Protein 4MWA (pdb70)

Solvent-accessible surface area: 77928 Å² total

B-factor: mean 22.05, std 7.01, range [5.06, 63.65]

Structure (mmCIF, N/CA/C/O backbone):
data_4MWA
#
_entry.id   4MWA
#
_cell.length_a   162.676
_cell.length_b   162.676
_cell.length_c   76.484
_cell.angle_alpha   90.00
_cell.angle_beta   90.00
_cell.angle_gamma   120.00
#
_symmetry.space_group_name_H-M   'P 3'
#
loop_
_entity.id
_entity.type
_entity.pdbx_description
1 polymer '4-hydroxy-3-methylbut-2-en-1-yl diphosphate synthase'
2 polymer '4-hydroxy-3-methylbut-2-en-1-yl diphosphate synthase'
3 polymer '4-hydroxy-3-methylbut-2-en-1-yl diphosphate synthase'
4 polymer '4-hydroxy-3-methylbut-2-en-1-yl diphosphate synthase'
5 polymer '4-hydroxy-3-methylbut-2-en-1-yl diphosphate synthase'
6 non-polymer 'SULFATE ION'
7 non-polymer 'CHLORIDE ION'
8 water water
#
loop_
_atom_site.group_PDB
_atom_site.id
_atom_site.type_symbol
_atom_site.label_atom_id
_atom_site.label_alt_id
_atom_site.label_comp_id
_atom_site.label_asym_id
_atom_site.label_entity_id
_atom_site.label_seq_id
_atom_site.pdbx_PDB_ins_code
_atom_site.Cartn_x
_atom_site.Cartn_y
_atom_site.Cartn_z
_atom_site.occupancy
_atom_site.B_iso_or_equiv
_atom_site.auth_seq_id
_atom_site.auth_comp_id
_atom_site.auth_asym_id
_atom_site.auth_atom_id
_atom_site.pdbx_PDB_model_num
ATOM 9 N N . ASN A 1 5 ? 56.711 15.988 50.911 1.00 41.84 2 ASN A N 1
ATOM 10 C CA . ASN A 1 5 ? 56.532 17.256 51.588 1.00 40.53 2 ASN A CA 1
ATOM 11 C C . ASN A 1 5 ? 55.059 17.566 51.387 1.00 37.85 2 ASN A C 1
ATOM 12 O O . ASN A 1 5 ? 54.518 17.298 50.314 1.00 36.01 2 ASN A O 1
ATOM 17 N N . GLU A 1 6 ? 54.403 18.105 52.405 1.00 37.27 3 GLU A N 1
ATOM 18 C CA . GLU A 1 6 ? 52.970 18.430 52.329 1.00 36.95 3 GLU A CA 1
ATOM 19 C C . GLU A 1 6 ? 52.725 19.736 51.543 1.00 33.22 3 GLU A C 1
ATOM 20 O O . GLU A 1 6 ? 53.506 20.682 51.661 1.00 32.85 3 GLU A O 1
ATOM 34 N N . THR A 1 8 ? 51.496 23.232 50.913 1.00 28.44 5 THR A N 1
ATOM 35 C CA . THR A 1 8 ? 51.130 24.320 51.829 1.00 27.55 5 THR A CA 1
ATOM 36 C C . THR A 1 8 ? 49.773 24.859 51.360 1.00 27.38 5 THR A C 1
ATOM 37 O O . THR A 1 8 ? 49.556 25.064 50.155 1.00 26.92 5 THR A O 1
ATOM 41 N N . HIS A 1 9 ? 48.871 25.090 52.307 1.00 26.47 6 HIS A N 1
ATOM 42 C CA . HIS A 1 9 ? 47.550 25.612 52.009 1.00 25.18 6 HIS A CA 1
ATOM 43 C C . HIS A 1 9 ? 47.650 27.137 51.836 1.00 25.26 6 HIS A C 1
ATOM 44 O O . HIS A 1 9 ? 48.347 27.812 52.596 1.00 22.45 6 HIS A O 1
ATOM 51 N N . ARG A 1 10 ? 46.931 27.678 50.853 1.00 24.32 7 ARG A N 1
ATOM 52 C CA . ARG A 1 10 ? 46.968 29.121 50.554 1.00 24.06 7 ARG A CA 1
ATOM 53 C C . ARG A 1 10 ? 46.952 30.013 51.811 1.00 24.23 7 ARG A C 1
ATOM 54 O O . ARG A 1 10 ? 47.562 31.077 51.846 1.00 24.09 7 ARG A O 1
ATOM 62 N N . THR A 1 11 ? 46.276 29.547 52.848 1.00 25.17 8 THR A N 1
ATOM 63 C CA . THR A 1 11 ? 46.186 30.287 54.113 1.00 24.79 8 THR A CA 1
ATOM 64 C C . THR A 1 11 ? 47.511 30.263 54.893 1.00 25.38 8 THR A C 1
ATOM 65 O O . THR A 1 11 ? 47.664 30.999 55.875 1.00 25.01 8 THR A O 1
ATOM 69 N N . LYS A 1 12 ? 48.464 29.434 54.440 1.00 25.33 9 LYS A N 1
ATOM 70 C CA . LYS A 1 12 ? 49.782 29.272 55.103 1.00 26.48 9 LYS A CA 1
ATOM 71 C C . LYS A 1 12 ? 50.982 29.783 54.308 1.00 25.19 9 LYS A C 1
ATOM 72 O O . LYS A 1 12 ? 52.129 29.721 54.780 1.00 26.16 9 LYS A O 1
ATOM 78 N N . THR A 1 13 ? 50.722 30.305 53.111 1.00 24.57 10 THR A N 1
ATOM 79 C CA . THR A 1 13 ? 51.770 30.851 52.263 1.00 22.75 10 THR A CA 1
ATOM 80 C C . THR A 1 13 ? 52.240 32.194 52.861 1.00 23.01 10 THR A C 1
ATOM 81 O O . THR A 1 13 ? 51.518 32.796 53.642 1.00 24.83 10 THR A O 1
ATOM 85 N N . ARG A 1 14 ? 53.444 32.645 52.527 1.00 23.69 11 ARG A N 1
ATOM 86 C CA . ARG A 1 14 ? 53.949 33.913 53.071 1.00 23.22 11 ARG A CA 1
ATOM 87 C C . ARG A 1 14 ? 53.067 35.059 52.580 1.00 22.76 11 ARG A C 1
ATOM 88 O O . ARG A 1 14 ? 52.749 35.137 51.392 1.00 22.33 11 ARG A O 1
ATOM 96 N N . PRO A 1 15 ? 52.626 35.923 53.496 1.00 22.84 12 PRO A N 1
ATOM 97 C CA . PRO A 1 15 ? 51.834 37.064 53.078 1.00 22.23 12 PRO A CA 1
ATOM 98 C C . PRO A 1 15 ? 52.737 38.064 52.396 1.00 22.89 12 PRO A C 1
ATOM 99 O O . PRO A 1 15 ? 53.827 38.367 52.908 1.00 22.79 12 PRO A O 1
ATOM 103 N N . VAL A 1 16 ? 52.325 38.511 51.216 1.00 23.21 13 VAL A N 1
ATOM 104 C CA . VAL A 1 16 ? 53.091 39.472 50.446 1.00 24.03 13 VAL A CA 1
ATOM 105 C C . VAL A 1 16 ? 52.158 40.607 50.058 1.00 24.43 13 VAL A C 1
ATOM 106 O O . VAL A 1 16 ? 51.147 40.393 49.385 1.00 22.64 13 VAL A O 1
ATOM 110 N N . LYS A 1 17 ? 52.499 41.813 50.505 1.00 24.24 14 LYS A N 1
ATOM 111 C CA . LYS A 1 17 ? 51.697 42.976 50.215 1.00 25.09 14 LYS A CA 1
ATOM 112 C C . LYS A 1 17 ? 51.939 43.506 48.792 1.00 22.84 14 LYS A C 1
ATOM 113 O O . LYS A 1 17 ? 53.087 43.644 48.358 1.00 22.65 14 LYS A O 1
ATOM 119 N N . VAL A 1 18 ? 50.850 43.769 48.078 1.00 20.50 15 VAL A N 1
ATOM 120 C CA . VAL A 1 18 ? 50.896 44.358 46.738 1.00 19.05 15 VAL A CA 1
ATOM 121 C C . VAL A 1 18 ? 49.999 45.576 46.846 1.00 18.62 15 VAL A C 1
ATOM 122 O O . VAL A 1 18 ? 48.776 45.445 46.969 1.00 16.23 15 VAL A O 1
ATOM 126 N N . GLY A 1 19 ? 50.580 46.773 46.804 1.00 18.89 16 GLY A N 1
ATOM 127 C CA . GLY A 1 19 ? 49.737 47.951 47.028 1.00 20.78 16 GLY A CA 1
ATOM 128 C C . GLY A 1 19 ? 49.152 47.732 48.418 1.00 22.43 16 GLY A C 1
ATOM 129 O O . GLY A 1 19 ? 49.831 47.141 49.274 1.00 22.96 16 GLY A O 1
ATOM 130 N N . ASN A 1 20 ? 47.899 48.129 48.640 1.00 23.95 17 ASN A N 1
ATOM 131 C CA . ASN A 1 20 ? 47.260 47.969 49.967 1.00 27.09 17 ASN A CA 1
ATOM 132 C C . ASN A 1 20 ? 46.670 46.558 50.183 1.00 25.99 17 ASN A C 1
ATOM 133 O O . ASN A 1 20 ? 46.024 46.308 51.201 1.00 26.62 17 ASN A O 1
ATOM 138 N N . LEU A 1 21 ? 46.877 45.657 49.226 1.00 24.07 18 LEU A N 1
ATOM 139 C CA . LEU A 1 21 ? 46.364 44.296 49.318 1.00 24.36 18 LEU A CA 1
ATOM 140 C C . LEU A 1 21 ? 47.404 43.343 49.910 1.00 24.89 18 LEU A C 1
ATOM 141 O O . LEU A 1 21 ? 48.599 43.671 49.985 1.00 28.15 18 LEU A O 1
ATOM 146 N N . THR A 1 22 ? 46.942 42.162 50.311 1.00 23.59 19 THR A N 1
ATOM 147 C CA . THR A 1 22 ? 47.802 41.109 50.851 1.00 23.44 19 THR A CA 1
ATOM 148 C C . THR A 1 22 ? 47.570 39.786 50.120 1.00 21.69 19 THR A C 1
ATOM 149 O O . THR A 1 22 ? 46.529 39.144 50.303 1.00 19.53 19 THR A O 1
ATOM 153 N N . ILE A 1 23 ? 48.535 39.381 49.288 1.00 19.76 20 ILE A N 1
ATOM 154 C CA . ILE A 1 23 ? 48.473 38.101 48.573 1.00 19.01 20 ILE A CA 1
ATOM 155 C C . ILE A 1 23 ? 49.278 37.047 49.346 1.00 20.05 20 ILE A C 1
ATOM 156 O O . ILE A 1 23 ? 50.501 37.156 49.446 1.00 21.88 20 ILE A O 1
ATOM 161 N N . GLY A 1 24 ? 48.596 36.021 49.860 1.00 19.84 21 GLY A N 1
ATOM 162 C CA . GLY A 1 24 ? 49.232 34.972 50.649 1.00 20.29 21 GLY A CA 1
ATOM 163 C C . GLY A 1 24 ? 48.838 35.035 52.126 1.00 21.25 21 GLY A C 1
ATOM 164 O O . GLY A 1 24 ? 48.418 36.073 52.628 1.00 21.92 21 GLY A O 1
ATOM 165 N N . GLY A 1 25 ? 48.947 33.909 52.817 1.00 22.74 22 GLY A N 1
ATOM 166 C CA . GLY A 1 25 ? 48.579 33.822 54.251 1.00 24.04 22 GLY A CA 1
ATOM 167 C C . GLY A 1 25 ? 47.104 34.066 54.537 1.00 24.97 22 GLY A C 1
ATOM 168 O O . GLY A 1 25 ? 46.730 34.437 55.658 1.00 24.40 22 GLY A O 1
ATOM 169 N N . ASN A 1 26 ? 46.264 33.874 53.520 1.00 25.41 23 ASN A N 1
ATOM 170 C CA . ASN A 1 26 ? 44.822 34.074 53.664 1.00 27.28 23 ASN A CA 1
ATOM 171 C C . ASN A 1 26 ? 44.065 33.157 52.707 1.00 27.25 23 ASN A C 1
ATOM 172 O O . ASN A 1 26 ? 44.682 32.526 51.837 1.00 28.42 23 ASN A O 1
ATOM 177 N N . ASN A 1 27 ? 42.738 33.098 52.831 1.00 26.82 24 ASN A N 1
ATOM 178 C CA . ASN A 1 27 ? 41.950 32.198 51.987 1.00 26.66 24 ASN A CA 1
ATOM 179 C C . ASN A 1 27 ? 41.336 32.872 50.749 1.00 26.26 24 ASN A C 1
ATOM 180 O O . ASN A 1 27 ? 40.538 32.266 50.049 1.00 24.87 24 ASN A O 1
ATOM 185 N N . GLU A 1 28 ? 41.739 34.109 50.474 1.00 27.20 25 GLU A N 1
ATOM 186 C CA . GLU A 1 28 ? 41.211 34.868 49.344 1.00 26.72 25 GLU A CA 1
ATOM 187 C C . GLU A 1 28 ? 42.043 34.684 48.060 1.00 24.15 25 GLU A C 1
ATOM 188 O O . GLU A 1 28 ? 43.229 34.385 48.112 1.00 21.60 25 GLU A O 1
ATOM 194 N N . LEU A 1 29 ? 41.390 34.896 46.915 1.00 22.03 26 LEU A N 1
ATOM 195 C CA . LEU A 1 29 ? 42.005 34.799 45.595 1.00 20.88 26 LEU A CA 1
ATOM 196 C C . LEU A 1 29 ? 41.932 36.167 44.943 1.00 19.24 26 LEU A C 1
ATOM 197 O O . LEU A 1 29 ? 40.842 36.596 44.566 1.00 18.99 26 LEU A O 1
ATOM 202 N N . ILE A 1 30 ? 43.062 36.867 44.838 1.00 18.29 27 ILE A N 1
ATOM 203 C CA . ILE A 1 30 ? 43.088 38.197 44.209 1.00 17.76 27 ILE A CA 1
ATOM 204 C C . ILE A 1 30 ? 43.011 37.977 42.705 1.00 17.25 27 ILE A C 1
ATOM 205 O O . ILE A 1 30 ? 43.755 37.166 42.172 1.00 17.16 27 ILE A O 1
ATOM 210 N N . ILE A 1 31 ? 42.106 38.702 42.043 1.00 16.89 28 ILE A N 1
ATOM 211 C CA . ILE A 1 31 ? 41.897 38.565 40.594 1.00 16.55 28 ILE A CA 1
ATOM 212 C C . ILE A 1 31 ? 42.752 39.588 39.862 1.00 17.01 28 ILE A C 1
ATOM 213 O O . ILE A 1 31 ? 42.842 40.754 40.298 1.00 16.61 28 ILE A O 1
ATOM 218 N N . GLN A 1 32 ? 43.364 39.168 38.749 1.00 16.45 29 GLN A N 1
ATOM 219 C CA . GLN A 1 32 ? 44.220 40.047 37.966 1.00 16.64 29 GLN A CA 1
ATOM 220 C C . GLN A 1 32 ? 43.972 39.861 36.466 1.00 17.30 29 GLN A C 1
ATOM 221 O O . GLN A 1 32 ? 43.394 38.859 36.026 1.00 19.37 29 GLN A O 1
ATOM 227 N N . SER A 1 33 ? 44.431 40.841 35.696 1.00 15.97 30 SER A N 1
ATOM 228 C CA . SER A 1 33 ? 44.374 40.810 34.226 1.00 15.34 30 SER A CA 1
ATOM 229 C C . SER A 1 33 ? 45.619 41.567 33.742 1.00 16.03 30 SER A C 1
ATOM 230 O O . SER A 1 33 ? 46.424 42.058 34.547 1.00 15.54 30 SER A O 1
ATOM 249 N N . THR A 1 35 ? 46.975 44.342 30.511 1.00 15.89 32 THR A N 1
ATOM 250 C CA . THR A 1 35 ? 46.555 45.242 29.425 1.00 15.15 32 THR A CA 1
ATOM 251 C C . THR A 1 35 ? 46.986 44.662 28.081 1.00 14.71 32 THR A C 1
ATOM 252 O O . THR A 1 35 ? 47.883 43.828 28.029 1.00 12.74 32 THR A O 1
ATOM 256 N N . THR A 1 36 ? 46.331 45.115 27.007 1.00 15.95 33 THR A N 1
ATOM 257 C CA . THR A 1 36 ? 46.630 44.665 25.631 1.00 17.91 33 THR A CA 1
ATOM 258 C C . THR A 1 36 ? 47.024 45.852 24.757 1.00 18.27 33 THR A C 1
ATOM 259 O O . THR A 1 36 ? 47.165 45.752 23.537 1.00 19.68 33 THR A O 1
ATOM 263 N N . THR A 1 37 ? 47.241 46.975 25.420 1.00 18.25 34 THR A N 1
ATOM 264 C CA . THR A 1 37 ? 47.609 48.214 24.781 1.00 18.99 34 THR A CA 1
ATOM 265 C C . THR A 1 37 ? 49.103 48.417 24.816 1.00 19.59 34 THR A C 1
ATOM 266 O O . THR A 1 37 ? 49.831 47.647 25.478 1.00 19.55 34 THR A O 1
ATOM 270 N N . LYS A 1 38 ? 49.557 49.444 24.094 1.00 19.44 35 LYS A N 1
ATOM 271 C CA . LYS A 1 38 ? 50.958 49.876 24.135 1.00 20.05 35 LYS A CA 1
ATOM 272 C C . LYS A 1 38 ? 51.058 50.622 25.449 1.00 20.13 35 LYS A C 1
ATOM 273 O O . LYS A 1 38 ? 50.274 51.532 25.702 1.00 21.25 35 LYS A O 1
ATOM 279 N N . THR A 1 39 ? 52.014 50.235 26.283 1.00 19.83 36 THR A N 1
ATOM 280 C CA . THR A 1 39 ? 52.171 50.848 27.582 1.00 19.68 36 THR A CA 1
ATOM 281 C C . THR A 1 39 ? 52.530 52.331 27.412 1.00 20.95 36 THR A C 1
ATOM 282 O O . THR A 1 39 ? 51.999 53.179 28.116 1.00 20.65 36 THR A O 1
ATOM 286 N N . HIS A 1 40 ? 53.348 52.656 26.417 1.00 21.16 37 HIS A N 1
ATOM 287 C CA . HIS A 1 40 ? 53.709 54.071 26.216 1.00 22.53 37 HIS A CA 1
ATOM 288 C C . HIS A 1 40 ? 52.493 54.941 25.854 1.00 23.12 37 HIS A C 1
ATOM 289 O O . HIS A 1 40 ? 52.543 56.151 26.068 1.00 22.79 37 HIS A O 1
ATOM 296 N N . ASP A 1 41 ? 51.405 54.336 25.345 1.00 21.87 38 ASP A N 1
ATOM 297 C CA . ASP A 1 41 ? 50.168 55.107 25.068 1.00 22.98 38 ASP A CA 1
ATOM 298 C C . ASP A 1 41 ? 49.432 55.182 26.407 1.00 22.73 38 ASP A C 1
ATOM 299 O O . ASP A 1 41 ? 48.608 54.323 26.744 1.00 22.33 38 ASP A O 1
ATOM 304 N N . VAL A 1 42 ? 49.755 56.220 27.169 1.00 23.10 39 VAL A N 1
ATOM 305 C CA . VAL A 1 42 ? 49.191 56.415 28.495 1.00 23.82 39 VAL A CA 1
ATOM 306 C C . VAL A 1 42 ? 47.664 56.458 28.497 1.00 22.64 39 VAL A C 1
ATOM 307 O O . VAL A 1 42 ? 47.025 55.759 29.292 1.00 20.88 39 VAL A O 1
ATOM 311 N N . GLU A 1 43 ? 47.081 57.249 27.600 1.00 22.51 40 GLU A N 1
ATOM 312 C CA . GLU A 1 43 ? 45.627 57.389 27.578 1.00 22.74 40 GLU A CA 1
ATOM 313 C C . GLU A 1 43 ? 44.935 56.064 27.311 1.00 20.61 40 GLU A C 1
ATOM 314 O O . GLU A 1 43 ? 44.035 55.694 28.066 1.00 20.12 40 GLU A O 1
ATOM 320 N N . ALA A 1 44 ? 45.352 55.345 26.266 1.00 18.88 41 ALA A N 1
ATOM 321 C CA . ALA A 1 44 ? 44.737 54.045 25.948 1.00 18.44 41 ALA A CA 1
ATOM 322 C C . ALA A 1 44 ? 44.861 53.057 27.129 1.00 16.73 41 ALA A C 1
ATOM 323 O O . ALA A 1 44 ? 43.879 52.400 27.525 1.00 16.47 41 ALA A O 1
ATOM 325 N N . THR A 1 45 ? 46.053 52.984 27.705 1.00 16.08 42 THR A N 1
ATOM 326 C CA . THR A 1 45 ? 46.336 52.053 28.823 1.00 16.17 42 THR A CA 1
ATOM 327 C C . THR A 1 45 ? 45.509 52.357 30.081 1.00 16.72 42 THR A C 1
ATOM 328 O O . THR A 1 45 ? 44.951 51.446 30.690 1.00 15.44 42 THR A O 1
ATOM 332 N N . VAL A 1 46 ? 45.439 53.634 30.459 1.00 18.18 43 VAL A N 1
ATOM 333 C CA . VAL A 1 46 ? 44.681 54.033 31.641 1.00 17.89 43 VAL A CA 1
ATOM 334 C C . VAL A 1 46 ? 43.184 53.723 31.436 1.00 17.73 43 VAL A C 1
ATOM 335 O O . VAL A 1 46 ? 42.521 53.297 32.368 1.00 19.54 43 VAL A O 1
ATOM 339 N N . ALA A 1 47 ? 42.674 53.913 30.218 1.00 16.97 44 ALA A N 1
ATOM 340 C CA . ALA A 1 47 ? 41.261 53.643 29.922 1.00 17.09 44 ALA A CA 1
ATOM 341 C C . ALA A 1 47 ? 40.997 52.143 29.915 1.00 15.82 44 ALA A C 1
ATOM 342 O O . ALA A 1 47 ? 39.909 51.710 30.227 1.00 15.37 44 ALA A O 1
ATOM 344 N N . GLU A 1 48 ? 41.998 51.331 29.592 1.00 15.89 45 GLU A N 1
ATOM 345 C CA . GLU A 1 48 ? 41.738 49.897 29.599 1.00 15.23 45 GLU A CA 1
ATOM 346 C C . GLU A 1 48 ? 41.717 49.424 31.057 1.00 13.44 45 GLU A C 1
ATOM 347 O O . GLU A 1 48 ? 40.885 48.593 31.450 1.00 13.78 45 GLU A O 1
ATOM 353 N N . ILE A 1 49 ? 42.572 50.022 31.868 1.00 12.20 46 ILE A N 1
ATOM 354 C CA . ILE A 1 49 ? 42.651 49.704 33.295 1.00 12.25 46 ILE A CA 1
ATOM 355 C C . ILE A 1 49 ? 41.361 50.109 34.000 1.00 12.32 46 ILE A C 1
ATOM 356 O O . ILE A 1 49 ? 40.872 49.388 34.854 1.00 12.82 46 ILE A O 1
ATOM 361 N N . LYS A 1 50 ? 40.791 51.241 33.616 1.00 13.19 47 LYS A N 1
ATOM 362 C CA . LYS A 1 50 ? 39.576 51.709 34.242 1.00 13.61 47 LYS A CA 1
ATOM 363 C C . LYS A 1 50 ? 38.388 50.784 33.948 1.00 13.83 47 LYS A C 1
ATOM 364 O O . LYS A 1 50 ? 37.528 50.593 34.793 1.00 14.19 47 LYS A O 1
ATOM 370 N N A ARG A 1 51 ? 38.346 50.262 32.763 0.50 14.06 48 ARG A N 1
ATOM 371 N N B ARG A 1 51 ? 38.343 50.262 32.761 0.50 13.62 48 ARG A N 1
ATOM 372 C CA A ARG A 1 51 ? 37.335 49.296 32.413 0.50 14.36 48 ARG A CA 1
ATOM 373 C CA B ARG A 1 51 ? 37.332 49.292 32.409 0.50 13.62 48 ARG A CA 1
ATOM 374 C C A ARG A 1 51 ? 37.542 48.016 33.225 0.50 13.73 48 ARG A C 1
ATOM 375 C C B ARG A 1 51 ? 37.541 48.018 33.230 0.50 13.31 48 ARG A C 1
ATOM 376 O O A ARG A 1 51 ? 36.628 47.385 33.585 0.50 13.71 48 ARG A O 1
ATOM 377 O O B ARG A 1 51 ? 36.628 47.384 33.585 0.50 13.33 48 ARG A O 1
ATOM 392 N N . LEU A 1 52 ? 38.797 47.654 33.417 1.00 13.76 49 LEU A N 1
ATOM 393 C CA . LEU A 1 52 ? 39.141 46.472 34.206 1.00 13.30 49 LEU A CA 1
ATOM 394 C C . LEU A 1 52 ? 38.685 46.632 35.693 1.00 14.30 49 LEU A C 1
ATOM 395 O O . LEU A 1 52 ? 38.073 45.727 36.275 1.00 14.58 49 LEU A O 1
ATOM 400 N N . GLU A 1 53 ? 38.943 47.795 36.278 1.00 15.90 50 GLU A N 1
ATOM 401 C CA . GLU A 1 53 ? 38.566 48.049 37.653 1.00 17.88 50 GLU A CA 1
ATOM 402 C C . GLU A 1 53 ? 37.069 47.934 37.796 1.00 18.15 50 GLU A C 1
ATOM 403 O O . GLU A 1 53 ? 36.594 47.407 38.788 1.00 18.69 50 GLU A O 1
ATOM 409 N N . GLU A 1 54 ? 36.340 48.416 36.785 1.00 18.88 51 GLU A N 1
ATOM 410 C CA . GLU A 1 54 ? 34.871 48.431 36.772 1.00 19.03 51 GLU A CA 1
ATOM 411 C C . GLU A 1 54 ? 34.288 47.010 36.789 1.00 19.08 51 GLU A C 1
ATOM 412 O O . GLU A 1 54 ? 33.238 46.764 37.397 1.00 17.29 51 GLU A O 1
ATOM 418 N N . ALA A 1 55 ? 34.982 46.090 36.110 1.00 19.57 52 ALA A N 1
ATOM 419 C CA . ALA A 1 55 ? 34.597 44.689 36.061 1.00 20.30 52 ALA A CA 1
ATOM 420 C C . ALA A 1 55 ? 35.068 43.933 37.291 1.00 19.67 52 ALA A C 1
ATOM 421 O O . ALA A 1 55 ? 34.801 42.742 37.418 1.00 22.34 52 ALA A O 1
ATOM 423 N N . GLY A 1 56 ? 35.784 44.594 38.191 1.00 20.41 53 GLY A N 1
ATOM 424 C CA . GLY A 1 56 ? 36.257 43.916 39.406 1.00 19.75 53 GLY A CA 1
ATOM 425 C C . GLY A 1 56 ? 37.706 43.446 39.434 1.00 19.21 53 GLY A C 1
ATOM 426 O O . GLY A 1 56 ? 38.070 42.652 40.297 1.00 19.35 53 GLY A O 1
ATOM 427 N N . CYS A 1 57 ? 38.533 43.891 38.485 1.00 19.14 54 CYS A N 1
ATOM 428 C CA . CYS A 1 57 ? 39.960 43.547 38.487 1.00 19.07 54 CYS A CA 1
ATOM 429 C C . CYS A 1 57 ? 40.614 44.208 39.723 1.00 18.90 54 CYS A C 1
ATOM 430 O O . CYS A 1 57 ? 40.264 45.326 40.087 1.00 18.59 54 CYS A O 1
ATOM 433 N N . GLN A 1 58 ? 41.556 43.515 40.350 1.00 18.13 55 GLN A N 1
ATOM 434 C CA . GLN A 1 58 ? 42.222 44.019 41.572 1.00 17.24 55 GLN A CA 1
ATOM 435 C C . GLN A 1 58 ? 43.680 44.410 41.426 1.00 17.35 55 GLN A C 1
ATOM 436 O O . GLN A 1 58 ? 44.164 45.233 42.208 1.00 17.01 55 GLN A O 1
ATOM 442 N N . VAL A 1 59 ? 44.362 43.806 40.450 1.00 15.57 56 VAL A N 1
ATOM 443 C CA . VAL A 1 59 ? 45.767 44.043 40.153 1.00 15.07 56 VAL A CA 1
ATOM 444 C C . VAL A 1 59 ? 45.938 43.941 38.621 1.00 14.55 56 VAL A C 1
ATOM 445 O O . VAL A 1 59 ? 45.409 43.031 37.991 1.00 15.57 56 VAL A O 1
ATOM 449 N N . VAL A 1 60 ? 46.661 44.874 38.021 1.00 13.78 57 VAL A N 1
ATOM 450 C CA . VAL A 1 60 ? 46.860 44.839 36.575 1.00 13.66 57 VAL A CA 1
ATOM 451 C C . VAL A 1 60 ? 48.359 44.824 36.166 1.00 14.09 57 VAL A C 1
ATOM 452 O O . VAL A 1 60 ? 49.198 45.563 36.701 1.00 13.72 57 VAL A O 1
ATOM 456 N N . ARG A 1 61 ? 48.717 43.938 35.238 1.00 14.12 58 ARG A N 1
ATOM 457 C CA . ARG A 1 61 ? 50.090 43.898 34.767 1.00 15.60 58 ARG A CA 1
ATOM 458 C C . ARG A 1 61 ? 50.197 44.541 33.381 1.00 15.64 58 ARG A C 1
ATOM 459 O O . ARG A 1 61 ? 49.292 44.438 32.544 1.00 16.12 58 ARG A O 1
ATOM 467 N N . VAL A 1 62 ? 51.273 45.275 33.169 1.00 15.92 59 VAL A N 1
ATOM 468 C CA . VAL A 1 62 ? 51.520 45.880 31.882 1.00 15.77 59 VAL A CA 1
ATOM 469 C C . VAL A 1 62 ? 52.915 45.460 31.443 1.00 17.12 59 VAL A C 1
ATOM 470 O O . VAL A 1 62 ? 53.818 45.302 32.269 1.00 16.89 59 VAL A O 1
ATOM 474 N N . ALA A 1 63 ? 53.089 45.261 30.140 1.00 16.87 60 ALA A N 1
ATOM 475 C CA . ALA A 1 63 ? 54.395 44.928 29.624 1.00 16.89 60 ALA A CA 1
ATOM 476 C C . ALA A 1 63 ? 55.216 46.202 29.710 1.00 16.60 60 ALA A C 1
ATOM 477 O O . ALA A 1 63 ? 54.683 47.301 29.554 1.00 17.31 60 ALA A O 1
ATOM 479 N N . VAL A 1 64 ? 56.511 46.055 29.959 1.00 16.44 61 VAL A N 1
ATOM 480 C CA . VAL A 1 64 ? 57.454 47.184 29.983 1.00 17.75 61 VAL A CA 1
ATOM 481 C C . VAL A 1 64 ? 58.630 46.693 29.116 1.00 18.45 61 VAL A C 1
ATOM 482 O O . VAL A 1 64 ? 59.674 46.297 29.643 1.00 20.22 61 VAL A O 1
ATOM 486 N N . PRO A 1 65 ? 58.432 46.665 27.775 1.00 18.37 62 PRO A N 1
ATOM 487 C CA . PRO A 1 65 ? 59.436 46.173 26.834 1.00 19.18 62 PRO A CA 1
ATOM 488 C C . PRO A 1 65 ? 60.514 47.166 26.369 1.00 20.10 62 PRO A C 1
ATOM 489 O O . PRO A 1 65 ? 61.521 46.740 25.790 1.00 20.19 62 PRO A O 1
ATOM 493 N N . ASP A 1 66 ? 60.300 48.458 26.591 1.00 21.43 63 ASP A N 1
ATOM 494 C CA . ASP A 1 66 ? 61.271 49.469 26.170 1.00 23.01 63 ASP A CA 1
ATOM 495 C C . ASP A 1 66 ? 61.274 50.670 27.109 1.00 22.23 63 ASP A C 1
ATOM 496 O O . ASP A 1 66 ? 60.415 50.800 27.970 1.00 22.47 63 ASP A O 1
ATOM 501 N N . GLU A 1 67 ? 62.233 51.567 26.924 1.00 22.85 64 GLU A N 1
ATOM 502 C CA . GLU A 1 67 ? 62.361 52.719 27.811 1.00 23.91 64 GLU A CA 1
ATOM 503 C C . GLU A 1 67 ? 61.121 53.637 27.826 1.00 23.86 64 GLU A C 1
ATOM 504 O O . GLU A 1 67 ? 60.751 54.167 28.886 1.00 22.92 64 GLU A O 1
ATOM 510 N N . ARG A 1 68 ? 60.468 53.814 26.681 1.00 23.85 65 ARG A N 1
ATOM 511 C CA . ARG A 1 68 ? 59.261 54.665 26.627 1.00 24.53 65 ARG A CA 1
ATOM 512 C C . ARG A 1 68 ? 58.094 54.086 27.451 1.00 23.18 65 ARG A C 1
ATOM 513 O O . ARG A 1 68 ? 57.247 54.827 27.938 1.00 20.80 65 ARG A O 1
ATOM 521 N N . ALA A 1 69 ? 58.052 52.765 27.608 1.00 21.84 66 ALA A N 1
ATOM 522 C CA . ALA A 1 69 ? 56.988 52.158 28.389 1.00 21.84 66 ALA A CA 1
ATOM 523 C C . ALA A 1 69 ? 57.283 52.282 29.881 1.00 22.28 66 ALA A C 1
ATOM 524 O O . ALA A 1 69 ? 56.371 52.481 30.669 1.00 23.21 66 ALA A O 1
ATOM 526 N N . ALA A 1 70 ? 58.558 52.191 30.259 1.00 23.17 67 ALA A N 1
ATOM 527 C CA . ALA A 1 70 ? 58.945 52.276 31.680 1.00 22.95 67 ALA A CA 1
ATOM 528 C C . ALA A 1 70 ? 58.856 53.718 32.210 1.00 23.89 67 ALA A C 1
ATOM 529 O O . ALA A 1 70 ? 58.633 53.934 33.400 1.00 26.62 67 ALA A O 1
ATOM 531 N N . ASN A 1 71 ? 59.035 54.705 31.338 1.00 24.10 68 ASN A N 1
ATOM 532 C CA . ASN A 1 71 ? 58.918 56.104 31.768 1.00 25.17 68 ASN A CA 1
ATOM 533 C C . ASN A 1 71 ? 57.459 56.515 31.882 1.00 24.68 68 ASN A C 1
ATOM 534 O O . ASN A 1 71 ? 57.163 57.526 32.491 1.00 25.44 68 ASN A O 1
ATOM 539 N N . ALA A 1 72 ? 56.562 55.730 31.282 1.00 23.83 69 ALA A N 1
ATOM 540 C CA . ALA A 1 72 ? 55.119 56.024 31.317 1.00 23.72 69 ALA A CA 1
ATOM 541 C C . ALA A 1 72 ? 54.444 55.449 32.552 1.00 22.71 69 ALA A C 1
ATOM 542 O O . ALA A 1 72 ? 53.272 55.732 32.812 1.00 21.74 69 ALA A O 1
ATOM 544 N N . ILE A 1 73 ? 55.163 54.614 33.300 1.00 22.76 70 ILE A N 1
ATOM 545 C CA . ILE A 1 73 ? 54.592 53.995 34.505 1.00 22.24 70 ILE A CA 1
ATOM 546 C C . ILE A 1 73 ? 54.098 55.034 35.496 1.00 21.90 70 ILE A C 1
ATOM 547 O O . ILE A 1 73 ? 52.981 54.927 36.003 1.00 21.72 70 ILE A O 1
ATOM 552 N N . ALA A 1 74 ? 54.922 56.049 35.769 1.00 24.07 71 ALA A N 1
ATOM 553 C CA . ALA A 1 74 ? 54.550 57.102 36.727 1.00 24.11 71 ALA A CA 1
ATOM 554 C C . ALA A 1 74 ? 53.177 57.728 36.413 1.00 23.14 71 ALA A C 1
ATOM 555 O O . ALA A 1 74 ? 52.304 57.738 37.271 1.00 25.86 71 ALA A O 1
ATOM 557 N N . ASP A 1 75 ? 52.979 58.213 35.188 1.00 23.70 72 ASP A N 1
ATOM 558 C CA . ASP A 1 75 ? 51.689 58.827 34.766 1.00 23.94 72 ASP A CA 1
ATOM 559 C C . ASP A 1 75 ? 50.484 57.868 34.718 1.00 23.02 72 ASP A C 1
ATOM 560 O O . ASP A 1 75 ? 49.332 58.317 34.811 1.00 22.91 72 ASP A O 1
ATOM 565 N N . ILE A 1 76 ? 50.732 56.571 34.525 1.00 21.61 73 ILE A N 1
ATOM 566 C CA . ILE A 1 76 ? 49.635 55.610 34.500 1.00 20.65 73 ILE A CA 1
ATOM 567 C C . ILE A 1 76 ? 49.195 55.416 35.939 1.00 21.37 73 ILE A C 1
ATOM 568 O O . ILE A 1 76 ? 48.006 55.432 36.246 1.00 21.28 73 ILE A O 1
ATOM 573 N N . LYS A 1 77 ? 50.172 55.246 36.816 1.00 23.75 74 LYS A N 1
ATOM 574 C CA . LYS A 1 77 ? 49.928 55.008 38.229 1.00 26.57 74 LYS A CA 1
ATOM 575 C C . LYS A 1 77 ? 49.089 56.127 38.837 1.00 26.63 74 LYS A C 1
ATOM 576 O O . LYS A 1 77 ? 48.196 55.871 39.654 1.00 26.49 74 LYS A O 1
ATOM 582 N N . LYS A 1 78 ? 49.330 57.356 38.388 1.00 27.04 75 LYS A N 1
ATOM 583 C CA . LYS A 1 78 ? 48.615 58.516 38.905 1.00 27.44 75 LYS A CA 1
ATOM 584 C C . LYS A 1 78 ? 47.128 58.557 38.552 1.00 27.13 75 LYS A C 1
ATOM 585 O O . LYS A 1 78 ? 46.366 59.271 39.194 1.00 27.82 75 LYS A O 1
ATOM 591 N N . GLN A 1 79 ? 46.723 57.803 37.539 1.00 24.62 76 GLN A N 1
ATOM 592 C CA . GLN A 1 79 ? 45.353 57.825 37.083 1.00 22.76 76 GLN A CA 1
ATOM 593 C C . GLN A 1 79 ? 44.516 56.601 37.459 1.00 21.73 76 GLN A C 1
ATOM 594 O O . GLN A 1 79 ? 43.295 56.622 37.276 1.00 21.36 76 GLN A O 1
ATOM 600 N N . ILE A 1 80 ? 45.152 55.549 37.980 1.00 19.78 77 ILE A N 1
ATOM 601 C CA . ILE A 1 80 ? 44.423 54.315 38.327 1.00 19.21 77 ILE A CA 1
ATOM 602 C C . ILE A 1 80 ? 44.352 54.076 39.837 1.00 20.21 77 ILE A C 1
ATOM 603 O O . ILE A 1 80 ? 45.170 54.594 40.596 1.00 21.89 77 ILE A O 1
ATOM 608 N N . ASN A 1 81 ? 43.382 53.271 40.252 1.00 20.53 78 ASN A N 1
ATOM 609 C CA . ASN A 1 81 ? 43.175 52.939 41.670 1.00 20.91 78 ASN A CA 1
ATOM 610 C C . ASN A 1 81 ? 43.475 51.491 42.051 1.00 20.44 78 ASN A C 1
ATOM 611 O O . ASN A 1 81 ? 43.033 51.036 43.104 1.00 20.78 78 ASN A O 1
ATOM 616 N N . ILE A 1 82 ? 44.192 50.754 41.201 1.00 19.48 79 ILE A N 1
ATOM 617 C CA . ILE A 1 82 ? 44.565 49.371 41.528 1.00 18.66 79 ILE A CA 1
ATOM 618 C C . ILE A 1 82 ? 46.080 49.204 41.386 1.00 18.78 79 ILE A C 1
ATOM 619 O O . ILE A 1 82 ? 46.717 49.905 40.597 1.00 17.00 79 ILE A O 1
ATOM 624 N N . PRO A 1 83 ? 46.657 48.267 42.149 1.00 18.91 80 PRO A N 1
ATOM 625 C CA . PRO A 1 83 ? 48.093 48.074 42.073 1.00 18.80 80 PRO A CA 1
ATOM 626 C C . PRO A 1 83 ? 48.522 47.691 40.669 1.00 17.61 80 PRO A C 1
ATOM 627 O O . PRO A 1 83 ? 47.829 46.932 40.012 1.00 18.23 80 PRO A O 1
ATOM 631 N N . LEU A 1 84 ? 49.647 48.241 40.223 1.00 18.81 81 LEU A N 1
ATOM 632 C CA . LEU A 1 84 ? 50.172 48.009 38.887 1.00 18.19 81 LEU A CA 1
ATOM 633 C C . LEU A 1 84 ? 51.419 47.104 38.917 1.00 19.73 81 LEU A C 1
ATOM 634 O O . LEU A 1 84 ? 52.203 47.119 39.894 1.00 21.55 81 LEU A O 1
ATOM 639 N N . VAL A 1 85 ? 51.606 46.337 37.838 1.00 19.83 82 VAL A N 1
ATOM 640 C CA . VAL A 1 85 ? 52.723 45.399 37.731 1.00 18.61 82 VAL A CA 1
ATOM 641 C C . VAL A 1 85 ? 53.482 45.516 36.412 1.00 18.94 82 VAL A C 1
ATOM 642 O O . VAL A 1 85 ? 52.898 45.418 35.330 1.00 18.94 82 VAL A O 1
ATOM 646 N N . ALA A 1 86 ? 54.792 45.705 36.518 1.00 18.10 83 ALA A N 1
ATOM 647 C CA . ALA A 1 86 ? 55.670 45.753 35.350 1.00 17.34 83 ALA A CA 1
ATOM 648 C C . ALA A 1 86 ? 56.142 44.348 35.015 1.00 16.68 83 ALA A C 1
ATOM 649 O O . ALA A 1 86 ? 56.602 43.608 35.892 1.00 15.03 83 ALA A O 1
ATOM 651 N N . ASP A 1 87 ? 56.031 43.974 33.746 1.00 16.36 84 ASP A N 1
ATOM 652 C CA . ASP A 1 87 ? 56.502 42.663 33.289 1.00 16.22 84 ASP A CA 1
ATOM 653 C C . ASP A 1 87 ? 57.699 42.943 32.397 1.00 16.56 84 ASP A C 1
ATOM 654 O O . ASP A 1 87 ? 57.586 43.557 31.300 1.00 15.15 84 ASP A O 1
ATOM 659 N N . ILE A 1 88 ? 58.853 42.524 32.897 1.00 18.80 85 ILE A N 1
ATOM 660 C CA . ILE A 1 88 ? 60.131 42.708 32.248 1.00 18.98 85 ILE A CA 1
ATOM 661 C C . ILE A 1 88 ? 60.855 41.380 32.390 1.00 19.70 85 ILE A C 1
ATOM 662 O O . ILE A 1 88 ? 60.976 40.860 33.488 1.00 20.28 85 ILE A O 1
ATOM 667 N N . HIS A 1 89 ? 61.356 40.827 31.296 1.00 19.08 86 HIS A N 1
ATOM 668 C CA . HIS A 1 89 ? 62.034 39.546 31.391 1.00 20.37 86 HIS A CA 1
ATOM 669 C C . HIS A 1 89 ? 63.447 39.584 31.953 1.00 22.21 86 HIS A C 1
ATOM 670 O O . HIS A 1 89 ? 63.848 38.642 32.638 1.00 22.59 86 HIS A O 1
ATOM 677 N N . PHE A 1 90 ? 64.195 40.658 31.718 1.00 22.02 87 PHE A N 1
ATOM 678 C CA . PHE A 1 90 ? 65.571 40.670 32.229 1.00 24.33 87 PHE A CA 1
ATOM 679 C C . PHE A 1 90 ? 66.317 41.999 32.271 1.00 24.07 87 PHE A C 1
ATOM 680 O O . PHE A 1 90 ? 67.191 42.179 33.143 1.00 25.51 87 PHE A O 1
ATOM 688 N N A ASP A 1 91 ? 65.995 42.900 31.342 0.30 23.56 88 ASP A N 1
ATOM 689 N N B ASP A 1 91 ? 66.027 42.908 31.335 0.70 23.79 88 ASP A N 1
ATOM 690 C CA A ASP A 1 91 ? 66.693 44.189 31.195 0.30 23.58 88 ASP A CA 1
ATOM 691 C CA B ASP A 1 91 ? 66.734 44.207 31.276 0.70 24.23 88 ASP A CA 1
ATOM 692 C C A ASP A 1 91 ? 66.854 45.027 32.463 0.30 23.25 88 ASP A C 1
ATOM 693 C C B ASP A 1 91 ? 66.554 44.928 32.605 0.70 23.79 88 ASP A C 1
ATOM 694 O O A ASP A 1 91 ? 65.890 45.540 33.028 0.30 22.80 88 ASP A O 1
ATOM 695 O O B ASP A 1 91 ? 65.509 45.520 32.858 0.70 23.55 88 ASP A O 1
ATOM 704 N N A TYR A 1 92 ? 68.114 45.167 32.863 0.30 22.83 89 TYR A N 1
ATOM 705 N N B TYR A 1 92 ? 67.603 44.904 33.429 0.70 23.92 89 TYR A N 1
ATOM 706 C CA A TYR A 1 92 ? 68.524 45.923 34.038 0.30 23.29 89 TYR A CA 1
ATOM 707 C CA B TYR A 1 92 ? 67.539 45.477 34.778 0.70 23.56 89 TYR A CA 1
ATOM 708 C C A TYR A 1 92 ? 67.977 47.348 34.114 0.30 23.17 89 TYR A C 1
ATOM 709 C C B TYR A 1 92 ? 67.305 46.985 34.720 0.70 23.23 89 TYR A C 1
ATOM 710 O O A TYR A 1 92 ? 67.281 47.701 35.064 0.30 22.71 89 TYR A O 1
ATOM 711 O O B TYR A 1 92 ? 66.566 47.547 35.516 0.70 23.33 89 TYR A O 1
ATOM 728 N N A ARG A 1 93 ? 68.268 48.157 33.105 0.70 23.88 90 ARG A N 1
ATOM 729 N N B ARG A 1 93 ? 67.928 47.634 33.741 0.30 23.14 90 ARG A N 1
ATOM 730 C CA A ARG A 1 93 ? 67.856 49.558 33.134 0.70 24.19 90 ARG A CA 1
ATOM 731 C CA B ARG A 1 93 ? 67.791 49.080 33.573 0.30 23.54 90 ARG A CA 1
ATOM 732 C C A ARG A 1 93 ? 66.350 49.794 32.995 0.70 23.29 90 ARG A C 1
ATOM 733 C C B ARG A 1 93 ? 66.322 49.481 33.438 0.30 22.88 90 ARG A C 1
ATOM 734 O O A ARG A 1 93 ? 65.877 50.895 33.303 0.70 22.20 90 ARG A O 1
ATOM 735 O O B ARG A 1 93 ? 65.875 50.422 34.099 0.30 22.69 90 ARG A O 1
ATOM 750 N N . LEU A 1 94 ? 65.583 48.787 32.571 1.00 22.47 91 LEU A N 1
ATOM 751 C CA . LEU A 1 94 ? 64.126 49.026 32.417 1.00 21.92 91 LEU A CA 1
ATOM 752 C C . LEU A 1 94 ? 63.378 48.787 33.713 1.00 22.00 91 LEU A C 1
ATOM 753 O O . LEU A 1 94 ? 62.382 49.463 33.989 1.00 20.84 91 LEU A O 1
ATOM 758 N N . ALA A 1 95 ? 63.849 47.829 34.508 1.00 22.68 92 ALA A N 1
ATOM 759 C CA . ALA A 1 95 ? 63.214 47.531 35.783 1.00 23.15 92 ALA A CA 1
ATOM 760 C C . ALA A 1 95 ? 63.480 48.624 36.819 1.00 24.23 92 ALA A C 1
ATOM 761 O O . ALA A 1 95 ? 62.574 49.000 37.569 1.00 21.98 92 ALA A O 1
ATOM 763 N N . LEU A 1 96 ? 64.717 49.124 36.867 1.00 24.19 93 LEU A N 1
ATOM 764 C CA . LEU A 1 96 ? 65.061 50.208 37.785 1.00 24.71 93 LEU A CA 1
ATOM 765 C C . LEU A 1 96 ? 64.144 51.389 37.512 1.00 26.16 93 LEU A C 1
ATOM 766 O O . LEU A 1 96 ? 63.636 52.004 38.455 1.00 26.23 93 LEU A O 1
ATOM 771 N N . LYS A 1 97 ? 63.944 51.722 36.229 1.00 27.89 94 LYS A N 1
ATOM 772 C CA . LYS A 1 97 ? 63.013 52.799 35.879 1.00 28.56 94 LYS A CA 1
ATOM 773 C C . LYS A 1 97 ? 61.612 52.482 36.376 1.00 27.02 94 LYS A C 1
ATOM 774 O O . LYS A 1 97 ? 60.970 53.345 36.971 1.00 26.50 94 LYS A O 1
ATOM 780 N N . ALA A 1 98 ? 61.132 51.259 36.106 1.00 25.52 95 ALA A N 1
ATOM 781 C CA . ALA A 1 98 ? 59.790 50.852 36.520 1.00 24.52 95 ALA A CA 1
ATOM 782 C C . ALA A 1 98 ? 59.651 51.028 38.023 1.00 23.65 95 ALA A C 1
ATOM 783 O O . ALA A 1 98 ? 58.661 51.577 38.492 1.00 22.07 95 ALA A O 1
ATOM 785 N N . ILE A 1 99 ? 60.656 50.572 38.765 1.00 23.26 96 ILE A N 1
ATOM 786 C CA . ILE A 1 99 ? 60.664 50.699 40.234 1.00 22.77 96 ILE A CA 1
ATOM 787 C C . ILE A 1 99 ? 60.730 52.163 40.686 1.00 24.16 96 ILE A C 1
ATOM 788 O O . ILE A 1 99 ? 60.110 52.530 41.691 1.00 26.33 96 ILE A O 1
ATOM 793 N N A GLU A 1 100 ? 61.472 52.987 39.949 0.60 24.07 97 GLU A N 1
ATOM 794 N N B GLU A 1 100 ? 61.480 52.989 39.959 0.40 24.29 97 GLU A N 1
ATOM 795 C CA A GLU A 1 100 ? 61.584 54.414 40.276 0.60 25.08 97 GLU A CA 1
ATOM 796 C CA B GLU A 1 100 ? 61.568 54.420 40.281 0.40 25.12 97 GLU A CA 1
ATOM 797 C C A GLU A 1 100 ? 60.290 55.131 39.874 0.60 25.29 97 GLU A C 1
ATOM 798 C C B GLU A 1 100 ? 60.293 55.143 39.860 0.40 25.25 97 GLU A C 1
ATOM 799 O O A GLU A 1 100 ? 59.949 56.183 40.424 0.60 24.15 97 GLU A O 1
ATOM 800 O O B GLU A 1 100 ? 59.974 56.217 40.377 0.40 24.62 97 GLU A O 1
ATOM 811 N N . GLY A 1 101 ? 59.573 54.544 38.914 1.00 24.17 98 GLY A N 1
ATOM 812 C CA . GLY A 1 101 ? 58.309 55.086 38.445 1.00 25.75 98 GLY A CA 1
ATOM 813 C C . GLY A 1 101 ? 57.225 54.848 39.486 1.00 24.64 98 GLY A C 1
ATOM 814 O O . GLY A 1 101 ? 56.155 55.450 39.420 1.00 25.13 98 GLY A O 1
ATOM 815 N N . GLY A 1 102 ? 57.508 53.954 40.433 1.00 23.69 99 GLY A N 1
ATOM 816 C CA . GLY A 1 102 ? 56.597 53.642 41.528 1.00 23.76 99 GLY A CA 1
ATOM 817 C C . GLY A 1 102 ? 55.728 52.410 41.310 1.00 23.10 99 GLY A C 1
ATOM 818 O O . GLY A 1 102 ? 54.630 52.347 41.849 1.00 23.32 99 GLY A O 1
ATOM 819 N N . ILE A 1 103 ? 56.235 51.429 40.551 1.00 22.57 100 ILE A N 1
ATOM 820 C CA . ILE A 1 103 ? 55.492 50.191 40.253 1.00 20.77 100 ILE A CA 1
ATOM 821 C C . ILE A 1 103 ? 55.190 49.482 41.593 1.00 20.99 100 ILE A C 1
ATOM 822 O O . ILE A 1 103 ? 55.930 49.639 42.542 1.00 19.83 100 ILE A O 1
ATOM 827 N N . ASP A 1 104 ? 54.103 48.721 41.677 1.00 19.78 101 ASP A N 1
ATOM 828 C CA . ASP A 1 104 ? 53.737 48.081 42.947 1.00 20.18 101 ASP A CA 1
ATOM 829 C C . ASP A 1 104 ? 54.220 46.634 43.076 1.00 19.93 101 ASP A C 1
ATOM 830 O O . ASP A 1 104 ? 53.991 45.991 44.102 1.00 21.51 101 ASP A O 1
ATOM 847 N N . VAL A 1 106 ? 57.080 43.796 40.511 1.00 19.88 103 VAL A N 1
ATOM 848 C CA . VAL A 1 106 ? 57.729 43.530 39.219 1.00 20.52 103 VAL A CA 1
ATOM 849 C C . VAL A 1 106 ? 57.720 42.039 38.891 1.00 19.47 103 VAL A C 1
ATOM 850 O O . VAL A 1 106 ? 58.045 41.193 39.737 1.00 21.92 103 VAL A O 1
ATOM 854 N N . ARG A 1 107 ? 57.343 41.709 37.662 1.00 19.10 104 ARG A N 1
ATOM 855 C CA . ARG A 1 107 ? 57.354 40.325 37.222 1.00 18.39 104 ARG A CA 1
ATOM 856 C C . ARG A 1 107 ? 58.596 40.207 36.370 1.00 19.03 104 ARG A C 1
ATOM 857 O O . ARG A 1 107 ? 58.659 40.727 35.249 1.00 19.02 104 ARG A O 1
ATOM 865 N N . ILE A 1 108 ? 59.595 39.545 36.934 1.00 18.15 105 ILE A N 1
ATOM 866 C CA . ILE A 1 108 ? 60.872 39.353 36.291 1.00 18.18 105 ILE A CA 1
ATOM 867 C C . ILE A 1 108 ? 61.490 38.152 36.993 1.00 17.89 105 ILE A C 1
ATOM 868 O O . ILE A 1 108 ? 61.237 37.938 38.179 1.00 18.21 105 ILE A O 1
ATOM 873 N N . ASN A 1 109 ? 62.273 37.375 36.255 1.00 18.26 106 ASN A N 1
ATOM 874 C CA . ASN A 1 109 ? 62.945 36.200 36.785 1.00 18.24 106 ASN A CA 1
ATOM 875 C C . ASN A 1 109 ? 64.426 36.571 36.950 1.00 18.56 106 ASN A C 1
ATOM 876 O O . ASN A 1 109 ? 65.137 36.697 35.945 1.00 19.56 106 ASN A O 1
ATOM 881 N N . PRO A 1 110 ? 64.903 36.751 38.209 1.00 18.60 107 PRO A N 1
ATOM 882 C CA . PRO A 1 110 ? 66.280 37.197 38.513 1.00 19.56 107 PRO A CA 1
ATOM 883 C C . PRO A 1 110 ? 67.442 36.412 37.888 1.00 19.68 107 PRO A C 1
ATOM 884 O O . PRO A 1 110 ? 68.507 36.995 37.599 1.00 20.14 107 PRO A O 1
ATOM 888 N N . GLY A 1 111 ? 67.264 35.111 37.733 1.00 19.62 108 GLY A N 1
ATOM 889 C CA . GLY A 1 111 ? 68.277 34.284 37.089 1.00 21.33 108 GLY A CA 1
ATOM 890 C C . GLY A 1 111 ? 68.496 34.616 35.616 1.00 21.65 108 GLY A C 1
ATOM 891 O O . GLY A 1 111 ? 69.423 34.071 34.985 1.00 21.29 108 GLY A O 1
ATOM 892 N N . ASN A 1 112 ? 67.644 35.490 35.066 1.00 22.49 109 ASN A N 1
ATOM 893 C CA . ASN A 1 112 ? 67.731 35.943 33.663 1.00 23.64 109 ASN A CA 1
ATOM 894 C C . ASN A 1 112 ? 68.448 37.290 33.498 1.00 25.12 109 ASN A C 1
ATOM 895 O O . ASN A 1 112 ? 68.792 37.665 32.382 1.00 23.55 109 ASN A O 1
ATOM 900 N N . ILE A 1 113 ? 68.656 38.008 34.605 1.00 27.56 110 ILE A N 1
ATOM 901 C CA . ILE A 1 113 ? 69.200 39.386 34.557 1.00 30.51 110 ILE A CA 1
ATOM 902 C C . ILE A 1 113 ? 70.559 39.607 33.842 1.00 32.46 110 ILE A C 1
ATOM 903 O O . ILE A 1 113 ? 70.640 40.479 32.977 1.00 34.45 110 ILE A O 1
ATOM 908 N N . GLY A 1 114 ? 71.638 38.921 34.206 1.00 33.40 111 GLY A N 1
ATOM 909 C CA . GLY A 1 114 ? 71.738 37.942 35.289 1.00 33.69 111 GLY A CA 1
ATOM 910 C C . GLY A 1 114 ? 73.201 38.033 35.728 1.00 33.61 111 GLY A C 1
ATOM 911 O O . GLY A 1 114 ? 73.897 37.032 35.838 1.00 33.08 111 GLY A O 1
ATOM 912 N N . ARG A 1 115 ? 73.636 39.275 35.935 1.00 34.40 112 ARG A N 1
ATOM 913 C CA . ARG A 1 115 ? 74.988 39.667 36.334 1.00 36.26 112 ARG A CA 1
ATOM 914 C C . ARG A 1 115 ? 74.914 40.166 37.770 1.00 36.05 112 ARG A C 1
ATOM 915 O O . ARG A 1 115 ? 74.028 40.956 38.093 1.00 33.39 112 ARG A O 1
ATOM 923 N N . ARG A 1 116 ? 75.855 39.776 38.629 1.00 37.16 113 ARG A N 1
ATOM 924 C CA . ARG A 1 116 ? 75.773 40.198 40.040 1.00 35.73 113 ARG A CA 1
ATOM 925 C C . ARG A 1 116 ? 75.466 41.678 40.299 1.00 34.31 113 ARG A C 1
ATOM 926 O O . ARG A 1 116 ? 74.550 41.975 41.070 1.00 32.30 113 ARG A O 1
ATOM 934 N N . HIS A 1 117 ? 76.202 42.606 39.687 1.00 34.45 114 HIS A N 1
ATOM 935 C CA . HIS A 1 117 ? 75.914 44.030 39.929 1.00 34.83 114 HIS A CA 1
ATOM 936 C C . HIS A 1 117 ? 74.505 44.386 39.417 1.00 32.61 114 HIS A C 1
ATOM 937 O O . HIS A 1 117 ? 73.850 45.290 39.955 1.00 30.77 114 HIS A O 1
ATOM 944 N N . LYS A 1 118 ? 74.043 43.672 38.384 1.00 32.80 115 LYS A N 1
ATOM 945 C CA . LYS A 1 118 ? 72.704 43.895 37.817 1.00 31.06 115 LYS A CA 1
ATOM 946 C C . LYS A 1 118 ? 71.599 43.330 38.723 1.00 30.05 115 LYS A C 1
ATOM 947 O O . LYS A 1 118 ? 70.576 43.973 38.929 1.00 30.46 115 LYS A O 1
ATOM 953 N N . VAL A 1 119 ? 71.821 42.152 39.293 1.00 29.65 116 VAL A N 1
ATOM 954 C CA . VAL A 1 119 ? 70.828 41.527 40.178 1.00 27.35 116 VAL A CA 1
ATOM 955 C C . VAL A 1 119 ? 70.650 42.308 41.500 1.00 27.31 116 VAL A C 1
ATOM 956 O O . VAL A 1 119 ? 69.533 42.706 41.851 1.00 25.25 116 VAL A O 1
ATOM 960 N N . GLU A 1 120 ? 71.749 42.531 42.222 1.00 27.16 117 GLU A N 1
ATOM 961 C CA . GLU A 1 120 ? 71.691 43.254 43.502 1.00 28.48 117 GLU A CA 1
ATOM 962 C C . GLU A 1 120 ? 71.148 44.688 43.341 1.00 28.96 117 GLU A C 1
ATOM 963 O O . GLU A 1 120 ? 70.578 45.255 44.282 1.00 26.94 117 GLU A O 1
ATOM 969 N N . ALA A 1 121 ? 71.340 45.276 42.161 1.00 28.12 118 ALA A N 1
ATOM 970 C CA . ALA A 1 121 ? 70.827 46.618 41.914 1.00 28.76 118 ALA A CA 1
ATOM 971 C C . ALA A 1 121 ? 69.294 46.552 41.930 1.00 27.61 118 ALA A C 1
ATOM 972 O O . ALA A 1 121 ? 68.650 47.192 42.759 1.00 27.38 118 ALA A O 1
ATOM 974 N N . VAL A 1 122 ? 68.721 45.743 41.041 1.00 28.58 119 VAL A N 1
ATOM 975 C CA . VAL A 1 122 ? 67.264 45.570 40.965 1.00 26.77 119 VAL A CA 1
ATOM 976 C C . VAL A 1 122 ? 66.713 45.087 42.302 1.00 26.63 119 VAL A C 1
ATOM 977 O O . VAL A 1 122 ? 65.640 45.523 42.740 1.00 26.59 119 VAL A O 1
ATOM 981 N N . VAL A 1 123 ? 67.464 44.211 42.955 1.00 27.71 120 VAL A N 1
ATOM 982 C CA . VAL A 1 123 ? 67.083 43.678 44.255 1.00 28.13 120 VAL A CA 1
ATOM 983 C C . VAL A 1 123 ? 67.030 44.778 45.314 1.00 29.36 120 VAL A C 1
ATOM 984 O O . VAL A 1 123 ? 65.991 44.989 45.924 1.00 27.52 120 VAL A O 1
ATOM 988 N N . ASN A 1 124 ? 68.134 45.488 45.524 1.00 29.49 121 ASN A N 1
ATOM 989 C CA . ASN A 1 124 ? 68.140 46.584 46.496 1.00 31.79 121 ASN A CA 1
ATOM 990 C C . ASN A 1 124 ? 67.110 47.673 46.176 1.00 30.48 121 ASN A C 1
ATOM 991 O O . ASN A 1 124 ? 66.535 48.247 47.084 1.00 31.06 121 ASN A O 1
ATOM 996 N N . ALA A 1 125 ? 66.910 47.972 44.892 1.00 31.38 122 ALA A N 1
ATOM 997 C CA . ALA A 1 125 ? 65.925 48.988 44.471 1.00 32.50 122 ALA A CA 1
ATOM 998 C C . ALA A 1 125 ? 64.535 48.586 44.951 1.00 31.16 122 ALA A C 1
ATOM 999 O O . ALA A 1 125 ? 63.793 49.413 45.497 1.00 34.13 122 ALA A O 1
ATOM 1001 N N . ALA A 1 126 ? 64.197 47.309 44.764 1.00 29.68 123 ALA A N 1
ATOM 1002 C CA . ALA A 1 126 ? 62.913 46.784 45.214 1.00 28.71 123 ALA A CA 1
ATOM 1003 C C . ALA A 1 126 ? 62.879 46.826 46.737 1.00 27.38 123 ALA A C 1
ATOM 1004 O O . ALA A 1 126 ? 61.864 47.204 47.332 1.00 28.81 123 ALA A O 1
ATOM 1006 N N . LYS A 1 127 ? 63.986 46.435 47.361 1.00 26.41 124 LYS A N 1
ATOM 1007 C CA . LYS A 1 127 ? 64.096 46.461 48.832 1.00 26.46 124 LYS A CA 1
ATOM 1008 C C . LYS A 1 127 ? 63.806 47.846 49.392 1.00 27.13 124 LYS A C 1
ATOM 1009 O O . LYS A 1 127 ? 63.075 47.981 50.371 1.00 27.76 124 LYS A O 1
ATOM 1015 N N . GLU A 1 128 ? 64.395 48.860 48.763 1.00 27.20 125 GLU A N 1
ATOM 1016 C CA . GLU A 1 128 ? 64.219 50.250 49.162 1.00 28.55 125 GLU A CA 1
ATOM 1017 C C . GLU A 1 128 ? 62.772 50.698 49.036 1.00 27.45 125 GLU A C 1
ATOM 1018 O O . GLU A 1 128 ? 62.287 51.458 49.862 1.00 25.96 125 GLU A O 1
ATOM 1024 N N . ARG A 1 129 ? 62.093 50.247 47.984 1.00 26.49 126 ARG A N 1
ATOM 1025 C CA . ARG A 1 129 ? 60.690 50.622 47.788 1.00 26.35 126 ARG A CA 1
ATOM 1026 C C . ARG A 1 129 ? 59.756 49.655 48.499 1.00 25.03 126 ARG A C 1
ATOM 1027 O O . ARG A 1 129 ? 58.571 49.919 48.605 1.00 23.88 126 ARG A O 1
ATOM 1035 N N . GLY A 1 130 ? 60.305 48.544 48.991 1.00 24.74 127 GLY A N 1
ATOM 1036 C CA . GLY A 1 130 ? 59.525 47.545 49.720 1.00 24.08 127 GLY A CA 1
ATOM 1037 C C . GLY A 1 130 ? 58.519 46.797 48.860 1.00 22.53 127 GLY A C 1
ATOM 1038 O O . GLY A 1 130 ? 57.568 46.234 49.381 1.00 21.66 127 GLY A O 1
ATOM 1039 N N . ILE A 1 131 ? 58.783 46.777 47.555 1.00 21.16 128 ILE A N 1
ATOM 1040 C CA . ILE A 1 131 ? 57.954 46.131 46.537 1.00 22.24 128 ILE A CA 1
ATOM 1041 C C . ILE A 1 131 ? 58.381 44.677 46.304 1.00 20.44 128 ILE A C 1
ATOM 1042 O O . ILE A 1 131 ? 59.595 44.355 46.351 1.00 20.26 128 ILE A O 1
ATOM 1047 N N . PRO A 1 132 ? 57.400 43.784 46.065 1.00 19.49 129 PRO A N 1
ATOM 1048 C CA . PRO A 1 132 ? 57.668 42.369 45.862 1.00 19.66 129 PRO A CA 1
ATOM 1049 C C . PRO A 1 132 ? 57.983 41.985 44.409 1.00 19.51 129 PRO A C 1
ATOM 1050 O O . PRO A 1 132 ? 57.752 42.767 43.508 1.00 19.29 129 PRO A O 1
ATOM 1054 N N . ILE A 1 133 ? 58.523 40.784 44.208 1.00 19.97 130 ILE A N 1
ATOM 1055 C CA . ILE A 1 133 ? 58.870 40.295 42.873 1.00 19.85 130 ILE A CA 1
ATOM 1056 C C . ILE A 1 133 ? 58.135 39.007 42.576 1.00 19.27 130 ILE A C 1
ATOM 1057 O O . ILE A 1 133 ? 58.247 38.059 43.352 1.00 19.30 130 ILE A O 1
ATOM 1062 N N . ARG A 1 134 ? 57.385 38.953 41.475 1.00 18.35 131 ARG A N 1
ATOM 1063 C CA . ARG A 1 134 ? 56.760 37.680 41.110 1.00 19.03 131 ARG A CA 1
ATOM 1064 C C . ARG A 1 134 ? 57.665 36.991 40.111 1.00 18.34 131 ARG A C 1
ATOM 1065 O O . ARG A 1 134 ? 57.993 37.561 39.056 1.00 16.37 131 ARG A O 1
ATOM 1073 N N . ILE A 1 135 ? 58.053 35.760 40.441 1.00 18.74 132 ILE A N 1
ATOM 1074 C CA . ILE A 1 135 ? 58.841 34.919 39.566 1.00 18.38 132 ILE A CA 1
ATOM 1075 C C . ILE A 1 135 ? 57.816 34.175 38.732 1.00 19.50 132 ILE A C 1
ATOM 1076 O O . ILE A 1 135 ? 56.852 33.623 39.285 1.00 18.97 132 ILE A O 1
ATOM 1081 N N . GLY A 1 136 ? 58.016 34.174 37.412 1.00 18.74 133 GLY A N 1
ATOM 1082 C CA . GLY A 1 136 ? 57.059 33.545 36.492 1.00 20.23 133 GLY A CA 1
ATOM 1083 C C . GLY A 1 136 ? 57.683 32.539 35.561 1.00 20.80 133 GLY A C 1
ATOM 1084 O O . GLY A 1 136 ? 58.209 32.900 34.505 1.00 22.88 133 GLY A O 1
ATOM 1085 N N . VAL A 1 137 ? 57.631 31.274 35.957 1.00 22.14 134 VAL A N 1
ATOM 1086 C CA . VAL A 1 137 ? 58.179 30.200 35.128 1.00 22.68 134 VAL A CA 1
ATOM 1087 C C . VAL A 1 137 ? 57.110 29.775 34.123 1.00 22.48 134 VAL A C 1
ATOM 1088 O O . VAL A 1 137 ? 55.949 29.543 34.502 1.00 24.44 134 VAL A O 1
ATOM 1092 N N . ASN A 1 138 ? 57.478 29.706 32.843 1.00 20.86 135 ASN A N 1
ATOM 1093 C CA . ASN A 1 138 ? 56.522 29.295 31.806 1.00 20.27 135 ASN A CA 1
ATOM 1094 C C . ASN A 1 138 ? 57.046 28.055 31.097 1.00 20.15 135 ASN A C 1
ATOM 1095 O O . ASN A 1 138 ? 58.158 28.051 30.555 1.00 20.30 135 ASN A O 1
ATOM 1100 N N . ALA A 1 139 ? 56.260 26.989 31.137 1.00 20.01 136 ALA A N 1
ATOM 1101 C CA . ALA A 1 139 ? 56.633 25.714 30.525 1.00 20.61 136 ALA A CA 1
ATOM 1102 C C . ALA A 1 139 ? 57.243 25.864 29.127 1.00 20.77 136 ALA A C 1
ATOM 1103 O O . ALA A 1 139 ? 58.160 25.106 28.756 1.0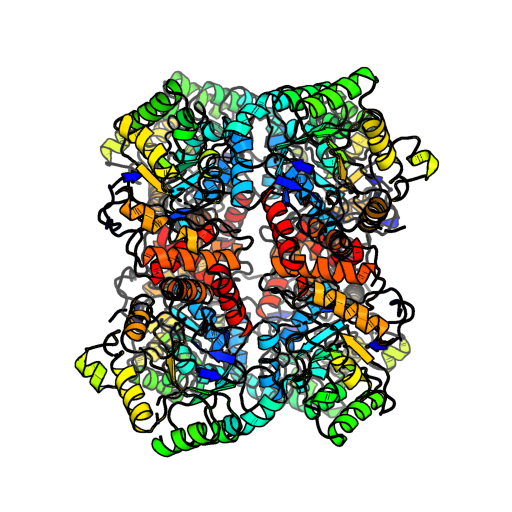0 22.51 136 ALA A O 1
ATOM 1105 N N . GLY A 1 140 ? 56.725 26.820 28.356 1.00 20.33 137 GLY A N 1
ATOM 1106 C CA . GLY A 1 140 ? 57.186 27.062 26.983 1.00 21.06 137 GLY A CA 1
ATOM 1107 C C . GLY A 1 140 ? 58.429 27.942 26.845 1.00 21.16 137 GLY A C 1
ATOM 1108 O O . GLY A 1 140 ? 58.998 28.038 25.755 1.00 20.21 137 GLY A O 1
ATOM 1109 N N . SER A 1 141 ? 58.833 28.585 27.943 1.00 21.33 138 SER A N 1
ATOM 1110 C CA . SER A 1 141 ? 59.995 29.466 27.955 1.00 23.56 138 SER A CA 1
ATOM 1111 C C . SER A 1 141 ? 60.958 29.069 29.074 1.00 24.24 138 SER A C 1
ATOM 1112 O O . SER A 1 141 ? 61.442 29.907 29.820 1.00 26.99 138 SER A O 1
ATOM 1115 N N . LEU A 1 142 ? 61.210 27.768 29.176 1.00 24.37 139 LEU A N 1
ATOM 1116 C CA . LEU A 1 142 ? 62.144 27.212 30.136 1.00 24.04 139 LEU A CA 1
ATOM 1117 C C . LEU A 1 142 ? 63.559 27.382 29.600 1.00 25.92 139 LEU A C 1
ATOM 1118 O O . LEU A 1 142 ? 63.764 27.494 28.384 1.00 24.75 139 LEU A O 1
ATOM 1123 N N . GLU A 1 143 ? 64.534 27.359 30.502 1.00 26.06 140 GLU A N 1
ATOM 1124 C CA . GLU A 1 143 ? 65.925 27.524 30.098 1.00 28.53 140 GLU A CA 1
ATOM 1125 C C . GLU A 1 143 ? 66.436 26.302 29.351 1.00 29.56 140 GLU A C 1
ATOM 1126 O O . GLU A 1 143 ? 65.979 25.182 29.582 1.00 26.08 140 GLU A O 1
ATOM 1132 N N . ARG A 1 144 ? 67.404 26.523 28.467 1.00 33.05 141 ARG A N 1
ATOM 1133 C CA . ARG A 1 144 ? 68.005 25.419 27.705 1.00 35.88 141 ARG A CA 1
ATOM 1134 C C . ARG A 1 144 ? 68.572 24.295 28.583 1.00 35.48 141 ARG A C 1
ATOM 1135 O O . ARG A 1 144 ? 68.305 23.128 28.305 1.00 37.14 141 ARG A O 1
ATOM 1143 N N . HIS A 1 145 ? 69.313 24.619 29.649 1.00 36.16 142 HIS A N 1
ATOM 1144 C CA . HIS A 1 145 ? 69.881 23.541 30.497 1.00 35.09 142 HIS A CA 1
ATOM 1145 C C . HIS A 1 145 ? 68.819 22.631 31.179 1.00 33.60 142 HIS A C 1
ATOM 1146 O O . HIS A 1 145 ? 69.127 21.506 31.593 1.00 32.86 142 HIS A O 1
ATOM 1153 N N . ILE A 1 146 ? 67.583 23.116 31.281 1.00 31.24 143 ILE A N 1
ATOM 1154 C CA . ILE A 1 146 ? 66.477 22.319 31.820 1.00 30.07 143 ILE A CA 1
ATOM 1155 C C . ILE A 1 146 ? 66.025 21.393 30.709 1.00 29.92 143 ILE A C 1
ATOM 1156 O O . ILE A 1 146 ? 65.829 20.199 30.902 1.00 31.39 143 ILE A O 1
ATOM 1161 N N . LEU A 1 147 ? 65.844 21.973 29.530 1.00 30.41 144 LEU A N 1
ATOM 1162 C CA . LEU A 1 147 ? 65.369 21.212 28.393 1.00 30.66 144 LEU A CA 1
ATOM 1163 C C . LEU A 1 147 ? 66.349 20.092 28.012 1.00 32.28 144 LEU A C 1
ATOM 1164 O O . LEU A 1 147 ? 65.927 18.972 27.756 1.00 34.20 144 LEU A O 1
ATOM 1169 N N A GLU A 1 148 ? 67.649 20.387 27.987 0.50 33.56 145 GLU A N 1
ATOM 1170 N N B GLU A 1 148 ? 67.641 20.403 27.996 0.50 32.69 145 GLU A N 1
ATOM 1171 C CA A GLU A 1 148 ? 68.644 19.355 27.645 0.50 34.83 145 GLU A CA 1
ATOM 1172 C CA B GLU A 1 148 ? 68.671 19.411 27.671 0.50 33.44 145 GLU A CA 1
ATOM 1173 C C A GLU A 1 148 ? 68.628 18.224 28.685 0.50 34.75 145 GLU A C 1
ATOM 1174 C C B GLU A 1 148 ? 68.667 18.252 28.686 0.50 33.95 145 GLU A C 1
ATOM 1175 O O A GLU A 1 148 ? 68.792 17.051 28.336 0.50 34.33 145 GLU A O 1
ATOM 1176 O O B GLU A 1 148 ? 68.869 17.092 28.318 0.50 33.65 145 GLU A O 1
ATOM 1187 N N . LYS A 1 149 ? 68.414 18.581 29.952 1.00 33.50 146 LYS A N 1
ATOM 1188 C CA . LYS A 1 149 ? 68.374 17.593 31.045 1.00 34.35 146 LYS A CA 1
ATOM 1189 C C . LYS A 1 149 ? 67.102 16.735 31.064 1.00 34.68 146 LYS A C 1
ATOM 1190 O O . LYS A 1 149 ? 67.185 15.511 31.024 1.00 32.98 146 LYS A O 1
ATOM 1196 N N . TYR A 1 150 ? 65.934 17.375 31.156 1.00 34.89 147 TYR A N 1
ATOM 1197 C CA . TYR A 1 150 ? 64.669 16.633 31.218 1.00 36.46 147 TYR A CA 1
ATOM 1198 C C . TYR A 1 150 ? 64.167 16.216 29.834 1.00 37.50 147 TYR A C 1
ATOM 1199 O O . TYR A 1 150 ? 63.350 15.304 29.721 1.00 42.14 147 TYR A O 1
ATOM 1208 N N . GLY A 1 151 ? 64.675 16.863 28.786 1.00 39.20 148 GLY A N 1
ATOM 1209 C CA . GLY A 1 151 ? 64.263 16.564 27.413 1.00 37.94 148 GLY A CA 1
ATOM 1210 C C . GLY A 1 151 ? 63.194 17.535 26.940 1.00 38.79 148 GLY A C 1
ATOM 1211 O O . GLY A 1 151 ? 63.421 18.316 26.015 1.00 35.39 148 GLY A O 1
ATOM 1212 N N . TYR A 1 152 ? 62.041 17.488 27.615 1.00 38.74 149 TYR A N 1
ATOM 1213 C CA . TYR A 1 152 ? 60.876 18.315 27.318 1.00 37.83 149 TYR A CA 1
ATOM 1214 C C . TYR A 1 152 ? 60.378 19.022 28.582 1.00 34.70 149 TYR A C 1
ATOM 1215 O O . TYR A 1 152 ? 60.849 18.719 29.675 1.00 33.99 149 TYR A O 1
ATOM 1224 N N . PRO A 1 153 ? 59.430 19.977 28.438 1.00 31.14 150 PRO A N 1
ATOM 1225 C CA . PRO A 1 153 ? 58.880 20.671 29.610 1.00 29.00 150 PRO A CA 1
ATOM 1226 C C . PRO A 1 153 ? 58.168 19.740 30.591 1.00 27.62 150 PRO A C 1
ATOM 1227 O O . PRO A 1 153 ? 57.235 19.041 30.210 1.00 31.13 150 PRO A O 1
ATOM 1231 N N . THR A 1 154 ? 58.630 19.706 31.837 1.00 23.73 151 THR A N 1
ATOM 1232 C CA . THR A 1 154 ? 58.020 18.875 32.873 1.00 22.10 151 THR A CA 1
ATOM 1233 C C . THR A 1 154 ? 57.834 19.705 34.128 1.00 21.96 151 THR A C 1
ATOM 1234 O O . THR A 1 154 ? 58.382 20.810 34.240 1.00 21.72 151 THR A O 1
ATOM 1238 N N . ALA A 1 155 ? 57.051 19.178 35.061 1.00 21.15 152 ALA A N 1
ATOM 1239 C CA . ALA A 1 155 ? 56.813 19.846 36.342 1.00 21.25 152 ALA A CA 1
ATOM 1240 C C . ALA A 1 155 ? 58.093 19.894 37.173 1.00 21.64 152 ALA A C 1
ATOM 1241 O O . ALA A 1 155 ? 58.381 20.904 37.796 1.00 20.84 152 ALA A O 1
ATOM 1243 N N . ASP A 1 156 ? 58.846 18.793 37.199 1.00 23.22 153 ASP A N 1
ATOM 1244 C CA . ASP A 1 156 ? 60.106 18.773 37.942 1.00 23.37 153 ASP A CA 1
ATOM 1245 C C . ASP A 1 156 ? 61.028 19.830 37.363 1.00 23.68 153 ASP A C 1
ATOM 1246 O O . ASP A 1 156 ? 61.723 20.519 38.100 1.00 22.15 153 ASP A O 1
ATOM 1251 N N . GLY A 1 157 ? 60.996 19.990 36.038 1.00 23.64 154 GLY A N 1
ATOM 1252 C CA . GLY A 1 157 ? 61.811 21.013 35.387 1.00 23.32 154 GLY A CA 1
ATOM 1253 C C . GLY A 1 157 ? 61.372 22.421 35.783 1.00 22.94 154 GLY A C 1
ATOM 1254 O O . GLY A 1 157 ? 62.207 23.261 36.118 1.00 22.56 154 GLY A O 1
ATOM 1263 N N . VAL A 1 159 ? 59.815 23.208 38.399 1.00 24.41 156 VAL A N 1
ATOM 1264 C CA . VAL A 1 159 ? 60.135 23.340 39.818 1.00 26.89 156 VAL A CA 1
ATOM 1265 C C . VAL A 1 159 ? 61.630 23.579 40.005 1.00 27.65 156 VAL A C 1
ATOM 1266 O O . VAL A 1 159 ? 62.030 24.339 40.896 1.00 30.69 156 VAL A O 1
ATOM 1270 N N . GLU A 1 160 ? 62.453 22.941 39.173 1.00 28.23 157 GLU A N 1
ATOM 1271 C CA . GLU A 1 160 ? 63.898 23.166 39.228 1.00 27.84 157 GLU A CA 1
ATOM 1272 C C . GLU A 1 160 ? 64.164 24.653 38.950 1.00 26.43 157 GLU A C 1
ATOM 1273 O O . GLU A 1 160 ? 64.892 25.314 39.692 1.00 24.31 157 GLU A O 1
ATOM 1279 N N . SER A 1 161 ? 63.530 25.170 37.897 1.00 25.20 158 SER A N 1
ATOM 1280 C CA . SER A 1 161 ? 63.686 26.559 37.478 1.00 24.94 158 SER A CA 1
ATOM 1281 C C . SER A 1 161 ? 63.275 27.542 38.594 1.00 23.72 158 SER A C 1
ATOM 1282 O O . SER A 1 161 ? 64.106 28.323 39.085 1.00 24.08 158 SER A O 1
ATOM 1285 N N . ALA A 1 162 ? 62.015 27.464 39.022 1.00 21.71 159 ALA A N 1
ATOM 1286 C CA . ALA A 1 162 ? 61.489 28.332 40.099 1.00 20.12 159 ALA A CA 1
ATOM 1287 C C . ALA A 1 162 ? 62.449 28.379 41.282 1.00 19.97 159 ALA A C 1
ATOM 1288 O O . ALA A 1 162 ? 62.764 29.450 41.773 1.00 20.64 159 ALA A O 1
ATOM 1290 N N . LEU A 1 163 ? 62.936 27.215 41.712 1.00 21.26 160 LEU A N 1
ATOM 1291 C CA . LEU A 1 163 ? 63.890 27.155 42.838 1.00 20.83 160 LEU A CA 1
ATOM 1292 C C . LEU A 1 163 ? 65.196 27.930 42.637 1.00 21.52 160 LEU A C 1
ATOM 1293 O O . LEU A 1 163 ? 65.706 28.525 43.592 1.00 19.11 160 LEU A O 1
ATOM 1298 N N . HIS A 1 164 ? 65.754 27.942 41.433 1.00 21.42 161 HIS A N 1
ATOM 1299 C CA . HIS A 1 164 ? 66.992 28.700 41.248 1.00 23.28 161 HIS A CA 1
ATOM 1300 C C . HIS A 1 164 ? 66.732 30.211 41.307 1.00 22.65 161 HIS A C 1
ATOM 1301 O O . HIS A 1 164 ? 67.519 30.958 41.900 1.00 22.44 161 HIS A O 1
ATOM 1308 N N . HIS A 1 165 ? 65.659 30.662 40.666 1.00 22.97 162 HIS A N 1
ATOM 1309 C CA . HIS A 1 165 ? 65.321 32.074 40.698 1.00 21.97 162 HIS A CA 1
ATOM 1310 C C . HIS A 1 165 ? 65.066 32.453 42.141 1.00 22.56 162 HIS A C 1
ATOM 1311 O O . HIS A 1 165 ? 65.507 33.507 42.580 1.00 22.61 162 HIS A O 1
ATOM 1318 N N . ILE A 1 166 ? 64.366 31.584 42.881 1.00 23.22 163 ILE A N 1
ATOM 1319 C CA . ILE A 1 166 ? 64.099 31.816 44.305 1.00 23.91 163 ILE A CA 1
ATOM 1320 C C . ILE A 1 166 ? 65.389 31.919 45.113 1.00 25.19 163 ILE A C 1
ATOM 1321 O O . ILE A 1 166 ? 65.501 32.780 45.988 1.00 23.80 163 ILE A O 1
ATOM 1326 N N . LYS A 1 167 ? 66.356 31.038 44.829 1.00 25.07 164 LYS A N 1
ATOM 1327 C CA . LYS A 1 167 ? 67.640 31.037 45.563 1.00 26.54 164 LYS A CA 1
ATOM 1328 C C . LYS A 1 167 ? 68.394 32.345 45.392 1.00 25.97 164 LYS A C 1
ATOM 1329 O O . LYS A 1 167 ? 68.932 32.896 46.363 1.00 26.36 164 LYS A O 1
ATOM 1335 N N . ILE A 1 168 ? 68.467 32.818 44.149 1.00 23.59 165 ILE A N 1
ATOM 1336 C CA . ILE A 1 168 ? 69.151 34.070 43.852 1.00 24.04 165 ILE A CA 1
ATOM 1337 C C . ILE A 1 168 ? 68.678 35.142 44.816 1.00 23.63 165 ILE A C 1
ATOM 1338 O O . ILE A 1 168 ? 69.478 35.938 45.336 1.00 23.49 165 ILE A O 1
ATOM 1343 N N . LEU A 1 169 ? 67.374 35.144 45.073 1.00 22.45 166 LEU A N 1
ATOM 1344 C CA . LEU A 1 169 ? 66.785 36.134 45.953 1.00 21.75 166 LEU A CA 1
ATOM 1345 C C . LEU A 1 169 ? 67.015 35.805 47.429 1.00 21.60 166 LEU A C 1
ATOM 1346 O O . LEU A 1 169 ? 67.481 36.673 48.184 1.00 21.26 166 LEU A O 1
ATOM 1351 N N . GLU A 1 170 ? 66.711 34.571 47.827 1.00 21.60 167 GLU A N 1
ATOM 1352 C CA . GLU A 1 170 ? 66.908 34.145 49.209 1.00 23.09 167 GLU A CA 1
ATOM 1353 C C . GLU A 1 170 ? 68.365 34.440 49.602 1.00 24.16 167 GLU A C 1
ATOM 1354 O O . GLU A 1 170 ? 68.611 34.944 50.683 1.00 23.93 167 GLU A O 1
ATOM 1360 N N . ASP A 1 171 ? 69.305 34.185 48.681 1.00 26.00 168 ASP A N 1
ATOM 1361 C CA . ASP A 1 171 ? 70.749 34.462 48.906 1.00 27.58 168 ASP A CA 1
ATOM 1362 C C . ASP A 1 171 ? 71.091 35.946 49.017 1.00 28.21 168 ASP A C 1
ATOM 1363 O O . ASP A 1 171 ? 72.233 36.301 49.315 1.00 30.39 168 ASP A O 1
ATOM 1368 N N . LEU A 1 172 ? 70.111 36.806 48.749 1.00 28.53 169 LEU A N 1
ATOM 1369 C CA . LEU A 1 172 ? 70.280 38.251 48.900 1.00 28.50 169 LEU A CA 1
ATOM 1370 C C . LEU A 1 172 ? 69.405 38.734 50.039 1.00 29.15 169 LEU A C 1
ATOM 1371 O O . LEU A 1 172 ? 69.225 39.941 50.231 1.00 30.77 169 LEU A O 1
ATOM 1376 N N . ASP A 1 173 ? 68.861 37.775 50.791 1.00 28.95 170 ASP A N 1
ATOM 1377 C CA . ASP A 1 173 ? 68.005 38.060 51.932 1.00 28.08 170 ASP A CA 1
ATOM 1378 C C . ASP A 1 173 ? 66.715 38.770 51.494 1.00 25.96 170 ASP A C 1
ATOM 1379 O O . ASP A 1 173 ? 66.199 39.669 52.192 1.00 22.75 170 ASP A O 1
ATOM 1384 N N . PHE A 1 174 ? 66.213 38.344 50.324 1.00 23.98 171 PHE A N 1
ATOM 1385 C CA . PHE A 1 174 ? 64.967 38.854 49.733 1.00 22.80 171 PHE A CA 1
ATOM 1386 C C . PHE A 1 174 ? 63.977 37.666 49.703 1.00 21.59 171 PHE A C 1
ATOM 1387 O O . PHE A 1 174 ? 64.276 36.608 49.133 1.00 22.23 171 PHE A O 1
ATOM 1395 N N . HIS A 1 175 ? 62.829 37.844 50.354 1.00 22.15 172 HIS A N 1
ATOM 1396 C CA . HIS A 1 175 ? 61.780 36.818 50.481 1.00 21.41 172 HIS A CA 1
ATOM 1397 C C . HIS A 1 175 ? 60.377 37.352 50.161 1.00 20.58 172 HIS A C 1
ATOM 1398 O O . HIS A 1 175 ? 59.376 36.663 50.408 1.00 19.18 172 HIS A O 1
ATOM 1405 N N . ASP A 1 176 ? 60.296 38.566 49.605 1.00 20.76 173 ASP A N 1
ATOM 1406 C CA . ASP A 1 176 ? 59.007 39.196 49.273 1.00 19.72 173 ASP A CA 1
ATOM 1407 C C . ASP A 1 176 ? 58.689 38.705 47.852 1.00 19.42 173 ASP A C 1
ATOM 1408 O O . ASP A 1 176 ? 58.763 39.450 46.865 1.00 18.12 173 ASP A O 1
ATOM 1413 N N . ILE A 1 177 ? 58.301 37.432 47.790 1.00 19.07 174 ILE A N 1
ATOM 1414 C CA . ILE A 1 177 ? 58.155 36.684 46.551 1.00 18.51 174 ILE A CA 1
ATOM 1415 C C . ILE A 1 177 ? 56.812 35.992 46.291 1.00 18.85 174 ILE A C 1
ATOM 1416 O O . ILE A 1 177 ? 56.236 35.391 47.195 1.00 20.75 174 ILE A O 1
ATOM 1421 N N . ILE A 1 178 ? 56.318 36.100 45.054 1.00 17.77 175 ILE A N 1
ATOM 1422 C CA . ILE A 1 178 ? 55.120 35.394 44.605 1.00 17.68 175 ILE A CA 1
ATOM 1423 C C . ILE A 1 178 ? 55.589 34.531 43.394 1.00 17.12 175 ILE A C 1
ATOM 1424 O O . ILE A 1 178 ? 56.502 34.935 42.651 1.00 17.13 175 ILE A O 1
ATOM 1429 N N . VAL A 1 179 ? 55.010 33.340 43.216 1.00 16.71 176 VAL A N 1
ATOM 1430 C CA . VAL A 1 179 ? 55.419 32.428 42.124 1.00 16.09 176 VAL A CA 1
ATOM 1431 C C . VAL A 1 179 ? 54.277 31.954 41.197 1.00 16.89 176 VAL A C 1
ATOM 1432 O O . VAL A 1 179 ? 53.214 31.494 41.655 1.00 17.10 176 VAL A O 1
ATOM 1436 N N . SER A 1 180 ? 54.536 32.049 39.895 1.00 19.22 177 SER A N 1
ATOM 1437 C CA . SER A 1 180 ? 53.640 31.581 38.842 1.00 20.54 177 SER A CA 1
ATOM 1438 C C . SER A 1 180 ? 54.278 30.386 38.121 1.00 21.10 177 SER A C 1
ATOM 1439 O O . SER A 1 180 ? 55.507 30.322 37.940 1.00 21.61 177 SER A O 1
ATOM 1450 N N . LYS A 1 182 ? 53.206 28.759 34.747 1.00 21.63 179 LYS A N 1
ATOM 1451 C CA . LYS A 1 182 ? 52.387 28.692 33.512 1.00 19.78 179 LYS A CA 1
ATOM 1452 C C . LYS A 1 182 ? 52.702 27.639 32.471 1.00 17.65 179 LYS A C 1
ATOM 1453 O O . LYS A 1 182 ? 53.818 27.578 31.929 1.00 18.46 179 LYS A O 1
ATOM 1459 N N . ALA A 1 183 ? 51.662 26.897 32.106 1.00 17.16 180 ALA A N 1
ATOM 1460 C CA . ALA A 1 183 ? 51.740 25.829 31.143 1.00 18.49 180 ALA A CA 1
ATOM 1461 C C . ALA A 1 183 ? 50.505 25.849 30.244 1.00 18.87 180 ALA A C 1
ATOM 1462 O O . ALA A 1 183 ? 49.498 26.434 30.599 1.00 20.56 180 ALA A O 1
ATOM 1464 N N . SER A 1 184 ? 50.600 25.209 29.090 1.00 20.35 181 SER A N 1
ATOM 1465 C CA . SER A 1 184 ? 49.469 25.096 28.161 1.00 21.76 181 SER A CA 1
ATOM 1466 C C . SER A 1 184 ? 48.688 23.832 28.479 1.00 21.11 181 SER A C 1
ATOM 1467 O O . SER A 1 184 ? 47.456 23.865 28.654 1.00 18.95 181 SER A O 1
ATOM 1470 N N . ASP A 1 185 ? 49.426 22.722 28.534 1.00 20.59 182 ASP A N 1
ATOM 1471 C CA . ASP A 1 185 ? 48.908 21.401 28.850 1.00 21.42 182 ASP A CA 1
ATOM 1472 C C . ASP A 1 185 ? 48.315 21.513 30.246 1.00 21.01 182 ASP A C 1
ATOM 1473 O O . ASP A 1 185 ? 49.029 21.813 31.212 1.00 19.12 182 ASP A O 1
ATOM 1478 N N . VAL A 1 186 ? 47.008 21.305 30.341 1.00 20.03 183 VAL A N 1
ATOM 1479 C CA . VAL A 1 186 ? 46.325 21.414 31.620 1.00 20.54 183 VAL A CA 1
ATOM 1480 C C . VAL A 1 186 ? 46.857 20.437 32.689 1.00 21.70 183 VAL A C 1
ATOM 1481 O O . VAL A 1 186 ? 46.863 20.771 33.889 1.00 20.90 183 VAL A O 1
ATOM 1485 N N . ASN A 1 187 ? 47.288 19.249 32.253 1.00 20.90 184 ASN A N 1
ATOM 1486 C CA . ASN A 1 187 ? 47.840 18.225 33.167 1.00 21.21 184 ASN A CA 1
ATOM 1487 C C . ASN A 1 187 ? 49.145 18.686 33.787 1.00 20.69 184 ASN A C 1
ATOM 1488 O O . ASN A 1 187 ? 49.389 18.468 34.965 1.00 20.23 184 ASN A O 1
ATOM 1493 N N . LEU A 1 188 ? 49.981 19.329 32.984 1.00 20.53 185 LEU A N 1
ATOM 1494 C CA . LEU A 1 188 ? 51.236 19.870 33.481 1.00 20.08 185 LEU A CA 1
ATOM 1495 C C . LEU A 1 188 ? 50.996 21.023 34.456 1.00 19.58 185 LEU A C 1
ATOM 1496 O O . LEU A 1 188 ? 51.622 21.087 35.533 1.00 20.86 185 LEU A O 1
ATOM 1501 N N . ALA A 1 189 ? 50.112 21.946 34.074 1.00 18.56 186 ALA A N 1
ATOM 1502 C CA . ALA A 1 189 ? 49.812 23.101 34.914 1.00 18.63 186 ALA A CA 1
ATOM 1503 C C . ALA A 1 189 ? 49.400 22.651 36.307 1.00 18.69 186 ALA A C 1
ATOM 1504 O O . ALA A 1 189 ? 49.913 23.170 37.316 1.00 17.68 186 ALA A O 1
ATOM 1506 N N . ILE A 1 190 ? 48.482 21.681 36.355 1.00 18.81 187 ILE A N 1
ATOM 1507 C CA . ILE A 1 190 ? 47.974 21.136 37.620 1.00 19.13 187 ILE A CA 1
ATOM 1508 C C . ILE A 1 190 ? 49.078 20.534 38.470 1.00 19.61 187 ILE A C 1
ATOM 1509 O O . ILE A 1 190 ? 49.146 20.809 39.661 1.00 20.76 187 ILE A O 1
ATOM 1514 N N A GLU A 1 191 ? 49.942 19.727 37.858 0.60 19.96 188 GLU A N 1
ATOM 1515 N N B GLU A 1 191 ? 49.947 19.723 37.866 0.40 19.96 188 GLU A N 1
ATOM 1516 C CA A GLU A 1 191 ? 51.031 19.086 38.587 0.60 20.08 188 GLU A CA 1
ATOM 1517 C CA B GLU A 1 191 ? 51.027 19.087 38.623 0.40 20.15 188 GLU A CA 1
ATOM 1518 C C A GLU A 1 191 ? 52.129 20.082 38.966 0.60 19.73 188 GLU A C 1
ATOM 1519 C C B GLU A 1 191 ? 52.167 20.057 38.948 0.40 19.84 188 GLU A C 1
ATOM 1520 O O A GLU A 1 191 ? 52.747 19.948 40.026 0.60 19.22 188 GLU A O 1
ATOM 1521 O O B GLU A 1 191 ? 52.860 19.874 39.946 0.40 19.74 188 GLU A O 1
ATOM 1532 N N . ALA A 1 192 ? 52.359 21.085 38.118 1.00 19.35 189 ALA A N 1
ATOM 1533 C CA . ALA A 1 192 ? 53.420 22.089 38.396 1.00 19.28 189 ALA A CA 1
ATOM 1534 C C . ALA A 1 192 ? 53.076 22.866 39.661 1.00 19.27 189 ALA A C 1
ATOM 1535 O O . ALA A 1 192 ? 53.958 23.177 40.450 1.00 19.43 189 ALA A O 1
ATOM 1537 N N . TYR A 1 193 ? 51.785 23.167 39.845 1.00 19.36 190 TYR A N 1
ATOM 1538 C CA . TYR A 1 193 ? 51.334 23.909 41.023 1.00 18.72 190 TYR A CA 1
ATOM 1539 C C . TYR A 1 193 ? 51.278 23.092 42.299 1.00 20.29 190 TYR A C 1
ATOM 1540 O O . TYR A 1 193 ? 51.419 23.661 43.383 1.00 21.34 190 TYR A O 1
ATOM 1549 N N . GLU A 1 194 ? 51.033 21.784 42.206 1.00 21.52 191 GLU A N 1
ATOM 1550 C CA . GLU A 1 194 ? 50.984 20.975 43.431 1.00 23.60 191 GLU A CA 1
ATOM 1551 C C . GLU A 1 194 ? 52.421 20.706 43.843 1.00 24.62 191 GLU A C 1
ATOM 1552 O O . GLU A 1 194 ? 52.740 20.710 45.030 1.00 23.08 191 GLU A O 1
ATOM 1558 N N . LYS A 1 195 ? 53.285 20.507 42.849 1.00 24.64 192 LYS A N 1
ATOM 1559 C CA . LYS A 1 195 ? 54.708 20.314 43.102 1.00 27.22 192 LYS A CA 1
ATOM 1560 C C . LYS A 1 195 ? 55.325 21.604 43.660 1.00 25.77 192 LYS A C 1
ATOM 1561 O O . LYS A 1 195 ? 56.319 21.551 44.370 1.00 27.66 192 LYS A O 1
ATOM 1567 N N . ALA A 1 196 ? 54.747 22.752 43.299 1.00 24.44 193 ALA A N 1
ATOM 1568 C CA . ALA A 1 196 ? 55.222 24.059 43.765 1.00 23.33 193 ALA A CA 1
ATOM 1569 C C . ALA A 1 196 ? 54.887 24.256 45.238 1.00 22.81 193 ALA A C 1
ATOM 1570 O O . ALA A 1 196 ? 55.717 24.717 46.015 1.00 22.92 193 ALA A O 1
ATOM 1572 N N . ALA A 1 197 ? 53.656 23.911 45.606 1.00 23.20 194 ALA A N 1
ATOM 1573 C CA . ALA A 1 197 ? 53.180 24.047 46.990 1.00 22.98 194 ALA A CA 1
ATOM 1574 C C . ALA A 1 197 ? 53.974 23.210 47.995 1.00 24.05 194 ALA A C 1
ATOM 1575 O O . ALA A 1 197 ? 54.044 23.573 49.166 1.00 24.47 194 ALA A O 1
ATOM 1577 N N . ARG A 1 198 ? 54.548 22.095 47.538 1.00 25.07 195 ARG A N 1
ATOM 1578 C CA . ARG A 1 198 ? 55.350 21.196 48.388 1.00 25.64 195 ARG A CA 1
ATOM 1579 C C . ARG A 1 198 ? 56.814 21.652 48.517 1.00 27.27 195 ARG A C 1
ATOM 1580 O O . ARG A 1 198 ? 57.462 21.428 49.551 1.00 24.68 195 ARG A O 1
ATOM 1588 N N . ALA A 1 199 ? 57.327 22.294 47.469 1.00 26.92 196 ALA A N 1
ATOM 1589 C CA . ALA A 1 199 ? 58.721 22.736 47.447 1.00 27.06 196 ALA A CA 1
ATOM 1590 C C . ALA A 1 199 ? 58.969 23.995 48.282 1.00 27.11 196 ALA A C 1
ATOM 1591 O O . ALA A 1 199 ? 59.955 24.082 49.016 1.00 25.72 196 ALA A O 1
ATOM 1593 N N . PHE A 1 200 ? 58.066 24.960 48.172 1.00 26.65 197 PHE A N 1
ATOM 1594 C CA . PHE A 1 200 ? 58.205 26.228 48.890 1.00 27.49 197 PHE A CA 1
ATOM 1595 C C . PHE A 1 200 ? 56.890 26.755 49.424 1.00 28.63 197 PHE A C 1
ATOM 1596 O O . PHE A 1 200 ? 55.816 26.303 49.028 1.00 25.59 197 PHE A O 1
ATOM 1604 N N . ASP A 1 201 ? 56.998 27.728 50.328 1.00 28.31 198 ASP A N 1
ATOM 1605 C CA . ASP A 1 201 ? 55.837 28.312 50.987 1.00 26.97 198 ASP A CA 1
ATOM 1606 C C . ASP A 1 201 ? 55.420 29.672 50.444 1.00 23.77 198 ASP A C 1
ATOM 1607 O O . ASP A 1 201 ? 54.609 30.349 51.059 1.00 22.79 198 ASP A O 1
ATOM 1612 N N . TYR A 1 202 ? 55.972 30.081 49.305 1.00 21.02 199 TYR A N 1
ATOM 1613 C CA . TYR A 1 202 ? 55.578 31.350 48.699 1.00 20.60 199 TYR A CA 1
ATOM 1614 C C . TYR A 1 202 ? 54.178 31.230 48.087 1.00 19.63 199 TYR A C 1
ATOM 1615 O O . TYR A 1 202 ? 53.827 30.171 47.560 1.00 18.25 199 TYR A O 1
ATOM 1624 N N . PRO A 1 203 ? 53.364 32.298 48.192 1.00 19.05 200 PRO A N 1
ATOM 1625 C CA . PRO A 1 203 ? 52.023 32.206 47.623 1.00 19.09 200 PRO A CA 1
ATOM 1626 C C . PRO A 1 203 ? 52.098 32.006 46.109 1.00 18.61 200 PRO A C 1
ATOM 1627 O O . PRO A 1 203 ? 52.974 32.595 45.460 1.00 20.00 200 PRO A O 1
ATOM 1631 N N . LEU A 1 204 ? 51.178 31.219 45.559 1.00 19.07 201 LEU A N 1
ATOM 1632 C CA . LEU A 1 204 ? 51.160 30.923 44.126 1.00 18.73 201 LEU A CA 1
ATOM 1633 C C . LEU A 1 204 ? 50.150 31.772 43.332 1.00 17.80 201 LEU A C 1
ATOM 1634 O O . LEU A 1 204 ? 49.032 32.054 43.777 1.00 17.06 201 LEU A O 1
ATOM 1639 N N . HIS A 1 205 ? 50.589 32.169 42.149 1.00 17.89 202 HIS A N 1
ATOM 1640 C CA . HIS A 1 205 ? 49.834 32.987 41.211 1.00 17.55 202 HIS A CA 1
ATOM 1641 C C . HIS A 1 205 ? 49.429 32.032 40.119 1.00 17.91 202 HIS A C 1
ATOM 1642 O O . HIS A 1 205 ? 50.272 31.611 39.318 1.00 17.00 202 HIS A O 1
ATOM 1649 N N A LEU A 1 206 ? 48.136 31.707 40.076 0.60 18.35 203 LEU A N 1
ATOM 1650 N N B LEU A 1 206 ? 48.142 31.703 40.079 0.40 18.20 203 LEU A N 1
ATOM 1651 C CA A LEU A 1 206 ? 47.609 30.753 39.100 0.60 17.63 203 LEU A CA 1
ATOM 1652 C CA B LEU A 1 206 ? 47.599 30.750 39.117 0.40 17.76 203 LEU A CA 1
ATOM 1653 C C A LEU A 1 206 ? 47.354 31.362 37.714 0.60 17.48 203 LEU A C 1
ATOM 1654 C C B LEU A 1 206 ? 47.328 31.341 37.720 0.40 17.70 203 LEU A C 1
ATOM 1655 O O A LEU A 1 206 ? 46.623 32.345 37.571 0.60 16.17 203 LEU A O 1
ATOM 1656 O O B LEU A 1 206 ? 46.579 32.309 37.577 0.40 16.81 203 LEU A O 1
ATOM 1665 N N . GLY A 1 207 ? 47.931 30.732 36.698 1.00 18.53 204 GLY A N 1
ATOM 1666 C CA . GLY A 1 207 ? 47.740 31.159 35.300 1.00 17.81 204 GLY A CA 1
ATOM 1667 C C . GLY A 1 207 ? 47.830 29.942 34.375 1.00 17.75 204 GLY A C 1
ATOM 1668 O O . GLY A 1 207 ? 48.430 28.925 34.739 1.00 17.83 204 GLY A O 1
ATOM 1669 N N . ILE A 1 208 ? 47.207 30.048 33.193 1.00 17.37 205 ILE A N 1
ATOM 1670 C CA . ILE A 1 208 ? 47.235 29.014 32.154 1.00 16.60 205 ILE A CA 1
ATOM 1671 C C . ILE A 1 208 ? 47.323 29.703 30.781 1.00 16.91 205 ILE A C 1
ATOM 1672 O O . ILE A 1 208 ? 46.557 30.635 30.483 1.00 14.11 205 ILE A O 1
ATOM 1677 N N . THR A 1 209 ? 48.275 29.273 29.956 1.00 16.01 206 THR A N 1
ATOM 1678 C CA . THR A 1 209 ? 48.453 29.873 28.640 1.00 17.05 206 THR A CA 1
ATOM 1679 C C . THR A 1 209 ? 47.144 29.997 27.888 1.00 17.33 206 THR A C 1
ATOM 1680 O O . THR A 1 209 ? 46.315 29.078 27.916 1.00 18.15 206 THR A O 1
ATOM 1684 N N . GLU A 1 210 ? 46.973 31.132 27.210 1.00 17.85 207 GLU A N 1
ATOM 1685 C CA . GLU A 1 210 ? 45.765 31.379 26.423 1.00 20.75 207 GLU A CA 1
ATOM 1686 C C . GLU A 1 210 ? 45.671 30.439 25.220 1.00 21.13 207 GLU A C 1
ATOM 1687 O O . GLU A 1 210 ? 46.622 30.331 24.439 1.00 22.40 207 GLU A O 1
ATOM 1693 N N . SER A 1 211 ? 44.537 29.749 25.086 1.00 21.21 208 SER A N 1
ATOM 1694 C CA . SER A 1 211 ? 44.292 28.882 23.927 1.00 19.82 208 SER A CA 1
ATOM 1695 C C . SER A 1 211 ? 43.989 29.802 22.764 1.00 18.53 208 SER A C 1
ATOM 1696 O O . SER A 1 211 ? 43.779 31.002 22.955 1.00 16.96 208 SER A O 1
ATOM 1699 N N . GLY A 1 212 ? 43.951 29.232 21.567 1.00 18.33 209 GLY A N 1
ATOM 1700 C CA . GLY A 1 212 ? 43.666 29.983 20.357 1.00 18.64 209 GLY A CA 1
ATOM 1701 C C . GLY A 1 212 ? 42.423 30.858 20.393 1.00 18.60 209 GLY A C 1
ATOM 1702 O O . GLY A 1 212 ? 42.456 31.995 19.908 1.00 19.61 209 GLY A O 1
ATOM 1703 N N . THR A 1 213 ? 41.342 30.344 20.990 1.00 17.95 210 THR A N 1
ATOM 1704 C CA . THR A 1 213 ? 40.065 31.059 21.075 1.00 16.82 210 THR A CA 1
ATOM 1705 C C . THR A 1 213 ? 39.506 31.240 22.490 1.00 17.23 210 THR A C 1
ATOM 1706 O O . THR A 1 213 ? 39.842 30.480 23.404 1.00 17.73 210 THR A O 1
ATOM 1710 N N . LEU A 1 214 ? 38.616 32.220 22.629 1.00 17.72 211 LEU A N 1
ATOM 1711 C CA . LEU A 1 214 ? 37.906 32.500 23.899 1.00 18.03 211 LEU A CA 1
ATOM 1712 C C . LEU A 1 214 ? 37.185 31.270 24.460 1.00 17.63 211 LEU A C 1
ATOM 1713 O O . LEU A 1 214 ? 37.286 30.961 25.650 1.00 17.57 211 LEU A O 1
ATOM 1718 N N . PHE A 1 215 ? 36.464 30.560 23.602 1.00 18.63 212 PHE A N 1
ATOM 1719 C CA . PHE A 1 215 ? 35.707 29.375 24.043 1.00 18.98 212 PHE A CA 1
ATOM 1720 C C . PHE A 1 215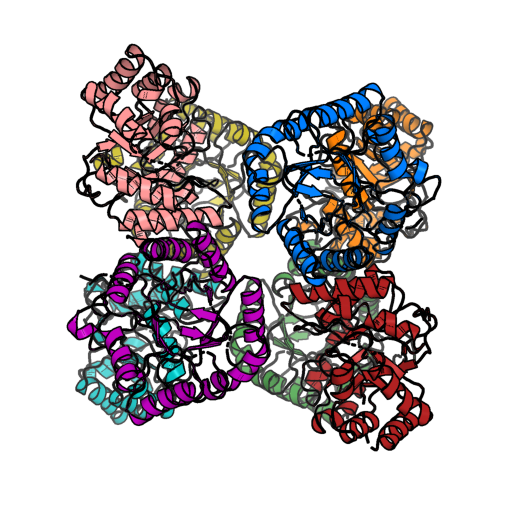 ? 36.624 28.287 24.630 1.00 19.13 212 PHE A C 1
ATOM 1721 O O . PHE A 1 215 ? 36.520 27.916 25.820 1.00 19.71 212 PHE A O 1
ATOM 1729 N N . ALA A 1 216 ? 37.560 27.828 23.818 1.00 19.45 213 ALA A N 1
ATOM 1730 C CA . ALA A 1 216 ? 38.500 26.788 24.231 1.00 19.93 213 ALA A CA 1
ATOM 1731 C C . ALA A 1 216 ? 39.292 27.260 25.452 1.00 19.07 213 ALA A C 1
ATOM 1732 O O . ALA A 1 216 ? 39.595 26.469 26.360 1.00 20.77 213 ALA A O 1
ATOM 1734 N N . GLY A 1 217 ? 39.620 28.552 25.466 1.00 17.35 214 GLY A N 1
ATOM 1735 C CA . GLY A 1 217 ? 40.388 29.140 26.570 1.00 16.28 214 GLY A CA 1
ATOM 1736 C C . GLY A 1 217 ? 39.601 29.133 27.869 1.00 15.83 214 GLY A C 1
ATOM 1737 O O . GLY A 1 217 ? 40.145 28.835 28.931 1.00 16.21 214 GLY A O 1
ATOM 1738 N N . THR A 1 218 ? 38.316 29.466 27.782 1.00 14.71 215 THR A N 1
ATOM 1739 C CA . THR A 1 218 ? 37.457 29.477 28.964 1.00 14.35 215 THR A CA 1
ATOM 1740 C C . THR A 1 218 ? 37.330 28.059 29.555 1.00 14.48 215 THR A C 1
ATOM 1741 O O . THR A 1 218 ? 37.525 27.867 30.735 1.00 12.99 215 THR A O 1
ATOM 1745 N N . VAL A 1 219 ? 37.043 27.069 28.719 1.00 15.61 216 VAL A N 1
ATOM 1746 C CA . VAL A 1 219 ? 36.877 25.689 29.198 1.00 16.42 216 VAL A CA 1
ATOM 1747 C C . VAL A 1 219 ? 38.172 25.127 29.797 1.00 16.93 216 VAL A C 1
ATOM 1748 O O . VAL A 1 219 ? 38.171 24.592 30.915 1.00 17.45 216 VAL A O 1
ATOM 1752 N N . LYS A 1 220 ? 39.259 25.250 29.043 1.00 17.13 217 LYS A N 1
ATOM 1753 C CA . LYS A 1 220 ? 40.585 24.746 29.449 1.00 18.61 217 LYS A CA 1
ATOM 1754 C C . LYS A 1 220 ? 41.050 25.417 30.746 1.00 17.53 217 LYS A C 1
ATOM 1755 O O . LYS A 1 220 ? 41.501 24.734 31.662 1.00 16.01 217 LYS A O 1
ATOM 1761 N N . SER A 1 221 ? 40.868 26.736 30.852 1.00 17.17 218 SER A N 1
ATOM 1762 C CA . SER A 1 221 ? 41.311 27.456 32.047 1.00 16.60 218 SER A CA 1
ATOM 1763 C C . SER A 1 221 ? 40.449 27.223 33.289 1.00 16.74 218 SER A C 1
ATOM 1764 O O . SER A 1 221 ? 40.977 27.198 34.398 1.00 17.47 218 SER A O 1
ATOM 1767 N N . ALA A 1 222 ? 39.133 27.103 33.123 1.00 16.41 219 ALA A N 1
ATOM 1768 C CA . ALA A 1 222 ? 38.260 26.841 34.265 1.00 17.29 219 ALA A CA 1
ATOM 1769 C C . ALA A 1 222 ? 38.494 25.407 34.738 1.00 16.74 219 ALA A C 1
ATOM 1770 O O . ALA A 1 222 ? 38.543 25.129 35.943 1.00 17.89 219 ALA A O 1
ATOM 1772 N N . ALA A 1 223 ? 38.685 24.504 33.787 1.00 16.03 220 ALA A N 1
ATOM 1773 C CA . ALA A 1 223 ? 38.923 23.095 34.119 1.00 16.98 220 ALA A CA 1
ATOM 1774 C C . ALA A 1 223 ? 40.238 22.891 34.876 1.00 17.36 220 ALA A C 1
ATOM 1775 O O . ALA A 1 223 ? 40.284 22.134 35.864 1.00 19.79 220 ALA A O 1
ATOM 1777 N N . GLY A 1 224 ? 41.285 23.579 34.421 1.00 16.79 221 GLY A N 1
ATOM 1778 C CA . GLY A 1 224 ? 42.608 23.484 35.022 1.00 17.08 221 GLY A CA 1
ATOM 1779 C C . GLY A 1 224 ? 42.692 24.180 36.355 1.00 17.09 221 GLY A C 1
ATOM 1780 O O . GLY A 1 224 ? 43.096 23.587 37.343 1.00 16.21 221 GLY A O 1
ATOM 1781 N N . LEU A 1 225 ? 42.309 25.449 36.383 1.00 17.63 222 LEU A N 1
ATOM 1782 C CA . LEU A 1 225 ? 42.353 26.218 37.621 1.00 18.20 222 LEU A CA 1
ATOM 1783 C C . LEU A 1 225 ? 41.390 25.658 38.654 1.00 18.10 222 LEU A C 1
ATOM 1784 O O . LEU A 1 225 ? 41.678 25.705 39.826 1.00 16.72 222 LEU A O 1
ATOM 1789 N N . GLY A 1 226 ? 40.258 25.115 38.217 1.00 18.94 223 GLY A N 1
ATOM 1790 C CA . GLY A 1 226 ? 39.327 24.492 39.150 1.00 19.54 223 GLY A CA 1
ATOM 1791 C C . GLY A 1 226 ? 40.019 23.322 39.843 1.00 20.31 223 GLY A C 1
ATOM 1792 O O . GLY A 1 226 ? 39.935 23.142 41.068 1.00 19.84 223 GLY A O 1
ATOM 1793 N N . ALA A 1 227 ? 40.734 22.535 39.056 1.00 19.50 224 ALA A N 1
ATOM 1794 C CA . ALA A 1 227 ? 41.462 21.403 39.595 1.00 19.70 224 ALA A CA 1
ATOM 1795 C C . ALA A 1 227 ? 42.381 21.880 40.721 1.00 18.69 224 ALA A C 1
ATOM 1796 O O . ALA A 1 227 ? 42.357 21.352 41.839 1.00 17.86 224 ALA A O 1
ATOM 1798 N N . ILE A 1 228 ? 43.151 22.910 40.399 1.00 17.52 225 ILE A N 1
ATOM 1799 C CA . ILE A 1 228 ? 44.138 23.536 41.298 1.00 18.00 225 ILE A CA 1
ATOM 1800 C C . ILE A 1 228 ? 43.454 24.124 42.542 1.00 19.11 225 ILE A C 1
ATOM 1801 O O . ILE A 1 228 ? 43.761 23.735 43.672 1.00 18.71 225 ILE A O 1
ATOM 1806 N N . LEU A 1 229 ? 42.496 25.023 42.335 1.00 19.54 226 LEU A N 1
ATOM 1807 C CA . LEU A 1 229 ? 41.781 25.629 43.461 1.00 20.81 226 LEU A CA 1
ATOM 1808 C C . LEU A 1 229 ? 41.232 24.582 44.446 1.00 23.02 226 LEU A C 1
ATOM 1809 O O . LEU A 1 229 ? 41.309 24.776 45.661 1.00 22.92 226 LEU A O 1
ATOM 1814 N N . ASN A 1 230 ? 40.735 23.460 43.932 1.00 22.44 227 ASN A N 1
ATOM 1815 C CA . ASN A 1 230 ? 40.165 22.409 44.808 1.00 25.16 227 ASN A CA 1
ATOM 1816 C C . ASN A 1 230 ? 41.207 21.713 45.728 1.00 25.96 227 ASN A C 1
ATOM 1817 O O . ASN A 1 230 ? 40.834 21.078 46.707 1.00 25.40 227 ASN A O 1
ATOM 1822 N N A LYS A 1 231 ? 42.491 21.832 45.391 0.50 25.50 228 LYS A N 1
ATOM 1823 N N B LYS A 1 231 ? 42.491 21.841 45.399 0.50 25.11 228 LYS A N 1
ATOM 1824 C CA A LYS A 1 231 ? 43.567 21.260 46.205 0.50 27.18 228 LYS A CA 1
ATOM 1825 C CA B LYS A 1 231 ? 43.550 21.250 46.218 0.50 26.52 228 LYS A CA 1
ATOM 1826 C C A LYS A 1 231 ? 43.838 22.135 47.433 0.50 27.29 228 LYS A C 1
ATOM 1827 C C B LYS A 1 231 ? 43.898 22.163 47.401 0.50 26.92 228 LYS A C 1
ATOM 1828 O O A LYS A 1 231 ? 44.522 21.708 48.360 0.50 27.54 228 LYS A O 1
ATOM 1829 O O B LYS A 1 231 ? 44.701 21.794 48.255 0.50 27.43 228 LYS A O 1
ATOM 1840 N N . GLY A 1 232 ? 43.297 23.356 47.432 1.00 25.19 229 GLY A N 1
ATOM 1841 C CA . GLY A 1 232 ? 43.498 24.293 48.528 1.00 26.62 229 GLY A CA 1
ATOM 1842 C C . GLY A 1 232 ? 44.723 25.180 48.399 1.00 25.47 229 GLY A C 1
ATOM 1843 O O . GLY A 1 232 ? 45.200 25.698 49.397 1.00 26.63 229 GLY A O 1
ATOM 1844 N N . ILE A 1 233 ? 45.224 25.362 47.174 1.00 24.08 230 ILE A N 1
ATOM 1845 C CA . ILE A 1 233 ? 46.394 26.207 46.939 1.00 22.98 230 ILE A CA 1
ATOM 1846 C C . ILE A 1 233 ? 46.063 27.352 45.986 1.00 21.87 230 ILE A C 1
ATOM 1847 O O . ILE A 1 233 ? 44.978 27.400 45.375 1.00 22.02 230 ILE A O 1
ATOM 1852 N N . GLY A 1 234 ? 47.003 28.279 45.870 1.00 19.93 231 GLY A N 1
ATOM 1853 C CA . GLY A 1 234 ? 46.820 29.464 45.038 1.00 18.69 231 GLY A CA 1
ATOM 1854 C C . GLY A 1 234 ? 46.280 30.600 45.896 1.00 17.84 231 GLY A C 1
ATOM 1855 O O . GLY A 1 234 ? 45.405 30.391 46.755 1.00 17.65 231 GLY A O 1
ATOM 1856 N N . ASN A 1 235 ? 46.829 31.790 45.675 1.00 16.04 232 ASN A N 1
ATOM 1857 C CA . ASN A 1 235 ? 46.471 32.996 46.404 1.00 15.58 232 ASN A CA 1
ATOM 1858 C C . ASN A 1 235 ? 46.045 34.176 45.506 1.00 14.94 232 ASN A C 1
ATOM 1859 O O . ASN A 1 235 ? 45.582 35.208 45.994 1.00 15.60 232 ASN A O 1
ATOM 1864 N N . THR A 1 236 ? 46.215 34.020 44.193 1.00 14.68 233 THR A N 1
ATOM 1865 C CA . THR A 1 236 ? 45.820 35.044 43.231 1.00 14.08 233 THR A CA 1
ATOM 1866 C C . THR A 1 236 ? 45.744 34.334 41.894 1.00 14.14 233 THR A C 1
ATOM 1867 O O . THR A 1 236 ? 46.352 33.297 41.733 1.00 13.62 233 THR A O 1
ATOM 1871 N N . LEU A 1 237 ? 44.976 34.860 40.950 1.00 14.14 234 LEU A N 1
ATOM 1872 C CA . LEU A 1 237 ? 44.891 34.200 39.655 1.00 15.36 234 LEU A CA 1
ATOM 1873 C C . LEU A 1 237 ? 44.720 35.175 38.517 1.00 15.62 234 LEU A C 1
ATOM 1874 O O . LEU A 1 237 ? 44.341 36.335 38.716 1.00 15.10 234 LEU A O 1
ATOM 1879 N N . ARG A 1 238 ? 45.034 34.688 37.321 1.00 16.39 235 ARG A N 1
ATOM 1880 C CA . ARG A 1 238 ? 44.778 35.432 36.099 1.00 16.07 235 ARG A CA 1
ATOM 1881 C C . ARG A 1 238 ? 44.355 34.439 35.014 1.00 16.11 235 ARG A C 1
ATOM 1882 O O . ARG A 1 238 ? 45.010 33.387 34.793 1.00 17.74 235 ARG A O 1
ATOM 1890 N N . ILE A 1 239 ? 43.230 34.744 34.386 1.00 14.59 236 ILE A N 1
ATOM 1891 C CA . ILE A 1 239 ? 42.738 33.984 33.279 1.00 14.56 236 ILE A CA 1
ATOM 1892 C C . ILE A 1 239 ? 43.315 34.708 32.064 1.00 13.88 236 ILE A C 1
ATOM 1893 O O . ILE A 1 239 ? 43.273 35.955 31.996 1.00 15.50 236 ILE A O 1
ATOM 1898 N N . SER A 1 240 ? 43.916 33.946 31.156 1.00 12.97 237 SER A N 1
ATOM 1899 C CA . SER A 1 240 ? 44.466 34.465 29.908 1.00 12.24 237 SER A CA 1
ATOM 1900 C C . SER A 1 240 ? 43.576 33.967 28.772 1.00 13.11 237 SER A C 1
ATOM 1901 O O . SER A 1 240 ? 43.471 32.758 28.543 1.00 15.22 237 SER A O 1
ATOM 1904 N N . LEU A 1 241 ? 42.940 34.894 28.064 1.00 14.49 238 LEU A N 1
ATOM 1905 C CA . LEU A 1 241 ? 42.031 34.554 26.980 1.00 14.19 238 LEU A CA 1
ATOM 1906 C C . LEU A 1 241 ? 42.283 35.436 25.787 1.00 15.34 238 LEU A C 1
ATOM 1907 O O . LEU A 1 241 ? 42.768 36.595 25.905 1.00 14.36 238 LEU A O 1
ATOM 1912 N N . SER A 1 242 ? 41.918 34.905 24.625 1.00 17.18 239 SER A N 1
ATOM 1913 C CA . SER A 1 242 ? 41.993 35.645 23.376 1.00 17.81 239 SER A CA 1
ATOM 1914 C C . SER A 1 242 ? 40.671 36.406 23.340 1.00 18.21 239 SER A C 1
ATOM 1915 O O . SER A 1 242 ? 39.715 36.028 22.637 1.00 18.81 239 SER A O 1
ATOM 1918 N N . ALA A 1 243 ? 40.602 37.443 24.163 1.00 17.35 240 ALA A N 1
ATOM 1919 C CA . ALA A 1 243 ? 39.439 38.283 24.270 1.00 17.56 240 ALA A CA 1
ATOM 1920 C C . ALA A 1 243 ? 39.833 39.544 24.990 1.00 16.76 240 ALA A C 1
ATOM 1921 O O . ALA A 1 243 ? 40.997 39.736 25.357 1.00 15.19 240 ALA A O 1
ATOM 1923 N N . ASP A 1 244 ? 38.841 40.380 25.252 1.00 17.01 241 ASP A N 1
ATOM 1924 C CA . ASP A 1 244 ? 39.102 41.603 25.948 1.00 17.14 241 ASP A CA 1
ATOM 1925 C C . ASP A 1 244 ? 39.529 41.193 27.346 1.00 16.50 241 ASP A C 1
ATOM 1926 O O . ASP A 1 244 ? 39.097 40.140 27.864 1.00 16.90 241 ASP A O 1
ATOM 1931 N N . PRO A 1 245 ? 40.443 41.963 27.949 1.00 15.70 242 PRO A N 1
ATOM 1932 C CA . PRO A 1 245 ? 40.836 41.599 29.300 1.00 15.41 242 PRO A CA 1
ATOM 1933 C C . PRO A 1 245 ? 39.613 41.568 30.257 1.00 15.14 242 PRO A C 1
ATOM 1934 O O . PRO A 1 245 ? 39.603 40.791 31.209 1.00 13.73 242 PRO A O 1
ATOM 1938 N N . VAL A 1 246 ? 38.569 42.352 29.971 1.00 16.15 243 VAL A N 1
ATOM 1939 C CA . VAL A 1 246 ? 37.373 42.320 30.809 1.00 17.97 243 VAL A CA 1
ATOM 1940 C C . VAL A 1 246 ? 36.809 40.895 30.866 1.00 17.43 243 VAL A C 1
ATOM 1941 O O . VAL A 1 246 ? 36.329 40.465 31.901 1.00 17.64 243 VAL A O 1
ATOM 1945 N N . GLU A 1 247 ? 36.871 40.166 29.753 1.00 18.05 244 GLU A N 1
ATOM 1946 C CA . GLU A 1 247 ? 36.391 38.763 29.739 1.00 18.54 244 GLU A CA 1
ATOM 1947 C C . GLU A 1 247 ? 37.177 37.910 30.736 1.00 18.41 244 GLU A C 1
ATOM 1948 O O . GLU A 1 247 ? 36.627 36.989 31.346 1.00 18.64 244 GLU A O 1
ATOM 1954 N N . GLU A 1 248 ? 38.468 38.197 30.886 1.00 17.47 245 GLU A N 1
ATOM 1955 C CA . GLU A 1 248 ? 39.320 37.454 31.829 1.00 16.51 245 GLU A CA 1
ATOM 1956 C C . GLU A 1 248 ? 38.859 37.624 33.276 1.00 16.79 245 GLU A C 1
ATOM 1957 O O . GLU A 1 248 ? 38.845 36.642 34.064 1.00 14.59 245 GLU A O 1
ATOM 1963 N N . VAL A 1 249 ? 38.475 38.857 33.611 1.00 15.51 246 VAL A N 1
ATOM 1964 C CA . VAL A 1 249 ? 38.012 39.197 34.944 1.00 15.84 246 VAL A CA 1
ATOM 1965 C C . VAL A 1 249 ? 36.659 38.527 35.181 1.00 16.40 246 VAL A C 1
ATOM 1966 O O . VAL A 1 249 ? 36.394 38.028 36.274 1.00 17.60 246 VAL A O 1
ATOM 1970 N N . LYS A 1 250 ? 35.789 38.535 34.176 1.00 16.61 247 LYS A N 1
ATOM 1971 C CA . LYS A 1 250 ? 34.462 37.890 34.319 1.00 17.30 247 LYS A CA 1
ATOM 1972 C C . LYS A 1 250 ? 34.605 36.367 34.533 1.00 16.73 247 LYS A C 1
ATOM 1973 O O . LYS A 1 250 ? 33.882 35.787 35.337 1.00 17.57 247 LYS A O 1
ATOM 1979 N N . VAL A 1 251 ? 35.521 35.717 33.808 1.00 16.62 248 VAL A N 1
ATOM 1980 C CA . VAL A 1 251 ? 35.713 34.267 33.969 1.00 16.15 248 VAL A CA 1
ATOM 1981 C C . VAL A 1 251 ? 36.239 33.955 35.382 1.00 15.92 248 VAL A C 1
ATOM 1982 O O . VAL A 1 251 ? 35.754 33.040 36.049 1.00 16.44 248 VAL A O 1
ATOM 1986 N N . ALA A 1 252 ? 37.181 34.772 35.849 1.00 15.16 249 ALA A N 1
ATOM 1987 C CA . ALA A 1 252 ? 37.748 34.625 37.183 1.00 15.26 249 ALA A CA 1
ATOM 1988 C C . ALA A 1 252 ? 36.678 34.800 38.257 1.00 15.18 249 ALA A C 1
ATOM 1989 O O . ALA A 1 252 ? 36.647 34.062 39.224 1.00 17.07 249 ALA A O 1
ATOM 1991 N N . ARG A 1 253 ? 35.767 35.752 38.078 1.00 16.10 250 ARG A N 1
ATOM 1992 C CA . ARG A 1 253 ? 34.725 35.953 39.073 1.00 16.57 250 ARG A CA 1
ATOM 1993 C C . ARG A 1 253 ? 33.777 34.778 39.122 1.00 16.60 250 ARG A C 1
ATOM 1994 O O . ARG A 1 253 ? 33.527 34.244 40.190 1.00 16.97 250 ARG A O 1
ATOM 2002 N N . GLU A 1 254 ? 33.282 34.346 37.968 1.00 15.42 251 GLU A N 1
ATOM 2003 C CA . GLU A 1 254 ? 32.348 33.218 37.910 1.00 15.91 251 GLU A CA 1
ATOM 2004 C C . GLU A 1 254 ? 32.993 31.901 38.371 1.00 15.65 251 GLU A C 1
ATOM 2005 O O . GLU A 1 254 ? 32.295 31.013 38.906 1.00 16.31 251 GLU A O 1
ATOM 2011 N N . LEU A 1 255 ? 34.307 31.771 38.171 1.00 14.57 252 LEU A N 1
ATOM 2012 C CA . LEU A 1 255 ? 35.064 30.588 38.591 1.00 15.10 252 LEU A CA 1
ATOM 2013 C C . LEU A 1 255 ? 35.171 30.537 40.113 1.00 15.56 252 LEU A C 1
ATOM 2014 O O . LEU A 1 255 ? 34.959 29.481 40.725 1.00 15.23 252 LEU A O 1
ATOM 2019 N N . LEU A 1 256 ? 35.538 31.671 40.706 1.00 16.74 253 LEU A N 1
ATOM 2020 C CA . LEU A 1 256 ? 35.611 31.819 42.169 1.00 17.82 253 LEU A CA 1
ATOM 2021 C C . LEU A 1 256 ? 34.223 31.686 42.775 1.00 18.61 253 LEU A C 1
ATOM 2022 O O . LEU A 1 256 ? 34.080 31.162 43.885 1.00 18.65 253 LEU A O 1
ATOM 2027 N N . LYS A 1 257 ? 33.214 32.210 42.073 1.00 20.07 254 LYS A N 1
ATOM 2028 C CA . LYS A 1 257 ? 31.839 32.087 42.526 1.00 21.63 254 LYS A CA 1
ATOM 2029 C C . LYS A 1 257 ? 31.499 30.594 42.665 1.00 21.11 254 LYS A C 1
ATOM 2030 O O . LYS A 1 257 ? 30.902 30.178 43.661 1.00 23.76 254 LYS A O 1
ATOM 2036 N N . SER A 1 258 ? 31.880 29.802 41.659 1.00 20.08 255 SER A N 1
ATOM 2037 C CA . SER A 1 258 ? 31.626 28.344 41.624 1.00 19.76 255 SER A CA 1
ATOM 2038 C C . SER A 1 258 ? 32.201 27.546 42.815 1.00 20.46 255 SER A C 1
ATOM 2039 O O . SER A 1 258 ? 31.672 26.477 43.171 1.00 21.60 255 SER A O 1
ATOM 2042 N N . PHE A 1 259 ? 33.276 28.042 43.415 1.00 21.18 256 PHE A N 1
ATOM 2043 C CA . PHE A 1 259 ? 33.919 27.361 44.564 1.00 22.68 256 PHE A CA 1
ATOM 2044 C C . PHE A 1 259 ? 33.579 28.014 45.907 1.00 24.05 256 PHE A C 1
ATOM 2045 O O . PHE A 1 259 ? 34.052 27.576 46.949 1.00 26.36 256 PHE A O 1
ATOM 2053 N N . GLY A 1 260 ? 32.722 29.033 45.881 1.00 23.70 257 GLY A N 1
ATOM 2054 C CA . GLY A 1 260 ? 32.372 29.766 47.099 1.00 23.94 257 GLY A CA 1
ATOM 2055 C C . GLY A 1 260 ? 33.561 30.569 47.631 1.00 22.47 257 GLY A C 1
ATOM 2056 O O . GLY A 1 260 ? 33.530 31.045 48.769 1.00 22.01 257 GLY A O 1
ATOM 2057 N N . LEU A 1 261 ? 34.613 30.706 46.818 1.00 20.23 258 LEU A N 1
ATOM 2058 C CA . LEU A 1 261 ? 35.800 31.467 47.223 1.00 20.39 258 LEU A CA 1
ATOM 2059 C C . LEU A 1 261 ? 35.603 32.959 46.944 1.00 22.08 258 LEU A C 1
ATOM 2060 O O . LEU A 1 261 ? 34.854 33.337 46.040 1.00 20.91 258 LEU A O 1
ATOM 2065 N N . ALA A 1 262 ? 36.280 33.798 47.723 1.00 22.31 259 ALA A N 1
ATOM 2066 C CA . ALA A 1 262 ? 36.156 35.238 47.590 1.00 25.61 259 ALA A CA 1
ATOM 2067 C C . ALA A 1 262 ? 37.471 35.920 47.245 1.00 26.85 259 ALA A C 1
ATOM 2068 O O . ALA A 1 262 ? 38.558 35.323 47.337 1.00 27.23 259 ALA A O 1
ATOM 2070 N N . SER A 1 263 ? 37.355 37.168 46.812 1.00 28.28 260 SER A N 1
ATOM 2071 C CA . SER A 1 263 ? 38.517 38.000 46.489 1.00 30.28 260 SER A CA 1
ATOM 2072 C C . SER A 1 263 ? 38.834 38.955 47.643 1.00 31.78 260 SER A C 1
ATOM 2073 O O . SER A 1 263 ? 39.882 39.608 47.631 1.00 31.52 260 SER A O 1
ATOM 2076 N N . ASN A 1 264 ? 37.908 39.009 48.615 1.00 36.18 261 ASN A N 1
ATOM 2077 C CA . ASN A 1 264 ? 37.975 39.801 49.876 1.00 37.85 261 ASN A CA 1
ATOM 2078 C C . ASN A 1 264 ? 36.848 40.836 50.001 1.00 39.23 261 ASN A C 1
ATOM 2079 O O . ASN A 1 264 ? 36.354 41.112 51.104 1.00 36.97 261 ASN A O 1
ATOM 2084 N N . ASN B 2 5 ? 57.932 13.670 -14.320 1.00 42.78 2 ASN B N 1
ATOM 2085 C CA . ASN B 2 5 ? 58.537 14.095 -13.022 1.00 43.29 2 ASN B CA 1
ATOM 2086 C C . ASN B 2 5 ? 57.786 13.579 -11.790 1.00 42.96 2 ASN B C 1
ATOM 2087 O O . ASN B 2 5 ? 56.588 13.294 -11.844 1.00 45.36 2 ASN B O 1
ATOM 2092 N N . GLU B 2 6 ? 58.514 13.489 -10.682 1.00 43.57 3 GLU B N 1
ATOM 2093 C CA . GLU B 2 6 ? 57.984 13.019 -9.408 1.00 41.71 3 GLU B CA 1
ATOM 2094 C C . GLU B 2 6 ? 57.943 14.160 -8.391 1.00 37.93 3 GLU B C 1
ATOM 2095 O O . GLU B 2 6 ? 58.925 14.877 -8.216 1.00 37.41 3 GLU B O 1
ATOM 2109 N N . THR B 2 8 ? 58.465 15.431 -5.119 1.00 31.07 5 THR B N 1
ATOM 2110 C CA . THR B 2 8 ? 59.206 14.961 -3.958 1.00 30.12 5 THR B CA 1
ATOM 2111 C C . THR B 2 8 ? 58.338 15.171 -2.720 1.00 27.86 5 THR B C 1
ATOM 2112 O O . THR B 2 8 ? 58.091 16.297 -2.317 1.00 28.07 5 THR B O 1
ATOM 2116 N N . HIS B 2 9 ? 57.856 14.072 -2.145 1.00 28.10 6 HIS B N 1
ATOM 2117 C CA . HIS B 2 9 ? 56.998 14.130 -0.956 1.00 25.81 6 HIS B CA 1
ATOM 2118 C C . HIS B 2 9 ? 57.822 14.748 0.169 1.00 24.64 6 HIS B C 1
ATOM 2119 O O . HIS B 2 9 ? 59.048 14.752 0.097 1.00 24.72 6 HIS B O 1
ATOM 2126 N N . ARG B 2 10 ? 57.163 15.309 1.182 1.00 23.83 7 ARG B N 1
ATOM 2127 C CA . ARG B 2 10 ? 57.885 15.977 2.282 1.00 22.53 7 ARG B CA 1
ATOM 2128 C C . ARG B 2 10 ? 58.806 15.033 3.052 1.00 22.65 7 ARG B C 1
ATOM 2129 O O . ARG B 2 10 ? 59.858 15.450 3.536 1.00 21.94 7 ARG B O 1
ATOM 2137 N N . THR B 2 11 ? 58.383 13.774 3.170 1.00 22.08 8 THR B N 1
ATOM 2138 C CA . THR B 2 11 ? 59.154 12.739 3.867 1.00 22.46 8 THR B CA 1
ATOM 2139 C C . THR B 2 11 ? 60.375 12.279 3.058 1.00 22.47 8 THR B C 1
ATOM 2140 O O . THR B 2 11 ? 61.258 11.613 3.590 1.00 23.71 8 THR B O 1
ATOM 2144 N N . LYS B 2 12 ? 60.417 12.644 1.779 1.00 21.84 9 LYS B N 1
ATOM 2145 C CA . LYS B 2 12 ? 61.524 12.285 0.885 1.00 22.17 9 LYS B CA 1
ATOM 2146 C C . LYS B 2 12 ? 62.461 13.474 0.603 1.00 21.86 9 LYS B C 1
ATOM 2147 O O . LYS B 2 12 ? 63.323 13.405 -0.282 1.00 20.19 9 LYS B O 1
ATOM 2153 N N . THR B 2 13 ? 62.287 14.566 1.359 1.00 20.67 10 THR B N 1
ATOM 2154 C CA . THR B 2 13 ? 63.138 15.734 1.222 1.00 20.81 10 THR B CA 1
ATOM 2155 C C . THR B 2 13 ? 64.387 15.599 2.133 1.00 22.54 10 THR B C 1
ATOM 2156 O O . THR B 2 13 ? 64.422 14.775 3.052 1.00 21.23 10 THR B O 1
ATOM 2160 N N . ARG B 2 14 ? 65.404 16.408 1.851 1.00 22.98 11 ARG B N 1
ATOM 2161 C CA . ARG B 2 14 ? 66.663 16.414 2.606 1.00 24.10 11 ARG B CA 1
ATOM 2162 C C . ARG B 2 14 ? 66.525 17.035 4.023 1.00 24.68 11 ARG B C 1
ATOM 2163 O O . ARG B 2 14 ? 66.047 18.158 4.163 1.00 23.70 11 ARG B O 1
ATOM 2171 N N . PRO B 2 15 ? 66.940 16.302 5.073 1.00 26.05 12 PRO B N 1
ATOM 2172 C CA . PRO B 2 15 ? 66.813 16.888 6.419 1.00 25.94 12 PRO B CA 1
ATOM 2173 C C . PRO B 2 15 ? 67.918 17.893 6.745 1.00 25.63 12 PRO B C 1
ATOM 2174 O O . PRO B 2 15 ? 69.099 17.579 6.601 1.00 23.77 12 PRO B O 1
ATOM 2178 N N . VAL B 2 16 ? 67.531 19.084 7.191 1.00 24.91 13 VAL B N 1
ATOM 2179 C CA . VAL B 2 16 ? 68.501 20.109 7.561 1.00 25.34 13 VAL B CA 1
ATOM 2180 C C . VAL B 2 16 ? 68.306 20.451 9.044 1.00 24.90 13 VAL B C 1
ATOM 2181 O O . VAL B 2 16 ? 67.214 20.287 9.596 1.00 25.29 13 VAL B O 1
ATOM 2185 N N . LYS B 2 17 ? 69.365 20.920 9.679 1.00 23.64 14 LYS B N 1
ATOM 2186 C CA . LYS B 2 17 ? 69.301 21.343 11.079 1.00 24.35 14 LYS B CA 1
ATOM 2187 C C . LYS B 2 17 ? 69.087 22.857 11.180 1.00 22.57 14 LYS B C 1
ATOM 2188 O O . LYS B 2 17 ? 69.874 23.622 10.641 1.00 22.56 14 LYS B O 1
ATOM 2194 N N . VAL B 2 18 ? 68.019 23.277 11.851 1.00 22.15 15 VAL B N 1
ATOM 2195 C CA . VAL B 2 18 ? 67.783 24.698 12.114 1.00 22.16 15 VAL B CA 1
ATOM 2196 C C . VAL B 2 18 ? 67.833 24.767 13.627 1.00 23.55 15 VAL B C 1
ATOM 2197 O O . VAL B 2 18 ? 66.862 24.456 14.311 1.00 26.42 15 VAL B O 1
ATOM 2201 N N . GLY B 2 19 ? 69.006 25.134 14.133 1.00 23.96 16 GLY B N 1
ATOM 2202 C CA . GLY B 2 19 ? 69.240 25.172 15.547 1.00 25.31 16 GLY B CA 1
ATOM 2203 C C . GLY B 2 19 ? 69.181 23.723 16.000 1.00 24.75 16 GLY B C 1
ATOM 2204 O O . GLY B 2 19 ? 69.824 22.841 15.410 1.00 22.24 16 GLY B O 1
ATOM 2205 N N . ASN B 2 20 ? 68.384 23.472 17.030 1.00 25.43 17 ASN B N 1
ATOM 2206 C CA . ASN B 2 20 ? 68.225 22.128 17.575 1.00 26.40 17 ASN B CA 1
ATOM 2207 C C . ASN B 2 20 ? 67.196 21.274 16.847 1.00 25.78 17 ASN B C 1
ATOM 2208 O O . ASN B 2 20 ? 67.048 20.104 17.176 1.00 25.83 17 ASN B O 1
ATOM 2213 N N . LEU B 2 21 ? 66.490 21.845 15.868 1.00 25.96 18 LEU B N 1
ATOM 2214 C CA . LEU B 2 21 ? 65.435 21.123 15.154 1.00 26.18 18 LEU B CA 1
ATOM 2215 C C . LEU B 2 21 ? 65.877 20.614 13.803 1.00 27.16 18 LEU B C 1
ATOM 2216 O O . LEU B 2 21 ? 66.811 21.147 13.203 1.00 26.62 18 LEU B O 1
ATOM 2221 N N . THR B 2 22 ? 65.134 19.625 13.314 1.00 28.30 19 THR B N 1
ATOM 2222 C CA . THR B 2 22 ? 65.355 19.015 12.011 1.00 28.88 19 THR B CA 1
ATOM 2223 C C . THR B 2 22 ? 64.188 19.332 11.087 1.00 28.07 19 THR B C 1
ATOM 2224 O O . THR B 2 22 ? 63.059 18.910 11.326 1.00 30.93 19 THR B O 1
ATOM 2228 N N . ILE B 2 23 ? 64.450 20.097 10.035 1.00 27.04 20 ILE B N 1
ATOM 2229 C CA . ILE B 2 23 ? 63.411 20.431 9.082 1.00 27.28 20 ILE B CA 1
ATOM 2230 C C . ILE B 2 23 ? 63.602 19.554 7.854 1.00 27.80 20 ILE B C 1
ATOM 2231 O O . ILE B 2 23 ? 64.700 19.495 7.290 1.00 29.10 20 ILE B O 1
ATOM 2236 N N . GLY B 2 24 ? 62.541 18.852 7.460 1.00 28.34 21 GLY B N 1
ATOM 2237 C CA . GLY B 2 24 ? 62.569 18.014 6.264 1.00 27.17 21 GLY B CA 1
ATOM 2238 C C . GLY B 2 24 ? 62.861 16.542 6.480 1.00 27.53 21 GLY B C 1
ATOM 2239 O O . GLY B 2 24 ? 63.486 16.163 7.461 1.00 26.46 21 GLY B O 1
ATOM 2240 N N . GLY B 2 25 ? 62.412 15.719 5.533 1.00 27.23 22 GLY B N 1
ATOM 2241 C CA . GLY B 2 25 ? 62.618 14.272 5.606 1.00 28.90 22 GLY B CA 1
ATOM 2242 C C . GLY B 2 25 ? 61.572 13.537 6.420 1.00 29.63 22 GLY B C 1
ATOM 2243 O O . GLY B 2 25 ? 61.597 12.312 6.476 1.00 30.79 22 GLY B O 1
ATOM 2244 N N . ASN B 2 26 ? 60.650 14.271 7.047 1.00 28.37 23 ASN B N 1
ATOM 2245 C CA . ASN B 2 26 ? 59.587 13.664 7.866 1.00 28.42 23 ASN B CA 1
ATOM 2246 C C . ASN B 2 26 ? 58.191 14.183 7.447 1.00 26.96 23 ASN B C 1
ATOM 2247 O O . ASN B 2 26 ? 58.082 14.985 6.517 1.00 26.16 23 ASN B O 1
ATOM 2252 N N . ASN B 2 27 ? 57.130 13.724 8.110 1.00 26.19 24 ASN B N 1
ATOM 2253 C CA . ASN B 2 27 ? 55.780 14.158 7.739 1.00 25.69 24 ASN B CA 1
ATOM 2254 C C . ASN B 2 27 ? 55.198 15.169 8.746 1.00 24.70 24 ASN B C 1
ATOM 2255 O O . ASN B 2 27 ? 54.037 15.100 9.113 1.00 23.65 24 ASN B O 1
ATOM 2260 N N . GLU B 2 28 ? 56.016 16.108 9.183 1.00 25.19 25 GLU B N 1
ATOM 2261 C CA . GLU B 2 28 ? 55.572 17.126 10.119 1.00 26.43 25 GLU B CA 1
ATOM 2262 C C . GLU B 2 28 ? 56.054 18.495 9.633 1.00 23.21 25 GLU B C 1
ATOM 2263 O O . GLU B 2 28 ? 57.080 18.574 8.939 1.00 19.95 25 GLU B O 1
ATOM 2269 N N . LEU B 2 29 ? 55.277 19.547 9.910 1.00 19.99 26 LEU B N 1
ATOM 2270 C CA . LEU B 2 29 ? 55.681 20.915 9.560 1.00 19.38 26 LEU B CA 1
ATOM 2271 C C . LEU B 2 29 ? 55.940 21.751 10.814 1.00 18.53 26 LEU B C 1
ATOM 2272 O O . LEU B 2 29 ? 55.130 21.791 11.738 1.00 18.15 26 LEU B O 1
ATOM 2277 N N . ILE B 2 30 ? 57.086 22.414 10.826 1.00 18.57 27 ILE B N 1
ATOM 2278 C CA . ILE B 2 30 ? 57.489 23.276 11.929 1.00 17.84 27 ILE B CA 1
ATOM 2279 C C . ILE B 2 30 ? 56.906 24.694 11.735 1.00 17.47 27 ILE B C 1
ATOM 2280 O O . ILE B 2 30 ? 57.086 25.323 10.679 1.00 17.22 27 ILE B O 1
ATOM 2285 N N . ILE B 2 31 ? 56.206 25.197 12.752 1.00 17.25 28 ILE B N 1
ATOM 2286 C CA . ILE B 2 31 ? 55.615 26.555 12.693 1.00 16.15 28 ILE B CA 1
ATOM 2287 C C . ILE B 2 31 ? 56.647 27.680 12.926 1.00 17.34 28 ILE B C 1
ATOM 2288 O O . ILE B 2 31 ? 57.496 27.619 13.845 1.00 14.99 28 ILE B O 1
ATOM 2293 N N . GLN B 2 32 ? 56.548 28.723 12.096 1.00 18.19 29 GLN B N 1
ATOM 2294 C CA . GLN B 2 32 ? 57.439 29.879 12.159 1.00 19.83 29 GLN B CA 1
ATOM 2295 C C . GLN B 2 32 ? 56.626 31.162 12.126 1.00 18.69 29 GLN B C 1
ATOM 2296 O O . GLN B 2 32 ? 55.511 31.183 11.615 1.00 20.57 29 GLN B O 1
ATOM 2302 N N . SER B 2 33 ? 57.170 32.227 12.701 1.00 17.80 30 SER B N 1
ATOM 2303 C CA . SER B 2 33 ? 56.526 33.550 12.629 1.00 16.48 30 SER B CA 1
ATOM 2304 C C . SER B 2 33 ? 57.671 34.552 12.612 1.00 17.29 30 SER B C 1
ATOM 2305 O O . SER B 2 33 ? 58.811 34.150 12.368 1.00 17.01 30 SER B O 1
ATOM 2316 N N . THR B 2 35 ? 59.192 38.517 14.437 1.00 20.08 32 THR B N 1
ATOM 2317 C CA . THR B 2 35 ? 59.022 39.604 15.413 1.00 20.31 32 THR B CA 1
ATOM 2318 C C . THR B 2 35 ? 58.721 40.939 14.693 1.00 20.93 32 THR B C 1
ATOM 2319 O O . THR B 2 35 ? 59.202 41.173 13.582 1.00 19.30 32 THR B O 1
ATOM 2323 N N . THR B 2 36 ? 57.917 41.793 15.330 1.00 20.42 33 THR B N 1
ATOM 2324 C CA . THR B 2 36 ? 57.513 43.085 14.753 1.00 22.28 33 THR B CA 1
ATOM 2325 C C . THR B 2 36 ? 58.227 44.282 15.371 1.00 22.60 33 THR B C 1
ATOM 2326 O O . THR B 2 36 ? 58.029 45.416 14.942 1.00 22.59 33 THR B O 1
ATOM 2330 N N . THR B 2 37 ? 59.064 44.017 16.366 1.00 23.04 34 THR B N 1
ATOM 2331 C CA . THR B 2 37 ? 59.841 45.042 17.057 1.00 22.92 34 THR B CA 1
ATOM 2332 C C . THR B 2 37 ? 61.142 45.355 16.326 1.00 22.73 34 THR B C 1
ATOM 2333 O O . THR B 2 37 ? 61.452 44.744 15.313 1.00 20.75 34 THR B O 1
ATOM 2337 N N . LYS B 2 38 ? 61.895 46.336 16.822 1.00 23.88 35 LYS B N 1
ATOM 2338 C CA . LYS B 2 38 ? 63.200 46.637 16.251 1.00 23.83 35 LYS B CA 1
ATOM 2339 C C . LYS B 2 38 ? 64.114 45.664 16.963 1.00 24.09 35 LYS B C 1
ATOM 2340 O O . LYS B 2 38 ? 64.164 45.633 18.196 1.00 23.48 35 LYS B O 1
ATOM 2346 N N . THR B 2 39 ? 64.829 44.848 16.199 1.00 24.86 36 THR B N 1
ATOM 2347 C CA . THR B 2 39 ? 65.716 43.837 16.792 1.00 23.83 36 THR B CA 1
ATOM 2348 C C . THR B 2 39 ? 66.660 44.444 17.842 1.00 23.56 36 THR B C 1
ATOM 2349 O O . THR B 2 39 ? 66.940 43.808 18.858 1.00 19.52 36 THR B O 1
ATOM 2353 N N . HIS B 2 40 ? 67.105 45.686 17.596 1.00 24.38 37 HIS B N 1
ATOM 2354 C CA . HIS B 2 40 ? 67.977 46.457 18.506 1.00 26.94 37 HIS B CA 1
ATOM 2355 C C . HIS B 2 40 ? 67.483 46.520 19.953 1.00 28.03 37 HIS B C 1
ATOM 2356 O O . HIS B 2 40 ? 68.283 46.438 20.898 1.00 29.45 37 HIS B O 1
ATOM 2363 N N . ASP B 2 41 ? 66.173 46.697 20.104 1.00 27.16 38 ASP B N 1
ATOM 2364 C CA . ASP B 2 41 ? 65.506 46.762 21.403 1.00 25.97 38 ASP B CA 1
ATOM 2365 C C . ASP B 2 41 ? 65.460 45.308 21.916 1.00 26.43 38 ASP B C 1
ATOM 2366 O O . ASP B 2 41 ? 64.550 44.544 21.584 1.00 23.16 38 ASP B O 1
ATOM 2371 N N . VAL B 2 42 ? 66.458 44.936 22.718 1.00 25.88 39 VAL B N 1
ATOM 2372 C CA . VAL B 2 42 ? 66.584 43.555 23.180 1.00 24.13 39 VAL B CA 1
ATOM 2373 C C . VAL B 2 42 ? 65.353 43.068 23.935 1.00 23.11 39 VAL B C 1
ATOM 2374 O O . VAL B 2 42 ? 64.697 42.110 23.498 1.00 19.53 39 VAL B O 1
ATOM 2378 N N . GLU B 2 43 ? 65.034 43.725 25.052 1.00 20.38 40 GLU B N 1
ATOM 2379 C CA . GLU B 2 43 ? 63.896 43.328 25.887 1.00 20.55 40 GLU B CA 1
ATOM 2380 C C . GLU B 2 43 ? 62.610 43.205 25.081 1.00 20.11 40 GLU B C 1
ATOM 2381 O O . GLU B 2 43 ? 61.829 42.271 25.288 1.00 18.32 40 GLU B O 1
ATOM 2387 N N . ALA B 2 44 ? 62.409 44.148 24.160 1.00 20.73 41 ALA B N 1
ATOM 2388 C CA . ALA B 2 44 ? 61.203 44.169 23.327 1.00 20.82 41 ALA B CA 1
ATOM 2389 C C . ALA B 2 44 ? 61.074 42.962 22.436 1.00 20.17 41 ALA B C 1
ATOM 2390 O O . ALA B 2 44 ? 59.985 42.409 22.286 1.00 20.54 41 ALA B O 1
ATOM 2392 N N . THR B 2 45 ? 62.177 42.576 21.809 1.00 20.43 42 THR B N 1
ATOM 2393 C CA . THR B 2 45 ? 62.150 41.464 20.894 1.00 20.16 42 THR B CA 1
ATOM 2394 C C . THR B 2 45 ? 61.984 40.143 21.662 1.00 19.67 42 THR B C 1
ATOM 2395 O O . THR B 2 45 ? 61.282 39.245 21.205 1.00 17.49 42 THR B O 1
ATOM 2399 N N . VAL B 2 46 ? 62.651 40.042 22.811 1.00 20.06 43 VAL B N 1
ATOM 2400 C CA . VAL B 2 46 ? 62.551 38.869 23.703 1.00 21.50 43 VAL B CA 1
ATOM 2401 C C . VAL B 2 46 ? 61.128 38.744 24.247 1.00 20.47 43 VAL B C 1
ATOM 2402 O O . VAL B 2 46 ? 60.523 37.663 24.244 1.00 21.48 43 VAL B O 1
ATOM 2406 N N . ALA B 2 47 ? 60.587 39.856 24.712 1.00 19.93 44 ALA B N 1
ATOM 2407 C CA . ALA B 2 47 ? 59.245 39.858 25.233 1.00 19.01 44 ALA B CA 1
ATOM 2408 C C . ALA B 2 47 ? 58.285 39.308 24.166 1.00 19.02 44 ALA B C 1
ATOM 2409 O O . ALA B 2 47 ? 57.420 38.493 24.457 1.00 18.13 44 ALA B O 1
ATOM 2411 N N . GLU B 2 48 ? 58.487 39.700 22.914 1.00 19.05 45 GLU B N 1
ATOM 2412 C CA . GLU B 2 48 ? 57.610 39.235 21.844 1.00 20.50 45 GLU B CA 1
ATOM 2413 C C . GLU B 2 48 ? 57.865 37.738 21.525 1.00 18.47 45 GLU B C 1
ATOM 2414 O O . GLU B 2 48 ? 56.914 36.959 21.325 1.00 17.34 45 GLU B O 1
ATOM 2420 N N . ILE B 2 49 ? 59.136 37.331 21.500 1.00 17.26 46 ILE B N 1
ATOM 2421 C CA . ILE B 2 49 ? 59.486 35.920 21.217 1.00 16.78 46 ILE B CA 1
ATOM 2422 C C . ILE B 2 49 ? 58.961 35.022 22.350 1.00 17.41 46 ILE B C 1
ATOM 2423 O O . ILE B 2 49 ? 58.493 33.911 22.100 1.00 17.95 46 ILE B O 1
ATOM 2428 N N . LYS B 2 50 ? 58.988 35.534 23.579 1.00 19.67 47 LYS B N 1
ATOM 2429 C CA . LYS B 2 50 ? 58.469 34.794 24.735 1.00 21.44 47 LYS B CA 1
ATOM 2430 C C . LYS B 2 50 ? 56.981 34.514 24.557 1.00 21.68 47 LYS B C 1
ATOM 2431 O O . LYS B 2 50 ? 56.510 33.453 24.936 1.00 21.26 47 LYS B O 1
ATOM 2437 N N . ARG B 2 51 ? 56.247 35.487 24.005 1.00 20.94 48 ARG B N 1
ATOM 2438 C CA . ARG B 2 51 ? 54.810 35.332 23.768 1.00 20.93 48 ARG B CA 1
ATOM 2439 C C . ARG B 2 51 ? 54.569 34.315 22.672 1.00 19.64 48 ARG B C 1
ATOM 2440 O O . ARG B 2 51 ? 53.613 33.533 22.730 1.00 18.22 48 ARG B O 1
ATOM 2448 N N . LEU B 2 52 ? 55.452 34.312 21.675 1.00 18.21 49 LEU B N 1
ATOM 2449 C CA . LEU B 2 52 ? 55.353 33.361 20.582 1.00 18.85 49 LEU B CA 1
ATOM 2450 C C . LEU B 2 52 ? 55.750 31.949 21.084 1.00 19.26 49 LEU B C 1
ATOM 2451 O O . LEU B 2 52 ? 55.130 30.956 20.687 1.00 20.11 49 LEU B O 1
ATOM 2456 N N . GLU B 2 53 ? 56.760 31.869 21.963 1.00 19.04 50 GLU B N 1
ATOM 2457 C CA . GLU B 2 53 ? 57.187 30.575 22.555 1.00 20.04 50 GLU B CA 1
ATOM 2458 C C . GLU B 2 53 ? 56.045 29.956 23.357 1.00 20.37 50 GLU B C 1
ATOM 2459 O O . GLU B 2 53 ? 55.762 28.748 23.267 1.00 17.51 50 GLU B O 1
ATOM 2465 N N . GLU B 2 54 ? 55.406 30.804 24.156 1.00 19.12 51 GLU B N 1
ATOM 2466 C CA . GLU B 2 54 ? 54.245 30.432 24.947 1.00 20.56 51 GLU B CA 1
ATOM 2467 C C . GLU B 2 54 ? 53.134 29.895 24.024 1.00 20.50 51 GLU B C 1
ATOM 2468 O O . GLU B 2 54 ? 52.449 28.905 24.337 1.00 19.62 51 GLU B O 1
ATOM 2474 N N . ALA B 2 55 ? 52.981 30.557 22.880 1.00 18.80 52 ALA B N 1
ATOM 2475 C CA . ALA B 2 55 ? 51.935 30.215 21.910 1.00 20.22 52 ALA B CA 1
ATOM 2476 C C . ALA B 2 55 ? 52.146 28.906 21.159 1.00 20.26 52 ALA B C 1
ATOM 2477 O O . ALA B 2 55 ? 51.179 28.311 20.694 1.00 22.88 52 ALA B O 1
ATOM 2479 N N . GLY B 2 56 ? 53.397 28.471 21.021 1.00 20.26 53 GLY B N 1
ATOM 2480 C CA . GLY B 2 56 ? 53.709 27.230 20.285 1.00 19.89 53 GLY B CA 1
ATOM 2481 C C . GLY B 2 56 ? 54.544 27.506 19.043 1.00 21.58 53 GLY B C 1
ATOM 2482 O O . GLY B 2 56 ? 54.739 26.622 18.205 1.00 20.91 53 GLY B O 1
ATOM 2483 N N . CYS B 2 57 ? 55.028 28.741 18.895 1.00 22.37 54 CYS B N 1
ATOM 2484 C CA . CYS B 2 57 ? 55.878 29.057 17.760 1.00 22.78 54 CYS B CA 1
ATOM 2485 C C . CYS B 2 57 ? 57.143 28.231 17.970 1.00 23.40 54 CYS B C 1
ATOM 2486 O O . CYS B 2 57 ? 57.617 28.107 19.113 1.00 22.39 54 CYS B O 1
ATOM 2489 N N . GLN B 2 58 ? 57.668 27.663 16.880 1.00 22.73 55 GLN B N 1
ATOM 2490 C CA . GLN B 2 58 ? 58.859 26.800 16.909 1.00 21.15 55 GLN B CA 1
ATOM 2491 C C . GLN B 2 58 ? 60.135 27.417 16.316 1.00 20.09 55 GLN B C 1
ATOM 2492 O O . GLN B 2 58 ? 61.231 27.041 16.716 1.00 18.02 55 GLN B O 1
ATOM 2498 N N . VAL B 2 59 ? 59.985 28.343 15.366 1.00 19.26 56 VAL B N 1
ATOM 2499 C CA . VAL B 2 59 ? 61.120 29.053 14.762 1.00 19.99 56 VAL B CA 1
ATOM 2500 C C . VAL B 2 59 ? 60.705 30.517 14.583 1.00 19.13 56 VAL B C 1
ATOM 2501 O O . VAL B 2 59 ? 59.563 30.781 14.228 1.00 18.72 56 VAL B O 1
ATOM 2505 N N . VAL B 2 60 ? 61.601 31.468 14.837 1.00 17.62 57 VAL B N 1
ATOM 2506 C CA . VAL B 2 60 ? 61.226 32.884 14.662 1.00 18.45 57 VAL B CA 1
ATOM 2507 C C . VAL B 2 60 ? 62.232 33.685 13.840 1.00 17.41 57 VAL B C 1
ATOM 2508 O O . VAL B 2 60 ? 63.431 33.584 14.019 1.00 17.15 57 VAL B O 1
ATOM 2512 N N . ARG B 2 61 ? 61.692 34.478 12.922 1.00 19.30 58 ARG B N 1
ATOM 2513 C CA . ARG B 2 61 ? 62.462 35.300 12.006 1.00 19.91 58 ARG B CA 1
ATOM 2514 C C . ARG B 2 61 ? 62.534 36.702 12.555 1.00 20.08 58 ARG B C 1
ATOM 2515 O O . ARG B 2 61 ? 61.499 37.262 12.923 1.00 18.69 58 ARG B O 1
ATOM 2523 N N . VAL B 2 62 ? 63.740 37.272 12.621 1.00 19.81 59 VAL B N 1
ATOM 2524 C CA . VAL B 2 62 ? 63.911 38.633 13.123 1.00 21.63 59 VAL B CA 1
ATOM 2525 C C . VAL B 2 62 ? 64.418 39.595 12.040 1.00 21.86 59 VAL B C 1
ATOM 2526 O O . VAL B 2 62 ? 65.187 39.216 11.149 1.00 22.71 59 VAL B O 1
ATOM 2530 N N . ALA B 2 63 ? 63.965 40.843 12.112 1.00 23.26 60 ALA B N 1
ATOM 2531 C CA . ALA B 2 63 ? 64.387 41.857 11.157 1.00 24.12 60 ALA B CA 1
ATOM 2532 C C . ALA B 2 63 ? 65.885 42.132 11.323 1.00 24.37 60 ALA B C 1
ATOM 2533 O O . ALA B 2 63 ? 66.372 42.292 12.442 1.00 25.89 60 ALA B O 1
ATOM 2535 N N . VAL B 2 64 ? 66.613 42.152 10.211 1.00 25.86 61 VAL B N 1
ATOM 2536 C CA . VAL B 2 64 ? 68.039 42.463 10.209 1.00 27.58 61 VAL B CA 1
ATOM 2537 C C . VAL B 2 64 ? 68.262 43.462 9.064 1.00 29.20 61 VAL B C 1
ATOM 2538 O O . VAL B 2 64 ? 68.932 43.166 8.073 1.00 31.66 61 VAL B O 1
ATOM 2542 N N . PRO B 2 65 ? 67.668 44.653 9.198 1.00 29.65 62 PRO B N 1
ATOM 2543 C CA . PRO B 2 65 ? 67.809 45.688 8.192 1.00 29.36 62 PRO B CA 1
ATOM 2544 C C . PRO B 2 65 ? 69.135 46.422 8.314 1.00 29.31 62 PRO B C 1
ATOM 2545 O O . PRO B 2 65 ? 69.633 46.966 7.320 1.00 29.90 62 PRO B O 1
ATOM 2549 N N . ASP B 2 66 ? 69.703 46.428 9.520 1.00 28.53 63 ASP B N 1
ATOM 2550 C CA . ASP B 2 66 ? 70.935 47.162 9.779 1.00 29.06 63 ASP B CA 1
ATOM 2551 C C . ASP B 2 66 ? 71.922 46.458 10.712 1.00 30.06 63 ASP B C 1
ATOM 2552 O O . ASP B 2 66 ? 71.629 45.402 11.264 1.00 30.88 63 ASP B O 1
ATOM 2557 N N . GLU B 2 67 ? 73.100 47.061 10.864 1.00 31.45 64 GLU B N 1
ATOM 2558 C CA . GLU B 2 67 ? 74.162 46.491 11.703 1.00 31.34 64 GLU B CA 1
ATOM 2559 C C . GLU B 2 67 ? 73.782 46.363 13.178 1.00 30.01 64 GLU B C 1
ATOM 2560 O O . GLU B 2 67 ? 74.080 45.342 13.778 1.00 28.94 64 GLU B O 1
ATOM 2566 N N . ARG B 2 68 ? 73.129 47.380 13.754 1.00 28.79 65 ARG B N 1
ATOM 2567 C CA . ARG B 2 68 ? 72.688 47.304 15.159 1.00 29.39 65 ARG B CA 1
ATOM 2568 C C . ARG B 2 68 ? 71.809 46.075 15.371 1.00 26.51 65 ARG B C 1
ATOM 2569 O O . ARG B 2 68 ? 71.937 45.380 16.369 1.00 27.35 65 ARG B O 1
ATOM 2577 N N . ALA B 2 69 ? 70.901 45.823 14.437 1.00 26.64 66 ALA B N 1
ATOM 2578 C CA . ALA B 2 69 ? 70.016 44.659 14.550 1.00 26.02 66 ALA B CA 1
ATOM 2579 C C . ALA B 2 69 ? 70.842 43.390 14.579 1.00 26.33 66 ALA B C 1
ATOM 2580 O O . ALA B 2 69 ? 70.609 42.499 15.395 1.00 25.81 66 ALA B O 1
ATOM 2582 N N . ALA B 2 70 ? 71.837 43.338 13.696 1.00 27.31 67 ALA B N 1
ATOM 2583 C CA . ALA B 2 70 ? 72.717 42.182 13.566 1.00 26.37 67 ALA B CA 1
ATOM 2584 C C . ALA B 2 70 ? 73.573 41.940 14.803 1.00 25.86 67 ALA B C 1
ATOM 2585 O O . ALA B 2 70 ? 73.841 40.784 15.171 1.00 24.24 67 ALA B O 1
ATOM 2587 N N . ASN B 2 71 ? 73.996 43.029 15.438 1.00 26.65 68 ASN B N 1
ATOM 2588 C CA . ASN B 2 71 ? 74.838 42.951 16.625 1.00 27.35 68 ASN B CA 1
ATOM 2589 C C . ASN B 2 71 ? 74.107 42.547 17.911 1.00 27.70 68 ASN B C 1
ATOM 2590 O O . ASN B 2 71 ? 74.754 42.276 18.916 1.00 28.83 68 ASN B O 1
ATOM 2595 N N . ALA B 2 72 ? 72.775 42.507 17.888 1.00 27.47 69 ALA B N 1
ATOM 2596 C CA . ALA B 2 72 ? 71.994 42.167 19.089 1.00 25.39 69 ALA B CA 1
ATOM 2597 C C . ALA B 2 72 ? 71.564 40.697 19.122 1.00 23.68 69 ALA B C 1
ATOM 2598 O O . ALA B 2 72 ? 70.994 40.233 20.118 1.00 21.32 69 ALA B O 1
ATOM 2600 N N . ILE B 2 73 ? 71.833 39.966 18.041 1.00 22.65 70 ILE B N 1
ATOM 2601 C CA . ILE B 2 73 ? 71.433 38.553 17.971 1.00 21.43 70 ILE B CA 1
ATOM 2602 C C . ILE B 2 73 ? 71.883 37.726 19.172 1.00 21.13 70 ILE B C 1
ATOM 2603 O O . ILE B 2 73 ? 71.078 37.004 19.726 1.00 19.44 70 ILE B O 1
ATOM 2608 N N . ALA B 2 74 ? 73.149 37.829 19.590 1.00 21.32 71 ALA B N 1
ATOM 2609 C CA . ALA B 2 74 ? 73.607 37.043 20.747 1.00 22.23 71 ALA B CA 1
ATOM 2610 C C . ALA B 2 74 ? 72.857 37.377 22.054 1.00 23.63 71 ALA B C 1
ATOM 2611 O O . ALA B 2 74 ? 72.633 36.499 22.896 1.00 21.61 71 ALA B O 1
ATOM 2613 N N . ASP B 2 75 ? 72.486 38.644 22.227 1.00 25.26 72 ASP B N 1
ATOM 2614 C CA . ASP B 2 75 ? 71.787 39.072 23.426 1.00 25.01 72 ASP B CA 1
ATOM 2615 C C . ASP B 2 75 ? 70.374 38.495 23.456 1.00 23.65 72 ASP B C 1
ATOM 2616 O O . ASP B 2 75 ? 69.883 38.086 24.503 1.00 23.80 72 ASP B O 1
ATOM 2621 N N . ILE B 2 76 ? 69.728 38.465 22.298 1.00 22.39 73 ILE B N 1
ATOM 2622 C CA . ILE B 2 76 ? 68.393 37.899 22.191 1.00 20.42 73 ILE B CA 1
ATOM 2623 C C . ILE B 2 76 ? 68.483 36.390 22.510 1.00 21.37 73 ILE B C 1
ATOM 2624 O O . ILE B 2 76 ? 67.683 35.848 23.276 1.00 20.49 73 ILE B O 1
ATOM 2629 N N . LYS B 2 77 ? 69.512 35.753 21.966 1.00 22.25 74 LYS B N 1
ATOM 2630 C CA . LYS B 2 77 ? 69.775 34.305 22.137 1.00 24.46 74 LYS B CA 1
ATOM 2631 C C . LYS B 2 77 ? 69.900 33.792 23.562 1.00 24.68 74 LYS B C 1
ATOM 2632 O O . LYS B 2 77 ? 69.469 32.676 23.872 1.00 26.88 74 LYS B O 1
ATOM 2638 N N . LYS B 2 78 ? 70.535 34.576 24.414 1.00 25.53 75 LYS B N 1
ATOM 2639 C CA . LYS B 2 78 ? 70.710 34.193 25.809 1.00 27.80 75 LYS B CA 1
ATOM 2640 C C . LYS B 2 78 ? 69.381 34.003 26.538 1.00 25.77 75 LYS B C 1
ATOM 2641 O O . LYS B 2 78 ? 69.306 33.208 27.482 1.00 24.90 75 LYS B O 1
ATOM 2647 N N . GLN B 2 79 ? 68.338 34.705 26.079 1.00 23.26 76 GLN B N 1
ATOM 2648 C CA . GLN B 2 79 ? 67.016 34.742 26.755 1.00 23.10 76 GLN B CA 1
ATOM 2649 C C . GLN B 2 79 ? 65.836 33.919 26.175 1.00 22.32 76 GLN B C 1
ATOM 2650 O O . GLN B 2 79 ? 64.737 33.950 26.734 1.00 25.34 76 GLN B O 1
ATOM 2656 N N . ILE B 2 80 ? 66.058 33.188 25.088 1.00 21.45 77 ILE B N 1
ATOM 2657 C CA . ILE B 2 80 ? 64.995 32.407 24.446 1.00 20.93 77 ILE B CA 1
ATOM 2658 C C . ILE B 2 80 ? 65.396 30.957 24.224 1.00 21.10 77 ILE B C 1
ATOM 2659 O O . ILE B 2 80 ? 66.549 30.582 24.428 1.00 22.46 77 ILE B O 1
ATOM 2664 N N . ASN B 2 81 ? 64.436 30.152 23.788 1.00 22.13 78 ASN B N 1
ATOM 2665 C CA . ASN B 2 81 ? 64.665 28.735 23.499 1.00 23.39 78 ASN B CA 1
ATOM 2666 C C . ASN B 2 81 ? 64.860 28.495 22.012 1.00 23.92 78 ASN B C 1
ATOM 2667 O O . ASN B 2 81 ? 65.907 28.010 21.573 1.00 25.23 78 ASN B O 1
ATOM 2672 N N . ILE B 2 82 ? 63.821 28.855 21.254 1.00 24.58 79 ILE B N 1
ATOM 2673 C CA . ILE B 2 82 ? 63.733 28.620 19.804 1.00 23.67 79 ILE B CA 1
ATOM 2674 C C . ILE B 2 82 ? 64.761 29.290 18.893 1.00 22.63 79 ILE B C 1
ATOM 2675 O O . ILE B 2 82 ? 65.260 30.384 19.204 1.00 21.41 79 ILE B O 1
ATOM 2680 N N . PRO B 2 83 ? 65.097 28.614 17.765 1.00 21.88 80 PRO B N 1
ATOM 2681 C CA . PRO B 2 83 ? 66.004 29.123 16.737 1.00 21.18 80 PRO B CA 1
ATOM 2682 C C . PRO B 2 83 ? 65.593 30.498 16.193 1.00 20.30 80 PRO B C 1
ATOM 2683 O O . PRO B 2 83 ? 64.398 30.780 16.037 1.00 18.68 80 PRO B O 1
ATOM 2687 N N . LEU B 2 84 ? 66.594 31.331 15.918 1.00 18.87 81 LEU B N 1
ATOM 2688 C CA . LEU B 2 84 ? 66.412 32.653 15.374 1.00 19.77 81 LEU B CA 1
ATOM 2689 C C . LEU B 2 84 ? 66.863 32.616 13.938 1.00 19.25 81 LEU B C 1
ATOM 2690 O O . LEU B 2 84 ? 67.946 32.083 13.646 1.00 18.17 81 LEU B O 1
ATOM 2695 N N . VAL B 2 85 ? 66.053 33.190 13.043 1.00 18.97 82 VAL B N 1
ATOM 2696 C CA . VAL B 2 85 ? 66.351 33.236 11.606 1.00 19.37 82 VAL B CA 1
ATOM 2697 C C . VAL B 2 85 ? 66.336 34.711 11.134 1.00 20.78 82 VAL B C 1
ATOM 2698 O O . VAL B 2 85 ? 65.744 35.570 11.793 1.00 19.38 82 VAL B O 1
ATOM 2702 N N . ALA B 2 86 ? 66.963 34.990 9.988 1.00 22.25 83 ALA B N 1
ATOM 2703 C CA . ALA B 2 86 ? 67.023 36.354 9.443 1.00 23.67 83 ALA B CA 1
ATOM 2704 C C . ALA B 2 86 ? 67.161 36.396 7.908 1.00 26.91 83 ALA B C 1
ATOM 2705 O O . ALA B 2 86 ? 67.931 35.638 7.323 1.00 26.44 83 ALA B O 1
ATOM 2707 N N . ASP B 2 87 ? 66.425 37.324 7.295 1.00 27.18 84 ASP B N 1
ATOM 2708 C CA . ASP B 2 87 ? 66.396 37.520 5.853 1.00 28.78 84 ASP B CA 1
ATOM 2709 C C . ASP B 2 87 ? 67.283 38.688 5.475 1.00 29.15 84 ASP B C 1
ATOM 2710 O O . ASP B 2 87 ? 67.088 39.795 5.953 1.00 29.21 84 ASP B O 1
ATOM 2715 N N . ILE B 2 88 ? 68.255 38.432 4.608 1.00 31.52 85 ILE B N 1
ATOM 2716 C CA . ILE B 2 88 ? 69.153 39.473 4.135 1.00 31.67 85 ILE B CA 1
ATOM 2717 C C . ILE B 2 88 ? 68.873 39.613 2.645 1.00 35.03 85 ILE B C 1
ATOM 2718 O O . ILE B 2 88 ? 69.139 38.690 1.875 1.00 33.09 85 ILE B O 1
ATOM 2723 N N . HIS B 2 89 ? 68.316 40.754 2.241 1.00 39.66 86 HIS B N 1
ATOM 2724 C CA . HIS B 2 89 ? 67.999 40.976 0.820 1.00 41.99 86 HIS B CA 1
ATOM 2725 C C . HIS B 2 89 ? 69.162 41.336 -0.093 1.00 44.16 86 HIS B C 1
ATOM 2726 O O . HIS B 2 89 ? 69.358 40.689 -1.130 1.00 45.83 86 HIS B O 1
ATOM 2733 N N . PHE B 2 90 ? 69.924 42.363 0.281 1.00 44.91 87 PHE B N 1
ATOM 2734 C CA . PHE B 2 90 ? 71.001 42.857 -0.578 1.00 43.75 87 PHE B CA 1
ATOM 2735 C C . PHE B 2 90 ? 72.379 42.800 0.063 1.00 43.21 87 PHE B C 1
ATOM 2736 O O . PHE B 2 90 ? 73.232 42.021 -0.356 1.00 46.48 87 PHE B O 1
ATOM 2744 N N . ASP B 2 91 ? 72.575 43.617 1.095 1.00 42.97 88 ASP B N 1
ATOM 2745 C CA . ASP B 2 91 ? 73.868 43.746 1.758 1.00 39.78 88 ASP B CA 1
ATOM 2746 C C . ASP B 2 91 ? 74.388 42.461 2.409 1.00 38.04 88 ASP B C 1
ATOM 2747 O O . ASP B 2 91 ? 73.860 42.009 3.419 1.00 37.99 88 ASP B O 1
ATOM 2752 N N . TYR B 2 92 ? 75.455 41.909 1.828 1.00 37.78 89 TYR B N 1
ATOM 2753 C CA . TYR B 2 92 ? 76.100 40.682 2.319 1.00 38.11 89 TYR B CA 1
ATOM 2754 C C . TYR B 2 92 ? 76.736 40.865 3.688 1.00 37.04 89 TYR B C 1
ATOM 2755 O O . TYR B 2 92 ? 76.841 39.907 4.448 1.00 37.78 89 TYR B O 1
ATOM 2764 N N . ARG B 2 93 ? 77.176 42.088 3.985 1.00 36.72 90 ARG B N 1
ATOM 2765 C CA . ARG B 2 93 ? 77.788 42.390 5.274 1.00 35.98 90 ARG B CA 1
ATOM 2766 C C . ARG B 2 93 ? 76.803 42.061 6.388 1.00 33.14 90 ARG B C 1
ATOM 2767 O O . ARG B 2 93 ? 77.201 41.596 7.448 1.00 32.23 90 ARG B O 1
ATOM 2775 N N . LEU B 2 94 ? 75.520 42.325 6.140 1.00 33.44 91 LEU B N 1
ATOM 2776 C CA . LEU B 2 94 ? 74.466 42.025 7.111 1.00 32.01 91 LEU B CA 1
ATOM 2777 C C . LEU B 2 94 ? 74.350 40.511 7.300 1.00 29.81 91 LEU B C 1
ATOM 2778 O O . LEU B 2 94 ? 74.161 40.038 8.419 1.00 29.85 91 LEU B O 1
ATOM 2783 N N . ALA B 2 95 ? 74.484 39.753 6.214 1.00 28.71 92 ALA B N 1
ATOM 2784 C CA . ALA B 2 95 ? 74.437 38.299 6.300 1.00 27.62 92 ALA B CA 1
ATOM 2785 C C . ALA B 2 95 ? 75.642 37.819 7.094 1.00 28.18 92 ALA B C 1
ATOM 2786 O O . ALA B 2 95 ? 75.510 37.053 8.066 1.00 28.50 92 ALA B O 1
ATOM 2788 N N . LEU B 2 96 ? 76.820 38.309 6.719 1.00 27.92 93 LEU B N 1
ATOM 2789 C CA . LEU B 2 96 ? 78.015 37.922 7.427 1.00 27.91 93 LEU B CA 1
ATOM 2790 C C . LEU B 2 96 ? 77.877 38.277 8.902 1.00 26.49 93 LEU B C 1
ATOM 2791 O O . LEU B 2 96 ? 78.050 37.410 9.749 1.00 25.62 93 LEU B O 1
ATOM 2796 N N . LYS B 2 97 ? 77.530 39.537 9.198 1.00 25.79 94 LYS B N 1
ATOM 2797 C CA . LYS B 2 97 ? 77.348 39.988 10.585 1.00 25.77 94 LYS B CA 1
ATOM 2798 C C . LYS B 2 97 ? 76.348 39.102 11.325 1.00 24.84 94 LYS B C 1
ATOM 2799 O O . LYS B 2 97 ? 76.613 38.678 12.437 1.00 25.48 94 LYS B O 1
ATOM 2805 N N . ALA B 2 98 ? 75.205 38.819 10.708 1.00 24.30 95 ALA B N 1
ATOM 2806 C CA . ALA B 2 98 ? 74.205 37.952 11.343 1.00 24.15 95 ALA B CA 1
ATOM 2807 C C . ALA B 2 98 ? 74.778 36.560 11.618 1.00 23.82 95 ALA B C 1
ATOM 2808 O O . ALA B 2 98 ? 74.612 36.021 12.720 1.00 23.02 95 ALA B O 1
ATOM 2810 N N . ILE B 2 99 ? 75.448 35.989 10.621 1.00 24.55 96 ILE B N 1
ATOM 2811 C CA . ILE B 2 99 ? 76.057 34.661 10.756 1.00 24.26 96 ILE B CA 1
ATOM 2812 C C . ILE B 2 99 ? 77.035 34.659 11.921 1.00 25.37 96 ILE B C 1
ATOM 2813 O O . ILE B 2 99 ? 76.842 33.900 12.866 1.00 22.98 96 ILE B O 1
ATOM 2818 N N . GLU B 2 100 ? 78.061 35.518 11.884 1.00 26.71 97 GLU B N 1
ATOM 2819 C CA . GLU B 2 100 ? 79.012 35.580 13.014 1.00 28.41 97 GLU B CA 1
ATOM 2820 C C . GLU B 2 100 ? 78.292 35.966 14.303 1.00 28.58 97 GLU B C 1
ATOM 2821 O O . GLU B 2 100 ? 78.738 35.629 15.401 1.00 29.44 97 GLU B O 1
ATOM 2827 N N . GLY B 2 101 ? 77.187 36.695 14.161 1.00 27.63 98 GLY B N 1
ATOM 2828 C CA . GLY B 2 101 ? 76.392 37.127 15.305 1.00 30.22 98 GLY B CA 1
ATOM 2829 C C . GLY B 2 101 ? 75.696 36.000 16.045 1.00 30.90 98 GLY B C 1
ATOM 2830 O O . GLY B 2 101 ? 75.254 36.191 17.180 1.00 33.22 98 GLY B O 1
ATOM 2831 N N . GLY B 2 102 ? 75.572 34.835 15.403 1.00 32.36 99 GLY B N 1
ATOM 2832 C CA . GLY B 2 102 ? 74.933 33.656 16.021 1.00 31.20 99 GLY B CA 1
ATOM 2833 C C . GLY B 2 102 ? 73.577 33.231 15.467 1.00 29.69 99 GLY B C 1
ATOM 2834 O O . GLY B 2 102 ? 72.796 32.579 16.170 1.00 26.24 99 GLY B O 1
ATOM 2835 N N . ILE B 2 103 ? 73.298 33.595 14.213 1.00 29.47 100 ILE B N 1
ATOM 2836 C CA . ILE B 2 103 ? 72.025 33.247 13.537 1.00 29.19 100 ILE B CA 1
ATOM 2837 C C . ILE B 2 103 ? 71.926 31.741 13.273 1.00 27.49 100 ILE B C 1
ATOM 2838 O O . ILE B 2 103 ? 72.941 31.075 13.144 1.00 26.84 100 ILE B O 1
ATOM 2843 N N . ASP B 2 104 ? 70.700 31.220 13.175 1.00 24.73 101 ASP B N 1
ATOM 2844 C CA . ASP B 2 104 ? 70.481 29.784 12.986 1.00 23.34 101 ASP B CA 1
ATOM 2845 C C . ASP B 2 104 ? 70.177 29.376 11.554 1.00 23.06 101 ASP B C 1
ATOM 2846 O O . ASP B 2 104 ? 70.240 28.186 11.200 1.00 23.02 101 ASP B O 1
ATOM 2851 N N . LYS B 2 105 ? 69.856 30.368 10.735 1.00 19.51 102 LYS B N 1
ATOM 2852 C CA . LYS B 2 105 ? 69.535 30.154 9.348 1.00 19.64 102 LYS B CA 1
ATOM 2853 C C . LYS B 2 105 ? 69.422 31.531 8.757 1.00 19.94 102 LYS B C 1
ATOM 2854 O O . LYS B 2 105 ? 68.879 32.421 9.403 1.00 20.69 102 LYS B O 1
ATOM 2860 N N . VAL B 2 106 ? 69.913 31.710 7.537 1.00 20.22 103 VAL B N 1
ATOM 2861 C CA . VAL B 2 106 ? 69.844 33.007 6.871 1.00 21.21 103 VAL B CA 1
ATOM 2862 C C . VAL B 2 106 ? 69.157 32.833 5.540 1.00 21.98 103 VAL B C 1
ATOM 2863 O O . VAL B 2 106 ? 69.289 31.802 4.905 1.00 21.08 103 VAL B O 1
ATOM 2867 N N . ARG B 2 107 ? 68.416 33.863 5.150 1.00 23.58 104 ARG B N 1
ATOM 2868 C CA . ARG B 2 107 ? 67.705 33.927 3.890 1.00 26.22 104 ARG B CA 1
ATOM 2869 C C . ARG B 2 107 ? 68.446 34.930 2.984 1.00 27.98 104 ARG B C 1
ATOM 2870 O O . ARG B 2 107 ? 68.273 36.146 3.127 1.00 28.60 104 ARG B O 1
ATOM 2878 N N . ILE B 2 108 ? 69.300 34.416 2.091 1.00 30.20 105 ILE B N 1
ATOM 2879 C CA . ILE B 2 108 ? 70.066 35.270 1.171 1.00 30.76 105 ILE B CA 1
ATOM 2880 C C . ILE B 2 108 ? 69.763 34.998 -0.294 1.00 32.08 105 ILE B C 1
ATOM 2881 O O . ILE B 2 108 ? 69.260 33.941 -0.667 1.00 28.76 105 ILE B O 1
ATOM 2886 N N . ASN B 2 109 ? 70.120 35.961 -1.127 1.00 34.48 106 ASN B N 1
ATOM 2887 C CA . ASN B 2 109 ? 69.897 35.863 -2.551 1.00 36.07 106 ASN B CA 1
ATOM 2888 C C . ASN B 2 109 ? 71.279 35.851 -3.212 1.00 36.16 106 ASN B C 1
ATOM 2889 O O . ASN B 2 109 ? 71.774 36.891 -3.630 1.00 37.62 106 ASN B O 1
ATOM 2894 N N . PRO B 2 110 ? 71.916 34.658 -3.289 1.00 35.53 107 PRO B N 1
ATOM 2895 C CA . PRO B 2 110 ? 73.251 34.523 -3.861 1.00 36.27 107 PRO B CA 1
ATOM 2896 C C . PRO B 2 110 ? 73.505 35.371 -5.102 1.00 38.12 107 PRO B C 1
ATOM 2897 O O . PRO B 2 110 ? 74.567 35.987 -5.209 1.00 37.76 107 PRO B O 1
ATOM 2901 N N . GLY B 2 111 ? 72.535 35.402 -6.020 1.00 36.41 108 GLY B N 1
ATOM 2902 C CA . GLY B 2 111 ? 72.678 36.143 -7.277 1.00 39.28 108 GLY B CA 1
ATOM 2903 C C . GLY B 2 111 ? 72.711 37.659 -7.186 1.00 40.34 108 GLY B C 1
ATOM 2904 O O . GLY B 2 111 ? 73.197 38.324 -8.104 1.00 40.64 108 GLY B O 1
ATOM 2905 N N . ASN B 2 112 ? 72.201 38.205 -6.085 1.00 42.98 109 ASN B N 1
ATOM 2906 C CA . ASN B 2 112 ? 72.142 39.654 -5.881 1.00 45.12 109 ASN B CA 1
ATOM 2907 C C . ASN B 2 112 ? 73.405 40.168 -5.204 1.00 46.53 109 ASN B C 1
ATOM 2908 O O . ASN B 2 112 ? 74.064 41.079 -5.711 1.00 47.43 109 ASN B O 1
ATOM 2913 N N . ILE B 2 113 ? 73.720 39.574 -4.055 1.00 47.95 110 ILE B N 1
ATOM 2914 C CA . ILE B 2 113 ? 74.905 39.908 -3.251 1.00 48.04 110 ILE B CA 1
ATOM 2915 C C . ILE B 2 113 ? 75.978 40.722 -3.979 1.00 48.91 110 ILE B C 1
ATOM 2916 O O . ILE B 2 113 ? 76.353 41.802 -3.522 1.00 53.56 110 ILE B O 1
ATOM 2921 N N . GLY B 2 114 ? 76.479 40.188 -5.089 1.00 46.18 111 GLY B N 1
ATOM 2922 C CA . GLY B 2 114 ? 77.511 40.855 -5.879 1.00 48.02 111 GLY B CA 1
ATOM 2923 C C . 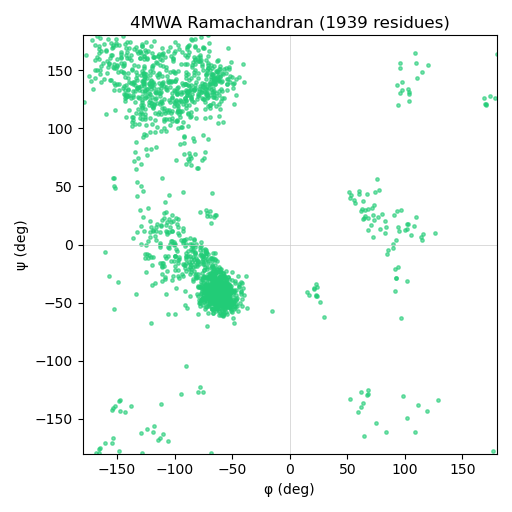GLY B 2 114 ? 78.683 39.933 -6.162 1.00 47.39 111 GLY B C 1
ATOM 2924 O O . GLY B 2 114 ? 78.485 38.780 -6.550 1.00 45.04 111 GLY B O 1
ATOM 2925 N N . ARG B 2 115 ? 79.899 40.454 -5.963 1.00 41.93 112 ARG B N 1
ATOM 2926 C CA . ARG B 2 115 ? 81.145 39.712 -6.189 1.00 42.39 112 ARG B CA 1
ATOM 2927 C C . ARG B 2 115 ? 81.117 38.260 -5.731 1.00 42.19 112 ARG B C 1
ATOM 2928 O O . ARG B 2 115 ? 80.374 37.886 -4.828 1.00 45.92 112 ARG B O 1
ATOM 2936 N N . ARG B 2 116 ? 81.978 37.463 -6.355 1.00 41.28 113 ARG B N 1
ATOM 2937 C CA . ARG B 2 116 ? 82.114 36.052 -6.053 1.00 41.28 113 ARG B CA 1
ATOM 2938 C C . ARG B 2 116 ? 82.672 35.856 -4.638 1.00 42.28 113 ARG B C 1
ATOM 2939 O O . ARG B 2 116 ? 82.282 34.922 -3.931 1.00 40.50 113 ARG B O 1
ATOM 2947 N N . HIS B 2 117 ? 83.567 36.756 -4.225 1.00 42.96 114 HIS B N 1
ATOM 2948 C CA . HIS B 2 117 ? 84.190 36.688 -2.901 1.00 43.39 114 HIS B CA 1
ATOM 2949 C C . HIS B 2 117 ? 83.203 37.045 -1.786 1.00 40.91 114 HIS B C 1
ATOM 2950 O O . HIS B 2 117 ? 83.439 36.720 -0.620 1.00 39.37 114 HIS B O 1
ATOM 2957 N N . LYS B 2 118 ? 82.117 37.730 -2.147 1.00 38.26 115 LYS B N 1
ATOM 2958 C CA . LYS B 2 118 ? 81.080 38.123 -1.184 1.00 36.00 115 LYS B CA 1
ATOM 2959 C C . LYS B 2 118 ? 80.256 36.898 -0.829 1.00 34.08 115 LYS B C 1
ATOM 2960 O O . LYS B 2 118 ? 80.060 36.582 0.346 1.00 34.73 115 LYS B O 1
ATOM 2966 N N . VAL B 2 119 ? 79.775 36.214 -1.864 1.00 30.98 116 VAL B N 1
ATOM 2967 C CA . VAL B 2 119 ? 78.985 35.006 -1.682 1.00 30.56 116 VAL B CA 1
ATOM 2968 C C . VAL B 2 119 ? 79.853 33.944 -1.022 1.00 29.73 116 VAL B C 1
ATOM 2969 O O . VAL B 2 119 ? 79.416 33.274 -0.098 1.00 28.06 116 VAL B O 1
ATOM 2973 N N . GLU B 2 120 ? 81.092 33.805 -1.491 1.00 32.38 117 GLU B N 1
ATOM 2974 C CA . GLU B 2 120 ? 82.022 32.828 -0.917 1.00 32.21 117 GLU B CA 1
ATOM 2975 C C . GLU B 2 120 ? 82.239 33.022 0.587 1.00 31.80 117 GLU B C 1
ATOM 2976 O O . GLU B 2 120 ? 82.406 32.043 1.324 1.00 32.27 117 GLU B O 1
ATOM 2982 N N . ALA B 2 121 ? 82.242 34.272 1.040 1.00 30.53 118 ALA B N 1
ATOM 2983 C CA . ALA B 2 121 ? 82.433 34.548 2.470 1.00 30.54 118 ALA B CA 1
ATOM 2984 C C . ALA B 2 121 ? 81.177 34.135 3.245 1.00 29.08 118 ALA B C 1
ATOM 2985 O O . ALA B 2 121 ? 81.269 33.557 4.326 1.00 30.34 118 ALA B O 1
ATOM 2987 N N . VAL B 2 122 ? 80.007 34.406 2.679 1.00 29.05 119 VAL B N 1
ATOM 2988 C CA . VAL B 2 122 ? 78.733 34.041 3.334 1.00 31.42 119 VAL B CA 1
ATOM 2989 C C . VAL B 2 122 ? 78.524 32.530 3.286 1.00 31.56 119 VAL B C 1
ATOM 2990 O O . VAL B 2 122 ? 78.207 31.908 4.301 1.00 30.57 119 VAL B O 1
ATOM 2994 N N . VAL B 2 123 ? 78.696 31.938 2.106 1.00 34.18 120 VAL B N 1
ATOM 2995 C CA . VAL B 2 123 ? 78.592 30.482 1.980 1.00 34.54 120 VAL B CA 1
ATOM 2996 C C . VAL B 2 123 ? 79.551 29.873 2.999 1.00 36.62 120 VAL B C 1
ATOM 2997 O O . VAL B 2 123 ? 79.142 29.064 3.826 1.00 33.79 120 VAL B O 1
ATOM 3001 N N . ASN B 2 124 ? 80.821 30.289 2.944 1.00 37.62 121 ASN B N 1
ATOM 3002 C CA . ASN B 2 124 ? 81.835 29.814 3.885 1.00 39.15 121 ASN B CA 1
ATOM 3003 C C . ASN B 2 124 ? 81.485 30.175 5.322 1.00 38.83 121 ASN B C 1
ATOM 3004 O O . ASN B 2 124 ? 81.698 29.363 6.233 1.00 38.67 121 ASN B O 1
ATOM 3009 N N . ALA B 2 125 ? 80.981 31.396 5.531 1.00 38.11 122 ALA B N 1
ATOM 3010 C CA . ALA B 2 125 ? 80.596 31.840 6.874 1.00 35.35 122 ALA B CA 1
ATOM 3011 C C . ALA B 2 125 ? 79.571 30.873 7.426 1.00 33.35 122 ALA B C 1
ATOM 3012 O O . ALA B 2 125 ? 79.719 30.366 8.543 1.00 32.41 122 ALA B O 1
ATOM 3014 N N . ALA B 2 126 ? 78.530 30.629 6.630 1.00 31.67 123 ALA B N 1
ATOM 3015 C CA . ALA B 2 126 ? 77.455 29.711 7.000 1.00 32.23 123 ALA B CA 1
ATOM 3016 C C . ALA B 2 126 ? 77.955 28.259 7.033 1.00 33.99 123 ALA B C 1
ATOM 3017 O O . ALA B 2 126 ? 77.635 27.508 7.964 1.00 33.02 123 ALA B O 1
ATOM 3019 N N . LYS B 2 127 ? 78.747 27.876 6.029 1.00 35.89 124 LYS B N 1
ATOM 3020 C CA . LYS B 2 127 ? 79.301 26.521 5.957 1.00 38.41 124 LYS B CA 1
ATOM 3021 C C . LYS B 2 127 ? 80.194 26.231 7.166 1.00 37.58 124 LYS B C 1
ATOM 3022 O O . LYS B 2 127 ? 80.095 25.165 7.767 1.00 36.34 124 LYS B O 1
ATOM 3028 N N . GLU B 2 128 ? 81.049 27.191 7.520 1.00 40.61 125 GLU B N 1
ATOM 3029 C CA . GLU B 2 128 ? 81.952 27.049 8.667 1.00 42.77 125 GLU B CA 1
ATOM 3030 C C . GLU B 2 128 ? 81.162 26.860 9.945 1.00 42.62 125 GLU B C 1
ATOM 3031 O O . GLU B 2 128 ? 81.374 25.905 10.689 1.00 43.63 125 GLU B O 1
ATOM 3037 N N . ARG B 2 129 ? 80.227 27.775 10.176 1.00 43.09 126 ARG B N 1
ATOM 3038 C CA . ARG B 2 129 ? 79.423 27.762 11.387 1.00 42.51 126 ARG B CA 1
ATOM 3039 C C . ARG B 2 129 ? 78.385 26.626 11.382 1.00 38.92 126 ARG B C 1
ATOM 3040 O O . ARG B 2 129 ? 77.713 26.408 12.384 1.00 42.16 126 ARG B O 1
ATOM 3048 N N . GLY B 2 130 ? 78.252 25.916 10.257 1.00 35.59 127 GLY B N 1
ATOM 3049 C CA . GLY B 2 130 ? 77.285 24.810 10.145 1.00 31.33 127 GLY B CA 1
ATOM 3050 C C . GLY B 2 130 ? 75.825 25.260 10.083 1.00 29.89 127 GLY B C 1
ATOM 3051 O O . GLY B 2 130 ? 74.929 24.546 10.526 1.00 28.34 127 GLY B O 1
ATOM 3052 N N . ILE B 2 131 ? 75.597 26.438 9.508 1.00 28.35 128 ILE B N 1
ATOM 3053 C CA . ILE B 2 131 ? 74.258 27.029 9.379 1.00 27.51 128 ILE B CA 1
ATOM 3054 C C . ILE B 2 131 ? 73.627 26.818 7.998 1.00 25.79 128 ILE B C 1
ATOM 3055 O O . ILE B 2 131 ? 74.315 26.856 6.988 1.00 25.67 128 ILE B O 1
ATOM 3060 N N . PRO B 2 132 ? 72.305 26.582 7.961 1.00 24.58 129 PRO B N 1
ATOM 3061 C CA . PRO B 2 132 ? 71.636 26.432 6.684 1.00 24.20 129 PRO B CA 1
ATOM 3062 C C . PRO B 2 132 ? 71.278 27.762 6.025 1.00 22.52 129 PRO B C 1
ATOM 3063 O O . PRO B 2 132 ? 71.234 28.801 6.680 1.00 22.66 129 PRO B O 1
ATOM 3067 N N . ILE B 2 133 ? 71.053 27.725 4.726 1.00 22.38 130 ILE B N 1
ATOM 3068 C CA . ILE B 2 133 ? 70.619 28.901 4.014 1.00 23.08 130 ILE B CA 1
ATOM 3069 C C . ILE B 2 133 ? 69.257 28.597 3.405 1.00 23.86 130 ILE B C 1
ATOM 3070 O O . ILE B 2 133 ? 68.920 27.450 3.074 1.00 23.68 130 ILE B O 1
ATOM 3075 N N . ARG B 2 134 ? 68.460 29.639 3.307 1.00 22.42 131 ARG B N 1
ATOM 3076 C CA . ARG B 2 134 ? 67.158 29.539 2.715 1.00 23.68 131 ARG B CA 1
ATOM 3077 C C . ARG B 2 134 ? 67.184 30.382 1.451 1.00 22.97 131 ARG B C 1
ATOM 3078 O O . ARG B 2 134 ? 67.714 31.496 1.442 1.00 23.65 131 ARG B O 1
ATOM 3086 N N . ILE B 2 135 ? 66.662 29.812 0.382 1.00 23.74 132 ILE B N 1
ATOM 3087 C CA . ILE B 2 135 ? 66.550 30.502 -0.883 1.00 23.67 132 ILE B CA 1
ATOM 3088 C C . ILE B 2 135 ? 65.079 30.840 -0.988 1.00 21.57 132 ILE B C 1
ATOM 3089 O O . ILE B 2 135 ? 64.238 29.947 -1.038 1.00 20.15 132 ILE B O 1
ATOM 3094 N N . GLY B 2 136 ? 64.772 32.137 -0.985 1.00 21.76 133 GLY B N 1
ATOM 3095 C CA . GLY B 2 136 ? 63.402 32.603 -1.046 1.00 21.79 133 GLY B CA 1
ATOM 3096 C C . GLY B 2 136 ? 63.065 33.375 -2.299 1.00 22.11 133 GLY B C 1
ATOM 3097 O O . GLY B 2 136 ? 63.400 34.559 -2.415 1.00 20.65 133 GLY B O 1
ATOM 3098 N N . VAL B 2 137 ? 62.403 32.702 -3.234 1.00 21.99 134 VAL B N 1
ATOM 3099 C CA . VAL B 2 137 ? 61.960 33.325 -4.457 1.00 22.91 134 VAL B CA 1
ATOM 3100 C C . VAL B 2 137 ? 60.600 33.928 -4.138 1.00 21.25 134 VAL B C 1
ATOM 3101 O O . VAL B 2 137 ? 59.760 33.271 -3.507 1.00 18.53 134 VAL B O 1
ATOM 3105 N N . ASN B 2 138 ? 60.418 35.182 -4.545 1.00 20.67 135 ASN B N 1
ATOM 3106 C CA . ASN B 2 138 ? 59.186 35.930 -4.346 1.00 20.92 135 ASN B CA 1
ATOM 3107 C C . ASN B 2 138 ? 58.725 36.454 -5.709 1.00 20.55 135 ASN B C 1
ATOM 3108 O O . ASN B 2 138 ? 59.497 37.102 -6.416 1.00 21.39 135 ASN B O 1
ATOM 3113 N N . ALA B 2 139 ? 57.480 36.152 -6.060 1.00 19.93 136 ALA B N 1
ATOM 3114 C CA . ALA B 2 139 ? 56.852 36.529 -7.355 1.00 21.11 136 ALA B CA 1
ATOM 3115 C C . ALA B 2 139 ? 57.057 37.981 -7.758 1.00 22.80 136 ALA B C 1
ATOM 3116 O O . ALA B 2 139 ? 57.263 38.281 -8.929 1.00 23.81 136 ALA B O 1
ATOM 3118 N N . GLY B 2 140 ? 56.985 38.875 -6.781 1.00 24.81 137 GLY B N 1
ATOM 3119 C CA . GLY B 2 140 ? 57.161 40.302 -7.025 1.00 25.22 137 GLY B CA 1
ATOM 3120 C C . GLY B 2 140 ? 58.609 40.747 -7.063 1.00 25.03 137 GLY B C 1
ATOM 3121 O O . GLY B 2 140 ? 58.883 41.947 -7.217 1.00 26.05 137 GLY B O 1
ATOM 3122 N N . SER B 2 141 ? 59.547 39.802 -6.946 1.00 24.05 138 SER B N 1
ATOM 3123 C CA . SER B 2 141 ? 60.974 40.145 -6.951 1.00 23.93 138 SER B CA 1
ATOM 3124 C C . SER B 2 141 ? 61.810 39.373 -7.955 1.00 23.58 138 SER B C 1
ATOM 3125 O O . SER B 2 141 ? 63.012 39.237 -7.781 1.00 22.37 138 SER B O 1
ATOM 3128 N N . LEU B 2 142 ? 61.188 38.867 -9.008 1.00 22.86 139 LEU B N 1
ATOM 3129 C CA . LEU B 2 142 ? 61.951 38.117 -10.004 1.00 23.19 139 LEU B CA 1
ATOM 3130 C C . LEU B 2 142 ? 63.007 38.974 -10.696 1.00 22.10 139 LEU B C 1
ATOM 3131 O O . LEU B 2 142 ? 62.838 40.172 -10.879 1.00 21.50 139 LEU B O 1
ATOM 3136 N N . GLU B 2 143 ? 64.102 38.334 -11.070 1.00 23.10 140 GLU B N 1
ATOM 3137 C CA . GLU B 2 143 ? 65.193 39.022 -11.733 1.00 24.63 140 GLU B CA 1
ATOM 3138 C C . GLU B 2 143 ? 64.716 39.598 -13.081 1.00 25.70 140 GLU B C 1
ATOM 3139 O O . GLU B 2 143 ? 63.708 39.140 -13.632 1.00 25.13 140 GLU B O 1
ATOM 3145 N N . ARG B 2 144 ? 65.428 40.597 -13.596 1.00 25.86 141 ARG B N 1
ATOM 3146 C CA . ARG B 2 144 ? 65.019 41.236 -14.857 1.00 26.35 141 ARG B CA 1
ATOM 3147 C C . ARG B 2 144 ? 64.910 40.257 -16.026 1.00 25.76 141 ARG B C 1
ATOM 3148 O O . ARG B 2 144 ? 63.907 40.266 -16.720 1.00 27.34 141 ARG B O 1
ATOM 3156 N N A HIS B 2 145 ? 65.937 39.431 -16.223 0.70 26.09 142 HIS B N 1
ATOM 3157 N N B HIS B 2 145 ? 65.929 39.420 -16.234 0.30 25.41 142 HIS B N 1
ATOM 3158 C CA A HIS B 2 145 ? 65.951 38.453 -17.321 0.70 27.09 142 HIS B CA 1
ATOM 3159 C CA B HIS B 2 145 ? 65.912 38.469 -17.356 0.30 25.49 142 HIS B CA 1
ATOM 3160 C C A HIS B 2 145 ? 64.839 37.409 -17.187 0.70 25.42 142 HIS B C 1
ATOM 3161 C C B HIS B 2 145 ? 64.810 37.421 -17.196 0.30 24.62 142 HIS B C 1
ATOM 3162 O O A HIS B 2 145 ? 64.381 36.856 -18.190 0.70 24.76 142 HIS B O 1
ATOM 3163 O O B HIS B 2 145 ? 64.331 36.871 -18.189 0.30 24.64 142 HIS B O 1
ATOM 3176 N N . ILE B 2 146 ? 64.422 37.139 -15.952 1.00 23.53 143 ILE B N 1
ATOM 3177 C CA . ILE B 2 146 ? 63.347 36.179 -15.687 1.00 21.89 143 ILE B CA 1
ATOM 3178 C C . ILE B 2 146 ? 62.041 36.762 -16.189 1.00 21.80 143 ILE B C 1
ATOM 3179 O O . ILE B 2 146 ? 61.288 36.104 -16.930 1.00 21.23 143 ILE B O 1
ATOM 3184 N N . LEU B 2 147 ? 61.771 37.994 -15.771 1.00 21.07 144 LEU B N 1
ATOM 3185 C CA . LEU B 2 147 ? 60.557 38.673 -16.183 1.00 21.79 144 LEU B CA 1
ATOM 3186 C C . LEU B 2 147 ? 60.539 38.900 -17.697 1.00 23.33 144 LEU B C 1
ATOM 3187 O O . LEU B 2 147 ? 59.477 38.797 -18.301 1.00 24.52 144 LEU B O 1
ATOM 3192 N N . GLU B 2 148 ? 61.703 39.144 -18.313 1.00 24.59 145 GLU B N 1
ATOM 3193 C CA . GLU B 2 148 ? 61.744 39.373 -19.777 1.00 25.76 145 GLU B CA 1
ATOM 3194 C C . GLU B 2 148 ? 61.500 38.050 -20.539 1.00 26.91 145 GLU B C 1
ATOM 3195 O O . GLU B 2 148 ? 60.820 38.029 -21.568 1.00 26.17 145 GLU B O 1
ATOM 3201 N N . LYS B 2 149 ? 62.029 36.949 -20.005 1.00 26.65 146 LYS B N 1
ATOM 3202 C CA . LYS B 2 149 ? 61.843 35.625 -20.607 1.00 27.65 146 LYS B CA 1
ATOM 3203 C C . LYS B 2 149 ? 60.367 35.171 -20.628 1.00 26.94 146 LYS B C 1
ATOM 3204 O O . LYS B 2 149 ? 59.842 34.823 -21.673 1.00 26.14 146 LYS B O 1
ATOM 3210 N N . TYR B 2 150 ? 59.719 35.205 -19.468 1.00 26.05 147 TYR B N 1
ATOM 3211 C CA . TYR B 2 150 ? 58.330 34.765 -19.320 1.00 26.12 147 TYR B CA 1
ATOM 3212 C C . TYR B 2 150 ? 57.292 35.887 -19.475 1.00 26.78 147 TYR B C 1
ATOM 3213 O O . TYR B 2 150 ? 56.104 35.615 -19.678 1.00 26.92 147 TYR B O 1
ATOM 3222 N N . GLY B 2 151 ? 57.737 37.135 -19.380 1.00 26.67 148 GLY B N 1
ATOM 3223 C CA . GLY B 2 151 ? 56.856 38.291 -19.585 1.00 27.56 148 GLY B CA 1
ATOM 3224 C C . GLY B 2 151 ? 56.182 38.843 -18.345 1.00 26.37 148 GLY B C 1
ATOM 3225 O O . GLY B 2 151 ? 55.744 40.001 -18.346 1.00 27.17 148 GLY B O 1
ATOM 3226 N N . TYR B 2 152 ? 56.083 38.011 -17.310 1.00 24.44 149 TYR B N 1
ATOM 3227 C CA . TYR B 2 152 ? 55.454 38.385 -16.029 1.00 24.15 149 TYR B CA 1
ATOM 3228 C C . TYR B 2 152 ? 55.772 37.268 -15.012 1.00 22.38 149 TYR B C 1
ATOM 3229 O O . TYR B 2 152 ? 56.328 36.247 -15.390 1.00 23.19 149 TYR B O 1
ATOM 3238 N N . PRO B 2 153 ? 55.439 37.471 -13.721 1.00 21.54 150 PRO B N 1
ATOM 3239 C CA . PRO B 2 153 ? 55.704 36.425 -12.723 1.00 20.29 150 PRO B CA 1
ATOM 3240 C C . PRO B 2 153 ? 54.908 35.147 -12.964 1.00 19.17 150 PRO B C 1
ATOM 3241 O O . PRO B 2 153 ? 53.678 35.199 -13.035 1.00 20.09 150 PRO B O 1
ATOM 3245 N N . THR B 2 154 ? 55.610 34.017 -13.035 1.00 18.17 151 THR B N 1
ATOM 3246 C CA . THR B 2 154 ? 55.006 32.721 -13.284 1.00 18.30 151 THR B CA 1
ATOM 3247 C C . THR B 2 154 ? 55.720 31.627 -12.529 1.00 18.29 151 THR B C 1
ATOM 3248 O O . THR B 2 154 ? 56.928 31.728 -12.270 1.00 21.72 151 THR B O 1
ATOM 3252 N N . ALA B 2 155 ? 54.993 30.553 -12.229 1.00 18.76 152 ALA B N 1
ATOM 3253 C CA . ALA B 2 155 ? 55.563 29.405 -11.518 1.00 19.03 152 ALA B CA 1
ATOM 3254 C C . ALA B 2 155 ? 56.897 28.946 -12.133 1.00 19.00 152 ALA B C 1
ATOM 3255 O O . ALA B 2 155 ? 57.891 28.777 -11.430 1.00 19.52 152 ALA B O 1
ATOM 3257 N N . ASP B 2 156 ? 56.916 28.760 -13.446 1.00 19.70 153 ASP B N 1
ATOM 3258 C CA . ASP B 2 156 ? 58.131 28.337 -14.131 1.00 19.61 153 ASP B CA 1
ATOM 3259 C C . ASP B 2 156 ? 59.328 29.284 -13.878 1.00 19.31 153 ASP B C 1
ATOM 3260 O O . ASP B 2 156 ? 60.464 28.824 -13.722 1.00 16.75 153 ASP B O 1
ATOM 3265 N N . GLY B 2 157 ? 59.067 30.596 -13.856 1.00 19.01 154 GLY B N 1
ATOM 3266 C CA . GLY B 2 157 ? 60.126 31.599 -13.654 1.00 19.67 154 GLY B CA 1
ATOM 3267 C C . GLY B 2 157 ? 60.642 31.640 -12.225 1.00 19.57 154 GLY B C 1
ATOM 3268 O O . GLY B 2 157 ? 61.812 31.972 -11.982 1.00 18.94 154 GLY B O 1
ATOM 3277 N N . VAL B 2 159 ? 60.626 28.995 -10.430 1.00 23.79 156 VAL B N 1
ATOM 3278 C CA . VAL B 2 159 ? 61.371 27.735 -10.381 1.00 26.16 156 VAL B CA 1
ATOM 3279 C C . VAL B 2 159 ? 62.732 27.898 -11.060 1.00 27.85 156 VAL B C 1
ATOM 3280 O O . VAL B 2 159 ? 63.713 27.290 -10.613 1.00 30.13 156 VAL B O 1
ATOM 3284 N N . GLU B 2 160 ? 62.803 28.728 -12.110 1.00 29.20 157 GLU B N 1
ATOM 3285 C CA . GLU B 2 160 ? 64.074 28.971 -12.796 1.00 29.79 157 GLU B CA 1
ATOM 3286 C C . GLU B 2 160 ? 65.023 29.705 -11.858 1.00 29.16 157 GLU B C 1
ATOM 3287 O O . GLU B 2 160 ? 66.207 29.351 -11.753 1.00 28.57 157 GLU B O 1
ATOM 3293 N N . SER B 2 161 ? 64.499 30.737 -11.196 1.00 28.30 158 SER B N 1
ATOM 3294 C CA . SER B 2 161 ? 65.271 31.514 -10.234 1.00 29.92 158 SER B CA 1
ATOM 3295 C C . SER B 2 161 ? 65.765 30.620 -9.104 1.00 28.92 158 SER B C 1
ATOM 3296 O O . SER B 2 161 ? 66.947 30.641 -8.762 1.00 27.76 158 SER B O 1
ATOM 3299 N N . ALA B 2 162 ? 64.854 29.836 -8.530 1.00 27.41 159 ALA B N 1
ATOM 3300 C CA . ALA B 2 162 ? 65.198 28.919 -7.440 1.00 27.55 159 ALA B CA 1
ATOM 3301 C C . ALA B 2 162 ? 66.416 28.085 -7.802 1.00 28.72 159 ALA B C 1
ATOM 3302 O O . ALA B 2 162 ? 67.462 28.196 -7.162 1.00 30.20 159 ALA B O 1
ATOM 3304 N N . LEU B 2 163 ? 66.288 27.271 -8.846 1.00 30.39 160 LEU B N 1
ATOM 3305 C CA . LEU B 2 163 ? 67.390 26.409 -9.278 1.00 33.49 160 LEU B CA 1
ATOM 3306 C C . LEU B 2 163 ? 68.740 27.141 -9.374 1.00 35.16 160 LEU B C 1
ATOM 3307 O O . LEU B 2 163 ? 69.766 26.613 -8.928 1.00 34.33 160 LEU B O 1
ATOM 3312 N N . HIS B 2 164 ? 68.744 28.353 -9.927 1.00 36.11 161 HIS B N 1
ATOM 3313 C CA . HIS B 2 164 ? 70.001 29.099 -10.081 1.00 37.82 161 HIS B CA 1
ATOM 3314 C C . HIS B 2 164 ? 70.624 29.471 -8.733 1.00 35.38 161 HIS B C 1
ATOM 3315 O O . HIS B 2 164 ? 71.843 29.404 -8.584 1.00 34.86 161 HIS B O 1
ATOM 3322 N N . HIS B 2 165 ? 69.807 29.880 -7.764 1.00 31.56 162 HIS B N 1
ATOM 3323 C CA . HIS B 2 165 ? 70.338 30.194 -6.438 1.00 29.60 162 HIS B CA 1
ATOM 3324 C C . HIS B 2 165 ? 70.943 28.913 -5.902 1.00 29.15 162 HIS B C 1
ATOM 3325 O O . HIS B 2 165 ? 72.053 28.915 -5.371 1.00 29.50 162 HIS B O 1
ATOM 3332 N N . ILE B 2 166 ? 70.200 27.821 -6.085 1.00 27.90 163 ILE B N 1
ATOM 3333 C CA . ILE B 2 166 ? 70.608 26.499 -5.647 1.00 28.06 163 ILE B CA 1
ATOM 3334 C C . ILE B 2 166 ? 71.895 26.065 -6.337 1.00 28.57 163 ILE B C 1
ATOM 3335 O O . ILE B 2 166 ? 72.777 25.494 -5.697 1.00 31.09 163 ILE B O 1
ATOM 3340 N N . LYS B 2 167 ? 71.999 26.346 -7.637 1.00 28.16 164 LYS B N 1
ATOM 3341 C CA . LYS B 2 167 ? 73.181 25.963 -8.416 1.00 30.20 164 LYS B CA 1
ATOM 3342 C C . LYS B 2 167 ? 74.405 26.789 -8.017 1.00 30.35 164 LYS B C 1
ATOM 3343 O O . LYS B 2 167 ? 75.534 26.276 -8.014 1.00 32.26 164 LYS B O 1
ATOM 3349 N N . ILE B 2 168 ? 74.198 28.071 -7.714 1.00 29.47 165 ILE B N 1
ATOM 3350 C CA . ILE B 2 168 ? 75.302 28.905 -7.259 1.00 29.01 165 ILE B CA 1
ATOM 3351 C C . ILE B 2 168 ? 75.868 28.249 -6.015 1.00 28.89 165 ILE B C 1
ATOM 3352 O O . ILE B 2 168 ? 77.083 28.007 -5.930 1.00 30.72 165 ILE B O 1
ATOM 3357 N N . LEU B 2 169 ? 74.994 27.942 -5.057 1.00 26.60 166 LEU B N 1
ATOM 3358 C CA . LEU B 2 169 ? 75.447 27.348 -3.798 1.00 25.30 166 LEU B CA 1
ATOM 3359 C C . LEU B 2 169 ? 75.990 25.939 -3.994 1.00 26.23 166 LEU B C 1
ATOM 3360 O O . LEU B 2 169 ? 76.994 25.588 -3.391 1.00 27.69 166 LEU B O 1
ATOM 3365 N N . GLU B 2 170 ? 75.335 25.136 -4.833 1.00 27.67 167 GLU B N 1
ATOM 3366 C CA . GLU B 2 170 ? 75.811 23.773 -5.083 1.00 29.05 167 GLU B CA 1
ATOM 3367 C C . GLU B 2 170 ? 77.192 23.802 -5.733 1.00 30.61 167 GLU B C 1
ATOM 3368 O O . GLU B 2 170 ? 78.037 22.949 -5.433 1.00 33.27 167 GLU B O 1
ATOM 3374 N N . ASP B 2 171 ? 77.433 24.789 -6.598 1.00 30.07 168 ASP B N 1
ATOM 3375 C CA . ASP B 2 171 ? 78.755 24.921 -7.234 1.00 30.23 168 ASP B CA 1
ATOM 3376 C C . ASP B 2 171 ? 79.839 25.305 -6.211 1.00 29.65 168 ASP B C 1
ATOM 3377 O O . ASP B 2 171 ? 81.021 25.242 -6.523 1.00 27.25 168 ASP B O 1
ATOM 3382 N N . LEU B 2 172 ? 79.428 25.711 -5.002 1.00 29.15 169 LEU B N 1
ATOM 3383 C CA . LEU B 2 172 ? 80.375 26.013 -3.913 1.00 30.31 169 LEU B CA 1
ATOM 3384 C C . LEU B 2 172 ? 80.275 24.933 -2.819 1.00 29.88 169 LEU B C 1
ATOM 3385 O O . LEU B 2 172 ? 80.549 25.203 -1.661 1.00 27.75 169 LEU B O 1
ATOM 3390 N N . ASP B 2 173 ? 79.874 23.716 -3.200 1.00 31.45 170 ASP B N 1
ATOM 3391 C CA . ASP B 2 173 ? 79.705 22.594 -2.261 1.00 32.88 170 ASP B CA 1
ATOM 3392 C C . ASP B 2 173 ? 78.797 22.929 -1.069 1.00 32.23 170 ASP B C 1
ATOM 3393 O O . ASP B 2 173 ? 79.091 22.577 0.080 1.00 31.04 170 ASP B O 1
ATOM 3398 N N . PHE B 2 174 ? 77.696 23.621 -1.347 1.00 29.25 171 PHE B N 1
ATOM 3399 C CA . PHE B 2 174 ? 76.761 23.990 -0.291 1.00 29.22 171 PHE B CA 1
ATOM 3400 C C . PHE B 2 174 ? 75.418 23.326 -0.555 1.00 27.46 171 PHE B C 1
ATOM 3401 O O . PHE B 2 174 ? 74.854 23.495 -1.638 1.00 27.91 171 PHE B O 1
ATOM 3409 N N . HIS B 2 175 ? 74.916 22.584 0.441 1.00 28.55 172 HIS B N 1
ATOM 3410 C CA . HIS B 2 175 ? 73.678 21.795 0.301 1.00 30.28 172 HIS B CA 1
ATOM 3411 C C . HIS B 2 175 ? 72.667 21.836 1.465 1.00 30.26 172 HIS B C 1
ATOM 3412 O O . HIS B 2 175 ? 71.690 21.086 1.448 1.00 32.53 172 HIS B O 1
ATOM 3419 N N . ASP B 2 176 ? 72.899 22.666 2.480 1.00 30.34 173 ASP B N 1
ATOM 3420 C CA . ASP B 2 176 ? 71.951 22.783 3.587 1.00 29.09 173 ASP B CA 1
ATOM 3421 C C . ASP B 2 176 ? 71.018 23.918 3.184 1.00 26.60 173 ASP B C 1
ATOM 3422 O O . ASP B 2 176 ? 71.128 25.047 3.658 1.00 27.38 173 ASP B O 1
ATOM 3427 N N . ILE B 2 177 ? 70.100 23.566 2.290 1.00 24.58 174 ILE B N 1
ATOM 3428 C CA . ILE B 2 177 ? 69.184 24.480 1.664 1.00 21.54 174 ILE B CA 1
ATOM 3429 C C . ILE B 2 177 ? 67.711 24.179 1.940 1.00 19.71 174 ILE B C 1
ATOM 3430 O O . ILE B 2 177 ? 67.291 23.024 1.988 1.00 18.52 174 ILE B O 1
ATOM 3435 N N . ILE B 2 178 ? 66.960 25.251 2.157 1.00 18.04 175 ILE B N 1
ATOM 3436 C CA . ILE B 2 178 ? 65.506 25.231 2.306 1.00 17.18 175 ILE B CA 1
ATOM 3437 C C . ILE B 2 178 ? 65.078 26.216 1.234 1.00 17.57 175 ILE B C 1
ATOM 3438 O O . ILE B 2 178 ? 65.787 27.188 1.006 1.00 16.92 175 ILE B O 1
ATOM 3443 N N . VAL B 2 179 ? 63.958 25.966 0.551 1.00 16.94 176 VAL B N 1
ATOM 3444 C CA . VAL B 2 179 ? 63.519 26.846 -0.526 1.00 16.71 176 VAL B CA 1
ATOM 3445 C C . VAL B 2 179 ? 62.101 27.355 -0.268 1.00 16.74 176 VAL B C 1
ATOM 3446 O O . VAL B 2 179 ? 61.225 26.583 0.090 1.00 15.65 176 VAL B O 1
ATOM 3450 N N . SER B 2 180 ? 61.905 28.665 -0.450 1.00 17.94 177 SER B N 1
ATOM 3451 C CA . SER B 2 180 ? 60.611 29.310 -0.306 1.00 19.67 177 SER B CA 1
ATOM 3452 C C . SER B 2 180 ? 60.170 29.850 -1.691 1.00 19.63 177 SER B C 1
ATOM 3453 O O . SER B 2 180 ? 61.005 30.287 -2.511 1.00 20.38 177 SER B O 1
ATOM 3464 N N . LYS B 2 182 ? 57.256 32.248 -2.377 1.00 17.27 179 LYS B N 1
ATOM 3465 C CA . LYS B 2 182 ? 56.174 33.138 -1.923 1.00 17.98 179 LYS B CA 1
ATOM 3466 C C . LYS B 2 182 ? 55.498 34.017 -2.976 1.00 16.06 179 LYS B C 1
ATOM 3467 O O . LYS B 2 182 ? 56.147 34.856 -3.605 1.00 15.40 179 LYS B O 1
ATOM 3473 N N . ALA B 2 183 ? 54.181 33.841 -3.115 1.00 14.94 180 ALA B N 1
ATOM 3474 C CA . ALA B 2 183 ? 53.346 34.617 -4.043 1.00 14.90 180 ALA B CA 1
ATOM 3475 C C . ALA B 2 183 ? 52.125 35.156 -3.305 1.00 14.34 180 ALA B C 1
ATOM 3476 O O . ALA B 2 183 ? 51.771 34.631 -2.265 1.00 13.66 180 ALA B O 1
ATOM 3478 N N . SER B 2 184 ? 51.483 36.188 -3.858 1.00 16.51 181 SER B N 1
ATOM 3479 C CA . SER B 2 184 ? 50.238 36.732 -3.310 1.00 16.58 181 SER B CA 1
ATOM 3480 C C . SER B 2 184 ? 49.066 35.945 -3.884 1.00 17.46 181 SER B C 1
ATOM 3481 O O . SER B 2 184 ? 48.107 35.616 -3.169 1.00 18.14 181 SER B O 1
ATOM 3484 N N . ASP B 2 185 ? 49.111 35.687 -5.190 1.00 18.78 182 ASP B N 1
ATOM 3485 C CA . ASP B 2 185 ? 48.051 34.929 -5.875 1.00 19.21 182 ASP B CA 1
ATOM 3486 C C . ASP B 2 185 ? 48.094 33.465 -5.405 1.00 18.46 182 ASP B C 1
ATOM 3487 O O . ASP B 2 185 ? 49.127 32.822 -5.527 1.00 16.20 182 ASP B O 1
ATOM 3492 N N A VAL B 2 186 ? 47.006 32.922 -4.858 0.50 18.16 183 VAL B N 1
ATOM 3493 N N B VAL B 2 186 ? 46.951 32.960 -4.936 0.50 17.80 183 VAL B N 1
ATOM 3494 C CA A VAL B 2 186 ? 47.074 31.516 -4.396 0.50 18.41 183 VAL B CA 1
ATOM 3495 C CA B VAL B 2 186 ? 46.830 31.593 -4.408 0.50 17.88 183 VAL B CA 1
ATOM 3496 C C A VAL B 2 186 ? 47.296 30.536 -5.554 0.50 18.82 183 VAL B C 1
ATOM 3497 C C B VAL B 2 186 ? 47.122 30.522 -5.483 0.50 18.53 183 VAL B C 1
ATOM 3498 O O A VAL B 2 186 ? 48.046 29.559 -5.403 0.50 19.14 183 VAL B O 1
ATOM 3499 O O B VAL B 2 186 ? 47.752 29.490 -5.206 0.50 19.16 183 VAL B O 1
ATOM 3506 N N . ASN B 2 187 ? 46.668 30.790 -6.703 1.00 19.16 184 ASN B N 1
ATOM 3507 C CA . ASN B 2 187 ? 46.858 29.912 -7.855 1.00 19.10 184 ASN B CA 1
ATOM 3508 C C . ASN B 2 187 ? 48.336 29.787 -8.204 1.00 18.22 184 ASN B C 1
ATOM 3509 O O . ASN B 2 187 ? 48.820 28.698 -8.491 1.00 17.24 184 ASN B O 1
ATOM 3514 N N . LEU B 2 188 ? 49.045 30.919 -8.190 1.00 17.08 185 LEU B N 1
ATOM 3515 C CA . LEU B 2 188 ? 50.474 30.911 -8.473 1.00 16.41 185 LEU B CA 1
ATOM 3516 C C . LEU B 2 188 ? 51.209 30.199 -7.374 1.00 15.70 185 LEU B C 1
ATOM 3517 O O . LEU B 2 188 ? 52.069 29.364 -7.640 1.00 16.12 185 LEU B O 1
ATOM 3522 N N . ALA B 2 189 ? 50.899 30.555 -6.123 1.00 15.27 186 ALA B N 1
ATOM 3523 C CA . ALA B 2 189 ? 51.558 29.936 -4.995 1.00 15.28 186 ALA B CA 1
ATOM 3524 C C . ALA B 2 189 ? 51.463 28.401 -5.095 1.00 15.38 186 ALA B C 1
ATOM 3525 O O . ALA B 2 189 ? 52.492 27.710 -5.045 1.00 14.89 186 ALA B O 1
ATOM 3527 N N . ILE B 2 190 ? 50.248 27.878 -5.293 1.00 14.93 187 ILE B N 1
ATOM 3528 C CA . ILE B 2 190 ? 50.029 26.425 -5.387 1.00 16.09 187 ILE B CA 1
ATOM 3529 C C . ILE B 2 190 ? 50.920 25.801 -6.471 1.00 17.97 187 ILE B C 1
ATOM 3530 O O . ILE B 2 190 ? 51.592 24.773 -6.221 1.00 17.91 187 ILE B O 1
ATOM 3535 N N . GLU B 2 191 ? 50.928 26.409 -7.663 1.00 20.06 188 GLU B N 1
ATOM 3536 C CA . GLU B 2 191 ? 51.755 25.921 -8.783 1.00 21.75 188 GLU B CA 1
ATOM 3537 C C . GLU B 2 191 ? 53.225 25.996 -8.453 1.00 20.77 188 GLU B C 1
ATOM 3538 O O . GLU B 2 191 ? 53.969 25.032 -8.632 1.00 20.46 188 GLU B O 1
ATOM 3544 N N . ALA B 2 192 ? 53.644 27.181 -8.031 1.00 19.52 189 ALA B N 1
ATOM 3545 C CA . ALA B 2 192 ? 55.039 27.440 -7.678 1.00 19.01 189 ALA B CA 1
ATOM 3546 C C . ALA B 2 192 ? 55.606 26.363 -6.725 1.00 18.21 189 ALA B C 1
ATOM 3547 O O . ALA B 2 192 ? 56.716 25.871 -6.915 1.00 17.61 189 ALA B O 1
ATOM 3549 N N . TYR B 2 193 ? 54.847 25.999 -5.701 1.00 17.51 190 TYR B N 1
ATOM 3550 C CA . TYR B 2 193 ? 55.329 24.972 -4.786 1.00 17.62 190 TYR B CA 1
ATOM 3551 C C . TYR B 2 193 ? 55.268 23.570 -5.418 1.00 18.52 190 TYR B C 1
ATOM 3552 O O . TYR B 2 193 ? 56.190 22.772 -5.222 1.00 19.42 190 TYR B O 1
ATOM 3561 N N . GLU B 2 194 ? 54.238 23.284 -6.212 1.00 17.91 191 GLU B N 1
ATOM 3562 C CA . GLU B 2 194 ? 54.152 21.950 -6.848 1.00 19.32 191 GLU B CA 1
ATOM 3563 C C . GLU B 2 194 ? 55.352 21.667 -7.777 1.00 19.01 191 GLU B C 1
ATOM 3564 O O . GLU B 2 194 ? 55.907 20.559 -7.765 1.00 19.78 191 GLU B O 1
ATOM 3570 N N . LYS B 2 195 ? 55.769 22.670 -8.546 1.00 17.67 192 LYS B N 1
ATOM 3571 C CA . LYS B 2 195 ? 56.880 22.489 -9.484 1.00 17.41 192 LYS B CA 1
ATOM 3572 C C . LYS B 2 195 ? 58.249 22.421 -8.788 1.00 17.43 192 LYS B C 1
ATOM 3573 O O . LYS B 2 195 ? 59.156 21.739 -9.273 1.00 16.34 192 LYS B O 1
ATOM 3579 N N . ALA B 2 196 ? 58.352 23.074 -7.629 1.00 17.75 193 ALA B N 1
ATOM 3580 C CA . ALA B 2 196 ? 59.555 23.085 -6.799 1.00 19.02 193 ALA B CA 1
ATOM 3581 C C . ALA B 2 196 ? 59.765 21.693 -6.211 1.00 19.82 193 ALA B C 1
ATOM 3582 O O . ALA B 2 196 ? 60.899 21.196 -6.128 1.00 20.06 193 ALA B O 1
ATOM 3584 N N . ALA B 2 197 ? 58.672 21.063 -5.796 1.00 20.30 194 ALA B N 1
ATOM 3585 C CA . ALA B 2 197 ? 58.773 19.706 -5.263 1.00 21.42 194 ALA B CA 1
ATOM 3586 C C . ALA B 2 197 ? 59.192 18.727 -6.383 1.00 21.95 194 ALA B C 1
ATOM 3587 O O . ALA B 2 197 ? 59.777 17.687 -6.105 1.00 23.74 194 ALA B O 1
ATOM 3589 N N . ARG B 2 198 ? 58.898 19.078 -7.635 1.00 21.85 195 ARG B N 1
ATOM 3590 C CA . ARG B 2 198 ? 59.284 18.248 -8.797 1.00 23.51 195 ARG B CA 1
ATOM 3591 C C . ARG B 2 198 ? 60.671 18.630 -9.340 1.00 23.57 195 ARG B C 1
ATOM 3592 O O . ARG B 2 198 ? 61.328 17.818 -10.012 1.00 24.00 195 ARG B O 1
ATOM 3600 N N . ALA B 2 199 ? 61.099 19.862 -9.052 1.00 23.33 196 ALA B N 1
ATOM 3601 C CA . ALA B 2 199 ? 62.390 20.412 -9.518 1.00 24.76 196 ALA B CA 1
ATOM 3602 C C . ALA B 2 199 ? 63.572 20.179 -8.572 1.00 25.98 196 ALA B C 1
ATOM 3603 O O . ALA B 2 199 ? 64.721 20.363 -8.977 1.00 25.37 196 ALA B O 1
ATOM 3605 N N . PHE B 2 200 ? 63.308 19.818 -7.317 1.00 26.61 197 PHE B N 1
ATOM 3606 C CA . PHE B 2 200 ? 64.401 19.559 -6.371 1.00 27.53 197 PHE B CA 1
ATOM 3607 C C . PHE B 2 200 ? 63.932 18.830 -5.127 1.00 27.48 197 PHE B C 1
ATOM 3608 O O . PHE B 2 200 ? 62.726 18.718 -4.885 1.00 28.19 197 PHE B O 1
ATOM 3616 N N . ASP B 2 201 ? 64.907 18.351 -4.345 1.00 26.64 198 ASP B N 1
ATOM 3617 C CA . ASP B 2 201 ? 64.674 17.553 -3.134 1.00 26.37 198 ASP B CA 1
ATOM 3618 C C . ASP B 2 201 ? 64.789 18.317 -1.804 1.00 24.52 198 ASP B C 1
ATOM 3619 O O . ASP B 2 201 ? 64.624 17.729 -0.751 1.00 24.37 198 ASP B O 1
ATOM 3624 N N . TYR B 2 202 ? 65.093 19.606 -1.840 1.00 21.53 199 TYR B N 1
ATOM 3625 C CA . TYR B 2 202 ? 65.228 20.351 -0.595 1.00 21.01 199 TYR B CA 1
ATOM 3626 C C . TYR B 2 202 ? 63.886 20.570 0.091 1.00 19.60 199 TYR B C 1
ATOM 3627 O O . TYR B 2 202 ? 62.832 20.487 -0.545 1.00 18.55 199 TYR B O 1
ATOM 3636 N N . PRO B 2 203 ? 63.912 20.779 1.411 1.00 18.72 200 PRO B N 1
ATOM 3637 C CA . PRO B 2 203 ? 62.623 21.039 2.047 1.00 19.33 200 PRO B CA 1
ATOM 3638 C C . PRO B 2 203 ? 62.078 22.391 1.622 1.00 17.50 200 PRO B C 1
ATOM 3639 O O . PRO B 2 203 ? 62.859 23.307 1.312 1.00 18.20 200 PRO B O 1
ATOM 3643 N N . LEU B 2 204 ? 60.750 22.503 1.594 1.00 17.51 201 LEU B N 1
ATOM 3644 C CA . LEU B 2 204 ? 60.063 23.711 1.193 1.00 16.90 201 LEU B CA 1
ATOM 3645 C C . LEU B 2 204 ? 59.462 24.410 2.372 1.00 16.59 201 LEU B C 1
ATOM 3646 O O . LEU B 2 204 ? 58.816 23.785 3.217 1.00 17.77 201 LEU B O 1
ATOM 3651 N N . HIS B 2 205 ? 59.693 25.714 2.423 1.00 16.49 202 HIS B N 1
ATOM 3652 C CA . HIS B 2 205 ? 59.113 26.568 3.433 1.00 16.27 202 HIS B CA 1
ATOM 3653 C C . HIS B 2 205 ? 57.864 27.226 2.803 1.00 16.32 202 HIS B C 1
ATOM 3654 O O . HIS B 2 205 ? 57.974 28.016 1.840 1.00 15.34 202 HIS B O 1
ATOM 3661 N N . LEU B 2 206 ? 56.682 26.880 3.331 1.00 16.59 203 LEU B N 1
ATOM 3662 C CA . LEU B 2 206 ? 55.414 27.406 2.826 1.00 17.48 203 LEU B CA 1
ATOM 3663 C C . LEU B 2 206 ? 55.002 28.742 3.423 1.00 17.96 203 LEU B C 1
ATOM 3664 O O . LEU B 2 206 ? 54.898 28.898 4.646 1.00 19.16 203 LEU B O 1
ATOM 3669 N N . GLY B 2 207 ? 54.759 29.697 2.538 1.00 19.70 204 GLY B N 1
ATOM 3670 C CA . GLY B 2 207 ? 54.290 31.013 2.921 1.00 19.62 204 GLY B CA 1
ATOM 3671 C C . GLY B 2 207 ? 53.490 31.597 1.761 1.00 21.10 204 GLY B C 1
ATOM 3672 O O . GLY B 2 207 ? 53.697 31.223 0.601 1.00 21.41 204 GLY B O 1
ATOM 3673 N N . ILE B 2 208 ? 52.546 32.472 2.100 1.00 21.09 205 ILE B N 1
ATOM 3674 C CA . ILE B 2 208 ? 51.700 33.173 1.144 1.00 22.48 205 ILE B CA 1
ATOM 3675 C C . ILE B 2 208 ? 51.860 34.666 1.446 1.00 19.68 205 ILE B C 1
ATOM 3676 O O . ILE B 2 208 ? 51.789 35.058 2.590 1.00 18.63 205 ILE B O 1
ATOM 3681 N N . THR B 2 209 ? 52.076 35.500 0.436 1.00 20.24 206 THR B N 1
ATOM 3682 C CA . THR B 2 209 ? 52.178 36.951 0.674 1.00 19.86 206 THR B CA 1
ATOM 3683 C C . THR B 2 209 ? 50.847 37.460 1.252 1.00 20.64 206 THR B C 1
ATOM 3684 O O . THR B 2 209 ? 49.786 37.186 0.689 1.00 20.66 206 THR B O 1
ATOM 3688 N N . GLU B 2 210 ? 50.886 38.193 2.366 1.00 22.85 207 GLU B N 1
ATOM 3689 C CA . GLU B 2 210 ? 49.623 38.681 2.952 1.00 24.28 207 GLU B CA 1
ATOM 3690 C C . GLU B 2 210 ? 48.917 39.668 2.034 1.00 22.69 207 GLU B C 1
ATOM 3691 O O . GLU B 2 210 ? 49.547 40.554 1.489 1.00 21.17 207 GLU B O 1
ATOM 3697 N N . SER B 2 211 ? 47.595 39.525 1.929 1.00 24.15 208 SER B N 1
ATOM 3698 C CA . SER B 2 211 ? 46.757 40.376 1.120 1.00 26.24 208 SER B CA 1
ATOM 3699 C C . SER B 2 211 ? 45.440 40.667 1.870 1.00 25.68 208 SER B C 1
ATOM 3700 O O . SER B 2 211 ? 44.926 39.803 2.589 1.00 23.73 208 SER B O 1
ATOM 3703 N N . GLY B 2 212 ? 44.932 41.891 1.730 1.00 24.81 209 GLY B N 1
ATOM 3704 C CA . GLY B 2 212 ? 43.645 42.311 2.333 1.00 21.55 209 GLY B CA 1
ATOM 3705 C C . GLY B 2 212 ? 43.591 42.588 3.831 1.00 20.36 209 GLY B C 1
ATOM 3706 O O . GLY B 2 212 ? 44.583 42.989 4.453 1.00 19.72 209 GLY B O 1
ATOM 3707 N N . THR B 2 213 ? 42.402 42.411 4.396 1.00 19.91 210 THR B N 1
ATOM 3708 C CA . THR B 2 213 ? 42.161 42.601 5.832 1.00 19.38 210 THR B CA 1
ATOM 3709 C C . THR B 2 213 ? 42.598 41.323 6.556 1.00 18.02 210 THR B C 1
ATOM 3710 O O . THR B 2 213 ? 42.938 40.354 5.891 1.00 17.90 210 THR B O 1
ATOM 3714 N N . LEU B 2 214 ? 42.648 41.313 7.892 1.00 17.97 211 LEU B N 1
ATOM 3715 C CA . LEU B 2 214 ? 43.014 40.079 8.614 1.00 18.37 211 LEU B CA 1
ATOM 3716 C C . LEU B 2 214 ? 42.131 38.944 8.144 1.00 17.50 211 LEU B C 1
ATOM 3717 O O . LEU B 2 214 ? 42.603 37.823 7.896 1.00 17.40 211 LEU B O 1
ATOM 3722 N N . PHE B 2 215 ? 40.840 39.249 8.046 1.00 17.32 212 PHE B N 1
ATOM 3723 C CA . PHE B 2 215 ? 39.830 38.291 7.608 1.00 18.03 212 PHE B CA 1
ATOM 3724 C C . PHE B 2 215 ? 40.106 37.692 6.244 1.00 18.71 212 PHE B C 1
ATOM 3725 O O . PHE B 2 215 ? 39.864 36.503 6.038 1.00 19.45 212 PHE B O 1
ATOM 3733 N N . ALA B 2 216 ? 40.566 38.510 5.304 1.00 19.88 213 ALA B N 1
ATOM 3734 C CA . ALA B 2 216 ? 40.832 38.006 3.955 1.00 20.64 213 ALA B CA 1
ATOM 3735 C C . ALA B 2 216 ? 42.163 37.284 3.929 1.00 20.92 213 ALA B C 1
ATOM 3736 O O . ALA B 2 216 ? 42.301 36.260 3.260 1.00 22.05 213 ALA B O 1
ATOM 3738 N N . GLY B 2 217 ? 43.131 37.786 4.692 1.00 21.73 214 GLY B N 1
ATOM 3739 C CA . GLY B 2 217 ? 44.446 37.175 4.730 1.00 21.24 214 GLY B CA 1
ATOM 3740 C C . GLY B 2 217 ? 44.388 35.766 5.283 1.00 20.41 214 GLY B C 1
ATOM 3741 O O . GLY B 2 217 ? 45.092 34.876 4.795 1.00 18.28 214 GLY B O 1
ATOM 3742 N N . THR B 2 218 ? 43.511 35.572 6.272 1.00 17.68 215 THR B N 1
ATOM 3743 C CA . THR B 2 218 ? 43.338 34.291 6.944 1.00 16.35 215 THR B CA 1
ATOM 3744 C C . THR B 2 218 ? 42.660 33.270 6.008 1.00 16.57 215 THR B C 1
ATOM 3745 O O . THR B 2 218 ? 43.080 32.112 5.931 1.00 16.15 215 THR B O 1
ATOM 3749 N N . VAL B 2 219 ? 41.653 33.722 5.273 1.00 16.37 216 VAL B N 1
ATOM 3750 C CA . VAL B 2 219 ? 40.918 32.858 4.341 1.00 16.44 216 VAL B CA 1
ATOM 3751 C C . VAL B 2 219 ? 41.777 32.446 3.146 1.00 17.52 216 VAL B C 1
ATOM 3752 O O . VAL B 2 219 ? 41.819 31.274 2.791 1.00 16.81 216 VAL B O 1
ATOM 3768 N N . SER B 2 221 ? 45.075 32.545 2.910 1.00 22.12 218 SER B N 1
ATOM 3769 C CA . SER B 2 221 ? 46.241 31.779 3.329 1.00 23.69 218 SER B CA 1
ATOM 3770 C C . SER B 2 221 ? 45.834 30.342 3.590 1.00 22.03 218 SER B C 1
ATOM 3771 O O . SER B 2 221 ? 46.501 29.412 3.158 1.00 19.87 218 SER B O 1
ATOM 3774 N N . ALA B 2 222 ? 44.710 30.160 4.275 1.00 22.53 219 ALA B N 1
ATOM 3775 C CA . ALA B 2 222 ? 44.224 28.813 4.575 1.00 21.36 219 ALA B CA 1
ATOM 3776 C C . ALA B 2 222 ? 43.887 28.056 3.296 1.00 19.94 219 ALA B C 1
ATOM 3777 O O . ALA B 2 222 ? 44.199 26.866 3.171 1.00 20.39 219 ALA B O 1
ATOM 3779 N N . ALA B 2 223 ? 43.250 28.751 2.358 1.00 19.40 220 ALA B N 1
ATOM 3780 C CA . ALA B 2 223 ? 42.857 28.167 1.071 1.00 18.32 220 ALA B CA 1
ATOM 3781 C C . ALA B 2 223 ? 44.058 27.644 0.294 1.00 18.27 220 ALA B C 1
ATOM 3782 O O . ALA B 2 223 ? 44.140 26.453 -0.013 1.00 15.97 220 ALA B O 1
ATOM 3784 N N . GLY B 2 224 ? 44.986 28.538 -0.024 1.00 17.86 221 GLY B N 1
ATOM 3785 C CA . GLY B 2 224 ? 46.173 28.141 -0.766 1.00 17.84 221 GLY B CA 1
ATOM 3786 C C . GLY B 2 224 ? 47.009 27.084 -0.077 1.00 18.65 221 GLY B C 1
ATOM 3787 O O . GLY B 2 224 ? 47.432 26.117 -0.705 1.00 17.03 221 GLY B O 1
ATOM 3788 N N . LEU B 2 225 ? 47.258 27.277 1.218 1.00 17.79 222 LEU B N 1
ATOM 3789 C CA . LEU B 2 225 ? 48.056 26.333 2.005 1.00 18.11 222 LEU B CA 1
ATOM 3790 C C . LEU B 2 225 ? 47.348 24.971 2.127 1.00 17.49 222 LEU B C 1
ATOM 3791 O O . LEU B 2 225 ? 47.997 23.956 2.273 1.00 17.08 222 LEU B O 1
ATOM 3796 N N . GLY B 2 226 ? 46.019 24.956 2.058 1.00 17.64 223 GLY B N 1
ATOM 3797 C CA . GLY B 2 226 ? 45.246 23.685 2.141 1.00 17.34 223 GLY B CA 1
ATOM 3798 C C . GLY B 2 226 ? 45.512 22.822 0.918 1.00 16.60 223 GLY B C 1
ATOM 3799 O O . GLY B 2 226 ? 45.693 21.595 1.005 1.00 15.16 223 GLY B O 1
ATOM 3800 N N . ALA B 2 227 ? 45.578 23.475 -0.234 1.00 16.21 224 ALA B N 1
ATOM 3801 C CA . ALA B 2 227 ? 45.845 22.782 -1.481 1.00 16.16 224 ALA B CA 1
ATOM 3802 C C . ALA B 2 227 ? 47.290 22.304 -1.555 1.00 15.87 224 ALA B C 1
ATOM 3803 O O . ALA B 2 227 ? 47.552 21.245 -2.115 1.00 16.70 224 ALA B O 1
ATOM 3805 N N . ILE B 2 228 ? 48.228 23.079 -0.985 1.00 15.57 225 ILE B N 1
ATOM 3806 C CA . ILE B 2 228 ? 49.631 22.685 -0.980 1.00 15.04 225 ILE B CA 1
ATOM 3807 C C . ILE B 2 228 ? 49.869 21.542 0.015 1.00 15.05 225 ILE B C 1
ATOM 3808 O O . ILE B 2 228 ? 50.527 20.565 -0.328 1.00 15.63 225 ILE B O 1
ATOM 3813 N N . LEU B 2 229 ? 49.347 21.657 1.238 1.00 15.55 226 LEU B N 1
ATOM 3814 C CA . LEU B 2 229 ? 49.508 20.591 2.254 1.00 16.82 226 LEU B CA 1
ATOM 3815 C C . LEU B 2 229 ? 48.896 19.243 1.806 1.00 18.50 226 LEU B C 1
ATOM 3816 O O . LEU B 2 229 ? 49.388 18.172 2.212 1.00 19.76 226 LEU B O 1
ATOM 3821 N N . ASN B 2 230 ? 47.832 19.304 0.994 1.00 18.66 227 ASN B N 1
ATOM 3822 C CA . ASN B 2 230 ? 47.178 18.101 0.455 1.00 20.73 227 ASN B CA 1
ATOM 3823 C C . ASN B 2 230 ? 48.037 17.463 -0.651 1.00 21.10 227 ASN B C 1
ATOM 3824 O O . ASN B 2 230 ? 47.860 16.287 -0.992 1.00 20.90 227 ASN B O 1
ATOM 3829 N N . LYS B 2 231 ? 48.958 18.248 -1.221 1.00 22.04 228 LYS B N 1
ATOM 3830 C CA . LYS B 2 231 ? 49.877 17.738 -2.246 1.00 23.19 228 LYS B CA 1
ATOM 3831 C C . LYS B 2 231 ? 51.003 16.924 -1.610 1.00 22.94 228 LYS B C 1
ATOM 3832 O O . LYS B 2 231 ? 51.837 16.355 -2.318 1.00 22.95 228 LYS B O 1
ATOM 3838 N N . GLY B 2 232 ? 51.055 16.880 -0.278 1.00 22.16 229 GLY B N 1
ATOM 3839 C CA . GLY B 2 232 ? 52.093 16.108 0.406 1.00 23.02 229 GLY B CA 1
ATOM 3840 C C . GLY B 2 232 ? 53.463 16.762 0.423 1.00 21.65 229 GLY B C 1
ATOM 3841 O O . GLY B 2 232 ? 54.489 16.080 0.552 1.00 22.61 229 GLY B O 1
ATOM 3842 N N . ILE B 2 233 ? 53.483 18.083 0.290 1.00 20.03 230 ILE B N 1
ATOM 3843 C CA . ILE B 2 233 ? 54.741 18.840 0.311 1.00 19.86 230 ILE B CA 1
ATOM 3844 C C . ILE B 2 233 ? 54.673 19.922 1.383 1.00 19.45 230 ILE B C 1
ATOM 3845 O O . ILE B 2 233 ? 53.602 20.236 1.899 1.00 18.83 230 ILE B O 1
ATOM 3850 N N . GLY B 2 234 ? 55.829 20.488 1.713 1.00 19.09 231 GLY B N 1
ATOM 3851 C CA . GLY B 2 234 ? 55.927 21.479 2.768 1.00 19.05 231 GLY B CA 1
ATOM 3852 C C . GLY B 2 234 ? 56.525 20.801 3.981 1.00 18.21 231 GLY B C 1
ATOM 3853 O O . GLY B 2 234 ? 56.097 19.723 4.358 1.00 17.99 231 GLY B O 1
ATOM 3854 N N . ASN B 2 235 ? 57.541 21.430 4.565 1.00 19.26 232 ASN B N 1
ATOM 3855 C CA . ASN B 2 235 ? 58.240 20.896 5.746 1.00 19.04 232 ASN B CA 1
ATOM 3856 C C . ASN B 2 235 ? 58.260 21.901 6.876 1.00 18.14 232 ASN B C 1
ATOM 3857 O O . ASN B 2 235 ? 58.603 21.571 8.008 1.00 17.05 232 ASN B O 1
ATOM 3862 N N . THR B 2 236 ? 57.889 23.133 6.555 1.00 18.60 233 THR B N 1
ATOM 3863 C CA . THR B 2 236 ? 57.814 24.182 7.541 1.00 18.63 233 THR B CA 1
ATOM 3864 C C . THR B 2 236 ? 56.899 25.246 6.938 1.00 16.75 233 THR B C 1
ATOM 3865 O O . THR B 2 236 ? 56.572 25.188 5.758 1.00 15.50 233 THR B O 1
ATOM 3869 N N . LEU B 2 237 ? 56.445 26.183 7.747 1.00 18.07 234 LEU B N 1
ATOM 3870 C CA . LEU B 2 237 ? 55.580 27.235 7.249 1.00 17.83 234 LEU B CA 1
ATOM 3871 C C . LEU B 2 237 ? 55.364 28.398 8.181 1.00 18.21 234 LEU B C 1
ATOM 3872 O O . LEU B 2 237 ? 55.592 28.320 9.390 1.00 18.84 234 LEU B O 1
ATOM 3877 N N . ARG B 2 238 ? 54.914 29.486 7.571 1.00 16.92 235 ARG B N 1
ATOM 3878 C CA . ARG B 2 238 ? 54.544 30.687 8.273 1.00 16.21 235 ARG B CA 1
ATOM 3879 C C . ARG B 2 238 ? 53.327 31.325 7.610 1.00 17.06 235 ARG B C 1
ATOM 3880 O O . ARG B 2 238 ? 53.261 31.444 6.367 1.00 16.46 235 ARG B O 1
ATOM 3888 N N . ILE B 2 239 ? 52.359 31.703 8.444 1.00 18.04 236 ILE B N 1
ATOM 3889 C CA . ILE B 2 239 ? 51.192 32.452 8.010 1.00 19.51 236 ILE B CA 1
ATOM 3890 C C . ILE B 2 239 ? 51.563 33.923 8.127 1.00 18.56 236 ILE B C 1
ATOM 3891 O O . ILE B 2 239 ? 52.021 34.350 9.172 1.00 18.81 236 ILE B O 1
ATOM 3896 N N . SER B 2 240 ? 51.366 34.716 7.080 1.00 18.12 237 SER B N 1
ATOM 3897 C CA . SER B 2 240 ? 51.722 36.141 7.190 1.00 19.01 237 SER B CA 1
ATOM 3898 C C . SER B 2 240 ? 50.441 36.954 7.395 1.00 18.75 237 SER B C 1
ATOM 3899 O O . SER B 2 240 ? 49.502 36.809 6.632 1.00 20.65 237 SER B O 1
ATOM 3902 N N . LEU B 2 241 ? 50.413 37.759 8.460 1.00 20.16 238 LEU B N 1
ATOM 3903 C CA . LEU B 2 241 ? 49.266 38.604 8.820 1.00 21.01 238 LEU B CA 1
ATOM 3904 C C . LEU B 2 241 ? 49.650 39.915 9.516 1.00 21.16 238 LEU B C 1
ATOM 3905 O O . LEU B 2 241 ? 50.442 39.910 10.477 1.00 21.30 238 LEU B O 1
ATOM 3910 N N . SER B 2 242 ? 49.057 41.029 9.068 1.00 20.67 239 SER B N 1
ATOM 3911 C CA . SER B 2 242 ? 49.290 42.329 9.694 1.00 22.91 239 SER B CA 1
ATOM 3912 C C . SER B 2 242 ? 48.534 42.275 11.014 1.00 23.35 239 SER B C 1
ATOM 3913 O O . SER B 2 242 ? 47.398 42.766 11.158 1.00 22.61 239 SER B O 1
ATOM 3916 N N . ALA B 2 243 ? 49.166 41.615 11.965 1.00 24.21 240 ALA B N 1
ATOM 3917 C CA . ALA B 2 243 ? 48.600 41.415 13.268 1.00 23.82 240 ALA B CA 1
ATOM 3918 C C . ALA B 2 243 ? 49.698 40.956 14.174 1.00 24.23 240 ALA B C 1
ATOM 3919 O O . ALA B 2 243 ? 50.805 40.675 13.732 1.00 21.63 240 ALA B O 1
ATOM 3921 N N . ASP B 2 244 ? 49.369 40.920 15.454 1.00 23.42 241 ASP B N 1
ATOM 3922 C CA . ASP B 2 244 ? 50.236 40.409 16.489 1.00 25.02 241 ASP B CA 1
ATOM 3923 C C . ASP B 2 244 ? 50.733 39.048 15.969 1.00 20.13 241 ASP B C 1
ATOM 3924 O O . ASP B 2 244 ? 49.919 38.186 15.659 1.00 21.68 241 ASP B O 1
ATOM 3929 N N . PRO B 2 245 ? 52.064 38.858 15.829 1.00 18.61 242 PRO B N 1
ATOM 3930 C CA . PRO B 2 245 ? 52.631 37.597 15.328 1.00 17.56 242 PRO B CA 1
ATOM 3931 C C . PRO B 2 245 ? 52.018 36.335 15.934 1.00 16.39 242 PRO B C 1
ATOM 3932 O O . PRO B 2 245 ? 52.032 35.275 15.309 1.00 13.38 242 PRO B O 1
ATOM 3936 N N . VAL B 2 246 ? 51.505 36.453 17.155 1.00 18.18 243 VAL B N 1
ATOM 3937 C CA . VAL B 2 246 ? 50.845 35.347 17.826 1.00 18.89 243 VAL B CA 1
ATOM 3938 C C . VAL B 2 246 ? 49.661 34.837 16.997 1.00 19.68 243 VAL B C 1
ATOM 3939 O O . VAL B 2 246 ? 49.426 33.639 16.932 1.00 18.90 243 VAL B O 1
ATOM 3943 N N . GLU B 2 247 ? 48.942 35.737 16.342 1.00 21.05 244 GLU B N 1
ATOM 3944 C CA . GLU B 2 247 ? 47.797 35.328 15.510 1.00 22.70 244 GLU B CA 1
ATOM 3945 C C . GLU B 2 247 ? 48.251 34.428 14.350 1.00 21.50 244 GLU B C 1
ATOM 3946 O O . GLU B 2 247 ? 47.569 33.458 13.988 1.00 20.06 244 GLU B O 1
ATOM 3952 N N . GLU B 2 248 ? 49.418 34.738 13.796 1.00 19.55 245 GLU B N 1
ATOM 3953 C CA . GLU B 2 248 ? 50.003 33.919 12.734 1.00 18.79 245 GLU B CA 1
ATOM 3954 C C . GLU B 2 248 ? 50.171 32.486 13.272 1.00 19.32 245 GLU B C 1
ATOM 3955 O O . GLU B 2 248 ? 49.743 31.539 12.633 1.00 17.34 245 GLU B O 1
ATOM 3961 N N . VAL B 2 249 ? 50.764 32.350 14.467 1.00 19.87 246 VAL B N 1
ATOM 3962 C CA . VAL B 2 249 ? 50.952 31.033 15.091 1.00 21.53 246 VAL B CA 1
ATOM 3963 C C . VAL B 2 249 ? 49.592 30.328 15.263 1.00 22.58 246 VAL B C 1
ATOM 3964 O O . VAL B 2 249 ? 49.466 29.153 14.926 1.00 23.93 246 VAL B O 1
ATOM 3968 N N . LYS B 2 250 ? 48.579 31.051 15.755 1.00 21.61 247 LYS B N 1
ATOM 3969 C CA . LYS B 2 250 ? 47.244 30.462 15.978 1.00 22.32 247 LYS B CA 1
ATOM 3970 C C . LYS B 2 250 ? 46.725 29.795 14.730 1.00 19.81 247 LYS B C 1
ATOM 3971 O O . LYS B 2 250 ? 46.290 28.638 14.765 1.00 19.95 247 LYS B O 1
ATOM 3977 N N . VAL B 2 251 ? 46.778 30.538 13.631 1.00 17.89 248 VAL B N 1
ATOM 3978 C CA . VAL B 2 251 ? 46.305 30.066 12.359 1.00 17.03 248 VAL B CA 1
ATOM 3979 C C . VAL B 2 251 ? 47.118 28.874 11.897 1.00 15.94 248 VAL B C 1
ATOM 3980 O O . VAL B 2 251 ? 46.534 27.885 11.491 1.00 15.81 248 VAL B O 1
ATOM 3984 N N . ALA B 2 252 ? 48.448 28.946 12.008 1.00 14.97 249 ALA B N 1
ATOM 3985 C CA . ALA B 2 252 ? 49.288 27.819 11.597 1.00 14.76 249 ALA B CA 1
ATOM 3986 C C . ALA B 2 252 ? 48.941 26.564 12.397 1.00 14.86 249 ALA B C 1
ATOM 3987 O O . ALA B 2 252 ? 48.843 25.477 11.819 1.00 14.62 249 ALA B O 1
ATOM 3989 N N . ARG B 2 253 ? 48.744 26.711 13.717 1.00 15.14 250 ARG B N 1
ATOM 3990 C CA . ARG B 2 253 ? 48.374 25.568 14.604 1.00 15.75 250 ARG B CA 1
ATOM 3991 C C . ARG B 2 253 ? 47.019 24.919 14.245 1.00 16.18 250 ARG B C 1
ATOM 3992 O O . ARG B 2 253 ? 46.861 23.684 14.315 1.00 14.36 250 ARG B O 1
ATOM 4000 N N . GLU B 2 254 ? 46.041 25.745 13.875 1.00 17.05 251 GLU B N 1
ATOM 4001 C CA . GLU B 2 254 ? 44.735 25.215 13.453 1.00 18.30 251 GLU B CA 1
ATOM 4002 C C . GLU B 2 254 ? 44.902 24.450 12.154 1.00 17.61 251 GLU B C 1
ATOM 4003 O O . GLU B 2 254 ? 44.383 23.347 12.005 1.00 17.19 251 GLU B O 1
ATOM 4009 N N . LEU B 2 255 ? 45.655 25.028 11.228 1.00 19.22 252 LEU B N 1
ATOM 4010 C CA . LEU B 2 255 ? 45.916 24.372 9.945 1.00 20.96 252 LEU B CA 1
ATOM 4011 C C . LEU B 2 255 ? 46.576 23.035 10.123 1.00 20.05 252 LEU B C 1
ATOM 4012 O O . LEU B 2 255 ? 46.199 22.069 9.476 1.00 19.91 252 LEU B O 1
ATOM 4017 N N . LEU B 2 256 ? 47.568 22.962 10.998 1.00 19.51 253 LEU B N 1
ATOM 4018 C CA . LEU B 2 256 ? 48.255 21.690 11.191 1.00 18.85 253 LEU B CA 1
ATOM 4019 C C . LEU B 2 256 ? 47.360 20.677 11.884 1.00 19.10 253 LEU B C 1
ATOM 4020 O O . LEU B 2 256 ? 47.336 19.519 11.477 1.00 19.05 253 LEU B O 1
ATOM 4025 N N . LYS B 2 257 ? 46.594 21.128 12.886 1.00 18.61 254 LYS B N 1
ATOM 4026 C CA . LYS B 2 257 ? 45.654 20.263 13.614 1.00 20.59 254 LYS B CA 1
ATOM 4027 C C . LYS B 2 257 ? 44.672 19.609 12.628 1.00 20.49 254 LYS B C 1
ATOM 4028 O O . LYS B 2 257 ? 44.390 18.409 12.730 1.00 19.33 254 LYS B O 1
ATOM 4034 N N . SER B 2 258 ? 44.193 20.411 11.666 1.00 19.83 255 SER B N 1
ATOM 4035 C CA . SER B 2 258 ? 43.267 19.952 10.611 1.00 20.48 255 SER B CA 1
ATOM 4036 C C . SER B 2 258 ? 43.819 18.764 9.845 1.00 19.47 255 SER B C 1
ATOM 4037 O O . SER B 2 258 ? 43.140 17.760 9.675 1.00 19.66 255 SER B O 1
ATOM 4040 N N . PHE B 2 259 ? 45.056 18.899 9.375 1.00 18.18 256 PHE B N 1
ATOM 4041 C CA . PHE B 2 259 ? 45.690 17.877 8.555 1.00 19.50 256 PHE B CA 1
ATOM 4042 C C . PHE B 2 259 ? 46.472 16.832 9.324 1.00 18.70 256 PHE B C 1
ATOM 4043 O O . PHE B 2 259 ? 46.843 15.811 8.756 1.00 18.78 256 PHE B O 1
ATOM 4051 N N . GLY B 2 260 ? 46.721 17.087 10.599 1.00 19.12 257 GLY B N 1
ATOM 4052 C CA . GLY B 2 260 ? 47.495 16.150 11.434 1.00 18.44 257 GLY B CA 1
ATOM 4053 C C . GLY B 2 260 ? 48.967 16.179 11.082 1.00 18.57 257 GLY B C 1
ATOM 4054 O O . GLY B 2 260 ? 49.667 15.138 11.172 1.00 19.01 257 GLY B O 1
ATOM 4055 N N . LEU B 2 261 ? 49.458 17.365 10.709 1.00 17.88 258 LEU B N 1
ATOM 4056 C CA . LEU B 2 261 ? 50.843 17.523 10.307 1.00 17.45 258 LEU B CA 1
ATOM 4057 C C . LEU B 2 261 ? 51.687 18.337 11.292 1.00 17.37 258 LEU B C 1
ATOM 4058 O O . LEU B 2 261 ? 52.736 18.867 10.927 1.00 16.19 258 LEU B O 1
ATOM 4063 N N . ALA B 2 262 ? 51.243 18.425 12.544 1.00 18.04 259 ALA B N 1
ATOM 4064 C CA . ALA B 2 262 ? 51.992 19.165 13.560 1.00 18.14 259 ALA B CA 1
ATOM 4065 C C . ALA B 2 262 ? 53.118 18.281 14.134 1.00 18.49 259 ALA B C 1
ATOM 4066 O O . ALA B 2 262 ? 53.057 17.056 14.061 1.00 18.85 259 ALA B O 1
ATOM 4068 N N . SER B 2 263 ? 54.170 18.896 14.662 1.00 19.35 260 SER B N 1
ATOM 4069 C CA . SER B 2 263 ? 55.267 18.119 15.216 1.00 21.44 260 SER B CA 1
ATOM 4070 C C . SER B 2 263 ? 54.747 17.199 16.325 1.00 23.30 260 SER B C 1
ATOM 4071 O O . SER B 2 263 ? 53.829 17.576 17.057 1.00 24.18 260 SER B O 1
ATOM 4074 N N . GLU C 3 6 ? 38.989 8.590 -13.044 1.00 33.38 3 GLU C N 1
ATOM 4075 C CA . GLU C 3 6 ? 39.100 10.009 -13.515 1.00 33.52 3 GLU C CA 1
ATOM 4076 C C . GLU C 3 6 ? 37.955 10.857 -12.948 1.00 31.85 3 GLU C C 1
ATOM 4077 O O . GLU C 3 6 ? 36.798 10.433 -12.961 1.00 28.22 3 GLU C O 1
ATOM 4091 N N . THR C 3 8 ? 35.220 13.957 -12.702 1.00 29.22 5 THR C N 1
ATOM 4092 C CA . THR C 3 8 ? 34.356 14.736 -13.600 1.00 28.47 5 THR C CA 1
ATOM 4093 C C . THR C 3 8 ? 34.447 16.226 -13.225 1.00 27.55 5 THR C C 1
ATOM 4094 O O . THR C 3 8 ? 33.883 16.653 -12.206 1.00 27.56 5 THR C O 1
ATOM 4098 N N . HIS C 3 9 ? 35.131 17.015 -14.054 1.00 27.11 6 HIS C N 1
ATOM 4099 C CA . HIS C 3 9 ? 35.295 18.447 -13.800 1.00 25.84 6 HIS C CA 1
ATOM 4100 C C . HIS C 3 9 ? 33.929 19.097 -13.558 1.00 24.32 6 HIS C C 1
ATOM 4101 O O . HIS C 3 9 ? 32.902 18.611 -14.047 1.00 22.55 6 HIS C O 1
ATOM 4108 N N . ARG C 3 10 ? 33.900 20.196 -12.799 1.00 23.59 7 ARG C N 1
ATOM 4109 C CA . ARG C 3 10 ? 32.622 20.851 -12.478 1.00 21.59 7 ARG C CA 1
ATOM 4110 C C . ARG C 3 10 ? 31.891 21.369 -13.741 1.00 22.25 7 ARG C C 1
ATOM 4111 O O . ARG C 3 10 ? 30.675 21.528 -13.741 1.00 20.46 7 ARG C O 1
ATOM 4119 N N . THR C 3 11 ? 32.657 21.602 -14.799 1.00 23.09 8 THR C N 1
ATOM 4120 C CA . THR C 3 11 ? 32.130 22.085 -16.091 1.00 24.92 8 THR C CA 1
ATOM 4121 C C . THR C 3 11 ? 31.513 20.996 -16.964 1.00 25.92 8 THR C C 1
ATOM 4122 O O . THR C 3 11 ? 30.856 21.316 -17.970 1.00 29.24 8 THR C O 1
ATOM 4126 N N . LYS C 3 12 ? 31.736 19.724 -16.627 1.00 25.92 9 LYS C N 1
ATOM 4127 C CA . LYS C 3 12 ? 31.145 18.615 -17.417 1.00 26.42 9 LYS C CA 1
ATOM 4128 C C . LYS C 3 12 ? 30.230 17.710 -16.587 1.00 24.11 9 LYS C C 1
ATOM 4129 O O . LYS C 3 12 ? 29.840 16.611 -17.017 1.00 23.42 9 LYS C O 1
ATOM 4135 N N . THR C 3 13 ? 29.860 18.218 -15.416 1.00 23.06 10 THR C N 1
ATOM 4136 C CA . THR C 3 13 ? 28.937 17.559 -14.507 1.00 21.77 10 THR C CA 1
ATOM 4137 C C . THR C 3 13 ? 27.492 17.786 -15.046 1.00 22.12 10 THR C C 1
ATOM 4138 O O . THR C 3 13 ? 27.291 18.639 -15.898 1.00 22.05 10 THR C O 1
ATOM 4142 N N . ARG C 3 14 ? 26.509 17.011 -14.583 1.00 21.83 11 ARG C N 1
ATOM 4143 C CA . ARG C 3 14 ? 25.111 17.166 -15.057 1.00 21.47 11 ARG C CA 1
ATOM 4144 C C . ARG C 3 14 ? 24.461 18.445 -14.515 1.00 21.42 11 ARG C C 1
ATOM 4145 O O . ARG C 3 14 ? 24.520 18.718 -13.312 1.00 21.03 11 ARG C O 1
ATOM 4153 N N . PRO C 3 15 ? 23.836 19.237 -15.396 1.00 22.13 12 PRO C N 1
ATOM 4154 C CA . PRO C 3 15 ? 23.193 20.455 -14.933 1.00 22.03 12 PRO C CA 1
ATOM 4155 C C . PRO C 3 15 ? 21.959 20.138 -14.101 1.00 22.47 12 PRO C C 1
ATOM 4156 O O . PRO C 3 15 ? 21.217 19.214 -14.440 1.00 22.60 12 PRO C O 1
ATOM 4160 N N . VAL C 3 16 ? 21.779 20.866 -13.001 1.00 22.21 13 VAL C N 1
ATOM 4161 C CA . VAL C 3 16 ? 20.625 20.684 -12.108 1.00 22.17 13 VAL C CA 1
ATOM 4162 C C . VAL C 3 16 ? 19.976 22.049 -11.788 1.00 22.81 13 VAL C C 1
ATOM 4163 O O . VAL C 3 16 ? 20.605 22.941 -11.188 1.00 22.39 13 VAL C O 1
ATOM 4167 N N . LYS C 3 17 ? 18.720 22.196 -12.221 1.00 23.31 14 LYS C N 1
ATOM 4168 C CA . LYS C 3 17 ? 17.929 23.404 -12.014 1.00 23.91 14 LYS C CA 1
ATOM 4169 C C . LYS C 3 17 ? 17.452 23.483 -10.554 1.00 24.05 14 LYS C C 1
ATOM 4170 O O . LYS C 3 17 ? 16.825 22.546 -10.069 1.00 23.39 14 LYS C O 1
ATOM 4176 N N . VAL C 3 18 ? 17.757 24.590 -9.872 1.00 24.34 15 VAL C N 1
ATOM 4177 C CA . VAL C 3 18 ? 17.317 24.823 -8.478 1.00 23.87 15 VAL C CA 1
ATOM 4178 C C . VAL C 3 18 ? 16.637 26.192 -8.464 1.00 23.59 15 VAL C C 1
ATOM 4179 O O . VAL C 3 18 ? 17.284 27.232 -8.290 1.00 23.18 15 VAL C O 1
ATOM 4183 N N . GLY C 3 19 ? 15.322 26.187 -8.648 1.00 24.31 16 GLY C N 1
ATOM 4184 C CA . GLY C 3 19 ? 14.587 27.430 -8.761 1.00 25.94 16 GLY C CA 1
ATOM 4185 C C . GLY C 3 19 ? 15.037 28.044 -10.077 1.00 25.80 16 GLY C C 1
ATOM 4186 O O . GLY C 3 19 ? 15.005 27.378 -11.109 1.00 23.91 16 GLY C O 1
ATOM 4187 N N . ASN C 3 20 ? 15.510 29.287 -10.027 1.00 26.66 17 ASN C N 1
ATOM 4188 C CA . ASN C 3 20 ? 15.984 29.993 -11.219 1.00 27.87 17 ASN C CA 1
ATOM 4189 C C . ASN C 3 20 ? 17.481 29.817 -11.557 1.00 27.80 17 ASN C C 1
ATOM 4190 O O . ASN C 3 20 ? 17.945 30.290 -12.607 1.00 27.18 17 ASN C O 1
ATOM 4195 N N . LEU C 3 21 ? 18.231 29.164 -10.668 1.00 26.26 18 LEU C N 1
ATOM 4196 C CA . LEU C 3 21 ? 19.674 28.937 -10.855 1.00 25.89 18 LEU C CA 1
ATOM 4197 C C . LEU C 3 21 ? 20.004 27.534 -11.326 1.00 26.33 18 LEU C C 1
ATOM 4198 O O . LEU C 3 21 ? 19.234 26.593 -11.110 1.00 26.71 18 LEU C O 1
ATOM 4203 N N . THR C 3 22 ? 21.176 27.393 -11.944 1.00 25.16 19 THR C N 1
ATOM 4204 C CA . THR C 3 22 ? 21.654 26.077 -12.332 1.00 24.02 19 THR C CA 1
ATOM 4205 C C . THR C 3 22 ? 22.947 25.773 -11.604 1.00 22.09 19 THR C C 1
ATOM 4206 O O . THR C 3 22 ? 23.852 26.611 -11.467 1.00 21.89 19 THR C O 1
ATOM 4210 N N . ILE C 3 23 ? 22.986 24.558 -11.093 1.00 20.46 20 ILE C N 1
ATOM 4211 C CA . ILE C 3 23 ? 24.091 24.028 -10.364 1.00 20.22 20 ILE C CA 1
ATOM 4212 C C . ILE C 3 23 ? 24.587 22.869 -11.208 1.00 20.36 20 ILE C C 1
ATOM 4213 O O . ILE C 3 23 ? 23.800 21.992 -11.583 1.00 21.47 20 ILE C O 1
ATOM 4218 N N . GLY C 3 24 ? 25.874 22.880 -11.536 1.00 19.40 21 GLY C N 1
ATOM 4219 C CA . GLY C 3 24 ? 26.451 21.841 -12.373 1.00 20.22 21 GLY C CA 1
ATOM 4220 C C . GLY C 3 24 ? 26.515 22.257 -13.836 1.00 21.05 21 GLY C C 1
ATOM 4221 O O . GLY C 3 24 ? 25.703 23.077 -14.305 1.00 20.83 21 GLY C O 1
ATOM 4222 N N . GLY C 3 25 ? 27.488 21.707 -14.559 1.00 21.67 22 GLY C N 1
ATOM 4223 C CA . GLY C 3 25 ? 27.663 22.007 -16.001 1.00 23.12 22 GLY C CA 1
ATOM 4224 C C . GLY C 3 25 ? 28.201 23.382 -16.369 1.00 23.54 22 GLY C C 1
ATOM 4225 O O . GLY C 3 25 ? 27.938 23.887 -17.473 1.00 24.24 22 GLY C O 1
ATOM 4226 N N . ASN C 3 26 ? 28.939 23.985 -15.447 1.00 22.92 23 ASN C N 1
ATOM 4227 C CA . ASN C 3 26 ? 29.560 25.303 -15.619 1.00 23.28 23 ASN C CA 1
ATOM 4228 C C . ASN C 3 26 ? 30.625 25.492 -14.507 1.00 22.50 23 ASN C C 1
ATOM 4229 O O . ASN C 3 26 ? 30.795 24.610 -13.673 1.00 20.96 23 ASN C O 1
ATOM 4234 N N . ASN C 3 27 ? 31.350 26.612 -14.493 1.00 22.23 24 ASN C N 1
ATOM 4235 C CA . ASN C 3 27 ? 32.427 26.787 -13.501 1.00 22.76 24 ASN C CA 1
ATOM 4236 C C . ASN C 3 27 ? 31.997 27.809 -12.430 1.00 22.48 24 ASN C C 1
ATOM 4237 O O . ASN C 3 27 ? 32.828 28.482 -11.840 1.00 22.61 24 ASN C O 1
ATOM 4242 N N . GLU C 3 28 ? 30.685 27.901 -12.200 1.00 23.52 25 GLU C N 1
ATOM 4243 C CA . GLU C 3 28 ? 30.106 28.833 -11.231 1.00 24.70 25 GLU C CA 1
ATOM 4244 C C . GLU C 3 28 ? 29.759 28.110 -9.923 1.00 24.13 25 GLU C C 1
ATOM 4245 O O . GLU C 3 28 ? 28.917 27.229 -9.916 1.00 23.63 25 GLU C O 1
ATOM 4251 N N . LEU C 3 29 ? 30.372 28.518 -8.818 1.00 21.33 26 LEU C N 1
ATOM 4252 C CA . LEU C 3 29 ? 30.093 27.917 -7.523 1.00 20.64 26 LEU C CA 1
ATOM 4253 C C . LEU C 3 29 ? 29.028 28.736 -6.783 1.00 18.56 26 LEU C C 1
ATOM 4254 O O . LEU C 3 29 ? 29.306 29.795 -6.221 1.00 19.76 26 LEU C O 1
ATOM 4259 N N . ILE C 3 30 ? 27.806 28.234 -6.816 1.00 17.56 27 ILE C N 1
ATOM 4260 C CA . ILE C 3 30 ? 26.645 28.880 -6.185 1.00 16.34 27 ILE C CA 1
ATOM 4261 C C . ILE C 3 30 ? 26.844 28.863 -4.657 1.00 16.47 27 ILE C C 1
ATOM 4262 O O . ILE C 3 30 ? 27.195 27.836 -4.105 1.00 16.63 27 ILE C O 1
ATOM 4267 N N . ILE C 3 31 ? 26.660 30.000 -3.983 1.00 16.98 28 ILE C N 1
ATOM 4268 C CA . ILE C 3 31 ? 26.855 30.090 -2.507 1.00 17.44 28 ILE C CA 1
ATOM 4269 C C . ILE C 3 31 ? 25.576 29.778 -1.739 1.00 17.37 28 ILE C C 1
ATOM 4270 O O . ILE C 3 31 ? 24.545 30.393 -1.992 1.00 16.22 28 ILE C O 1
ATOM 4275 N N . GLN C 3 32 ? 25.638 28.867 -0.774 1.00 17.08 29 GLN C N 1
ATOM 4276 C CA . GLN C 3 32 ? 24.457 28.524 -0.002 1.00 17.09 29 GLN C CA 1
ATOM 4277 C C . GLN C 3 32 ? 24.716 28.668 1.493 1.00 17.32 29 GLN C C 1
ATOM 4278 O O . GLN C 3 32 ? 25.868 28.808 1.941 1.00 17.22 29 GLN C O 1
ATOM 4284 N N . SER C 3 33 ? 23.632 28.640 2.260 1.00 17.36 30 SER C N 1
ATOM 4285 C CA . SER C 3 33 ? 23.709 28.684 3.720 1.00 17.57 30 SER C CA 1
ATOM 4286 C C . SER C 3 33 ? 22.454 28.019 4.274 1.00 17.85 30 SER C C 1
ATOM 4287 O O . SER C 3 33 ? 21.758 27.341 3.559 1.00 16.72 30 SER C O 1
ATOM 4298 N N . THR C 3 35 ? 19.400 28.421 7.726 1.00 16.68 32 THR C N 1
ATOM 4299 C CA . THR C 3 35 ? 18.866 29.224 8.811 1.00 16.65 32 THR C CA 1
ATOM 4300 C C . THR C 3 35 ? 19.067 28.593 10.182 1.00 16.73 32 THR C C 1
ATOM 4301 O O . THR C 3 35 ? 19.231 27.369 10.296 1.00 16.92 32 THR C O 1
ATOM 4305 N N . THR C 3 36 ? 19.053 29.442 11.212 1.00 16.93 33 THR C N 1
ATOM 4306 C CA . THR C 3 36 ? 19.208 29.042 12.614 1.00 17.64 33 THR C CA 1
ATOM 4307 C C . THR C 3 36 ? 17.888 29.160 13.369 1.00 18.24 33 THR C C 1
ATOM 4308 O O . THR C 3 36 ? 17.753 28.671 14.487 1.00 20.10 33 THR C O 1
ATOM 4312 N N . THR C 3 37 ? 16.920 29.813 12.736 1.00 17.99 34 THR C N 1
ATOM 4313 C CA . THR C 3 37 ? 15.611 30.050 13.297 1.00 18.28 34 THR C CA 1
ATOM 4314 C C . THR C 3 37 ? 14.701 28.832 13.301 1.00 18.60 34 THR C C 1
ATOM 4315 O O . THR C 3 37 ? 15.021 27.776 12.723 1.00 18.05 34 THR C O 1
ATOM 4319 N N . LYS C 3 38 ? 13.577 28.980 13.997 1.00 19.32 35 LYS C N 1
ATOM 4320 C CA . LYS C 3 38 ? 12.520 27.973 14.008 1.00 19.58 35 LYS C CA 1
ATOM 4321 C C . LYS C 3 38 ? 11.854 28.087 12.632 1.00 19.74 35 LYS C C 1
ATOM 4322 O O . LYS C 3 38 ? 11.292 29.140 12.307 1.00 19.58 35 LYS C O 1
ATOM 4328 N N . THR C 3 39 ? 11.924 27.033 11.815 1.00 20.09 36 THR C N 1
ATOM 4329 C CA . THR C 3 39 ? 11.339 27.088 10.457 1.00 20.44 36 THR C CA 1
ATOM 4330 C C . THR C 3 39 ? 9.857 27.527 10.434 1.00 21.41 36 THR C C 1
ATOM 4331 O O . THR C 3 39 ? 9.439 28.236 9.521 1.00 22.76 36 THR C O 1
ATOM 4335 N N . HIS C 3 40 ? 9.092 27.130 11.447 1.00 22.27 37 HIS C N 1
ATOM 4336 C CA . HIS C 3 40 ? 7.676 27.510 11.540 1.00 23.55 37 HIS C CA 1
ATOM 4337 C C . HIS C 3 40 ? 7.491 28.972 12.007 1.00 24.20 37 HIS C C 1
ATOM 4338 O O . HIS C 3 40 ? 6.390 29.517 11.914 1.00 23.81 37 HIS C O 1
ATOM 4345 N N . ASP C 3 41 ? 8.561 29.587 12.526 1.00 23.57 38 ASP C N 1
ATOM 4346 C CA . ASP C 3 41 ? 8.517 31.010 12.898 1.00 23.00 38 ASP C CA 1
ATOM 4347 C C . ASP C 3 41 ? 8.807 31.710 11.575 1.00 21.87 38 ASP C C 1
ATOM 4348 O O . ASP C 3 41 ? 9.970 31.935 11.209 1.00 20.34 38 ASP C O 1
ATOM 4353 N N . VAL C 3 42 ? 7.737 32.026 10.843 1.00 21.69 39 VAL C N 1
ATOM 4354 C CA . VAL C 3 42 ? 7.889 32.591 9.504 1.00 22.51 39 VAL C CA 1
ATOM 4355 C C . VAL C 3 42 ? 8.572 33.956 9.501 1.00 21.98 39 VAL C C 1
ATOM 4356 O O . VAL C 3 42 ? 9.461 34.191 8.659 1.00 21.08 39 VAL C O 1
ATOM 4360 N N . GLU C 3 43 ? 8.189 34.840 10.434 1.00 21.92 40 GLU C N 1
ATOM 4361 C CA . GLU C 3 43 ? 8.783 36.188 10.502 1.00 21.81 40 GLU C CA 1
ATOM 4362 C C . GLU C 3 43 ? 10.287 36.166 10.714 1.00 19.92 40 GLU C C 1
ATOM 4363 O O . GLU C 3 43 ? 11.046 36.861 10.019 1.00 17.14 40 GLU C O 1
ATOM 4369 N N . ALA C 3 44 ? 10.704 35.392 11.705 1.00 19.17 41 ALA C N 1
ATOM 4370 C CA . ALA C 3 44 ? 12.102 35.300 12.056 1.00 18.49 41 ALA C CA 1
ATOM 4371 C C . ALA C 3 44 ? 12.906 34.670 10.919 1.00 17.80 41 ALA C C 1
ATOM 4372 O O . ALA C 3 44 ? 13.977 35.167 10.558 1.00 17.53 41 ALA C O 1
ATOM 4374 N N . THR C 3 45 ? 12.374 33.591 10.359 1.00 17.83 42 THR C N 1
ATOM 4375 C CA . THR C 3 45 ? 13.051 32.858 9.290 1.00 17.31 42 THR C CA 1
ATOM 4376 C C . THR C 3 45 ? 13.208 33.786 8.096 1.00 16.83 42 THR C C 1
ATOM 4377 O O . THR C 3 45 ? 14.320 33.964 7.609 1.00 16.10 42 THR C O 1
ATOM 4381 N N . VAL C 3 46 ? 12.111 34.407 7.661 1.00 16.88 43 VAL C N 1
ATOM 4382 C CA . VAL C 3 46 ? 12.163 35.349 6.545 1.00 16.11 43 VAL C CA 1
ATOM 4383 C C . VAL C 3 46 ? 13.210 36.465 6.848 1.00 16.02 43 VAL C C 1
ATOM 4384 O O . VAL C 3 46 ? 14.088 36.728 6.031 1.00 14.31 43 VAL C O 1
ATOM 4388 N N . ALA C 3 47 ? 13.135 37.074 8.038 1.00 16.50 44 ALA C N 1
ATOM 4389 C CA . ALA C 3 47 ? 14.079 38.128 8.433 1.00 16.47 44 ALA C CA 1
ATOM 4390 C C . ALA C 3 47 ? 15.539 37.693 8.261 1.00 16.66 44 ALA C C 1
ATOM 4391 O O . ALA C 3 47 ? 16.335 38.395 7.654 1.00 15.32 44 ALA C O 1
ATOM 4393 N N . GLU C 3 48 ? 15.874 36.516 8.774 1.00 17.65 45 GLU C N 1
ATOM 4394 C CA . GLU C 3 48 ? 17.232 36.000 8.652 1.00 18.31 45 GLU C CA 1
ATOM 4395 C C . GLU C 3 48 ? 17.597 35.714 7.194 1.00 17.25 45 GLU C C 1
ATOM 4396 O O . GLU C 3 48 ? 18.728 35.910 6.800 1.00 16.47 45 GLU C O 1
ATOM 4402 N N . ILE C 3 49 ? 16.644 35.224 6.405 1.00 17.10 46 ILE C N 1
ATOM 4403 C CA . ILE C 3 49 ? 16.900 34.969 4.989 1.00 17.93 46 ILE C CA 1
ATOM 4404 C C . ILE C 3 49 ? 17.244 36.261 4.221 1.00 17.29 46 ILE C C 1
ATOM 4405 O O . ILE C 3 49 ? 18.141 36.275 3.378 1.00 16.21 46 ILE C O 1
ATOM 4410 N N . LYS C 3 50 ? 16.533 37.341 4.516 1.00 17.45 47 LYS C N 1
ATOM 4411 C CA . LYS C 3 50 ? 16.785 38.600 3.831 1.00 18.17 47 LYS C CA 1
ATOM 4412 C C . LYS C 3 50 ? 18.178 39.152 4.197 1.00 17.78 47 LYS C C 1
ATOM 4413 O O . LYS C 3 50 ? 18.794 39.863 3.398 1.00 19.04 47 LYS C O 1
ATOM 4419 N N . ARG C 3 51 ? 18.655 38.834 5.400 1.00 17.23 48 ARG C N 1
ATOM 4420 C CA . ARG C 3 51 ? 20.007 39.230 5.830 1.00 17.61 48 ARG C CA 1
ATOM 4421 C C . ARG C 3 51 ? 21.040 38.413 5.058 1.00 16.31 48 ARG C C 1
ATOM 4422 O O . ARG C 3 51 ? 22.113 38.911 4.716 1.00 15.75 48 ARG C O 1
ATOM 4430 N N . LEU C 3 52 ? 20.710 37.149 4.801 1.00 15.74 49 LEU C N 1
ATOM 4431 C CA . LEU C 3 52 ? 21.579 36.264 4.010 1.00 14.79 49 LEU C CA 1
ATOM 4432 C C . LEU C 3 52 ? 21.607 36.753 2.541 1.00 15.23 49 LEU C C 1
ATOM 4433 O O . LEU C 3 52 ? 22.679 36.794 1.914 1.00 14.47 49 LEU C O 1
ATOM 4438 N N . GLU C 3 53 ? 20.439 37.114 1.993 1.00 15.55 50 GLU C N 1
ATOM 4439 C CA . GLU C 3 53 ? 20.365 37.643 0.623 1.00 16.77 50 GLU C CA 1
ATOM 4440 C C . GLU C 3 53 ? 21.200 38.919 0.557 1.00 16.45 50 GLU C C 1
ATOM 4441 O O . GLU C 3 53 ? 21.924 39.139 -0.404 1.00 16.09 50 GLU C O 1
ATOM 4447 N N . GLU C 3 54 ? 21.120 39.742 1.601 1.00 16.14 51 GLU C N 1
ATOM 4448 C CA . GLU C 3 54 ? 21.866 41.003 1.645 1.00 16.10 51 GLU C CA 1
ATOM 4449 C C . GLU C 3 54 ? 23.389 40.748 1.638 1.00 15.96 51 GLU C C 1
ATOM 4450 O O . GLU C 3 54 ? 24.139 41.543 1.077 1.00 15.89 51 GLU C O 1
ATOM 4456 N N . ALA C 3 55 ? 23.804 39.635 2.267 1.00 15.48 52 ALA C N 1
ATOM 4457 C CA . ALA C 3 55 ? 25.189 39.208 2.342 1.00 15.61 52 ALA C CA 1
ATOM 4458 C C . ALA C 3 55 ? 25.699 38.611 1.039 1.00 15.61 52 ALA C C 1
ATOM 4459 O O . ALA C 3 55 ? 26.879 38.687 0.772 1.00 16.78 52 ALA C O 1
ATOM 4461 N N . GLY C 3 56 ? 24.822 38.026 0.228 1.00 16.29 53 GLY C N 1
ATOM 4462 C CA . GLY C 3 56 ? 25.236 37.396 -1.055 1.00 16.60 53 GLY C CA 1
ATOM 4463 C C . GLY C 3 56 ? 24.795 35.942 -1.209 1.00 16.33 53 GLY C C 1
ATOM 4464 O O . GLY C 3 56 ? 25.198 35.233 -2.144 1.00 17.06 53 GLY C O 1
ATOM 4465 N N . CYS C 3 57 ? 23.950 35.486 -0.300 1.00 16.76 54 CYS C N 1
ATOM 4466 C CA . CYS C 3 57 ? 23.457 34.105 -0.325 1.00 16.99 54 CYS C CA 1
ATOM 4467 C C . CYS C 3 57 ? 22.561 33.893 -1.551 1.00 17.05 54 CYS C C 1
ATOM 4468 O O . CYS C 3 57 ? 21.644 34.672 -1.809 1.00 17.94 54 CYS C O 1
ATOM 4471 N N . GLN C 3 58 ? 22.821 32.819 -2.286 1.00 17.51 55 GLN C N 1
ATOM 4472 C CA . GLN C 3 58 ? 22.089 32.544 -3.543 1.00 17.93 55 GLN C CA 1
ATOM 4473 C C . GLN C 3 58 ? 21.006 31.485 -3.410 1.00 17.68 55 GLN C C 1
ATOM 4474 O O . GLN C 3 58 ? 19.994 31.508 -4.130 1.00 17.77 55 GLN C O 1
ATOM 4480 N N . VAL C 3 59 ? 21.241 30.553 -2.496 1.00 16.47 56 VAL C N 1
ATOM 4481 C CA . VAL C 3 59 ? 20.355 29.457 -2.213 1.00 15.84 56 VAL C CA 1
ATOM 4482 C C . VAL C 3 59 ? 20.393 29.245 -0.701 1.00 15.64 56 VAL C C 1
ATOM 4483 O O . VAL C 3 59 ? 21.458 29.289 -0.125 1.00 15.61 56 VAL C O 1
ATOM 4487 N N . VAL C 3 60 ? 19.248 29.012 -0.065 1.00 16.09 57 VAL C N 1
ATOM 4488 C CA . VAL C 3 60 ? 19.223 28.771 1.394 1.00 16.80 57 VAL C CA 1
ATOM 4489 C C . VAL C 3 60 ? 18.380 27.556 1.768 1.00 17.45 57 VAL C C 1
ATOM 4490 O O . VAL C 3 60 ? 17.365 27.261 1.128 1.00 17.46 57 VAL C O 1
ATOM 4494 N N . ARG C 3 61 ? 18.820 26.848 2.816 1.00 17.85 58 ARG C N 1
ATOM 4495 C CA . ARG C 3 61 ? 18.156 25.658 3.280 1.00 18.70 58 ARG C CA 1
ATOM 4496 C C . ARG C 3 61 ? 17.501 25.896 4.652 1.00 18.53 58 ARG C C 1
ATOM 4497 O O . ARG C 3 61 ? 18.016 26.661 5.484 1.00 18.29 58 ARG C O 1
ATOM 4505 N N . VAL C 3 62 ? 16.352 25.267 4.861 1.00 18.21 59 VAL C N 1
ATOM 4506 C CA . VAL C 3 62 ? 15.619 25.352 6.132 1.00 18.18 59 VAL C CA 1
ATOM 4507 C C . VAL C 3 62 ? 15.265 23.949 6.614 1.00 18.33 59 VAL C C 1
ATOM 4508 O O . VAL C 3 62 ? 14.830 23.093 5.828 1.00 19.40 59 VAL C O 1
ATOM 4512 N N . ALA C 3 63 ? 15.455 23.709 7.909 1.00 17.14 60 ALA C N 1
ATOM 4513 C CA . ALA C 3 63 ? 15.139 22.406 8.452 1.00 16.55 60 ALA C CA 1
ATOM 4514 C C . ALA C 3 63 ? 13.637 22.269 8.579 1.00 16.34 60 ALA C C 1
ATOM 4515 O O . ALA C 3 63 ? 12.952 23.188 9.044 1.00 14.83 60 ALA C O 1
ATOM 4517 N N . VAL C 3 64 ? 13.124 21.114 8.166 1.00 16.51 61 VAL C N 1
ATOM 4518 C CA . VAL C 3 64 ? 11.698 20.811 8.251 1.00 17.35 61 VAL C CA 1
ATOM 4519 C C . VAL C 3 64 ? 11.546 19.561 9.113 1.00 17.85 61 VAL C C 1
ATOM 4520 O O . VAL C 3 64 ? 11.430 18.464 8.590 1.00 18.14 61 VAL C O 1
ATOM 4524 N N . PRO C 3 65 ? 11.568 19.727 10.450 1.00 18.23 62 PRO C N 1
ATOM 4525 C CA . PRO C 3 65 ? 11.453 18.582 11.341 1.00 18.89 62 PRO C CA 1
ATOM 4526 C C . PRO C 3 65 ? 10.040 18.080 11.559 1.00 19.27 62 PRO C C 1
ATOM 4527 O O . PRO C 3 65 ? 9.858 16.940 11.974 1.00 20.36 62 PRO C O 1
ATOM 4531 N N . ASP C 3 66 ? 9.054 18.903 11.257 1.00 20.42 63 ASP C N 1
ATOM 4532 C CA . ASP C 3 66 ? 7.685 18.554 11.567 1.00 21.96 63 ASP C CA 1
ATOM 4533 C C . ASP C 3 66 ? 6.633 19.219 10.693 1.00 21.55 63 ASP C C 1
ATOM 4534 O O . ASP C 3 66 ? 6.942 19.815 9.653 1.00 21.38 63 ASP C O 1
ATOM 4539 N N . GLU C 3 67 ? 5.379 19.055 11.100 1.00 22.28 64 GLU C N 1
ATOM 4540 C CA . GLU C 3 67 ? 4.242 19.613 10.365 1.00 23.27 64 GLU C CA 1
ATOM 4541 C C . GLU C 3 67 ? 4.223 21.125 10.435 1.00 21.74 64 GLU C C 1
ATOM 4542 O O . GLU C 3 67 ? 4.002 21.791 9.418 1.00 20.04 64 GLU C O 1
ATOM 4548 N N . ARG C 3 68 ? 4.448 21.676 11.622 1.00 21.60 65 ARG C N 1
ATOM 4549 C CA . ARG C 3 68 ? 4.522 23.135 11.765 1.00 21.92 65 ARG C CA 1
ATOM 4550 C C . ARG C 3 68 ? 5.496 23.666 10.708 1.00 21.12 65 ARG C C 1
ATOM 4551 O O . ARG C 3 68 ? 5.177 24.574 9.940 1.00 20.65 65 ARG C O 1
ATOM 4559 N N . ALA C 3 69 ? 6.686 23.066 10.659 1.00 20.13 66 ALA C N 1
ATOM 4560 C CA . ALA C 3 69 ? 7.720 23.494 9.714 1.00 19.45 66 ALA C CA 1
ATOM 4561 C C . ALA C 3 69 ? 7.296 23.284 8.277 1.00 19.85 66 ALA C C 1
ATOM 4562 O O . ALA C 3 69 ? 7.419 24.180 7.465 1.00 20.23 66 ALA C O 1
ATOM 4564 N N . ALA C 3 70 ? 6.782 22.107 7.964 1.00 20.00 67 ALA C N 1
ATOM 4565 C CA . ALA C 3 70 ? 6.343 21.828 6.596 1.00 21.39 67 ALA C CA 1
ATOM 4566 C C . ALA C 3 70 ? 5.254 22.827 6.190 1.00 22.79 67 ALA C C 1
ATOM 4567 O O . ALA C 3 70 ? 5.294 23.391 5.093 1.00 24.00 67 ALA C O 1
ATOM 4569 N N . ASN C 3 71 ? 4.312 23.089 7.095 1.00 24.27 68 ASN C N 1
ATOM 4570 C CA . ASN C 3 71 ? 3.237 24.045 6.821 1.00 25.72 68 ASN C CA 1
ATOM 4571 C C . ASN C 3 71 ? 3.747 25.451 6.490 1.00 24.41 68 ASN C C 1
ATOM 4572 O O . ASN C 3 71 ? 3.135 26.127 5.685 1.00 25.20 68 ASN C O 1
ATOM 4577 N N . ALA C 3 72 ? 4.870 25.871 7.089 1.00 23.97 69 ALA C N 1
ATOM 4578 C CA . ALA C 3 72 ? 5.440 27.227 6.868 1.00 23.31 69 ALA C CA 1
ATOM 4579 C C . ALA C 3 72 ? 6.080 27.500 5.504 1.00 23.17 69 ALA C C 1
ATOM 4580 O O . ALA C 3 72 ? 6.374 28.667 5.169 1.00 22.45 69 ALA C O 1
ATOM 4582 N N . ILE C 3 73 ? 6.306 26.452 4.720 1.00 23.87 70 ILE C N 1
ATOM 4583 C CA . ILE C 3 73 ? 6.994 26.622 3.428 1.00 25.90 70 ILE C CA 1
ATOM 4584 C C . ILE C 3 73 ? 6.452 27.698 2.475 1.00 26.10 70 ILE C C 1
ATOM 4585 O O . ILE C 3 73 ? 7.207 28.579 2.066 1.00 25.37 70 ILE C O 1
ATOM 4590 N N . ALA C 3 74 ? 5.175 27.614 2.094 1.00 28.18 71 ALA C N 1
ATOM 4591 C CA . ALA C 3 74 ? 4.584 28.605 1.170 1.00 28.02 71 ALA C CA 1
ATOM 4592 C C . ALA C 3 74 ? 4.704 30.048 1.694 1.00 26.94 71 ALA C C 1
ATOM 4593 O O . ALA C 3 74 ? 5.091 30.958 0.952 1.00 26.98 71 ALA C O 1
ATOM 4595 N N . ASP C 3 75 ? 4.383 30.245 2.969 1.00 26.84 72 ASP C N 1
ATOM 4596 C CA . ASP C 3 75 ? 4.484 31.552 3.622 1.00 26.35 72 ASP C CA 1
ATOM 4597 C C . ASP C 3 75 ? 5.918 32.097 3.609 1.00 25.49 72 ASP C C 1
ATOM 4598 O O . ASP C 3 75 ? 6.125 33.315 3.518 1.00 24.09 72 ASP C O 1
ATOM 4603 N N . ILE C 3 76 ? 6.903 31.211 3.722 1.00 23.50 73 ILE C N 1
ATOM 4604 C CA . ILE C 3 76 ? 8.297 31.636 3.681 1.00 23.41 73 ILE C CA 1
ATOM 4605 C C . ILE C 3 76 ? 8.668 31.997 2.234 1.00 22.65 73 ILE C C 1
ATOM 4606 O O . ILE C 3 76 ? 9.065 33.127 1.950 1.00 23.00 73 ILE C O 1
ATOM 4611 N N . LYS C 3 77 ? 8.468 31.065 1.314 1.00 24.07 74 LYS C N 1
ATOM 4612 C CA . LYS C 3 77 ? 8.862 31.280 -0.079 1.00 24.56 74 LYS C CA 1
ATOM 4613 C C . LYS C 3 77 ? 8.215 32.508 -0.736 1.00 25.70 74 LYS C C 1
ATOM 4614 O O . LYS C 3 77 ? 8.855 33.162 -1.558 1.00 25.69 74 LYS C O 1
ATOM 4620 N N . LYS C 3 78 ? 6.975 32.837 -0.366 1.00 25.56 75 LYS C N 1
ATOM 4621 C CA . LYS C 3 78 ? 6.304 34.014 -0.934 1.00 27.36 75 LYS C CA 1
ATOM 4622 C C . LYS C 3 78 ? 6.990 35.317 -0.541 1.00 26.73 75 LYS C C 1
ATOM 4623 O O . LYS C 3 78 ? 6.871 36.322 -1.257 1.00 25.47 75 LYS C O 1
ATOM 4629 N N . GLN C 3 79 ? 7.701 35.299 0.593 1.00 24.73 76 GLN C N 1
ATOM 4630 C CA . GLN C 3 79 ? 8.368 36.490 1.119 1.00 24.97 76 GLN C CA 1
ATOM 4631 C C . GLN C 3 79 ? 9.874 36.480 0.909 1.00 24.44 76 GLN C C 1
ATOM 4632 O O . GLN C 3 79 ? 10.583 37.179 1.628 1.00 26.17 76 GLN C O 1
ATOM 4638 N N . ILE C 3 80 ? 10.349 35.695 -0.066 1.00 23.50 77 ILE C N 1
ATOM 4639 C CA . ILE C 3 80 ? 11.778 35.562 -0.372 1.00 22.75 77 ILE C CA 1
ATOM 4640 C C . ILE C 3 80 ? 12.020 35.635 -1.881 1.00 22.58 77 ILE C C 1
ATOM 4641 O O . ILE C 3 80 ? 11.090 35.552 -2.683 1.00 23.15 77 ILE C O 1
ATOM 4646 N N . ASN C 3 81 ? 13.283 35.766 -2.261 1.00 22.31 78 ASN C N 1
ATOM 4647 C CA . ASN C 3 81 ? 13.663 35.861 -3.674 1.00 22.54 78 ASN C CA 1
ATOM 4648 C C . ASN C 3 81 ? 14.543 34.711 -4.130 1.00 22.37 78 ASN C C 1
ATOM 4649 O O . ASN C 3 81 ? 14.434 34.274 -5.271 1.00 25.75 78 ASN C O 1
ATOM 4654 N N . ILE C 3 82 ? 15.394 34.196 -3.252 1.00 20.41 79 ILE C N 1
ATOM 4655 C CA . ILE C 3 82 ? 16.289 33.096 -3.636 1.00 20.16 79 ILE C CA 1
ATOM 4656 C C . ILE C 3 82 ? 15.646 31.708 -3.405 1.00 20.73 79 ILE C C 1
ATOM 4657 O O . ILE C 3 82 ? 14.672 31.597 -2.671 1.00 21.32 79 ILE C O 1
ATOM 4662 N N . PRO C 3 83 ? 16.178 30.650 -4.049 1.00 21.93 80 PRO C N 1
ATOM 4663 C CA . PRO C 3 83 ? 15.582 29.320 -3.838 1.00 21.91 80 PRO C CA 1
ATOM 4664 C C . PRO C 3 83 ? 15.674 28.819 -2.396 1.00 20.76 80 PRO C C 1
ATOM 4665 O O . PRO C 3 83 ? 16.607 29.161 -1.680 1.00 20.36 80 PRO C O 1
ATOM 4669 N N . LEU C 3 84 ? 14.684 28.019 -2.005 1.00 20.51 81 LEU C N 1
ATOM 4670 C CA . LEU C 3 84 ? 14.546 27.479 -0.668 1.00 20.42 81 LEU C CA 1
ATOM 4671 C C . LEU C 3 84 ? 14.584 25.958 -0.758 1.00 20.10 81 LEU C C 1
ATOM 4672 O O . LEU C 3 84 ? 13.782 25.364 -1.497 1.00 20.06 81 LEU C O 1
ATOM 4677 N N . VAL C 3 85 ? 15.541 25.346 -0.057 1.00 18.93 82 VAL C N 1
ATOM 4678 C CA . VAL C 3 85 ? 15.706 23.892 -0.022 1.00 18.06 82 VAL C CA 1
ATOM 4679 C C . VAL C 3 85 ? 15.157 23.452 1.337 1.00 18.74 82 VAL C C 1
ATOM 4680 O O . VAL C 3 85 ? 15.242 24.216 2.294 1.00 18.43 82 VAL C O 1
ATOM 4684 N N . ALA C 3 86 ? 14.585 22.251 1.440 1.00 18.87 83 ALA C N 1
ATOM 4685 C CA . ALA C 3 86 ? 14.079 21.754 2.736 1.00 19.92 83 ALA C CA 1
ATOM 4686 C C . ALA C 3 86 ? 14.917 20.573 3.238 1.00 20.91 83 ALA C C 1
ATOM 4687 O O . ALA C 3 86 ? 15.279 19.706 2.454 1.00 20.78 83 ALA C O 1
ATOM 4689 N N . ASP C 3 87 ? 15.228 20.566 4.541 1.00 21.15 84 ASP C N 1
ATOM 4690 C CA . ASP C 3 87 ? 15.966 19.471 5.207 1.00 21.69 84 ASP C CA 1
ATOM 4691 C C . ASP C 3 87 ? 14.970 18.480 5.765 1.00 21.57 84 ASP C C 1
ATOM 4692 O O . ASP C 3 87 ? 14.080 18.850 6.581 1.00 19.65 84 ASP C O 1
ATOM 4697 N N . ILE C 3 88 ? 15.120 17.225 5.351 1.00 20.93 85 ILE C N 1
ATOM 4698 C CA . ILE C 3 88 ? 14.239 16.163 5.790 1.00 20.99 85 ILE C CA 1
ATOM 4699 C C . ILE C 3 88 ? 15.022 14.836 5.755 1.00 19.87 85 ILE C C 1
ATOM 4700 O O . ILE C 3 88 ? 15.416 14.376 4.681 1.00 19.29 85 ILE C O 1
ATOM 4705 N N . HIS C 3 89 ? 15.221 14.218 6.910 1.00 18.72 86 HIS C N 1
ATOM 4706 C CA . HIS C 3 89 ? 15.952 12.935 6.963 1.00 19.51 86 HIS C CA 1
ATOM 4707 C C . HIS C 3 89 ? 15.220 11.713 6.410 1.00 20.41 86 HIS C C 1
ATOM 4708 O O . HIS C 3 89 ? 15.841 10.878 5.758 1.00 20.51 86 HIS C O 1
ATOM 4715 N N . PHE C 3 90 ? 13.927 11.577 6.675 1.00 21.33 87 PHE C N 1
ATOM 4716 C CA . PHE C 3 90 ? 13.231 10.367 6.199 1.00 22.06 87 PHE C CA 1
ATOM 4717 C C . PHE C 3 90 ? 11.719 10.449 6.107 1.00 23.26 87 PHE C C 1
ATOM 4718 O O . PHE C 3 90 ? 11.069 9.492 5.633 1.00 23.96 87 PHE C O 1
ATOM 4726 N N . ASP C 3 91 ? 11.126 11.533 6.577 1.00 23.22 88 ASP C N 1
ATOM 4727 C CA . ASP C 3 91 ? 9.663 11.577 6.616 1.00 24.51 88 ASP C CA 1
ATOM 4728 C C . ASP C 3 91 ? 9.070 11.957 5.255 1.00 24.75 88 ASP C C 1
ATOM 4729 O O . ASP C 3 91 ? 9.160 13.102 4.819 1.00 24.27 88 ASP C O 1
ATOM 4734 N N . TYR C 3 92 ? 8.451 10.972 4.598 1.00 24.23 89 TYR C N 1
ATOM 4735 C CA . TYR C 3 92 ? 7.875 11.178 3.264 1.00 24.50 89 TYR C CA 1
ATOM 4736 C C . TYR C 3 92 ? 6.643 12.096 3.305 1.00 24.12 89 TYR C C 1
ATOM 4737 O O . TYR C 3 92 ? 6.359 12.804 2.345 1.00 25.41 89 TYR C O 1
ATOM 4746 N N . ARG C 3 93 ? 5.915 12.099 4.414 1.00 24.18 90 ARG C N 1
ATOM 4747 C CA . ARG C 3 93 ? 4.755 12.974 4.511 1.00 24.08 90 ARG C CA 1
ATOM 4748 C C . ARG C 3 93 ? 5.242 14.420 4.546 1.00 21.69 90 ARG C C 1
ATOM 4749 O O . ARG C 3 93 ? 4.675 15.275 3.901 1.00 19.47 90 ARG C O 1
ATOM 4757 N N . LEU C 3 94 ? 6.292 14.685 5.313 1.00 21.01 91 LEU C N 1
ATOM 4758 C CA . LEU C 3 94 ? 6.849 16.050 5.376 1.00 20.20 91 LEU C CA 1
ATOM 4759 C C . LEU C 3 94 ? 7.442 16.433 4.013 1.00 20.48 91 LEU C C 1
ATOM 4760 O O . LEU C 3 94 ? 7.313 17.578 3.556 1.00 19.17 91 LEU C O 1
ATOM 4765 N N . ALA C 3 95 ? 8.087 15.464 3.371 1.00 21.24 92 ALA C N 1
ATOM 4766 C CA . ALA C 3 95 ? 8.656 15.668 2.056 1.00 21.26 92 ALA C CA 1
ATOM 4767 C C . ALA C 3 95 ? 7.533 16.148 1.160 1.00 22.71 92 ALA C C 1
ATOM 4768 O O . ALA C 3 95 ? 7.597 17.248 0.617 1.00 22.37 92 ALA C O 1
ATOM 4770 N N . LEU C 3 96 ? 6.480 15.336 1.059 1.00 23.78 93 LEU C N 1
ATOM 4771 C CA . LEU C 3 96 ? 5.305 15.686 0.268 1.00 23.43 93 LEU C CA 1
ATOM 4772 C C . LEU C 3 96 ? 4.718 17.075 0.615 1.00 23.37 93 LEU C C 1
ATOM 4773 O O . LEU C 3 96 ? 4.348 17.838 -0.286 1.00 22.25 93 LEU C O 1
ATOM 4778 N N . LYS C 3 97 ? 4.626 17.403 1.908 1.00 22.81 94 LYS C N 1
ATOM 4779 C CA . LYS C 3 97 ? 4.040 18.688 2.328 1.00 22.62 94 LYS C CA 1
ATOM 4780 C C . LYS C 3 97 ? 4.876 19.891 1.892 1.00 21.92 94 LYS C C 1
ATOM 4781 O O . LYS C 3 97 ? 4.329 20.918 1.482 1.00 21.76 94 LYS C O 1
ATOM 4787 N N . ALA C 3 98 ? 6.194 19.764 2.017 1.00 21.08 95 ALA C N 1
ATOM 4788 C CA . ALA C 3 98 ? 7.131 20.829 1.641 1.00 20.75 95 ALA C CA 1
ATOM 4789 C C . ALA C 3 98 ? 7.136 21.021 0.125 1.00 21.51 95 ALA C C 1
ATOM 4790 O O . ALA C 3 98 ? 7.160 22.137 -0.357 1.00 21.64 95 ALA C O 1
ATOM 4792 N N . ILE C 3 99 ? 7.105 19.911 -0.609 1.00 22.55 96 ILE C N 1
ATOM 4793 C CA . ILE C 3 99 ? 7.082 19.933 -2.077 1.00 22.67 96 ILE C CA 1
ATOM 4794 C C . ILE C 3 99 ? 5.801 20.636 -2.537 1.00 23.90 96 ILE C C 1
ATOM 4795 O O . ILE C 3 99 ? 5.848 21.614 -3.283 1.00 24.01 96 ILE C O 1
ATOM 4800 N N . GLU C 3 100 ? 4.654 20.154 -2.084 1.00 24.95 97 GLU C N 1
ATOM 4801 C CA . GLU C 3 100 ? 3.390 20.820 -2.394 1.00 26.93 97 GLU C CA 1
ATOM 4802 C C . GLU C 3 100 ? 3.478 22.345 -2.115 1.00 27.53 97 GLU C C 1
ATOM 4803 O O . GLU C 3 100 ? 2.960 23.176 -2.880 1.00 26.96 97 GLU C O 1
ATOM 4809 N N . GLY C 3 101 ? 4.148 22.694 -1.018 1.00 25.98 98 GLY C N 1
ATOM 4810 C CA . GLY C 3 101 ? 4.309 24.086 -0.599 1.00 25.90 98 GLY C CA 1
ATOM 4811 C C . GLY C 3 101 ? 5.224 24.972 -1.429 1.00 24.55 98 GLY C C 1
ATOM 4812 O O . GLY C 3 101 ? 5.306 26.172 -1.170 1.00 22.94 98 GLY C O 1
ATOM 4813 N N . GLY C 3 102 ? 5.953 24.388 -2.383 1.00 23.76 99 GLY C N 1
ATOM 4814 C CA . GLY C 3 102 ? 6.816 25.175 -3.275 1.00 23.00 99 GLY C CA 1
ATOM 4815 C C . GLY C 3 102 ? 8.317 25.151 -3.084 1.00 22.10 99 GLY C C 1
ATOM 4816 O O . GLY C 3 102 ? 9.029 25.926 -3.743 1.00 22.11 99 GLY C O 1
ATOM 4817 N N . ILE C 3 103 ? 8.821 24.278 -2.206 1.00 21.93 100 ILE C N 1
ATOM 4818 C CA . ILE C 3 103 ? 10.257 24.200 -1.975 1.00 21.78 100 ILE C CA 1
ATOM 4819 C C . ILE C 3 103 ? 10.920 23.958 -3.319 1.00 21.23 100 ILE C C 1
ATOM 4820 O O . ILE C 3 103 ? 10.362 23.280 -4.160 1.00 20.75 100 ILE C O 1
ATOM 4825 N N . ASP C 3 104 ? 12.125 24.491 -3.497 1.00 20.27 101 ASP C N 1
ATOM 4826 C CA . ASP C 3 104 ? 12.835 24.353 -4.761 1.00 20.03 101 ASP C CA 1
ATOM 4827 C C . ASP C 3 104 ? 13.665 23.079 -4.862 1.00 19.15 101 ASP C C 1
ATOM 4828 O O . ASP C 3 104 ? 14.020 22.671 -5.962 1.00 19.16 101 ASP C O 1
ATOM 4845 N N . VAL C 3 106 ? 14.670 19.277 -2.258 1.00 17.38 103 VAL C N 1
ATOM 4846 C CA . VAL C 3 106 ? 14.638 18.587 -0.973 1.00 17.54 103 VAL C CA 1
ATOM 4847 C C . VAL C 3 106 ? 15.947 17.833 -0.741 1.00 17.22 103 VAL C C 1
ATOM 4848 O O . VAL C 3 106 ? 16.424 17.085 -1.606 1.00 16.64 103 VAL C O 1
ATOM 4852 N N . ARG C 3 107 ? 16.555 18.075 0.418 1.00 17.58 104 ARG C N 1
ATOM 4853 C CA . ARG C 3 107 ? 17.738 17.355 0.804 1.00 17.94 104 ARG C CA 1
ATOM 4854 C C . ARG C 3 107 ? 17.153 16.206 1.607 1.00 18.57 104 ARG C C 1
ATOM 4855 O O . ARG C 3 107 ? 16.670 16.395 2.741 1.00 19.48 104 ARG C O 1
ATOM 4863 N N . ILE C 3 108 ? 17.151 15.027 0.993 1.00 19.32 105 ILE C N 1
ATOM 4864 C CA . ILE C 3 108 ? 16.615 13.803 1.581 1.00 19.62 105 ILE C CA 1
ATOM 4865 C C . ILE C 3 108 ? 17.411 12.630 1.000 1.00 18.97 105 ILE C C 1
ATOM 4866 O O . ILE C 3 108 ? 17.699 12.612 -0.196 1.00 19.24 105 ILE C O 1
ATOM 4871 N N . ASN C 3 109 ? 17.769 11.663 1.846 1.00 19.61 106 ASN C N 1
ATOM 4872 C CA . ASN C 3 109 ? 18.531 10.489 1.415 1.00 20.78 106 ASN C CA 1
ATOM 4873 C C . ASN C 3 109 ? 17.571 9.327 1.178 1.00 21.42 106 ASN C C 1
ATOM 4874 O O . ASN C 3 109 ? 17.091 8.744 2.159 1.00 21.08 106 ASN C O 1
ATOM 4879 N N . PRO C 3 110 ? 17.316 8.967 -0.115 1.00 22.17 107 PRO C N 1
ATOM 4880 C CA . PRO C 3 110 ? 16.353 7.940 -0.569 1.00 23.80 107 PRO C CA 1
ATOM 4881 C C . PRO C 3 110 ? 16.305 6.634 0.206 1.00 24.47 107 PRO C C 1
ATOM 4882 O O . PRO C 3 110 ? 15.212 6.110 0.465 1.00 26.28 107 PRO C O 1
ATOM 4886 N N . GLY C 3 111 ? 17.466 6.126 0.578 1.00 24.14 108 GLY C N 1
ATOM 4887 C CA . GLY C 3 111 ? 17.531 4.856 1.288 1.00 26.05 108 GLY C CA 1
ATOM 4888 C C . GLY C 3 111 ? 16.944 4.885 2.688 1.00 26.50 108 GLY C C 1
ATOM 4889 O O . GLY C 3 111 ? 16.641 3.835 3.232 1.00 26.28 108 GLY C O 1
ATOM 4890 N N . ASN C 3 112 ? 16.798 6.077 3.272 1.00 27.30 109 ASN C N 1
ATOM 4891 C CA . ASN C 3 112 ? 16.220 6.227 4.623 1.00 28.52 109 ASN C CA 1
ATOM 4892 C C . ASN C 3 112 ? 14.681 6.272 4.654 1.00 27.40 109 ASN C C 1
ATOM 4893 O O . ASN C 3 112 ? 14.079 6.027 5.698 1.00 29.60 109 ASN C O 1
ATOM 4898 N N . ILE C 3 113 ? 14.060 6.566 3.511 1.00 25.90 110 ILE C N 1
ATOM 4899 C CA . ILE C 3 113 ? 12.597 6.755 3.407 1.00 25.95 110 ILE C CA 1
ATOM 4900 C C . ILE C 3 113 ? 11.760 5.517 3.779 1.00 26.28 110 ILE C C 1
ATOM 4901 O O . ILE C 3 113 ? 10.642 5.652 4.281 1.00 27.13 110 ILE C O 1
ATOM 4906 N N . GLY C 3 114 ? 12.306 4.331 3.544 1.00 26.56 111 GLY C N 1
ATOM 4907 C CA . GLY C 3 114 ? 11.620 3.082 3.895 1.00 27.25 111 GLY C CA 1
ATOM 4908 C C . GLY C 3 114 ? 10.992 2.421 2.686 1.00 28.13 111 GLY C C 1
ATOM 4909 O O . GLY C 3 114 ? 11.483 2.570 1.558 1.00 27.76 111 GLY C O 1
ATOM 4910 N N . ARG C 3 115 ? 9.891 1.717 2.932 1.00 30.19 112 ARG C N 1
ATOM 4911 C CA . ARG C 3 115 ? 9.141 0.972 1.905 1.00 31.50 112 ARG C CA 1
ATOM 4912 C C . ARG C 3 115 ? 9.027 1.699 0.580 1.00 30.94 112 ARG C C 1
ATOM 4913 O O . ARG C 3 115 ? 8.769 2.902 0.542 1.00 28.19 112 ARG C O 1
ATOM 4921 N N . ARG C 3 116 ? 9.163 0.949 -0.509 1.00 32.00 113 ARG C N 1
ATOM 4922 C CA . ARG C 3 116 ? 9.131 1.547 -1.844 1.00 32.01 113 ARG C CA 1
ATOM 4923 C C . ARG C 3 116 ? 7.955 2.496 -2.121 1.00 30.29 113 ARG C C 1
ATOM 4924 O O . ARG C 3 116 ? 8.158 3.538 -2.745 1.00 28.90 113 ARG C O 1
ATOM 4932 N N . HIS C 3 117 ? 6.746 2.176 -1.656 1.00 30.32 114 HIS C N 1
ATOM 4933 C CA . HIS C 3 117 ? 5.615 3.068 -1.942 1.00 31.12 114 HIS C CA 1
ATOM 4934 C C . HIS C 3 117 ? 5.853 4.481 -1.390 1.00 29.27 114 HIS C C 1
ATOM 4935 O O . HIS C 3 117 ? 5.358 5.441 -1.966 1.00 27.92 114 HIS C O 1
ATOM 4942 N N . LYS C 3 118 ? 6.606 4.593 -0.286 1.00 28.53 115 LYS C N 1
ATOM 4943 C CA . LYS C 3 118 ? 6.951 5.892 0.305 1.00 27.92 115 LYS C CA 1
ATOM 4944 C C . LYS C 3 118 ? 7.973 6.575 -0.593 1.00 26.46 115 LYS C C 1
ATOM 4945 O O . LYS C 3 118 ? 7.872 7.767 -0.878 1.00 26.24 115 LYS C O 1
ATOM 4951 N N . VAL C 3 119 ? 8.959 5.806 -1.042 1.00 25.79 116 VAL C N 1
ATOM 4952 C CA . VAL C 3 119 ? 9.998 6.320 -1.936 1.00 25.33 116 VAL C CA 1
ATOM 4953 C C . VAL C 3 119 ? 9.374 6.853 -3.234 1.00 25.32 116 VAL C C 1
ATOM 4954 O O . VAL C 3 119 ? 9.769 7.903 -3.713 1.00 25.16 116 VAL C O 1
ATOM 4958 N N . GLU C 3 120 ? 8.382 6.142 -3.779 1.00 26.05 117 GLU C N 1
ATOM 4959 C CA . GLU C 3 120 ? 7.725 6.579 -5.016 1.00 26.99 117 GLU C CA 1
ATOM 4960 C C . GLU C 3 120 ? 6.842 7.802 -4.817 1.00 25.71 117 GLU C C 1
ATOM 4961 O O . GLU C 3 120 ? 6.744 8.626 -5.703 1.00 25.28 117 GLU C O 1
ATOM 4967 N N . ALA C 3 121 ? 6.162 7.896 -3.676 1.00 24.87 118 ALA C N 1
ATOM 4968 C CA . ALA C 3 121 ? 5.320 9.058 -3.424 1.00 24.82 118 ALA C CA 1
ATOM 4969 C C . ALA C 3 121 ? 6.176 10.322 -3.432 1.00 24.08 118 ALA C C 1
ATOM 4970 O O . ALA C 3 121 ? 5.699 11.399 -3.760 1.00 25.10 118 ALA C O 1
ATOM 4972 N N . VAL C 3 122 ? 7.450 10.184 -3.088 1.00 24.74 119 VAL C N 1
ATOM 4973 C CA . VAL C 3 122 ? 8.354 11.339 -3.066 1.00 24.10 119 VAL C CA 1
ATOM 4974 C C . VAL C 3 122 ? 8.846 11.696 -4.469 1.00 24.85 119 VAL C C 1
ATOM 4975 O O . VAL C 3 122 ? 8.624 12.828 -4.953 1.00 25.26 119 VAL C O 1
ATOM 4979 N N . VAL C 3 123 ? 9.510 10.735 -5.107 1.00 25.01 120 VAL C N 1
ATOM 4980 C CA . VAL C 3 123 ? 10.045 10.900 -6.458 1.00 26.05 120 VAL C CA 1
ATOM 4981 C C . VAL C 3 123 ? 8.963 11.376 -7.430 1.00 26.78 120 VAL C C 1
ATOM 4982 O O . VAL C 3 123 ? 9.214 12.275 -8.231 1.00 27.67 120 VAL C O 1
ATOM 4986 N N . ASN C 3 124 ? 7.765 10.789 -7.352 1.00 27.03 121 ASN C N 1
ATOM 4987 C CA . ASN C 3 124 ? 6.657 11.203 -8.226 1.00 27.12 121 ASN C CA 1
ATOM 4988 C C . ASN C 3 124 ? 6.298 12.662 -8.006 1.00 26.17 121 ASN C C 1
ATOM 4989 O O . ASN C 3 124 ? 6.038 13.385 -8.959 1.00 25.37 121 ASN C O 1
ATOM 4994 N N . ALA C 3 125 ? 6.257 13.079 -6.743 1.00 25.43 122 ALA C N 1
ATOM 4995 C CA . ALA C 3 125 ? 5.936 14.462 -6.408 1.00 26.62 122 ALA C CA 1
ATOM 4996 C C . ALA C 3 125 ? 7.042 15.367 -6.934 1.00 25.59 122 ALA C C 1
ATOM 4997 O O . ALA C 3 125 ? 6.766 16.438 -7.487 1.00 25.11 122 ALA C O 1
ATOM 4999 N N . ALA C 3 126 ? 8.286 14.910 -6.782 1.00 27.02 123 ALA C N 1
ATOM 5000 C CA . ALA C 3 126 ? 9.454 15.658 -7.245 1.00 27.43 123 ALA C CA 1
ATOM 5001 C C . ALA C 3 126 ? 9.406 15.891 -8.757 1.00 28.53 123 ALA C C 1
ATOM 5002 O O . ALA C 3 126 ? 9.684 16.992 -9.224 1.00 26.21 123 ALA C O 1
ATOM 5004 N N . LYS C 3 127 ? 9.065 14.853 -9.512 1.00 30.89 124 LYS C N 1
ATOM 5005 C CA . LYS C 3 127 ? 8.960 14.984 -10.973 1.00 34.74 124 LYS C CA 1
ATOM 5006 C C . LYS C 3 127 ? 7.772 15.863 -11.349 1.00 38.26 124 LYS C C 1
ATOM 5007 O O . LYS C 3 127 ? 7.900 16.760 -12.182 1.00 41.97 124 LYS C O 1
ATOM 5013 N N . GLU C 3 128 ? 6.630 15.614 -10.712 1.00 39.71 125 GLU C N 1
ATOM 5014 C CA . GLU C 3 128 ? 5.403 16.383 -10.955 1.00 41.42 125 GLU C CA 1
ATOM 5015 C C . GLU C 3 128 ? 5.637 17.898 -11.083 1.00 40.14 125 GLU C C 1
ATOM 5016 O O . GLU C 3 128 ? 5.019 18.549 -11.921 1.00 41.90 125 GLU C O 1
ATOM 5022 N N . ARG C 3 129 ? 6.508 18.467 -10.259 1.00 40.87 126 ARG C N 1
ATOM 5023 C CA . ARG C 3 129 ? 6.758 19.909 -10.360 1.00 37.81 126 ARG C CA 1
ATOM 5024 C C . ARG C 3 129 ? 8.218 20.279 -10.641 1.00 34.56 126 ARG C C 1
ATOM 5025 O O . ARG C 3 129 ? 8.619 21.412 -10.414 1.00 33.14 126 ARG C O 1
ATOM 5033 N N . GLY C 3 130 ? 8.987 19.322 -11.166 1.00 31.90 127 GLY C N 1
ATOM 5034 C CA . GLY C 3 130 ? 10.392 19.540 -11.553 1.00 30.14 127 GLY C CA 1
ATOM 5035 C C . GLY C 3 130 ? 11.371 19.972 -10.474 1.00 27.17 127 GLY C C 1
ATOM 5036 O O . GLY C 3 130 ? 12.183 20.851 -10.702 1.00 28.71 127 GLY C O 1
ATOM 5037 N N . ILE C 3 131 ? 11.325 19.306 -9.326 1.00 25.48 128 ILE C N 1
ATOM 5038 C CA . ILE C 3 131 ? 12.195 19.621 -8.183 1.00 25.19 128 ILE C CA 1
ATOM 5039 C C . ILE C 3 131 ? 13.286 18.560 -7.978 1.00 23.81 128 ILE C C 1
ATOM 5040 O O . ILE C 3 131 ? 12.999 17.351 -8.042 1.00 24.79 128 ILE C O 1
ATOM 5045 N N . PRO C 3 132 ? 14.541 19.001 -7.731 1.00 20.92 129 PRO C N 1
ATOM 5046 C CA . PRO C 3 132 ? 15.602 18.042 -7.515 1.00 20.68 129 PRO C CA 1
ATOM 5047 C C . PRO C 3 132 ? 15.779 17.614 -6.073 1.00 20.77 129 PRO C C 1
ATOM 5048 O O . PRO C 3 132 ? 15.207 18.201 -5.150 1.00 20.58 129 PRO C O 1
ATOM 5052 N N . ILE C 3 133 ? 16.596 16.585 -5.905 1.00 20.80 130 ILE C N 1
ATOM 5053 C CA . ILE C 3 133 ? 16.932 16.061 -4.608 1.00 19.99 130 ILE C CA 1
ATOM 5054 C C . ILE C 3 133 ? 18.437 16.172 -4.391 1.00 19.55 130 ILE C C 1
ATOM 5055 O O . ILE C 3 133 ? 19.223 15.924 -5.316 1.00 21.21 130 ILE C O 1
ATOM 5060 N N . ARG C 3 134 ? 18.841 16.590 -3.193 1.00 18.43 131 ARG C N 1
ATOM 5061 C CA . ARG C 3 134 ? 20.250 16.543 -2.834 1.00 18.25 131 ARG C CA 1
ATOM 5062 C C . ARG C 3 134 ? 20.431 15.374 -1.891 1.00 17.76 131 ARG C C 1
ATOM 5063 O O . ARG C 3 134 ? 19.771 15.322 -0.844 1.00 17.17 131 ARG C O 1
ATOM 5071 N N . ILE C 3 135 ? 21.319 14.451 -2.286 1.00 17.96 132 ILE C N 1
ATOM 5072 C CA . ILE C 3 135 ? 21.714 13.285 -1.504 1.00 18.23 132 ILE C CA 1
ATOM 5073 C C . ILE C 3 135 ? 22.814 13.812 -0.625 1.00 17.56 132 ILE C C 1
ATOM 5074 O O . ILE C 3 135 ? 23.862 14.189 -1.123 1.00 18.04 132 ILE C O 1
ATOM 5079 N N . GLY C 3 136 ? 22.589 13.846 0.680 1.00 17.78 133 GLY C N 1
ATOM 5080 C CA . GLY C 3 136 ? 23.611 14.389 1.573 1.00 17.71 133 GLY C CA 1
ATOM 5081 C C . GLY C 3 136 ? 24.233 13.356 2.454 1.00 17.19 133 GLY C C 1
ATOM 5082 O O . GLY C 3 136 ? 23.663 13.017 3.461 1.00 18.28 133 GLY C O 1
ATOM 5083 N N . VAL C 3 137 ? 25.399 12.856 2.054 1.00 17.96 134 VAL C N 1
ATOM 5084 C CA . VAL C 3 137 ? 26.149 11.863 2.835 1.00 18.57 134 VAL C CA 1
ATOM 5085 C C . VAL C 3 137 ? 26.956 12.577 3.933 1.00 18.32 134 VAL C C 1
ATOM 5086 O O . VAL C 3 137 ? 27.607 13.619 3.676 1.00 15.63 134 VAL C O 1
ATOM 5090 N N . ASN C 3 138 ? 26.895 12.026 5.149 1.00 17.96 135 ASN C N 1
ATOM 5091 C CA . ASN C 3 138 ? 27.574 12.600 6.307 1.00 19.31 135 ASN C CA 1
ATOM 5092 C C . ASN C 3 138 ? 28.381 11.546 7.064 1.00 19.70 135 ASN C C 1
ATOM 5093 O O . ASN C 3 138 ? 27.863 10.468 7.392 1.00 18.93 135 ASN C O 1
ATOM 5098 N N . ALA C 3 139 ? 29.626 11.905 7.380 1.00 19.97 136 ALA C N 1
ATOM 5099 C CA . ALA C 3 139 ? 30.598 11.037 8.055 1.00 21.30 136 ALA C CA 1
ATOM 5100 C C . ALA C 3 139 ? 30.203 10.550 9.434 1.00 23.00 136 ALA C C 1
ATOM 5101 O O . ALA C 3 139 ? 30.630 9.472 9.871 1.00 24.81 136 ALA C O 1
ATOM 5103 N N . GLY C 3 140 ? 29.437 11.361 10.142 1.00 23.46 137 GLY C N 1
ATOM 5104 C CA . GLY C 3 140 ? 29.004 11.004 11.472 1.00 24.87 137 GLY C CA 1
ATOM 5105 C C . GLY C 3 140 ? 27.742 10.166 11.474 1.00 24.84 137 GLY C C 1
ATOM 5106 O O . GLY C 3 140 ? 27.419 9.585 12.494 1.00 24.88 137 GLY C O 1
ATOM 5107 N N . SER C 3 141 ? 27.056 10.074 10.320 1.00 24.71 138 SER C N 1
ATOM 5108 C CA . SER C 3 141 ? 25.778 9.356 10.220 1.00 26.34 138 SER C CA 1
ATOM 5109 C C . SER C 3 141 ? 25.728 8.335 9.080 1.00 25.70 138 SER C C 1
ATOM 5110 O O . SER C 3 141 ? 24.792 8.328 8.285 1.00 24.68 138 SER C O 1
ATOM 5113 N N . LEU C 3 142 ? 26.727 7.471 9.005 1.00 24.52 139 LEU C N 1
ATOM 5114 C CA . LEU C 3 142 ? 26.747 6.459 7.966 1.00 24.79 139 LEU C CA 1
ATOM 5115 C C . LEU C 3 142 ? 25.903 5.274 8.400 1.00 26.70 139 LEU C C 1
ATOM 5116 O O . LEU C 3 142 ? 25.820 4.960 9.594 1.00 24.47 139 LEU C O 1
ATOM 5121 N N . GLU C 3 143 ? 25.258 4.639 7.429 1.00 28.29 140 GLU C N 1
ATOM 5122 C CA . GLU C 3 143 ? 24.421 3.487 7.711 1.00 31.84 140 GLU C CA 1
ATOM 5123 C C . GLU C 3 143 ? 25.105 2.524 8.678 1.00 33.85 140 GLU C C 1
ATOM 5124 O O . GLU C 3 143 ? 26.324 2.334 8.631 1.00 32.60 140 GLU C O 1
ATOM 5130 N N . ARG C 3 144 ? 24.302 1.920 9.551 1.00 38.30 141 ARG C N 1
ATOM 5131 C CA . ARG C 3 144 ? 24.794 0.961 10.537 1.00 41.90 141 ARG C CA 1
ATOM 5132 C C . ARG C 3 144 ? 25.645 -0.149 9.917 1.00 42.51 141 ARG C C 1
ATOM 5133 O O . ARG C 3 144 ? 26.674 -0.530 10.484 1.00 46.19 141 ARG C O 1
ATOM 5141 N N . HIS C 3 145 ? 25.224 -0.656 8.757 1.00 40.49 142 HIS C N 1
ATOM 5142 C CA . HIS C 3 145 ? 25.945 -1.762 8.107 1.00 38.54 142 HIS C CA 1
ATOM 5143 C C . HIS C 3 145 ? 27.281 -1.317 7.512 1.00 36.10 142 HIS C C 1
ATOM 5144 O O . HIS C 3 145 ? 28.288 -2.007 7.662 1.00 36.92 142 HIS C O 1
ATOM 5151 N N . ILE C 3 146 ? 27.303 -0.168 6.842 1.00 33.87 143 ILE C N 1
ATOM 5152 C CA . ILE C 3 146 ? 28.553 0.326 6.275 1.00 32.03 143 ILE C CA 1
ATOM 5153 C C . ILE C 3 146 ? 29.472 0.694 7.428 1.00 29.21 143 ILE C C 1
ATOM 5154 O O . ILE C 3 146 ? 30.671 0.456 7.364 1.00 29.12 143 ILE C O 1
ATOM 5159 N N . GLU C 3 148 ? 28.375 -3.323 9.797 1.00 51.70 145 GLU C N 1
ATOM 5160 C CA . GLU C 3 148 ? 29.752 -3.636 10.153 1.00 52.06 145 GLU C CA 1
ATOM 5161 C C . GLU C 3 148 ? 30.532 -4.085 8.915 1.00 50.61 145 GLU C C 1
ATOM 5162 O O . GLU C 3 148 ? 30.540 -5.270 8.580 1.00 52.72 145 GLU C O 1
ATOM 5168 N N . LYS C 3 149 ? 31.170 -3.131 8.231 1.00 45.53 146 LYS C N 1
ATOM 5169 C CA . LYS C 3 149 ? 31.954 -3.438 7.022 1.00 44.18 146 LYS C CA 1
ATOM 5170 C C . LYS C 3 149 ? 33.337 -2.774 6.999 1.00 42.66 146 LYS C C 1
ATOM 5171 O O . LYS C 3 149 ? 34.318 -3.407 6.607 1.00 39.96 146 LYS C O 1
ATOM 5177 N N . TYR C 3 150 ? 33.411 -1.506 7.403 1.00 42.70 147 TYR C N 1
ATOM 5178 C CA . TYR C 3 150 ? 34.684 -0.774 7.418 1.00 42.23 147 TYR C CA 1
ATOM 5179 C C . TYR C 3 150 ? 35.211 -0.504 8.832 1.00 41.26 147 TYR C C 1
ATOM 5180 O O . TYR C 3 150 ? 36.394 -0.217 9.006 1.00 43.23 147 TYR C O 1
ATOM 5189 N N . GLY C 3 151 ? 34.338 -0.592 9.834 1.00 39.92 148 GLY C N 1
ATOM 5190 C CA . GLY C 3 151 ? 34.729 -0.370 11.231 1.00 38.11 148 GLY C CA 1
ATOM 5191 C C . GLY C 3 151 ? 34.744 1.083 11.683 1.00 36.16 148 GLY C C 1
ATOM 5192 O O . GLY C 3 151 ? 34.930 1.368 12.869 1.00 34.87 148 GLY C O 1
ATOM 5193 N N . TYR C 3 152 ? 34.562 2.008 10.742 1.00 34.03 149 TYR C N 1
ATOM 5194 C CA . TYR C 3 152 ? 34.556 3.433 11.048 1.00 32.06 149 TYR C CA 1
ATOM 5195 C C . TYR C 3 152 ? 34.327 4.202 9.738 1.00 30.11 149 TYR C C 1
ATOM 5196 O O . TYR C 3 152 ? 34.483 3.630 8.659 1.00 29.61 149 TYR C O 1
ATOM 5205 N N . PRO C 3 153 ? 33.964 5.495 9.825 1.00 27.57 150 PRO C N 1
ATOM 5206 C CA . PRO C 3 153 ? 33.722 6.230 8.585 1.00 27.00 150 PRO C CA 1
ATOM 5207 C C . PRO C 3 153 ? 34.989 6.401 7.747 1.00 26.57 150 PRO C C 1
ATOM 5208 O O . PRO C 3 153 ? 36.007 6.847 8.262 1.00 25.61 150 PRO C O 1
ATOM 5212 N N . THR C 3 154 ? 34.921 6.001 6.477 1.00 26.48 151 THR C N 1
ATOM 5213 C CA . THR C 3 154 ? 36.034 6.118 5.544 1.00 25.99 151 THR C CA 1
ATOM 5214 C C . THR C 3 154 ? 35.502 6.585 4.200 1.00 26.64 151 THR C C 1
ATOM 5215 O O . THR C 3 154 ? 34.306 6.440 3.897 1.00 27.87 151 THR C O 1
ATOM 5219 N N . ALA C 3 155 ? 36.385 7.150 3.391 1.00 25.92 152 ALA C N 1
ATOM 5220 C CA . ALA C 3 155 ? 36.006 7.656 2.070 1.00 25.98 152 ALA C CA 1
ATOM 5221 C C . ALA C 3 155 ? 35.153 6.644 1.325 1.00 25.81 152 ALA C C 1
ATOM 5222 O O . ALA C 3 155 ? 34.093 6.993 0.789 1.00 26.62 152 ALA C O 1
ATOM 5224 N N . ASP C 3 156 ? 35.610 5.389 1.316 1.00 26.61 153 ASP C N 1
ATOM 5225 C CA . ASP C 3 156 ? 34.901 4.281 0.658 1.00 27.13 153 ASP C CA 1
ATOM 5226 C C . ASP C 3 156 ? 33.487 4.058 1.196 1.00 25.48 153 ASP C C 1
ATOM 5227 O O . ASP C 3 156 ? 32.570 3.768 0.432 1.00 23.97 153 ASP C O 1
ATOM 5232 N N . GLY C 3 157 ? 33.312 4.180 2.511 1.00 24.62 154 GLY C N 1
ATOM 5233 C CA . GLY C 3 157 ? 31.991 3.995 3.125 1.00 23.83 154 GLY C CA 1
ATOM 5234 C C . GLY C 3 157 ? 31.010 5.107 2.768 1.00 21.18 154 GLY C C 1
ATOM 5235 O O . GLY C 3 157 ? 29.803 4.895 2.769 1.00 19.03 154 GLY C O 1
ATOM 5244 N N . VAL C 3 159 ? 31.105 6.979 -0.271 1.00 20.80 156 VAL C N 1
ATOM 5245 C CA . VAL C 3 159 ? 30.706 6.772 -1.677 1.00 21.19 156 VAL C CA 1
ATOM 5246 C C . VAL C 3 159 ? 29.730 5.602 -1.807 1.00 21.83 156 VAL C C 1
ATOM 5247 O O . VAL C 3 159 ? 28.752 5.689 -2.539 1.00 21.21 156 VAL C O 1
ATOM 5251 N N . GLU C 3 160 ? 29.998 4.501 -1.116 1.00 22.71 157 GLU C N 1
ATOM 5252 C CA . GLU C 3 160 ? 29.097 3.358 -1.184 1.00 23.56 157 GLU C CA 1
ATOM 5253 C C . GLU C 3 160 ? 27.693 3.768 -0.718 1.00 22.77 157 GLU C C 1
ATOM 5254 O O . GLU C 3 160 ? 26.696 3.403 -1.354 1.00 22.21 157 GLU C O 1
ATOM 5260 N N . SER C 3 161 ? 27.624 4.554 0.360 1.00 21.17 158 SER C N 1
ATOM 5261 C CA . SER C 3 161 ? 26.339 5.017 0.877 1.00 21.55 158 SER C CA 1
ATOM 5262 C C . SER C 3 161 ? 25.721 5.920 -0.182 1.00 20.72 158 SER C C 1
ATOM 5263 O O . SER C 3 161 ? 24.541 5.805 -0.473 1.00 20.98 158 SER C O 1
ATOM 5266 N N . ALA C 3 162 ? 26.544 6.779 -0.782 1.00 21.38 159 ALA C N 1
ATOM 5267 C CA . ALA C 3 162 ? 26.081 7.680 -1.840 1.00 22.75 159 ALA C CA 1
ATOM 5268 C C . ALA C 3 162 ? 25.509 6.878 -3.005 1.00 23.35 159 ALA C C 1
ATOM 5269 O O . ALA C 3 162 ? 24.391 7.129 -3.432 1.00 24.29 159 ALA C O 1
ATOM 5271 N N . LEU C 3 163 ? 26.283 5.909 -3.498 1.00 24.69 160 LEU C N 1
ATOM 5272 C CA . LEU C 3 163 ? 25.864 5.048 -4.612 1.00 25.57 160 LEU C CA 1
ATOM 5273 C C . LEU C 3 163 ? 24.484 4.446 -4.381 1.00 25.21 160 LEU C C 1
ATOM 5274 O O . LEU C 3 163 ? 23.612 4.504 -5.240 1.00 23.98 160 LEU C O 1
ATOM 5279 N N . HIS C 3 164 ? 24.310 3.861 -3.208 1.00 24.79 161 HIS C N 1
ATOM 5280 C CA . HIS C 3 164 ? 23.063 3.250 -2.803 1.00 24.03 161 HIS C CA 1
ATOM 5281 C C . HIS C 3 164 ? 21.863 4.209 -2.950 1.00 23.65 161 HIS C C 1
ATOM 5282 O O . HIS C 3 164 ? 20.779 3.802 -3.423 1.00 23.00 161 HIS C O 1
ATOM 5289 N N . HIS C 3 165 ? 22.064 5.474 -2.574 1.00 21.82 162 HIS C N 1
ATOM 5290 C CA . HIS C 3 165 ? 21.021 6.488 -2.663 1.00 20.93 162 HIS C CA 1
ATOM 5291 C C . HIS C 3 165 ? 20.734 6.883 -4.111 1.00 20.90 162 HIS C C 1
ATOM 5292 O O . HIS C 3 165 ? 19.575 7.039 -4.482 1.00 21.61 162 HIS C O 1
ATOM 5299 N N . ILE C 3 166 ? 21.777 7.073 -4.919 1.00 20.90 163 ILE C N 1
ATOM 5300 C CA . ILE C 3 166 ? 21.597 7.410 -6.335 1.00 21.57 163 ILE C CA 1
ATOM 5301 C C . ILE C 3 166 ? 20.844 6.289 -7.027 1.00 23.36 163 ILE C C 1
ATOM 5302 O O . ILE C 3 166 ? 19.867 6.547 -7.733 1.00 23.91 163 ILE C O 1
ATOM 5307 N N . LYS C 3 167 ? 21.292 5.047 -6.792 1.00 24.20 164 LYS C N 1
ATOM 5308 C CA . LYS C 3 167 ? 20.663 3.829 -7.343 1.00 26.65 164 LYS C CA 1
ATOM 5309 C C . LYS C 3 167 ? 19.136 3.804 -7.198 1.00 26.31 164 LYS C C 1
ATOM 5310 O O . LYS C 3 167 ? 18.435 3.390 -8.118 1.00 27.47 164 LYS C O 1
ATOM 5316 N N A ILE C 3 168 ? 18.628 4.225 -6.043 0.50 25.84 165 ILE C N 1
ATOM 5317 N N B ILE C 3 168 ? 18.636 4.229 -6.041 0.50 26.12 165 ILE C N 1
ATOM 5318 C CA A ILE C 3 168 ? 17.176 4.232 -5.810 0.50 26.24 165 ILE C CA 1
ATOM 5319 C CA B ILE C 3 168 ? 17.191 4.254 -5.799 0.50 26.75 165 ILE C CA 1
ATOM 5320 C C A ILE C 3 168 ? 16.462 5.235 -6.718 0.50 26.21 165 ILE C C 1
ATOM 5321 C C B ILE C 3 168 ? 16.493 5.215 -6.755 0.50 26.51 165 ILE C C 1
ATOM 5322 O O A ILE C 3 168 ? 15.379 4.950 -7.234 0.50 26.30 165 ILE C O 1
ATOM 5323 O O B ILE C 3 168 ? 15.464 4.880 -7.345 0.50 26.58 165 ILE C O 1
ATOM 5332 N N . LEU C 3 169 ? 17.075 6.402 -6.919 1.00 25.88 166 LEU C N 1
ATOM 5333 C CA . LEU C 3 169 ? 16.512 7.441 -7.792 1.00 26.06 166 LEU C CA 1
ATOM 5334 C C . LEU C 3 169 ? 16.637 7.104 -9.282 1.00 26.31 166 LEU C C 1
ATOM 5335 O O . LEU C 3 169 ? 15.682 7.304 -10.054 1.00 28.61 166 LEU C O 1
ATOM 5340 N N . GLU C 3 170 ? 17.801 6.613 -9.685 1.00 25.19 167 GLU C N 1
ATOM 5341 C CA . GLU C 3 170 ? 18.022 6.243 -11.082 1.00 27.43 167 GLU C CA 1
ATOM 5342 C C . GLU C 3 170 ? 17.122 5.098 -11.501 1.00 28.10 167 GLU C C 1
ATOM 5343 O O . GLU C 3 170 ? 16.720 5.034 -12.655 1.00 27.67 167 GLU C O 1
ATOM 5349 N N . ASP C 3 171 ? 16.818 4.200 -10.561 1.00 29.77 168 ASP C N 1
ATOM 5350 C CA . ASP C 3 171 ? 15.909 3.083 -10.830 1.00 30.80 168 ASP C CA 1
ATOM 5351 C C . ASP C 3 171 ? 14.498 3.602 -11.081 1.00 30.18 168 ASP C C 1
ATOM 5352 O O . ASP C 3 171 ? 13.695 2.933 -11.720 1.00 29.36 168 ASP C O 1
ATOM 5357 N N . LEU C 3 172 ? 14.206 4.797 -10.576 1.00 29.30 169 LEU C N 1
ATOM 5358 C CA . LEU C 3 172 ? 12.892 5.416 -10.761 1.00 29.26 169 LEU C CA 1
ATOM 5359 C C . LEU C 3 172 ? 12.923 6.504 -11.837 1.00 29.15 169 LEU C C 1
ATOM 5360 O O . LEU C 3 172 ? 12.072 7.404 -11.851 1.00 27.56 169 LEU C O 1
ATOM 5365 N N . ASP C 3 173 ? 13.876 6.377 -12.767 1.00 28.59 170 ASP C N 1
ATOM 5366 C CA . ASP C 3 173 ? 14.054 7.353 -13.845 1.00 28.14 170 ASP C CA 1
ATOM 5367 C C . ASP C 3 173 ? 14.144 8.777 -13.330 1.00 27.09 170 ASP C C 1
ATOM 5368 O O . ASP C 3 173 ? 13.520 9.687 -13.888 1.00 23.92 170 ASP C O 1
ATOM 5373 N N . PHE C 3 174 ? 14.930 8.966 -12.270 1.00 26.82 171 PHE C N 1
ATOM 5374 C CA . PHE C 3 174 ? 15.127 10.283 -11.672 1.00 29.09 171 PHE C CA 1
ATOM 5375 C C . PHE C 3 174 ? 16.626 10.560 -11.611 1.00 27.02 171 PHE C C 1
ATOM 5376 O O . PHE C 3 174 ? 17.362 9.844 -10.936 1.00 25.06 171 PHE C O 1
ATOM 5384 N N . HIS C 3 175 ? 17.068 11.586 -12.337 1.00 27.55 172 HIS C N 1
ATOM 5385 C CA . HIS C 3 175 ? 18.485 11.954 -12.405 1.00 27.59 172 HIS C CA 1
ATOM 5386 C C . HIS C 3 175 ? 18.748 13.422 -12.054 1.00 27.25 172 HIS C C 1
ATOM 5387 O O . HIS C 3 175 ? 19.845 13.924 -12.304 1.00 27.10 172 HIS C O 1
ATOM 5394 N N . ASP C 3 176 ? 17.747 14.117 -11.502 1.00 26.66 173 ASP C N 1
ATOM 5395 C CA . ASP C 3 176 ? 17.923 15.522 -11.075 1.00 26.51 173 ASP C CA 1
ATOM 5396 C C . ASP C 3 176 ? 18.476 15.456 -9.659 1.00 24.72 173 ASP C C 1
ATOM 5397 O O . ASP C 3 176 ? 17.754 15.687 -8.687 1.00 26.66 173 ASP C O 1
ATOM 5402 N N . ILE C 3 177 ? 19.766 15.143 -9.561 1.00 21.90 174 ILE C N 1
ATOM 5403 C CA . ILE C 3 177 ? 20.423 14.922 -8.282 1.00 20.50 174 ILE C CA 1
ATOM 5404 C C . ILE C 3 177 ? 21.700 15.740 -8.056 1.00 20.38 174 ILE C C 1
ATOM 5405 O O . ILE C 3 177 ? 22.507 15.913 -8.958 1.00 20.85 174 ILE C O 1
ATOM 5410 N N . ILE C 3 178 ? 21.839 16.242 -6.831 1.00 19.92 175 ILE C N 1
ATOM 5411 C CA . ILE C 3 178 ? 23.011 16.984 -6.364 1.00 19.62 175 ILE C CA 1
ATOM 5412 C C . ILE C 3 178 ? 23.506 16.132 -5.187 1.00 20.27 175 ILE C C 1
ATOM 5413 O O . ILE C 3 178 ? 22.683 15.559 -4.448 1.00 20.73 175 ILE C O 1
ATOM 5418 N N . VAL C 3 179 ? 24.819 15.999 -5.014 1.00 19.49 176 VAL C N 1
ATOM 5419 C CA . VAL C 3 179 ? 25.307 15.168 -3.922 1.00 19.90 176 VAL C CA 1
ATOM 5420 C C . VAL C 3 179 ? 26.341 15.891 -3.068 1.00 18.96 176 VAL C C 1
ATOM 5421 O O . VAL C 3 179 ? 27.100 16.710 -3.572 1.00 19.94 176 VAL C O 1
ATOM 5425 N N . SER C 3 180 ? 26.323 15.597 -1.768 1.00 20.42 177 SER C N 1
ATOM 5426 C CA . SER C 3 180 ? 27.313 16.115 -0.807 1.00 18.52 177 SER C CA 1
ATOM 5427 C C . SER C 3 180 ? 27.891 14.940 0.016 1.00 19.58 177 SER C C 1
ATOM 5428 O O . SER C 3 180 ? 27.210 13.923 0.257 1.00 19.34 177 SER C O 1
ATOM 5439 N N . LYS C 3 182 ? 29.762 15.241 3.330 1.00 20.55 179 LYS C N 1
ATOM 5440 C CA . LYS C 3 182 ? 30.197 16.089 4.433 1.00 19.87 179 LYS C CA 1
ATOM 5441 C C . LYS C 3 182 ? 30.820 15.365 5.628 1.00 18.78 179 LYS C C 1
ATOM 5442 O O . LYS C 3 182 ? 30.161 14.568 6.279 1.00 18.65 179 LYS C O 1
ATOM 5448 N N . ALA C 3 183 ? 32.069 15.711 5.934 1.00 19.32 180 ALA C N 1
ATOM 5449 C CA . ALA C 3 183 ? 32.825 15.125 7.046 1.00 20.19 180 ALA C CA 1
ATOM 5450 C C . ALA C 3 183 ? 33.468 16.216 7.929 1.00 20.07 180 ALA C C 1
ATOM 5451 O O . ALA C 3 183 ? 33.543 17.385 7.544 1.00 17.88 180 ALA C O 1
ATOM 5453 N N . SER C 3 184 ? 33.925 15.824 9.111 1.00 19.33 181 SER C N 1
ATOM 5454 C CA . SER C 3 184 ? 34.552 16.769 10.036 1.00 20.87 181 SER C CA 1
ATOM 5455 C C . SER C 3 184 ? 36.073 16.813 9.863 1.00 20.91 181 SER C C 1
ATOM 5456 O O . SER C 3 184 ? 36.690 17.829 10.162 1.00 21.13 181 SER C O 1
ATOM 5459 N N . ASP C 3 185 ? 36.655 15.715 9.386 1.00 22.13 182 ASP C N 1
ATOM 5460 C CA . ASP C 3 185 ? 38.104 15.611 9.150 1.00 21.15 182 ASP C CA 1
ATOM 5461 C C . ASP C 3 185 ? 38.478 16.034 7.708 1.00 21.45 182 ASP C C 1
ATOM 5462 O O . ASP C 3 185 ? 37.944 15.512 6.733 1.00 21.52 182 ASP C O 1
ATOM 5467 N N . VAL C 3 186 ? 39.414 16.970 7.590 1.00 22.16 183 VAL C N 1
ATOM 5468 C CA . VAL C 3 186 ? 39.831 17.498 6.277 1.00 23.07 183 VAL C CA 1
ATOM 5469 C C . VAL C 3 186 ? 40.357 16.484 5.261 1.00 23.96 183 VAL C C 1
ATOM 5470 O O . VAL C 3 186 ? 39.981 16.540 4.091 1.00 24.03 183 VAL C O 1
ATOM 5474 N N . ASN C 3 187 ? 41.266 15.605 5.675 1.00 22.94 184 ASN C N 1
ATOM 5475 C CA . ASN C 3 187 ? 41.786 14.597 4.751 1.00 23.45 184 ASN C CA 1
ATOM 5476 C C . ASN C 3 187 ? 40.645 13.725 4.252 1.00 22.84 184 ASN C C 1
ATOM 5477 O O . ASN C 3 187 ? 40.547 13.462 3.060 1.00 21.73 184 ASN C O 1
ATOM 5482 N N . LEU C 3 188 ? 39.762 13.311 5.158 1.00 21.01 185 LEU C N 1
ATOM 5483 C CA . LEU C 3 188 ? 38.593 12.524 4.762 1.00 21.56 185 LEU C CA 1
ATOM 5484 C C . LEU C 3 188 ? 37.667 13.344 3.842 1.00 20.64 185 LEU C C 1
ATOM 5485 O O . LEU C 3 188 ? 37.061 12.804 2.908 1.00 21.18 185 LEU C O 1
ATOM 5490 N N . ALA C 3 189 ? 37.541 14.642 4.123 1.00 19.82 186 ALA C N 1
ATOM 5491 C CA . ALA C 3 189 ? 36.727 15.529 3.307 1.00 19.05 186 ALA C CA 1
ATOM 5492 C C . ALA C 3 189 ? 37.229 15.492 1.864 1.00 18.84 186 ALA C C 1
ATOM 5493 O O . ALA C 3 189 ? 36.491 15.126 0.952 1.00 16.95 186 ALA C O 1
ATOM 5495 N N . ILE C 3 190 ? 38.490 15.878 1.678 1.00 18.86 187 ILE C N 1
ATOM 5496 C CA . ILE C 3 190 ? 39.109 15.911 0.342 1.00 19.59 187 ILE C CA 1
ATOM 5497 C C . ILE C 3 190 ? 38.999 14.539 -0.334 1.00 21.89 187 ILE C C 1
ATOM 5498 O O . ILE C 3 190 ? 38.597 14.428 -1.520 1.00 21.86 187 ILE C O 1
ATOM 5503 N N . GLU C 3 191 ? 39.346 13.498 0.420 1.00 22.01 188 GLU C N 1
ATOM 5504 C CA . GLU C 3 191 ? 39.305 12.132 -0.090 1.00 24.90 188 GLU C CA 1
ATOM 5505 C C . GLU C 3 191 ? 37.881 11.760 -0.527 1.00 24.47 188 GLU C C 1
ATOM 5506 O O . GLU C 3 191 ? 37.694 11.126 -1.575 1.00 25.08 188 GLU C O 1
ATOM 5512 N N . ALA C 3 192 ? 36.876 12.205 0.229 1.00 21.82 189 ALA C N 1
ATOM 5513 C CA . ALA C 3 192 ? 35.491 11.861 -0.101 1.00 22.13 189 ALA C CA 1
ATOM 5514 C C . ALA C 3 192 ? 35.006 12.500 -1.404 1.00 20.65 189 ALA C C 1
ATOM 5515 O O . ALA C 3 192 ? 34.400 11.818 -2.215 1.00 20.84 189 ALA C O 1
ATOM 5517 N N . TYR C 3 193 ? 35.258 13.802 -1.591 1.00 19.41 190 TYR C N 1
ATOM 5518 C CA . TYR C 3 193 ? 34.823 14.496 -2.821 1.00 18.80 190 TYR C CA 1
ATOM 5519 C C . TYR C 3 193 ? 35.600 13.981 -4.021 1.00 19.65 190 TYR C C 1
ATOM 5520 O O . TYR C 3 193 ? 35.034 13.814 -5.102 1.00 20.76 190 TYR C O 1
ATOM 5529 N N . GLU C 3 194 ? 36.903 13.770 -3.848 1.00 19.08 191 GLU C N 1
ATOM 5530 C CA . GLU C 3 194 ? 37.706 13.169 -4.902 1.00 21.06 191 GLU C CA 1
ATOM 5531 C C . GLU C 3 194 ? 37.054 11.925 -5.477 1.00 20.94 191 GLU C C 1
ATOM 5532 O O . GLU C 3 194 ? 36.840 11.826 -6.685 1.00 19.45 191 GLU C O 1
ATOM 5538 N N . LYS C 3 195 ? 36.745 10.982 -4.595 1.00 21.72 192 LYS C N 1
ATOM 5539 C CA . LYS C 3 195 ? 36.178 9.705 -5.003 1.00 22.66 192 LYS C CA 1
ATOM 5540 C C . LYS C 3 195 ? 34.775 9.824 -5.561 1.00 23.34 192 LYS C C 1
ATOM 5541 O O . LYS C 3 195 ? 34.469 9.192 -6.584 1.00 24.81 192 LYS C O 1
ATOM 5547 N N . ALA C 3 196 ? 33.929 10.626 -4.915 1.00 21.15 193 ALA C N 1
ATOM 5548 C CA . ALA C 3 196 ? 32.577 10.832 -5.416 1.00 22.00 193 ALA C CA 1
ATOM 5549 C C . ALA C 3 196 ? 32.633 11.437 -6.821 1.00 21.84 193 ALA C C 1
ATOM 5550 O O . ALA C 3 196 ? 31.770 11.160 -7.638 1.00 23.10 193 ALA C O 1
ATOM 5552 N N . ALA C 3 197 ? 33.643 12.264 -7.100 1.00 22.37 194 ALA C N 1
ATOM 5553 C CA . ALA C 3 197 ? 33.783 12.841 -8.448 1.00 22.46 194 ALA C CA 1
ATOM 5554 C C . ALA C 3 197 ? 34.196 11.770 -9.467 1.00 22.71 194 ALA C C 1
ATOM 5555 O O . ALA C 3 197 ? 33.888 11.887 -10.651 1.00 23.08 194 ALA C O 1
ATOM 5557 N N . ARG C 3 198 ? 34.931 10.759 -9.013 1.00 24.54 195 ARG C N 1
ATOM 5558 C CA . ARG C 3 198 ? 35.355 9.663 -9.877 1.00 25.74 195 ARG C CA 1
ATOM 5559 C C . ARG C 3 198 ? 34.297 8.569 -9.916 1.00 27.43 195 ARG C C 1
ATOM 5560 O O . ARG C 3 198 ? 34.328 7.710 -10.802 1.00 28.14 195 ARG C O 1
ATOM 5568 N N . ALA C 3 199 ? 33.361 8.616 -8.964 1.00 26.65 196 ALA C N 1
ATOM 5569 C CA . ALA C 3 199 ? 32.297 7.616 -8.845 1.00 25.89 196 ALA C CA 1
ATOM 5570 C C . ALA C 3 199 ? 30.991 7.991 -9.562 1.00 26.78 196 ALA C C 1
ATOM 5571 O O . ALA C 3 199 ? 30.229 7.103 -9.937 1.00 25.21 196 ALA C O 1
ATOM 5573 N N . PHE C 3 200 ? 30.738 9.290 -9.746 1.00 26.26 197 PHE C N 1
ATOM 5574 C CA . PHE C 3 200 ? 29.513 9.758 -10.433 1.00 26.63 197 PHE C CA 1
ATOM 5575 C C . PHE C 3 200 ? 29.634 11.137 -11.077 1.00 26.79 197 PHE C C 1
ATOM 5576 O O . PHE C 3 200 ? 30.533 11.917 -10.756 1.00 23.34 197 PHE C O 1
ATOM 5584 N N . ASP C 3 201 ? 28.697 11.429 -11.977 1.00 25.40 198 ASP C N 1
ATOM 5585 C CA . ASP C 3 201 ? 28.712 12.676 -12.749 1.00 25.20 198 ASP C CA 1
ATOM 5586 C C . ASP C 3 201 ? 27.802 13.810 -12.276 1.00 23.10 198 ASP C C 1
ATOM 5587 O O . ASP C 3 201 ? 27.802 14.875 -12.874 1.00 22.21 198 ASP C O 1
ATOM 5592 N N . TYR C 3 202 ? 27.059 13.595 -11.196 1.00 21.66 199 TYR C N 1
ATOM 5593 C CA . TYR C 3 202 ? 26.177 14.632 -10.667 1.00 22.01 199 TYR C CA 1
ATOM 5594 C C . TYR C 3 202 ? 26.957 15.787 -10.026 1.00 21.38 199 TYR C C 1
ATOM 5595 O O . TYR C 3 202 ? 28.085 15.599 -9.567 1.00 22.84 199 TYR C O 1
ATOM 5604 N N . PRO C 3 203 ? 26.357 16.989 -9.994 1.00 21.70 200 PRO C N 1
ATOM 5605 C CA . PRO C 3 203 ? 27.042 18.121 -9.378 1.00 20.49 200 PRO C CA 1
ATOM 5606 C C . PRO C 3 203 ? 27.289 17.881 -7.916 1.00 18.68 200 PRO C C 1
ATOM 5607 O O . PRO C 3 203 ? 26.433 17.313 -7.235 1.00 18.09 200 PRO C O 1
ATOM 5611 N N . LEU C 3 204 ? 28.453 18.321 -7.458 1.00 18.20 201 LEU C N 1
ATOM 5612 C CA . LEU C 3 204 ? 28.865 18.175 -6.068 1.00 18.02 201 LEU C CA 1
ATOM 5613 C C . LEU C 3 204 ? 28.665 19.441 -5.231 1.00 16.72 201 LEU C C 1
ATOM 5614 O O . LEU C 3 204 ? 29.178 20.519 -5.545 1.00 16.80 201 LEU C O 1
ATOM 5619 N N . HIS C 3 205 ? 27.882 19.287 -4.170 1.00 16.86 202 HIS C N 1
ATOM 5620 C CA . HIS C 3 205 ? 27.575 20.332 -3.209 1.00 15.84 202 HIS C CA 1
ATOM 5621 C C . HIS C 3 205 ? 28.693 20.212 -2.184 1.00 15.15 202 HIS C C 1
ATOM 5622 O O . HIS C 3 205 ? 28.763 19.225 -1.458 1.00 14.93 202 HIS C O 1
ATOM 5629 N N . LEU C 3 206 ? 29.548 21.221 -2.112 1.00 14.35 203 LEU C N 1
ATOM 5630 C CA . LEU C 3 206 ? 30.689 21.156 -1.215 1.00 13.45 203 LEU C CA 1
ATOM 5631 C C . LEU C 3 206 ? 30.358 21.656 0.181 1.00 14.20 203 LEU C C 1
ATOM 5632 O O . LEU C 3 206 ? 29.706 22.690 0.340 1.00 13.60 203 LEU C O 1
ATOM 5637 N N . GLY C 3 207 ? 30.839 20.921 1.183 1.00 14.26 204 GLY C N 1
ATOM 5638 C CA . GLY C 3 207 ? 30.669 21.315 2.563 1.00 15.34 204 GLY C CA 1
ATOM 5639 C C . GLY C 3 207 ? 31.557 20.507 3.494 1.00 16.73 204 GLY C C 1
ATOM 5640 O O . GLY C 3 207 ? 31.905 19.352 3.196 1.00 17.50 204 GLY C O 1
ATOM 5641 N N . ILE C 3 208 ? 31.960 21.140 4.602 1.00 16.43 205 ILE C N 1
ATOM 5642 C CA . ILE C 3 208 ? 32.735 20.494 5.655 1.00 17.54 205 ILE C CA 1
ATOM 5643 C C . ILE C 3 208 ? 31.965 20.747 6.943 1.00 17.66 205 ILE C C 1
ATOM 5644 O O . ILE C 3 208 ? 31.260 21.768 7.081 1.00 18.70 205 ILE C O 1
ATOM 5649 N N . THR C 3 209 ? 32.035 19.782 7.850 1.00 17.43 206 THR C N 1
ATOM 5650 C CA . THR C 3 209 ? 31.320 19.858 9.103 1.00 17.81 206 THR C CA 1
ATOM 5651 C C . THR C 3 209 ? 31.746 21.025 9.988 1.00 18.27 206 THR C C 1
ATOM 5652 O O . THR C 3 209 ? 32.932 21.349 10.076 1.00 16.40 206 THR C O 1
ATOM 5656 N N . GLU C 3 210 ? 30.750 21.642 10.629 1.00 18.34 207 GLU C N 1
ATOM 5657 C CA . GLU C 3 210 ? 30.960 22.776 11.530 1.00 21.51 207 GLU C CA 1
ATOM 5658 C C . GLU C 3 210 ? 31.969 22.415 12.587 1.00 19.98 207 GLU C C 1
ATOM 5659 O O . GLU C 3 210 ? 31.872 21.352 13.174 1.00 21.17 207 GLU C O 1
ATOM 5665 N N . SER C 3 211 ? 32.934 23.290 12.819 1.00 20.14 208 SER C N 1
ATOM 5666 C CA . SER C 3 211 ? 33.914 23.097 13.870 1.00 19.22 208 SER C CA 1
ATOM 5667 C C . SER C 3 211 ? 33.317 23.706 15.132 1.00 18.83 208 SER C C 1
ATOM 5668 O O . SER C 3 211 ? 32.275 24.364 15.083 1.00 15.99 208 SER C O 1
ATOM 5671 N N . GLY C 3 212 ? 33.975 23.470 16.258 1.00 19.61 209 GLY C N 1
ATOM 5672 C CA . GLY C 3 212 ? 33.545 23.994 17.551 1.00 19.40 209 GLY C CA 1
ATOM 5673 C C . GLY C 3 212 ? 33.480 25.510 17.625 1.00 19.57 209 GLY C C 1
ATOM 5674 O O . GLY C 3 212 ? 32.501 26.069 18.132 1.00 21.37 209 GLY C O 1
ATOM 5675 N N . THR C 3 213 ? 34.513 26.170 17.105 1.00 18.27 210 THR C N 1
ATOM 5676 C CA . THR C 3 213 ? 34.598 27.625 17.103 1.00 16.82 210 THR C CA 1
ATOM 5677 C C . THR C 3 213 ? 34.556 28.164 15.676 1.00 16.86 210 THR C C 1
ATOM 5678 O O . THR C 3 213 ? 34.824 27.433 14.737 1.00 16.74 210 THR C O 1
ATOM 5682 N N . LEU C 3 214 ? 34.256 29.455 15.556 1.00 16.75 211 LEU C N 1
ATOM 5683 C CA . LEU C 3 214 ? 34.213 30.159 14.275 1.00 17.30 211 LEU C CA 1
ATOM 5684 C C . LEU C 3 214 ? 35.604 30.223 13.679 1.00 16.56 211 LEU C C 1
ATOM 5685 O O . LEU C 3 214 ? 35.784 30.124 12.469 1.00 17.07 211 LEU C O 1
ATOM 5690 N N . PHE C 3 215 ? 36.597 30.363 14.540 1.00 16.24 212 PHE C N 1
ATOM 5691 C CA . PHE C 3 215 ? 37.976 30.451 14.073 1.00 16.69 212 PHE C CA 1
ATOM 5692 C C . PHE C 3 215 ? 38.466 29.116 13.504 1.00 15.99 212 PHE C C 1
ATOM 5693 O O . PHE C 3 215 ? 39.045 29.086 12.395 1.00 14.89 212 PHE C O 1
ATOM 5701 N N . ALA C 3 216 ? 38.178 28.028 14.228 1.00 16.05 213 ALA C N 1
ATOM 5702 C CA . ALA C 3 216 ? 38.571 26.677 13.826 1.00 16.78 213 ALA C CA 1
ATOM 5703 C C . ALA C 3 216 ? 37.920 26.319 12.514 1.00 16.62 213 ALA C C 1
ATOM 5704 O O . ALA C 3 216 ? 38.579 25.829 11.589 1.00 15.53 213 ALA C O 1
ATOM 5706 N N . GLY C 3 217 ? 36.614 26.552 12.454 1.00 16.62 214 GLY C N 1
ATOM 5707 C CA . GLY C 3 217 ? 35.817 26.279 11.274 1.00 16.37 214 GLY C CA 1
ATOM 5708 C C . GLY C 3 217 ? 36.214 27.136 10.092 1.00 17.46 214 GLY C C 1
ATOM 5709 O O . GLY C 3 217 ? 36.189 26.671 8.965 1.00 16.94 214 GLY C O 1
ATOM 5710 N N . THR C 3 218 ? 36.583 28.394 10.332 1.00 17.03 215 THR C N 1
ATOM 5711 C CA . THR C 3 218 ? 36.976 29.220 9.211 1.00 16.89 215 THR C CA 1
ATOM 5712 C C . THR C 3 218 ? 38.255 28.672 8.584 1.00 17.46 215 THR C C 1
ATOM 5713 O O . THR C 3 218 ? 38.353 28.522 7.372 1.00 16.80 215 THR C O 1
ATOM 5717 N N . VAL C 3 219 ? 39.235 28.364 9.421 1.00 15.56 216 VAL C N 1
ATOM 5718 C CA . VAL C 3 219 ? 40.522 27.889 8.929 1.00 15.72 216 VAL C CA 1
ATOM 5719 C C . VAL C 3 219 ? 40.409 26.510 8.274 1.00 15.41 216 VAL C C 1
ATOM 5720 O O . VAL C 3 219 ? 40.902 26.327 7.148 1.00 15.10 216 VAL C O 1
ATOM 5724 N N . LYS C 3 220 ? 39.707 25.586 8.923 1.00 15.93 217 LYS C N 1
ATOM 5725 C CA . LYS C 3 220 ? 39.581 24.227 8.414 1.00 16.78 217 LYS C CA 1
ATOM 5726 C C . LYS C 3 220 ? 38.838 24.173 7.072 1.00 16.03 217 LYS C C 1
ATOM 5727 O O . LYS C 3 220 ? 39.305 23.537 6.148 1.00 14.10 217 LYS C O 1
ATOM 5733 N N . SER C 3 221 ? 37.699 24.875 6.983 1.00 16.29 218 SER C N 1
ATOM 5734 C CA . SER C 3 221 ? 36.872 24.877 5.774 1.00 15.07 218 SER C CA 1
ATOM 5735 C C . SER C 3 221 ? 37.587 25.554 4.624 1.00 15.25 218 SER C C 1
ATOM 5736 O O . SER C 3 221 ? 37.539 25.090 3.472 1.00 15.03 218 SER C O 1
ATOM 5739 N N . ALA C 3 222 ? 38.227 26.673 4.925 1.00 15.32 219 ALA C N 1
ATOM 5740 C CA . ALA C 3 222 ? 38.988 27.389 3.920 1.00 16.35 219 ALA C CA 1
ATOM 5741 C C . ALA C 3 222 ? 40.053 26.439 3.330 1.00 15.38 219 ALA C C 1
ATOM 5742 O O . ALA C 3 222 ? 40.222 26.363 2.118 1.00 16.27 219 ALA C O 1
ATOM 5744 N N . ALA C 3 223 ? 40.714 25.684 4.192 1.00 14.79 220 ALA C N 1
ATOM 5745 C CA . ALA C 3 223 ? 41.757 24.735 3.759 1.00 15.24 220 ALA C CA 1
ATOM 5746 C C . ALA C 3 223 ? 41.207 23.570 2.946 1.00 15.45 220 ALA C C 1
ATOM 5747 O O . ALA C 3 223 ? 41.669 23.315 1.817 1.00 15.51 220 ALA C O 1
ATOM 5749 N N . GLY C 3 224 ? 40.237 22.867 3.528 1.00 15.87 221 GLY C N 1
ATOM 5750 C CA . GLY C 3 224 ? 39.620 21.688 2.896 1.00 16.61 221 GLY C CA 1
ATOM 5751 C C . GLY C 3 224 ? 38.939 21.983 1.578 1.00 18.41 221 GLY C C 1
ATOM 5752 O O . GLY C 3 224 ? 39.136 21.260 0.582 1.00 17.74 221 GLY C O 1
ATOM 5753 N N . LEU C 3 225 ? 38.103 23.020 1.569 1.00 18.37 222 LEU C N 1
ATOM 5754 C CA . LEU C 3 225 ? 37.426 23.401 0.346 1.00 19.43 222 LEU C CA 1
ATOM 5755 C C . LEU C 3 225 ? 38.452 23.976 -0.604 1.00 19.21 222 LEU C C 1
ATOM 5756 O O . LEU C 3 225 ? 38.305 23.847 -1.807 1.00 20.71 222 LEU C O 1
ATOM 5761 N N . GLY C 3 226 ? 39.508 24.577 -0.064 1.00 18.46 223 GLY C N 1
ATOM 5762 C CA . GLY C 3 226 ? 40.570 25.106 -0.907 1.00 18.03 223 GLY C CA 1
ATOM 5763 C C . GLY C 3 226 ? 41.166 23.997 -1.777 1.00 18.34 223 GLY C C 1
ATOM 5764 O O . GLY C 3 226 ? 41.308 24.134 -3.001 1.00 16.53 223 GLY C O 1
ATOM 5765 N N . ALA C 3 227 ? 41.486 22.880 -1.149 1.00 17.22 224 ALA C N 1
ATOM 5766 C CA . ALA C 3 227 ? 42.095 21.766 -1.866 1.00 18.02 224 ALA C CA 1
ATOM 5767 C C . ALA C 3 227 ? 41.119 21.076 -2.836 1.00 17.46 224 ALA C C 1
ATOM 5768 O O . ALA C 3 227 ? 41.547 20.486 -3.843 1.00 19.62 224 ALA C O 1
ATOM 5770 N N . ILE C 3 228 ? 39.828 21.141 -2.537 1.00 16.24 225 ILE C N 1
ATOM 5771 C CA . ILE C 3 228 ? 38.797 20.506 -3.385 1.00 16.75 225 ILE C CA 1
ATOM 5772 C C . ILE C 3 228 ? 38.570 21.374 -4.623 1.00 17.44 225 ILE C C 1
ATOM 5773 O O . ILE C 3 228 ? 38.564 20.873 -5.744 1.00 19.46 225 ILE C O 1
ATOM 5778 N N . LEU C 3 229 ? 38.404 22.675 -4.424 1.00 18.48 226 LEU C N 1
ATOM 5779 C CA . LEU C 3 229 ? 38.246 23.606 -5.547 1.00 18.71 226 LEU C CA 1
ATOM 5780 C C . LEU C 3 229 ? 39.440 23.609 -6.489 1.00 19.54 226 LEU C C 1
ATOM 5781 O O . LEU C 3 229 ? 39.281 23.811 -7.689 1.00 19.05 226 LEU C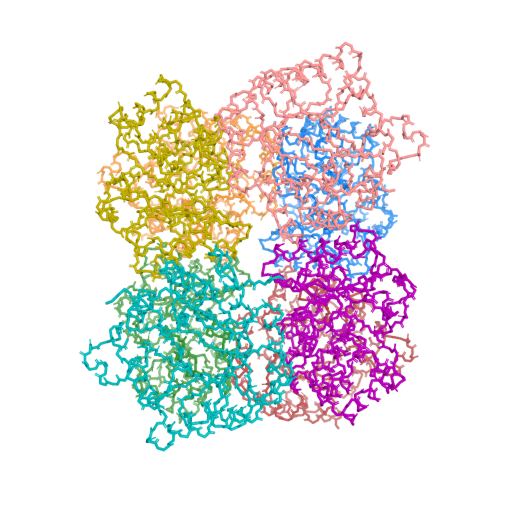 O 1
ATOM 5786 N N . ASN C 3 230 ? 40.643 23.439 -5.937 1.00 21.01 227 ASN C N 1
ATOM 5787 C CA . ASN C 3 230 ? 41.862 23.426 -6.763 1.00 22.39 227 ASN C CA 1
ATOM 5788 C C . ASN C 3 230 ? 41.859 22.200 -7.717 1.00 23.95 227 ASN C C 1
ATOM 5789 O O . ASN C 3 230 ? 42.481 22.214 -8.787 1.00 25.61 227 ASN C O 1
ATOM 5794 N N . LYS C 3 231 ? 41.136 21.155 -7.334 1.00 22.71 228 LYS C N 1
ATOM 5795 C CA . LYS C 3 231 ? 41.019 19.972 -8.178 1.00 23.36 228 LYS C CA 1
ATOM 5796 C C . LYS C 3 231 ? 40.048 20.162 -9.347 1.00 21.90 228 LYS C C 1
ATOM 5797 O O . LYS C 3 231 ? 39.885 19.259 -10.153 1.00 20.39 228 LYS C O 1
ATOM 5803 N N . GLY C 3 232 ? 39.415 21.332 -9.438 1.00 20.02 229 GLY C N 1
ATOM 5804 C CA . GLY C 3 232 ? 38.464 21.603 -10.501 1.00 21.79 229 GLY C CA 1
ATOM 5805 C C . GLY C 3 232 ? 37.061 21.062 -10.248 1.00 21.01 229 GLY C C 1
ATOM 5806 O O . GLY C 3 232 ? 36.227 21.085 -11.140 1.00 20.72 229 GLY C O 1
ATOM 5807 N N . ILE C 3 233 ? 36.784 20.596 -9.029 1.00 20.83 230 ILE C N 1
ATOM 5808 C CA . ILE C 3 233 ? 35.454 20.069 -8.720 1.00 19.90 230 ILE C CA 1
ATOM 5809 C C . ILE C 3 233 ? 34.681 20.963 -7.758 1.00 19.30 230 ILE C C 1
ATOM 5810 O O . ILE C 3 233 ? 35.254 21.832 -7.089 1.00 18.96 230 ILE C O 1
ATOM 5815 N N . GLY C 3 234 ? 33.370 20.739 -7.714 1.00 19.32 231 GLY C N 1
ATOM 5816 C CA . GLY C 3 234 ? 32.461 21.505 -6.874 1.00 18.42 231 GLY C CA 1
ATOM 5817 C C . GLY C 3 234 ? 31.699 22.495 -7.725 1.00 18.35 231 GLY C C 1
ATOM 5818 O O . GLY C 3 234 ? 32.303 23.312 -8.433 1.00 18.91 231 GLY C O 1
ATOM 5819 N N . ASN C 3 235 ? 30.370 22.405 -7.654 1.00 17.31 232 ASN C N 1
ATOM 5820 C CA . ASN C 3 235 ? 29.447 23.238 -8.405 1.00 17.53 232 ASN C CA 1
ATOM 5821 C C . ASN C 3 235 ? 28.674 24.228 -7.502 1.00 17.04 232 ASN C C 1
ATOM 5822 O O . ASN C 3 235 ? 28.087 25.201 -7.976 1.00 15.90 232 ASN C O 1
ATOM 5827 N N . THR C 3 236 ? 28.698 23.962 -6.194 1.00 16.75 233 THR C N 1
ATOM 5828 C CA . THR C 3 236 ? 28.062 24.822 -5.201 1.00 16.70 233 THR C CA 1
ATOM 5829 C C . THR C 3 236 ? 28.727 24.524 -3.869 1.00 16.45 233 THR C C 1
ATOM 5830 O O . THR C 3 236 ? 29.338 23.465 -3.726 1.00 17.50 233 THR C O 1
ATOM 5834 N N . LEU C 3 237 ? 28.661 25.458 -2.919 1.00 16.75 234 LEU C N 1
ATOM 5835 C CA . LEU C 3 237 ? 29.219 25.198 -1.593 1.00 16.27 234 LEU C CA 1
ATOM 5836 C C . LEU C 3 237 ? 28.505 25.928 -0.450 1.00 17.23 234 LEU C C 1
ATOM 5837 O O . LEU C 3 237 ? 27.895 26.991 -0.621 1.00 16.22 234 LEU C O 1
ATOM 5842 N N . ARG C 3 238 ? 28.611 25.324 0.727 1.00 18.05 235 ARG C N 1
ATOM 5843 C CA . ARG C 3 238 ? 28.043 25.877 1.934 1.00 18.06 235 ARG C CA 1
ATOM 5844 C C . ARG C 3 238 ? 29.154 25.740 2.979 1.00 19.66 235 ARG C C 1
ATOM 5845 O O . ARG C 3 238 ? 29.690 24.654 3.180 1.00 18.47 235 ARG C O 1
ATOM 5853 N N . ILE C 3 239 ? 29.562 26.856 3.579 1.00 19.04 236 ILE C N 1
ATOM 5854 C CA . ILE C 3 239 ? 30.572 26.817 4.623 1.00 19.74 236 ILE C CA 1
ATOM 5855 C C . ILE C 3 239 ? 29.833 26.823 5.961 1.00 19.44 236 ILE C C 1
ATOM 5856 O O . ILE C 3 239 ? 29.113 27.763 6.282 1.00 19.28 236 ILE C O 1
ATOM 5861 N N . SER C 3 240 ? 29.978 25.746 6.723 1.00 18.48 237 SER C N 1
ATOM 5862 C CA . SER C 3 240 ? 29.295 25.627 8.015 1.00 18.34 237 SER C CA 1
ATOM 5863 C C . SER C 3 240 ? 30.158 26.194 9.135 1.00 18.35 237 SER C C 1
ATOM 5864 O O . SER C 3 240 ? 31.300 25.794 9.291 1.00 18.97 237 SER C O 1
ATOM 5867 N N . LEU C 3 241 ? 29.621 27.155 9.889 1.00 18.65 238 LEU C N 1
ATOM 5868 C CA . LEU C 3 241 ? 30.371 27.781 10.970 1.00 18.26 238 LEU C CA 1
ATOM 5869 C C . LEU C 3 241 ? 29.543 28.050 12.218 1.00 18.46 238 LEU C C 1
ATOM 5870 O O . LEU C 3 241 ? 28.344 28.340 12.148 1.00 17.24 238 LEU C O 1
ATOM 5875 N N . SER C 3 242 ? 30.212 27.957 13.364 1.00 20.82 239 SER C N 1
ATOM 5876 C CA . SER C 3 242 ? 29.609 28.256 14.663 1.00 20.47 239 SER C CA 1
ATOM 5877 C C . SER C 3 242 ? 29.494 29.784 14.759 1.00 20.87 239 SER C C 1
ATOM 5878 O O . SER C 3 242 ? 30.274 30.445 15.458 1.00 21.18 239 SER C O 1
ATOM 5881 N N . ALA C 3 243 ? 28.525 30.330 14.027 1.00 20.60 240 ALA C N 1
ATOM 5882 C CA . ALA C 3 243 ? 28.295 31.758 13.971 1.00 20.91 240 ALA C CA 1
ATOM 5883 C C . ALA C 3 243 ? 27.017 32.116 13.241 1.00 19.14 240 ALA C C 1
ATOM 5884 O O . ALA C 3 243 ? 26.341 31.259 12.684 1.00 17.28 240 ALA C O 1
ATOM 5886 N N . ASP C 3 244 ? 26.720 33.413 13.242 1.00 19.89 241 ASP C N 1
ATOM 5887 C CA . ASP C 3 244 ? 25.604 33.959 12.487 1.00 21.57 241 ASP C CA 1
ATOM 5888 C C . ASP C 3 244 ? 25.813 33.577 11.025 1.00 18.83 241 ASP C C 1
ATOM 5889 O O . ASP C 3 244 ? 26.866 33.853 10.466 1.00 18.47 241 ASP C O 1
ATOM 5894 N N . PRO C 3 245 ? 24.821 32.938 10.403 1.00 18.93 242 PRO C N 1
ATOM 5895 C CA . PRO C 3 245 ? 24.887 32.478 9.004 1.00 18.17 242 PRO C CA 1
ATOM 5896 C C . PRO C 3 245 ? 25.522 33.441 8.008 1.00 18.09 242 PRO C C 1
ATOM 5897 O O . PRO C 3 245 ? 26.155 32.994 7.035 1.00 17.97 242 PRO C O 1
ATOM 5901 N N . VAL C 3 246 ? 25.361 34.747 8.225 1.00 17.63 243 VAL C N 1
ATOM 5902 C CA . VAL C 3 246 ? 25.963 35.741 7.331 1.00 17.93 243 VAL C CA 1
ATOM 5903 C C . VAL C 3 246 ? 27.484 35.527 7.168 1.00 17.07 243 VAL C C 1
ATOM 5904 O O . VAL C 3 246 ? 28.024 35.689 6.080 1.00 16.55 243 VAL C O 1
ATOM 5908 N N . GLU C 3 247 ? 28.154 35.112 8.231 1.00 17.27 244 GLU C N 1
ATOM 5909 C CA . GLU C 3 247 ? 29.602 34.866 8.169 1.00 17.98 244 GLU C CA 1
ATOM 5910 C C . GLU C 3 247 ? 29.980 33.689 7.258 1.00 17.27 244 GLU C C 1
ATOM 5911 O O . GLU C 3 247 ? 31.105 33.625 6.743 1.00 17.05 244 GLU C O 1
ATOM 5917 N N . GLU C 3 248 ? 29.046 32.769 7.047 1.00 16.75 245 GLU C N 1
ATOM 5918 C CA . GLU C 3 248 ? 29.258 31.632 6.145 1.00 17.14 245 GLU C CA 1
ATOM 5919 C C . GLU C 3 248 ? 29.282 32.130 4.705 1.00 17.56 245 GLU C C 1
ATOM 5920 O O . GLU C 3 248 ? 30.043 31.623 3.865 1.00 18.07 245 GLU C O 1
ATOM 5926 N N . VAL C 3 249 ? 28.446 33.122 4.431 1.00 17.24 246 VAL C N 1
ATOM 5927 C CA . VAL C 3 249 ? 28.364 33.703 3.108 1.00 18.56 246 VAL C CA 1
ATOM 5928 C C . VAL C 3 249 ? 29.637 34.518 2.870 1.00 18.88 246 VAL C C 1
ATOM 5929 O O . VAL C 3 249 ? 30.168 34.535 1.766 1.00 20.17 246 VAL C O 1
ATOM 5945 N N . VAL C 3 251 ? 32.709 34.019 4.289 1.00 15.83 248 VAL C N 1
ATOM 5946 C CA . VAL C 3 251 ? 33.859 33.127 4.040 1.00 14.89 248 VAL C CA 1
ATOM 5947 C C . VAL C 3 251 ? 33.762 32.483 2.647 1.00 14.91 248 VAL C C 1
ATOM 5948 O O . VAL C 3 251 ? 34.762 32.380 1.911 1.00 14.81 248 VAL C O 1
ATOM 5952 N N . ALA C 3 252 ? 32.561 32.077 2.260 1.00 13.93 249 ALA C N 1
ATOM 5953 C CA . ALA C 3 252 ? 32.391 31.465 0.935 1.00 14.21 249 ALA C CA 1
ATOM 5954 C C . ALA C 3 252 ? 32.845 32.424 -0.159 1.00 14.29 249 ALA C C 1
ATOM 5955 O O . ALA C 3 252 ? 33.655 32.041 -1.032 1.00 14.78 249 ALA C O 1
ATOM 5957 N N . ARG C 3 253 ? 32.358 33.667 -0.106 1.00 14.58 250 ARG C N 1
ATOM 5958 C CA . ARG C 3 253 ? 32.762 34.700 -1.081 1.00 14.75 250 ARG C CA 1
ATOM 5959 C C . ARG C 3 253 ? 34.281 34.903 -1.126 1.00 14.41 250 ARG C C 1
ATOM 5960 O O . ARG C 3 253 ? 34.883 34.947 -2.207 1.00 12.98 250 ARG C O 1
ATOM 5968 N N . GLU C 3 254 ? 34.897 35.014 0.045 1.00 13.94 251 GLU C N 1
ATOM 5969 C CA . GLU C 3 254 ? 36.358 35.199 0.120 1.00 14.03 251 GLU C CA 1
ATOM 5970 C C . GLU C 3 254 ? 37.136 33.998 -0.462 1.00 13.94 251 GLU C C 1
ATOM 5971 O O . GLU C 3 254 ? 38.196 34.170 -1.077 1.00 13.59 251 GLU C O 1
ATOM 5977 N N . LEU C 3 255 ? 36.623 32.782 -0.252 1.00 14.22 252 LEU C N 1
ATOM 5978 C CA . LEU C 3 255 ? 37.255 31.568 -0.780 1.00 14.77 252 LEU C CA 1
ATOM 5979 C C . LEU C 3 255 ? 37.260 31.548 -2.306 1.00 15.98 252 LEU C C 1
ATOM 5980 O O . LEU C 3 255 ? 38.286 31.283 -2.931 1.00 15.46 252 LEU C O 1
ATOM 5985 N N . LEU C 3 256 ? 36.108 31.847 -2.892 1.00 17.74 253 LEU C N 1
ATOM 5986 C CA . LEU C 3 256 ? 35.952 31.870 -4.351 1.00 18.67 253 LEU C CA 1
ATOM 5987 C C . LEU C 3 256 ? 36.767 33.002 -5.022 1.00 19.61 253 LEU C C 1
ATOM 5988 O O . LEU C 3 256 ? 37.390 32.774 -6.076 1.00 20.32 253 LEU C O 1
ATOM 5993 N N . LYS C 3 257 ? 36.794 34.188 -4.406 1.00 19.41 254 LYS C N 1
ATOM 5994 C CA . LYS C 3 257 ? 37.561 35.324 -4.922 1.00 20.52 254 LYS C CA 1
ATOM 5995 C C . LYS C 3 257 ? 39.041 34.946 -4.881 1.00 21.10 254 LYS C C 1
ATOM 5996 O O . LYS C 3 257 ? 39.792 35.250 -5.821 1.00 20.76 254 LYS C O 1
ATOM 6002 N N . SER C 3 258 ? 39.444 34.277 -3.799 1.00 19.34 255 SER C N 1
ATOM 6003 C CA . SER C 3 258 ? 40.822 33.806 -3.638 1.00 20.72 255 SER C CA 1
ATOM 6004 C C . SER C 3 258 ? 41.296 33.019 -4.869 1.00 20.86 255 SER C C 1
ATOM 6005 O O . SER C 3 258 ? 42.375 33.273 -5.373 1.00 22.57 255 SER C O 1
ATOM 6008 N N . PHE C 3 259 ? 40.501 32.062 -5.335 1.00 20.95 256 PHE C N 1
ATOM 6009 C CA . PHE C 3 259 ? 40.869 31.279 -6.521 1.00 21.51 256 PHE C CA 1
ATOM 6010 C C . PHE C 3 259 ? 40.482 31.933 -7.849 1.00 22.46 256 PHE C C 1
ATOM 6011 O O . PHE C 3 259 ? 40.843 31.429 -8.909 1.00 23.53 256 PHE C O 1
ATOM 6019 N N . GLY C 3 260 ? 39.775 33.057 -7.787 1.00 22.69 257 GLY C N 1
ATOM 6020 C CA . GLY C 3 260 ? 39.321 33.744 -8.993 1.00 24.78 257 GLY C CA 1
ATOM 6021 C C . GLY C 3 260 ? 38.165 32.967 -9.604 1.00 24.99 257 GLY C C 1
ATOM 6022 O O . GLY C 3 260 ? 38.129 32.727 -10.818 1.00 24.46 257 GLY C O 1
ATOM 6023 N N . LEU C 3 261 ? 37.234 32.552 -8.751 1.00 24.42 258 LEU C N 1
ATOM 6024 C CA . LEU C 3 261 ? 36.056 31.807 -9.182 1.00 25.22 258 LEU C CA 1
ATOM 6025 C C . LEU C 3 261 ? 34.803 32.690 -9.143 1.00 26.62 258 LEU C C 1
ATOM 6026 O O . LEU C 3 261 ? 34.632 33.503 -8.225 1.00 30.00 258 LEU C O 1
ATOM 6031 N N . ALA C 3 262 ? 33.959 32.537 -10.166 1.00 26.16 259 ALA C N 1
ATOM 6032 C CA . ALA C 3 262 ? 32.691 33.258 -10.291 1.00 25.78 259 ALA C CA 1
ATOM 6033 C C . ALA C 3 262 ? 31.562 32.408 -9.718 1.00 24.06 259 ALA C C 1
ATOM 6034 O O . ALA C 3 262 ? 31.667 31.184 -9.670 1.00 22.26 259 ALA C O 1
ATOM 6036 N N . SER C 3 263 ? 30.481 33.050 -9.283 1.00 23.93 260 SER C N 1
ATOM 6037 C CA . SER C 3 263 ? 29.329 32.325 -8.724 1.00 23.96 260 SER C CA 1
ATOM 6038 C C . SER C 3 263 ? 28.096 32.508 -9.589 1.00 22.81 260 SER C C 1
ATOM 6039 O O . SER C 3 263 ? 27.035 32.866 -9.085 1.00 20.74 260 SER C O 1
ATOM 6042 N N . ASN D 4 5 ? 38.776 3.400 52.028 1.00 38.18 2 ASN D N 1
ATOM 6043 C CA . ASN D 4 5 ? 38.800 3.002 50.586 1.00 36.29 2 ASN D CA 1
ATOM 6044 C C . ASN D 4 5 ? 39.416 4.077 49.705 1.00 35.59 2 ASN D C 1
ATOM 6045 O O . ASN D 4 5 ? 39.167 5.265 49.887 1.00 35.32 2 ASN D O 1
ATOM 6050 N N . GLU D 4 6 ? 40.242 3.637 48.768 1.00 35.65 3 GLU D N 1
ATOM 6051 C CA . GLU D 4 6 ? 40.867 4.520 47.805 1.00 33.55 3 GLU D CA 1
ATOM 6052 C C . GLU D 4 6 ? 39.957 4.477 46.599 1.00 29.78 3 GLU D C 1
ATOM 6053 O O . GLU D 4 6 ? 39.187 3.525 46.426 1.00 27.42 3 GLU D O 1
ATOM 6067 N N . THR D 4 8 ? 38.503 4.135 42.841 1.00 25.38 5 THR D N 1
ATOM 6068 C CA . THR D 4 8 ? 38.674 3.202 41.748 1.00 24.77 5 THR D CA 1
ATOM 6069 C C . THR D 4 8 ? 39.018 4.044 40.550 1.00 23.19 5 THR D C 1
ATOM 6070 O O . THR D 4 8 ? 38.262 4.942 40.216 1.00 22.92 5 THR D O 1
ATOM 6074 N N . HIS D 4 9 ? 40.144 3.769 39.895 1.00 22.99 6 HIS D N 1
ATOM 6075 C CA . HIS D 4 9 ? 40.534 4.561 38.730 1.00 21.58 6 HIS D CA 1
ATOM 6076 C C . HIS D 4 9 ? 39.599 4.209 37.588 1.00 21.34 6 HIS D C 1
ATOM 6077 O O . HIS D 4 9 ? 39.086 3.096 37.543 1.00 21.27 6 HIS D O 1
ATOM 6084 N N . ARG D 4 10 ? 39.347 5.154 36.681 1.00 21.04 7 ARG D N 1
ATOM 6085 C CA . ARG D 4 10 ? 38.438 4.901 35.557 1.00 20.35 7 ARG D CA 1
ATOM 6086 C C . ARG D 4 10 ? 38.872 3.673 34.741 1.00 20.65 7 ARG D C 1
ATOM 6087 O O . ARG D 4 10 ? 38.041 2.963 34.172 1.00 19.75 7 ARG D O 1
ATOM 6095 N N . THR D 4 11 ? 40.176 3.422 34.696 1.00 20.75 8 THR D N 1
ATOM 6096 C CA . THR D 4 11 ? 40.694 2.298 33.928 1.00 21.24 8 THR D CA 1
ATOM 6097 C C . THR D 4 11 ? 40.403 0.942 34.563 1.00 21.71 8 THR D C 1
ATOM 6098 O O . THR D 4 11 ? 40.513 -0.067 33.881 1.00 21.63 8 THR D O 1
ATOM 6102 N N A LYS D 4 12 ? 40.039 0.960 35.851 0.50 21.66 9 LYS D N 1
ATOM 6103 N N B LYS D 4 12 ? 40.009 0.926 35.840 0.50 20.73 9 LYS D N 1
ATOM 6104 C CA A LYS D 4 12 ? 39.754 -0.235 36.650 0.50 22.67 9 LYS D CA 1
ATOM 6105 C CA B LYS D 4 12 ? 39.726 -0.322 36.559 0.50 21.12 9 LYS D CA 1
ATOM 6106 C C A LYS D 4 12 ? 38.273 -0.447 37.028 0.50 22.18 9 LYS D C 1
ATOM 6107 C C B LYS D 4 12 ? 38.246 -0.562 36.882 0.50 21.31 9 LYS D C 1
ATOM 6108 O O A LYS D 4 12 ? 37.953 -1.320 37.845 0.50 21.49 9 LYS D O 1
ATOM 6109 O O B LYS D 4 12 ? 37.902 -1.558 37.526 0.50 20.63 9 LYS D O 1
ATOM 6120 N N . THR D 4 13 ? 37.374 0.334 36.430 1.00 20.53 10 THR D N 1
ATOM 6121 C CA . THR D 4 13 ? 35.948 0.191 36.692 1.00 20.87 10 THR D CA 1
ATOM 6122 C C . THR D 4 13 ? 35.375 -1.011 35.904 1.00 21.45 10 THR D C 1
ATOM 6123 O O . THR D 4 13 ? 35.936 -1.418 34.902 1.00 21.57 10 THR D O 1
ATOM 6127 N N . ARG D 4 14 ? 34.266 -1.571 36.371 1.00 22.79 11 ARG D N 1
ATOM 6128 C CA . ARG D 4 14 ? 33.668 -2.762 35.740 1.00 22.52 11 ARG D CA 1
ATOM 6129 C C . ARG D 4 14 ? 33.067 -2.443 34.368 1.00 22.09 11 ARG D C 1
ATOM 6130 O O . ARG D 4 14 ? 32.034 -1.756 34.296 1.00 21.13 11 ARG D O 1
ATOM 6138 N N . PRO D 4 15 ? 33.698 -2.936 33.275 1.00 21.42 12 PRO D N 1
ATOM 6139 C CA . PRO D 4 15 ? 33.148 -2.618 31.958 1.00 21.88 12 PRO D CA 1
ATOM 6140 C C . PRO D 4 15 ? 31.654 -2.926 31.813 1.00 20.60 12 PRO D C 1
ATOM 6141 O O . PRO D 4 15 ? 31.142 -3.894 32.383 1.00 20.32 12 PRO D O 1
ATOM 6145 N N . VAL D 4 16 ? 30.993 -2.067 31.045 1.00 20.76 13 VAL D N 1
ATOM 6146 C CA . VAL D 4 16 ? 29.576 -2.141 30.760 1.00 21.13 13 VAL D CA 1
ATOM 6147 C C . VAL D 4 16 ? 29.375 -1.743 29.300 1.00 22.42 13 VAL D C 1
ATOM 6148 O O . VAL D 4 16 ? 29.847 -0.676 28.879 1.00 24.02 13 VAL D O 1
ATOM 6152 N N . LYS D 4 17 ? 28.684 -2.585 28.537 1.00 22.15 14 LYS D N 1
ATOM 6153 C CA . LYS D 4 17 ? 28.401 -2.293 27.123 1.00 23.54 14 LYS D CA 1
ATOM 6154 C C . LYS D 4 17 ? 27.138 -1.443 26.975 1.00 22.10 14 LYS D C 1
ATOM 6155 O O . LYS D 4 17 ? 26.184 -1.607 27.728 1.00 21.28 14 LYS D O 1
ATOM 6161 N N . VAL D 4 18 ? 27.169 -0.534 26.003 1.00 22.65 15 VAL D N 1
ATOM 6162 C CA . VAL D 4 18 ? 26.048 0.339 25.643 1.00 22.63 15 VAL D CA 1
ATOM 6163 C C . VAL D 4 18 ? 26.151 0.402 24.114 1.00 22.33 15 VAL D C 1
ATOM 6164 O O . VAL D 4 18 ? 27.101 0.965 23.565 1.00 22.70 15 VAL D O 1
ATOM 6168 N N . GLY D 4 19 ? 25.196 -0.220 23.430 1.00 23.88 16 GLY D N 1
ATOM 6169 C CA . GLY D 4 19 ? 25.288 -0.318 21.976 1.00 25.35 16 GLY D CA 1
ATOM 6170 C C . GLY D 4 19 ? 26.556 -1.116 21.727 1.00 26.35 16 GLY D C 1
ATOM 6171 O O . GLY D 4 19 ? 26.728 -2.200 22.290 1.00 26.54 16 GLY D O 1
ATOM 6172 N N . ASN D 4 20 ? 27.451 -0.581 20.905 1.00 26.13 17 ASN D N 1
ATOM 6173 C CA . ASN D 4 20 ? 28.729 -1.222 20.600 1.00 28.82 17 ASN D CA 1
ATOM 6174 C C . ASN D 4 20 ? 29.851 -0.680 21.488 1.00 29.49 17 ASN D C 1
ATOM 6175 O O . ASN D 4 20 ? 30.938 -1.251 21.550 1.00 33.51 17 ASN D O 1
ATOM 6180 N N . LEU D 4 21 ? 29.579 0.418 22.182 1.00 29.17 18 LEU D N 1
ATOM 6181 C CA . LEU D 4 21 ? 30.574 1.058 23.041 1.00 29.22 18 LEU D CA 1
ATOM 6182 C C . LEU D 4 21 ? 30.734 0.369 24.377 1.00 28.13 18 LEU D C 1
ATOM 6183 O O . LEU D 4 21 ? 29.770 -0.162 24.920 1.00 29.11 18 LEU D O 1
ATOM 6188 N N . THR D 4 22 ? 31.951 0.403 24.906 1.00 27.41 19 THR D N 1
ATOM 6189 C CA . THR D 4 22 ? 32.206 -0.096 26.239 1.00 26.78 19 THR D CA 1
ATOM 6190 C C . THR D 4 22 ? 32.233 1.161 27.070 1.00 25.87 19 THR D C 1
ATOM 6191 O O . THR D 4 22 ? 32.601 2.244 26.577 1.00 26.01 19 THR D O 1
ATOM 6195 N N . ILE D 4 23 ? 31.794 1.039 28.313 1.00 24.59 20 ILE D N 1
ATOM 6196 C CA . ILE D 4 23 ? 31.810 2.137 29.247 1.00 23.57 20 ILE D CA 1
ATOM 6197 C C . ILE D 4 23 ? 32.501 1.543 30.441 1.00 22.80 20 ILE D C 1
ATOM 6198 O O . ILE D 4 23 ? 31.964 0.634 31.067 1.00 23.41 20 ILE D O 1
ATOM 6203 N N . GLY D 4 24 ? 33.709 2.027 30.729 1.00 22.17 21 GLY D N 1
ATOM 6204 C CA . GLY D 4 24 ? 34.490 1.543 31.852 1.00 21.44 21 GLY D CA 1
ATOM 6205 C C . GLY D 4 24 ? 35.692 0.724 31.390 1.00 21.86 21 GLY D C 1
ATOM 6206 O O . GLY D 4 24 ? 35.779 0.335 30.222 1.00 18.37 21 GLY D O 1
ATOM 6207 N N . GLY D 4 25 ? 36.633 0.505 32.298 1.00 23.71 22 GLY D N 1
ATOM 6208 C CA . GLY D 4 25 ? 37.821 -0.309 31.992 1.00 25.41 22 GLY D CA 1
ATOM 6209 C C . GLY D 4 25 ? 38.852 0.318 31.072 1.00 27.72 22 GLY D C 1
ATOM 6210 O O . GLY D 4 25 ? 39.800 -0.336 30.664 1.00 25.86 22 GLY D O 1
ATOM 6211 N N . ASN D 4 26 ? 38.676 1.583 30.728 1.00 28.31 23 ASN D N 1
ATOM 6212 C CA . ASN D 4 26 ? 39.642 2.278 29.878 1.00 30.85 23 ASN D CA 1
ATOM 6213 C C . ASN D 4 26 ? 39.776 3.710 30.372 1.00 29.45 23 ASN D C 1
ATOM 6214 O O . ASN D 4 26 ? 38.992 4.149 31.214 1.00 28.60 23 ASN D O 1
ATOM 6219 N N . ASN D 4 27 ? 40.768 4.430 29.863 1.00 28.88 24 ASN D N 1
ATOM 6220 C CA . ASN D 4 27 ? 41.035 5.775 30.347 1.00 28.90 24 ASN D CA 1
ATOM 6221 C C . ASN D 4 27 ? 40.340 6.895 29.566 1.00 29.18 24 ASN D C 1
ATOM 6222 O O . ASN D 4 27 ? 40.633 8.085 29.766 1.00 29.36 24 ASN D O 1
ATOM 6227 N N . GLU D 4 28 ? 39.397 6.519 28.716 1.00 29.23 25 GLU D N 1
ATOM 6228 C CA . GLU D 4 28 ? 38.713 7.477 27.870 1.00 29.82 25 GLU D CA 1
ATOM 6229 C C . GLU D 4 28 ? 37.231 7.559 28.204 1.00 28.04 25 GLU D C 1
ATOM 6230 O O . GLU D 4 28 ? 36.550 6.534 28.353 1.00 27.79 25 GLU D O 1
ATOM 6236 N N . LEU D 4 29 ? 36.738 8.787 28.359 1.00 23.53 26 LEU D N 1
ATOM 6237 C CA . LEU D 4 29 ? 35.334 8.984 28.667 1.00 21.42 26 LEU D CA 1
ATOM 6238 C C . LEU D 4 29 ? 34.507 9.121 27.398 1.00 20.21 26 LEU D C 1
ATOM 6239 O O . LEU D 4 29 ? 34.967 9.675 26.400 1.00 19.40 26 LEU D O 1
ATOM 6244 N N . ILE D 4 30 ? 33.282 8.611 27.472 1.00 19.41 27 ILE D N 1
ATOM 6245 C CA . ILE D 4 30 ? 32.318 8.677 26.396 1.00 18.00 27 ILE D CA 1
ATOM 6246 C C . ILE D 4 30 ? 31.487 9.966 26.534 1.00 17.98 27 ILE D C 1
ATOM 6247 O O . ILE D 4 30 ? 31.098 10.355 27.641 1.00 17.26 27 ILE D O 1
ATOM 6252 N N . ILE D 4 31 ? 31.231 10.629 25.410 1.00 18.12 28 ILE D N 1
ATOM 6253 C CA . ILE D 4 31 ? 30.461 11.879 25.396 1.00 17.88 28 ILE D CA 1
ATOM 6254 C C . ILE D 4 31 ? 28.970 11.647 25.208 1.00 18.70 28 ILE D C 1
ATOM 6255 O O . ILE D 4 31 ? 28.545 11.000 24.242 1.00 18.72 28 ILE D O 1
ATOM 6260 N N . GLN D 4 32 ? 28.171 12.188 26.125 1.00 18.52 29 GLN D N 1
ATOM 6261 C CA . GLN D 4 32 ? 26.725 12.094 26.012 1.00 18.97 29 GLN D CA 1
ATOM 6262 C C . GLN D 4 32 ? 26.076 13.461 25.929 1.00 18.69 29 GLN D C 1
ATOM 6263 O O . GLN D 4 32 ? 26.586 14.453 26.469 1.00 20.90 29 GLN D O 1
ATOM 6269 N N . SER D 4 33 ? 24.928 13.506 25.270 1.00 16.78 30 SER D N 1
ATOM 6270 C CA . SER D 4 33 ? 24.158 14.720 25.180 1.00 17.44 30 SER D CA 1
ATOM 6271 C C . SER D 4 33 ? 22.682 14.299 25.394 1.00 16.66 30 SER D C 1
ATOM 6272 O O . SER D 4 33 ? 22.420 13.163 25.813 1.00 17.33 30 SER D O 1
ATOM 6283 N N . THR D 4 35 ? 18.461 15.088 23.852 1.00 18.40 32 THR D N 1
ATOM 6284 C CA . THR D 4 35 ? 17.590 15.792 22.936 1.00 18.60 32 THR D CA 1
ATOM 6285 C C . THR D 4 35 ? 16.678 16.719 23.689 1.00 20.25 32 THR D C 1
ATOM 6286 O O . THR D 4 35 ? 16.465 16.555 24.919 1.00 20.50 32 THR D O 1
ATOM 6290 N N . THR D 4 36 ? 16.113 17.672 22.945 1.00 21.31 33 THR D N 1
ATOM 6291 C CA . THR D 4 36 ? 15.177 18.652 23.487 1.00 23.03 33 THR D CA 1
ATOM 6292 C C . THR D 4 36 ? 13.837 18.617 22.756 1.00 23.06 33 THR D C 1
ATOM 6293 O O . THR D 4 36 ? 12.895 19.256 23.195 1.00 22.26 33 THR D O 1
ATOM 6297 N N . THR D 4 37 ? 13.761 17.873 21.645 1.00 22.96 34 THR D N 1
ATOM 6298 C CA . THR D 4 37 ? 12.541 17.741 20.839 1.00 22.72 34 THR D CA 1
ATOM 6299 C C . THR D 4 37 ? 11.545 16.803 21.490 1.00 23.60 34 THR D C 1
ATOM 6300 O O . THR D 4 37 ? 11.809 16.263 22.564 1.00 22.30 34 THR D O 1
ATOM 6304 N N . LYS D 4 38 ? 10.379 16.622 20.861 1.00 24.65 35 LYS D N 1
ATOM 6305 C CA . LYS D 4 38 ? 9.418 15.631 21.369 1.00 24.20 35 LYS D CA 1
ATOM 6306 C C . LYS D 4 38 ? 9.872 14.291 20.861 1.00 23.20 35 LYS D C 1
ATOM 6307 O O . LYS D 4 38 ? 9.934 14.057 19.648 1.00 22.00 35 LYS D O 1
ATOM 6313 N N . THR D 4 39 ? 10.231 13.423 21.799 1.00 21.87 36 THR D N 1
ATOM 6314 C CA . THR D 4 39 ? 10.679 12.072 21.473 1.00 21.90 36 THR D CA 1
ATOM 6315 C C . THR D 4 39 ? 9.657 11.372 20.578 1.00 20.74 36 THR D C 1
ATOM 6316 O O . THR D 4 39 ? 10.028 10.584 19.710 1.00 20.16 36 THR D O 1
ATOM 6320 N N . HIS D 4 40 ? 8.372 11.667 20.778 1.00 21.01 37 HIS D N 1
ATOM 6321 C CA . HIS D 4 40 ? 7.329 11.049 19.954 1.00 21.29 37 HIS D CA 1
ATOM 6322 C C . HIS D 4 40 ? 7.273 11.670 18.530 1.00 22.21 37 HIS D C 1
ATOM 6323 O O . HIS D 4 40 ? 6.649 11.101 17.628 1.00 24.77 37 HIS D O 1
ATOM 6330 N N . ASP D 4 41 ? 7.918 12.828 18.339 1.00 21.98 38 ASP D N 1
ATOM 6331 C CA . ASP D 4 41 ? 8.028 13.462 17.000 1.00 21.86 38 ASP D CA 1
ATOM 6332 C C . ASP D 4 41 ? 9.345 12.931 16.410 1.00 22.30 38 ASP D C 1
ATOM 6333 O O . ASP D 4 41 ? 10.421 13.504 16.622 1.00 19.92 38 ASP D O 1
ATOM 6338 N N . VAL D 4 42 ? 9.228 11.836 15.662 1.00 23.22 39 VAL D N 1
ATOM 6339 C CA . VAL D 4 42 ? 10.377 11.094 15.139 1.00 23.14 39 VAL D CA 1
ATOM 6340 C C . VAL D 4 42 ? 11.368 11.860 14.246 1.00 23.13 39 VAL D C 1
ATOM 6341 O O . VAL D 4 42 ? 12.554 11.897 14.588 1.00 23.01 39 VAL D O 1
ATOM 6345 N N . GLU D 4 43 ? 10.925 12.435 13.119 1.00 21.83 40 GLU D N 1
ATOM 6346 C CA . GLU D 4 43 ? 11.842 13.184 12.240 1.00 20.94 40 GLU D CA 1
ATOM 6347 C C . GLU D 4 43 ? 12.500 14.305 13.052 1.00 19.88 40 GLU D C 1
ATOM 6348 O O . GLU D 4 43 ? 13.713 14.532 12.946 1.00 18.28 40 GLU D O 1
ATOM 6354 N N . ALA D 4 44 ? 11.695 14.977 13.876 1.00 19.49 41 ALA D N 1
ATOM 6355 C CA . ALA D 4 44 ? 12.187 16.063 14.731 1.00 19.11 41 ALA D CA 1
ATOM 6356 C C . ALA D 4 44 ? 13.322 15.588 15.609 1.00 17.70 41 ALA D C 1
ATOM 6357 O O . ALA D 4 44 ? 14.373 16.197 15.659 1.00 18.25 41 ALA D O 1
ATOM 6359 N N . THR D 4 45 ? 13.079 14.498 16.312 1.00 18.11 42 THR D N 1
ATOM 6360 C CA . THR D 4 45 ? 14.065 13.918 17.195 1.00 16.80 42 THR D CA 1
ATOM 6361 C C . THR D 4 45 ? 15.276 13.445 16.391 1.00 16.73 42 THR D C 1
ATOM 6362 O O . THR D 4 45 ? 16.403 13.867 16.663 1.00 15.94 42 THR D O 1
ATOM 6366 N N . VAL D 4 46 ? 15.049 12.620 15.370 1.00 16.65 43 VAL D N 1
ATOM 6367 C CA . VAL D 4 46 ? 16.133 12.156 14.510 1.00 16.43 43 VAL D CA 1
ATOM 6368 C C . VAL D 4 46 ? 17.002 13.319 13.995 1.00 15.52 43 VAL D C 1
ATOM 6369 O O . VAL D 4 46 ? 18.220 13.192 13.937 1.00 14.82 43 VAL D O 1
ATOM 6373 N N . ALA D 4 47 ? 16.379 14.442 13.635 1.00 16.06 44 ALA D N 1
ATOM 6374 C CA . ALA D 4 47 ? 17.111 15.581 13.106 1.00 16.36 44 ALA D CA 1
ATOM 6375 C C . ALA D 4 47 ? 18.097 16.139 14.143 1.00 16.34 44 ALA D C 1
ATOM 6376 O O . ALA D 4 47 ? 19.241 16.486 13.824 1.00 16.18 44 ALA D O 1
ATOM 6378 N N . GLU D 4 48 ? 17.667 16.181 15.391 1.00 16.67 45 GLU D N 1
ATOM 6379 C CA . GLU D 4 48 ? 18.514 16.700 16.430 1.00 17.42 45 GLU D CA 1
ATOM 6380 C C . GLU D 4 48 ? 19.676 15.718 16.653 1.00 17.53 45 GLU D C 1
ATOM 6381 O O . GLU D 4 48 ? 20.841 16.143 16.768 1.00 17.74 45 GLU D O 1
ATOM 6387 N N A ILE D 4 49 ? 19.363 14.417 16.685 0.60 17.55 46 ILE D N 1
ATOM 6388 N N B ILE D 4 49 ? 19.360 14.424 16.695 0.40 17.36 46 ILE D N 1
ATOM 6389 C CA A ILE D 4 49 ? 20.393 13.383 16.879 0.60 17.22 46 ILE D CA 1
ATOM 6390 C CA B ILE D 4 49 ? 20.376 13.389 16.895 0.40 16.96 46 ILE D CA 1
ATOM 6391 C C A ILE D 4 49 ? 21.430 13.428 15.767 0.60 17.36 46 ILE D C 1
ATOM 6392 C C B ILE D 4 49 ? 21.413 13.385 15.767 0.40 17.30 46 ILE D C 1
ATOM 6393 O O A ILE D 4 49 ? 22.630 13.255 16.013 0.60 16.42 46 ILE D O 1
ATOM 6394 O O B ILE D 4 49 ? 22.599 13.149 16.006 0.40 16.82 46 ILE D O 1
ATOM 6403 N N . LYS D 4 50 ? 20.960 13.668 14.546 1.00 17.92 47 LYS D N 1
ATOM 6404 C CA . LYS D 4 50 ? 21.834 13.715 13.386 1.00 18.47 47 LYS D CA 1
ATOM 6405 C C . LYS D 4 50 ? 22.845 14.849 13.508 1.00 18.57 47 LYS D C 1
ATOM 6406 O O . LYS D 4 50 ? 23.971 14.693 13.076 1.00 16.78 47 LYS D O 1
ATOM 6412 N N . ARG D 4 51 ? 22.431 15.989 14.081 1.00 19.03 48 ARG D N 1
ATOM 6413 C CA . ARG D 4 51 ? 23.370 17.102 14.279 1.00 19.74 48 ARG D CA 1
ATOM 6414 C C . ARG D 4 51 ? 24.305 16.756 15.425 1.00 18.27 48 ARG D C 1
ATOM 6415 O O . ARG D 4 51 ? 25.515 17.053 15.371 1.00 18.69 48 ARG D O 1
ATOM 6423 N N . LEU D 4 52 ? 23.748 16.116 16.459 1.00 17.57 49 LEU D N 1
ATOM 6424 C CA . LEU D 4 52 ? 24.550 15.700 17.603 1.00 17.67 49 LEU D CA 1
ATOM 6425 C C . LEU D 4 52 ? 25.625 14.761 17.165 1.00 18.39 49 LEU D C 1
ATOM 6426 O O . LEU D 4 52 ? 26.793 14.974 17.483 1.00 18.03 49 LEU D O 1
ATOM 6431 N N . GLU D 4 53 ? 25.228 13.717 16.433 1.00 19.65 50 GLU D N 1
ATOM 6432 C CA . GLU D 4 53 ? 26.186 12.762 15.902 1.00 20.41 50 GLU D CA 1
ATOM 6433 C C . GLU D 4 53 ? 27.316 13.531 15.221 1.00 21.68 50 GLU D C 1
ATOM 6434 O O . GLU D 4 53 ? 28.449 13.519 15.716 1.00 20.86 50 GLU D O 1
ATOM 6440 N N . GLU D 4 54 ? 27.002 14.206 14.101 1.00 19.75 51 GLU D N 1
ATOM 6441 C CA . GLU D 4 54 ? 27.997 14.964 13.344 1.00 20.55 51 GLU D CA 1
ATOM 6442 C C . GLU D 4 54 ? 28.948 15.732 14.305 1.00 20.05 51 GLU D C 1
ATOM 6443 O O . GLU D 4 54 ? 30.170 15.670 14.172 1.00 19.71 51 GLU D O 1
ATOM 6449 N N . ALA D 4 55 ? 28.388 16.408 15.301 1.00 18.72 52 ALA D N 1
ATOM 6450 C CA . ALA D 4 55 ? 29.211 17.191 16.258 1.00 19.71 52 ALA D CA 1
ATOM 6451 C C . ALA D 4 55 ? 30.174 16.375 17.153 1.00 18.65 52 ALA D C 1
ATOM 6452 O O . ALA D 4 55 ? 31.052 16.950 17.818 1.00 18.34 52 ALA D O 1
ATOM 6454 N N . GLY D 4 56 ? 30.001 15.058 17.178 1.00 18.91 53 GLY D N 1
ATOM 6455 C CA . GLY D 4 56 ? 30.859 14.172 17.957 1.00 19.67 53 GLY D CA 1
ATOM 6456 C C . GLY D 4 56 ? 30.212 13.575 19.195 1.00 20.84 53 GLY D C 1
ATOM 6457 O O . GLY D 4 56 ? 30.913 13.064 20.085 1.00 21.46 53 GLY D O 1
ATOM 6458 N N . CYS D 4 57 ? 28.883 13.642 19.273 1.00 19.76 54 CYS D N 1
ATOM 6459 C CA . CYS D 4 57 ? 28.175 13.056 20.395 1.00 19.66 54 CYS D CA 1
ATOM 6460 C C . CYS D 4 57 ? 28.246 11.535 20.251 1.00 19.68 54 CYS D C 1
ATOM 6461 O O . CYS D 4 57 ? 28.032 11.011 19.159 1.00 18.49 54 CYS D O 1
ATOM 6464 N N . GLN D 4 58 ? 28.530 10.831 21.343 1.00 18.28 55 GLN D N 1
ATOM 6465 C CA . GLN D 4 58 ? 28.638 9.375 21.297 1.00 18.18 55 GLN D CA 1
ATOM 6466 C C . GLN D 4 58 ? 27.450 8.581 21.806 1.00 18.40 55 GLN D C 1
ATOM 6467 O O . GLN D 4 58 ? 27.250 7.460 21.362 1.00 18.45 55 GLN D O 1
ATOM 6473 N N . VAL D 4 59 ? 26.674 9.155 22.723 1.00 18.05 56 VAL D N 1
ATOM 6474 C CA . VAL D 4 59 ? 25.495 8.509 23.262 1.00 19.09 56 VAL D CA 1
ATOM 6475 C C . VAL D 4 59 ? 24.485 9.626 23.467 1.00 18.52 56 VAL D C 1
ATOM 6476 O O . VAL D 4 59 ? 24.870 10.768 23.748 1.00 18.60 56 VAL D O 1
ATOM 6480 N N . VAL D 4 60 ? 23.206 9.337 23.312 1.00 17.62 57 VAL D N 1
ATOM 6481 C CA . VAL D 4 60 ? 22.201 10.387 23.502 1.00 18.96 57 VAL D CA 1
ATOM 6482 C C . VAL D 4 60 ? 21.013 9.907 24.307 1.00 19.51 57 VAL D C 1
ATOM 6483 O O . VAL D 4 60 ? 20.527 8.774 24.143 1.00 19.39 57 VAL D O 1
ATOM 6487 N N . ARG D 4 61 ? 20.572 10.764 25.212 1.00 19.23 58 ARG D N 1
ATOM 6488 C CA . ARG D 4 61 ? 19.449 10.451 26.060 1.00 21.22 58 ARG D CA 1
ATOM 6489 C C . ARG D 4 61 ? 18.205 11.132 25.500 1.00 21.09 58 ARG D C 1
ATOM 6490 O O . ARG D 4 61 ? 18.247 12.305 25.105 1.00 18.33 58 ARG D O 1
ATOM 6498 N N . VAL D 4 62 ? 17.113 10.375 25.400 1.00 20.24 59 VAL D N 1
ATOM 6499 C CA . VAL D 4 62 ? 15.844 10.924 24.933 1.00 22.18 59 VAL D CA 1
ATOM 6500 C C . VAL D 4 62 ? 14.813 10.737 26.038 1.00 22.86 59 VAL D C 1
ATOM 6501 O O . VAL D 4 62 ? 14.739 9.669 26.648 1.00 26.28 59 VAL D O 1
ATOM 6505 N N . ALA D 4 63 ? 14.054 11.789 26.325 1.00 23.18 60 ALA D N 1
ATOM 6506 C CA . ALA D 4 63 ? 13.027 11.721 27.365 1.00 24.06 60 ALA D CA 1
ATOM 6507 C C . ALA D 4 63 ? 11.914 10.775 26.955 1.00 23.39 60 ALA D C 1
ATOM 6508 O O . ALA D 4 63 ? 11.530 10.733 25.786 1.00 23.18 60 ALA D O 1
ATOM 6510 N N . VAL D 4 64 ? 11.441 9.983 27.911 1.00 23.98 61 VAL D N 1
ATOM 6511 C CA . VAL D 4 64 ? 10.329 9.068 27.683 1.00 25.48 61 VAL D CA 1
ATOM 6512 C C . VAL D 4 64 ? 9.327 9.346 28.814 1.00 28.31 61 VAL D C 1
ATOM 6513 O O . VAL D 4 64 ? 9.162 8.534 29.731 1.00 32.72 61 VAL D O 1
ATOM 6517 N N . PRO D 4 65 ? 8.681 10.526 28.776 1.00 28.68 62 PRO D N 1
ATOM 6518 C CA . PRO D 4 65 ? 7.701 10.885 29.821 1.00 28.91 62 PRO D CA 1
ATOM 6519 C C . PRO D 4 65 ? 6.396 10.100 29.769 1.00 29.78 62 PRO D C 1
ATOM 6520 O O . PRO D 4 65 ? 5.629 10.141 30.742 1.00 30.01 62 PRO D O 1
ATOM 6524 N N . ASP D 4 66 ? 6.144 9.398 28.660 1.00 28.61 63 ASP D N 1
ATOM 6525 C CA . ASP D 4 66 ? 4.901 8.621 28.506 1.00 30.28 63 ASP D CA 1
ATOM 6526 C C . ASP D 4 66 ? 4.994 7.529 27.412 1.00 30.60 63 ASP D C 1
ATOM 6527 O O . ASP D 4 66 ? 6.072 7.253 26.900 1.00 29.46 63 ASP D O 1
ATOM 6532 N N . GLU D 4 67 ? 3.869 6.906 27.061 1.00 32.34 64 GLU D N 1
ATOM 6533 C CA . GLU D 4 67 ? 3.889 5.817 26.073 1.00 32.67 64 GLU D CA 1
ATOM 6534 C C . GLU D 4 67 ? 4.083 6.307 24.619 1.00 32.22 64 GLU D C 1
ATOM 6535 O O . GLU D 4 67 ? 4.518 5.533 23.761 1.00 30.50 64 GLU D O 1
ATOM 6541 N N . ARG D 4 68 ? 3.765 7.579 24.338 1.00 31.25 65 ARG D N 1
ATOM 6542 C CA . ARG D 4 68 ? 3.980 8.119 22.998 1.00 30.39 65 ARG D CA 1
ATOM 6543 C C . ARG D 4 68 ? 5.478 8.081 22.734 1.00 28.23 65 ARG D C 1
ATOM 6544 O O . ARG D 4 68 ? 5.933 7.602 21.701 1.00 25.99 65 ARG D O 1
ATOM 6552 N N . ALA D 4 69 ? 6.251 8.586 23.687 1.00 29.13 66 ALA D N 1
ATOM 6553 C CA . ALA D 4 69 ? 7.707 8.602 23.536 1.00 27.02 66 ALA D CA 1
ATOM 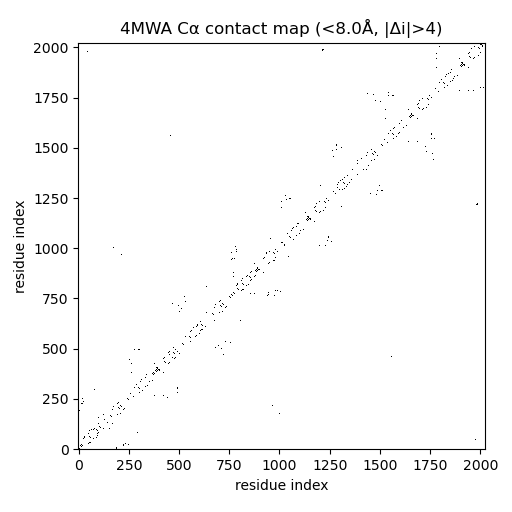6554 C C . ALA D 4 69 ? 8.284 7.186 23.515 1.00 28.30 66 ALA D C 1
ATOM 6555 O O . ALA D 4 69 ? 9.198 6.879 22.734 1.00 28.81 66 ALA D O 1
ATOM 6557 N N . ALA D 4 70 ? 7.728 6.318 24.354 1.00 29.17 67 ALA D N 1
ATOM 6558 C CA . ALA D 4 70 ? 8.205 4.949 24.476 1.00 30.38 67 ALA D CA 1
ATOM 6559 C C . ALA D 4 70 ? 8.046 4.183 23.168 1.00 30.65 67 ALA D C 1
ATOM 6560 O O . ALA D 4 70 ? 8.956 3.458 22.753 1.00 28.82 67 ALA D O 1
ATOM 6562 N N . ASN D 4 71 ? 6.905 4.372 22.511 1.00 32.93 68 ASN D N 1
ATOM 6563 C CA . ASN D 4 71 ? 6.629 3.718 21.221 1.00 33.51 68 ASN D CA 1
ATOM 6564 C C . ASN D 4 71 ? 7.463 4.222 20.037 1.00 34.37 68 ASN D C 1
ATOM 6565 O O . ASN D 4 71 ? 7.650 3.499 19.065 1.00 34.81 68 ASN D O 1
ATOM 6570 N N . ALA D 4 72 ? 7.961 5.456 20.110 1.00 34.24 69 ALA D N 1
ATOM 6571 C CA . ALA D 4 72 ? 8.747 6.020 19.005 1.00 31.49 69 ALA D CA 1
ATOM 6572 C C . ALA D 4 72 ? 10.204 5.547 19.020 1.00 31.09 69 ALA D C 1
ATOM 6573 O O . ALA D 4 72 ? 10.903 5.656 18.004 1.00 30.20 69 ALA D O 1
ATOM 6575 N N . ILE D 4 73 ? 10.642 5.013 20.166 1.00 29.99 70 ILE D N 1
ATOM 6576 C CA . ILE D 4 73 ? 12.028 4.549 20.358 1.00 29.99 70 ILE D CA 1
ATOM 6577 C C . ILE D 4 73 ? 12.555 3.704 19.209 1.00 28.89 70 ILE D C 1
ATOM 6578 O O . ILE D 4 73 ? 13.667 3.915 18.763 1.00 26.06 70 ILE D O 1
ATOM 6583 N N . ALA D 4 74 ? 11.757 2.746 18.741 1.00 28.11 71 ALA D N 1
ATOM 6584 C CA . ALA D 4 74 ? 12.174 1.870 17.646 1.00 28.24 71 ALA D CA 1
ATOM 6585 C C . ALA D 4 74 ? 12.369 2.629 16.319 1.00 28.20 71 ALA D C 1
ATOM 6586 O O . ALA D 4 74 ? 13.388 2.440 15.634 1.00 27.11 71 ALA D O 1
ATOM 6588 N N . ASP D 4 75 ? 11.404 3.470 15.944 1.00 27.79 72 ASP D N 1
ATOM 6589 C CA . ASP D 4 75 ? 11.533 4.231 14.702 1.00 27.17 72 ASP D CA 1
ATOM 6590 C C . ASP D 4 75 ? 12.716 5.183 14.789 1.00 25.85 72 ASP D C 1
ATOM 6591 O O . ASP D 4 75 ? 13.367 5.446 13.790 1.00 23.80 72 ASP D O 1
ATOM 6596 N N . ILE D 4 76 ? 13.027 5.674 15.985 1.00 24.76 73 ILE D N 1
ATOM 6597 C CA . ILE D 4 76 ? 14.176 6.578 16.122 1.00 25.00 73 ILE D CA 1
ATOM 6598 C C . ILE D 4 76 ? 15.493 5.822 15.874 1.00 24.30 73 ILE D C 1
ATOM 6599 O O . ILE D 4 76 ? 16.385 6.327 15.193 1.00 27.06 73 ILE D O 1
ATOM 6604 N N . LYS D 4 77 ? 15.607 4.604 16.393 1.00 25.06 74 LYS D N 1
ATOM 6605 C CA . LYS D 4 77 ? 16.850 3.841 16.217 1.00 24.85 74 LYS D CA 1
ATOM 6606 C C . LYS D 4 77 ? 17.141 3.369 14.815 1.00 25.03 74 LYS D C 1
ATOM 6607 O O . LYS D 4 77 ? 18.297 3.198 14.452 1.00 25.71 74 LYS D O 1
ATOM 6613 N N . LYS D 4 78 ? 16.109 3.164 14.018 1.00 25.68 75 LYS D N 1
ATOM 6614 C CA . LYS D 4 78 ? 16.312 2.703 12.652 1.00 27.55 75 LYS D CA 1
ATOM 6615 C C . LYS D 4 78 ? 16.874 3.823 11.784 1.00 26.83 75 LYS D C 1
ATOM 6616 O O . LYS D 4 78 ? 17.221 3.611 10.614 1.00 26.55 75 LYS D O 1
ATOM 6622 N N . GLN D 4 79 ? 16.976 5.012 12.375 1.00 23.74 76 GLN D N 1
ATOM 6623 C CA . GLN D 4 79 ? 17.460 6.183 11.667 1.00 24.23 76 GLN D CA 1
ATOM 6624 C C . GLN D 4 79 ? 18.813 6.642 12.169 1.00 25.24 76 GLN D C 1
ATOM 6625 O O . GLN D 4 79 ? 19.626 7.159 11.391 1.00 25.94 76 GLN D O 1
ATOM 6631 N N . ILE D 4 80 ? 19.074 6.428 13.458 1.00 25.70 77 ILE D N 1
ATOM 6632 C CA . ILE D 4 80 ? 20.328 6.862 14.066 1.00 25.96 77 ILE D CA 1
ATOM 6633 C C . ILE D 4 80 ? 21.387 5.763 14.134 1.00 25.64 77 ILE D C 1
ATOM 6634 O O . ILE D 4 80 ? 21.098 4.569 13.954 1.00 26.75 77 ILE D O 1
ATOM 6639 N N . ASN D 4 81 ? 22.605 6.184 14.445 1.00 24.25 78 ASN D N 1
ATOM 6640 C CA . ASN D 4 81 ? 23.741 5.284 14.540 1.00 25.44 78 ASN D CA 1
ATOM 6641 C C . ASN D 4 81 ? 24.480 5.338 15.875 1.00 23.64 78 ASN D C 1
ATOM 6642 O O . ASN D 4 81 ? 25.455 4.624 16.037 1.00 24.25 78 ASN D O 1
ATOM 6647 N N . ILE D 4 82 ? 24.043 6.192 16.817 1.00 22.65 79 ILE D N 1
ATOM 6648 C CA . ILE D 4 82 ? 24.652 6.234 18.169 1.00 22.32 79 ILE D CA 1
ATOM 6649 C C . ILE D 4 82 ? 23.638 5.604 19.163 1.00 21.94 79 ILE D C 1
ATOM 6650 O O . ILE D 4 82 ? 22.430 5.626 18.915 1.00 21.56 79 ILE D O 1
ATOM 6655 N N . PRO D 4 83 ? 24.116 5.023 20.271 1.00 21.36 80 PRO D N 1
ATOM 6656 C CA . PRO D 4 83 ? 23.172 4.407 21.214 1.00 20.47 80 PRO D CA 1
ATOM 6657 C C . PRO D 4 83 ? 22.262 5.405 21.970 1.00 20.05 80 PRO D C 1
ATOM 6658 O O . PRO D 4 83 ? 22.684 6.533 22.296 1.00 17.30 80 PRO D O 1
ATOM 6662 N N . LEU D 4 84 ? 21.013 4.990 22.201 1.00 20.09 81 LEU D N 1
ATOM 6663 C CA . LEU D 4 84 ? 20.013 5.802 22.889 1.00 21.52 81 LEU D CA 1
ATOM 6664 C C . LEU D 4 84 ? 19.827 5.379 24.326 1.00 21.94 81 LEU D C 1
ATOM 6665 O O . LEU D 4 84 ? 19.801 4.179 24.640 1.00 20.48 81 LEU D O 1
ATOM 6670 N N . VAL D 4 85 ? 19.658 6.381 25.183 1.00 22.20 82 VAL D N 1
ATOM 6671 C CA . VAL D 4 85 ? 19.425 6.197 26.595 1.00 23.04 82 VAL D CA 1
ATOM 6672 C C . VAL D 4 85 ? 18.049 6.725 26.954 1.00 23.18 82 VAL D C 1
ATOM 6673 O O . VAL D 4 85 ? 17.700 7.843 26.601 1.00 21.96 82 VAL D O 1
ATOM 6677 N N . ALA D 4 86 ? 17.269 5.924 27.666 1.00 25.57 83 ALA D N 1
ATOM 6678 C CA . ALA D 4 86 ? 15.952 6.368 28.110 1.00 27.07 83 ALA D CA 1
ATOM 6679 C C . ALA D 4 86 ? 16.067 6.872 29.542 1.00 29.17 83 ALA D C 1
ATOM 6680 O O . ALA D 4 86 ? 16.916 6.413 30.324 1.00 27.26 83 ALA D O 1
ATOM 6682 N N . ASP D 4 87 ? 15.231 7.843 29.877 1.00 32.39 84 ASP D N 1
ATOM 6683 C CA . ASP D 4 87 ? 15.196 8.404 31.221 1.00 32.00 84 ASP D CA 1
ATOM 6684 C C . ASP D 4 87 ? 13.787 8.306 31.772 1.00 31.40 84 ASP D C 1
ATOM 6685 O O . ASP D 4 87 ? 12.923 9.086 31.393 1.00 29.75 84 ASP D O 1
ATOM 6690 N N . ILE D 4 88 ? 13.568 7.335 32.655 1.00 32.42 85 ILE D N 1
ATOM 6691 C CA . ILE D 4 88 ? 12.255 7.112 33.271 1.00 34.72 85 ILE D CA 1
ATOM 6692 C C . ILE D 4 88 ? 12.317 7.464 34.759 1.00 36.77 85 ILE D C 1
ATOM 6693 O O . ILE D 4 88 ? 13.286 7.135 35.437 1.00 38.25 85 ILE D O 1
ATOM 6698 N N . HIS D 4 89 ? 11.279 8.124 35.269 1.00 40.69 86 HIS D N 1
ATOM 6699 C CA . HIS D 4 89 ? 11.256 8.532 36.683 1.00 42.97 86 HIS D CA 1
ATOM 6700 C C . HIS D 4 89 ? 10.343 7.724 37.599 1.00 44.85 86 HIS D C 1
ATOM 6701 O O . HIS D 4 89 ? 10.819 7.113 38.560 1.00 47.06 86 HIS D O 1
ATOM 6708 N N . PHE D 4 90 ? 9.045 7.708 37.298 1.00 44.01 87 PHE D N 1
ATOM 6709 C CA . PHE D 4 90 ? 8.055 7.023 38.161 1.00 47.87 87 PHE D CA 1
ATOM 6710 C C . PHE D 4 90 ? 7.451 5.714 37.654 1.00 46.76 87 PHE D C 1
ATOM 6711 O O . PHE D 4 90 ? 7.301 4.771 38.431 1.00 47.07 87 PHE D O 1
ATOM 6719 N N . ASP D 4 91 ? 7.092 5.649 36.377 1.00 47.61 88 ASP D N 1
ATOM 6720 C CA . ASP D 4 91 ? 6.483 4.433 35.820 1.00 46.63 88 ASP D CA 1
ATOM 6721 C C . ASP D 4 91 ? 7.446 3.320 35.439 1.00 43.59 88 ASP D C 1
ATOM 6722 O O . ASP D 4 91 ? 8.350 3.517 34.638 1.00 45.13 88 ASP D O 1
ATOM 6727 N N . TYR D 4 92 ? 7.203 2.131 35.990 1.00 42.15 89 TYR D N 1
ATOM 6728 C CA . TYR D 4 92 ? 8.007 0.953 35.682 1.00 40.38 89 TYR D CA 1
ATOM 6729 C C . TYR D 4 92 ? 7.611 0.473 34.280 1.00 39.43 89 TYR D C 1
ATOM 6730 O O . TYR D 4 92 ? 8.419 -0.135 33.578 1.00 39.64 89 TYR D O 1
ATOM 6739 N N . ARG D 4 93 ? 6.366 0.775 33.887 1.00 39.58 90 ARG D N 1
ATOM 6740 C CA . ARG D 4 93 ? 5.815 0.397 32.576 1.00 39.49 90 ARG D CA 1
ATOM 6741 C C . ARG D 4 93 ? 6.475 1.102 31.395 1.00 36.61 90 ARG D C 1
ATOM 6742 O O . ARG D 4 93 ? 6.696 0.480 30.363 1.00 36.18 90 ARG D O 1
ATOM 6750 N N . LEU D 4 94 ? 6.749 2.400 31.528 1.00 35.68 91 LEU D N 1
ATOM 6751 C CA . LEU D 4 94 ? 7.401 3.162 30.443 1.00 33.68 91 LEU D CA 1
ATOM 6752 C C . LEU D 4 94 ? 8.791 2.607 30.188 1.00 31.83 91 LEU D C 1
ATOM 6753 O O . LEU D 4 94 ? 9.243 2.540 29.041 1.00 33.41 91 LEU D O 1
ATOM 6758 N N . ALA D 4 95 ? 9.475 2.216 31.259 1.00 30.63 92 ALA D N 1
ATOM 6759 C CA . ALA D 4 95 ? 10.789 1.612 31.126 1.00 28.87 92 ALA D CA 1
ATOM 6760 C C . ALA D 4 95 ? 10.622 0.249 30.435 1.00 27.64 92 ALA D C 1
ATOM 6761 O O . ALA D 4 95 ? 11.438 -0.131 29.591 1.00 26.57 92 ALA D O 1
ATOM 6763 N N . LEU D 4 96 ? 9.565 -0.490 30.778 1.00 26.89 93 LEU D N 1
ATOM 6764 C CA . LEU D 4 96 ? 9.345 -1.762 30.109 1.00 25.10 93 LEU D CA 1
ATOM 6765 C C . LEU D 4 96 ? 9.147 -1.463 28.618 1.00 25.61 93 LEU D C 1
ATOM 6766 O O . LEU D 4 96 ? 9.741 -2.119 27.767 1.00 24.89 93 LEU D O 1
ATOM 6771 N N . LYS D 4 97 ? 8.344 -0.442 28.317 1.00 26.46 94 LYS D N 1
ATOM 6772 C CA . LYS D 4 97 ? 8.063 -0.053 26.930 1.00 27.57 94 LYS D CA 1
ATOM 6773 C C . LYS D 4 97 ? 9.338 0.343 26.171 1.00 27.66 94 LYS D C 1
ATOM 6774 O O . LYS D 4 97 ? 9.579 -0.111 25.049 1.00 28.54 94 LYS D O 1
ATOM 6780 N N . ALA D 4 98 ? 10.164 1.172 26.801 1.00 28.23 95 ALA D N 1
ATOM 6781 C CA . ALA D 4 98 ? 11.419 1.635 26.196 1.00 27.49 95 ALA D CA 1
ATOM 6782 C C . ALA D 4 98 ? 12.353 0.468 25.869 1.00 27.79 95 ALA D C 1
ATOM 6783 O O . ALA D 4 98 ? 13.012 0.474 24.831 1.00 27.40 95 ALA D O 1
ATOM 6785 N N . ILE D 4 99 ? 12.380 -0.534 26.744 1.00 29.49 96 ILE D N 1
ATOM 6786 C CA . ILE D 4 99 ? 13.228 -1.715 26.554 1.00 29.66 96 ILE D CA 1
ATOM 6787 C C . ILE D 4 99 ? 12.729 -2.570 25.397 1.00 29.88 96 ILE D C 1
ATOM 6788 O O . ILE D 4 99 ? 13.527 -3.066 24.625 1.00 28.72 96 ILE D O 1
ATOM 6793 N N . GLU D 4 100 ? 11.409 -2.734 25.270 1.00 34.97 97 GLU D N 1
ATOM 6794 C CA . GLU D 4 100 ? 10.828 -3.507 24.151 1.00 34.86 97 GLU D CA 1
ATOM 6795 C C . GLU D 4 100 ? 11.139 -2.799 22.820 1.00 35.38 97 GLU D C 1
ATOM 6796 O O . GLU D 4 100 ? 11.312 -3.449 21.772 1.00 35.40 97 GLU D O 1
ATOM 6802 N N . GLY D 4 101 ? 11.216 -1.465 22.877 1.00 32.10 98 GLY D N 1
ATOM 6803 C CA . GLY D 4 101 ? 11.492 -0.636 21.703 1.00 31.10 98 GLY D CA 1
ATOM 6804 C C . GLY D 4 101 ? 12.951 -0.603 21.275 1.00 29.72 98 GLY D C 1
ATOM 6805 O O . GLY D 4 101 ? 13.300 0.067 20.299 1.00 27.41 98 GLY D O 1
ATOM 6806 N N . GLY D 4 102 ? 13.809 -1.287 22.032 1.00 29.58 99 GLY D N 1
ATOM 6807 C CA . GLY D 4 102 ? 15.225 -1.375 21.716 1.00 27.96 99 GLY D CA 1
ATOM 6808 C C . GLY D 4 102 ? 16.137 -0.364 22.390 1.00 26.05 99 GLY D C 1
ATOM 6809 O O . GLY D 4 102 ? 17.283 -0.213 21.967 1.00 24.96 99 GLY D O 1
ATOM 6810 N N . ILE D 4 103 ? 15.671 0.321 23.437 1.00 24.97 100 ILE D N 1
ATOM 6811 C CA . ILE D 4 103 ? 16.539 1.295 24.111 1.00 23.72 100 ILE D CA 1
ATOM 6812 C C . ILE D 4 103 ? 17.838 0.593 24.528 1.00 24.81 100 ILE D C 1
ATOM 6813 O O . ILE D 4 103 ? 17.791 -0.529 25.047 1.00 24.61 100 ILE D O 1
ATOM 6818 N N . ASP D 4 104 ? 18.975 1.283 24.335 1.00 24.10 101 ASP D N 1
ATOM 6819 C CA . ASP D 4 104 ? 20.322 0.734 24.612 1.00 24.21 101 ASP D CA 1
ATOM 6820 C C . ASP D 4 104 ? 20.769 0.839 26.068 1.00 23.03 101 ASP D C 1
ATOM 6821 O O . ASP D 4 104 ? 21.768 0.230 26.468 1.00 20.37 101 ASP D O 1
ATOM 6826 N N . LYS D 4 105 ? 20.037 1.620 26.845 1.00 21.09 102 LYS D N 1
ATOM 6827 C CA . LYS D 4 105 ? 20.310 1.774 28.242 1.00 22.40 102 LYS D CA 1
ATOM 6828 C C . LYS D 4 105 ? 19.147 2.507 28.843 1.00 24.99 102 LYS D C 1
ATOM 6829 O O . LYS D 4 105 ? 18.566 3.394 28.209 1.00 24.12 102 LYS D O 1
ATOM 6835 N N . VAL D 4 106 ? 18.802 2.131 30.061 1.00 26.90 103 VAL D N 1
ATOM 6836 C CA . VAL D 4 106 ? 17.702 2.753 30.748 1.00 29.26 103 VAL D CA 1
ATOM 6837 C C . VAL D 4 106 ? 18.228 3.399 32.019 1.00 30.71 103 VAL D C 1
ATOM 6838 O O . VAL D 4 106 ? 18.767 2.715 32.883 1.00 29.82 103 VAL D O 1
ATOM 6842 N N . ARG D 4 107 ? 18.107 4.724 32.097 1.00 33.99 104 ARG D N 1
ATOM 6843 C CA . ARG D 4 107 ? 18.501 5.479 33.281 1.00 38.83 104 ARG D CA 1
ATOM 6844 C C . ARG D 4 107 ? 17.296 5.533 34.205 1.00 39.91 104 ARG D C 1
ATOM 6845 O O . ARG D 4 107 ? 16.340 6.268 33.963 1.00 41.45 104 ARG D O 1
ATOM 6853 N N . ILE D 4 108 ? 17.333 4.680 35.229 1.00 40.22 105 ILE D N 1
ATOM 6854 C CA . ILE D 4 108 ? 16.259 4.565 36.223 1.00 42.75 105 ILE D CA 1
ATOM 6855 C C . ILE D 4 108 ? 16.770 4.128 37.585 1.00 41.83 105 ILE D C 1
ATOM 6856 O O . ILE D 4 108 ? 17.797 3.465 37.688 1.00 44.05 105 ILE D O 1
ATOM 6861 N N . ASN D 4 109 ? 16.032 4.497 38.625 1.00 42.65 106 ASN D N 1
ATOM 6862 C CA . ASN D 4 109 ? 16.378 4.142 40.000 1.00 42.41 106 ASN D CA 1
ATOM 6863 C C . ASN D 4 109 ? 15.451 3.054 40.533 1.00 43.06 106 ASN D C 1
ATOM 6864 O O . ASN D 4 109 ? 14.299 3.322 40.872 1.00 41.32 106 ASN D O 1
ATOM 6869 N N . LYS D 4 118 ? 7.447 -6.082 39.482 1.00 44.87 115 LYS D N 1
ATOM 6870 C CA . LYS D 4 118 ? 7.739 -4.808 38.824 1.00 45.07 115 LYS D CA 1
ATOM 6871 C C . LYS D 4 118 ? 9.219 -4.503 38.916 1.00 44.78 115 LYS D C 1
ATOM 6872 O O . LYS D 4 118 ? 9.902 -4.405 37.900 1.00 44.68 115 LYS D O 1
ATOM 6878 N N . VAL D 4 119 ? 9.706 -4.356 40.147 1.00 45.44 116 VAL D N 1
ATOM 6879 C CA . VAL D 4 119 ? 11.120 -4.084 40.383 1.00 46.60 116 VAL D CA 1
ATOM 6880 C C . VAL D 4 119 ? 11.951 -5.206 39.776 1.00 46.94 116 VAL D C 1
ATOM 6881 O O . VAL D 4 119 ? 13.008 -4.958 39.196 1.00 49.12 116 VAL D O 1
ATOM 6885 N N . GLU D 4 120 ? 11.466 -6.438 39.905 1.00 46.29 117 GLU D N 1
ATOM 6886 C CA . GLU D 4 120 ? 12.165 -7.583 39.334 1.00 45.91 117 GLU D CA 1
ATOM 6887 C C . GLU D 4 120 ? 11.838 -7.725 37.834 1.00 44.40 117 GLU D C 1
ATOM 6888 O O . GLU D 4 120 ? 12.639 -8.270 37.068 1.00 42.95 117 GLU D O 1
ATOM 6894 N N . ALA D 4 121 ? 10.670 -7.226 37.424 1.00 44.24 118 ALA D N 1
ATOM 6895 C CA . ALA D 4 121 ? 10.246 -7.303 36.017 1.00 44.06 118 ALA D CA 1
ATOM 6896 C C . ALA D 4 121 ? 11.084 -6.388 35.126 1.00 42.93 118 ALA D C 1
ATOM 6897 O O . ALA D 4 121 ? 11.395 -6.727 33.979 1.00 42.33 118 ALA D O 1
ATOM 6899 N N . VAL D 4 122 ? 11.442 -5.222 35.648 1.00 39.84 119 VAL D N 1
ATOM 6900 C CA . VAL D 4 122 ? 12.266 -4.283 34.873 1.00 41.05 119 VAL D CA 1
ATOM 6901 C C . VAL D 4 122 ? 13.662 -4.890 34.646 1.00 38.47 119 VAL D C 1
ATOM 6902 O O . VAL D 4 122 ? 14.197 -4.855 33.535 1.00 35.91 119 VAL D O 1
ATOM 6906 N N . VAL D 4 123 ? 14.224 -5.491 35.690 1.00 38.60 120 VAL D N 1
ATOM 6907 C CA . VAL D 4 123 ? 15.528 -6.149 35.577 1.00 37.63 120 VAL D CA 1
ATOM 6908 C C . VAL D 4 123 ? 15.427 -7.326 34.583 1.00 37.70 120 VAL D C 1
ATOM 6909 O O . VAL D 4 123 ? 16.262 -7.452 33.696 1.00 36.70 120 VAL D O 1
ATOM 6913 N N . ASN D 4 124 ? 14.397 -8.161 34.711 1.00 36.63 121 ASN D N 1
ATOM 6914 C CA . ASN D 4 124 ? 14.209 -9.298 33.792 1.00 35.94 121 ASN D CA 1
ATOM 6915 C C . ASN D 4 124 ? 14.152 -8.851 32.338 1.00 35.53 121 ASN D C 1
ATOM 6916 O O . ASN D 4 124 ? 14.658 -9.536 31.448 1.00 36.46 121 ASN D O 1
ATOM 6921 N N . ALA D 4 125 ? 13.530 -7.705 32.098 1.00 34.64 122 ALA D N 1
ATOM 6922 C CA . ALA D 4 125 ? 13.493 -7.149 30.760 1.00 33.12 122 ALA D CA 1
ATOM 6923 C C . ALA D 4 125 ? 14.911 -6.681 30.420 1.00 31.25 122 ALA D C 1
ATOM 6924 O O . ALA D 4 125 ? 15.382 -6.902 29.309 1.00 29.92 122 ALA D O 1
ATOM 6926 N N . ALA D 4 126 ? 15.586 -6.044 31.386 1.00 31.03 123 ALA D N 1
ATOM 6927 C CA . ALA D 4 126 ? 16.974 -5.584 31.192 1.00 29.95 123 ALA D CA 1
ATOM 6928 C C . ALA D 4 126 ? 17.932 -6.768 31.011 1.00 30.96 123 ALA D C 1
ATOM 6929 O O . ALA D 4 126 ? 18.889 -6.667 30.250 1.00 30.78 123 ALA D O 1
ATOM 6931 N N . LYS D 4 127 ? 17.656 -7.881 31.705 1.00 30.96 124 LYS D N 1
ATOM 6932 C CA . LYS D 4 127 ? 18.460 -9.111 31.612 1.00 31.61 124 LYS D CA 1
ATOM 6933 C C . LYS D 4 127 ? 18.341 -9.676 30.202 1.00 33.69 124 LYS D C 1
ATOM 6934 O O . LYS D 4 127 ? 19.336 -9.940 29.528 1.00 32.19 124 LYS D O 1
ATOM 6940 N N . GLU D 4 128 ? 17.088 -9.838 29.779 1.00 36.59 125 GLU D N 1
ATOM 6941 C CA . GLU D 4 128 ? 16.709 -10.414 28.488 1.00 39.78 125 GLU D CA 1
ATOM 6942 C C . GLU D 4 128 ? 17.329 -9.736 27.261 1.00 41.38 125 GLU D C 1
ATOM 6943 O O . GLU D 4 128 ? 17.782 -10.415 26.341 1.00 41.52 125 GLU D O 1
ATOM 6949 N N . ARG D 4 129 ? 17.342 -8.402 27.244 1.00 39.29 126 ARG D N 1
ATOM 6950 C CA . ARG D 4 129 ? 17.862 -7.665 26.091 1.00 38.07 126 ARG D CA 1
ATOM 6951 C C . ARG D 4 129 ? 19.380 -7.462 26.186 1.00 36.45 126 ARG D C 1
ATOM 6952 O O . ARG D 4 129 ? 20.042 -7.215 25.178 1.00 37.87 126 ARG D O 1
ATOM 6960 N N . GLY D 4 130 ? 19.932 -7.592 27.391 1.00 34.48 127 GLY D N 1
ATOM 6961 C CA . GLY D 4 130 ? 21.367 -7.407 27.612 1.00 32.00 127 GLY D CA 1
ATOM 6962 C C . GLY D 4 130 ? 21.695 -5.923 27.588 1.00 30.86 127 GLY D C 1
ATOM 6963 O O . GLY D 4 130 ? 22.538 -5.485 26.823 1.00 30.66 127 GLY D O 1
ATOM 6964 N N . ILE D 4 131 ? 21.027 -5.164 28.453 1.00 28.30 128 ILE D N 1
ATOM 6965 C CA . ILE D 4 131 ? 21.166 -3.715 28.526 1.00 27.14 128 ILE D CA 1
ATOM 6966 C C . ILE D 4 131 ? 21.472 -3.305 29.970 1.00 26.39 128 ILE D C 1
ATOM 6967 O O . ILE D 4 131 ? 21.031 -3.988 30.904 1.00 23.07 128 ILE D O 1
ATOM 6972 N N . PRO D 4 132 ? 22.252 -2.218 30.153 1.00 23.71 129 PRO D N 1
ATOM 6973 C CA . PRO D 4 132 ? 22.560 -1.754 31.506 1.00 24.58 129 PRO D CA 1
ATOM 6974 C C . PRO D 4 132 ? 21.534 -0.795 32.101 1.00 23.85 129 PRO D C 1
ATOM 6975 O O . PRO D 4 132 ? 20.612 -0.323 31.410 1.00 23.69 129 PRO D O 1
ATOM 6979 N N . ILE D 4 133 ? 21.705 -0.510 33.386 1.00 23.84 130 ILE D N 1
ATOM 6980 C CA . ILE D 4 133 ? 20.838 0.416 34.086 1.00 24.24 130 ILE D CA 1
ATOM 6981 C C . ILE D 4 133 ? 21.697 1.468 34.793 1.00 24.46 130 ILE D C 1
ATOM 6982 O O . ILE D 4 133 ? 22.529 1.127 35.641 1.00 24.45 130 ILE D O 1
ATOM 6987 N N . ARG D 4 134 ? 21.519 2.730 34.420 1.00 22.66 131 ARG D N 1
ATOM 6988 C CA . ARG D 4 134 ? 22.241 3.794 35.096 1.00 24.84 131 ARG D CA 1
ATOM 6989 C C . ARG D 4 134 ? 21.428 4.237 36.286 1.00 25.41 131 ARG D C 1
ATOM 6990 O O . ARG D 4 134 ? 20.322 4.759 36.123 1.00 26.77 131 ARG D O 1
ATOM 6998 N N . ILE D 4 135 ? 21.957 3.964 37.471 1.00 24.46 132 ILE D N 1
ATOM 6999 C CA . ILE D 4 135 ? 21.367 4.437 38.699 1.00 24.57 132 ILE D CA 1
ATOM 7000 C C . ILE D 4 135 ? 21.719 5.927 38.699 1.00 23.34 132 ILE D C 1
ATOM 7001 O O . ILE D 4 135 ? 22.899 6.296 38.593 1.00 22.40 132 ILE D O 1
ATOM 7006 N N . GLY D 4 136 ? 20.702 6.779 38.766 1.00 22.45 133 GLY D N 1
ATOM 7007 C CA . GLY D 4 136 ? 20.891 8.206 38.786 1.00 22.23 133 GLY D CA 1
ATOM 7008 C C . GLY D 4 136 ? 20.567 8.795 40.148 1.00 22.98 133 GLY D C 1
ATOM 7009 O O . GLY D 4 136 ? 19.400 8.889 40.531 1.00 22.74 133 GLY D O 1
ATOM 7010 N N . VAL D 4 137 ? 21.599 9.187 40.880 1.00 20.18 134 VAL D N 1
ATOM 7011 C CA . VAL D 4 137 ? 21.417 9.804 42.174 1.00 21.46 134 VAL D CA 1
ATOM 7012 C C . VAL D 4 137 ? 21.488 11.323 41.975 1.00 21.88 134 VAL D C 1
ATOM 7013 O O . VAL D 4 137 ? 22.362 11.820 41.247 1.00 20.10 134 VAL D O 1
ATOM 7017 N N . ASN D 4 138 ? 20.566 12.050 42.601 1.00 21.37 135 ASN D N 1
ATOM 7018 C CA . ASN D 4 138 ? 20.535 13.506 42.491 1.00 22.65 135 ASN D CA 1
ATOM 7019 C C . ASN D 4 138 ? 20.326 14.212 43.832 1.00 23.00 135 ASN D C 1
ATOM 7020 O O . ASN D 4 138 ? 19.530 13.782 44.678 1.00 22.44 135 ASN D O 1
ATOM 7025 N N . ALA D 4 139 ? 21.088 15.285 44.024 1.00 22.65 136 ALA D N 1
ATOM 7026 C CA . ALA D 4 139 ? 21.029 16.101 45.241 1.00 24.76 136 ALA D CA 1
ATOM 7027 C C . ALA D 4 139 ? 19.699 16.838 45.397 1.00 26.38 136 ALA D C 1
ATOM 7028 O O . ALA D 4 139 ? 19.359 17.301 46.496 1.00 27.19 136 ALA D O 1
ATOM 7030 N N . GLY D 4 140 ? 18.971 16.981 44.296 1.00 26.13 137 GLY D N 1
ATOM 7031 C CA . GLY D 4 140 ? 17.685 17.678 44.319 1.00 27.02 137 GLY D CA 1
ATOM 7032 C C . GLY D 4 140 ? 16.492 16.770 44.529 1.00 28.19 137 GLY D C 1
ATOM 7033 O O . GLY D 4 140 ? 15.345 17.234 44.526 1.00 28.35 137 GLY D O 1
ATOM 7034 N N . SER D 4 141 ? 16.742 15.479 44.723 1.00 25.67 138 SER D N 1
ATOM 7035 C CA . SER D 4 141 ? 15.649 14.534 44.899 1.00 27.49 138 SER D CA 1
ATOM 7036 C C . SER D 4 141 ? 16.067 13.317 45.708 1.00 27.16 138 SER D C 1
ATOM 7037 O O . SER D 4 141 ? 15.945 12.199 45.238 1.00 24.43 138 SER D O 1
ATOM 7040 N N . LEU D 4 142 ? 16.563 13.539 46.925 1.00 27.40 139 LEU D N 1
ATOM 7041 C CA . LEU D 4 142 ? 16.945 12.427 47.789 1.00 26.86 139 LEU D CA 1
ATOM 7042 C C . LEU D 4 142 ? 15.713 12.056 48.608 1.00 27.32 139 LEU D C 1
ATOM 7043 O O . LEU D 4 142 ? 14.892 12.907 48.913 1.00 27.22 139 LEU D O 1
ATOM 7048 N N . GLU D 4 143 ? 15.574 10.786 48.954 1.00 29.21 140 GLU D N 1
ATOM 7049 C CA . GLU D 4 143 ? 14.402 10.356 49.712 1.00 31.06 140 GLU D CA 1
ATOM 7050 C C . GLU D 4 143 ? 14.408 10.996 51.123 1.00 32.18 140 GLU D C 1
ATOM 7051 O O . GLU D 4 143 ? 15.469 11.361 51.673 1.00 28.58 140 GLU D O 1
ATOM 7057 N N . ARG D 4 144 ? 13.207 11.144 51.671 1.00 32.54 141 ARG D N 1
ATOM 7058 C CA . ARG D 4 144 ? 12.977 11.781 52.961 1.00 34.89 141 ARG D CA 1
ATOM 7059 C C . ARG D 4 144 ? 13.779 11.214 54.135 1.00 34.29 141 ARG D C 1
ATOM 7060 O O . ARG D 4 144 ? 14.269 11.982 54.955 1.00 33.92 141 ARG D O 1
ATOM 7068 N N . HIS D 4 145 ? 13.924 9.890 54.219 1.00 35.08 142 HIS D N 1
ATOM 7069 C CA . HIS D 4 145 ? 14.638 9.298 55.358 1.00 36.60 142 HIS D CA 1
ATOM 7070 C C . HIS D 4 145 ? 16.129 9.651 55.397 1.00 36.12 142 HIS D C 1
ATOM 7071 O O . HIS D 4 145 ? 16.693 9.816 56.485 1.00 34.57 142 HIS D O 1
ATOM 7078 N N . ILE D 4 146 ? 16.776 9.774 54.245 1.00 34.00 143 ILE D N 1
ATOM 7079 C CA . ILE D 4 146 ? 18.189 10.154 54.296 1.00 34.04 143 ILE D CA 1
ATOM 7080 C C . ILE D 4 146 ? 18.280 11.666 54.564 1.00 32.22 143 ILE D C 1
ATOM 7081 O O . ILE D 4 146 ? 19.241 12.128 55.177 1.00 31.20 143 ILE D O 1
ATOM 7086 N N . LEU D 4 147 ? 17.278 12.433 54.125 1.00 30.16 144 LEU D N 1
ATOM 7087 C CA . LEU D 4 147 ? 17.274 13.871 54.425 1.00 29.35 144 LEU D CA 1
ATOM 7088 C C . LEU D 4 147 ? 17.055 14.050 55.930 1.00 29.72 144 LEU D C 1
ATOM 7089 O O . LEU D 4 147 ? 17.622 14.964 56.549 1.00 28.66 144 LEU D O 1
ATOM 7094 N N . GLU D 4 148 ? 16.241 13.169 56.517 1.00 29.59 145 GLU D N 1
ATOM 7095 C CA . GLU D 4 148 ? 15.967 13.209 57.966 1.00 30.29 145 GLU D CA 1
ATOM 7096 C C . GLU D 4 148 ? 17.187 12.749 58.789 1.00 29.39 145 GLU D C 1
ATOM 7097 O O . GLU D 4 148 ? 17.376 13.181 59.931 1.00 30.12 145 GLU D O 1
ATOM 7103 N N . LYS D 4 149 ? 18.010 11.877 58.200 1.00 27.67 146 LYS D N 1
ATOM 7104 C CA . LYS D 4 149 ? 19.213 11.372 58.860 1.00 27.00 146 LYS D CA 1
ATOM 7105 C C . LYS D 4 149 ? 20.376 12.362 58.795 1.00 27.70 146 LYS D C 1
ATOM 7106 O O . LYS D 4 149 ? 21.051 12.569 59.797 1.00 27.78 146 LYS D O 1
ATOM 7112 N N . TYR D 4 150 ? 20.597 12.967 57.616 1.00 26.01 147 TYR D N 1
ATOM 7113 C CA . TYR D 4 150 ? 21.710 13.894 57.386 1.00 26.29 147 TYR D CA 1
ATOM 7114 C C . TYR D 4 150 ? 21.350 15.388 57.516 1.00 26.46 147 TYR D C 1
ATOM 7115 O O . TYR D 4 150 ? 22.242 16.229 57.613 1.00 25.10 147 TYR D O 1
ATOM 7124 N N . GLY D 4 151 ? 20.060 15.713 57.495 1.00 27.00 148 GLY D N 1
ATOM 7125 C CA . GLY D 4 151 ? 19.616 17.102 57.674 1.00 27.87 148 GLY D CA 1
ATOM 7126 C C . GLY D 4 151 ? 19.423 17.925 56.415 1.00 28.03 148 GLY D C 1
ATOM 7127 O O . GLY D 4 151 ? 18.614 18.857 56.403 1.00 27.97 148 GLY D O 1
ATOM 7128 N N . TYR D 4 152 ? 20.186 17.604 55.372 1.00 27.27 149 TYR D N 1
ATOM 7129 C CA . TYR D 4 152 ? 20.095 18.292 54.081 1.00 28.75 149 TYR D CA 1
ATOM 7130 C C . TYR D 4 152 ? 20.867 17.450 53.087 1.00 28.28 149 TYR D C 1
ATOM 7131 O O . TYR D 4 152 ? 21.401 16.410 53.471 1.00 27.28 149 TYR D O 1
ATOM 7140 N N . PRO D 4 153 ? 20.920 17.874 51.809 1.00 28.58 150 PRO D N 1
ATOM 7141 C CA . PRO D 4 153 ? 21.671 17.054 50.873 1.00 28.30 150 PRO D CA 1
ATOM 7142 C C . PRO D 4 153 ? 23.153 17.116 51.167 1.00 27.95 150 PRO D C 1
ATOM 7143 O O . PRO D 4 153 ? 23.701 18.203 51.438 1.00 27.95 150 PRO D O 1
ATOM 7147 N N . THR D 4 154 ? 23.801 15.960 51.096 1.00 26.72 151 THR D N 1
ATOM 7148 C CA . THR D 4 154 ? 25.204 15.862 51.412 1.00 26.86 151 THR D CA 1
ATOM 7149 C C . THR D 4 154 ? 25.825 14.665 50.659 1.00 25.27 151 THR D C 1
ATOM 7150 O O . THR D 4 154 ? 25.098 13.793 50.141 1.00 26.36 151 THR D O 1
ATOM 7154 N N . ALA D 4 155 ? 27.153 14.639 50.566 1.00 25.05 152 ALA D N 1
ATOM 7155 C CA . ALA D 4 155 ? 27.863 13.560 49.869 1.00 24.41 152 ALA D CA 1
ATOM 7156 C C . ALA D 4 155 ? 27.660 12.187 50.512 1.00 24.46 152 ALA D C 1
ATOM 7157 O O . ALA D 4 155 ? 27.600 11.182 49.806 1.00 23.91 152 ALA D O 1
ATOM 7159 N N . ASP D 4 156 ? 27.558 12.148 51.842 1.00 26.46 153 ASP D N 1
ATOM 7160 C CA . ASP D 4 156 ? 27.352 10.883 52.570 1.00 27.12 153 ASP D CA 1
ATOM 7161 C C . ASP D 4 156 ? 25.956 10.294 52.337 1.00 27.04 153 ASP D C 1
ATOM 7162 O O . ASP D 4 156 ? 25.790 9.071 52.334 1.00 24.20 153 ASP D O 1
ATOM 7167 N N . GLY D 4 157 ? 24.962 11.167 52.174 1.00 24.56 154 GLY D N 1
ATOM 7168 C CA . GLY D 4 157 ? 23.600 10.728 51.901 1.00 24.82 154 GLY D CA 1
ATOM 7169 C C . GLY D 4 157 ? 23.519 10.179 50.476 1.00 24.25 154 GLY D C 1
ATOM 7170 O O . GLY D 4 157 ? 22.942 9.119 50.248 1.00 24.26 154 GLY D O 1
ATOM 7179 N N . VAL D 4 159 ? 25.920 8.884 48.485 1.00 23.89 156 VAL D N 1
ATOM 7180 C CA . VAL D 4 159 ? 26.583 7.574 48.411 1.00 26.49 156 VAL D CA 1
ATOM 7181 C C . VAL D 4 159 ? 25.725 6.509 49.087 1.00 28.33 156 VAL D C 1
ATOM 7182 O O . VAL D 4 159 ? 25.647 5.374 48.600 1.00 29.42 156 VAL D O 1
ATOM 7186 N N . GLU D 4 160 ? 25.077 6.870 50.193 1.00 29.51 157 GLU D N 1
ATOM 7187 C CA . GLU D 4 160 ? 24.216 5.917 50.877 1.00 29.24 157 GLU D CA 1
ATOM 7188 C C . GLU D 4 160 ? 22.999 5.627 49.982 1.00 29.32 157 GLU D C 1
ATOM 7189 O O . GLU D 4 160 ? 22.594 4.478 49.848 1.00 28.94 157 GLU D O 1
ATOM 7195 N N . SER D 4 161 ? 22.452 6.660 49.341 1.00 29.66 158 SER D N 1
ATOM 7196 C CA . SER D 4 161 ? 21.309 6.473 48.430 1.00 30.75 158 SER D CA 1
ATOM 7197 C C . SER D 4 161 ? 21.715 5.579 47.243 1.00 30.51 158 SER D C 1
ATOM 7198 O O . SER D 4 161 ? 20.956 4.691 46.820 1.00 27.75 158 SER D O 1
ATOM 7201 N N . ALA D 4 162 ? 22.922 5.807 46.731 1.00 29.96 159 ALA D N 1
ATOM 7202 C CA . ALA D 4 162 ? 23.472 5.015 45.624 1.00 29.34 159 ALA D CA 1
ATOM 7203 C C . ALA D 4 162 ? 23.728 3.556 46.026 1.00 30.51 159 ALA D C 1
ATOM 7204 O O . ALA D 4 162 ? 23.623 2.645 45.195 1.00 29.22 159 ALA D O 1
ATOM 7206 N N . LEU D 4 163 ? 24.081 3.333 47.289 1.00 31.89 160 LEU D N 1
ATOM 7207 C CA . LEU D 4 163 ? 24.350 1.968 47.769 1.00 33.83 160 LEU D CA 1
ATOM 7208 C C . LEU D 4 163 ? 23.075 1.161 48.002 1.00 35.20 160 LEU D C 1
ATOM 7209 O O . LEU D 4 163 ? 23.041 -0.039 47.721 1.00 34.84 160 LEU D O 1
ATOM 7214 N N . HIS D 4 164 ? 22.032 1.814 48.513 1.00 36.06 161 HIS D N 1
ATOM 7215 C CA . HIS D 4 164 ? 20.759 1.140 48.740 1.00 38.00 161 HIS D CA 1
ATOM 7216 C C . HIS D 4 164 ? 20.156 0.705 47.402 1.00 37.76 161 HIS D C 1
ATOM 7217 O O . HIS D 4 164 ? 19.507 -0.326 47.324 1.00 35.83 161 HIS D O 1
ATOM 7224 N N . HIS D 4 165 ? 20.382 1.497 46.353 1.00 36.40 162 HIS D N 1
ATOM 7225 C CA . HIS D 4 165 ? 19.893 1.173 45.014 1.00 34.93 162 HIS D CA 1
ATOM 7226 C C . HIS D 4 165 ? 20.770 0.096 44.372 1.00 34.72 162 HIS D C 1
ATOM 7227 O O . HIS D 4 165 ? 20.254 -0.826 43.726 1.00 33.07 162 HIS D O 1
ATOM 7234 N N . ILE D 4 166 ? 22.087 0.211 44.549 1.00 32.06 163 ILE D N 1
ATOM 7235 C CA . ILE D 4 166 ? 23.012 -0.789 44.021 1.00 31.99 163 ILE D CA 1
ATOM 7236 C C . ILE D 4 166 ? 22.659 -2.154 44.631 1.00 31.21 163 ILE D C 1
ATOM 7237 O O . ILE D 4 166 ? 22.648 -3.161 43.929 1.00 30.83 163 ILE D O 1
ATOM 7242 N N . LYS D 4 167 ? 22.358 -2.165 45.931 1.00 30.11 164 LYS D N 1
ATOM 7243 C CA . LYS D 4 167 ? 22.011 -3.401 46.660 1.00 30.56 164 LYS D CA 1
ATOM 7244 C C . LYS D 4 167 ? 20.885 -4.187 46.002 1.00 30.77 164 LYS D C 1
ATOM 7245 O O . LYS D 4 167 ? 21.003 -5.391 45.783 1.00 33.31 164 LYS D O 1
ATOM 7251 N N . ILE D 4 168 ? 19.781 -3.505 45.711 1.00 29.10 165 ILE D N 1
ATOM 7252 C CA . ILE D 4 168 ? 18.623 -4.182 45.132 1.00 28.96 165 ILE D CA 1
ATOM 7253 C C . ILE D 4 168 ? 18.948 -4.843 43.796 1.00 28.42 165 ILE D C 1
ATOM 7254 O O . ILE D 4 168 ? 18.544 -5.989 43.555 1.00 27.60 165 ILE D O 1
ATOM 7259 N N . LEU D 4 169 ? 19.659 -4.139 42.921 1.00 26.29 166 LEU D N 1
ATOM 7260 C CA . LEU D 4 169 ? 20.007 -4.735 41.634 1.00 25.81 166 LEU D CA 1
ATOM 7261 C C . LEU D 4 169 ? 20.889 -5.968 41.876 1.00 27.73 166 LEU D C 1
ATOM 7262 O O . LEU D 4 169 ? 20.581 -7.054 41.376 1.00 28.79 166 LEU D O 1
ATOM 7267 N N . GLU D 4 170 ? 21.947 -5.804 42.676 1.00 28.10 167 GLU D N 1
ATOM 7268 C CA . GLU D 4 170 ? 22.868 -6.910 42.979 1.00 30.60 167 GLU D CA 1
ATOM 7269 C C . GLU D 4 170 ? 22.142 -8.156 43.506 1.00 32.33 167 GLU D C 1
ATOM 7270 O O . GLU D 4 170 ? 22.471 -9.276 43.110 1.00 34.48 167 GLU D O 1
ATOM 7276 N N . ASP D 4 171 ? 21.164 -7.967 44.393 1.00 32.07 168 ASP D N 1
ATOM 7277 C CA . ASP D 4 171 ? 20.415 -9.109 44.939 1.00 32.96 168 ASP D CA 1
ATOM 7278 C C . ASP D 4 171 ? 19.647 -9.834 43.847 1.00 32.80 168 ASP D C 1
ATOM 7279 O O . ASP D 4 171 ? 19.345 -11.015 43.981 1.00 31.38 168 ASP D O 1
ATOM 7284 N N . LEU D 4 172 ? 19.353 -9.125 42.759 1.00 31.29 169 LEU D N 1
ATOM 7285 C CA . LEU D 4 172 ? 18.600 -9.689 41.639 1.00 32.36 169 LEU D CA 1
ATOM 7286 C C . LEU D 4 172 ? 19.491 -10.187 40.475 1.00 31.23 169 LEU D C 1
ATOM 7287 O O . LEU D 4 172 ? 19.026 -10.314 39.343 1.00 32.51 169 LEU D O 1
ATOM 7292 N N . ASP D 4 173 ? 20.763 -10.469 40.767 1.00 33.01 170 ASP D N 1
ATOM 7293 C CA . ASP D 4 173 ? 21.737 -10.963 39.762 1.00 34.85 170 ASP D CA 1
ATOM 7294 C C . ASP D 4 173 ? 21.983 -9.972 38.614 1.00 34.31 170 ASP D C 1
ATOM 7295 O O . ASP D 4 173 ? 22.281 -10.378 37.490 1.00 36.38 170 ASP D O 1
ATOM 7300 N N . PHE D 4 174 ? 21.844 -8.677 38.885 1.00 32.88 171 PHE D N 1
ATOM 7301 C CA . PHE D 4 174 ? 22.097 -7.679 37.847 1.00 29.61 171 PHE D CA 1
ATOM 7302 C C . PHE D 4 174 ? 23.262 -6.804 38.273 1.00 29.25 171 PHE D C 1
ATOM 7303 O O . PHE D 4 174 ? 23.149 -6.051 39.232 1.00 29.25 171 PHE D O 1
ATOM 7311 N N . HIS D 4 175 ? 24.373 -6.905 37.544 1.00 30.67 172 HIS D N 1
ATOM 7312 C CA . HIS D 4 175 ? 25.597 -6.146 37.850 1.00 31.34 172 HIS D CA 1
ATOM 7313 C C . HIS D 4 175 ? 26.013 -5.147 36.775 1.00 28.28 172 HIS D C 1
ATOM 7314 O O . HIS D 4 175 ? 27.052 -4.512 36.909 1.00 29.43 172 HIS D O 1
ATOM 7321 N N . ASP D 4 176 ? 25.207 -4.996 35.722 1.00 28.80 173 ASP D N 1
ATOM 7322 C CA . ASP D 4 176 ? 25.522 -4.072 34.627 1.00 26.69 173 ASP D CA 1
ATOM 7323 C C . ASP D 4 176 ? 24.990 -2.670 34.928 1.00 25.48 173 ASP D C 1
ATOM 7324 O O . ASP D 4 176 ? 24.052 -2.166 34.295 1.00 24.55 173 ASP D O 1
ATOM 7329 N N . ILE D 4 177 ? 25.663 -2.036 35.878 1.00 25.25 174 ILE D N 1
ATOM 7330 C CA . ILE D 4 177 ? 25.290 -0.735 36.398 1.00 23.73 174 ILE D CA 1
ATOM 7331 C C . ILE D 4 177 ? 26.303 0.372 36.098 1.00 22.59 174 ILE D C 1
ATOM 7332 O O . ILE D 4 177 ? 27.515 0.139 36.069 1.00 22.53 174 ILE D O 1
ATOM 7337 N N . ILE D 4 178 ? 25.772 1.572 35.844 1.00 21.16 175 ILE D N 1
ATOM 7338 C CA . ILE D 4 178 ? 26.559 2.788 35.604 1.00 21.09 175 ILE D CA 1
ATOM 7339 C C . ILE D 4 178 ? 25.946 3.767 36.576 1.00 20.81 175 ILE D C 1
ATOM 7340 O O . ILE D 4 178 ? 24.732 3.782 36.736 1.00 22.26 175 ILE D O 1
ATOM 7345 N N . VAL D 4 179 ? 26.763 4.596 37.207 1.00 21.15 176 VAL D N 1
ATOM 7346 C CA . VAL D 4 179 ? 26.256 5.483 38.238 1.00 21.19 176 VAL D CA 1
ATOM 7347 C C . VAL D 4 179 ? 26.599 6.961 38.026 1.00 19.13 176 VAL D C 1
ATOM 7348 O O . VAL D 4 179 ? 27.710 7.301 37.619 1.00 19.02 176 VAL D O 1
ATOM 7352 N N . SER D 4 180 ? 25.612 7.816 38.290 1.00 16.62 177 SER D N 1
ATOM 7353 C CA . SER D 4 180 ? 25.777 9.275 38.247 1.00 16.30 177 SER D CA 1
ATOM 7354 C C . SER D 4 180 ? 25.473 9.853 39.665 1.00 17.30 177 SER D C 1
ATOM 7355 O O . SER D 4 180 ? 24.698 9.257 40.420 1.00 19.72 177 SER D O 1
ATOM 7366 N N . LYS D 4 182 ? 24.593 13.465 40.734 1.00 19.57 179 LYS D N 1
ATOM 7367 C CA . LYS D 4 182 ? 24.241 14.824 40.317 1.00 21.82 179 LYS D CA 1
ATOM 7368 C C . LYS D 4 182 ? 23.955 15.875 41.382 1.00 22.62 179 LYS D C 1
ATOM 7369 O O . LYS D 4 182 ? 23.106 15.678 42.253 1.00 27.24 179 LYS D O 1
ATOM 7375 N N . ALA D 4 183 ? 24.657 17.000 41.301 1.00 21.80 180 ALA D N 1
ATOM 7376 C CA . ALA D 4 183 ? 24.421 18.126 42.215 1.00 21.37 180 ALA D CA 1
ATOM 7377 C C . ALA D 4 183 ? 24.810 19.429 41.520 1.00 19.96 180 ALA D C 1
ATOM 7378 O O . ALA D 4 183 ? 25.638 19.418 40.602 1.00 18.60 180 ALA D O 1
ATOM 7380 N N . SER D 4 184 ? 24.214 20.534 41.964 1.00 20.66 181 SER D N 1
ATOM 7381 C CA . SER D 4 184 ? 24.507 21.872 41.415 1.00 21.26 181 SER D CA 1
ATOM 7382 C C . SER D 4 184 ? 25.699 22.543 42.095 1.00 20.29 181 SER D C 1
ATOM 7383 O O . SER D 4 184 ? 26.339 23.417 41.506 1.00 21.45 181 SER D O 1
ATOM 7386 N N . ASP D 4 185 ? 25.981 22.174 43.337 1.00 19.95 182 ASP D N 1
ATOM 7387 C CA . ASP D 4 185 ? 27.098 22.789 44.073 1.00 20.27 182 ASP D CA 1
ATOM 7388 C C . ASP D 4 185 ? 28.387 22.039 43.750 1.00 20.42 182 ASP D C 1
ATOM 7389 O O . ASP D 4 185 ? 28.573 20.896 44.158 1.00 17.71 182 ASP D O 1
ATOM 7394 N N . VAL D 4 186 ? 29.268 22.708 43.007 1.00 20.34 183 VAL D N 1
ATOM 7395 C CA . VAL D 4 186 ? 30.550 22.135 42.582 1.00 21.26 183 VAL D CA 1
ATOM 7396 C C . VAL D 4 186 ? 31.273 21.324 43.682 1.00 20.62 183 VAL D C 1
ATOM 7397 O O . VAL D 4 186 ? 31.593 20.150 43.466 1.00 22.18 183 VAL D O 1
ATOM 7401 N N . ASN D 4 187 ? 31.469 21.911 44.863 1.00 20.14 184 ASN D N 1
ATOM 7402 C CA . ASN D 4 187 ? 32.158 21.206 45.968 1.00 20.67 184 ASN D CA 1
ATOM 7403 C C . ASN D 4 187 ? 31.463 19.905 46.415 1.00 20.06 184 ASN D C 1
ATOM 7404 O O . ASN D 4 187 ? 32.111 18.951 46.795 1.00 19.39 184 ASN D O 1
ATOM 7409 N N . LEU D 4 188 ? 30.142 19.889 46.376 1.00 19.64 185 LEU D N 1
ATOM 7410 C CA . LEU D 4 188 ? 29.373 18.690 46.708 1.00 19.45 185 LEU D CA 1
ATOM 7411 C C . LEU D 4 188 ? 29.498 17.683 45.580 1.00 18.15 185 LEU D C 1
ATOM 7412 O O . LEU D 4 188 ? 29.551 16.472 45.821 1.00 17.53 185 LEU D O 1
ATOM 7417 N N . ALA D 4 189 ? 29.505 18.183 44.336 1.00 18.04 186 ALA D N 1
ATOM 7418 C CA . ALA D 4 189 ? 29.657 17.300 43.166 1.00 17.16 186 ALA D CA 1
ATOM 7419 C C . ALA D 4 189 ? 31.010 16.606 43.189 1.00 17.67 186 ALA D C 1
ATOM 7420 O O . ALA D 4 189 ? 31.117 15.396 42.866 1.00 15.36 186 ALA D O 1
ATOM 7422 N N A ILE D 4 190 ? 32.047 17.362 43.555 0.60 17.26 187 ILE D N 1
ATOM 7423 N N B ILE D 4 190 ? 32.047 17.360 43.543 0.40 17.01 187 ILE D N 1
ATOM 7424 C CA A ILE D 4 190 ? 33.388 16.819 43.635 0.60 19.20 187 ILE D CA 1
ATOM 7425 C CA B ILE D 4 190 ? 33.393 16.819 43.619 0.40 18.12 187 ILE D CA 1
ATOM 7426 C C A ILE D 4 190 ? 33.428 15.728 44.691 0.60 19.74 187 ILE D C 1
ATOM 7427 C C B ILE D 4 190 ? 33.493 15.753 44.707 0.40 19.10 187 ILE D C 1
ATOM 7428 O O A ILE D 4 190 ? 33.769 14.575 44.402 0.60 20.74 187 ILE D O 1
ATOM 7429 O O B ILE D 4 190 ? 33.937 14.632 44.447 0.40 20.08 187 ILE D O 1
ATOM 7438 N N . GLU D 4 191 ? 33.049 16.105 45.911 1.00 20.06 188 GLU D N 1
ATOM 7439 C CA . GLU D 4 191 ? 33.071 15.200 47.061 1.00 19.77 188 GLU D CA 1
ATOM 7440 C C . GLU D 4 191 ? 32.296 13.908 46.800 1.00 20.74 188 GLU D C 1
ATOM 7441 O O . GLU D 4 191 ? 32.723 12.830 47.227 1.00 20.66 188 GLU D O 1
ATOM 7447 N N . ALA D 4 192 ? 31.172 14.026 46.095 1.00 20.08 189 ALA D N 1
ATOM 7448 C CA . ALA D 4 192 ? 30.301 12.884 45.805 1.00 19.57 189 ALA D CA 1
ATOM 7449 C C . ALA D 4 192 ? 30.951 11.885 44.851 1.00 20.66 189 ALA D C 1
ATOM 7450 O O . ALA D 4 192 ? 30.920 10.684 45.104 1.00 19.89 189 ALA D O 1
ATOM 7452 N N . TYR D 4 193 ? 31.536 12.363 43.754 1.00 20.18 190 TYR D N 1
ATOM 7453 C CA . TYR D 4 193 ? 32.195 11.424 42.856 1.00 21.73 190 TYR D CA 1
ATOM 7454 C C . TYR D 4 193 ? 33.419 10.776 43.531 1.00 23.58 190 TYR D C 1
ATOM 7455 O O . TYR D 4 193 ? 33.653 9.576 43.351 1.00 24.00 190 TYR D O 1
ATOM 7464 N N . GLU D 4 194 ? 34.175 11.541 44.330 1.00 25.61 191 GLU D N 1
ATOM 7465 C CA . GLU D 4 194 ? 35.321 10.973 45.067 1.00 27.92 191 GLU D CA 1
ATOM 7466 C C . GLU D 4 194 ? 34.801 9.875 45.977 1.00 26.04 191 GLU D C 1
ATOM 7467 O O . GLU D 4 194 ? 35.362 8.781 46.072 1.00 26.05 191 GLU D O 1
ATOM 7473 N N . LYS D 4 195 ? 33.711 10.205 46.657 1.00 24.85 192 LYS D N 1
ATOM 7474 C CA . LYS D 4 195 ? 33.082 9.327 47.623 1.00 24.09 192 LYS D CA 1
ATOM 7475 C C . LYS D 4 195 ? 32.571 8.066 46.925 1.00 22.48 192 LYS D C 1
ATOM 7476 O O . LYS D 4 195 ? 32.747 6.939 47.416 1.00 21.30 192 LYS D O 1
ATOM 7482 N N . ALA D 4 196 ? 31.951 8.271 45.764 1.00 21.02 193 ALA D N 1
ATOM 7483 C CA . ALA D 4 196 ? 31.425 7.179 44.957 1.00 21.71 193 ALA D CA 1
ATOM 7484 C C . ALA D 4 196 ? 32.530 6.214 44.603 1.00 22.09 193 ALA D C 1
ATOM 7485 O O . ALA D 4 196 ? 32.467 5.039 44.953 1.00 22.96 193 ALA D O 1
ATOM 7487 N N . ALA D 4 197 ? 33.531 6.736 43.895 1.00 23.00 194 ALA D N 1
ATOM 7488 C CA . ALA D 4 197 ? 34.679 5.967 43.422 1.00 23.52 194 ALA D CA 1
ATOM 7489 C C . ALA D 4 197 ? 35.268 5.014 44.453 1.00 24.62 194 ALA D C 1
ATOM 7490 O O . ALA D 4 197 ? 35.774 3.960 44.095 1.00 25.09 194 ALA D O 1
ATOM 7492 N N . ARG D 4 198 ? 35.225 5.406 45.720 1.00 26.00 195 ARG D N 1
ATOM 7493 C CA . ARG D 4 198 ? 35.759 4.576 46.795 1.00 28.67 195 ARG D CA 1
ATOM 7494 C C . ARG D 4 198 ? 34.855 3.410 47.149 1.00 29.87 195 ARG D C 1
ATOM 7495 O O . ARG D 4 198 ? 35.317 2.273 47.300 1.00 31.60 195 ARG D O 1
ATOM 7503 N N . ALA D 4 199 ? 33.566 3.686 47.283 1.00 29.99 196 ALA D N 1
ATOM 7504 C CA . ALA D 4 199 ? 32.610 2.660 47.703 1.00 29.95 196 ALA D CA 1
ATOM 7505 C C . ALA D 4 199 ? 32.442 1.505 46.718 1.00 29.45 196 ALA D C 1
ATOM 7506 O O . ALA D 4 199 ? 32.367 0.350 47.120 1.00 28.30 196 ALA D O 1
ATOM 7508 N N . PHE D 4 200 ? 32.377 1.818 45.433 1.00 28.17 197 PHE D N 1
ATOM 7509 C CA . PHE D 4 200 ? 32.164 0.798 44.413 1.00 28.66 197 PHE D CA 1
ATOM 7510 C C . PHE D 4 200 ? 32.976 1.042 43.161 1.00 25.57 197 PHE D C 1
ATOM 7511 O O . PHE D 4 200 ? 33.392 2.173 42.889 1.00 25.64 197 PHE D O 1
ATOM 7519 N N . ASP D 4 201 ? 33.152 -0.026 42.382 1.00 23.70 198 ASP D N 1
ATOM 7520 C CA . ASP D 4 201 ? 33.974 0.026 41.189 1.00 22.94 198 ASP D CA 1
ATOM 7521 C C . ASP D 4 201 ? 33.187 0.123 39.898 1.00 21.86 198 ASP D C 1
ATOM 7522 O O . ASP D 4 201 ? 33.756 -0.048 38.830 1.00 20.71 198 ASP D O 1
ATOM 7527 N N . TYR D 4 202 ? 31.885 0.388 39.990 1.00 20.27 199 TYR D N 1
ATOM 7528 C CA . TYR D 4 202 ? 31.080 0.512 38.788 1.00 20.01 199 TYR D CA 1
ATOM 7529 C C . TYR D 4 202 ? 31.452 1.836 38.101 1.00 19.12 199 TYR D C 1
ATOM 7530 O O . TYR D 4 202 ? 31.778 2.829 38.780 1.00 18.05 199 TYR D O 1
ATOM 7539 N N . PRO D 4 203 ? 31.392 1.870 36.756 1.00 17.85 200 PRO D N 1
ATOM 7540 C CA . PRO D 4 203 ? 31.763 3.101 36.051 1.00 18.13 200 PRO D CA 1
ATOM 7541 C C . PRO D 4 203 ? 30.936 4.306 36.461 1.00 17.34 200 PRO D C 1
ATOM 7542 O O . PRO D 4 203 ? 29.753 4.174 36.780 1.00 17.40 200 PRO D O 1
ATOM 7546 N N . LEU D 4 204 ? 31.558 5.475 36.457 1.00 19.01 201 LEU D N 1
ATOM 7547 C CA . LEU D 4 204 ? 30.870 6.690 36.844 1.00 18.03 201 LEU D CA 1
ATOM 7548 C C . LEU D 4 204 ? 30.531 7.559 35.636 1.00 18.63 201 LEU D C 1
ATOM 7549 O O . LEU D 4 204 ? 31.306 7.703 34.692 1.00 19.13 201 LEU D O 1
ATOM 7554 N N . HIS D 4 205 ? 29.338 8.117 35.706 1.00 18.77 202 HIS D N 1
ATOM 7555 C CA . HIS D 4 205 ? 28.773 8.993 34.703 1.00 18.96 202 HIS D CA 1
ATOM 7556 C C . HIS D 4 205 ? 28.810 10.377 35.301 1.00 17.46 202 HIS D C 1
ATOM 7557 O O . HIS D 4 205 ? 28.011 10.677 36.220 1.00 18.09 202 HIS D O 1
ATOM 7564 N N . LEU D 4 206 ? 29.707 11.227 34.787 1.00 15.40 203 LEU D N 1
ATOM 7565 C CA . LEU D 4 206 ? 29.860 12.580 35.314 1.00 14.95 203 LEU D CA 1
ATOM 7566 C C . LEU D 4 206 ? 28.894 13.596 34.705 1.00 15.05 203 LEU D C 1
ATOM 7567 O O . LEU D 4 206 ? 28.615 13.600 33.489 1.00 14.32 203 LEU D O 1
ATOM 7572 N N . GLY D 4 207 ? 28.361 14.429 35.588 1.00 15.95 204 GLY D N 1
ATOM 7573 C CA . GLY D 4 207 ? 27.432 15.490 35.240 1.00 15.88 204 GLY D CA 1
ATOM 7574 C C . GLY D 4 207 ? 27.356 16.455 36.423 1.00 17.26 204 GLY D C 1
ATOM 7575 O O . GLY D 4 207 ? 27.638 16.073 37.567 1.00 18.52 204 GLY D O 1
ATOM 7576 N N . ILE D 4 208 ? 27.019 17.699 36.113 1.00 17.00 205 ILE D N 1
ATOM 7577 C CA . ILE D 4 208 ? 26.825 18.784 37.061 1.00 19.30 205 ILE D CA 1
ATOM 7578 C C . ILE D 4 208 ? 25.492 19.451 36.680 1.00 18.06 205 ILE D C 1
ATOM 7579 O O . ILE D 4 208 ? 25.281 19.831 35.526 1.00 16.62 205 ILE D O 1
ATOM 7584 N N . THR D 4 209 ? 24.578 19.601 37.620 1.00 18.67 206 THR D N 1
ATOM 7585 C CA . THR D 4 209 ? 23.320 20.212 37.240 1.00 18.84 206 THR D CA 1
ATOM 7586 C C . THR D 4 209 ? 23.561 21.678 36.910 1.00 17.46 206 THR D C 1
ATOM 7587 O O . THR D 4 209 ? 24.391 22.358 37.531 1.00 15.62 206 THR D O 1
ATOM 7591 N N . GLU D 4 210 ? 22.857 22.155 35.897 1.00 18.29 207 GLU D N 1
ATOM 7592 C CA . GLU D 4 210 ? 22.998 23.536 35.477 1.00 19.43 207 GLU D CA 1
ATOM 7593 C C . GLU D 4 210 ? 22.414 24.563 36.447 1.00 18.20 207 GLU D C 1
ATOM 7594 O O . GLU D 4 210 ? 21.454 24.299 37.173 1.00 19.67 207 GLU D O 1
ATOM 7600 N N . SER D 4 211 ? 23.016 25.740 36.411 1.00 16.86 208 SER D N 1
ATOM 7601 C CA . SER D 4 211 ? 22.569 26.884 37.170 1.00 16.77 208 SER D CA 1
ATOM 7602 C C . SER D 4 211 ? 23.126 28.123 36.441 1.00 16.84 208 SER D C 1
ATOM 7603 O O . SER D 4 211 ? 24.135 28.037 35.717 1.00 16.25 208 SER D O 1
ATOM 7606 N N . GLY D 4 212 ? 22.462 29.248 36.639 1.00 16.53 209 GLY D N 1
ATOM 7607 C CA . GLY D 4 212 ? 22.832 30.506 36.034 1.00 17.01 209 GLY D CA 1
ATOM 7608 C C . GLY D 4 212 ? 22.719 30.539 34.515 1.00 16.00 209 GLY D C 1
ATOM 7609 O O . GLY D 4 212 ? 22.066 29.695 33.885 1.00 15.26 209 GLY D O 1
ATOM 7610 N N . THR D 4 213 ? 23.348 31.554 33.938 1.00 17.08 210 THR D N 1
ATOM 7611 C CA . THR D 4 213 ? 23.370 31.764 32.490 1.00 16.15 210 THR D CA 1
ATOM 7612 C C . THR D 4 213 ? 24.235 30.718 31.765 1.00 15.89 210 THR D C 1
ATOM 7613 O O . THR D 4 213 ? 24.835 29.839 32.397 1.00 14.69 210 THR D O 1
ATOM 7617 N N . LEU D 4 214 ? 24.313 30.829 30.441 1.00 16.97 211 LEU D N 1
ATOM 7618 C CA . LEU D 4 214 ? 25.136 29.930 29.608 1.00 17.78 211 LEU D CA 1
ATOM 7619 C C . LEU D 4 214 ? 26.604 30.101 29.964 1.00 17.54 211 LEU D C 1
ATOM 7620 O O . LEU D 4 214 ? 27.378 29.126 30.090 1.00 17.59 211 LEU D O 1
ATOM 7625 N N . PHE D 4 215 ? 26.984 31.353 30.111 1.00 16.42 212 PHE D N 1
ATOM 7626 C CA . PHE D 4 215 ? 28.328 31.704 30.501 1.00 16.64 212 PHE D CA 1
ATOM 7627 C C . PHE D 4 215 ? 28.619 31.012 31.822 1.00 16.14 212 PHE D C 1
ATOM 7628 O O . PHE D 4 215 ? 29.568 30.216 31.926 1.00 15.82 212 PHE D O 1
ATOM 7636 N N . ALA D 4 216 ? 27.757 31.274 32.801 1.00 16.86 213 ALA D N 1
ATOM 7637 C CA . ALA D 4 216 ? 27.896 30.724 34.154 1.00 17.13 213 ALA D CA 1
ATOM 7638 C C . ALA D 4 216 ? 27.934 29.200 34.218 1.00 16.89 213 ALA D C 1
ATOM 7639 O O . ALA D 4 216 ? 28.790 28.632 34.894 1.00 18.51 213 ALA D O 1
ATOM 7641 N N . GLY D 4 217 ? 27.033 28.542 33.500 1.00 16.94 214 GLY D N 1
ATOM 7642 C CA . GLY D 4 217 ? 26.974 27.091 33.473 1.00 16.41 214 GLY D CA 1
ATOM 7643 C C . GLY D 4 217 ? 28.168 26.467 32.767 1.00 16.27 214 GLY D C 1
ATOM 7644 O O . GLY D 4 217 ? 28.527 25.319 33.052 1.00 15.04 214 GLY D O 1
ATOM 7645 N N . THR D 4 218 ? 28.809 27.226 31.873 1.00 14.76 215 THR D N 1
ATOM 7646 C CA . THR D 4 218 ? 29.948 26.695 31.099 1.00 14.82 215 THR D CA 1
ATOM 7647 C C . THR D 4 218 ? 31.156 26.675 32.017 1.00 14.55 215 THR D C 1
ATOM 7648 O O . THR D 4 218 ? 31.867 25.649 32.137 1.00 13.59 215 THR D O 1
ATOM 7652 N N . VAL D 4 219 ? 31.365 27.790 32.702 1.00 13.61 216 VAL D N 1
ATOM 7653 C CA . VAL D 4 219 ? 32.472 27.903 33.620 1.00 13.53 216 VAL D CA 1
ATOM 7654 C C . VAL D 4 219 ? 32.317 26.884 34.753 1.00 13.14 216 VAL D C 1
ATOM 7655 O O . VAL D 4 219 ? 33.232 26.107 35.005 1.00 10.98 216 VAL D O 1
ATOM 7659 N N . LYS D 4 220 ? 31.151 26.864 35.408 1.00 13.46 217 LYS D N 1
ATOM 7660 C CA . LYS D 4 220 ? 30.936 25.955 36.550 1.00 12.77 217 LYS D CA 1
ATOM 7661 C C . LYS D 4 220 ? 31.163 24.485 36.192 1.00 12.78 217 LYS D C 1
ATOM 7662 O O . LYS D 4 220 ? 31.916 23.779 36.897 1.00 12.63 217 LYS D O 1
ATOM 7668 N N . SER D 4 221 ? 30.562 24.015 35.095 1.00 12.57 218 SER D N 1
ATOM 7669 C CA . SER D 4 221 ? 30.712 22.625 34.697 1.00 13.00 218 SER D CA 1
ATOM 7670 C C . SER D 4 221 ? 32.148 22.249 34.355 1.00 12.85 218 SER D C 1
ATOM 7671 O O . SER D 4 221 ? 32.654 21.192 34.759 1.00 11.09 218 SER D O 1
ATOM 7674 N N . ALA D 4 222 ? 32.817 23.106 33.604 1.00 13.22 219 ALA D N 1
ATOM 7675 C CA . ALA D 4 222 ? 34.197 22.801 33.249 1.00 13.00 219 ALA D CA 1
ATOM 7676 C C . ALA D 4 222 ? 35.072 22.762 34.526 1.00 13.09 219 ALA D C 1
ATOM 7677 O O . ALA D 4 222 ? 35.933 21.886 34.675 1.00 12.56 219 ALA D O 1
ATOM 7679 N N . ALA D 4 223 ? 34.829 23.707 35.429 1.00 13.61 220 ALA D N 1
ATOM 7680 C CA . ALA D 4 223 ? 35.579 23.808 36.703 1.00 14.05 220 ALA D CA 1
ATOM 7681 C C . ALA D 4 223 ? 35.378 22.575 37.566 1.00 14.89 220 ALA D C 1
ATOM 7682 O O . ALA D 4 223 ? 36.344 21.982 38.043 1.00 16.04 220 ALA D O 1
ATOM 7684 N N . GLY D 4 224 ? 34.121 22.197 37.771 1.00 14.82 221 GLY D N 1
ATOM 7685 C CA . GLY D 4 224 ? 33.807 20.998 38.558 1.00 16.50 221 GLY D CA 1
ATOM 7686 C C . GLY D 4 224 ? 34.293 19.703 37.914 1.00 17.08 221 GLY D C 1
ATOM 7687 O O . GLY D 4 224 ? 34.957 18.868 38.561 1.00 16.26 221 GLY D O 1
ATOM 7688 N N . LEU D 4 225 ? 33.954 19.507 36.645 1.00 16.88 222 LEU D N 1
ATOM 7689 C CA . LEU D 4 225 ? 34.375 18.296 35.957 1.00 17.17 222 LEU D CA 1
ATOM 7690 C C . LEU D 4 225 ? 35.896 18.204 35.821 1.00 16.59 222 LEU D C 1
ATOM 7691 O O . LEU D 4 225 ? 36.427 17.112 35.821 1.00 16.56 222 LEU D O 1
ATOM 7696 N N . GLY D 4 226 ? 36.580 19.347 35.710 1.00 16.67 223 GLY D N 1
ATOM 7697 C CA . GLY D 4 226 ? 38.036 19.359 35.614 1.00 17.26 223 GLY D CA 1
ATOM 7698 C C . GLY D 4 226 ? 38.609 18.775 36.899 1.00 17.80 223 GLY D C 1
ATOM 7699 O O . GLY D 4 226 ? 39.415 17.848 36.870 1.00 16.59 223 GLY D O 1
ATOM 7700 N N . ALA D 4 227 ? 38.153 19.285 38.043 1.00 17.73 224 ALA D N 1
ATOM 7701 C CA . ALA D 4 227 ? 38.626 18.775 39.325 1.00 18.18 224 ALA D CA 1
ATOM 7702 C C . ALA D 4 227 ? 38.376 17.265 39.417 1.00 18.82 224 ALA D C 1
ATOM 7703 O O . ALA D 4 227 ? 39.270 16.502 39.798 1.00 19.43 224 ALA D O 1
ATOM 7705 N N . ILE D 4 228 ? 37.163 16.846 39.051 1.00 18.49 225 ILE D N 1
ATOM 7706 C CA . ILE D 4 228 ? 36.799 15.433 39.043 1.00 19.44 225 ILE D CA 1
ATOM 7707 C C . ILE D 4 228 ? 37.714 14.629 38.142 1.00 18.35 225 ILE D C 1
ATOM 7708 O O . ILE D 4 228 ? 38.280 13.604 38.575 1.00 19.43 225 ILE D O 1
ATOM 7713 N N . LEU D 4 229 ? 37.847 15.071 36.889 1.00 18.25 226 LEU D N 1
ATOM 7714 C CA . LEU D 4 229 ? 38.708 14.384 35.923 1.00 18.75 226 LEU D CA 1
ATOM 7715 C C . LEU D 4 229 ? 40.129 14.256 36.438 1.00 20.43 226 LEU D C 1
ATOM 7716 O O . LEU D 4 229 ? 40.702 13.183 36.358 1.00 20.93 226 LEU D O 1
ATOM 7721 N N . ASN D 4 230 ? 40.683 15.351 36.976 1.00 20.41 227 ASN D N 1
ATOM 7722 C CA . ASN D 4 230 ? 42.027 15.336 37.558 1.00 22.32 227 ASN D CA 1
ATOM 7723 C C . ASN D 4 230 ? 42.234 14.186 38.561 1.00 22.26 227 ASN D C 1
ATOM 7724 O O . ASN D 4 230 ? 43.352 13.686 38.722 1.00 23.26 227 ASN D O 1
ATOM 7729 N N . LYS D 4 231 ? 41.169 13.781 39.248 1.00 22.29 228 LYS D N 1
ATOM 7730 C CA . LYS D 4 231 ? 41.281 12.687 40.214 1.00 24.92 228 LYS D CA 1
ATOM 7731 C C . LYS D 4 231 ? 41.328 11.333 39.507 1.00 24.15 228 LYS D C 1
ATOM 7732 O O . LYS D 4 231 ? 41.582 10.290 40.137 1.00 24.73 228 LYS D O 1
ATOM 7738 N N . GLY D 4 232 ? 41.098 11.347 38.191 1.00 21.66 229 GLY D N 1
ATOM 7739 C CA . GLY D 4 232 ? 41.189 10.137 37.383 1.00 22.86 229 GLY D CA 1
ATOM 7740 C C . GLY D 4 232 ? 39.972 9.232 37.337 1.00 22.21 229 GLY D C 1
ATOM 7741 O O . GLY D 4 232 ? 40.076 8.082 36.891 1.00 22.36 229 GLY D O 1
ATOM 7742 N N . ILE D 4 233 ? 38.818 9.741 37.767 1.00 20.51 230 ILE D N 1
ATOM 7743 C CA . ILE D 4 233 ? 37.595 8.940 37.753 1.00 21.53 230 ILE D CA 1
ATOM 7744 C C . ILE D 4 233 ? 36.617 9.489 36.707 1.00 20.74 230 ILE D C 1
ATOM 7745 O O . ILE D 4 233 ? 36.814 10.586 36.182 1.00 17.90 230 ILE D O 1
ATOM 7750 N N . GLY D 4 234 ? 35.562 8.721 36.437 1.00 20.19 231 GLY D N 1
ATOM 7751 C CA . GLY D 4 234 ? 34.586 9.060 35.421 1.00 19.19 231 GLY D CA 1
ATOM 7752 C C . GLY D 4 234 ? 34.923 8.319 34.133 1.00 18.78 231 GLY D C 1
ATOM 7753 O O . GLY D 4 234 ? 36.090 8.285 33.718 1.00 19.94 231 GLY D O 1
ATOM 7754 N N . ASN D 4 235 ? 33.903 7.705 33.532 1.00 18.59 232 ASN D N 1
ATOM 7755 C CA . ASN D 4 235 ? 34.010 6.945 32.280 1.00 18.38 232 ASN D CA 1
ATOM 7756 C C . ASN D 4 235 ? 33.068 7.468 31.182 1.00 17.54 232 ASN D C 1
ATOM 7757 O O . ASN D 4 235 ? 33.188 7.105 30.015 1.00 16.60 232 ASN D O 1
ATOM 7762 N N . THR D 4 236 ? 32.144 8.336 31.570 1.00 17.95 233 THR D N 1
ATOM 7763 C CA . THR D 4 236 ? 31.218 8.973 30.647 1.00 17.70 233 THR D CA 1
ATOM 7764 C C . THR D 4 236 ? 30.910 10.340 31.232 1.00 17.54 233 THR D C 1
ATOM 7765 O O . THR D 4 236 ? 30.990 10.523 32.446 1.00 17.12 233 THR D O 1
ATOM 7769 N N . LEU D 4 237 ? 30.648 11.325 30.377 1.00 16.43 234 LEU D N 1
ATOM 7770 C CA . LEU D 4 237 ? 30.296 12.625 30.876 1.00 16.09 234 LEU D CA 1
ATOM 7771 C C . LEU D 4 237 ? 29.261 13.315 30.013 1.00 16.56 234 LEU D C 1
ATOM 7772 O O . LEU D 4 237 ? 29.145 13.068 28.796 1.00 15.88 234 LEU D O 1
ATOM 7777 N N . ARG D 4 238 ? 28.538 14.200 30.683 1.00 16.55 235 ARG D N 1
ATOM 7778 C CA . ARG D 4 238 ? 27.485 14.999 30.092 1.00 17.63 235 ARG D CA 1
ATOM 7779 C C . ARG D 4 238 ? 27.580 16.444 30.628 1.00 17.99 235 ARG D C 1
ATOM 7780 O O . ARG D 4 238 ? 27.651 16.661 31.844 1.00 17.20 235 ARG D O 1
ATOM 7788 N N . ILE D 4 239 ? 27.651 17.407 29.705 1.00 17.41 236 ILE D N 1
ATOM 7789 C CA . ILE D 4 239 ? 27.645 18.836 30.020 1.00 19.63 236 ILE D CA 1
ATOM 7790 C C . ILE D 4 239 ? 26.209 19.324 29.854 1.00 19.75 236 ILE D C 1
ATOM 7791 O O . ILE D 4 239 ? 25.704 19.381 28.727 1.00 17.78 236 ILE D O 1
ATOM 7796 N N A SER D 4 240 ? 25.590 19.703 30.969 0.50 20.62 237 SER D N 1
ATOM 7797 N N B SER D 4 240 ? 25.548 19.668 30.962 0.50 18.98 237 SER D N 1
ATOM 7798 C CA A SER D 4 240 ? 24.209 20.176 31.000 0.50 21.68 237 SER D CA 1
ATOM 7799 C CA B SER D 4 240 ? 24.143 20.112 30.934 0.50 18.77 237 SER D CA 1
ATOM 7800 C C A SER D 4 240 ? 24.075 21.674 30.731 0.50 20.81 237 SER D C 1
ATOM 7801 C C B SER D 4 240 ? 23.984 21.626 30.752 0.50 19.13 237 SER D C 1
ATOM 7802 O O A SER D 4 240 ? 24.464 22.486 31.563 0.50 21.62 237 SER D O 1
ATOM 7803 O O B SER D 4 240 ? 24.258 22.392 31.666 0.50 19.87 237 SER D O 1
ATOM 7808 N N . LEU D 4 241 ? 23.540 22.035 29.565 1.00 20.31 238 LEU D N 1
ATOM 7809 C CA . LEU D 4 241 ? 23.315 23.458 29.230 1.00 20.24 238 LEU D CA 1
ATOM 7810 C C . LEU D 4 241 ? 21.860 23.643 28.827 1.00 21.73 238 LEU D C 1
ATOM 7811 O O . LEU D 4 241 ? 21.128 22.661 28.636 1.00 18.65 238 LEU D O 1
ATOM 7816 N N . SER D 4 242 ? 21.448 24.906 28.701 1.00 23.88 239 SER D N 1
ATOM 7817 C CA . SER D 4 242 ? 20.085 25.266 28.287 1.00 26.63 239 SER D CA 1
ATOM 7818 C C . SER D 4 242 ? 20.122 25.883 26.896 1.00 28.62 239 SER D C 1
ATOM 7819 O O . SER D 4 242 ? 19.678 27.010 26.691 1.00 35.46 239 SER D O 1
ATOM 7822 N N . ALA D 4 243 ? 20.667 25.137 25.944 1.00 28.54 240 ALA D N 1
ATOM 7823 C CA . ALA D 4 243 ? 20.819 25.608 24.577 1.00 28.43 240 ALA D CA 1
ATOM 7824 C C . ALA D 4 243 ? 20.849 24.429 23.597 1.00 28.90 240 ALA D C 1
ATOM 7825 O O . ALA D 4 243 ? 20.497 23.312 23.962 1.00 28.49 240 ALA D O 1
ATOM 7827 N N . ASP D 4 244 ? 21.265 24.702 22.359 1.00 29.91 241 ASP D N 1
ATOM 7828 C CA . ASP D 4 244 ? 21.372 23.688 21.299 1.00 29.47 241 ASP D CA 1
ATOM 7829 C C . ASP D 4 244 ? 22.134 22.494 21.886 1.00 28.09 241 ASP D C 1
ATOM 7830 O O . ASP D 4 244 ? 23.137 22.691 22.578 1.00 28.61 241 ASP D O 1
ATOM 7835 N N . PRO D 4 245 ? 21.644 21.254 21.656 1.00 27.00 242 PRO D N 1
ATOM 7836 C CA . PRO D 4 245 ? 22.367 20.106 22.215 1.00 26.02 242 PRO D CA 1
ATOM 7837 C C . PRO D 4 245 ? 23.829 20.036 21.766 1.00 24.54 242 PRO D C 1
ATOM 7838 O O . PRO D 4 245 ? 24.678 19.528 22.498 1.00 22.87 242 PRO D O 1
ATOM 7842 N N . VAL D 4 246 ? 24.119 20.564 20.583 1.00 24.55 243 VAL D N 1
ATOM 7843 C CA . VAL D 4 246 ? 25.478 20.551 20.061 1.00 24.28 243 VAL D CA 1
ATOM 7844 C C . VAL D 4 246 ? 26.432 21.414 20.922 1.00 23.88 243 VAL D C 1
ATOM 7845 O O . VAL D 4 246 ? 27.634 21.221 20.853 1.00 22.16 243 VAL D O 1
ATOM 7849 N N . GLU D 4 247 ? 25.895 22.315 21.756 1.00 23.23 244 GLU D N 1
ATOM 7850 C CA . GLU D 4 247 ? 26.727 23.159 22.661 1.00 23.93 244 GLU D CA 1
ATOM 7851 C C . GLU D 4 247 ? 27.289 22.331 23.829 1.00 21.67 244 GLU D C 1
ATOM 7852 O O . GLU D 4 247 ? 28.357 22.625 24.370 1.00 19.18 244 GLU D O 1
ATOM 7858 N N . GLU D 4 248 ? 26.555 21.291 24.194 1.00 20.35 245 GLU D N 1
ATOM 7859 C CA . GLU D 4 248 ? 26.974 20.361 25.242 1.00 18.93 245 GLU D CA 1
ATOM 7860 C C . GLU D 4 248 ? 28.105 19.470 24.729 1.00 17.63 245 GLU D C 1
ATOM 7861 O O . GLU D 4 248 ? 29.000 19.064 25.487 1.00 17.18 245 GLU D O 1
ATOM 7867 N N . VAL D 4 249 ? 28.042 19.131 23.444 1.00 14.94 246 VAL D N 1
ATOM 7868 C CA . VAL D 4 249 ? 29.080 18.318 22.818 1.00 14.53 246 VAL D CA 1
ATOM 7869 C C . VAL D 4 249 ? 30.320 19.207 22.627 1.00 13.23 246 VAL D C 1
ATOM 7870 O O . VAL D 4 249 ? 31.437 18.764 22.804 1.00 12.17 246 VAL D O 1
ATOM 7874 N N . LYS D 4 250 ? 30.109 20.469 22.270 1.00 12.65 247 LYS D N 1
ATOM 7875 C CA . LYS D 4 250 ? 31.226 21.386 22.091 1.00 12.68 247 LYS D CA 1
ATOM 7876 C C . LYS D 4 250 ? 32.042 21.570 23.389 1.00 12.49 247 LYS D C 1
ATOM 7877 O O . LYS D 4 250 ? 33.276 21.533 23.350 1.00 12.61 247 LYS D O 1
ATOM 7883 N N . VAL D 4 251 ? 31.366 21.736 24.527 1.00 13.06 248 VAL D N 1
ATOM 7884 C CA . VAL D 4 251 ? 32.049 21.901 25.823 1.00 12.59 248 VAL D CA 1
ATOM 7885 C C . VAL D 4 251 ? 32.776 20.622 26.170 1.00 12.68 248 VAL D C 1
ATOM 7886 O O . VAL D 4 251 ? 33.963 20.648 26.453 1.00 11.66 248 VAL D O 1
ATOM 7890 N N . ALA D 4 252 ? 32.060 19.500 26.087 1.00 13.33 249 ALA D N 1
ATOM 7891 C CA . ALA D 4 252 ? 32.612 18.161 26.376 1.00 13.55 249 ALA D CA 1
ATOM 7892 C C . ALA D 4 252 ? 33.904 17.820 25.615 1.00 14.57 249 ALA D C 1
ATOM 7893 O O . ALA D 4 252 ? 34.859 17.292 26.215 1.00 13.44 249 ALA D O 1
ATOM 7895 N N . ARG D 4 253 ? 33.934 18.073 24.299 1.00 15.84 250 ARG D N 1
ATOM 7896 C CA . ARG D 4 253 ? 35.171 17.834 23.525 1.00 17.33 250 ARG D CA 1
ATOM 7897 C C . ARG D 4 253 ? 36.360 18.628 24.035 1.00 18.46 250 ARG D C 1
ATOM 7898 O O . ARG D 4 253 ? 37.387 18.039 24.359 1.00 17.31 250 ARG D O 1
ATOM 7906 N N . GLU D 4 254 ? 36.228 19.954 24.102 1.00 18.80 251 GLU D N 1
ATOM 7907 C CA . GLU D 4 254 ? 37.326 20.807 24.595 1.00 20.10 251 GLU D CA 1
ATOM 7908 C C . GLU D 4 254 ? 37.860 20.335 25.953 1.00 19.30 251 GLU D C 1
ATOM 7909 O O . GLU D 4 254 ? 39.067 20.306 26.178 1.00 20.39 251 GLU D O 1
ATOM 7915 N N . LEU D 4 255 ? 36.957 19.928 26.831 1.00 19.52 252 LEU D N 1
ATOM 7916 C CA . LEU D 4 255 ? 37.314 19.459 28.170 1.00 19.03 252 LEU D CA 1
ATOM 7917 C C . LEU D 4 255 ? 38.106 18.158 28.076 1.00 19.26 252 LEU D C 1
ATOM 7918 O O . LEU D 4 255 ? 39.251 18.086 28.521 1.00 18.22 252 LEU D O 1
ATOM 7923 N N . LEU D 4 256 ? 37.505 17.136 27.476 1.00 19.56 253 LEU D N 1
ATOM 7924 C CA . LEU D 4 256 ? 38.193 15.848 27.296 1.00 19.20 253 LEU D CA 1
ATOM 7925 C C . LEU D 4 256 ? 39.457 15.952 26.448 1.00 20.12 253 LEU D C 1
ATOM 7926 O O . LEU D 4 256 ? 40.470 15.309 26.754 1.00 19.02 253 LEU D O 1
ATOM 7931 N N . LYS D 4 257 ? 39.397 16.774 25.401 1.00 20.24 254 LYS D N 1
ATOM 7932 C CA . LYS D 4 257 ? 40.539 17.006 24.540 1.00 23.62 254 LYS D CA 1
ATOM 7933 C C . LYS D 4 257 ? 41.684 17.679 25.305 1.00 23.36 254 LYS D C 1
ATOM 7934 O O . LYS D 4 257 ? 42.852 17.341 25.099 1.00 24.21 254 LYS D O 1
ATOM 7940 N N . SER D 4 258 ? 41.343 18.600 26.208 1.00 22.19 255 SER D N 1
ATOM 7941 C CA . SER D 4 258 ? 42.341 19.313 27.027 1.00 22.89 255 SER D CA 1
ATOM 7942 C C . SER D 4 258 ? 43.065 18.372 28.011 1.00 23.52 255 SER D C 1
ATOM 7943 O O . SER D 4 258 ? 44.273 18.505 28.235 1.00 25.35 255 SER D O 1
ATOM 7946 N N . PHE D 4 259 ? 42.326 17.444 28.613 1.00 22.14 256 PHE D N 1
ATOM 7947 C CA . PHE D 4 259 ? 42.911 16.476 29.550 1.00 22.48 256 PHE D CA 1
ATOM 7948 C C . PHE D 4 259 ? 43.581 15.261 28.856 1.00 22.00 256 PHE D C 1
ATOM 7949 O O . PHE D 4 259 ? 44.238 14.457 29.520 1.00 20.01 256 PHE D O 1
ATOM 7957 N N . GLY D 4 260 ? 43.417 15.125 27.540 1.00 22.62 257 GLY D N 1
ATOM 7958 C CA . GLY D 4 260 ? 44.014 13.984 26.805 1.00 23.21 257 GLY D CA 1
ATOM 7959 C C . GLY D 4 260 ? 43.205 12.717 27.011 1.00 24.79 257 GLY D C 1
ATOM 7960 O O . GLY D 4 260 ? 43.748 11.633 27.305 1.00 24.60 257 GLY D O 1
ATOM 7961 N N . LEU D 4 261 ? 41.890 12.847 26.859 1.00 25.71 258 LEU D N 1
ATOM 7962 C CA . LEU D 4 261 ? 40.988 11.729 27.040 1.00 26.67 258 LEU D CA 1
ATOM 7963 C C . LEU D 4 261 ? 40.145 11.599 25.747 1.00 29.19 258 LEU D C 1
ATOM 7964 O O . LEU D 4 261 ? 39.135 12.266 25.558 1.00 29.71 258 LEU D O 1
ATOM 7969 N N . ALA D 4 262 ? 40.627 10.737 24.850 1.00 35.53 259 ALA D N 1
ATOM 7970 C CA . ALA D 4 262 ? 40.036 10.518 23.515 1.00 37.50 259 ALA D CA 1
ATOM 7971 C C . ALA D 4 262 ? 38.663 9.838 23.470 1.00 38.05 259 ALA D C 1
ATOM 7972 O O . ALA D 4 262 ? 38.090 9.510 24.495 1.00 41.30 259 ALA D O 1
ATOM 7974 N N . SER D 4 263 ? 38.153 9.645 22.249 1.00 42.13 260 SER D N 1
ATOM 7975 C CA . SER D 4 263 ? 36.845 9.014 22.011 1.00 38.90 260 SER D CA 1
ATOM 7976 C C . SER D 4 263 ? 36.650 7.746 22.831 1.00 37.09 260 SER D C 1
ATOM 7977 O O . SER D 4 263 ? 35.556 7.189 22.859 1.00 32.44 260 SER D O 1
ATOM 7980 N N . ASN E 5 5 ? 1.601 70.631 50.347 1.00 30.02 2 ASN E N 1
ATOM 7981 C CA . ASN E 5 5 ? 2.091 69.673 51.380 1.00 29.76 2 ASN E CA 1
ATOM 7982 C C . ASN E 5 5 ? 3.527 69.251 51.076 1.00 28.93 2 ASN E C 1
ATOM 7983 O O . ASN E 5 5 ? 3.953 69.297 49.921 1.00 26.91 2 ASN E O 1
ATOM 7988 N N . GLU E 5 6 ? 4.281 68.838 52.093 1.00 27.72 3 GLU E N 1
ATOM 7989 C CA . GLU E 5 6 ? 5.671 68.405 51.859 1.00 25.19 3 GLU E CA 1
ATOM 7990 C C . GLU E 5 6 ? 5.748 67.010 51.208 1.00 22.77 3 GLU E C 1
ATOM 7991 O O . GLU E 5 6 ? 4.869 66.163 51.418 1.00 21.84 3 GLU E O 1
ATOM 8005 N N . THR E 5 8 ? 6.810 63.257 50.683 1.00 14.80 5 THR E N 1
ATOM 8006 C CA . THR E 5 8 ? 7.142 62.202 51.629 1.00 14.00 5 THR E CA 1
ATOM 8007 C C . THR E 5 8 ? 8.502 61.637 51.221 1.00 13.57 5 THR E C 1
ATOM 8008 O O . THR E 5 8 ? 8.643 61.172 50.102 1.00 12.45 5 THR E O 1
ATOM 8012 N N . HIS E 5 9 ? 9.514 61.704 52.093 1.00 13.39 6 HIS E N 1
ATOM 8013 C CA . HIS E 5 9 ? 10.844 61.146 51.768 1.00 13.34 6 HIS E CA 1
ATOM 8014 C C . HIS E 5 9 ? 10.666 59.649 51.512 1.00 12.70 6 HIS E C 1
ATOM 8015 O O . HIS E 5 9 ? 9.757 59.061 52.068 1.00 12.82 6 HIS E O 1
ATOM 8022 N N . ARG E 5 10 ? 11.546 59.037 50.711 1.00 12.18 7 ARG E N 1
ATOM 8023 C CA . ARG E 5 10 ? 11.456 57.604 50.416 1.00 11.80 7 ARG E CA 1
ATOM 8024 C C . ARG E 5 10 ? 11.495 56.738 51.680 1.00 12.53 7 ARG E C 1
ATOM 8025 O O . ARG E 5 10 ? 10.966 55.634 51.684 1.00 12.14 7 ARG E O 1
ATOM 8033 N N . THR E 5 11 ? 12.122 57.213 52.751 1.00 13.39 8 THR E N 1
ATOM 8034 C CA . THR E 5 11 ? 12.183 56.387 53.987 1.00 14.45 8 THR E CA 1
ATOM 8035 C C . THR E 5 11 ? 10.896 56.369 54.823 1.00 15.30 8 THR E C 1
ATOM 8036 O O . THR E 5 11 ? 10.777 55.560 55.761 1.00 15.59 8 THR E O 1
ATOM 8040 N N . LYS E 5 12 ? 9.936 57.221 54.465 1.00 15.45 9 LYS E N 1
ATOM 8041 C CA . LYS E 5 12 ? 8.705 57.368 55.223 1.00 16.02 9 LYS E CA 1
ATOM 8042 C C . LYS E 5 12 ? 7.441 56.967 54.459 1.00 15.18 9 LYS E C 1
ATOM 8043 O O . LYS E 5 12 ? 6.314 57.241 54.898 1.00 16.13 9 LYS E O 1
ATOM 8049 N N . THR E 5 13 ? 7.629 56.311 53.317 1.00 13.73 10 THR E N 1
ATOM 8050 C CA . THR E 5 13 ? 6.523 55.815 52.524 1.00 12.89 10 THR E CA 1
ATOM 8051 C C . THR E 5 13 ? 6.080 54.459 53.090 1.00 12.67 10 THR E C 1
ATOM 8052 O O . THR E 5 13 ? 6.824 53.813 53.823 1.00 12.69 10 THR E O 1
ATOM 8056 N N . ARG E 5 14 ? 4.870 54.030 52.757 1.00 12.58 11 ARG E N 1
ATOM 8057 C CA . ARG E 5 14 ? 4.382 52.733 53.203 1.00 12.61 11 ARG E CA 1
ATOM 8058 C C . ARG E 5 14 ? 5.272 51.600 52.663 1.00 12.59 11 ARG E C 1
ATOM 8059 O O . ARG E 5 14 ? 5.598 51.572 51.460 1.00 12.14 11 ARG E O 1
ATOM 8067 N N . PRO E 5 15 ? 5.675 50.654 53.534 1.00 13.16 12 PRO E N 1
ATOM 8068 C CA . PRO E 5 15 ? 6.465 49.530 53.051 1.00 13.46 12 PRO E CA 1
ATOM 8069 C C . PRO E 5 15 ? 5.599 48.545 52.255 1.00 13.69 12 PRO E C 1
ATOM 8070 O O . PRO E 5 15 ? 4.521 48.190 52.707 1.00 14.31 12 PRO E O 1
ATOM 8074 N N . VAL E 5 16 ? 6.041 48.130 51.071 1.00 13.81 13 VAL E N 1
ATOM 8075 C CA . VAL E 5 16 ? 5.277 47.160 50.266 1.00 13.87 13 VAL E CA 1
ATOM 8076 C C . VAL E 5 16 ? 6.155 45.926 49.984 1.00 14.88 13 VAL E C 1
ATOM 8077 O O . VAL E 5 16 ? 7.260 46.052 49.446 1.00 15.77 13 VAL E O 1
ATOM 8081 N N . LYS E 5 17 ? 5.676 44.754 50.383 1.00 15.53 14 LYS E N 1
ATOM 8082 C CA . LYS E 5 17 ? 6.375 43.509 50.154 1.00 16.76 14 LYS E CA 1
ATOM 8083 C C . LYS E 5 17 ? 6.166 42.999 48.724 1.00 16.76 14 LYS E C 1
ATOM 8084 O O . LYS E 5 17 ? 5.028 42.898 48.235 1.00 15.41 14 LYS E O 1
ATOM 8090 N N . VAL E 5 18 ? 7.273 42.672 48.067 1.00 16.70 15 VAL E N 1
ATOM 8091 C CA . VAL E 5 18 ? 7.232 42.132 46.708 1.00 16.88 15 VAL E CA 1
ATOM 8092 C C . VAL E 5 18 ? 8.197 40.957 46.748 1.00 17.06 15 VAL E C 1
ATOM 8093 O O . VAL E 5 18 ? 9.407 41.147 46.778 1.00 16.88 15 VAL E O 1
ATOM 8097 N N . GLY E 5 19 ? 7.661 39.742 46.789 1.00 18.05 16 GLY E N 1
ATOM 8098 C CA . GLY E 5 19 ? 8.510 38.568 46.940 1.00 19.86 16 GLY E CA 1
ATOM 8099 C C . GLY E 5 19 ? 9.138 38.738 48.305 1.00 21.79 16 GLY E C 1
ATOM 8100 O O . GLY E 5 19 ? 8.467 39.184 49.243 1.00 25.12 16 GLY E O 1
ATOM 8101 N N . ASN E 5 20 ? 10.432 38.479 48.424 1.00 23.67 17 ASN E N 1
ATOM 8102 C CA . ASN E 5 20 ? 11.108 38.621 49.728 1.00 25.07 17 ASN E CA 1
ATOM 8103 C C . ASN E 5 20 ? 11.726 40.010 49.950 1.00 24.53 17 ASN E C 1
ATOM 8104 O O . ASN E 5 20 ? 12.378 40.249 50.969 1.00 24.89 17 ASN E O 1
ATOM 8109 N N . LEU E 5 21 ? 11.523 40.926 49.006 1.00 21.40 18 LEU E N 1
ATOM 8110 C CA . LEU E 5 21 ? 12.070 42.260 49.129 1.00 21.44 18 LEU E CA 1
ATOM 8111 C C . LEU E 5 21 ? 10.987 43.188 49.611 1.00 20.65 18 LEU E C 1
ATOM 8112 O O . LEU E 5 21 ? 9.806 42.851 49.587 1.00 20.04 18 LEU E O 1
ATOM 8117 N N . THR E 5 22 ? 11.405 44.365 50.025 1.00 19.12 19 THR E N 1
ATOM 8118 C CA . THR E 5 22 ? 10.489 45.398 50.441 1.00 18.50 19 THR E CA 1
ATOM 8119 C C . THR E 5 22 ? 10.833 46.656 49.684 1.00 17.25 19 THR E C 1
ATOM 8120 O O . THR E 5 22 ? 11.994 47.070 49.633 1.00 16.85 19 THR E O 1
ATOM 8124 N N . ILE E 5 23 ? 9.818 47.227 49.056 1.00 16.13 20 ILE E N 1
ATOM 8125 C CA . ILE E 5 23 ? 9.909 48.468 48.328 1.00 15.59 20 ILE E CA 1
ATOM 8126 C C . ILE E 5 23 ? 9.108 49.430 49.164 1.00 15.76 20 ILE E C 1
ATOM 8127 O O . ILE E 5 23 ? 7.939 49.197 49.382 1.00 16.04 20 ILE E O 1
ATOM 8132 N N . GLY E 5 24 ? 9.744 50.479 49.682 1.00 15.75 21 GLY E N 1
ATOM 8133 C CA . GLY E 5 24 ? 9.049 51.476 50.490 1.00 16.47 21 GLY E CA 1
ATOM 8134 C C . GLY E 5 24 ? 9.449 51.439 51.951 1.00 17.19 21 GLY E C 1
ATOM 8135 O O . GLY E 5 24 ? 9.697 50.371 52.501 1.00 16.66 21 GLY E O 1
ATOM 8136 N N . GLY E 5 25 ? 9.530 52.609 52.577 1.00 17.61 22 GLY E N 1
ATOM 8137 C CA . GLY E 5 25 ? 9.928 52.685 53.995 1.00 19.77 22 GLY E CA 1
ATOM 8138 C C . GLY E 5 25 ? 11.370 52.269 54.245 1.00 19.35 22 GLY E C 1
ATOM 8139 O O . GLY E 5 25 ? 11.655 51.512 55.171 1.00 22.30 22 GLY E O 1
ATOM 8140 N N . ASN E 5 26 ? 12.269 52.738 53.392 1.00 19.98 23 ASN E N 1
ATOM 8141 C CA . ASN E 5 26 ? 13.709 52.469 53.481 1.00 20.24 23 ASN E CA 1
ATOM 8142 C C . ASN E 5 26 ? 14.428 53.407 52.496 1.00 20.62 23 ASN E C 1
ATOM 8143 O O . ASN E 5 26 ? 13.798 53.948 51.578 1.00 17.40 23 ASN E O 1
ATOM 8148 N N . ASN E 5 27 ? 15.726 53.636 52.719 1.00 20.95 24 ASN E N 1
ATOM 8149 C CA . ASN E 5 27 ? 16.516 54.534 51.867 1.00 22.24 24 ASN E CA 1
ATOM 8150 C C . ASN E 5 27 ? 17.048 53.794 50.650 1.00 22.62 24 ASN E C 1
ATOM 8151 O O . ASN E 5 27 ? 17.737 54.379 49.815 1.00 23.70 24 ASN E O 1
ATOM 8156 N N . GLU E 5 28 ? 16.711 52.505 50.557 1.00 23.66 25 GLU E N 1
ATOM 8157 C CA . GLU E 5 28 ? 17.141 51.634 49.481 1.00 22.94 25 GLU E CA 1
ATOM 8158 C C . GLU E 5 28 ? 16.270 51.750 48.223 1.00 21.80 25 GLU E C 1
ATOM 8159 O O . GLU E 5 28 ? 15.064 52.018 48.294 1.00 22.97 25 GLU E O 1
ATOM 8165 N N . LEU E 5 29 ? 16.912 51.548 47.071 1.00 19.89 26 LEU E N 1
ATOM 8166 C CA . LEU E 5 29 ? 16.268 51.634 45.765 1.00 17.90 26 LEU E CA 1
ATOM 8167 C C . LEU E 5 29 ? 16.392 50.314 44.993 1.00 16.09 26 LEU E C 1
ATOM 8168 O O . LEU E 5 29 ? 17.471 49.952 44.542 1.00 14.91 26 LEU E O 1
ATOM 8173 N N . ILE E 5 30 ? 15.266 49.609 44.857 1.00 15.66 27 ILE E N 1
ATOM 8174 C CA . ILE E 5 30 ? 15.195 48.339 44.135 1.00 15.06 27 ILE E CA 1
ATOM 8175 C C . ILE E 5 30 ? 15.316 48.564 42.626 1.00 15.21 27 ILE E C 1
ATOM 8176 O O . ILE E 5 30 ? 14.591 49.372 42.055 1.00 13.79 27 ILE E O 1
ATOM 8181 N N . ILE E 5 31 ? 16.220 47.818 42.004 1.00 14.62 28 ILE E N 1
ATOM 8182 C CA . ILE E 5 31 ? 16.479 47.946 40.570 1.00 15.10 28 ILE E CA 1
ATOM 8183 C C . ILE E 5 31 ? 15.677 46.940 39.792 1.00 14.67 28 ILE E C 1
ATOM 8184 O O . ILE E 5 31 ? 15.705 45.743 40.113 1.00 15.04 28 ILE E O 1
ATOM 8189 N N . GLN E 5 32 ? 14.966 47.415 38.764 1.00 14.60 29 GLN E N 1
ATOM 8190 C CA . GLN E 5 32 ? 14.155 46.539 37.940 1.00 15.35 29 GLN E CA 1
ATOM 8191 C C . GLN E 5 32 ? 14.421 46.677 36.462 1.00 15.22 29 GLN E C 1
ATOM 8192 O O . GLN E 5 32 ? 15.104 47.588 36.034 1.00 15.87 29 GLN E O 1
ATOM 8198 N N . SER E 5 33 ? 13.836 45.761 35.689 1.00 15.43 30 SER E N 1
ATOM 8199 C CA . SER E 5 33 ? 13.888 45.802 34.241 1.00 14.63 30 SER E CA 1
ATOM 8200 C C . SER E 5 33 ? 12.670 45.079 33.687 1.00 15.49 30 SER E C 1
ATOM 8201 O O . SER E 5 33 ? 11.794 44.671 34.450 1.00 14.00 30 SER E O 1
ATOM 8212 N N . THR E 5 35 ? 11.327 42.265 30.346 1.00 16.96 32 THR E N 1
ATOM 8213 C CA . THR E 5 35 ? 11.716 41.322 29.292 1.00 16.19 32 THR E CA 1
ATOM 8214 C C . THR E 5 35 ? 11.404 41.856 27.873 1.00 15.73 32 THR E C 1
ATOM 8215 O O . THR E 5 35 ? 10.522 42.709 27.686 1.00 14.59 32 THR E O 1
ATOM 8219 N N . THR E 5 36 ? 12.154 41.368 26.895 1.00 15.81 33 THR E N 1
ATOM 8220 C CA . THR E 5 36 ? 11.988 41.762 25.495 1.00 16.40 33 THR E CA 1
ATOM 8221 C C . THR E 5 36 ? 11.487 40.577 24.687 1.00 15.84 33 THR E C 1
ATOM 8222 O O . THR E 5 36 ? 11.249 40.685 23.492 1.00 17.86 33 THR E O 1
ATOM 8226 N N . THR E 5 37 ? 11.338 39.439 25.343 1.00 15.61 34 THR E N 1
ATOM 8227 C CA . THR E 5 37 ? 10.883 38.223 24.695 1.00 15.28 34 THR E CA 1
ATOM 8228 C C . THR E 5 37 ? 9.358 38.089 24.750 1.00 15.18 34 THR E C 1
ATOM 8229 O O . THR E 5 37 ? 8.685 38.918 25.336 1.00 13.31 34 THR E O 1
ATOM 8245 N N . THR E 5 39 ? 6.387 36.390 26.331 1.00 15.52 36 THR E N 1
ATOM 8246 C CA . THR E 5 39 ? 6.235 35.758 27.642 1.00 15.25 36 THR E CA 1
ATOM 8247 C C . THR E 5 39 ? 5.874 34.283 27.544 1.00 16.62 36 THR E C 1
ATOM 8248 O O . THR E 5 39 ? 6.359 33.481 28.345 1.00 16.01 36 THR E O 1
ATOM 8252 N N . HIS E 5 40 ? 5.085 33.910 26.527 1.00 17.28 37 HIS E N 1
ATOM 8253 C CA . HIS E 5 40 ? 4.677 32.522 26.364 1.00 17.89 37 HIS E CA 1
ATOM 8254 C C . HIS E 5 40 ? 5.818 31.626 25.869 1.00 18.74 37 HIS E C 1
ATOM 8255 O O . HIS E 5 40 ? 5.629 30.406 25.739 1.00 18.96 37 HIS E O 1
ATOM 8262 N N . ASP E 5 41 ? 6.954 32.224 25.525 1.00 18.37 38 ASP E N 1
ATOM 8263 C CA . ASP E 5 41 ? 8.118 31.436 25.127 1.00 19.49 38 ASP E CA 1
ATOM 8264 C C . ASP E 5 41 ? 8.870 31.355 26.424 1.00 18.83 38 ASP E C 1
ATOM 8265 O O . ASP E 5 41 ? 9.747 32.181 26.725 1.00 17.79 38 ASP E O 1
ATOM 8270 N N . VAL E 5 42 ? 8.512 30.356 27.216 1.00 18.10 39 VAL E N 1
ATOM 8271 C CA . VAL E 5 42 ? 9.114 30.226 28.526 1.00 18.29 39 VAL E CA 1
ATOM 8272 C C . VAL E 5 42 ? 10.636 30.152 28.462 1.00 18.22 39 VAL E C 1
ATOM 8273 O O . VAL E 5 42 ? 11.305 30.869 29.172 1.00 16.94 39 VAL E O 1
ATOM 8277 N N . GLU E 5 43 ? 11.176 29.309 27.593 1.00 19.40 40 GLU E N 1
ATOM 8278 C CA . GLU E 5 43 ? 12.634 29.178 27.492 1.00 20.05 40 GLU E CA 1
ATOM 8279 C C . GLU E 5 43 ? 13.334 30.520 27.232 1.00 18.21 40 GLU E C 1
ATOM 8280 O O . GLU E 5 43 ? 14.271 30.884 27.940 1.00 18.48 40 GLU E O 1
ATOM 8286 N N . ALA E 5 44 ? 12.891 31.263 26.232 1.00 17.83 41 ALA E N 1
ATOM 8287 C CA . ALA E 5 44 ? 13.536 32.572 25.942 1.00 16.74 41 ALA E CA 1
ATOM 8288 C C . ALA E 5 44 ? 13.395 33.577 27.083 1.00 15.60 41 ALA E C 1
ATOM 8289 O O . ALA E 5 44 ? 14.337 34.328 27.409 1.00 15.11 41 ALA E O 1
ATOM 8291 N N . THR E 5 45 ? 12.212 33.607 27.670 1.00 15.14 42 THR E N 1
ATOM 8292 C CA . THR E 5 45 ? 11.918 34.551 28.763 1.00 14.35 42 THR E CA 1
ATOM 8293 C C . THR E 5 45 ? 12.757 34.222 29.987 1.00 14.43 42 THR E C 1
ATOM 8294 O O . THR E 5 45 ? 13.370 35.097 30.583 1.00 14.23 42 THR E O 1
ATOM 8298 N N . VAL E 5 46 ? 12.811 32.947 30.357 1.00 14.84 43 VAL E N 1
ATOM 8299 C CA . VAL E 5 46 ? 13.622 32.557 31.494 1.00 15.10 43 VAL E CA 1
ATOM 8300 C C . VAL E 5 46 ? 15.119 32.837 31.250 1.00 15.06 43 VAL E C 1
ATOM 8301 O O . VAL E 5 46 ? 15.840 33.239 32.174 1.00 14.37 43 VAL E O 1
ATOM 8305 N N . ALA E 5 47 ? 15.582 32.657 30.011 1.00 15.58 44 ALA E N 1
ATOM 8306 C CA . ALA E 5 47 ? 16.999 32.891 29.678 1.00 15.96 44 ALA E CA 1
ATOM 8307 C C . ALA E 5 47 ? 17.370 34.368 29.818 1.00 15.84 44 ALA E C 1
ATOM 8308 O O . ALA E 5 47 ? 18.434 34.689 30.370 1.00 15.58 44 ALA E O 1
ATOM 8310 N N . GLU E 5 48 ? 16.483 35.257 29.356 1.00 15.53 45 GLU E N 1
ATOM 8311 C CA . GLU E 5 48 ? 16.711 36.701 29.463 1.00 15.78 45 GLU E CA 1
ATOM 8312 C C . GLU E 5 48 ? 16.710 37.102 30.947 1.00 14.97 45 GLU E C 1
ATOM 8313 O O . GLU E 5 48 ? 17.571 37.835 31.407 1.00 13.93 45 GLU E O 1
ATOM 8319 N N . ILE E 5 49 ? 15.768 36.574 31.712 1.00 15.51 46 ILE E N 1
ATOM 8320 C CA . ILE E 5 49 ? 15.726 36.885 33.142 1.00 15.64 46 ILE E CA 1
ATOM 8321 C C . ILE E 5 49 ? 16.988 36.417 33.856 1.00 15.86 46 ILE E C 1
ATOM 8322 O O . ILE E 5 49 ? 17.419 37.056 34.810 1.00 15.31 46 ILE E O 1
ATOM 8327 N N . LYS E 5 50 ? 17.584 35.311 33.408 1.00 16.91 47 LYS E N 1
ATOM 8328 C CA . LYS E 5 50 ? 18.793 34.841 34.059 1.00 17.91 47 LYS E CA 1
ATOM 8329 C C . LYS E 5 50 ? 19.894 35.847 33.851 1.00 17.62 47 LYS E C 1
ATOM 8330 O O . LYS E 5 50 ? 20.612 36.159 34.791 1.00 18.03 47 LYS E O 1
ATOM 8336 N N . ARG E 5 51 ? 20.031 36.357 32.624 1.00 17.00 48 ARG E N 1
ATOM 8337 C CA . ARG E 5 51 ? 21.048 37.371 32.343 1.00 17.05 48 ARG E CA 1
ATOM 8338 C C . ARG E 5 51 ? 20.775 38.627 33.172 1.00 15.88 48 ARG E C 1
ATOM 8339 O O . ARG E 5 51 ? 21.691 39.285 33.646 1.00 15.06 48 ARG E O 1
ATOM 8347 N N . LEU E 5 52 ? 19.507 38.933 33.372 1.00 15.85 49 LEU E N 1
ATOM 8348 C CA . LEU E 5 52 ? 19.146 40.094 34.171 1.00 16.40 49 LEU E CA 1
ATOM 8349 C C . LEU E 5 52 ? 19.586 39.905 35.647 1.00 16.95 49 LEU E C 1
ATOM 8350 O O . LEU E 5 52 ? 20.208 40.805 36.233 1.00 18.26 49 LEU E O 1
ATOM 8355 N N . GLU E 5 53 ? 19.314 38.735 36.230 1.00 17.25 50 GLU E N 1
ATOM 8356 C CA . GLU E 5 53 ? 19.737 38.480 37.616 1.00 17.62 50 GLU E CA 1
ATOM 8357 C C . GLU E 5 53 ? 21.273 38.632 37.715 1.00 17.60 50 GLU E C 1
ATOM 8358 O O . GLU E 5 53 ? 21.765 39.362 38.581 1.00 16.65 50 GLU E O 1
ATOM 8364 N N . GLU E 5 54 ? 21.999 38.005 36.772 1.00 16.87 51 GLU E N 1
ATOM 8365 C CA . GLU E 5 54 ? 23.480 38.066 36.682 1.00 17.41 51 GLU E CA 1
ATOM 8366 C C . GLU E 5 54 ? 23.995 39.536 36.675 1.00 16.02 51 GLU E C 1
ATOM 8367 O O . GLU E 5 54 ? 24.970 39.858 37.361 1.00 15.85 51 GLU E O 1
ATOM 8373 N N . ALA E 5 55 ? 23.314 40.398 35.923 1.00 15.17 52 ALA E N 1
ATOM 8374 C CA . ALA E 5 55 ? 23.639 41.835 35.796 1.00 15.11 52 ALA E CA 1
ATOM 8375 C C . ALA E 5 55 ? 23.251 42.716 36.999 1.00 15.11 52 ALA E C 1
ATOM 8376 O O . ALA E 5 55 ? 23.689 43.874 37.073 1.00 14.70 52 ALA E O 1
ATOM 8378 N N . GLY E 5 56 ? 22.436 42.184 37.918 1.00 16.23 53 GLY E N 1
ATOM 8379 C CA . GLY E 5 56 ? 22.013 42.918 39.142 1.00 16.04 53 GLY E CA 1
ATOM 8380 C C . GLY E 5 56 ? 20.538 43.262 39.266 1.00 15.33 53 GLY E C 1
ATOM 8381 O O . GLY E 5 56 ? 20.140 43.967 40.197 1.00 14.09 53 GLY E O 1
ATOM 8382 N N . CYS E 5 57 ? 19.720 42.814 38.314 1.00 14.94 54 CYS E N 1
ATOM 8383 C CA . CYS E 5 57 ? 18.284 43.089 38.345 1.00 14.32 54 CYS E CA 1
ATOM 8384 C C . CYS E 5 57 ? 17.603 42.406 39.547 1.00 14.22 54 CYS E C 1
ATOM 8385 O O . CYS E 5 57 ? 17.799 41.199 39.765 1.00 12.96 54 CYS E O 1
ATOM 8388 N N . GLN E 5 58 ? 16.833 43.171 40.328 1.00 13.94 55 GLN E N 1
ATOM 8389 C CA . GLN E 5 58 ? 16.178 42.634 41.540 1.00 15.69 55 GLN E CA 1
ATOM 8390 C C . GLN E 5 58 ? 14.704 42.268 41.373 1.00 16.00 55 GLN E C 1
ATOM 8391 O O . GLN E 5 58 ? 14.164 41.521 42.190 1.00 15.51 55 GLN E O 1
ATOM 8397 N N . VAL E 5 59 ? 14.049 42.853 40.370 1.00 15.28 56 VAL E N 1
ATOM 8398 C CA . VAL E 5 59 ? 12.644 42.562 40.061 1.00 15.94 56 VAL E CA 1
ATOM 8399 C C . VAL E 5 59 ? 12.459 42.713 38.558 1.00 15.05 56 VAL E C 1
ATOM 8400 O O . VAL E 5 59 ? 12.958 43.660 37.982 1.00 15.37 56 VAL E O 1
ATOM 8404 N N . VAL E 5 60 ? 11.714 41.799 37.942 1.00 14.73 57 VAL E N 1
ATOM 8405 C CA . VAL E 5 60 ? 11.474 41.837 36.494 1.00 13.75 57 VAL E CA 1
ATOM 8406 C C . VAL E 5 60 ? 9.977 41.785 36.135 1.00 12.83 57 VAL E C 1
ATOM 8407 O O . VAL E 5 60 ? 9.188 41.077 36.761 1.00 11.51 57 VAL E O 1
ATOM 8411 N N . ARG E 5 61 ? 9.628 42.542 35.097 1.00 12.62 58 ARG E N 1
ATOM 8412 C CA . ARG E 5 61 ? 8.272 42.629 34.608 1.00 12.89 58 ARG E CA 1
ATOM 8413 C C . ARG E 5 61 ? 8.152 41.952 33.258 1.00 12.39 58 ARG E C 1
ATOM 8414 O O . ARG E 5 61 ? 9.054 42.045 32.392 1.00 11.85 58 ARG E O 1
ATOM 8422 N N . VAL E 5 62 ? 7.043 41.252 33.082 1.00 12.43 59 VAL E N 1
ATOM 8423 C CA . VAL E 5 62 ? 6.732 40.589 31.813 1.00 12.76 59 VAL E CA 1
ATOM 8424 C C . VAL E 5 62 ? 5.342 41.050 31.394 1.00 12.72 59 VAL E C 1
ATOM 8425 O O . VAL E 5 62 ? 4.442 41.178 32.240 1.00 12.99 59 VAL E O 1
ATOM 8429 N N . ALA E 5 63 ? 5.173 41.323 30.109 1.00 12.02 60 ALA E N 1
ATOM 8430 C CA . ALA E 5 63 ? 3.876 41.688 29.596 1.00 11.77 60 ALA E CA 1
ATOM 8431 C C . ALA E 5 63 ? 3.002 40.465 29.703 1.00 11.39 60 ALA E C 1
ATOM 8432 O O . ALA E 5 63 ? 3.486 39.338 29.641 1.00 11.21 60 ALA E O 1
ATOM 8434 N N . VAL E 5 64 ? 1.713 40.684 29.853 1.00 11.83 61 VAL E N 1
ATOM 8435 C CA . VAL E 5 64 ? 0.743 39.592 29.900 1.00 12.75 61 VAL E CA 1
ATOM 8436 C C . VAL E 5 64 ? -0.373 40.056 28.984 1.00 13.60 61 VAL E C 1
ATOM 8437 O O . VAL E 5 64 ? -1.388 40.605 29.407 1.00 14.00 61 VAL E O 1
ATOM 8441 N N . PRO E 5 65 ? -0.151 39.890 27.679 1.00 13.97 62 PRO E N 1
ATOM 8442 C CA . PRO E 5 65 ? -1.153 40.367 26.749 1.00 13.96 62 PRO E CA 1
ATOM 8443 C C . PRO E 5 65 ? -2.284 39.389 26.473 1.00 13.78 62 PRO E C 1
ATOM 8444 O O . PRO E 5 65 ? -3.315 39.812 26.020 1.00 15.43 62 PRO E O 1
ATOM 8448 N N . ASP E 5 66 ? -2.104 38.112 26.779 1.00 13.54 63 ASP E N 1
ATOM 8449 C CA . ASP E 5 66 ? -3.131 37.102 26.434 1.00 14.44 63 ASP E CA 1
ATOM 8450 C C . ASP E 5 66 ? -3.014 35.871 27.297 1.00 14.67 63 ASP E C 1
ATOM 8451 O O . ASP E 5 66 ? -2.119 35.791 28.129 1.00 13.23 63 ASP E O 1
ATOM 8456 N N . GLU E 5 67 ? -3.935 34.921 27.114 1.00 15.84 64 GLU E N 1
ATOM 8457 C CA . GLU E 5 67 ? -3.944 33.704 27.911 1.00 17.07 64 GLU E CA 1
ATOM 8458 C C . GLU E 5 67 ? -2.636 32.902 27.768 1.00 16.41 64 GLU E C 1
ATOM 8459 O O . GLU E 5 67 ? -2.176 32.343 28.754 1.00 15.49 64 GLU E O 1
ATOM 8465 N N . ARG E 5 68 ? -2.036 32.853 26.570 1.00 16.43 65 ARG E N 1
ATOM 8466 C CA . ARG E 5 68 ? -0.756 32.124 26.421 1.00 17.63 65 ARG E CA 1
ATOM 8467 C C . ARG E 5 68 ? 0.302 32.710 27.363 1.00 16.63 65 ARG E C 1
ATOM 8468 O O . ARG E 5 68 ? 1.001 31.977 28.044 1.00 17.11 65 ARG E O 1
ATOM 8476 N N . ALA E 5 69 ? 0.373 34.039 27.454 1.00 16.01 66 ALA E N 1
ATOM 8477 C CA . ALA E 5 69 ? 1.342 34.686 28.359 1.00 15.68 66 ALA E CA 1
ATOM 8478 C C . ALA E 5 69 ? 0.983 34.407 29.840 1.00 16.77 66 ALA E C 1
ATOM 8479 O O . ALA E 5 69 ? 1.856 34.064 30.658 1.00 17.48 66 ALA E O 1
ATOM 8481 N N . ALA E 5 70 ? -0.297 34.510 30.180 1.00 17.25 67 ALA E N 1
ATOM 8482 C CA . ALA E 5 70 ? -0.719 34.264 31.566 1.00 17.53 67 ALA E CA 1
ATOM 8483 C C . ALA E 5 70 ? -0.483 32.799 31.958 1.00 18.10 67 ALA E C 1
ATOM 8484 O O . ALA E 5 70 ? -0.054 32.504 33.082 1.00 17.87 67 ALA E O 1
ATOM 8486 N N . ASN E 5 71 ? -0.772 31.897 31.027 1.00 19.09 68 ASN E N 1
ATOM 8487 C CA . ASN E 5 71 ? -0.587 30.464 31.241 1.00 20.76 68 ASN E CA 1
ATOM 8488 C C . ASN E 5 71 ? 0.906 30.102 31.469 1.00 20.98 68 ASN E C 1
ATOM 8489 O O . ASN E 5 71 ? 1.207 29.022 31.943 1.00 23.53 68 ASN E O 1
ATOM 8494 N N . ALA E 5 72 ? 1.819 31.022 31.155 1.00 20.28 69 ALA E N 1
ATOM 8495 C CA . ALA E 5 72 ? 3.276 30.789 31.290 1.00 20.59 69 ALA E CA 1
ATOM 8496 C C . ALA E 5 72 ? 3.914 31.193 32.637 1.00 20.48 69 ALA E C 1
ATOM 8497 O O . ALA E 5 72 ? 5.005 30.734 32.963 1.00 21.44 69 ALA E O 1
ATOM 8499 N N . ILE E 5 73 ? 3.226 32.020 33.425 1.00 20.41 70 ILE E N 1
ATOM 8500 C CA . ILE E 5 73 ? 3.752 32.524 34.721 1.00 18.75 70 ILE E CA 1
ATOM 8501 C C . ILE E 5 73 ? 4.332 31.520 35.731 1.00 18.96 70 ILE E C 1
ATOM 8502 O O . ILE E 5 73 ? 5.481 31.677 36.133 1.00 19.42 70 ILE E O 1
ATOM 8507 N N . ALA E 5 74 ? 3.562 30.520 36.185 1.00 19.20 71 ALA E N 1
ATOM 8508 C CA . ALA E 5 74 ? 4.117 29.551 37.148 1.00 19.10 71 ALA E CA 1
ATOM 8509 C C . ALA E 5 74 ? 5.333 28.804 36.577 1.00 19.83 71 ALA E C 1
ATOM 8510 O O . ALA E 5 74 ? 6.247 28.472 37.323 1.00 19.49 71 ALA E O 1
ATOM 8512 N N . ASP E 5 75 ? 5.345 28.546 35.267 1.00 20.09 72 ASP E N 1
ATOM 8513 C CA . ASP E 5 75 ? 6.478 27.860 34.611 1.00 21.34 72 ASP E CA 1
ATOM 8514 C C . ASP E 5 75 ? 7.713 28.756 34.597 1.00 20.32 72 ASP E C 1
ATOM 8515 O O . ASP E 5 75 ? 8.829 28.293 34.849 1.00 19.93 72 ASP E O 1
ATOM 8520 N N . ILE E 5 76 ? 7.512 30.036 34.293 1.00 18.09 73 ILE E N 1
ATOM 8521 C CA . ILE E 5 76 ? 8.601 30.988 34.318 1.00 17.98 73 ILE E CA 1
ATOM 8522 C C . ILE E 5 76 ? 9.043 31.152 35.774 1.00 17.17 73 ILE E C 1
ATOM 8523 O O . ILE E 5 76 ? 10.243 31.081 36.089 1.00 16.52 73 ILE E O 1
ATOM 8528 N N . LYS E 5 77 ? 8.076 31.346 36.666 1.00 17.65 74 LYS E N 1
ATOM 8529 C CA . LYS E 5 77 ? 8.401 31.584 38.066 1.00 19.27 74 LYS E CA 1
ATOM 8530 C C . LYS E 5 77 ? 9.235 30.464 38.659 1.00 20.03 74 LYS E C 1
ATOM 8531 O O . LYS E 5 77 ? 10.173 30.712 39.405 1.00 20.75 74 LYS E O 1
ATOM 8537 N N . LYS E 5 78 ? 8.893 29.222 38.336 1.00 20.93 75 LYS E N 1
ATOM 8538 C CA . LYS E 5 78 ? 9.666 28.086 38.859 1.00 22.66 75 LYS E CA 1
ATOM 8539 C C . LYS E 5 78 ? 11.171 28.105 38.569 1.00 22.32 75 LYS E C 1
ATOM 8540 O O . LYS E 5 78 ? 11.948 27.626 39.383 1.00 23.04 75 LYS E O 1
ATOM 8546 N N . GLN E 5 79 ? 11.569 28.678 37.430 1.00 21.22 76 GLN E N 1
ATOM 8547 C CA . GLN E 5 79 ? 12.963 28.692 36.998 1.00 20.74 76 GLN E CA 1
ATOM 8548 C C . GLN E 5 79 ? 13.825 29.905 37.405 1.00 19.64 76 GLN E C 1
ATOM 8549 O O . GLN E 5 79 ? 15.041 29.816 37.348 1.00 19.58 76 GLN E O 1
ATOM 8555 N N . ILE E 5 80 ? 13.207 31.012 37.808 1.00 18.63 77 ILE E N 1
ATOM 8556 C CA . ILE E 5 80 ? 13.965 32.222 38.197 1.00 18.96 77 ILE E CA 1
ATOM 8557 C C . ILE E 5 80 ? 14.118 32.380 39.722 1.00 18.77 77 ILE E C 1
ATOM 8558 O O . ILE E 5 80 ? 13.563 31.584 40.486 1.00 20.27 77 ILE E O 1
ATOM 8563 N N . ASN E 5 81 ? 14.889 33.387 40.144 1.00 17.56 78 ASN E N 1
ATOM 8564 C CA . ASN E 5 81 ? 15.191 33.636 41.559 1.00 18.37 78 ASN E CA 1
ATOM 8565 C C . ASN E 5 81 ? 14.958 35.094 42.025 1.00 17.68 78 ASN E C 1
ATOM 8566 O O . ASN E 5 81 ? 15.634 35.579 42.937 1.00 17.03 78 ASN E O 1
ATOM 8571 N N . ILE E 5 82 ? 14.010 35.789 41.390 1.00 16.78 79 ILE E N 1
ATOM 8572 C CA . ILE E 5 82 ? 13.671 37.173 41.742 1.00 15.26 79 ILE E CA 1
ATOM 8573 C C . ILE E 5 82 ? 12.179 37.357 41.513 1.00 14.12 79 ILE E C 1
ATOM 8574 O O . ILE E 5 82 ? 11.569 36.572 40.808 1.00 14.97 79 ILE E O 1
ATOM 8579 N N . PRO E 5 83 ? 11.590 38.390 42.112 1.00 13.74 80 PRO E N 1
ATOM 8580 C CA . PRO E 5 83 ? 10.153 38.654 41.933 1.00 13.54 80 PRO E CA 1
ATOM 8581 C C . PRO E 5 83 ? 9.756 38.945 40.501 1.00 13.14 80 PRO E C 1
ATOM 8582 O O . PRO E 5 83 ? 10.483 39.651 39.770 1.00 13.12 80 PRO E O 1
ATOM 8586 N N . LEU E 5 84 ? 8.581 38.429 40.135 1.00 13.01 81 LEU E N 1
ATOM 8587 C CA . LEU E 5 84 ? 8.019 38.563 38.819 1.00 12.87 81 LEU E CA 1
ATOM 8588 C C . LEU E 5 84 ? 6.769 39.463 38.824 1.00 12.84 81 LEU E C 1
ATOM 8589 O O . LEU E 5 84 ? 5.887 39.320 39.657 1.00 13.32 81 LEU E O 1
ATOM 8594 N N . VAL E 5 85 ? 6.684 40.380 37.874 1.00 12.92 82 VAL E N 1
ATOM 8595 C CA . VAL E 5 85 ? 5.578 41.308 37.770 1.00 13.45 82 VAL E CA 1
ATOM 8596 C C . VAL E 5 85 ? 4.849 41.142 36.434 1.00 14.45 82 VAL E C 1
ATOM 8597 O O . VAL E 5 85 ? 5.490 41.140 35.389 1.00 13.93 82 VAL E O 1
ATOM 8601 N N . ALA E 5 86 ? 3.527 40.953 36.478 1.00 13.63 83 ALA E N 1
ATOM 8602 C CA . ALA E 5 86 ? 2.735 40.865 35.252 1.00 14.36 83 ALA E CA 1
ATOM 8603 C C . ALA E 5 86 ? 2.259 42.260 34.892 1.00 14.33 83 ALA E C 1
ATOM 8604 O O . ALA E 5 86 ? 1.863 43.022 35.784 1.00 14.75 83 ALA E O 1
ATOM 8606 N N . ASP E 5 87 ? 2.308 42.603 33.605 1.00 14.69 84 ASP E N 1
ATOM 8607 C CA . ASP E 5 87 ? 1.800 43.903 33.126 1.00 15.13 84 ASP E CA 1
ATOM 8608 C C . ASP E 5 87 ? 0.517 43.658 32.335 1.00 14.59 84 ASP E C 1
ATOM 8609 O O . ASP E 5 87 ? 0.530 43.014 31.266 1.00 14.20 84 ASP E O 1
ATOM 8614 N N . ILE E 5 88 ? -0.586 44.167 32.877 1.00 13.57 85 ILE E N 1
ATOM 8615 C CA . ILE E 5 88 ? -1.909 44.017 32.303 1.00 14.69 85 ILE E CA 1
ATOM 8616 C C . ILE E 5 88 ? -2.658 45.324 32.445 1.00 14.25 85 ILE E C 1
ATOM 8617 O O . ILE E 5 88 ? -2.951 45.773 33.549 1.00 13.45 85 ILE E O 1
ATOM 8622 N N . HIS E 5 89 ? -2.970 45.922 31.305 1.00 14.52 86 HIS E N 1
ATOM 8623 C CA . HIS E 5 89 ? -3.688 47.176 31.247 1.00 15.45 86 HIS E CA 1
ATOM 8624 C C . HIS E 5 89 ? -5.130 47.185 31.743 1.00 15.51 86 HIS E C 1
ATOM 8625 O O . HIS E 5 89 ? -5.505 48.139 32.401 1.00 16.94 86 HIS E O 1
ATOM 8632 N N . PHE E 5 90 ? -5.928 46.153 31.461 1.00 15.62 87 PHE E N 1
ATOM 8633 C CA . PHE E 5 90 ? -7.342 46.193 31.884 1.00 16.41 87 PHE E CA 1
ATOM 8634 C C . PHE E 5 90 ? -8.071 44.836 32.037 1.00 16.97 87 PHE E C 1
ATOM 8635 O O . PHE E 5 90 ? -9.051 44.754 32.788 1.00 16.18 87 PHE E O 1
ATOM 8643 N N . ASP E 5 91 ? -7.632 43.820 31.293 1.00 17.05 88 ASP E N 1
ATOM 8644 C CA . ASP E 5 91 ? -8.288 42.483 31.259 1.00 17.06 88 ASP E CA 1
ATOM 8645 C C . ASP E 5 91 ? -8.288 41.756 32.607 1.00 16.77 88 ASP E C 1
ATOM 8646 O O . ASP E 5 91 ? -7.274 41.183 33.038 1.00 16.83 88 ASP E O 1
ATOM 8651 N N . TYR E 5 92 ? -9.459 41.745 33.238 1.00 16.29 89 TYR E N 1
ATOM 8652 C CA . TYR E 5 92 ? -9.608 41.166 34.565 1.00 16.68 89 TYR E CA 1
ATOM 8653 C C . TYR E 5 92 ? -9.367 39.641 34.547 1.00 16.02 89 TYR E C 1
ATOM 8654 O O . TYR E 5 92 ? -8.837 39.096 35.520 1.00 15.63 89 TYR E O 1
ATOM 8663 N N . ARG E 5 93 ? -9.725 38.980 33.432 1.00 15.84 90 ARG E N 1
ATOM 8664 C CA . ARG E 5 93 ? -9.534 37.527 33.263 1.00 17.54 90 ARG E CA 1
ATOM 8665 C C . ARG E 5 93 ? -8.056 37.185 33.207 1.00 16.81 90 ARG E C 1
ATOM 8666 O O . ARG E 5 93 ? -7.638 36.123 33.690 1.00 15.99 90 ARG E O 1
ATOM 8674 N N . LEU E 5 94 ? -7.264 38.042 32.575 1.00 16.28 91 LEU E N 1
ATOM 8675 C CA . LEU E 5 94 ? -5.825 37.788 32.537 1.00 15.67 91 LEU E CA 1
ATOM 8676 C C . LEU E 5 94 ? -5.203 38.064 33.906 1.00 15.58 91 LEU E C 1
ATOM 8677 O O . LEU E 5 94 ? -4.319 37.324 34.348 1.00 15.00 91 LEU E O 1
ATOM 8682 N N . ALA E 5 95 ? -5.668 39.110 34.580 1.00 15.84 92 ALA E N 1
ATOM 8683 C CA . ALA E 5 95 ? -5.139 39.442 35.922 1.00 17.06 92 ALA E CA 1
ATOM 8684 C C . ALA E 5 95 ? -5.368 38.281 36.897 1.00 17.94 92 ALA E C 1
ATOM 8685 O O . ALA E 5 95 ? -4.455 37.898 37.645 1.00 19.62 92 ALA E O 1
ATOM 8687 N N . LEU E 5 96 ? -6.568 37.706 36.875 1.00 18.34 93 LEU E N 1
ATOM 8688 C CA . LEU E 5 96 ? -6.867 36.568 37.728 1.00 18.40 93 LEU E CA 1
ATOM 8689 C C . LEU E 5 96 ? -5.913 35.406 37.443 1.00 18.18 93 LEU E C 1
ATOM 8690 O O . LEU E 5 96 ? -5.363 34.819 38.372 1.00 18.47 93 LEU E O 1
ATOM 8695 N N A LYS E 5 97 ? -5.727 35.070 36.167 0.50 17.81 94 LYS E N 1
ATOM 8696 N N B LYS E 5 97 ? -5.722 35.117 36.154 0.50 17.51 94 LYS E N 1
ATOM 8697 C CA A LYS E 5 97 ? -4.860 33.947 35.794 0.50 17.67 94 LYS E CA 1
ATOM 8698 C CA B LYS E 5 97 ? -4.875 34.019 35.712 0.50 17.17 94 LYS E CA 1
ATOM 8699 C C A LYS E 5 97 ? -3.403 34.143 36.190 0.50 16.89 94 LYS E C 1
ATOM 8700 C C B LYS E 5 97 ? -3.450 34.166 36.214 0.50 16.61 94 LYS E C 1
ATOM 8701 O O A LYS E 5 97 ? -2.758 33.190 36.638 0.50 17.19 94 LYS E O 1
ATOM 8702 O O B LYS E 5 97 ? -2.879 33.216 36.751 0.50 16.84 94 LYS E O 1
ATOM 8713 N N . ALA E 5 98 ? -2.884 35.359 36.035 1.00 16.00 95 ALA E N 1
ATOM 8714 C CA . ALA E 5 98 ? -1.502 35.638 36.450 1.00 15.56 95 ALA E CA 1
ATOM 8715 C C . ALA E 5 98 ? -1.417 35.474 37.966 1.00 16.06 95 ALA E C 1
ATOM 8716 O O . ALA E 5 98 ? -0.475 34.877 38.506 1.00 14.23 95 ALA E O 1
ATOM 8718 N N . ILE E 5 99 ? -2.434 35.985 38.650 1.00 16.66 96 ILE E N 1
ATOM 8719 C CA . ILE E 5 99 ? -2.458 35.851 40.083 1.00 17.42 96 ILE E CA 1
ATOM 8720 C C . ILE E 5 99 ? -2.484 34.350 40.441 1.00 18.16 96 ILE E C 1
ATOM 8721 O O . ILE E 5 99 ? -1.686 33.894 41.266 1.00 19.02 96 ILE E O 1
ATOM 8726 N N . GLU E 5 100 ? -3.374 33.598 39.797 1.00 20.62 97 GLU E N 1
ATOM 8727 C CA . GLU E 5 100 ? -3.475 32.154 40.000 1.00 22.21 97 GLU E CA 1
ATOM 8728 C C . GLU E 5 100 ? -2.125 31.497 39.783 1.00 21.86 97 GLU E C 1
ATOM 8729 O O . GLU E 5 100 ? -1.760 30.578 40.508 1.00 20.34 97 GLU E O 1
ATOM 8735 N N . GLY E 5 101 ? -1.395 31.987 38.777 1.00 21.84 98 GLY E N 1
ATOM 8736 C CA . GLY E 5 101 ? -0.073 31.475 38.406 1.00 23.38 98 GLY E CA 1
ATOM 8737 C C . GLY E 5 101 ? 1.095 31.812 39.321 1.00 23.45 98 GLY E C 1
ATOM 8738 O O . GLY E 5 101 ? 2.213 31.360 39.079 1.00 24.87 98 GLY E O 1
ATOM 8739 N N . GLY E 5 102 ? 0.851 32.616 40.354 1.00 22.79 99 GLY E N 1
ATOM 8740 C CA . GLY E 5 102 ? 1.882 32.970 41.325 1.00 20.81 99 GLY E CA 1
ATOM 8741 C C . GLY E 5 102 ? 2.659 34.253 41.064 1.00 19.18 99 GLY E C 1
ATOM 8742 O O . GLY E 5 102 ? 3.807 34.363 41.478 1.00 21.25 99 GLY E O 1
ATOM 8743 N N . ILE E 5 103 ? 2.044 35.218 40.396 1.00 17.95 100 ILE E N 1
ATOM 8744 C CA . ILE E 5 103 ? 2.703 36.485 40.121 1.00 17.83 100 ILE E CA 1
ATOM 8745 C C . ILE E 5 103 ? 2.995 37.161 41.463 1.00 17.07 100 ILE E C 1
ATOM 8746 O O . ILE E 5 103 ? 2.200 37.049 42.397 1.00 16.82 100 ILE E O 1
ATOM 8751 N N . ASP E 5 104 ? 4.138 37.831 41.574 1.00 16.10 101 ASP E N 1
ATOM 8752 C CA . ASP E 5 104 ? 4.503 38.521 42.830 1.00 16.09 101 ASP E CA 1
ATOM 8753 C C . ASP E 5 104 ? 3.887 39.927 42.953 1.00 15.30 101 ASP E C 1
ATOM 8754 O O . ASP E 5 104 ? 3.794 40.461 44.050 1.00 14.35 101 ASP E O 1
ATOM 8771 N N . VAL E 5 106 ? 1.138 42.808 40.367 1.00 14.17 103 VAL E N 1
ATOM 8772 C CA . VAL E 5 106 ? 0.492 43.113 39.097 1.00 14.90 103 VAL E CA 1
ATOM 8773 C C . VAL E 5 106 ? 0.577 44.625 38.790 1.00 14.53 103 VAL E C 1
ATOM 8774 O O . VAL E 5 106 ? 0.223 45.466 39.636 1.00 14.36 103 VAL E O 1
ATOM 8778 N N . ARG E 5 107 ? 1.048 44.974 37.587 1.00 14.03 104 ARG E N 1
ATOM 8779 C CA . ARG E 5 107 ? 1.069 46.371 37.159 1.00 14.30 104 ARG E CA 1
ATOM 8780 C C . ARG E 5 107 ? -0.231 46.462 36.364 1.00 14.74 104 ARG E C 1
ATOM 8781 O O . ARG E 5 107 ? -0.361 45.847 35.281 1.00 15.06 104 ARG E O 1
ATOM 8789 N N . ILE E 5 108 ? -1.193 47.195 36.935 1.00 13.92 105 ILE E N 1
ATOM 8790 C CA . ILE E 5 108 ? -2.530 47.394 36.388 1.00 14.21 105 ILE E CA 1
ATOM 8791 C C . ILE E 5 108 ? -3.148 48.627 37.044 1.00 13.97 105 ILE E C 1
ATOM 8792 O O . ILE E 5 108 ? -2.921 48.847 38.232 1.00 14.21 105 ILE E O 1
ATOM 8797 N N . ASN E 5 109 ? -3.907 49.414 36.285 1.00 13.85 106 ASN E N 1
ATOM 8798 C CA . ASN E 5 109 ? -4.601 50.620 36.822 1.00 14.43 106 ASN E CA 1
ATOM 8799 C C . ASN E 5 109 ? -6.080 50.294 36.984 1.00 15.01 106 ASN E C 1
ATOM 8800 O O . ASN E 5 109 ? -6.817 50.294 35.999 1.00 14.82 106 ASN E O 1
ATOM 8805 N N . PRO E 5 110 ? -6.536 50.043 38.227 1.00 17.15 107 PRO E N 1
ATOM 8806 C CA . PRO E 5 110 ? -7.924 49.610 38.429 1.00 18.62 107 PRO E CA 1
ATOM 8807 C C . PRO E 5 110 ? -9.015 50.406 37.693 1.00 18.48 107 PRO E C 1
ATOM 8808 O O . PRO E 5 110 ? -10.007 49.822 37.285 1.00 20.03 107 PRO E O 1
ATOM 8812 N N . GLY E 5 111 ? -8.801 51.700 37.468 1.00 18.65 108 GLY E N 1
ATOM 8813 C CA . GLY E 5 111 ? -9.775 52.538 36.736 1.00 18.69 108 GLY E CA 1
ATOM 8814 C C . GLY E 5 111 ? -10.110 52.058 35.324 1.00 18.47 108 GLY E C 1
ATOM 8815 O O . GLY E 5 111 ? -11.181 52.378 34.801 1.00 18.33 108 GLY E O 1
ATOM 8816 N N . ASN E 5 112 ? -9.196 51.302 34.718 1.00 17.76 109 ASN E N 1
ATOM 8817 C CA . ASN E 5 112 ? -9.364 50.746 33.372 1.00 18.67 109 ASN E CA 1
ATOM 8818 C C . ASN E 5 112 ? -10.199 49.457 33.306 1.00 17.96 109 ASN E C 1
ATOM 8819 O O . ASN E 5 112 ? -10.842 49.189 32.289 1.00 18.59 109 ASN E O 1
ATOM 8824 N N . ILE E 5 113 ? -10.181 48.686 34.399 1.00 18.53 110 ILE E N 1
ATOM 8825 C CA . ILE E 5 113 ? -10.815 47.351 34.480 1.00 19.37 110 ILE E CA 1
ATOM 8826 C C . ILE E 5 113 ? -12.278 47.320 34.100 1.00 20.84 110 ILE E C 1
ATOM 8827 O O . ILE E 5 113 ? -12.726 46.413 33.384 1.00 21.23 110 ILE E O 1
ATOM 8832 N N . GLY E 5 114 ? -13.025 48.300 34.584 1.00 20.03 111 GLY E N 1
ATOM 8833 C CA . GLY E 5 114 ? -14.417 48.390 34.239 1.00 21.51 111 GLY E CA 1
ATOM 8834 C C . GLY E 5 114 ? -15.361 48.292 35.400 1.00 21.60 111 GLY E C 1
ATOM 8835 O O . GLY E 5 114 ? -15.082 48.769 36.506 1.00 21.73 111 GLY E O 1
ATOM 8836 N N . ARG E 5 115 ? -16.479 47.638 35.134 1.00 22.56 112 ARG E N 1
ATOM 8837 C CA . ARG E 5 115 ? -17.549 47.497 36.106 1.00 21.79 112 ARG E CA 1
ATOM 8838 C C . ARG E 5 115 ? -17.077 46.812 37.379 1.00 20.92 112 ARG E C 1
ATOM 8839 O O . ARG E 5 115 ? -16.188 45.954 37.372 1.00 18.31 112 ARG E O 1
ATOM 8847 N N . ARG E 5 116 ? -17.688 47.227 38.477 1.00 19.62 113 ARG E N 1
ATOM 8848 C CA . ARG E 5 116 ? -17.356 46.752 39.812 1.00 19.88 113 ARG E CA 1
ATOM 8849 C C . ARG E 5 116 ? -17.094 45.263 40.071 1.00 18.82 113 ARG E C 1
ATOM 8850 O O . ARG E 5 116 ? -16.159 44.959 40.809 1.00 19.63 113 ARG E O 1
ATOM 8858 N N . HIS E 5 117 ? -17.876 44.332 39.508 1.00 17.39 114 HIS E N 1
ATOM 8859 C CA . HIS E 5 117 ? -17.637 42.919 39.867 1.00 17.71 114 HIS E CA 1
ATOM 8860 C C . HIS E 5 117 ? -16.239 42.475 39.420 1.00 16.50 114 HIS E C 1
ATOM 8861 O O . HIS E 5 117 ? -15.591 41.660 40.104 1.00 15.83 114 HIS E O 1
ATOM 8868 N N . LYS E 5 118 ? -15.784 43.013 38.277 1.00 15.56 115 LYS E N 1
ATOM 8869 C CA . LYS E 5 118 ? -14.466 42.680 37.711 1.00 15.12 115 LYS E CA 1
ATOM 8870 C C . LYS E 5 118 ? -13.309 43.236 38.549 1.00 15.35 115 LYS E C 1
ATOM 8871 O O . LYS E 5 118 ? -12.310 42.531 38.776 1.00 16.27 115 LYS E O 1
ATOM 8877 N N . VAL E 5 119 ? -13.451 44.488 38.990 1.00 15.60 116 VAL E N 1
ATOM 8878 C CA . VAL E 5 119 ? -12.472 45.166 39.851 1.00 16.40 116 VAL E CA 1
ATOM 8879 C C . VAL E 5 119 ? -12.356 44.408 41.187 1.00 16.64 116 VAL E C 1
ATOM 8880 O O . VAL E 5 119 ? -11.252 44.081 41.664 1.00 15.17 116 VAL E O 1
ATOM 8884 N N . GLU E 5 120 ? -13.502 44.184 41.814 1.00 17.40 117 GLU E N 1
ATOM 8885 C CA . GLU E 5 120 ? -13.523 43.468 43.082 1.00 18.08 117 GLU E CA 1
ATOM 8886 C C . GLU E 5 120 ? -12.918 42.090 42.880 1.00 18.46 117 GLU E C 1
ATOM 8887 O O . GLU E 5 120 ? -12.148 41.624 43.711 1.00 18.13 117 GLU E O 1
ATOM 8893 N N . ALA E 5 121 ? -13.251 41.446 41.760 1.00 18.37 118 ALA E N 1
ATOM 8894 C CA . ALA E 5 121 ? -12.694 40.133 41.461 1.00 18.42 118 ALA E CA 1
ATOM 8895 C C . ALA E 5 121 ? -11.174 40.145 41.611 1.00 17.73 118 ALA E C 1
ATOM 8896 O O . ALA E 5 121 ? -10.589 39.297 42.291 1.00 16.22 118 ALA E O 1
ATOM 8898 N N . VAL E 5 122 ? -10.547 41.119 40.954 1.00 17.61 119 VAL E N 1
ATOM 8899 C CA . VAL E 5 122 ? -9.108 41.289 40.972 1.00 17.72 119 VAL E CA 1
ATOM 8900 C C . VAL E 5 122 ? -8.585 41.660 42.364 1.00 17.81 119 VAL E C 1
ATOM 8901 O O . VAL E 5 122 ? -7.604 41.046 42.843 1.00 18.31 119 VAL E O 1
ATOM 8905 N N . VAL E 5 123 ? -9.215 42.639 43.017 1.00 17.68 120 VAL E N 1
ATOM 8906 C CA . VAL E 5 123 ? -8.750 43.076 44.346 1.00 17.88 120 VAL E CA 1
ATOM 8907 C C . VAL E 5 123 ? -8.822 41.917 45.360 1.00 18.49 120 VAL E C 1
ATOM 8908 O O . VAL E 5 123 ? -7.869 41.681 46.112 1.00 17.95 120 VAL E O 1
ATOM 8912 N N . ASN E 5 124 ? -9.958 41.213 45.370 1.00 18.40 121 ASN E N 1
ATOM 8913 C CA . ASN E 5 124 ? -10.161 40.035 46.221 1.00 20.06 121 ASN E CA 1
ATOM 8914 C C . ASN E 5 124 ? -9.107 38.940 45.969 1.00 19.02 121 ASN E C 1
ATOM 8915 O O . ASN E 5 124 ? -8.695 38.246 46.908 1.00 19.41 121 ASN E O 1
ATOM 8920 N N . ALA E 5 125 ? -8.695 38.771 44.708 1.00 17.98 122 ALA E N 1
ATOM 8921 C CA . ALA E 5 125 ? -7.681 37.773 44.350 1.00 17.59 122 ALA E CA 1
ATOM 8922 C C . ALA E 5 125 ? -6.288 38.204 44.872 1.00 16.47 122 ALA E C 1
ATOM 8923 O O . ALA E 5 125 ? -5.498 37.362 45.349 1.00 17.48 122 ALA E O 1
ATOM 8925 N N . ALA E 5 126 ? -5.979 39.504 44.767 1.00 15.59 123 ALA E N 1
ATOM 8926 C CA . ALA E 5 126 ? -4.709 40.031 45.264 1.00 16.24 123 ALA E CA 1
ATOM 8927 C C . ALA E 5 126 ? -4.667 39.933 46.802 1.00 16.75 123 ALA E C 1
ATOM 8928 O O . ALA E 5 126 ? -3.634 39.586 47.383 1.00 16.89 123 ALA E O 1
ATOM 8930 N N . LYS E 5 127 ? -5.784 40.243 47.449 1.00 17.42 124 LYS E N 1
ATOM 8931 C CA . LYS E 5 127 ? -5.836 40.144 48.925 1.00 18.88 124 LYS E CA 1
ATOM 8932 C C . LYS E 5 127 ? -5.584 38.736 49.407 1.00 19.44 124 LYS E C 1
ATOM 8933 O O . LYS E 5 127 ? -4.837 38.543 50.355 1.00 20.26 124 LYS E O 1
ATOM 8939 N N . GLU E 5 128 ? -6.205 37.760 48.744 1.00 21.35 125 GLU E N 1
ATOM 8940 C CA . GLU E 5 128 ? -6.049 36.350 49.109 1.00 22.15 125 GLU E CA 1
ATOM 8941 C C . GLU E 5 128 ? -4.594 35.908 49.036 1.00 21.28 125 GLU E C 1
ATOM 8942 O O . GLU E 5 128 ? -4.111 35.202 49.915 1.00 21.55 125 GLU E O 1
ATOM 8948 N N . ARG E 5 129 ? -3.896 36.305 47.977 1.00 21.07 126 ARG E N 1
ATOM 8949 C CA . ARG E 5 129 ? -2.493 35.929 47.843 1.00 20.70 126 ARG E CA 1
ATOM 8950 C C . ARG E 5 129 ? -1.506 36.950 48.410 1.00 19.39 126 ARG E C 1
ATOM 8951 O O . ARG E 5 129 ? -0.307 36.726 48.355 1.00 19.40 126 ARG E O 1
ATOM 8959 N N . GLY E 5 130 ? -2.028 38.037 48.976 1.00 18.36 127 GLY E N 1
ATOM 8960 C CA . GLY E 5 130 ? -1.231 39.070 49.617 1.00 17.75 127 GLY E CA 1
ATOM 8961 C C . GLY E 5 130 ? -0.286 39.861 48.754 1.00 16.82 127 GLY E C 1
ATOM 8962 O O . GLY E 5 130 ? 0.681 40.423 49.265 1.00 16.20 127 GLY E O 1
ATOM 8963 N N . ILE E 5 131 ? -0.555 39.914 47.449 1.00 15.85 128 ILE E N 1
ATOM 8964 C CA . ILE E 5 131 ? 0.333 40.628 46.545 1.00 14.75 128 ILE E CA 1
ATOM 8965 C C . ILE E 5 131 ? -0.189 42.019 46.185 1.00 13.65 128 ILE E C 1
ATOM 8966 O O . ILE E 5 131 ? -1.432 42.235 46.096 1.00 13.15 128 ILE E O 1
ATOM 8971 N N . PRO E 5 132 ? 0.751 42.952 45.951 1.00 13.31 129 PRO E N 1
ATOM 8972 C CA . PRO E 5 132 ? 0.469 44.340 45.608 1.00 13.37 129 PRO E CA 1
ATOM 8973 C C . PRO E 5 132 ? 0.147 44.631 44.140 1.00 13.50 129 PRO E C 1
ATOM 8974 O O . PRO E 5 132 ? 0.291 43.783 43.258 1.00 13.01 129 PRO E O 1
ATOM 8978 N N . ILE E 5 133 ? -0.296 45.858 43.922 1.00 14.23 130 ILE E N 1
ATOM 8979 C CA . ILE E 5 133 ? -0.617 46.383 42.624 1.00 13.74 130 ILE E CA 1
ATOM 8980 C C . ILE E 5 133 ? 0.230 47.631 42.330 1.00 13.76 130 ILE E C 1
ATOM 8981 O O . ILE E 5 133 ? 0.322 48.525 43.159 1.00 13.29 130 ILE E O 1
ATOM 8986 N N . ARG E 5 134 ? 0.890 47.675 41.174 1.00 13.09 131 ARG E N 1
ATOM 8987 C CA . ARG E 5 134 ? 1.548 48.916 40.770 1.00 13.08 131 ARG E CA 1
ATOM 8988 C C . ARG E 5 134 ? 0.620 49.657 39.803 1.00 13.83 131 ARG E C 1
ATOM 8989 O O . ARG E 5 134 ? 0.211 49.124 38.765 1.00 13.65 131 ARG E O 1
ATOM 8997 N N . ILE E 5 135 ? 0.252 50.866 40.218 1.00 14.04 132 ILE E N 1
ATOM 8998 C CA . ILE E 5 135 ? -0.551 51.787 39.456 1.00 13.55 132 ILE E CA 1
ATOM 8999 C C . ILE E 5 135 ? 0.484 52.464 38.553 1.00 13.48 132 ILE E C 1
ATOM 9000 O O . ILE E 5 135 ? 1.452 53.044 39.047 1.00 13.39 132 ILE E O 1
ATOM 9005 N N . GLY E 5 136 ? 0.314 52.406 37.243 1.00 13.39 133 GLY E N 1
ATOM 9006 C CA . GLY E 5 136 ? 1.290 53.030 36.361 1.00 13.43 133 GLY E CA 1
ATOM 9007 C C . GLY E 5 136 ? 0.701 54.075 35.465 1.00 14.32 133 GLY E C 1
ATOM 9008 O O . GLY E 5 136 ? 0.164 53.762 34.404 1.00 13.76 133 GLY E O 1
ATOM 9009 N N . VAL E 5 137 ? 0.809 55.333 35.889 1.00 15.92 134 VAL E N 1
ATOM 9010 C CA . VAL E 5 137 ? 0.303 56.434 35.102 1.00 15.84 134 VAL E CA 1
ATOM 9011 C C . VAL E 5 137 ? 1.365 56.799 34.058 1.00 16.88 134 VAL E C 1
ATOM 9012 O O . VAL E 5 137 ? 2.566 56.882 34.364 1.00 17.29 134 VAL E O 1
ATOM 9016 N N . ASN E 5 138 ? 0.918 56.979 32.820 1.00 18.18 135 ASN E N 1
ATOM 9017 C CA . ASN E 5 138 ? 1.787 57.334 31.715 1.00 17.55 135 ASN E CA 1
ATOM 9018 C C . ASN E 5 138 ? 1.291 58.609 31.100 1.00 16.42 135 ASN E C 1
ATOM 9019 O O . ASN E 5 138 ? 0.105 58.722 30.763 1.00 13.98 135 ASN E O 1
ATOM 9024 N N . ALA E 5 139 ? 2.181 59.591 30.955 1.00 14.98 136 ALA E N 1
ATOM 9025 C CA . ALA E 5 139 ? 1.758 60.847 30.374 1.00 14.85 136 ALA E CA 1
ATOM 9026 C C . ALA E 5 139 ? 1.231 60.653 28.938 1.00 14.25 136 ALA E C 1
ATOM 9027 O O . ALA E 5 139 ? 0.387 61.427 28.495 1.00 14.56 136 ALA E O 1
ATOM 9029 N N . GLY E 5 140 ? 1.724 59.628 28.229 1.00 13.50 137 GLY E N 1
ATOM 9030 C CA . GLY E 5 140 ? 1.309 59.357 26.825 1.00 14.20 137 GLY E CA 1
ATOM 9031 C C . GLY E 5 140 ? -0.010 58.606 26.685 1.00 14.10 137 GLY E C 1
ATOM 9032 O O . GLY E 5 140 ? -0.593 58.505 25.583 1.00 14.84 137 GLY E O 1
ATOM 9033 N N . SER E 5 141 ? -0.510 58.071 27.792 1.00 13.42 138 SER E N 1
ATOM 9034 C CA . SER E 5 141 ? -1.750 57.298 27.734 1.00 13.96 138 SER E CA 1
ATOM 9035 C C . SER E 5 141 ? -2.719 57.720 28.849 1.00 14.76 138 SER E C 1
ATOM 9036 O O . SER E 5 141 ? -3.198 56.915 29.630 1.00 15.29 138 SER E O 1
ATOM 9039 N N . LEU E 5 142 ? -3.003 59.011 28.905 1.00 16.11 139 LEU E N 1
ATOM 9040 C CA . LEU E 5 142 ? -3.955 59.524 29.888 1.00 16.94 139 LEU E CA 1
ATOM 9041 C C . LEU E 5 142 ? -5.380 59.258 29.441 1.00 18.57 139 LEU E C 1
ATOM 9042 O O . LEU E 5 142 ? -5.634 58.947 28.282 1.00 18.43 139 LEU E O 1
ATOM 9047 N N . GLU E 5 143 ? -6.297 59.321 30.394 1.00 19.07 140 GLU E N 1
ATOM 9048 C CA . GLU E 5 143 ? -7.702 59.122 30.101 1.00 20.17 140 GLU E CA 1
ATOM 9049 C C . GLU E 5 143 ? -8.178 60.247 29.194 1.00 20.62 140 GLU E C 1
ATOM 9050 O O . GLU E 5 143 ? -7.717 61.373 29.329 1.00 21.18 140 GLU E O 1
ATOM 9056 N N . ARG E 5 144 ? -9.065 59.929 28.250 1.00 20.46 141 ARG E N 1
ATOM 9057 C CA . ARG E 5 144 ? -9.613 60.935 27.343 1.00 22.64 141 ARG E CA 1
ATOM 9058 C C . ARG E 5 144 ? -10.176 62.162 28.066 1.00 22.46 141 ARG E C 1
ATOM 9059 O O . ARG E 5 144 ? -10.027 63.272 27.584 1.00 22.29 141 ARG E O 1
ATOM 9067 N N A HIS E 5 145 ? -10.801 61.940 29.213 0.60 23.56 142 HIS E N 1
ATOM 9068 N N B HIS E 5 145 ? -10.820 61.959 29.218 0.40 22.74 142 HIS E N 1
ATOM 9069 C CA A HIS E 5 145 ? -11.384 63.024 29.987 0.60 24.63 142 HIS E CA 1
ATOM 9070 C CA B HIS E 5 145 ? -11.438 63.077 29.963 0.40 23.23 142 HIS E CA 1
ATOM 9071 C C A HIS E 5 145 ? -10.324 63.986 30.488 0.60 24.68 142 HIS E C 1
ATOM 9072 C C B HIS E 5 145 ? -10.433 63.993 30.686 0.40 23.82 142 HIS E C 1
ATOM 9073 O O A HIS E 5 145 ? -10.424 65.193 30.293 0.60 25.45 142 HIS E O 1
ATOM 9074 O O B HIS E 5 145 ? -10.700 65.189 30.851 0.40 24.23 142 HIS E O 1
ATOM 9087 N N . ILE E 5 146 ? -9.314 63.432 31.151 1.00 24.52 143 ILE E N 1
ATOM 9088 C CA . ILE E 5 146 ? -8.242 64.229 31.763 1.00 23.51 143 ILE E CA 1
ATOM 9089 C C . ILE E 5 146 ? -7.629 65.107 30.678 1.00 22.25 143 ILE E C 1
ATOM 9090 O O . ILE E 5 146 ? -7.306 66.279 30.921 1.00 22.48 143 ILE E O 1
ATOM 9095 N N . LEU E 5 147 ? -7.494 64.549 29.479 1.00 20.89 144 LEU E N 1
ATOM 9096 C CA . LEU E 5 147 ? -6.986 65.317 28.361 1.00 21.37 144 LEU E CA 1
ATOM 9097 C C . LEU E 5 147 ? -8.003 66.436 28.030 1.00 22.31 144 LEU E C 1
ATOM 9098 O O . LEU E 5 147 ? -7.607 67.579 27.796 1.00 22.34 144 LEU E O 1
ATOM 9103 N N . GLU E 5 148 ? -9.303 66.110 28.011 1.00 23.41 145 GLU E N 1
ATOM 9104 C CA . GLU E 5 148 ? -10.343 67.137 27.734 1.00 26.04 145 GLU E CA 1
ATOM 9105 C C . GLU E 5 148 ? -10.243 68.330 28.703 1.00 25.81 145 GLU E C 1
ATOM 9106 O O . GLU E 5 148 ? -10.365 69.468 28.298 1.00 26.89 145 GLU E O 1
ATOM 9112 N N . LYS E 5 149 ? -9.993 68.055 29.980 1.00 26.85 146 LYS E N 1
ATOM 9113 C CA . LYS E 5 149 ? -9.886 69.104 31.026 1.00 27.75 146 LYS E CA 1
ATOM 9114 C C . LYS E 5 149 ? -8.620 69.982 31.013 1.00 27.69 146 LYS E C 1
ATOM 9115 O O . LYS E 5 149 ? -8.697 71.195 31.244 1.00 27.37 146 LYS E O 1
ATOM 9121 N N . TYR E 5 150 ? -7.461 69.363 30.799 1.00 26.87 147 TYR E N 1
ATOM 9122 C CA . TYR E 5 150 ? -6.170 70.074 30.812 1.00 28.24 147 TYR E CA 1
ATOM 9123 C C . TYR E 5 150 ? -5.635 70.489 29.439 1.00 28.64 147 TYR E C 1
ATOM 9124 O O . TYR E 5 150 ? -4.791 71.382 29.358 1.00 29.97 147 TYR E O 1
ATOM 9133 N N . GLY E 5 151 ? -6.098 69.828 28.376 1.00 29.35 148 GLY E N 1
ATOM 9134 C CA . GLY E 5 151 ? -5.656 70.132 27.002 1.00 29.16 148 GLY E CA 1
ATOM 9135 C C . GLY E 5 151 ? -4.469 69.317 26.508 1.00 29.83 148 GLY E C 1
ATOM 9136 O O . GLY E 5 151 ? -4.325 69.066 25.300 1.00 30.70 148 GLY E O 1
ATOM 9137 N N . TYR E 5 152 ? -3.622 68.897 27.446 1.00 27.77 149 TYR E N 1
ATOM 9138 C CA . TYR E 5 152 ? -2.420 68.132 27.142 1.00 25.68 149 TYR E CA 1
ATOM 9139 C C . TYR E 5 152 ? -1.945 67.503 28.441 1.00 23.67 149 TYR E C 1
ATOM 9140 O O . TYR E 5 152 ? -2.420 67.896 29.502 1.00 23.79 149 TYR E O 1
ATOM 9149 N N . PRO E 5 153 ? -1.011 66.526 28.377 1.00 22.48 150 PRO E N 1
ATOM 9150 C CA . PRO E 5 153 ? -0.531 65.887 29.616 1.00 21.81 150 PRO E CA 1
ATOM 9151 C C . PRO E 5 153 ? 0.261 66.804 30.537 1.00 20.77 150 PRO E C 1
ATOM 9152 O O . PRO E 5 153 ? 1.294 67.324 30.127 1.00 21.91 150 PRO E O 1
ATOM 9156 N N . THR E 5 154 ? -0.207 66.964 31.773 1.00 19.76 151 THR E N 1
ATOM 9157 C CA . THR E 5 154 ? 0.452 67.786 32.777 1.00 19.14 151 THR E CA 1
ATOM 9158 C C . THR E 5 154 ? 0.666 66.952 34.029 1.00 19.01 151 THR E C 1
ATOM 9159 O O . THR E 5 154 ? 0.026 65.894 34.222 1.00 18.25 151 THR E O 1
ATOM 9163 N N . ALA E 5 155 ? 1.564 67.416 34.886 1.00 18.04 152 ALA E N 1
ATOM 9164 C CA . ALA E 5 155 ? 1.803 66.733 36.152 1.00 18.00 152 ALA E CA 1
ATOM 9165 C C . ALA E 5 155 ? 0.497 66.729 36.961 1.00 17.99 152 ALA E C 1
ATOM 9166 O O . ALA E 5 155 ? 0.240 65.795 37.704 1.00 18.84 152 ALA E O 1
ATOM 9168 N N . ASP E 5 156 ? -0.329 67.767 36.789 1.00 18.59 153 ASP E N 1
ATOM 9169 C CA . ASP E 5 156 ? -1.615 67.848 37.494 1.00 19.23 153 ASP E CA 1
ATOM 9170 C C . ASP E 5 156 ? -2.600 66.847 36.884 1.00 17.67 153 ASP E C 1
ATOM 9171 O O . ASP E 5 156 ? -3.407 66.268 37.580 1.00 17.52 153 ASP E O 1
ATOM 9176 N N . GLY E 5 157 ? -2.517 66.650 35.576 1.00 17.48 154 GLY E N 1
ATOM 9177 C CA . GLY E 5 157 ? -3.356 65.672 34.893 1.00 16.38 154 GLY E CA 1
ATOM 9178 C C . GLY E 5 157 ? -2.940 64.266 35.294 1.00 15.11 154 GLY E C 1
ATOM 9179 O O . GLY E 5 157 ? -3.781 63.382 35.508 1.00 14.42 154 GLY E O 1
ATOM 9188 N N . VAL E 5 159 ? -1.391 63.444 38.153 1.00 15.19 156 VAL E N 1
ATOM 9189 C CA . VAL E 5 159 ? -1.738 63.230 39.568 1.00 15.86 156 VAL E CA 1
ATOM 9190 C C . VAL E 5 159 ? -3.233 62.874 39.726 1.00 16.34 156 VAL E C 1
ATOM 9191 O O . VAL E 5 159 ? -3.567 61.960 40.475 1.00 15.90 156 VAL E O 1
ATOM 9195 N N . GLU E 5 160 ? -4.109 63.583 39.020 1.00 18.02 157 GLU E N 1
ATOM 9196 C CA . GLU E 5 160 ? -5.547 63.299 39.038 1.00 19.04 157 GLU E CA 1
ATOM 9197 C C . GLU E 5 160 ? -5.812 61.851 38.623 1.00 19.21 157 GLU E C 1
ATOM 9198 O O . GLU E 5 160 ? -6.563 61.135 39.287 1.00 18.69 157 GLU E O 1
ATOM 9204 N N . SER E 5 161 ? -5.175 61.415 37.537 1.00 20.43 158 SER E N 1
ATOM 9205 C CA . SER E 5 161 ? -5.337 60.051 37.053 1.00 20.13 158 SER E CA 1
ATOM 9206 C C . SER E 5 161 ? -4.874 59.063 38.118 1.00 19.95 158 SER E C 1
ATOM 9207 O O . SER E 5 161 ? -5.556 58.070 38.368 1.00 20.03 158 SER E O 1
ATOM 9210 N N . ALA E 5 162 ? -3.747 59.360 38.774 1.00 18.75 159 ALA E N 1
ATOM 9211 C CA . ALA E 5 162 ? -3.202 58.489 39.838 1.00 18.60 159 ALA E CA 1
ATOM 9212 C C . ALA E 5 162 ? -4.074 58.380 41.075 1.00 19.56 159 ALA E C 1
ATOM 9213 O O . ALA E 5 162 ? -4.224 57.291 41.622 1.00 19.49 159 ALA E O 1
ATOM 9215 N N . LEU E 5 163 ? -4.629 59.501 41.534 1.00 19.57 160 LEU E N 1
ATOM 9216 C CA . LEU E 5 163 ? -5.485 59.483 42.733 1.00 20.61 160 LEU E CA 1
ATOM 9217 C C . LEU E 5 163 ? -6.779 58.734 42.488 1.00 19.44 160 LEU E C 1
ATOM 9218 O O . LEU E 5 163 ? -7.333 58.153 43.409 1.00 17.77 160 LEU E O 1
ATOM 9223 N N . HIS E 5 164 ? -7.252 58.745 41.247 1.00 19.78 161 HIS E N 1
ATOM 9224 C CA . HIS E 5 164 ? -8.471 58.020 40.889 1.00 19.51 161 HIS E CA 1
ATOM 9225 C C . HIS E 5 164 ? -8.240 56.515 41.061 1.00 18.58 161 HIS E C 1
ATOM 9226 O O . HIS E 5 164 ? -9.057 55.830 41.641 1.00 18.54 161 HIS E O 1
ATOM 9233 N N . HIS E 5 165 ? -7.116 56.007 40.563 1.00 18.32 162 HIS E N 1
ATOM 9234 C CA . HIS E 5 165 ? -6.806 54.586 40.719 1.00 18.41 162 HIS E CA 1
ATOM 9235 C C . HIS E 5 165 ? -6.644 54.230 42.199 1.00 18.36 162 HIS E C 1
ATOM 9236 O O . HIS E 5 165 ? -7.163 53.205 42.673 1.00 16.98 162 HIS E O 1
ATOM 9243 N N . ILE E 5 166 ? -5.926 55.082 42.924 1.00 17.84 163 ILE E N 1
ATOM 9244 C CA . ILE E 5 166 ? -5.746 54.900 44.358 1.00 17.83 163 ILE E CA 1
ATOM 9245 C C . ILE E 5 166 ? -7.102 54.857 45.049 1.00 19.04 163 ILE E C 1
ATOM 9246 O O . ILE E 5 166 ? -7.351 53.940 45.833 1.00 20.29 163 ILE E O 1
ATOM 9251 N N . LYS E 5 167 ? -7.970 55.840 44.780 1.00 20.07 164 LYS E N 1
ATOM 9252 C CA . LYS E 5 167 ? -9.306 55.900 45.425 1.00 20.33 164 LYS E CA 1
ATOM 9253 C C . LYS E 5 167 ? -10.006 54.558 45.357 1.00 19.85 164 LYS E C 1
ATOM 9254 O O . LYS E 5 167 ? -10.439 54.016 46.379 1.00 18.84 164 LYS E O 1
ATOM 9260 N N . ILE E 5 168 ? -10.121 54.034 44.137 1.00 18.46 165 ILE E N 1
ATOM 9261 C CA . ILE E 5 168 ? -10.749 52.735 43.883 1.00 18.69 165 ILE E CA 1
ATOM 9262 C C . ILE E 5 168 ? -10.231 51.649 44.839 1.00 18.43 165 ILE E C 1
ATOM 9263 O O . ILE E 5 168 ? -11.014 50.946 45.487 1.00 19.88 165 ILE E O 1
ATOM 9268 N N . LEU E 5 169 ? -8.914 51.505 44.911 1.00 17.54 166 LEU E N 1
ATOM 9269 C CA . LEU E 5 169 ? -8.314 50.496 45.792 1.00 16.72 166 LEU E CA 1
ATOM 9270 C C . LEU E 5 169 ? -8.586 50.797 47.276 1.00 17.78 166 LEU E C 1
ATOM 9271 O O . LEU E 5 169 ? -9.028 49.919 48.010 1.00 17.14 166 LEU E O 1
ATOM 9276 N N . GLU E 5 170 ? -8.342 52.028 47.714 1.00 18.19 167 GLU E N 1
ATOM 9277 C CA . GLU E 5 170 ? -8.595 52.365 49.118 1.00 18.67 167 GLU E CA 1
ATOM 9278 C C . GLU E 5 170 ? -10.076 52.176 49.475 1.00 19.59 167 GLU E C 1
ATOM 9279 O O . GLU E 5 170 ? -10.380 51.713 50.575 1.00 19.32 167 GLU E O 1
ATOM 9285 N N . ASP E 5 171 ? -10.979 52.517 48.543 1.00 19.83 168 ASP E N 1
ATOM 9286 C CA . ASP E 5 171 ? -12.431 52.319 48.745 1.00 21.28 168 ASP E CA 1
ATOM 9287 C C . ASP E 5 171 ? -12.732 50.847 49.064 1.00 20.66 168 ASP E C 1
ATOM 9288 O O . ASP E 5 171 ? -13.695 50.549 49.758 1.00 20.65 168 ASP E O 1
ATOM 9293 N N . LEU E 5 172 ? -11.883 49.942 48.567 1.00 19.90 169 LEU E N 1
ATOM 9294 C CA . LEU E 5 172 ? -12.033 48.526 48.821 1.00 19.53 169 LEU E CA 1
ATOM 9295 C C . LEU E 5 172 ? -11.066 48.034 49.902 1.00 19.61 169 LEU E C 1
ATOM 9296 O O . LEU E 5 172 ? -10.778 46.837 49.970 1.00 19.26 169 LEU E O 1
ATOM 9301 N N . ASP E 5 173 ? -10.552 48.958 50.718 1.00 19.41 170 ASP E N 1
ATOM 9302 C CA . ASP E 5 173 ? -9.674 48.608 51.833 1.00 19.42 170 ASP E CA 1
ATOM 9303 C C . ASP E 5 173 ? -8.403 47.885 51.397 1.00 18.41 170 ASP E C 1
ATOM 9304 O O . ASP E 5 173 ? -7.990 46.909 52.017 1.00 18.32 170 ASP E O 1
ATOM 9309 N N . PHE E 5 174 ? -7.789 48.374 50.330 1.00 17.09 171 PHE E N 1
ATOM 9310 C CA . PHE E 5 174 ? -6.561 47.804 49.791 1.00 16.62 171 PHE E CA 1
ATOM 9311 C C . PHE E 5 174 ? -5.531 48.911 49.690 1.00 16.47 171 PHE E C 1
ATOM 9312 O O . PHE E 5 174 ? -5.687 49.840 48.878 1.00 16.91 171 PHE E O 1
ATOM 9320 N N . HIS E 5 175 ? -4.481 48.822 50.502 1.00 16.66 172 HIS E N 1
ATOM 9321 C CA . HIS E 5 175 ? -3.425 49.826 50.530 1.00 16.14 172 HIS E CA 1
ATOM 9322 C C . HIS E 5 175 ? -2.039 49.312 50.157 1.00 16.14 172 HIS E C 1
ATOM 9323 O O . HIS E 5 175 ? -1.072 50.027 50.316 1.00 15.07 172 HIS E O 1
ATOM 9330 N N . ASP E 5 176 ? -1.958 48.098 49.618 1.00 15.91 173 ASP E N 1
ATOM 9331 C CA . ASP E 5 176 ? -0.690 47.491 49.235 1.00 15.53 173 ASP E CA 1
ATOM 9332 C C . ASP E 5 176 ? -0.332 47.965 47.800 1.00 14.43 173 ASP E C 1
ATOM 9333 O O . ASP E 5 176 ? -0.283 47.188 46.843 1.00 15.19 173 ASP E O 1
ATOM 9338 N N . ILE E 5 177 ? -0.023 49.256 47.709 1.00 14.24 174 ILE E N 1
ATOM 9339 C CA . ILE E 5 177 ? 0.171 49.986 46.456 1.00 12.90 174 ILE E CA 1
ATOM 9340 C C . ILE E 5 177 ? 1.531 50.679 46.226 1.00 12.58 174 ILE E C 1
ATOM 9341 O O . ILE E 5 177 ? 2.110 51.254 47.145 1.00 12.90 174 ILE E O 1
ATOM 9346 N N . ILE E 5 178 ? 2.043 50.553 44.989 1.00 11.55 175 ILE E N 1
ATOM 9347 C CA . ILE E 5 178 ? 3.243 51.218 44.477 1.00 11.35 175 ILE E CA 1
ATOM 9348 C C . ILE E 5 178 ? 2.768 52.048 43.257 1.00 11.20 175 ILE E C 1
ATOM 9349 O O . ILE E 5 178 ? 1.897 51.599 42.485 1.00 11.02 175 ILE E O 1
ATOM 9354 N N . VAL E 5 179 ? 3.298 53.262 43.089 1.00 10.74 176 VAL E N 1
ATOM 9355 C CA . VAL E 5 179 ? 2.868 54.173 42.019 1.00 11.10 176 VAL E CA 1
ATOM 9356 C C . VAL E 5 179 ? 3.977 54.662 41.116 1.00 11.23 176 VAL E C 1
ATOM 9357 O O . VAL E 5 179 ? 4.982 55.169 41.608 1.00 12.00 176 VAL E O 1
ATOM 9361 N N . SER E 5 180 ? 3.798 54.501 39.805 1.00 11.63 177 SER E N 1
ATOM 9362 C CA . SER E 5 180 ? 4.725 55.060 38.802 1.00 12.38 177 SER E CA 1
ATOM 9363 C C . SER E 5 180 ? 4.036 56.220 38.031 1.00 12.72 177 SER E C 1
ATOM 9364 O O . SER E 5 180 ? 2.805 56.255 37.854 1.00 12.56 177 SER E O 1
ATOM 9375 N N . LYS E 5 182 ? 5.165 57.745 34.697 1.00 14.46 179 LYS E N 1
ATOM 9376 C CA . LYS E 5 182 ? 6.053 57.716 33.506 1.00 14.83 179 LYS E CA 1
ATOM 9377 C C . LYS E 5 182 ? 5.737 58.675 32.370 1.00 15.14 179 LYS E C 1
ATOM 9378 O O . LYS E 5 182 ? 4.677 58.597 31.761 1.00 15.95 179 LYS E O 1
ATOM 9384 N N . ALA E 5 183 ? 6.701 59.545 32.072 1.00 15.35 180 ALA E N 1
ATOM 9385 C CA . ALA E 5 183 ? 6.607 60.530 31.009 1.00 15.74 180 ALA E CA 1
ATOM 9386 C C . ALA E 5 183 ? 7.883 60.537 30.189 1.00 16.76 180 ALA E C 1
ATOM 9387 O O . ALA E 5 183 ? 8.880 59.916 30.581 1.00 17.60 180 ALA E O 1
ATOM 9389 N N . SER E 5 184 ? 7.868 61.234 29.054 1.00 17.15 181 SER E N 1
ATOM 9390 C CA . SER E 5 184 ? 9.055 61.332 28.209 1.00 17.85 181 SER E CA 1
ATOM 9391 C C . SER E 5 184 ? 9.802 62.674 28.458 1.00 18.10 181 SER E C 1
ATOM 9392 O O . SER E 5 184 ? 11.046 62.708 28.457 1.00 17.42 181 SER E O 1
ATOM 9395 N N . ASP E 5 185 ? 9.047 63.760 28.673 1.00 18.44 182 ASP E N 1
ATOM 9396 C CA . ASP E 5 185 ? 9.593 65.102 28.958 1.00 18.74 182 ASP E CA 1
ATOM 9397 C C . ASP E 5 185 ? 10.208 65.101 30.367 1.00 18.47 182 ASP E C 1
ATOM 9398 O O . ASP E 5 185 ? 9.509 64.864 31.334 1.00 17.94 182 ASP E O 1
ATOM 9403 N N . VAL E 5 186 ? 11.513 65.370 30.465 1.00 18.45 183 VAL E N 1
ATOM 9404 C CA . VAL E 5 186 ? 12.216 65.314 31.745 1.00 17.50 183 VAL E CA 1
ATOM 9405 C C . VAL E 5 186 ? 11.636 66.296 32.772 1.00 17.88 183 VAL E C 1
ATOM 9406 O O . VAL E 5 186 ? 11.507 65.977 33.957 1.00 15.57 183 VAL E O 1
ATOM 9410 N N . ASN E 5 187 ? 11.288 67.493 32.311 1.00 17.88 184 ASN E N 1
ATOM 9411 C CA . ASN E 5 187 ? 10.669 68.483 33.196 1.00 18.98 184 ASN E CA 1
ATOM 9412 C C . ASN E 5 187 ? 9.316 67.989 33.692 1.00 17.17 184 ASN E C 1
ATOM 9413 O O . ASN E 5 187 ? 8.949 68.237 34.844 1.00 17.83 184 ASN E O 1
ATOM 9418 N N . LEU E 5 188 ? 8.580 67.286 32.829 1.00 16.85 185 LEU E N 1
ATOM 9419 C CA . LEU E 5 188 ? 7.253 66.753 33.196 1.00 16.82 185 LEU E CA 1
ATOM 9420 C C . LEU E 5 188 ? 7.407 65.613 34.189 1.00 15.73 185 LEU E C 1
ATOM 9421 O O . LEU E 5 188 ? 6.686 65.562 35.197 1.00 16.06 185 LEU E O 1
ATOM 9426 N N . ALA E 5 189 ? 8.371 64.722 33.919 1.00 15.05 186 ALA E N 1
ATOM 9427 C CA . ALA E 5 189 ? 8.683 63.596 34.808 1.00 13.72 186 ALA E CA 1
ATOM 9428 C C . ALA E 5 189 ? 9.043 64.076 36.233 1.00 13.78 186 ALA E C 1
ATOM 9429 O O . ALA E 5 189 ? 8.538 63.552 37.225 1.00 13.82 186 ALA E O 1
ATOM 9431 N N . ILE E 5 190 ? 9.889 65.102 36.330 1.00 13.11 187 ILE E N 1
ATOM 9432 C CA . ILE E 5 190 ? 10.332 65.612 37.623 1.00 13.16 187 ILE E CA 1
ATOM 9433 C C . ILE E 5 190 ? 9.178 66.185 38.442 1.00 13.58 187 ILE E C 1
ATOM 9434 O O . ILE E 5 190 ? 8.983 65.794 39.602 1.00 12.80 187 ILE E O 1
ATOM 9439 N N . GLU E 5 191 ? 8.447 67.122 37.837 1.00 13.65 188 GLU E N 1
ATOM 9440 C CA . GLU E 5 191 ? 7.282 67.731 38.437 1.00 14.77 188 GLU E CA 1
ATOM 9441 C C . GLU E 5 191 ? 6.248 66.704 38.920 1.00 14.04 188 GLU E C 1
ATOM 9442 O O . GLU E 5 191 ? 5.717 66.834 40.026 1.00 13.34 188 GLU E O 1
ATOM 9448 N N . ALA E 5 192 ? 5.937 65.715 38.081 1.00 13.21 189 ALA E N 1
ATOM 9449 C CA . ALA E 5 192 ? 4.954 64.675 38.440 1.00 13.05 189 ALA E CA 1
ATOM 9450 C C . ALA E 5 192 ? 5.408 63.823 39.623 1.00 12.71 189 ALA E C 1
ATOM 9451 O O . ALA E 5 192 ? 4.603 63.524 40.490 1.00 12.84 189 ALA E O 1
ATOM 9453 N N . TYR E 5 193 ? 6.680 63.426 39.671 1.00 12.47 190 TYR E N 1
ATOM 9454 C CA . TYR E 5 193 ? 7.140 62.642 40.822 1.00 12.92 190 TYR E CA 1
ATOM 9455 C C . TYR E 5 193 ? 7.149 63.499 42.085 1.00 13.89 190 TYR E C 1
ATOM 9456 O O . TYR E 5 193 ? 6.835 63.010 43.163 1.00 14.65 190 TYR E O 1
ATOM 9465 N N . GLU E 5 194 ? 7.453 64.792 41.945 1.00 15.61 191 GLU E N 1
ATOM 9466 C CA . GLU E 5 194 ? 7.434 65.728 43.083 1.00 17.17 191 GLU E CA 1
ATOM 9467 C C . GLU E 5 194 ? 6.011 65.900 43.665 1.00 17.43 191 GLU E C 1
ATOM 9468 O O . GLU E 5 194 ? 5.828 65.800 44.885 1.00 17.82 191 GLU E O 1
ATOM 9474 N N . LYS E 5 195 ? 5.027 66.126 42.791 1.00 16.72 192 LYS E N 1
ATOM 9475 C CA . LYS E 5 195 ? 3.608 66.285 43.188 1.00 16.86 192 LYS E CA 1
ATOM 9476 C C . LYS E 5 195 ? 3.012 64.959 43.700 1.00 15.61 192 LYS E C 1
ATOM 9477 O O . LYS E 5 195 ? 2.249 64.966 44.694 1.00 14.89 192 LYS E O 1
ATOM 9483 N N . ALA E 5 196 ? 3.348 63.840 43.038 1.00 14.11 193 ALA E N 1
ATOM 9484 C CA . ALA E 5 196 ? 2.919 62.510 43.500 1.00 13.62 193 ALA E CA 1
ATOM 9485 C C . ALA E 5 196 ? 3.331 62.368 44.958 1.00 13.21 193 ALA E C 1
ATOM 9486 O O . ALA E 5 196 ? 2.508 62.062 45.810 1.00 14.20 193 ALA E O 1
ATOM 9488 N N . ALA E 5 197 ? 4.606 62.595 45.237 1.00 13.77 194 ALA E N 1
ATOM 9489 C CA . ALA E 5 197 ? 5.136 62.507 46.611 1.00 14.25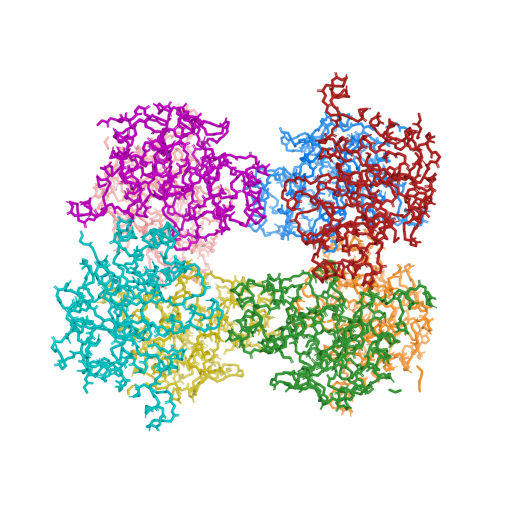 194 ALA E CA 1
ATOM 9490 C C . ALA E 5 197 ? 4.382 63.440 47.563 1.00 15.72 194 ALA E C 1
ATOM 9491 O O . ALA E 5 197 ? 4.274 63.144 48.764 1.00 15.39 194 ALA E O 1
ATOM 9493 N N . ARG E 5 198 ? 3.905 64.583 47.053 1.00 16.93 195 ARG E N 1
ATOM 9494 C CA . ARG E 5 198 ? 3.083 65.492 47.865 1.00 18.19 195 ARG E CA 1
ATOM 9495 C C . ARG E 5 198 ? 1.650 64.990 48.016 1.00 17.92 195 ARG E C 1
ATOM 9496 O O . ARG E 5 198 ? 1.022 65.175 49.074 1.00 19.55 195 ARG E O 1
ATOM 9504 N N . ALA E 5 199 ? 1.126 64.378 46.954 1.00 17.05 196 ALA E N 1
ATOM 9505 C CA . ALA E 5 199 ? -0.264 63.930 46.916 1.00 16.66 196 ALA E CA 1
ATOM 9506 C C . ALA E 5 199 ? -0.557 62.656 47.701 1.00 16.64 196 ALA E C 1
ATOM 9507 O O . ALA E 5 199 ? -1.597 62.568 48.342 1.00 17.21 196 ALA E O 1
ATOM 9509 N N . PHE E 5 200 ? 0.341 61.676 47.643 1.00 15.85 197 PHE E N 1
ATOM 9510 C CA . PHE E 5 200 ? 0.151 60.416 48.379 1.00 15.69 197 PHE E CA 1
ATOM 9511 C C . PHE E 5 200 ? 1.411 59.871 49.052 1.00 16.01 197 PHE E C 1
ATOM 9512 O O . PHE E 5 200 ? 2.521 60.384 48.872 1.00 16.29 197 PHE E O 1
ATOM 9520 N N . ASP E 5 201 ? 1.240 58.803 49.821 1.00 16.22 198 ASP E N 1
ATOM 9521 C CA . ASP E 5 201 ? 2.342 58.263 50.590 1.00 16.83 198 ASP E CA 1
ATOM 9522 C C . ASP E 5 201 ? 2.802 56.855 50.223 1.00 15.90 198 ASP E C 1
ATOM 9523 O O . ASP E 5 201 ? 3.513 56.226 50.993 1.00 16.03 198 ASP E O 1
ATOM 9528 N N . TYR E 5 202 ? 2.372 56.385 49.055 1.00 14.88 199 TYR E N 1
ATOM 9529 C CA . TYR E 5 202 ? 2.788 55.102 48.538 1.00 15.04 199 TYR E CA 1
ATOM 9530 C C . TYR E 5 202 ? 4.201 55.195 47.988 1.00 14.35 199 TYR E C 1
ATOM 9531 O O . TYR E 5 202 ? 4.649 56.263 47.578 1.00 14.55 199 TYR E O 1
ATOM 9540 N N . PRO E 5 203 ? 4.903 54.067 47.955 1.00 14.36 200 PRO E N 1
ATOM 9541 C CA . PRO E 5 203 ? 6.269 54.152 47.430 1.00 14.00 200 PRO E CA 1
ATOM 9542 C C . PRO E 5 203 ? 6.240 54.463 45.931 1.00 13.75 200 PRO E C 1
ATOM 9543 O O . PRO E 5 203 ? 5.334 54.025 45.206 1.00 13.18 200 PRO E O 1
ATOM 9547 N N . LEU E 5 204 ? 7.227 55.208 45.472 1.00 14.38 201 LEU E N 1
ATOM 9548 C CA . LEU E 5 204 ? 7.276 55.578 44.079 1.00 14.09 201 LEU E CA 1
ATOM 9549 C C . LEU E 5 204 ? 8.233 54.677 43.320 1.00 13.81 201 LEU E C 1
ATOM 9550 O O . LEU E 5 204 ? 9.287 54.314 43.844 1.00 14.91 201 LEU E O 1
ATOM 9555 N N . HIS E 5 205 ? 7.822 54.318 42.100 1.00 13.71 202 HIS E N 1
ATOM 9556 C CA . HIS E 5 205 ? 8.554 53.503 41.147 1.00 13.04 202 HIS E CA 1
ATOM 9557 C C . HIS E 5 205 ? 8.955 54.468 40.046 1.00 12.67 202 HIS E C 1
ATOM 9558 O O . HIS E 5 205 ? 8.130 54.861 39.213 1.00 12.16 202 HIS E O 1
ATOM 9565 N N . LEU E 5 206 ? 10.212 54.900 40.101 1.00 13.63 203 LEU E N 1
ATOM 9566 C CA . LEU E 5 206 ? 10.793 55.820 39.143 1.00 13.87 203 LEU E CA 1
ATOM 9567 C C . LEU E 5 206 ? 10.986 55.201 37.758 1.00 13.26 203 LEU E C 1
ATOM 9568 O O . LEU E 5 206 ? 11.373 54.026 37.615 1.00 12.99 203 LEU E O 1
ATOM 9573 N N . GLY E 5 207 ? 10.702 56.004 36.740 1.00 12.76 204 GLY E N 1
ATOM 9574 C CA . GLY E 5 207 ? 10.837 55.561 35.357 1.00 12.82 204 GLY E CA 1
ATOM 9575 C C . GLY E 5 207 ? 10.593 56.708 34.405 1.00 12.67 204 GLY E C 1
ATOM 9576 O O . GLY E 5 207 ? 9.826 57.620 34.711 1.00 13.50 204 GLY E O 1
ATOM 9577 N N . ILE E 5 208 ? 11.327 56.705 33.297 1.00 12.14 205 ILE E N 1
ATOM 9578 C CA . ILE E 5 208 ? 11.178 57.710 32.253 1.00 11.98 205 ILE E CA 1
ATOM 9579 C C . ILE E 5 208 ? 11.111 56.991 30.890 1.00 11.20 205 ILE E C 1
ATOM 9580 O O . ILE E 5 208 ? 11.861 56.023 30.648 1.00 10.33 205 ILE E O 1
ATOM 9585 N N . THR E 5 209 ? 10.162 57.395 30.055 1.00 10.61 206 THR E N 1
ATOM 9586 C CA . THR E 5 209 ? 9.974 56.794 28.728 1.00 11.51 206 THR E CA 1
ATOM 9587 C C . THR E 5 209 ? 11.264 56.689 27.924 1.00 11.88 206 THR E C 1
ATOM 9588 O O . THR E 5 209 ? 12.104 57.625 27.877 1.00 11.41 206 THR E O 1
ATOM 9592 N N . GLU E 5 210 ? 11.377 55.534 27.285 1.00 12.53 207 GLU E N 1
ATOM 9593 C CA . GLU E 5 210 ? 12.479 55.176 26.439 1.00 14.03 207 GLU E CA 1
ATOM 9594 C C . GLU E 5 210 ? 12.649 56.145 25.272 1.00 15.11 207 GLU E C 1
ATOM 9595 O O . GLU E 5 210 ? 11.704 56.407 24.522 1.00 16.33 207 GLU E O 1
ATOM 9601 N N . SER E 5 211 ? 13.856 56.679 25.145 1.00 15.73 208 SER E N 1
ATOM 9602 C CA . SER E 5 211 ? 14.206 57.562 24.033 1.00 16.54 208 SER E CA 1
ATOM 9603 C C . SER E 5 211 ? 14.464 56.701 22.834 1.00 16.41 208 SER E C 1
ATOM 9604 O O . SER E 5 211 ? 14.789 55.518 22.966 1.00 16.30 208 SER E O 1
ATOM 9607 N N . GLY E 5 212 ? 14.341 57.309 21.658 1.00 17.93 209 GLY E N 1
ATOM 9608 C CA . GLY E 5 212 ? 14.603 56.625 20.404 1.00 18.01 209 GLY E CA 1
ATOM 9609 C C . GLY E 5 212 ? 15.870 55.812 20.462 1.00 17.42 209 GLY E C 1
ATOM 9610 O O . GLY E 5 212 ? 15.819 54.609 20.260 1.00 17.79 209 GLY E O 1
ATOM 9611 N N . THR E 5 213 ? 17.001 56.467 20.768 1.00 16.68 210 THR E N 1
ATOM 9612 C CA . THR E 5 213 ? 18.320 55.810 20.824 1.00 15.99 210 THR E CA 1
ATOM 9613 C C . THR E 5 213 ? 18.811 55.491 22.227 1.00 15.85 210 THR E C 1
ATOM 9614 O O . THR E 5 213 ? 18.311 56.039 23.204 1.00 15.45 210 THR E O 1
ATOM 9618 N N . LEU E 5 214 ? 19.769 54.566 22.303 1.00 15.40 211 LEU E N 1
ATOM 9619 C CA . LEU E 5 214 ? 20.394 54.195 23.578 1.00 15.35 211 LEU E CA 1
ATOM 9620 C C . LEU E 5 214 ? 21.057 55.423 24.200 1.00 15.16 211 LEU E C 1
ATOM 9621 O O . LEU E 5 214 ? 20.832 55.724 25.388 1.00 14.45 211 LEU E O 1
ATOM 9626 N N . PHE E 5 215 ? 21.859 56.127 23.408 1.00 14.86 212 PHE E N 1
ATOM 9627 C CA . PHE E 5 215 ? 22.570 57.321 23.898 1.00 15.34 212 PHE E CA 1
ATOM 9628 C C . PHE E 5 215 ? 21.636 58.385 24.501 1.00 15.07 212 PHE E C 1
ATOM 9629 O O . PHE E 5 215 ? 21.833 58.827 25.649 1.00 14.71 212 PHE E O 1
ATOM 9637 N N . ALA E 5 216 ? 20.631 58.800 23.742 1.00 15.02 213 ALA E N 1
ATOM 9638 C CA . ALA E 5 216 ? 19.677 59.791 24.251 1.00 15.58 213 ALA E CA 1
ATOM 9639 C C . ALA E 5 216 ? 19.003 59.260 25.526 1.00 15.56 213 ALA E C 1
ATOM 9640 O O . ALA E 5 216 ? 18.870 59.987 26.529 1.00 17.29 213 ALA E O 1
ATOM 9642 N N . GLY E 5 217 ? 18.579 57.995 25.496 1.00 15.41 214 GLY E N 1
ATOM 9643 C CA . GLY E 5 217 ? 17.895 57.405 26.648 1.00 14.28 214 GLY E CA 1
ATOM 9644 C C . GLY E 5 217 ? 18.731 57.446 27.916 1.00 14.23 214 GLY E C 1
ATOM 9645 O O . GLY E 5 217 ? 18.217 57.737 28.999 1.00 12.12 214 GLY E O 1
ATOM 9646 N N . THR E 5 218 ? 20.025 57.172 27.775 1.00 13.67 215 THR E N 1
ATOM 9647 C CA . THR E 5 218 ? 20.916 57.157 28.921 1.00 14.78 215 THR E CA 1
ATOM 9648 C C . THR E 5 218 ? 21.076 58.545 29.537 1.00 14.49 215 THR E C 1
ATOM 9649 O O . THR E 5 218 ? 20.975 58.708 30.766 1.00 15.36 215 THR E O 1
ATOM 9653 N N . VAL E 5 219 ? 21.282 59.547 28.693 1.00 13.52 216 VAL E N 1
ATOM 9654 C CA . VAL E 5 219 ? 21.515 60.922 29.184 1.00 13.24 216 VAL E CA 1
ATOM 9655 C C . VAL E 5 219 ? 20.272 61.515 29.886 1.00 13.24 216 VAL E C 1
ATOM 9656 O O . VAL E 5 219 ? 20.374 62.050 31.014 1.00 12.95 216 VAL E O 1
ATOM 9660 N N . LYS E 5 220 ? 19.114 61.394 29.242 1.00 13.07 217 LYS E N 1
ATOM 9661 C CA . LYS E 5 220 ? 17.868 61.926 29.789 1.00 13.58 217 LYS E CA 1
ATOM 9662 C C . LYS E 5 220 ? 17.414 61.258 31.090 1.00 12.93 217 LYS E C 1
ATOM 9663 O O . LYS E 5 220 ? 17.041 61.943 32.033 1.00 13.06 217 LYS E O 1
ATOM 9669 N N . SER E 5 221 ? 17.438 59.930 31.138 1.00 12.79 218 SER E N 1
ATOM 9670 C CA . SER E 5 221 ? 16.992 59.201 32.305 1.00 11.68 218 SER E CA 1
ATOM 9671 C C . SER E 5 221 ? 17.938 59.428 33.470 1.00 11.23 218 SER E C 1
ATOM 9672 O O . SER E 5 221 ? 17.511 59.483 34.613 1.00 10.90 218 SER E O 1
ATOM 9675 N N . ALA E 5 222 ? 19.230 59.507 33.177 1.00 11.42 219 ALA E N 1
ATOM 9676 C CA . ALA E 5 222 ? 20.237 59.786 34.214 1.00 11.74 219 ALA E CA 1
ATOM 9677 C C . ALA E 5 222 ? 20.038 61.191 34.777 1.00 11.93 219 ALA E C 1
ATOM 9678 O O . ALA E 5 222 ? 20.032 61.426 35.996 1.00 11.51 219 ALA E O 1
ATOM 9680 N N . ALA E 5 223 ? 19.823 62.130 33.872 1.00 11.96 220 ALA E N 1
ATOM 9681 C CA . ALA E 5 223 ? 19.633 63.502 34.260 1.00 12.44 220 ALA E CA 1
ATOM 9682 C C . ALA E 5 223 ? 18.295 63.663 34.963 1.00 12.80 220 ALA E C 1
ATOM 9683 O O . ALA E 5 223 ? 18.222 64.316 36.030 1.00 12.70 220 ALA E O 1
ATOM 9685 N N . GLY E 5 224 ? 17.253 63.039 34.407 1.00 12.60 221 GLY E N 1
ATOM 9686 C CA . GLY E 5 224 ? 15.905 63.128 34.978 1.00 12.88 221 GLY E CA 1
ATOM 9687 C C . GLY E 5 224 ? 15.750 62.443 36.320 1.00 13.18 221 GLY E C 1
ATOM 9688 O O . GLY E 5 224 ? 15.243 63.034 37.270 1.00 13.43 221 GLY E O 1
ATOM 9689 N N . LEU E 5 225 ? 16.192 61.191 36.409 1.00 13.93 222 LEU E N 1
ATOM 9690 C CA . LEU E 5 225 ? 16.074 60.442 37.656 1.00 14.14 222 LEU E CA 1
ATOM 9691 C C . LEU E 5 225 ? 17.048 60.974 38.681 1.00 15.12 222 LEU E C 1
ATOM 9692 O O . LEU E 5 225 ? 16.771 60.918 39.874 1.00 16.27 222 LEU E O 1
ATOM 9697 N N . GLY E 5 226 ? 18.203 61.442 38.231 1.00 15.11 223 GLY E N 1
ATOM 9698 C CA . GLY E 5 226 ? 19.155 62.063 39.165 1.00 15.72 223 GLY E CA 1
ATOM 9699 C C . GLY E 5 226 ? 18.472 63.210 39.937 1.00 15.59 223 GLY E C 1
ATOM 9700 O O . GLY E 5 226 ? 18.584 63.323 41.171 1.00 15.59 223 GLY E O 1
ATOM 9701 N N . ALA E 5 227 ? 17.759 64.067 39.212 1.00 15.62 224 ALA E N 1
ATOM 9702 C CA . ALA E 5 227 ? 17.054 65.193 39.835 1.00 16.05 224 ALA E CA 1
ATOM 9703 C C . ALA E 5 227 ? 16.044 64.727 40.892 1.00 16.10 224 ALA E C 1
ATOM 9704 O O . ALA E 5 227 ? 15.942 65.313 41.993 1.00 16.47 224 ALA E O 1
ATOM 9706 N N . ILE E 5 228 ? 15.282 63.679 40.555 1.00 15.63 225 ILE E N 1
ATOM 9707 C CA . ILE E 5 228 ? 14.275 63.111 41.459 1.00 15.86 225 ILE E CA 1
ATOM 9708 C C . ILE E 5 228 ? 14.959 62.458 42.666 1.00 15.78 225 ILE E C 1
ATOM 9709 O O . ILE E 5 228 ? 14.585 62.721 43.807 1.00 15.76 225 ILE E O 1
ATOM 9714 N N . LEU E 5 229 ? 15.989 61.650 42.420 1.00 16.80 226 LEU E N 1
ATOM 9715 C CA . LEU E 5 229 ? 16.732 61.026 43.524 1.00 16.48 226 LEU E CA 1
ATOM 9716 C C . LEU E 5 229 ? 17.276 62.138 44.428 1.00 16.39 226 LEU E C 1
ATOM 9717 O O . LEU E 5 229 ? 17.174 62.039 45.642 1.00 16.73 226 LEU E O 1
ATOM 9722 N N . ASN E 5 230 ? 17.779 63.221 43.824 1.00 16.53 227 ASN E N 1
ATOM 9723 C CA . ASN E 5 230 ? 18.300 64.370 44.578 1.00 17.67 227 ASN E CA 1
ATOM 9724 C C . ASN E 5 230 ? 17.199 64.985 45.469 1.00 17.23 227 ASN E C 1
ATOM 9725 O O . ASN E 5 230 ? 17.486 65.649 46.457 1.00 17.72 227 ASN E O 1
ATOM 9730 N N . LYS E 5 231 ? 15.941 64.770 45.103 1.00 16.68 228 LYS E N 1
ATOM 9731 C CA . LYS E 5 231 ? 14.832 65.273 45.908 1.00 17.07 228 LYS E CA 1
ATOM 9732 C C . LYS E 5 231 ? 14.459 64.415 47.098 1.00 16.10 228 LYS E C 1
ATOM 9733 O O . LYS E 5 231 ? 13.587 64.822 47.867 1.00 15.89 228 LYS E O 1
ATOM 9739 N N . GLY E 5 232 ? 15.082 63.237 47.220 1.00 15.30 229 GLY E N 1
ATOM 9740 C CA . GLY E 5 232 ? 14.854 62.332 48.349 1.00 15.24 229 GLY E CA 1
ATOM 9741 C C . GLY E 5 232 ? 13.731 61.327 48.154 1.00 14.64 229 GLY E C 1
ATOM 9742 O O . GLY E 5 232 ? 13.488 60.512 49.018 1.00 13.10 229 GLY E O 1
ATOM 9743 N N . ILE E 5 233 ? 13.089 61.359 46.989 1.00 14.01 230 ILE E N 1
ATOM 9744 C CA . ILE E 5 233 ? 11.981 60.432 46.718 1.00 14.49 230 ILE E CA 1
ATOM 9745 C C . ILE E 5 233 ? 12.396 59.313 45.753 1.00 14.07 230 ILE E C 1
ATOM 9746 O O . ILE E 5 233 ? 13.430 59.362 45.086 1.00 15.71 230 ILE E O 1
ATOM 9751 N N . GLY E 5 234 ? 11.555 58.301 45.673 1.00 14.52 231 GLY E N 1
ATOM 9752 C CA . GLY E 5 234 ? 11.832 57.136 44.866 1.00 13.56 231 GLY E CA 1
ATOM 9753 C C . GLY E 5 234 ? 12.252 55.983 45.756 1.00 13.62 231 GLY E C 1
ATOM 9754 O O . GLY E 5 234 ? 13.127 56.137 46.631 1.00 14.90 231 GLY E O 1
ATOM 9755 N N . ASN E 5 235 ? 11.615 54.834 45.553 1.00 13.27 232 ASN E N 1
ATOM 9756 C CA . ASN E 5 235 ? 11.903 53.601 46.309 1.00 13.76 232 ASN E CA 1
ATOM 9757 C C . ASN E 5 235 ? 12.371 52.460 45.409 1.00 13.18 232 ASN E C 1
ATOM 9758 O O . ASN E 5 235 ? 12.907 51.454 45.873 1.00 13.81 232 ASN E O 1
ATOM 9763 N N . THR E 5 236 ? 12.112 52.596 44.113 1.00 13.15 233 THR E N 1
ATOM 9764 C CA . THR E 5 236 ? 12.544 51.595 43.147 1.00 12.36 233 THR E CA 1
ATOM 9765 C C . THR E 5 236 ? 12.624 52.343 41.832 1.00 12.35 233 THR E C 1
ATOM 9766 O O . THR E 5 236 ? 12.078 53.447 41.709 1.00 12.30 233 THR E O 1
ATOM 9770 N N . LEU E 5 237 ? 13.355 51.792 40.869 1.00 11.47 234 LEU E N 1
ATOM 9771 C CA . LEU E 5 237 ? 13.458 52.424 39.562 1.00 10.85 234 LEU E CA 1
ATOM 9772 C C . LEU E 5 237 ? 13.759 51.393 38.478 1.00 11.27 234 LEU E C 1
ATOM 9773 O O . LEU E 5 237 ? 14.272 50.268 38.760 1.00 10.33 234 LEU E O 1
ATOM 9778 N N . ARG E 5 238 ? 13.313 51.742 37.273 1.00 11.55 235 ARG E N 1
ATOM 9779 C CA . ARG E 5 238 ? 13.640 51.034 36.049 1.00 11.91 235 ARG E CA 1
ATOM 9780 C C . ARG E 5 238 ? 14.039 52.114 35.048 1.00 12.49 235 ARG E C 1
ATOM 9781 O O . ARG E 5 238 ? 13.343 53.127 34.924 1.00 12.92 235 ARG E O 1
ATOM 9789 N N . ILE E 5 239 ? 15.143 51.875 34.340 1.00 11.90 236 ILE E N 1
ATOM 9790 C CA . ILE E 5 239 ? 15.609 52.722 33.284 1.00 12.17 236 ILE E CA 1
ATOM 9791 C C . ILE E 5 239 ? 15.099 52.032 32.017 1.00 11.12 236 ILE E C 1
ATOM 9792 O O . ILE E 5 239 ? 15.241 50.803 31.871 1.00 11.11 236 ILE E O 1
ATOM 9797 N N . SER E 5 240 ? 14.444 52.801 31.161 1.00 10.52 237 SER E N 1
ATOM 9798 C CA . SER E 5 240 ? 13.925 52.283 29.900 1.00 10.24 237 SER E CA 1
ATOM 9799 C C . SER E 5 240 ? 14.818 52.797 28.785 1.00 10.77 237 SER E C 1
ATOM 9800 O O . SER E 5 240 ? 14.911 54.023 28.531 1.00 10.59 237 SER E O 1
ATOM 9803 N N . LEU E 5 241 ? 15.507 51.857 28.149 1.00 11.89 238 LEU E N 1
ATOM 9804 C CA . LEU E 5 241 ? 16.436 52.151 27.073 1.00 12.51 238 LEU E CA 1
ATOM 9805 C C . LEU E 5 241 ? 16.165 51.298 25.831 1.00 13.68 238 LEU E C 1
ATOM 9806 O O . LEU E 5 241 ? 15.703 50.153 25.917 1.00 13.14 238 LEU E O 1
ATOM 9811 N N . SER E 5 242 ? 16.456 51.856 24.656 1.00 15.21 239 SER E N 1
ATOM 9812 C CA . SER E 5 242 ? 16.322 51.104 23.421 1.00 16.24 239 SER E CA 1
ATOM 9813 C C . SER E 5 242 ? 17.582 50.269 23.254 1.00 16.94 239 SER E C 1
ATOM 9814 O O . SER E 5 242 ? 18.479 50.582 22.456 1.00 17.97 239 SER E O 1
ATOM 9817 N N . ALA E 5 243 ? 17.631 49.174 24.001 1.00 17.07 240 ALA E N 1
ATOM 9818 C CA . ALA E 5 243 ? 18.775 48.311 24.031 1.00 17.68 240 ALA E CA 1
ATOM 9819 C C . ALA E 5 243 ? 18.408 46.986 24.687 1.00 17.74 240 ALA E C 1
ATOM 9820 O O . ALA E 5 243 ? 17.265 46.785 25.086 1.00 17.17 240 ALA E O 1
ATOM 9822 N N . ASP E 5 244 ? 19.376 46.080 24.809 1.00 17.32 241 ASP E N 1
ATOM 9823 C CA . ASP E 5 244 ? 19.117 44.864 25.544 1.00 17.55 241 ASP E CA 1
ATOM 9824 C C . ASP E 5 244 ? 18.893 45.307 27.017 1.00 16.76 241 ASP E C 1
ATOM 9825 O O . ASP E 5 244 ? 19.556 46.251 27.506 1.00 16.70 241 ASP E O 1
ATOM 9830 N N . PRO E 5 245 ? 17.929 44.671 27.713 1.00 15.44 242 PRO E N 1
ATOM 9831 C CA . PRO E 5 245 ? 17.602 45.033 29.099 1.00 15.11 242 PRO E CA 1
ATOM 9832 C C . PRO E 5 245 ? 18.768 45.006 30.091 1.00 14.60 242 PRO E C 1
ATOM 9833 O O . PRO E 5 245 ? 18.688 45.661 31.114 1.00 14.18 242 PRO E O 1
ATOM 9837 N N . VAL E 5 246 ? 19.836 44.251 29.808 1.00 15.23 243 VAL E N 1
ATOM 9838 C CA . VAL E 5 246 ? 20.998 44.230 30.712 1.00 15.65 243 VAL E CA 1
ATOM 9839 C C . VAL E 5 246 ? 21.557 45.649 30.937 1.00 15.37 243 VAL E C 1
ATOM 9840 O O . VAL E 5 246 ? 21.914 46.027 32.067 1.00 14.13 243 VAL E O 1
ATOM 9844 N N . GLU E 5 247 ? 21.589 46.423 29.859 1.00 15.81 244 GLU E N 1
ATOM 9845 C CA . GLU E 5 247 ? 22.083 47.787 29.882 1.00 15.92 244 GLU E CA 1
ATOM 9846 C C . GLU E 5 247 ? 21.260 48.667 30.790 1.00 14.98 244 GLU E C 1
ATOM 9847 O O . GLU E 5 247 ? 21.783 49.626 31.381 1.00 15.47 244 GLU E O 1
ATOM 9853 N N . GLU E 5 248 ? 19.966 48.366 30.882 1.00 13.72 245 GLU E N 1
ATOM 9854 C CA . GLU E 5 248 ? 19.061 49.106 31.760 1.00 13.09 245 GLU E CA 1
ATOM 9855 C C . GLU E 5 248 ? 19.479 48.948 33.214 1.00 12.93 245 GLU E C 1
ATOM 9856 O O . GLU E 5 248 ? 19.452 49.922 33.971 1.00 12.55 245 GLU E O 1
ATOM 9862 N N . VAL E 5 249 ? 19.884 47.738 33.598 1.00 13.38 246 VAL E N 1
ATOM 9863 C CA . VAL E 5 249 ? 20.315 47.491 34.989 1.00 13.22 246 VAL E CA 1
ATOM 9864 C C . VAL E 5 249 ? 21.652 48.185 35.201 1.00 13.70 246 VAL E C 1
ATOM 9865 O O . VAL E 5 249 ? 21.899 48.743 36.273 1.00 13.70 246 VAL E O 1
ATOM 9869 N N . LYS E 5 250 ? 22.505 48.142 34.176 1.00 13.13 247 LYS E N 1
ATOM 9870 C CA . LYS E 5 250 ? 23.842 48.758 34.250 1.00 13.62 247 LYS E CA 1
ATOM 9871 C C . LYS E 5 250 ? 23.765 50.283 34.438 1.00 13.19 247 LYS E C 1
ATOM 9872 O O . LYS E 5 250 ? 24.588 50.858 35.135 1.00 13.77 247 LYS E O 1
ATOM 9878 N N . VAL E 5 251 ? 22.758 50.919 33.848 1.00 12.84 248 VAL E N 1
ATOM 9879 C CA . VAL E 5 251 ? 22.596 52.364 33.977 1.00 13.12 248 VAL E CA 1
ATOM 9880 C C . VAL E 5 251 ? 22.097 52.652 35.387 1.00 13.07 248 VAL E C 1
ATOM 9881 O O . VAL E 5 251 ? 22.670 53.479 36.081 1.00 12.89 248 VAL E O 1
ATOM 9885 N N . ALA E 5 252 ? 21.086 51.897 35.825 1.00 13.37 249 ALA E N 1
ATOM 9886 C CA . ALA E 5 252 ? 20.509 52.075 37.158 1.00 13.28 249 ALA E CA 1
ATOM 9887 C C . ALA E 5 252 ? 21.562 51.848 38.261 1.00 13.59 249 ALA E C 1
ATOM 9888 O O . ALA E 5 252 ? 21.590 52.585 39.271 1.00 12.79 249 ALA E O 1
ATOM 9890 N N . ARG E 5 253 ? 22.443 50.856 38.067 1.00 14.31 250 ARG E N 1
ATOM 9891 C CA . ARG E 5 253 ? 23.527 50.589 39.033 1.00 15.32 250 ARG E CA 1
ATOM 9892 C C . ARG E 5 253 ? 24.515 51.752 39.129 1.00 15.32 250 ARG E C 1
ATOM 9893 O O . ARG E 5 253 ? 24.828 52.203 40.224 1.00 16.28 250 ARG E O 1
ATOM 9901 N N . GLU E 5 254 ? 24.992 52.240 37.992 1.00 14.77 251 GLU E N 1
ATOM 9902 C CA . GLU E 5 254 ? 25.921 53.370 37.980 1.00 14.86 251 GLU E CA 1
ATOM 9903 C C . GLU E 5 254 ? 25.288 54.687 38.471 1.00 13.92 251 GLU E C 1
ATOM 9904 O O . GLU E 5 254 ? 25.975 55.519 39.055 1.00 14.05 251 GLU E O 1
ATOM 9910 N N . LEU E 5 255 ? 24.011 54.897 38.180 1.00 12.95 252 LEU E N 1
ATOM 9911 C CA . LEU E 5 255 ? 23.296 56.089 38.613 1.00 13.48 252 LEU E CA 1
ATOM 9912 C C . LEU E 5 255 ? 23.165 56.103 40.134 1.00 14.39 252 LEU E C 1
ATOM 9913 O O . LEU E 5 255 ? 23.344 57.162 40.762 1.00 15.47 252 LEU E O 1
ATOM 9918 N N . LEU E 5 256 ? 22.829 54.945 40.715 1.00 14.73 253 LEU E N 1
ATOM 9919 C CA . LEU E 5 256 ? 22.703 54.842 42.170 1.00 15.73 253 LEU E CA 1
ATOM 9920 C C . LEU E 5 256 ? 24.069 55.067 42.794 1.00 16.40 253 LEU E C 1
ATOM 9921 O O . LEU E 5 256 ? 24.185 55.829 43.745 1.00 15.79 253 LEU E O 1
ATOM 9926 N N . LYS E 5 257 ? 25.103 54.448 42.213 1.00 17.49 254 LYS E N 1
ATOM 9927 C CA . LYS E 5 257 ? 26.482 54.608 42.685 1.00 19.13 254 LYS E CA 1
ATOM 9928 C C . LYS E 5 257 ? 26.902 56.075 42.684 1.00 19.66 254 LYS E C 1
ATOM 9929 O O . LYS E 5 257 ? 27.689 56.496 43.535 1.00 20.16 254 LYS E O 1
ATOM 9935 N N . SER E 5 258 ? 26.390 56.837 41.719 1.00 18.17 255 SER E N 1
ATOM 9936 C CA . SER E 5 258 ? 26.725 58.257 41.612 1.00 18.83 255 SER E CA 1
ATOM 9937 C C . SER E 5 258 ? 26.277 59.026 42.845 1.00 19.94 255 SER E C 1
ATOM 9938 O O . SER E 5 258 ? 27.036 59.857 43.375 1.00 19.62 255 SER E O 1
ATOM 9941 N N . PHE E 5 259 ? 25.077 58.711 43.330 1.00 18.11 256 PHE E N 1
ATOM 9942 C CA . PHE E 5 259 ? 24.531 59.380 44.515 1.00 20.36 256 PHE E CA 1
ATOM 9943 C C . PHE E 5 259 ? 24.847 58.693 45.824 1.00 19.93 256 PHE E C 1
ATOM 9944 O O . PHE E 5 259 ? 24.477 59.194 46.866 1.00 19.55 256 PHE E O 1
ATOM 9952 N N . GLY E 5 260 ? 25.545 57.563 45.753 1.00 21.17 257 GLY E N 1
ATOM 9953 C CA . GLY E 5 260 ? 25.901 56.797 46.933 1.00 21.34 257 GLY E CA 1
ATOM 9954 C C . GLY E 5 260 ? 24.729 56.060 47.547 1.00 20.99 257 GLY E C 1
ATOM 9955 O O . GLY E 5 260 ? 24.779 55.716 48.724 1.00 23.02 257 GLY E O 1
ATOM 9956 N N . LEU E 5 261 ? 23.679 55.824 46.759 1.00 19.72 258 LEU E N 1
ATOM 9957 C CA . LEU E 5 261 ? 22.504 55.080 47.213 1.00 19.75 258 LEU E CA 1
ATOM 9958 C C . LEU E 5 261 ? 22.722 53.604 46.941 1.00 20.51 258 LEU E C 1
ATOM 9959 O O . LEU E 5 261 ? 23.517 53.239 46.065 1.00 20.23 258 LEU E O 1
ATOM 9964 N N . ALA E 5 262 ? 22.036 52.768 47.714 1.00 21.04 259 ALA E N 1
ATOM 9965 C CA . ALA E 5 262 ? 22.165 51.314 47.602 1.00 22.19 259 ALA E CA 1
ATOM 9966 C C . ALA E 5 262 ? 20.865 50.619 47.203 1.00 22.51 259 ALA E C 1
ATOM 9967 O O . ALA E 5 262 ? 19.761 51.180 47.340 1.00 23.98 259 ALA E O 1
ATOM 9969 N N . SER E 5 263 ? 21.016 49.390 46.712 1.00 21.84 260 SER E N 1
ATOM 9970 C CA . SER E 5 263 ? 19.890 48.561 46.303 1.00 21.22 260 SER E CA 1
ATOM 9971 C C . SER E 5 263 ? 19.699 47.349 47.243 1.00 21.74 260 SER E C 1
ATOM 9972 O O . SER E 5 263 ? 18.623 46.773 47.290 1.00 20.33 260 SER E O 1
ATOM 9975 N N . ASN E 5 264 ? 20.749 46.992 47.991 1.00 23.00 261 ASN E N 1
ATOM 9976 C CA . ASN E 5 264 ? 20.714 45.890 48.957 1.00 22.78 261 ASN E CA 1
ATOM 9977 C C . ASN E 5 264 ? 21.017 46.376 50.372 1.00 23.18 261 ASN E C 1
ATOM 9978 O O . ASN E 5 264 ? 21.981 47.110 50.593 1.00 24.71 261 ASN E O 1
ATOM 9983 N N . ASN F 4 5 ? -1.243 71.121 -13.734 1.00 36.53 2 ASN F N 1
ATOM 9984 C CA . ASN F 4 5 ? -1.316 71.981 -12.512 1.00 34.67 2 ASN F CA 1
ATOM 9985 C C . ASN F 4 5 ? -0.115 71.846 -11.601 1.00 33.15 2 ASN F C 1
ATOM 9986 O O . ASN F 4 5 ? 0.645 70.862 -11.663 1.00 31.08 2 ASN F O 1
ATOM 9991 N N . GLU F 4 6 ? 0.040 72.847 -10.741 1.00 30.98 3 GLU F N 1
ATOM 9992 C CA . GLU F 4 6 ? 1.101 72.846 -9.752 1.00 31.02 3 GLU F CA 1
ATOM 9993 C C . GLU F 4 6 ? 0.651 71.939 -8.598 1.00 27.66 3 GLU F C 1
ATOM 9994 O O . GLU F 4 6 ? -0.526 71.662 -8.453 1.00 25.96 3 GLU F O 1
ATOM 10008 N N . THR F 4 8 ? -0.222 70.726 -4.747 1.00 20.32 5 THR F N 1
ATOM 10009 C CA . THR F 4 8 ? -0.928 71.334 -3.639 1.00 19.02 5 THR F CA 1
ATOM 10010 C C . THR F 4 8 ? -0.000 71.181 -2.461 1.00 17.43 5 THR F C 1
ATOM 10011 O O . THR F 4 8 ? 0.205 70.067 -2.012 1.00 16.90 5 THR F O 1
ATOM 10015 N N . HIS F 4 9 ? 0.590 72.279 -2.000 1.00 17.42 6 HIS F N 1
ATOM 10016 C CA . HIS F 4 9 ? 1.497 72.219 -0.836 1.00 17.90 6 HIS F CA 1
ATOM 10017 C C . HIS F 4 9 ? 0.638 71.700 0.297 1.00 17.72 6 HIS F C 1
ATOM 10018 O O . HIS F 4 9 ? -0.564 72.008 0.361 1.00 16.88 6 HIS F O 1
ATOM 10025 N N . ARG F 4 10 ? 1.230 70.904 1.188 1.00 16.88 7 ARG F N 1
ATOM 10026 C CA . ARG F 4 10 ? 0.473 70.305 2.278 1.00 16.58 7 ARG F CA 1
ATOM 10027 C C . ARG F 4 10 ? -0.431 71.323 3.008 1.00 17.06 7 ARG F C 1
ATOM 10028 O O . ARG F 4 10 ? -1.518 70.978 3.479 1.00 15.96 7 ARG F O 1
ATOM 10036 N N . THR F 4 11 ? 0.044 72.569 3.077 1.00 17.88 8 THR F N 1
ATOM 10037 C CA . THR F 4 11 ? -0.678 73.667 3.728 1.00 18.47 8 THR F CA 1
ATOM 10038 C C . THR F 4 11 ? -2.011 74.057 3.037 1.00 18.32 8 THR F C 1
ATOM 10039 O O . THR F 4 11 ? -2.896 74.531 3.711 1.00 18.78 8 THR F O 1
ATOM 10043 N N . LYS F 4 12 ? -2.178 73.821 1.731 1.00 17.89 9 LYS F N 1
ATOM 10044 C CA . LYS F 4 12 ? -3.450 74.168 1.075 1.00 18.09 9 LYS F CA 1
ATOM 10045 C C . LYS F 4 12 ? -4.364 72.947 0.801 1.00 17.17 9 LYS F C 1
ATOM 10046 O O . LYS F 4 12 ? -5.426 73.112 0.196 1.00 17.56 9 LYS F O 1
ATOM 10052 N N . THR F 4 13 ? -3.972 71.731 1.231 1.00 15.81 10 THR F N 1
ATOM 10053 C CA . THR F 4 13 ? -4.835 70.557 1.043 1.00 14.80 10 THR F CA 1
ATOM 10054 C C . THR F 4 13 ? -6.050 70.667 1.976 1.00 15.28 10 THR F C 1
ATOM 10055 O O . THR F 4 13 ? -6.059 71.436 2.934 1.00 15.94 10 THR F O 1
ATOM 10059 N N . ARG F 4 14 ? -7.083 69.904 1.686 1.00 16.62 11 ARG F N 1
ATOM 10060 C CA . ARG F 4 14 ? -8.320 69.986 2.455 1.00 17.15 11 ARG F CA 1
ATOM 10061 C C . ARG F 4 14 ? -8.145 69.471 3.892 1.00 17.28 11 ARG F C 1
ATOM 10062 O O . ARG F 4 14 ? -7.497 68.430 4.096 1.00 17.13 11 ARG F O 1
ATOM 10070 N N . PRO F 4 15 ? -8.662 70.225 4.892 1.00 17.10 12 PRO F N 1
ATOM 10071 C CA . PRO F 4 15 ? -8.616 69.780 6.292 1.00 17.65 12 PRO F CA 1
ATOM 10072 C C . PRO F 4 15 ? -9.596 68.637 6.512 1.00 17.71 12 PRO F C 1
ATOM 10073 O O . PRO F 4 15 ? -10.767 68.744 6.147 1.00 18.30 12 PRO F O 1
ATOM 10077 N N . VAL F 4 16 ? -9.105 67.549 7.089 1.00 17.64 13 VAL F N 1
ATOM 10078 C CA . VAL F 4 16 ? -9.889 66.341 7.334 1.00 17.29 13 VAL F CA 1
ATOM 10079 C C . VAL F 4 16 ? -9.650 65.858 8.772 1.00 17.19 13 VAL F C 1
ATOM 10080 O O . VAL F 4 16 ? -8.536 65.438 9.104 1.00 16.53 13 VAL F O 1
ATOM 10084 N N . LYS F 4 17 ? -10.686 65.921 9.611 1.00 16.89 14 LYS F N 1
ATOM 10085 C CA . LYS F 4 17 ? -10.581 65.487 11.001 1.00 17.65 14 LYS F CA 1
ATOM 10086 C C . LYS F 4 17 ? -10.509 63.979 11.135 1.00 16.36 14 LYS F C 1
ATOM 10087 O O . LYS F 4 17 ? -11.243 63.242 10.479 1.00 14.99 14 LYS F O 1
ATOM 10093 N N . VAL F 4 18 ? -9.569 63.552 11.965 1.00 16.36 15 VAL F N 1
ATOM 10094 C CA . VAL F 4 18 ? -9.363 62.178 12.336 1.00 15.99 15 VAL F CA 1
ATOM 10095 C C . VAL F 4 18 ? -9.278 62.304 13.854 1.00 17.34 15 VAL F C 1
ATOM 10096 O O . VAL F 4 18 ? -8.277 62.781 14.394 1.00 17.35 15 VAL F O 1
ATOM 10100 N N . GLY F 4 19 ? -10.351 61.925 14.535 1.00 18.27 16 GLY F N 1
ATOM 10101 C CA . GLY F 4 19 ? -10.403 62.101 15.975 1.00 18.97 16 GLY F CA 1
ATOM 10102 C C . GLY F 4 19 ? -10.312 63.596 16.199 1.00 19.93 16 GLY F C 1
ATOM 10103 O O . GLY F 4 19 ? -10.859 64.382 15.429 1.00 18.22 16 GLY F O 1
ATOM 10104 N N . ASN F 4 20 ? -9.558 63.983 17.220 1.00 20.52 17 ASN F N 1
ATOM 10105 C CA . ASN F 4 20 ? -9.371 65.369 17.575 1.00 24.08 17 ASN F CA 1
ATOM 10106 C C . ASN F 4 20 ? -8.344 66.066 16.676 1.00 22.96 17 ASN F C 1
ATOM 10107 O O . ASN F 4 20 ? -8.261 67.286 16.660 1.00 25.13 17 ASN F O 1
ATOM 10112 N N . LEU F 4 21 ? -7.570 65.272 15.934 1.00 19.58 18 LEU F N 1
ATOM 10113 C CA . LEU F 4 21 ? -6.529 65.763 15.029 1.00 19.71 18 LEU F CA 1
ATOM 10114 C C . LEU F 4 21 ? -7.110 66.258 13.717 1.00 19.94 18 LEU F C 1
ATOM 10115 O O . LEU F 4 21 ? -8.227 65.901 13.355 1.00 21.92 18 LEU F O 1
ATOM 10120 N N . THR F 4 22 ? -6.331 67.063 13.001 1.00 21.23 19 THR F N 1
ATOM 10121 C CA . THR F 4 22 ? -6.722 67.561 11.675 1.00 21.80 19 THR F CA 1
ATOM 10122 C C . THR F 4 22 ? -5.583 67.284 10.692 1.00 20.43 19 THR F C 1
ATOM 10123 O O . THR F 4 22 ? -4.480 67.810 10.830 1.00 24.64 19 THR F O 1
ATOM 10127 N N . ILE F 4 23 ? -5.851 66.418 9.725 1.00 20.05 20 ILE F N 1
ATOM 10128 C CA . ILE F 4 23 ? -4.905 66.093 8.662 1.00 18.83 20 ILE F CA 1
ATOM 10129 C C . ILE F 4 23 ? -5.322 66.953 7.482 1.00 19.94 20 ILE F C 1
ATOM 10130 O O . ILE F 4 23 ? -6.507 66.999 7.142 1.00 18.95 20 ILE F O 1
ATOM 10135 N N . GLY F 4 24 ? -4.355 67.664 6.898 1.00 20.31 21 GLY F N 1
ATOM 10136 C CA . GLY F 4 24 ? -4.600 68.532 5.742 1.00 21.06 21 GLY F CA 1
ATOM 10137 C C . GLY F 4 24 ? -4.783 69.978 6.148 1.00 22.83 21 GLY F C 1
ATOM 10138 O O . GLY F 4 24 ? -5.407 70.266 7.159 1.00 23.76 21 GLY F O 1
ATOM 10139 N N . GLY F 4 25 ? -4.221 70.898 5.369 1.00 24.77 22 GLY F N 1
ATOM 10140 C CA . GLY F 4 25 ? -4.376 72.322 5.655 1.00 25.17 22 GLY F CA 1
ATOM 10141 C C . GLY F 4 25 ? -3.437 72.914 6.686 1.00 25.40 22 GLY F C 1
ATOM 10142 O O . GLY F 4 25 ? -3.736 73.955 7.270 1.00 24.81 22 GLY F O 1
ATOM 10143 N N . ASN F 4 26 ? -2.318 72.239 6.933 1.00 24.65 23 ASN F N 1
ATOM 10144 C CA . ASN F 4 26 ? -1.297 72.742 7.844 1.00 26.05 23 ASN F CA 1
ATOM 10145 C C . ASN F 4 26 ? 0.044 72.127 7.460 1.00 25.25 23 ASN F C 1
ATOM 10146 O O . ASN F 4 26 ? 0.098 71.225 6.612 1.00 26.63 23 ASN F O 1
ATOM 10151 N N . ASN F 4 27 ? 1.105 72.593 8.102 1.00 22.58 24 ASN F N 1
ATOM 10152 C CA . ASN F 4 27 ? 2.460 72.163 7.778 1.00 23.30 24 ASN F CA 1
ATOM 10153 C C . ASN F 4 27 ? 3.008 71.085 8.720 1.00 23.03 24 ASN F C 1
ATOM 10154 O O . ASN F 4 27 ? 4.233 70.934 8.866 1.00 24.19 24 ASN F O 1
ATOM 10159 N N . GLU F 4 28 ? 2.106 70.352 9.364 1.00 21.82 25 GLU F N 1
ATOM 10160 C CA . GLU F 4 28 ? 2.503 69.319 10.307 1.00 22.05 25 GLU F CA 1
ATOM 10161 C C . GLU F 4 28 ? 1.960 67.920 9.959 1.00 19.45 25 GLU F C 1
ATOM 10162 O O . GLU F 4 28 ? 0.731 67.690 9.880 1.00 19.95 25 GLU F O 1
ATOM 10168 N N . LEU F 4 29 ? 2.884 66.985 9.749 1.00 16.63 26 LEU F N 1
ATOM 10169 C CA . LEU F 4 29 ? 2.484 65.627 9.439 1.00 15.12 26 LEU F CA 1
ATOM 10170 C C . LEU F 4 29 ? 2.224 64.805 10.694 1.00 14.22 26 LEU F C 1
ATOM 10171 O O . LEU F 4 29 ? 3.000 64.830 11.670 1.00 14.71 26 LEU F O 1
ATOM 10176 N N . ILE F 4 30 ? 1.102 64.102 10.639 1.00 14.06 27 ILE F N 1
ATOM 10177 C CA . ILE F 4 30 ? 0.657 63.184 11.674 1.00 13.92 27 ILE F CA 1
ATOM 10178 C C . ILE F 4 30 ? 1.345 61.831 11.479 1.00 13.62 27 ILE F C 1
ATOM 10179 O O . ILE F 4 30 ? 1.411 61.318 10.361 1.00 12.97 27 ILE F O 1
ATOM 10184 N N . ILE F 4 31 ? 1.877 61.280 12.573 1.00 13.55 28 ILE F N 1
ATOM 10185 C CA . ILE F 4 31 ? 2.579 59.991 12.566 1.00 13.81 28 ILE F CA 1
ATOM 10186 C C . ILE F 4 31 ? 1.612 58.844 12.795 1.00 13.87 28 ILE F C 1
ATOM 10187 O O . ILE F 4 31 ? 0.780 58.874 13.730 1.00 14.94 28 ILE F O 1
ATOM 10192 N N . GLN F 4 32 ? 1.715 57.839 11.937 1.00 13.41 29 GLN F N 1
ATOM 10193 C CA . GLN F 4 32 ? 0.870 56.693 12.028 1.00 13.24 29 GLN F CA 1
ATOM 10194 C C . GLN F 4 32 ? 1.642 55.391 12.074 1.00 12.61 29 GLN F C 1
ATOM 10195 O O . GLN F 4 32 ? 2.778 55.298 11.602 1.00 13.20 29 GLN F O 1
ATOM 10201 N N . SER F 4 33 ? 1.014 54.392 12.684 1.00 12.26 30 SER F N 1
ATOM 10202 C CA . SER F 4 33 ? 1.579 53.054 12.762 1.00 12.45 30 SER F CA 1
ATOM 10203 C C . SER F 4 33 ? 0.423 52.069 12.629 1.00 12.89 30 SER F C 1
ATOM 10204 O O . SER F 4 33 ? -0.728 52.457 12.327 1.00 12.74 30 SER F O 1
ATOM 10215 N N . THR F 4 35 ? -0.939 48.018 14.207 1.00 15.18 32 THR F N 1
ATOM 10216 C CA . THR F 4 35 ? -0.766 46.900 15.124 1.00 16.67 32 THR F CA 1
ATOM 10217 C C . THR F 4 35 ? -0.432 45.594 14.372 1.00 18.07 32 THR F C 1
ATOM 10218 O O . THR F 4 35 ? -0.740 45.434 13.182 1.00 17.97 32 THR F O 1
ATOM 10222 N N . THR F 4 36 ? 0.209 44.674 15.096 1.00 20.76 33 THR F N 1
ATOM 10223 C CA . THR F 4 36 ? 0.599 43.354 14.584 1.00 21.33 33 THR F CA 1
ATOM 10224 C C . THR F 4 36 ? -0.078 42.215 15.372 1.00 20.98 33 THR F C 1
ATOM 10225 O O . THR F 4 36 ? 0.313 41.054 15.260 1.00 20.09 33 THR F O 1
ATOM 10229 N N . THR F 4 37 ? -1.074 42.556 16.176 1.00 19.65 34 THR F N 1
ATOM 10230 C CA . THR F 4 37 ? -1.803 41.592 16.989 1.00 19.81 34 THR F CA 1
ATOM 10231 C C . THR F 4 37 ? -3.143 41.202 16.357 1.00 20.01 34 THR F C 1
ATOM 10232 O O . THR F 4 37 ? -3.620 41.859 15.412 1.00 20.70 34 THR F O 1
ATOM 10236 N N . LYS F 4 38 ? -3.751 40.122 16.836 1.00 20.45 35 LYS F N 1
ATOM 10237 C CA . LYS F 4 38 ? -5.095 39.792 16.376 1.00 19.62 35 LYS F CA 1
ATOM 10238 C C . LYS F 4 38 ? -5.934 40.887 17.030 1.00 19.50 35 LYS F C 1
ATOM 10239 O O . LYS F 4 38 ? -5.829 41.109 18.249 1.00 18.13 35 LYS F O 1
ATOM 10245 N N . THR F 4 39 ? -6.728 41.589 16.225 1.00 18.18 36 THR F N 1
ATOM 10246 C CA . THR F 4 39 ? -7.532 42.704 16.729 1.00 17.84 36 THR F CA 1
ATOM 10247 C C . THR F 4 39 ? -8.562 42.251 17.741 1.00 19.89 36 THR F C 1
ATOM 10248 O O . THR F 4 39 ? -8.856 42.981 18.687 1.00 18.48 36 THR F O 1
ATOM 10252 N N . HIS F 4 40 ? -9.091 41.036 17.548 1.00 20.68 37 HIS F N 1
ATOM 10253 C CA . HIS F 4 40 ? -10.060 40.467 18.483 1.00 22.62 37 HIS F CA 1
ATOM 10254 C C . HIS F 4 40 ? -9.441 40.121 19.848 1.00 21.47 37 HIS F C 1
ATOM 10255 O O . HIS F 4 40 ? -10.161 39.781 20.784 1.00 23.06 37 HIS F O 1
ATOM 10262 N N . ASP F 4 41 ? -8.110 40.150 19.952 1.00 20.17 38 ASP F N 1
ATOM 10263 C CA . ASP F 4 41 ? -7.447 39.945 21.244 1.00 18.13 38 ASP F CA 1
ATOM 10264 C C . ASP F 4 41 ? -7.327 41.405 21.756 1.00 16.98 38 ASP F C 1
ATOM 10265 O O . ASP F 4 41 ? -6.330 42.056 21.535 1.00 14.10 38 ASP F O 1
ATOM 10270 N N . VAL F 4 42 ? -8.360 41.897 22.432 1.00 17.51 39 VAL F N 1
ATOM 10271 C CA . VAL F 4 42 ? -8.387 43.308 22.871 1.00 17.01 39 VAL F CA 1
ATOM 10272 C C . VAL F 4 42 ? -7.176 43.741 23.755 1.00 16.48 39 VAL F C 1
ATOM 10273 O O . VAL F 4 42 ? -6.492 44.735 23.446 1.00 16.23 39 VAL F O 1
ATOM 10277 N N . GLU F 4 43 ? -6.869 42.991 24.814 1.00 15.16 40 GLU F N 1
ATOM 10278 C CA . GLU F 4 43 ? -5.728 43.372 25.685 1.00 14.28 40 GLU F CA 1
ATOM 10279 C C . GLU F 4 43 ? -4.408 43.424 24.905 1.00 12.86 40 GLU F C 1
ATOM 10280 O O . GLU F 4 43 ? -3.625 44.368 25.061 1.00 11.61 40 GLU F O 1
ATOM 10286 N N . ALA F 4 44 ? -4.178 42.441 24.042 1.00 12.88 41 ALA F N 1
ATOM 10287 C CA . ALA F 4 44 ? -2.938 42.410 23.262 1.00 13.05 41 ALA F CA 1
ATOM 10288 C C . ALA F 4 44 ? -2.840 43.660 22.376 1.00 12.75 41 ALA F C 1
ATOM 10289 O O . ALA F 4 44 ? -1.786 44.291 22.292 1.00 13.17 41 ALA F O 1
ATOM 10291 N N . THR F 4 45 ? -3.960 44.024 21.754 1.00 13.71 42 THR F N 1
ATOM 10292 C CA . THR F 4 45 ? -4.026 45.173 20.847 1.00 13.62 42 THR F CA 1
ATOM 10293 C C . THR F 4 45 ? -3.875 46.454 21.676 1.00 13.75 42 THR F C 1
ATOM 10294 O O . THR F 4 45 ? -3.021 47.308 21.380 1.00 12.90 42 THR F O 1
ATOM 10298 N N . VAL F 4 46 ? -4.644 46.560 22.760 1.00 13.50 43 VAL F N 1
ATOM 10299 C CA . VAL F 4 46 ? -4.533 47.715 23.666 1.00 14.03 43 VAL F CA 1
ATOM 10300 C C . VAL F 4 46 ? -3.098 47.861 24.197 1.00 13.52 43 VAL F C 1
ATOM 10301 O O . VAL F 4 46 ? -2.578 48.967 24.280 1.00 13.92 43 VAL F O 1
ATOM 10305 N N . ALA F 4 47 ? -2.467 46.745 24.563 1.00 14.11 44 ALA F N 1
ATOM 10306 C CA . ALA F 4 47 ? -1.104 46.754 25.084 1.00 14.46 44 ALA F CA 1
ATOM 10307 C C . ALA F 4 47 ? -0.116 47.297 24.046 1.00 14.62 44 ALA F C 1
ATOM 10308 O O . ALA F 4 47 ? 0.808 48.054 24.385 1.00 14.69 44 ALA F O 1
ATOM 10310 N N . GLU F 4 48 ? -0.293 46.915 22.788 1.00 15.10 45 GLU F N 1
ATOM 10311 C CA . GLU F 4 48 ? 0.599 47.398 21.734 1.00 15.18 45 GLU F CA 1
ATOM 10312 C C . GLU F 4 48 ? 0.367 48.884 21.460 1.00 14.82 45 GLU F C 1
ATOM 10313 O O . GLU F 4 48 ? 1.316 49.661 21.390 1.00 14.36 45 GLU F O 1
ATOM 10319 N N . ILE F 4 49 ? -0.901 49.285 21.338 1.00 14.29 46 ILE F N 1
ATOM 10320 C CA . ILE F 4 49 ? -1.249 50.690 21.078 1.00 14.27 46 ILE F CA 1
ATOM 10321 C C . ILE F 4 49 ? -0.762 51.595 22.246 1.00 13.94 46 ILE F C 1
ATOM 10322 O O . ILE F 4 49 ? -0.398 52.751 22.037 1.00 15.62 46 ILE F O 1
ATOM 10327 N N . LYS F 4 50 ? -0.770 51.055 23.458 1.00 15.05 47 LYS F N 1
ATOM 10328 C CA . LYS F 4 50 ? -0.282 51.796 24.634 1.00 15.05 47 LYS F CA 1
ATOM 10329 C C . LYS F 4 50 ? 1.228 52.052 24.482 1.00 15.23 47 LYS F C 1
ATOM 10330 O O . LYS F 4 50 ? 1.732 53.077 24.950 1.00 17.74 47 LYS F O 1
ATOM 10336 N N . ARG F 4 51 ? 1.964 51.125 23.858 1.00 16.51 48 ARG F N 1
ATOM 10337 C CA . ARG F 4 51 ? 3.400 51.336 23.687 1.00 16.85 48 ARG F CA 1
ATOM 10338 C C . ARG F 4 51 ? 3.605 52.377 22.586 1.00 14.49 48 ARG F C 1
ATOM 10339 O O . ARG F 4 51 ? 4.484 53.231 22.675 1.00 13.22 48 ARG F O 1
ATOM 10347 N N . LEU F 4 52 ? 2.768 52.290 21.559 1.00 13.95 49 LEU F N 1
ATOM 10348 C CA . LEU F 4 52 ? 2.795 53.216 20.429 1.00 12.83 49 LEU F CA 1
ATOM 10349 C C . LEU F 4 52 ? 2.473 54.633 20.903 1.00 13.35 49 LEU F C 1
ATOM 10350 O O . LEU F 4 52 ? 3.161 55.564 20.527 1.00 12.75 49 LEU F O 1
ATOM 10355 N N . GLU F 4 53 ? 1.425 54.779 21.723 1.00 14.70 50 GLU F N 1
ATOM 10356 C CA . GLU F 4 53 ? 1.063 56.049 22.318 1.00 14.95 50 GLU F CA 1
ATOM 10357 C C . GLU F 4 53 ? 2.249 56.572 23.134 1.00 15.63 50 GLU F C 1
ATOM 10358 O O . GLU F 4 53 ? 2.552 57.741 23.060 1.00 14.11 50 GLU F O 1
ATOM 10364 N N . GLU F 4 54 ? 2.899 55.704 23.926 1.00 16.06 51 GLU F N 1
ATOM 10365 C CA . GLU F 4 54 ? 4.064 56.111 24.725 1.00 17.45 51 GLU F CA 1
ATOM 10366 C C . GLU F 4 54 ? 5.163 56.692 23.826 1.00 16.72 51 GLU F C 1
ATOM 10367 O O . GLU F 4 54 ? 5.717 57.769 24.095 1.00 16.23 51 GLU F O 1
ATOM 10373 N N . ALA F 4 55 ? 5.419 55.980 22.746 1.00 16.67 52 ALA F N 1
ATOM 10374 C CA . ALA F 4 55 ? 6.483 56.311 21.782 1.00 16.87 52 ALA F CA 1
ATOM 10375 C C . ALA F 4 55 ? 6.192 57.524 20.898 1.00 17.42 52 ALA F C 1
ATOM 10376 O O . ALA F 4 55 ? 7.077 57.962 20.148 1.00 17.82 52 ALA F O 1
ATOM 10378 N N . GLY F 4 56 ? 4.965 58.046 20.982 1.00 16.50 53 GLY F N 1
ATOM 10379 C CA . GLY F 4 56 ? 4.578 59.232 20.221 1.00 16.74 53 GLY F CA 1
ATOM 10380 C C . GLY F 4 56 ? 3.750 58.974 18.976 1.00 15.88 53 GLY F C 1
ATOM 10381 O O . GLY F 4 56 ? 3.600 59.868 18.128 1.00 16.03 53 GLY F O 1
ATOM 10382 N N . CYS F 4 57 ? 3.222 57.766 18.827 1.00 16.19 54 CYS F N 1
ATOM 10383 C CA . CYS F 4 57 ? 2.352 57.486 17.660 1.00 15.10 54 CYS F CA 1
ATOM 10384 C C . CYS F 4 57 ? 1.113 58.357 17.805 1.00 15.53 54 CYS F C 1
ATOM 10385 O O . CYS F 4 57 ? 0.637 58.559 18.914 1.00 17.39 54 CYS F O 1
ATOM 10388 N N . GLN F 4 58 ? 0.575 58.884 16.700 1.00 15.17 55 GLN F N 1
ATOM 10389 C CA . GLN F 4 58 ? -0.587 59.784 16.774 1.00 14.19 55 GLN F CA 1
ATOM 10390 C C . GLN F 4 58 ? -1.885 59.204 16.203 1.00 13.93 55 GLN F C 1
ATOM 10391 O O . GLN F 4 58 ? -2.963 59.717 16.496 1.00 14.16 55 GLN F O 1
ATOM 10397 N N . VAL F 4 59 ? -1.763 58.166 15.378 1.00 13.02 56 VAL F N 1
ATOM 10398 C CA . VAL F 4 59 ? -2.903 57.488 14.738 1.00 12.90 56 VAL F CA 1
ATOM 10399 C C . VAL F 4 59 ? -2.476 56.051 14.475 1.00 12.81 56 VAL F C 1
ATOM 10400 O O . VAL F 4 59 ? -1.414 55.820 13.916 1.00 12.60 56 VAL F O 1
ATOM 10404 N N . VAL F 4 60 ? -3.318 55.086 14.825 1.00 12.62 57 VAL F N 1
ATOM 10405 C CA . VAL F 4 60 ? -2.951 53.697 14.633 1.00 13.15 57 VAL F CA 1
ATOM 10406 C C . VAL F 4 60 ? -3.985 52.917 13.822 1.00 13.87 57 VAL F C 1
ATOM 10407 O O . VAL F 4 60 ? -5.212 53.073 14.024 1.00 14.41 57 VAL F O 1
ATOM 10411 N N A ARG F 4 61 ? -3.487 52.090 12.906 0.30 14.37 58 ARG F N 1
ATOM 10412 N N B ARG F 4 61 ? -3.484 52.089 12.907 0.70 15.20 58 ARG F N 1
ATOM 10413 C CA A ARG F 4 61 ? -4.335 51.275 12.045 0.30 14.47 58 ARG F CA 1
ATOM 10414 C CA B ARG F 4 61 ? -4.335 51.275 12.044 0.70 15.43 58 ARG F CA 1
ATOM 10415 C C A ARG F 4 61 ? -4.384 49.830 12.513 0.30 14.59 58 ARG F C 1
ATOM 10416 C C B ARG F 4 61 ? -4.387 49.841 12.539 0.70 14.87 58 ARG F C 1
ATOM 10417 O O A ARG F 4 61 ? -3.353 49.213 12.768 0.30 14.49 58 ARG F O 1
ATOM 10418 O O B ARG F 4 61 ? -3.357 49.234 12.823 0.70 14.37 58 ARG F O 1
ATOM 10433 N N . VAL F 4 62 ? -5.599 49.298 12.620 1.00 14.83 59 VAL F N 1
ATOM 10434 C CA . VAL F 4 62 ? -5.811 47.916 13.034 1.00 15.66 59 VAL F CA 1
ATOM 10435 C C . VAL F 4 62 ? -6.511 47.147 11.919 1.00 15.96 59 VAL F C 1
ATOM 10436 O O . VAL F 4 62 ? -7.452 47.642 11.299 1.00 16.94 59 VAL F O 1
ATOM 10440 N N . ALA F 4 63 ? -6.063 45.927 11.679 1.00 17.50 60 ALA F N 1
ATOM 10441 C CA . ALA F 4 63 ? -6.660 45.108 10.625 1.00 17.57 60 ALA F CA 1
ATOM 10442 C C . ALA F 4 63 ? -8.040 44.603 11.060 1.00 18.23 60 ALA F C 1
ATOM 10443 O O . ALA F 4 63 ? -8.242 44.213 12.216 1.00 18.84 60 ALA F O 1
ATOM 10445 N N . VAL F 4 64 ? -8.991 44.642 10.132 1.00 18.48 61 VAL F N 1
ATOM 10446 C CA . VAL F 4 64 ? -10.350 44.180 10.362 1.00 19.54 61 VAL F CA 1
ATOM 10447 C C . VAL F 4 64 ? -10.654 43.129 9.288 1.00 21.34 61 VAL F C 1
ATOM 10448 O O . VAL F 4 64 ? -11.335 43.420 8.302 1.00 21.13 61 VAL F O 1
ATOM 10452 N N . PRO F 4 65 ? -10.128 41.906 9.467 1.00 21.14 62 PRO F N 1
ATOM 10453 C CA . PRO F 4 65 ? -10.350 40.844 8.471 1.00 21.61 62 PRO F CA 1
ATOM 10454 C C . PRO F 4 65 ? -11.665 40.108 8.619 1.00 22.49 62 PRO F C 1
ATOM 10455 O O . PRO F 4 65 ? -12.123 39.487 7.664 1.00 23.11 62 PRO F O 1
ATOM 10459 N N . ASP F 4 66 ? -12.240 40.137 9.815 1.00 22.28 63 ASP F N 1
ATOM 10460 C CA . ASP F 4 66 ? -13.467 39.414 10.074 1.00 24.29 63 ASP F CA 1
ATOM 10461 C C . ASP F 4 66 ? -14.376 40.165 11.039 1.00 23.99 63 ASP F C 1
ATOM 10462 O O . ASP F 4 66 ? -14.042 41.265 11.516 1.00 20.61 63 ASP F O 1
ATOM 10467 N N . GLU F 4 67 ? -15.524 39.551 11.311 1.00 24.64 64 GLU F N 1
ATOM 10468 C CA . GLU F 4 67 ? -16.524 40.088 12.216 1.00 24.45 64 GLU F CA 1
ATOM 10469 C C . GLU F 4 67 ? -15.928 40.194 13.639 1.00 24.17 64 GLU F C 1
ATOM 10470 O O . GLU F 4 67 ? -16.124 41.200 14.320 1.00 22.85 64 GLU F O 1
ATOM 10476 N N . ARG F 4 68 ? -15.180 39.168 14.058 1.00 23.55 65 ARG F N 1
ATOM 10477 C CA . ARG F 4 68 ? -14.514 39.169 15.367 1.00 24.29 65 ARG F CA 1
ATOM 10478 C C . ARG F 4 68 ? -13.738 40.479 15.586 1.00 21.08 65 ARG F C 1
ATOM 10479 O O . ARG F 4 68 ? -13.854 41.132 16.628 1.00 20.05 65 ARG F O 1
ATOM 10487 N N . ALA F 4 69 ? -12.936 40.837 14.595 1.00 19.93 66 ALA F N 1
ATOM 10488 C CA . ALA F 4 69 ? -12.105 42.040 14.687 1.00 19.14 66 ALA F CA 1
ATOM 10489 C C . ALA F 4 69 ? -12.987 43.282 14.763 1.00 18.77 66 ALA F C 1
ATOM 10490 O O . ALA F 4 69 ? -12.838 44.102 15.668 1.00 17.05 66 ALA F O 1
ATOM 10492 N N . ALA F 4 70 ? -13.894 43.404 13.800 1.00 18.08 67 ALA F N 1
ATOM 10493 C CA . ALA F 4 70 ? -14.840 44.533 13.725 1.00 19.05 67 ALA F CA 1
ATOM 10494 C C . ALA F 4 70 ? -15.608 44.745 15.023 1.00 18.95 67 ALA F C 1
ATOM 10495 O O . ALA F 4 70 ? -15.898 45.880 15.386 1.00 19.68 67 ALA F O 1
ATOM 10497 N N . ASN F 4 71 ? -15.982 43.658 15.694 1.00 19.79 68 ASN F N 1
ATOM 10498 C CA . ASN F 4 71 ? -16.760 43.767 16.944 1.00 20.50 68 ASN F CA 1
ATOM 10499 C C . ASN F 4 71 ? -15.901 44.059 18.201 1.00 21.11 68 ASN F C 1
ATOM 10500 O O . ASN F 4 71 ? -16.432 44.198 19.303 1.00 20.65 68 ASN F O 1
ATOM 10505 N N . ALA F 4 72 ? -14.579 44.182 18.033 1.00 20.28 69 ALA F N 1
ATOM 10506 C CA . ALA F 4 72 ? -13.679 44.473 19.157 1.00 19.72 69 ALA F CA 1
ATOM 10507 C C . ALA F 4 72 ? -13.293 45.964 19.217 1.00 19.15 69 ALA F C 1
ATOM 10508 O O . ALA F 4 72 ? -12.746 46.436 20.197 1.00 17.77 69 ALA F O 1
ATOM 10510 N N . ILE F 4 73 ? -13.641 46.706 18.175 1.00 19.22 70 ILE F N 1
ATOM 10511 C CA . ILE F 4 73 ? -13.300 48.105 18.082 1.00 20.14 70 ILE F CA 1
ATOM 10512 C C . ILE F 4 73 ? -13.704 48.945 19.294 1.00 19.88 70 ILE F C 1
ATOM 10513 O O . ILE F 4 73 ? -12.870 49.666 19.829 1.00 18.98 70 ILE F O 1
ATOM 10518 N N . ALA F 4 74 ? -14.973 48.867 19.706 1.00 18.61 71 ALA F N 1
ATOM 10519 C CA . ALA F 4 74 ? -15.441 49.647 20.851 1.00 19.19 71 ALA F CA 1
ATOM 10520 C C . ALA F 4 74 ? -14.687 49.282 22.126 1.00 18.01 71 ALA F C 1
ATOM 10521 O O . ALA F 4 74 ? -14.339 50.159 22.896 1.00 16.35 71 ALA F O 1
ATOM 10523 N N . ASP F 4 75 ? -14.414 47.993 22.338 1.00 18.12 72 ASP F N 1
ATOM 10524 C CA . ASP F 4 75 ? -13.663 47.560 23.523 1.00 18.92 72 ASP F CA 1
ATOM 10525 C C . ASP F 4 75 ? -12.230 48.137 23.524 1.00 17.90 72 ASP F C 1
ATOM 10526 O O . ASP F 4 75 ? -11.727 48.571 24.567 1.00 17.96 72 ASP F O 1
ATOM 10531 N N . ILE F 4 76 ? -11.590 48.139 22.360 1.00 17.56 73 ILE F N 1
ATOM 10532 C CA . ILE F 4 76 ? -10.258 48.708 22.192 1.00 17.26 73 ILE F CA 1
ATOM 10533 C C . ILE F 4 76 ? -10.320 50.231 22.411 1.00 18.26 73 ILE F C 1
ATOM 10534 O O . ILE F 4 76 ? -9.626 50.784 23.252 1.00 17.90 73 ILE F O 1
ATOM 10539 N N . LYS F 4 77 ? -11.185 50.885 21.639 1.00 18.65 74 LYS F N 1
ATOM 10540 C CA . LYS F 4 77 ? -11.397 52.331 21.675 1.00 19.25 74 LYS F CA 1
ATOM 10541 C C . LYS F 4 77 ? -11.480 52.892 23.109 1.00 19.85 74 LYS F C 1
ATOM 10542 O O . LYS F 4 77 ? -10.982 53.992 23.382 1.00 20.33 74 LYS F O 1
ATOM 10548 N N . LYS F 4 78 ? -12.068 52.119 24.020 1.00 22.14 75 LYS F N 1
ATOM 10549 C CA . LYS F 4 78 ? -12.243 52.542 25.420 1.00 23.14 75 LYS F CA 1
ATOM 10550 C C . LYS F 4 78 ? -10.960 52.675 26.189 1.00 22.03 75 LYS F C 1
ATOM 10551 O O . LYS F 4 78 ? -10.890 53.484 27.102 1.00 19.28 75 LYS F O 1
ATOM 10557 N N . GLN F 4 79 ? -9.936 51.911 25.792 1.00 20.25 76 GLN F N 1
ATOM 10558 C CA . GLN F 4 79 ? -8.660 51.855 26.517 1.00 18.95 76 GLN F CA 1
ATOM 10559 C C . GLN F 4 79 ? -7.532 52.671 25.927 1.00 19.04 76 GLN F C 1
ATOM 10560 O O . GLN F 4 79 ? -6.430 52.670 26.480 1.00 19.15 76 GLN F O 1
ATOM 10566 N N . ILE F 4 80 ? -7.819 53.394 24.846 1.00 17.91 77 ILE F N 1
ATOM 10567 C CA . ILE F 4 80 ? -6.825 54.195 24.178 1.00 18.51 77 ILE F CA 1
ATOM 10568 C C . ILE F 4 80 ? -7.282 55.641 24.062 1.00 18.10 77 ILE F C 1
ATOM 10569 O O . ILE F 4 80 ? -8.433 55.983 24.437 1.00 18.94 77 ILE F O 1
ATOM 10574 N N . ASN F 4 81 ? -6.389 56.493 23.564 1.00 17.00 78 ASN F N 1
ATOM 10575 C CA . ASN F 4 81 ? -6.758 57.898 23.309 1.00 18.38 78 ASN F CA 1
ATOM 10576 C C . ASN F 4 81 ? -6.486 58.315 21.851 1.00 17.92 78 ASN F C 1
ATOM 10577 O O . ASN F 4 81 ? -7.117 59.244 21.352 1.00 18.41 78 ASN F O 1
ATOM 10582 N N . ILE F 4 82 ? -5.574 57.639 21.158 1.00 18.58 79 ILE F N 1
ATOM 10583 C CA . ILE F 4 82 ? -5.307 58.066 19.768 1.00 18.32 79 ILE F CA 1
ATOM 10584 C C . ILE F 4 82 ? -6.311 57.500 18.784 1.00 18.28 79 ILE F C 1
ATOM 10585 O O . ILE F 4 82 ? -6.853 56.392 18.988 1.00 20.24 79 ILE F O 1
ATOM 10590 N N . PRO F 4 83 ? -6.577 58.243 17.693 1.00 17.70 80 PRO F N 1
ATOM 10591 C CA . PRO F 4 83 ? -7.513 57.709 16.709 1.00 17.28 80 PRO F CA 1
ATOM 10592 C C . PRO F 4 83 ? -7.165 56.323 16.158 1.00 16.78 80 PRO F C 1
ATOM 10593 O O . PRO F 4 83 ? -5.972 55.946 16.091 1.00 14.71 80 PRO F O 1
ATOM 10597 N N . LEU F 4 84 ? -8.214 55.588 15.754 1.00 16.31 81 LEU F N 1
ATOM 10598 C CA . LEU F 4 84 ? -8.088 54.254 15.160 1.00 17.85 81 LEU F CA 1
ATOM 10599 C C . LEU F 4 84 ? -8.522 54.225 13.696 1.00 18.41 81 LEU F C 1
ATOM 10600 O O . LEU F 4 84 ? -9.482 54.894 13.302 1.00 18.27 81 LEU F O 1
ATOM 10605 N N . VAL F 4 85 ? -7.865 53.370 12.925 1.00 18.53 82 VAL F N 1
ATOM 10606 C CA . VAL F 4 85 ? -8.138 53.243 11.509 1.00 18.46 82 VAL F CA 1
ATOM 10607 C C . VAL F 4 85 ? -8.378 51.772 11.165 1.00 18.71 82 VAL F C 1
ATOM 10608 O O . VAL F 4 85 ? -7.508 50.906 11.396 1.00 16.69 82 VAL F O 1
ATOM 10612 N N . ALA F 4 86 ? -9.557 51.501 10.600 1.00 18.63 83 ALA F N 1
ATOM 10613 C CA . ALA F 4 86 ? -9.939 50.142 10.243 1.00 19.90 83 ALA F CA 1
ATOM 10614 C C . ALA F 4 86 ? -9.510 49.797 8.837 1.00 21.53 83 ALA F C 1
ATOM 10615 O O . ALA F 4 86 ? -9.931 50.440 7.849 1.00 21.13 83 ALA F O 1
ATOM 10617 N N . ASP F 4 87 ? -8.644 48.796 8.762 1.00 22.05 84 ASP F N 1
ATOM 10618 C CA . ASP F 4 87 ? -8.171 48.248 7.513 1.00 23.20 84 ASP F CA 1
ATOM 10619 C C . ASP F 4 87 ? -9.185 47.191 7.070 1.00 23.47 84 ASP F C 1
ATOM 10620 O O . ASP F 4 87 ? -9.282 46.123 7.694 1.00 25.47 84 ASP F O 1
ATOM 10625 N N . ILE F 4 88 ? -9.921 47.489 5.999 1.00 21.82 85 ILE F N 1
ATOM 10626 C CA . ILE F 4 88 ? -10.933 46.580 5.461 1.00 21.80 85 ILE F CA 1
ATOM 10627 C C . ILE F 4 88 ? -10.656 46.424 3.970 1.00 22.89 85 ILE F C 1
ATOM 10628 O O . ILE F 4 88 ? -10.433 47.413 3.273 1.00 23.25 85 ILE F O 1
ATOM 10633 N N . HIS F 4 89 ? -10.640 45.180 3.490 1.00 22.21 86 HIS F N 1
ATOM 10634 C CA . HIS F 4 89 ? -10.305 44.944 2.090 1.00 23.38 86 HIS F CA 1
ATOM 10635 C C . HIS F 4 89 ? -11.431 45.237 1.118 1.00 23.75 86 HIS F C 1
ATOM 10636 O O . HIS F 4 89 ? -11.199 45.925 0.116 1.00 23.42 86 HIS F O 1
ATOM 10643 N N . PHE F 4 90 ? -12.632 44.701 1.377 1.00 24.23 87 PHE F N 1
ATOM 10644 C CA . PHE F 4 90 ? -13.748 44.927 0.444 1.00 26.45 87 PHE F CA 1
ATOM 10645 C C . PHE F 4 90 ? -15.185 44.889 1.004 1.00 27.81 87 PHE F C 1
ATOM 10646 O O . PHE F 4 90 ? -15.935 45.844 0.820 1.00 26.61 87 PHE F O 1
ATOM 10654 N N . ASP F 4 91 ? -15.578 43.804 1.671 1.00 31.84 88 ASP F N 1
ATOM 10655 C CA . ASP F 4 91 ? -16.986 43.697 2.108 1.00 32.77 88 ASP F CA 1
ATOM 10656 C C . ASP F 4 91 ? -17.423 44.749 3.125 1.00 31.91 88 ASP F C 1
ATOM 10657 O O . ASP F 4 91 ? -16.895 44.864 4.248 1.00 30.07 88 ASP F O 1
ATOM 10662 N N . TYR F 4 92 ? -18.415 45.499 2.664 1.00 28.91 89 TYR F N 1
ATOM 10663 C CA . TYR F 4 92 ? -19.054 46.590 3.364 1.00 27.44 89 TYR F CA 1
ATOM 10664 C C . TYR F 4 92 ? -19.532 46.218 4.768 1.00 27.20 89 TYR F C 1
ATOM 10665 O O . TYR F 4 92 ? -19.448 47.037 5.671 1.00 29.38 89 TYR F O 1
ATOM 10674 N N . ARG F 4 93 ? -20.041 44.993 4.943 1.00 28.39 90 ARG F N 1
ATOM 10675 C CA . ARG F 4 93 ? -20.513 44.504 6.251 1.00 27.10 90 ARG F CA 1
ATOM 10676 C C . ARG F 4 93 ? -19.500 44.749 7.378 1.00 25.62 90 ARG F C 1
ATOM 10677 O O . ARG F 4 93 ? -19.875 45.037 8.514 1.00 22.53 90 ARG F O 1
ATOM 10685 N N . LEU F 4 94 ? -18.218 44.575 7.076 1.00 23.77 91 LEU F N 1
ATOM 10686 C CA . LEU F 4 94 ? -17.173 44.811 8.067 1.00 23.97 91 LEU F CA 1
ATOM 10687 C C . LEU F 4 94 ? -16.993 46.319 8.283 1.00 23.05 91 LEU F C 1
ATOM 10688 O O . LEU F 4 94 ? -16.732 46.771 9.405 1.00 24.02 91 LEU F O 1
ATOM 10693 N N . ALA F 4 95 ? -17.134 47.098 7.216 1.00 22.59 92 ALA F N 1
ATOM 10694 C CA . ALA F 4 95 ? -17.022 48.553 7.326 1.00 22.62 92 ALA F CA 1
ATOM 10695 C C . ALA F 4 95 ? -18.101 49.116 8.257 1.00 22.46 92 ALA F C 1
ATOM 10696 O O . ALA F 4 95 ? -17.783 49.802 9.230 1.00 23.43 92 ALA F O 1
ATOM 10698 N N . LEU F 4 96 ? -19.370 48.810 7.978 1.00 22.89 93 LEU F N 1
ATOM 10699 C CA . LEU F 4 96 ? -20.489 49.301 8.817 1.00 23.45 93 LEU F CA 1
ATOM 10700 C C . LEU F 4 96 ? -20.345 48.998 10.311 1.00 23.34 93 LEU F C 1
ATOM 10701 O O . LEU F 4 96 ? -20.663 49.847 11.149 1.00 23.07 93 LEU F O 1
ATOM 10706 N N . LYS F 4 97 ? -19.885 47.796 10.639 1.00 22.80 94 LYS F N 1
ATOM 10707 C CA . LYS F 4 97 ? -19.708 47.410 12.042 1.00 23.22 94 LYS F CA 1
ATOM 10708 C C . LYS F 4 97 ? -18.588 48.182 12.716 1.00 21.21 94 LYS F C 1
ATOM 10709 O O . LYS F 4 97 ? -18.713 48.562 13.892 1.00 21.05 94 LYS F O 1
ATOM 10715 N N . ALA F 4 98 ? -17.499 48.415 11.986 1.00 19.71 95 ALA F N 1
ATOM 10716 C CA . ALA F 4 98 ? -16.365 49.140 12.562 1.00 18.69 95 ALA F CA 1
ATOM 10717 C C . ALA F 4 98 ? -16.781 50.595 12.739 1.00 18.92 95 ALA F C 1
ATOM 10718 O O . ALA F 4 98 ? -16.420 51.246 13.718 1.00 20.28 95 ALA F O 1
ATOM 10720 N N . ILE F 4 99 ? -17.566 51.093 11.790 1.00 19.42 96 ILE F N 1
ATOM 10721 C CA . ILE F 4 99 ? -18.078 52.470 11.850 1.00 19.62 96 ILE F CA 1
ATOM 10722 C C . ILE F 4 99 ? -19.032 52.560 13.041 1.00 21.20 96 ILE F C 1
ATOM 10723 O O . ILE F 4 99 ? -18.937 53.484 13.851 1.00 22.69 96 ILE F O 1
ATOM 10728 N N . GLU F 4 100 ? -19.911 51.569 13.174 1.00 24.03 97 GLU F N 1
ATOM 10729 C CA . GLU F 4 100 ? -20.852 51.509 14.294 1.00 26.35 97 GLU F CA 1
ATOM 10730 C C . GLU F 4 100 ? -20.074 51.406 15.606 1.00 25.77 97 GLU F C 1
ATOM 10731 O O . GLU F 4 100 ? -20.514 51.919 16.640 1.00 26.31 97 GLU F O 1
ATOM 10737 N N . GLY F 4 101 ? -18.907 50.759 15.537 1.00 25.50 98 GLY F N 1
ATOM 10738 C CA . GLY F 4 101 ? -18.026 50.582 16.688 1.00 24.88 98 GLY F CA 1
ATOM 10739 C C . GLY F 4 101 ? -17.242 51.811 17.120 1.00 23.40 98 GLY F C 1
ATOM 10740 O O . GLY F 4 101 ? -16.567 51.771 18.137 1.00 22.88 98 GLY F O 1
ATOM 10741 N N . GLY F 4 102 ? -17.345 52.911 16.375 1.00 22.98 99 GLY F N 1
ATOM 10742 C CA . GLY F 4 102 ? -16.634 54.142 16.715 1.00 23.06 99 GLY F CA 1
ATOM 10743 C C . GLY F 4 102 ? -15.284 54.354 16.031 1.00 22.15 99 GLY F C 1
ATOM 10744 O O . GLY F 4 102 ? -14.528 55.278 16.411 1.00 23.47 99 GLY F O 1
ATOM 10745 N N . ILE F 4 103 ? -14.970 53.540 15.016 1.00 20.77 100 ILE F N 1
ATOM 10746 C CA . ILE F 4 103 ? -13.691 53.674 14.288 1.00 18.49 100 ILE F CA 1
ATOM 10747 C C . ILE F 4 103 ? -13.598 55.140 13.831 1.00 18.73 100 ILE F C 1
ATOM 10748 O O . ILE F 4 103 ? -14.605 55.761 13.480 1.00 15.72 100 ILE F O 1
ATOM 10753 N N . ASP F 4 104 ? -12.388 55.695 13.867 1.00 16.59 101 ASP F N 1
ATOM 10754 C CA . ASP F 4 104 ? -12.179 57.109 13.570 1.00 17.01 101 ASP F CA 1
ATOM 10755 C C . ASP F 4 104 ? -11.911 57.387 12.104 1.00 16.80 101 ASP F C 1
ATOM 10756 O O . ASP F 4 104 ? -11.938 58.543 11.690 1.00 17.38 101 ASP F O 1
ATOM 10761 N N . LYS F 4 105 ? -11.685 56.319 11.331 1.00 16.48 102 LYS F N 1
ATOM 10762 C CA . LYS F 4 105 ? -11.427 56.400 9.904 1.00 16.28 102 LYS F CA 1
ATOM 10763 C C . LYS F 4 105 ? -11.497 55.008 9.328 1.00 17.29 102 LYS F C 1
ATOM 10764 O O . LYS F 4 105 ? -11.187 54.026 10.007 1.00 17.39 102 LYS F O 1
ATOM 10770 N N . VAL F 4 106 ? -11.899 54.906 8.071 1.00 17.79 103 VAL F N 1
ATOM 10771 C CA . VAL F 4 106 ? -11.978 53.629 7.445 1.00 18.85 103 VAL F CA 1
ATOM 10772 C C . VAL F 4 106 ? -11.034 53.616 6.249 1.00 19.93 103 VAL F C 1
ATOM 10773 O O . VAL F 4 106 ? -11.178 54.431 5.354 1.00 20.20 103 VAL F O 1
ATOM 10777 N N . ARG F 4 107 ? -10.034 52.732 6.288 1.00 20.72 104 ARG F N 1
ATOM 10778 C CA . ARG F 4 107 ? -9.110 52.555 5.171 1.00 23.00 104 ARG F CA 1
ATOM 10779 C C . ARG F 4 107 ? -9.736 51.428 4.377 1.00 22.97 104 ARG F C 1
ATOM 10780 O O . ARG F 4 107 ? -9.648 50.255 4.754 1.00 20.81 104 ARG F O 1
ATOM 10788 N N . ILE F 4 108 ? -10.403 51.815 3.293 1.00 22.46 105 ILE F N 1
ATOM 10789 C CA . ILE F 4 108 ? -11.098 50.902 2.404 1.00 23.60 105 ILE F CA 1
ATOM 10790 C C . ILE F 4 108 ? -11.182 51.589 1.051 1.00 22.63 105 ILE F C 1
ATOM 10791 O O . ILE F 4 108 ? -11.352 52.807 0.979 1.00 23.35 105 ILE F O 1
ATOM 10796 N N . ASN F 4 109 ? -11.016 50.819 -0.013 1.00 23.48 106 ASN F N 1
ATOM 10797 C CA . ASN F 4 109 ? -11.084 51.364 -1.350 1.00 23.86 106 ASN F CA 1
ATOM 10798 C C . ASN F 4 109 ? -12.501 51.180 -1.833 1.00 25.75 106 ASN F C 1
ATOM 10799 O O . ASN F 4 109 ? -13.009 50.062 -1.819 1.00 26.54 106 ASN F O 1
ATOM 10804 N N . PRO F 4 110 ? -13.155 52.289 -2.233 1.00 25.40 107 PRO F N 1
ATOM 10805 C CA . PRO F 4 110 ? -14.542 52.311 -2.695 1.00 25.22 107 PRO F CA 1
ATOM 10806 C C . PRO F 4 110 ? -14.820 51.435 -3.905 1.00 25.73 107 PRO F C 1
ATOM 10807 O O . PRO F 4 110 ? -15.907 50.874 -3.999 1.00 25.22 107 PRO F O 1
ATOM 10811 N N . GLY F 4 111 ? -13.823 51.296 -4.783 1.00 27.10 108 GLY F N 1
ATOM 10812 C CA . GLY F 4 111 ? -13.944 50.520 -6.019 1.00 27.45 108 GLY F CA 1
ATOM 10813 C C . GLY F 4 111 ? -13.897 49.011 -5.871 1.00 29.36 108 GLY F C 1
ATOM 10814 O O . GLY F 4 111 ? -14.159 48.296 -6.831 1.00 29.02 108 GLY F O 1
ATOM 10815 N N . ASN F 4 112 ? -13.539 48.521 -4.684 1.00 33.62 109 ASN F N 1
ATOM 10816 C CA . ASN F 4 112 ? -13.510 47.080 -4.423 1.00 33.05 109 ASN F CA 1
ATOM 10817 C C . ASN F 4 112 ? -14.774 46.650 -3.672 1.00 31.89 109 ASN F C 1
ATOM 10818 O O . ASN F 4 112 ? -15.115 45.477 -3.664 1.00 30.35 109 ASN F O 1
ATOM 10823 N N . ILE F 4 113 ? -15.468 47.609 -3.055 1.00 29.20 110 ILE F N 1
ATOM 10824 C CA . ILE F 4 113 ? -16.658 47.311 -2.225 1.00 28.11 110 ILE F CA 1
ATOM 10825 C C . ILE F 4 113 ? -17.787 46.551 -2.936 1.00 29.18 110 ILE F C 1
ATOM 10826 O O . ILE F 4 113 ? -18.555 45.839 -2.282 1.00 28.26 110 ILE F O 1
ATOM 10831 N N . GLY F 4 114 ? -17.890 46.690 -4.258 1.00 27.06 111 GLY F N 1
ATOM 10832 C CA . GLY F 4 114 ? -18.938 46.007 -5.007 1.00 27.98 111 GLY F CA 1
ATOM 10833 C C . GLY F 4 114 ? -20.018 46.957 -5.514 1.00 27.99 111 GLY F C 1
ATOM 10834 O O . GLY F 4 114 ? -19.808 48.169 -5.588 1.00 26.90 111 GLY F O 1
ATOM 10835 N N . ARG F 4 115 ? -21.175 46.386 -5.848 1.00 29.55 112 ARG F N 1
ATOM 10836 C CA . ARG F 4 115 ? -22.324 47.130 -6.407 1.00 28.83 112 ARG F CA 1
ATOM 10837 C C . ARG F 4 115 ? -22.818 48.355 -5.611 1.00 28.93 112 ARG F C 1
ATOM 10838 O O . ARG F 4 115 ? -22.432 48.590 -4.459 1.00 26.35 112 ARG F O 1
ATOM 10846 N N . ARG F 4 116 ? -23.696 49.104 -6.278 1.00 29.18 113 ARG F N 1
ATOM 10847 C CA . ARG F 4 116 ? -24.278 50.362 -5.801 1.00 28.27 113 ARG F CA 1
ATOM 10848 C C . ARG F 4 116 ? -24.735 50.436 -4.348 1.00 27.58 113 ARG F C 1
ATOM 10849 O O . ARG F 4 116 ? -24.415 51.405 -3.675 1.00 25.17 113 ARG F O 1
ATOM 10857 N N . HIS F 4 117 ? -25.523 49.466 -3.882 1.00 27.60 114 HIS F N 1
ATOM 10858 C CA . HIS F 4 117 ? -26.072 49.554 -2.523 1.00 28.71 114 HIS F CA 1
ATOM 10859 C C . HIS F 4 117 ? -25.030 49.379 -1.433 1.00 27.44 114 HIS F C 1
ATOM 10860 O O . HIS F 4 117 ? -25.032 50.118 -0.453 1.00 26.71 114 HIS F O 1
ATOM 10867 N N . LYS F 4 118 ? -24.129 48.422 -1.591 1.00 27.85 115 LYS F N 1
ATOM 10868 C CA . LYS F 4 118 ? -23.140 48.239 -0.533 1.00 28.00 115 LYS F CA 1
ATOM 10869 C C . LYS F 4 118 ? -22.167 49.418 -0.400 1.00 25.89 115 LYS F C 1
ATOM 10870 O O . LYS F 4 118 ? -21.720 49.699 0.701 1.00 23.24 115 LYS F O 1
ATOM 10876 N N . VAL F 4 119 ? -21.892 50.136 -1.494 1.00 24.31 116 VAL F N 1
ATOM 10877 C CA . VAL F 4 119 ? -21.021 51.329 -1.442 1.00 23.24 116 VAL F CA 1
ATOM 10878 C C . VAL F 4 119 ? -21.757 52.491 -0.760 1.00 22.94 116 VAL F C 1
ATOM 10879 O O . VAL F 4 119 ? -21.179 53.187 0.085 1.00 23.57 116 VAL F O 1
ATOM 10883 N N . GLU F 4 120 ? -23.019 52.703 -1.136 1.00 24.10 117 GLU F N 1
ATOM 10884 C CA . GLU F 4 120 ? -23.820 53.781 -0.560 1.00 24.40 117 GLU F CA 1
ATOM 10885 C C . GLU F 4 120 ? -23.962 53.558 0.937 1.00 23.62 117 GLU F C 1
ATOM 10886 O O . GLU F 4 120 ? -23.837 54.495 1.705 1.00 20.98 117 GLU F O 1
ATOM 10892 N N . ALA F 4 121 ? -24.208 52.311 1.340 1.00 23.32 118 ALA F N 1
ATOM 10893 C CA . ALA F 4 121 ? -24.318 52.007 2.759 1.00 23.09 118 ALA F CA 1
ATOM 10894 C C . ALA F 4 121 ? -23.064 52.497 3.452 1.00 20.92 118 ALA F C 1
ATOM 10895 O O . ALA F 4 121 ? -23.153 53.262 4.418 1.00 21.10 118 ALA F O 1
ATOM 10897 N N . VAL F 4 122 ? -21.895 52.097 2.929 1.00 20.32 119 VAL F N 1
ATOM 10898 C CA . VAL F 4 122 ? -20.602 52.510 3.501 1.00 20.40 119 VAL F CA 1
ATOM 10899 C C . VAL F 4 122 ? -20.507 54.014 3.584 1.00 20.28 119 VAL F C 1
ATOM 10900 O O . VAL F 4 122 ? -20.228 54.569 4.663 1.00 19.54 119 VAL F O 1
ATOM 10904 N N . VAL F 4 123 ? -20.730 54.684 2.455 1.00 18.88 120 VAL F N 1
ATOM 10905 C CA . VAL F 4 123 ? -20.633 56.144 2.420 1.00 19.53 120 VAL F CA 1
ATOM 10906 C C . VAL F 4 123 ? -21.641 56.856 3.353 1.00 20.41 120 VAL F C 1
ATOM 10907 O O . VAL F 4 123 ? -21.256 57.760 4.115 1.00 19.91 120 VAL F O 1
ATOM 10911 N N . ASN F 4 124 ? -22.916 56.470 3.301 1.00 21.65 121 ASN F N 1
ATOM 10912 C CA . ASN F 4 124 ? -23.933 57.105 4.188 1.00 22.60 121 ASN F CA 1
ATOM 10913 C C . ASN F 4 124 ? -23.577 56.946 5.663 1.00 22.25 121 ASN F C 1
ATOM 10914 O O . ASN F 4 124 ? -23.747 57.875 6.464 1.00 21.02 121 ASN F O 1
ATOM 10919 N N . ALA F 4 125 ? -23.052 55.771 5.999 1.00 21.79 122 ALA F N 1
ATOM 10920 C CA . ALA F 4 125 ? -22.622 55.461 7.361 1.00 21.95 122 ALA F CA 1
ATOM 10921 C C . ALA F 4 125 ? -21.454 56.343 7.819 1.00 21.16 122 ALA F C 1
ATOM 10922 O O . ALA F 4 125 ? -21.441 56.833 8.960 1.00 22.36 122 ALA F O 1
ATOM 10924 N N . ALA F 4 126 ? -20.472 56.521 6.935 1.00 20.20 123 ALA F N 1
ATOM 10925 C CA . ALA F 4 126 ? -19.305 57.358 7.215 1.00 19.36 123 ALA F CA 1
ATOM 10926 C C . ALA F 4 126 ? -19.707 58.823 7.374 1.00 19.86 123 ALA F C 1
ATOM 10927 O O . ALA F 4 126 ? -19.326 59.468 8.346 1.00 17.88 123 ALA F O 1
ATOM 10929 N N . LYS F 4 127 ? -20.494 59.331 6.426 1.00 20.37 124 LYS F N 1
ATOM 10930 C CA . LYS F 4 127 ? -20.956 60.724 6.456 1.00 21.92 124 LYS F CA 1
ATOM 10931 C C . LYS F 4 127 ? -21.759 61.070 7.689 1.00 21.63 124 LYS F C 1
ATOM 10932 O O . LYS F 4 127 ? -21.580 62.138 8.265 1.00 21.42 124 LYS F O 1
ATOM 10938 N N . GLU F 4 128 ? -22.691 60.185 8.036 1.00 22.93 125 GLU F N 1
ATOM 10939 C CA . GLU F 4 128 ? -23.584 60.390 9.161 1.00 24.44 125 GLU F CA 1
ATOM 10940 C C . GLU F 4 128 ? -22.818 60.600 10.455 1.00 24.06 125 GLU F C 1
ATOM 10941 O O . GLU F 4 128 ? -23.152 61.485 11.226 1.00 25.15 125 GLU F O 1
ATOM 10947 N N . ARG F 4 129 ? -21.763 59.816 10.654 1.00 25.98 126 ARG F N 1
ATOM 10948 C CA . ARG F 4 129 ? -20.941 59.883 11.865 1.00 26.08 126 ARG F CA 1
ATOM 10949 C C . ARG F 4 129 ? -19.651 60.716 11.705 1.00 24.84 126 ARG F C 1
ATOM 10950 O O . ARG F 4 129 ? -18.737 60.640 12.514 1.00 24.22 126 ARG F O 1
ATOM 10958 N N . GLY F 4 130 ? -19.633 61.538 10.660 1.00 22.45 127 GLY F N 1
ATOM 10959 C CA . GLY F 4 130 ? -18.553 62.467 10.357 1.00 20.40 127 GLY F CA 1
ATOM 10960 C C . GLY F 4 130 ? -17.122 61.997 10.285 1.00 19.45 127 GLY F C 1
ATOM 10961 O O . GLY F 4 130 ? -16.235 62.744 10.660 1.00 19.03 127 GLY F O 1
ATOM 10962 N N A ILE F 4 131 ? -16.915 60.798 9.749 0.70 19.45 128 ILE F N 1
ATOM 10963 N N B ILE F 4 131 ? -16.873 60.771 9.820 0.30 18.42 128 ILE F N 1
ATOM 10964 C CA A ILE F 4 131 ? -15.593 60.183 9.636 0.70 19.06 128 ILE F CA 1
ATOM 10965 C CA B ILE F 4 131 ? -15.487 60.285 9.712 0.30 17.41 128 ILE F CA 1
ATOM 10966 C C A ILE F 4 131 ? -15.096 60.198 8.179 0.70 18.05 128 ILE F C 1
ATOM 10967 C C B ILE F 4 131 ? -15.074 60.166 8.244 0.30 17.14 128 ILE F C 1
ATOM 10968 O O A ILE F 4 131 ? -15.905 60.181 7.261 0.70 18.67 128 ILE F O 1
ATOM 10969 O O B ILE F 4 131 ? -15.923 59.978 7.377 0.30 17.56 128 ILE F O 1
ATOM 10978 N N . PRO F 4 132 ? -13.763 60.273 7.968 1.00 16.76 129 PRO F N 1
ATOM 10979 C CA . PRO F 4 132 ? -13.211 60.177 6.603 1.00 16.08 129 PRO F CA 1
ATOM 10980 C C . PRO F 4 132 ? -12.899 58.756 6.117 1.00 16.07 129 PRO F C 1
ATOM 10981 O O . PRO F 4 132 ? -12.936 57.795 6.888 1.00 16.50 129 PRO F O 1
ATOM 10985 N N . ILE F 4 133 ? -12.562 58.653 4.835 1.00 17.01 130 ILE F N 1
ATOM 10986 C CA . ILE F 4 133 ? -12.189 57.390 4.199 1.00 16.99 130 ILE F CA 1
ATOM 10987 C C . ILE F 4 133 ? -10.835 57.568 3.513 1.00 17.36 130 ILE F C 1
ATOM 10988 O O . ILE F 4 133 ? -10.642 58.499 2.723 1.00 16.12 130 ILE F O 1
ATOM 10993 N N A ARG F 4 134 ? -9.904 56.686 3.855 0.60 17.08 131 ARG F N 1
ATOM 10994 N N B ARG F 4 134 ? -9.880 56.694 3.823 0.40 17.07 131 ARG F N 1
ATOM 10995 C CA A ARG F 4 134 ? -8.599 56.686 3.244 0.60 17.59 131 ARG F CA 1
ATOM 10996 C CA B ARG F 4 134 ? -8.541 56.799 3.240 0.40 17.42 131 ARG F CA 1
ATOM 10997 C C A ARG F 4 134 ? -8.638 55.763 2.033 0.60 17.61 131 ARG F C 1
ATOM 10998 C C B ARG F 4 134 ? -8.374 55.788 2.094 0.40 17.68 131 ARG F C 1
ATOM 10999 O O A ARG F 4 134 ? -8.987 54.587 2.147 0.60 17.54 131 ARG F O 1
ATOM 11000 O O B ARG F 4 134 ? -8.317 54.577 2.315 0.40 18.44 131 ARG F O 1
ATOM 11015 N N . ILE F 4 135 ? -8.323 56.329 0.874 1.00 17.46 132 ILE F N 1
ATOM 11016 C CA . ILE F 4 135 ? -8.212 55.572 -0.388 1.00 17.91 132 ILE F CA 1
ATOM 11017 C C . ILE F 4 135 ? -6.739 55.281 -0.592 1.00 17.69 132 ILE F C 1
ATOM 11018 O O . ILE F 4 135 ? -5.909 56.191 -0.510 1.00 18.26 132 ILE F O 1
ATOM 11023 N N . GLY F 4 136 ? -6.392 54.032 -0.863 1.00 17.09 133 GLY F N 1
ATOM 11024 C CA . GLY F 4 136 ? -4.987 53.707 -1.065 1.00 18.15 133 GLY F CA 1
ATOM 11025 C C . GLY F 4 136 ? -4.739 52.944 -2.349 1.00 18.67 133 GLY F C 1
ATOM 11026 O O . GLY F 4 136 ? -5.277 51.857 -2.533 1.00 18.98 133 GLY F O 1
ATOM 11027 N N . VAL F 4 137 ? -3.976 53.537 -3.259 1.00 18.98 134 VAL F N 1
ATOM 11028 C CA . VAL F 4 137 ? -3.605 52.857 -4.486 1.00 18.99 134 VAL F CA 1
ATOM 11029 C C . VAL F 4 137 ? -2.254 52.223 -4.199 1.00 19.95 134 VAL F C 1
ATOM 11030 O O . VAL F 4 137 ? -1.398 52.880 -3.600 1.00 17.45 134 VAL F O 1
ATOM 11034 N N . ASN F 4 138 ? -2.107 50.929 -4.519 1.00 20.60 135 ASN F N 1
ATOM 11035 C CA . ASN F 4 138 ? -0.832 50.210 -4.388 1.00 22.70 135 ASN F CA 1
ATOM 11036 C C . ASN F 4 138 ? -0.307 49.854 -5.764 1.00 23.36 135 ASN F C 1
ATOM 11037 O O . ASN F 4 138 ? -1.036 49.265 -6.558 1.00 22.62 135 ASN F O 1
ATOM 11042 N N . ALA F 4 139 ? 0.969 50.156 -6.007 1.00 23.80 136 ALA F N 1
ATOM 11043 C CA . ALA F 4 139 ? 1.617 49.876 -7.287 1.00 24.65 136 ALA F CA 1
ATOM 11044 C C . ALA F 4 139 ? 1.421 48.429 -7.741 1.00 26.10 136 ALA F C 1
ATOM 11045 O O . ALA F 4 139 ? 1.230 48.177 -8.920 1.00 27.70 136 ALA F O 1
ATOM 11047 N N . GLY F 4 140 ? 1.476 47.483 -6.811 1.00 27.91 137 GLY F N 1
ATOM 11048 C CA . GLY F 4 140 ? 1.282 46.069 -7.165 1.00 27.99 137 GLY F CA 1
ATOM 11049 C C . GLY F 4 140 ? -0.178 45.617 -7.216 1.00 29.08 137 GLY F C 1
ATOM 11050 O O . GLY F 4 140 ? -0.448 44.455 -7.530 1.00 27.49 137 GLY F O 1
ATOM 11051 N N . SER F 4 141 ? -1.121 46.521 -6.918 1.00 26.85 138 SER F N 1
ATOM 11052 C CA . SER F 4 141 ? -2.545 46.163 -6.886 1.00 27.54 138 SER F CA 1
ATOM 11053 C C . SER F 4 141 ? -3.430 46.995 -7.801 1.00 27.21 138 SER F C 1
ATOM 11054 O O . SER F 4 141 ? -4.596 47.219 -7.484 1.00 28.19 138 SER F O 1
ATOM 11057 N N . LEU F 4 142 ? -2.906 47.453 -8.932 1.00 27.27 139 LEU F N 1
ATOM 11058 C CA . LEU F 4 142 ? -3.726 48.281 -9.821 1.00 25.76 139 LEU F CA 1
ATOM 11059 C C . LEU F 4 142 ? -4.722 47.406 -10.593 1.00 26.44 139 LEU F C 1
ATOM 11060 O O . LEU F 4 142 ? -4.486 46.210 -10.805 1.00 28.43 139 LEU F O 1
ATOM 11065 N N . GLU F 4 143 ? -5.841 47.996 -10.999 1.00 27.07 140 GLU F N 1
ATOM 11066 C CA . GLU F 4 143 ? -6.867 47.248 -11.752 1.00 26.14 140 GLU F CA 1
ATOM 11067 C C . GLU F 4 143 ? -6.348 46.767 -13.121 1.00 26.05 140 GLU F C 1
ATOM 11068 O O . GLU F 4 143 ? -5.507 47.423 -13.740 1.00 22.01 140 GLU F O 1
ATOM 11074 N N . ARG F 4 144 ? -6.875 45.633 -13.589 1.00 25.95 141 ARG F N 1
ATOM 11075 C CA . ARG F 4 144 ? -6.436 45.048 -14.868 1.00 28.50 141 ARG F CA 1
ATOM 11076 C C . ARG F 4 144 ? -6.455 46.068 -16.010 1.00 26.58 141 ARG F C 1
ATOM 11077 O O . ARG F 4 144 ? -5.448 46.255 -16.671 1.00 27.37 141 ARG F O 1
ATOM 11085 N N . HIS F 4 145 ? -7.586 46.744 -16.221 1.00 25.68 142 HIS F N 1
ATOM 11086 C CA . HIS F 4 145 ? -7.687 47.721 -17.322 1.00 26.58 142 HIS F CA 1
ATOM 11087 C C . HIS F 4 145 ? -6.547 48.752 -17.273 1.00 25.33 142 HIS F C 1
ATOM 11088 O O . HIS F 4 145 ? -6.131 49.241 -18.318 1.00 23.40 142 HIS F O 1
ATOM 11095 N N . ILE F 4 146 ? -6.044 49.055 -16.067 1.00 23.08 143 ILE F N 1
ATOM 11096 C CA . ILE F 4 146 ? -4.913 49.990 -15.899 1.00 23.80 143 ILE F CA 1
ATOM 11097 C C . ILE F 4 146 ? -3.631 49.341 -16.424 1.00 22.55 143 ILE F C 1
ATOM 11098 O O . ILE F 4 146 ? -2.942 49.943 -17.256 1.00 21.46 143 ILE F O 1
ATOM 11103 N N . LEU F 4 147 ? -3.312 48.127 -15.953 1.00 21.62 144 LEU F N 1
ATOM 11104 C CA . LEU F 4 147 ? -2.126 47.411 -16.457 1.00 21.67 144 LEU F CA 1
ATOM 11105 C C . LEU F 4 147 ? -2.197 47.276 -17.976 1.00 21.40 144 LEU F C 1
ATOM 11106 O O . LEU F 4 147 ? -1.181 47.265 -18.623 1.00 20.70 144 LEU F O 1
ATOM 11111 N N . GLU F 4 148 ? -3.405 47.158 -18.523 1.00 21.42 145 GLU F N 1
ATOM 11112 C CA . GLU F 4 148 ? -3.594 47.083 -19.995 1.00 21.97 145 GLU F CA 1
ATOM 11113 C C . GLU F 4 148 ? -3.225 48.393 -20.648 1.00 20.74 145 GLU F C 1
ATOM 11114 O O . GLU F 4 148 ? -2.389 48.445 -21.565 1.00 21.43 145 GLU F O 1
ATOM 11120 N N . LYS F 4 149 ? -3.863 49.454 -20.169 1.00 20.35 146 LYS F N 1
ATOM 11121 C CA . LYS F 4 149 ? -3.659 50.806 -20.670 1.00 20.02 146 LYS F CA 1
ATOM 11122 C C . LYS F 4 149 ? -2.164 51.213 -20.688 1.00 20.27 146 LYS F C 1
ATOM 11123 O O . LYS F 4 149 ? -1.667 51.629 -21.724 1.00 19.32 146 LYS F O 1
ATOM 11129 N N . TYR F 4 150 ? -1.450 51.000 -19.581 1.00 19.94 147 TYR F N 1
ATOM 11130 C CA . TYR F 4 150 ? -0.053 51.426 -19.464 1.00 20.91 147 TYR F CA 1
ATOM 11131 C C . TYR F 4 150 ? 1.020 50.343 -19.609 1.00 21.89 147 TYR F C 1
ATOM 11132 O O . TYR F 4 150 ? 2.198 50.672 -19.757 1.00 22.37 147 TYR F O 1
ATOM 11141 N N . GLY F 4 151 ? 0.625 49.075 -19.539 1.00 22.70 148 GLY F N 1
ATOM 11142 C CA . GLY F 4 151 ? 1.555 47.962 -19.671 1.00 23.41 148 GLY F CA 1
ATOM 11143 C C . GLY F 4 151 ? 2.154 47.449 -18.370 1.00 23.10 148 GLY F C 1
ATOM 11144 O O . GLY F 4 151 ? 2.329 46.234 -18.191 1.00 23.50 148 GLY F O 1
ATOM 11145 N N . TYR F 4 152 ? 2.488 48.369 -17.473 1.00 22.11 149 TYR F N 1
ATOM 11146 C CA . TYR F 4 152 ? 3.093 48.031 -16.190 1.00 22.77 149 TYR F CA 1
ATOM 11147 C C . TYR F 4 152 ? 2.699 49.081 -15.161 1.00 21.11 149 TYR F C 1
ATOM 11148 O O . TYR F 4 152 ? 2.034 50.051 -15.497 1.00 20.57 149 TYR F O 1
ATOM 11157 N N . PRO F 4 153 ? 3.054 48.864 -13.888 1.00 21.92 150 PRO F N 1
ATOM 11158 C CA . PRO F 4 153 ? 2.683 49.890 -12.909 1.00 21.06 150 PRO F CA 1
ATOM 11159 C C . PRO F 4 153 ? 3.487 51.146 -13.133 1.00 20.40 150 PRO F C 1
ATOM 11160 O O . PRO F 4 153 ? 4.736 51.074 -13.276 1.00 19.15 150 PRO F O 1
ATOM 11164 N N . THR F 4 154 ? 2.778 52.277 -13.219 1.00 19.21 151 THR F N 1
ATOM 11165 C CA . THR F 4 154 ? 3.382 53.583 -13.405 1.00 19.02 151 THR F CA 1
ATOM 11166 C C . THR F 4 154 ? 2.601 54.574 -12.574 1.00 18.49 151 THR F C 1
ATOM 11167 O O . THR F 4 154 ? 1.470 54.298 -12.189 1.00 18.35 151 THR F O 1
ATOM 11171 N N . ALA F 4 155 ? 3.203 55.733 -12.341 1.00 19.40 152 ALA F N 1
ATOM 11172 C CA . ALA F 4 155 ? 2.585 56.802 -11.573 1.00 19.96 152 ALA F CA 1
ATOM 11173 C C . ALA F 4 155 ? 1.319 57.335 -12.245 1.00 20.50 152 ALA F C 1
ATOM 11174 O O . ALA F 4 155 ? 0.350 57.658 -11.553 1.00 20.96 152 ALA F O 1
ATOM 11176 N N . ASP F 4 156 ? 1.320 57.448 -13.583 1.00 20.43 153 ASP F N 1
ATOM 11177 C CA . ASP F 4 156 ? 0.131 57.917 -14.297 1.00 20.32 153 ASP F CA 1
ATOM 11178 C C . ASP F 4 156 ? -1.013 56.902 -14.149 1.00 19.22 153 ASP F C 1
ATOM 11179 O O . ASP F 4 156 ? -2.178 57.274 -14.205 1.00 19.08 153 ASP F O 1
ATOM 11184 N N . GLY F 4 157 ? -0.679 55.629 -13.985 1.00 18.20 154 GLY F N 1
ATOM 11185 C CA . GLY F 4 157 ? -1.714 54.602 -13.802 1.00 17.60 154 GLY F CA 1
ATOM 11186 C C . GLY F 4 157 ? -2.209 54.669 -12.365 1.00 16.70 154 GLY F C 1
ATOM 11187 O O . GLY F 4 157 ? -3.396 54.546 -12.095 1.00 17.09 154 GLY F O 1
ATOM 11196 N N . VAL F 4 159 ? -2.234 57.280 -10.440 1.00 16.62 156 VAL F N 1
ATOM 11197 C CA . VAL F 4 159 ? -3.067 58.479 -10.312 1.00 17.39 156 VAL F CA 1
ATOM 11198 C C . VAL F 4 159 ? -4.443 58.241 -10.949 1.00 17.17 156 VAL F C 1
ATOM 11199 O O . VAL F 4 159 ? -5.441 58.706 -10.419 1.00 16.67 156 VAL F O 1
ATOM 11203 N N . GLU F 4 160 ? -4.503 57.519 -12.072 1.00 17.61 157 GLU F N 1
ATOM 11204 C CA . GLU F 4 160 ? -5.799 57.208 -12.678 1.00 17.96 157 GLU F CA 1
ATOM 11205 C C . GLU F 4 160 ? -6.662 56.379 -11.720 1.00 17.40 157 GLU F C 1
ATOM 11206 O O . GLU F 4 160 ? -7.848 56.672 -11.513 1.00 16.91 157 GLU F O 1
ATOM 11212 N N . SER F 4 161 ? -6.067 55.320 -11.174 1.00 17.87 158 SER F N 1
ATOM 11213 C CA . SER F 4 161 ? -6.754 54.458 -10.232 1.00 18.33 158 SER F CA 1
ATOM 11214 C C . SER F 4 161 ? -7.226 55.266 -9.027 1.00 17.73 158 SER F C 1
ATOM 11215 O O . SER F 4 161 ? -8.313 55.017 -8.518 1.00 16.90 158 SER F O 1
ATOM 11218 N N . ALA F 4 162 ? -6.421 56.241 -8.589 1.00 17.58 159 ALA F N 1
ATOM 11219 C CA . ALA F 4 162 ? -6.807 57.106 -7.459 1.00 16.91 159 ALA F CA 1
ATOM 11220 C C . ALA F 4 162 ? -8.032 57.942 -7.844 1.00 16.95 159 ALA F C 1
ATOM 11221 O O . ALA F 4 162 ? -8.954 58.089 -7.055 1.00 16.48 159 ALA F O 1
ATOM 11223 N N . LEU F 4 163 ? -8.040 58.455 -9.079 1.00 17.64 160 LEU F N 1
ATOM 11224 C CA . LEU F 4 163 ? -9.164 59.281 -9.583 1.00 17.88 160 LEU F CA 1
ATOM 11225 C C . LEU F 4 163 ? -10.483 58.548 -9.609 1.00 17.72 160 LEU F C 1
ATOM 11226 O O . LEU F 4 163 ? -11.525 59.090 -9.195 1.00 17.76 160 LEU F O 1
ATOM 11231 N N . HIS F 4 164 ? -10.460 57.310 -10.097 1.00 19.20 161 HIS F N 1
ATOM 11232 C CA . HIS F 4 164 ? -11.681 56.510 -10.147 1.00 19.90 161 HIS F CA 1
ATOM 11233 C C . HIS F 4 164 ? -12.296 56.350 -8.765 1.00 20.36 161 HIS F C 1
ATOM 11234 O O . HIS F 4 164 ? -13.498 56.547 -8.600 1.00 19.99 161 HIS F O 1
ATOM 11241 N N . HIS F 4 165 ? -11.479 55.986 -7.783 1.00 21.06 162 HIS F N 1
ATOM 11242 C CA . HIS F 4 165 ? -11.978 55.832 -6.423 1.00 20.33 162 HIS F CA 1
ATOM 11243 C C . HIS F 4 165 ? -12.520 57.158 -5.901 1.00 19.54 162 HIS F C 1
ATOM 11244 O O . HIS F 4 165 ? -13.577 57.190 -5.278 1.00 19.01 162 HIS F O 1
ATOM 11251 N N . ILE F 4 166 ? -11.800 58.244 -6.176 1.00 17.68 163 ILE F N 1
ATOM 11252 C CA . ILE F 4 166 ? -12.207 59.589 -5.743 1.00 17.09 163 ILE F CA 1
ATOM 11253 C C . ILE F 4 166 ? -13.553 60.011 -6.301 1.00 17.85 163 ILE F C 1
ATOM 11254 O O . ILE F 4 166 ? -14.380 60.593 -5.580 1.00 19.17 163 ILE F O 1
ATOM 11259 N N . LYS F 4 167 ? -13.782 59.691 -7.572 1.00 17.94 164 LYS F N 1
ATOM 11260 C CA . LYS F 4 167 ? -15.001 60.055 -8.258 1.00 17.78 164 LYS F CA 1
ATOM 11261 C C . LYS F 4 167 ? -16.231 59.313 -7.727 1.00 17.96 164 LYS F C 1
ATOM 11262 O O . LYS F 4 167 ? -17.296 59.908 -7.651 1.00 17.51 164 LYS F O 1
ATOM 11268 N N . ILE F 4 168 ? -16.077 58.025 -7.399 1.00 17.94 165 ILE F N 1
ATOM 11269 C CA . ILE F 4 168 ? -17.159 57.218 -6.828 1.00 19.90 165 ILE F CA 1
ATOM 11270 C C . ILE F 4 168 ? -17.698 57.923 -5.586 1.00 20.22 165 ILE F C 1
ATOM 11271 O O . ILE F 4 168 ? -18.912 58.050 -5.411 1.00 22.09 165 ILE F O 1
ATOM 11276 N N . LEU F 4 169 ? -16.779 58.402 -4.747 1.00 20.16 166 LEU F N 1
ATOM 11277 C CA . LEU F 4 169 ? -17.130 59.079 -3.509 1.00 19.87 166 LEU F CA 1
ATOM 11278 C C . LEU F 4 169 ? -17.650 60.510 -3.769 1.00 19.49 166 LEU F C 1
ATOM 11279 O O . LEU F 4 169 ? -18.685 60.884 -3.218 1.00 19.27 166 LEU F O 1
ATOM 11284 N N . GLU F 4 170 ? -16.966 61.285 -4.622 1.00 20.48 167 GLU F N 1
ATOM 11285 C CA . GLU F 4 170 ? -17.415 62.668 -4.940 1.00 20.72 167 GLU F CA 1
ATOM 11286 C C . GLU F 4 170 ? -18.803 62.722 -5.630 1.00 20.55 167 GLU F C 1
ATOM 11287 O O . GLU F 4 170 ? -19.589 63.669 -5.387 1.00 18.97 167 GLU F O 1
ATOM 11293 N N . ASP F 4 171 ? -19.079 61.742 -6.510 1.00 20.35 168 ASP F N 1
ATOM 11294 C CA . ASP F 4 171 ? -20.390 61.616 -7.178 1.00 20.79 168 ASP F CA 1
ATOM 11295 C C . ASP F 4 171 ? -21.454 61.460 -6.094 1.00 20.46 168 ASP F C 1
ATOM 11296 O O . ASP F 4 171 ? -22.612 61.835 -6.277 1.00 20.99 168 ASP F O 1
ATOM 11301 N N . LEU F 4 172 ? -21.051 60.886 -4.966 1.00 19.79 169 LEU F N 1
ATOM 11302 C CA . LEU F 4 172 ? -21.935 60.733 -3.811 1.00 19.75 169 LEU F CA 1
ATOM 11303 C C . LEU F 4 172 ? -21.804 61.902 -2.831 1.00 20.40 169 LEU F C 1
ATOM 11304 O O . LEU F 4 172 ? -22.306 61.836 -1.699 1.00 20.01 169 LEU F O 1
ATOM 11309 N N . ASP F 4 173 ? -21.163 62.984 -3.283 1.00 20.56 170 ASP F N 1
ATOM 11310 C CA . ASP F 4 173 ? -20.966 64.176 -2.448 1.00 21.68 170 ASP F CA 1
ATOM 11311 C C . ASP F 4 173 ? -20.246 63.864 -1.115 1.00 21.43 170 ASP F C 1
ATOM 11312 O O . ASP F 4 173 ? -20.567 64.418 -0.050 1.00 21.42 170 ASP F O 1
ATOM 11317 N N . PHE F 4 174 ? -19.270 62.957 -1.208 1.00 21.86 171 PHE F N 1
ATOM 11318 C CA . PHE F 4 174 ? -18.413 62.552 -0.088 1.00 21.91 171 PHE F CA 1
ATOM 11319 C C . PHE F 4 174 ? -17.016 63.103 -0.420 1.00 21.90 171 PHE F C 1
ATOM 11320 O O . PHE F 4 174 ? -16.447 62.786 -1.488 1.00 20.06 171 PHE F O 1
ATOM 11328 N N . HIS F 4 175 ? -16.485 63.941 0.472 1.00 21.58 172 HIS F N 1
ATOM 11329 C CA . HIS F 4 175 ? -15.198 64.602 0.254 1.00 22.87 172 HIS F CA 1
ATOM 11330 C C . HIS F 4 175 ? -14.192 64.478 1.417 1.00 22.95 172 HIS F C 1
ATOM 11331 O O . HIS F 4 175 ? -13.076 65.008 1.329 1.00 22.10 172 HIS F O 1
ATOM 11338 N N . ASP F 4 176 ? -14.579 63.786 2.496 1.00 22.31 173 ASP F N 1
ATOM 11339 C CA . ASP F 4 176 ? -13.683 63.574 3.642 1.00 20.80 173 ASP F CA 1
ATOM 11340 C C . ASP F 4 176 ? -12.682 62.484 3.217 1.00 19.62 173 ASP F C 1
ATOM 11341 O O . ASP F 4 176 ? -12.731 61.340 3.679 1.00 18.27 173 ASP F O 1
ATOM 11346 N N . ILE F 4 177 ? -11.754 62.872 2.338 1.00 19.49 174 ILE F N 1
ATOM 11347 C CA . ILE F 4 177 ? -10.826 61.929 1.723 1.00 17.77 174 ILE F CA 1
ATOM 11348 C C . ILE F 4 177 ? -9.341 62.143 1.952 1.00 15.95 174 ILE F C 1
ATOM 11349 O O . ILE F 4 177 ? -8.832 63.265 1.922 1.00 15.00 174 ILE F O 1
ATOM 11354 N N . ILE F 4 178 ? -8.646 61.033 2.184 1.00 14.43 175 ILE F N 1
ATOM 11355 C CA . ILE F 4 178 ? -7.184 61.061 2.321 1.00 14.11 175 ILE F CA 1
ATOM 11356 C C . ILE F 4 178 ? -6.674 60.046 1.320 1.00 13.40 175 ILE F C 1
ATOM 11357 O O . ILE F 4 178 ? -7.320 59.011 1.128 1.00 13.31 175 ILE F O 1
ATOM 11362 N N . VAL F 4 179 ? -5.524 60.307 0.683 1.00 13.33 176 VAL F N 1
ATOM 11363 C CA . VAL F 4 179 ? -5.025 59.397 -0.351 1.00 13.45 176 VAL F CA 1
ATOM 11364 C C . VAL F 4 179 ? -3.592 58.901 -0.136 1.00 13.47 176 VAL F C 1
ATOM 11365 O O . VAL F 4 179 ? -2.691 59.705 0.156 1.00 12.85 176 VAL F O 1
ATOM 11369 N N . SER F 4 180 ? -3.416 57.574 -0.241 1.00 13.85 177 SER F N 1
ATOM 11370 C CA . SER F 4 180 ? -2.101 56.905 -0.174 1.00 14.89 177 SER F CA 1
ATOM 11371 C C . SER F 4 180 ? -1.727 56.470 -1.592 1.00 14.44 177 SER F C 1
ATOM 11372 O O . SER F 4 180 ? -2.603 56.079 -2.368 1.00 14.00 177 SER F O 1
ATOM 11383 N N . LYS F 4 182 ? 1.135 54.141 -2.500 1.00 15.34 179 LYS F N 1
ATOM 11384 C CA . LYS F 4 182 ? 2.241 53.281 -2.064 1.00 15.68 179 LYS F CA 1
ATOM 11385 C C . LYS F 4 182 ? 2.916 52.357 -3.079 1.00 15.32 179 LYS F C 1
ATOM 11386 O O . LYS F 4 182 ? 2.255 51.553 -3.730 1.00 16.55 179 LYS F O 1
ATOM 11392 N N . ALA F 4 183 ? 4.244 52.472 -3.179 1.00 15.53 180 ALA F N 1
ATOM 11393 C CA . ALA F 4 183 ? 5.058 51.616 -4.044 1.00 15.86 180 ALA F CA 1
ATOM 11394 C C . ALA F 4 183 ? 6.356 51.236 -3.340 1.00 17.62 180 ALA F C 1
ATOM 11395 O O . ALA F 4 183 ? 6.690 51.794 -2.290 1.00 17.48 180 ALA F O 1
ATOM 11397 N N . SER F 4 184 ? 7.080 50.283 -3.924 1.00 20.43 181 SER F N 1
ATOM 11398 C CA . SER F 4 184 ? 8.341 49.799 -3.359 1.00 21.29 181 SER F CA 1
ATOM 11399 C C . SER F 4 184 ? 9.548 50.464 -3.999 1.00 22.24 181 SER F C 1
ATOM 11400 O O . SER F 4 184 ? 10.626 50.529 -3.384 1.00 20.99 181 SER F O 1
ATOM 11403 N N . ASP F 4 185 ? 9.401 50.907 -5.248 1.00 21.89 182 ASP F N 1
ATOM 11404 C CA . ASP F 4 185 ? 10.493 51.596 -5.911 1.00 22.33 182 ASP F CA 1
ATOM 11405 C C . ASP F 4 185 ? 10.399 53.080 -5.522 1.00 19.85 182 ASP F C 1
ATOM 11406 O O . ASP F 4 185 ? 9.358 53.720 -5.712 1.00 20.18 182 ASP F O 1
ATOM 11411 N N . VAL F 4 186 ? 11.495 53.614 -4.995 1.00 18.51 183 VAL F N 1
ATOM 11412 C CA . VAL F 4 186 ? 11.559 54.982 -4.505 1.00 17.81 183 VAL F CA 1
ATOM 11413 C C . VAL F 4 186 ? 11.301 55.997 -5.602 1.00 17.64 183 VAL F C 1
ATOM 11414 O O . VAL F 4 186 ? 10.633 56.996 -5.396 1.00 16.11 183 VAL F O 1
ATOM 11418 N N . ASN F 4 187 ? 11.839 55.741 -6.779 1.00 16.98 184 ASN F N 1
ATOM 11419 C CA . ASN F 4 187 ? 11.599 56.632 -7.876 1.00 17.50 184 ASN F CA 1
ATOM 11420 C C . ASN F 4 187 ? 10.090 56.695 -8.207 1.00 16.39 184 ASN F C 1
ATOM 11421 O O . ASN F 4 187 ? 9.536 57.774 -8.404 1.00 17.22 184 ASN F O 1
ATOM 11426 N N . LEU F 4 188 ? 9.413 55.556 -8.193 1.00 16.49 185 LEU F N 1
ATOM 11427 C CA . LEU F 4 188 ? 7.975 55.537 -8.482 1.00 16.03 185 LEU F CA 1
ATOM 11428 C C . LEU F 4 188 ? 7.188 56.240 -7.388 1.00 16.05 185 LEU F C 1
ATOM 11429 O O . LEU F 4 188 ? 6.236 56.980 -7.690 1.00 15.44 185 LEU F O 1
ATOM 11434 N N . ALA F 4 189 ? 7.550 55.968 -6.122 1.00 15.35 186 ALA F N 1
ATOM 11435 C CA . ALA F 4 189 ? 6.886 56.582 -4.981 1.00 15.20 186 ALA F CA 1
ATOM 11436 C C . ALA F 4 189 ? 6.818 58.106 -5.146 1.00 15.62 186 ALA F C 1
ATOM 11437 O O . ALA F 4 189 ? 5.738 58.724 -5.099 1.00 14.91 186 ALA F O 1
ATOM 11439 N N . ILE F 4 190 ? 7.998 58.688 -5.353 1.00 16.47 187 ILE F N 1
ATOM 11440 C CA . ILE F 4 190 ? 8.174 60.123 -5.516 1.00 17.12 187 ILE F CA 1
ATOM 11441 C C . ILE F 4 190 ? 7.343 60.607 -6.684 1.00 18.88 187 ILE F C 1
ATOM 11442 O O . ILE F 4 190 ? 6.552 61.524 -6.533 1.00 19.41 187 ILE F O 1
ATOM 11447 N N . GLU F 4 191 ? 7.545 59.982 -7.842 1.00 20.02 188 GLU F N 1
ATOM 11448 C CA . GLU F 4 191 ? 6.821 60.298 -9.066 1.00 21.79 188 GLU F CA 1
ATOM 11449 C C . GLU F 4 191 ? 5.303 60.338 -8.788 1.00 20.46 188 GLU F C 1
ATOM 11450 O O . GLU F 4 191 ? 4.631 61.325 -9.091 1.00 19.64 188 GLU F O 1
ATOM 11456 N N . ALA F 4 192 ? 4.801 59.283 -8.152 1.00 19.16 189 ALA F N 1
ATOM 11457 C CA . ALA F 4 192 ? 3.368 59.143 -7.842 1.00 18.28 189 ALA F CA 1
ATOM 11458 C C . ALA F 4 192 ? 2.848 60.192 -6.869 1.00 17.45 189 ALA F C 1
ATOM 11459 O O . ALA F 4 192 ? 1.755 60.737 -7.087 1.00 17.36 189 ALA F O 1
ATOM 11461 N N . TYR F 4 193 ? 3.602 60.481 -5.805 1.00 16.52 190 TYR F N 1
ATOM 11462 C CA . TYR F 4 193 ? 3.164 61.497 -4.846 1.00 16.32 190 TYR F CA 1
ATOM 11463 C C . TYR F 4 193 ? 3.082 62.859 -5.518 1.00 16.53 190 TYR F C 1
ATOM 11464 O O . TYR F 4 193 ? 2.094 63.575 -5.324 1.00 16.87 190 TYR F O 1
ATOM 11473 N N . GLU F 4 194 ? 4.084 63.177 -6.333 1.00 17.07 191 GLU F N 1
ATOM 11474 C CA . GLU F 4 194 ? 4.105 64.438 -7.100 1.00 18.06 191 GLU F CA 1
ATOM 11475 C C . GLU F 4 194 ? 2.878 64.551 -8.032 1.00 17.38 191 GLU F C 1
ATOM 11476 O O . GLU F 4 194 ? 2.154 65.542 -8.003 1.00 19.17 191 GLU F O 1
ATOM 11482 N N . LYS F 4 195 ? 2.642 63.531 -8.838 1.00 18.48 192 LYS F N 1
ATOM 11483 C CA . LYS F 4 195 ? 1.503 63.501 -9.761 1.00 18.97 192 LYS F CA 1
ATOM 11484 C C . LYS F 4 195 ? 0.176 63.652 -8.984 1.00 18.98 192 LYS F C 1
ATOM 11485 O O . LYS F 4 195 ? -0.678 64.464 -9.339 1.00 17.75 192 LYS F O 1
ATOM 11491 N N . ALA F 4 196 ? 0.037 62.891 -7.901 1.00 17.59 193 ALA F N 1
ATOM 11492 C CA . ALA F 4 196 ? -1.171 62.955 -7.064 1.00 17.93 193 ALA F CA 1
ATOM 11493 C C . ALA F 4 196 ? -1.423 64.339 -6.491 1.00 17.37 193 ALA F C 1
ATOM 11494 O O . ALA F 4 196 ? -2.578 64.761 -6.343 1.00 16.85 193 ALA F O 1
ATOM 11496 N N . ALA F 4 197 ? -0.368 65.053 -6.118 1.00 16.89 194 ALA F N 1
ATOM 11497 C CA . ALA F 4 197 ? -0.586 66.382 -5.548 1.00 17.49 194 ALA F CA 1
ATOM 11498 C C . ALA F 4 197 ? -1.060 67.360 -6.646 1.00 17.75 194 ALA F C 1
ATOM 11499 O O . ALA F 4 197 ? -1.847 68.277 -6.393 1.00 18.09 194 ALA F O 1
ATOM 11501 N N . ARG F 4 198 ? -0.538 67.184 -7.847 1.00 18.13 195 ARG F N 1
ATOM 11502 C CA . ARG F 4 198 ? -0.939 68.023 -8.981 1.00 19.67 195 ARG F CA 1
ATOM 11503 C C . ARG F 4 198 ? -2.394 67.768 -9.375 1.00 19.46 195 ARG F C 1
ATOM 11504 O O . ARG F 4 198 ? -3.148 68.724 -9.668 1.00 22.38 195 ARG F O 1
ATOM 11512 N N . ALA F 4 199 ? -2.799 66.494 -9.345 1.00 19.31 196 ALA F N 1
ATOM 11513 C CA . ALA F 4 199 ? -4.148 66.059 -9.746 1.00 19.93 196 ALA F CA 1
ATOM 11514 C C . ALA F 4 199 ? -5.312 66.368 -8.801 1.00 20.32 196 ALA F C 1
ATOM 11515 O O . ALA F 4 199 ? -6.437 66.545 -9.265 1.00 19.55 196 ALA F O 1
ATOM 11517 N N . PHE F 4 200 ? -5.084 66.357 -7.486 1.00 19.35 197 PHE F N 1
ATOM 11518 C CA . PHE F 4 200 ? -6.165 66.679 -6.552 1.00 20.60 197 PHE F CA 1
ATOM 11519 C C . PHE F 4 200 ? -5.603 67.380 -5.329 1.00 20.09 197 PHE F C 1
ATOM 11520 O O . PHE F 4 200 ? -4.377 67.383 -5.107 1.00 18.02 197 PHE F O 1
ATOM 11528 N N . ASP F 4 201 ? -6.489 67.992 -4.554 1.00 19.79 198 ASP F N 1
ATOM 11529 C CA . ASP F 4 201 ? -6.057 68.729 -3.370 1.00 20.07 198 ASP F CA 1
ATOM 11530 C C . ASP F 4 201 ? -6.360 68.042 -2.046 1.00 18.12 198 ASP F C 1
ATOM 11531 O O . ASP F 4 201 ? -6.183 68.644 -1.009 1.00 17.97 198 ASP F O 1
ATOM 11536 N N . TYR F 4 202 ? -6.806 66.783 -2.087 1.00 17.63 199 TYR F N 1
ATOM 11537 C CA . TYR F 4 202 ? -7.017 66.023 -0.847 1.00 17.10 199 TYR F CA 1
ATOM 11538 C C . TYR F 4 202 ? -5.655 65.795 -0.247 1.00 15.75 199 TYR F C 1
ATOM 11539 O O . TYR F 4 202 ? -4.688 65.656 -0.968 1.00 16.21 199 TYR F O 1
ATOM 11548 N N . PRO F 4 203 ? -5.572 65.768 1.088 1.00 14.76 200 PRO F N 1
ATOM 11549 C CA . PRO F 4 203 ? -4.274 65.537 1.698 1.00 14.29 200 PRO F CA 1
ATOM 11550 C C . PRO F 4 203 ? -3.712 64.126 1.428 1.00 13.39 200 PRO F C 1
ATOM 11551 O O . PRO F 4 203 ? -4.472 63.145 1.273 1.00 12.27 200 PRO F O 1
ATOM 11555 N N . LEU F 4 204 ? -2.384 64.058 1.321 1.00 13.61 201 LEU F N 1
ATOM 11556 C CA . LEU F 4 204 ? -1.636 62.795 1.089 1.00 13.86 201 LEU F CA 1
ATOM 11557 C C . LEU F 4 204 ? -1.029 62.114 2.347 1.00 13.10 201 LEU F C 1
ATOM 11558 O O . LEU F 4 204 ? -0.385 62.776 3.195 1.00 12.57 201 LEU F O 1
ATOM 11563 N N . HIS F 4 205 ? -1.217 60.783 2.426 1.00 12.35 202 HIS F N 1
ATOM 11564 C CA . HIS F 4 205 ? -0.662 59.946 3.471 1.00 13.08 202 HIS F CA 1
ATOM 11565 C C . HIS F 4 205 ? 0.520 59.290 2.790 1.00 12.33 202 HIS F C 1
ATOM 11566 O O . HIS F 4 205 ? 0.357 58.563 1.786 1.00 12.68 202 HIS F O 1
ATOM 11573 N N . LEU F 4 206 ? 1.688 59.625 3.297 1.00 12.18 203 LEU F N 1
ATOM 11574 C CA . LEU F 4 206 ? 2.965 59.170 2.764 1.00 12.34 203 LEU F CA 1
ATOM 11575 C C . LEU F 4 206 ? 3.396 57.846 3.358 1.00 13.22 203 LEU F C 1
ATOM 11576 O O . LEU F 4 206 ? 3.216 57.571 4.555 1.00 14.08 203 LEU F O 1
ATOM 11581 N N . GLY F 4 207 ? 3.979 57.027 2.505 1.00 14.36 204 GLY F N 1
ATOM 11582 C CA . GLY F 4 207 ? 4.496 55.724 2.915 1.00 14.96 204 GLY F CA 1
ATOM 11583 C C . GLY F 4 207 ? 5.160 55.053 1.733 1.00 16.22 204 GLY F C 1
ATOM 11584 O O . GLY F 4 207 ? 4.969 55.475 0.607 1.00 15.79 204 GLY F O 1
ATOM 11585 N N . ILE F 4 208 ? 5.972 54.037 2.007 1.00 16.39 205 ILE F N 1
ATOM 11586 C CA . ILE F 4 208 ? 6.661 53.270 0.955 1.00 16.80 205 ILE F CA 1
ATOM 11587 C C . ILE F 4 208 ? 6.633 51.825 1.379 1.00 15.76 205 ILE F C 1
ATOM 11588 O O . ILE F 4 208 ? 6.884 51.519 2.550 1.00 14.64 205 ILE F O 1
ATOM 11593 N N . THR F 4 209 ? 6.273 50.956 0.431 1.00 15.08 206 THR F N 1
ATOM 11594 C CA . THR F 4 209 ? 6.209 49.535 0.649 1.00 16.34 206 THR F CA 1
ATOM 11595 C C . THR F 4 209 ? 7.579 49.097 1.067 1.00 16.80 206 THR F C 1
ATOM 11596 O O . THR F 4 209 ? 8.557 49.452 0.434 1.00 15.62 206 THR F O 1
ATOM 11600 N N . GLU F 4 210 ? 7.655 48.316 2.126 1.00 17.10 207 GLU F N 1
ATOM 11601 C CA . GLU F 4 210 ? 8.955 47.886 2.615 1.00 19.00 207 GLU F CA 1
ATOM 11602 C C . GLU F 4 210 ? 9.603 46.803 1.744 1.00 18.95 207 GLU F C 1
ATOM 11603 O O . GLU F 4 210 ? 8.913 45.954 1.160 1.00 19.23 207 GLU F O 1
ATOM 11609 N N A SER F 4 211 ? 10.924 46.859 1.680 0.60 18.74 208 SER F N 1
ATOM 11610 N N B SER F 4 211 ? 10.931 46.871 1.630 0.40 18.39 208 SER F N 1
ATOM 11611 C CA A SER F 4 211 ? 11.715 45.858 1.001 0.60 19.28 208 SER F CA 1
ATOM 11612 C CA B SER F 4 211 ? 11.724 45.878 0.899 0.40 18.56 208 SER F CA 1
ATOM 11613 C C A SER F 4 211 ? 13.003 45.644 1.757 0.60 18.36 208 SER F C 1
ATOM 11614 C C B SER F 4 211 ? 13.064 45.699 1.608 0.40 18.07 208 SER F C 1
ATOM 11615 O O A SER F 4 211 ? 13.427 46.498 2.556 0.60 18.28 208 SER F O 1
ATOM 11616 O O B SER F 4 211 ? 13.568 46.628 2.251 0.40 18.10 208 SER F O 1
ATOM 11621 N N . GLY F 4 212 ? 13.625 44.495 1.501 1.00 18.02 209 GLY F N 1
ATOM 11622 C CA . GLY F 4 212 ? 14.886 44.168 2.100 1.00 17.56 209 GLY F CA 1
ATOM 11623 C C . GLY F 4 212 ? 14.889 44.063 3.609 1.00 16.42 209 GLY F C 1
ATOM 11624 O O . GLY F 4 212 ? 13.849 43.937 4.243 1.00 16.37 209 GLY F O 1
ATOM 11625 N N . THR F 4 213 ? 16.088 44.161 4.155 1.00 15.48 210 THR F N 1
ATOM 11626 C CA . THR F 4 213 ? 16.359 44.082 5.570 1.00 16.06 210 THR F CA 1
ATOM 11627 C C . THR F 4 213 ? 15.855 45.302 6.326 1.00 16.26 210 THR F C 1
ATOM 11628 O O . THR F 4 213 ? 15.417 46.276 5.709 1.00 16.11 210 THR F O 1
ATOM 11632 N N . LEU F 4 214 ? 15.942 45.249 7.655 1.00 17.11 211 LEU F N 1
ATOM 11633 C CA . LEU F 4 214 ? 15.508 46.356 8.496 1.00 17.67 211 LEU F CA 1
ATOM 11634 C C . LEU F 4 214 ? 16.434 47.547 8.222 1.00 17.44 211 LEU F C 1
ATOM 11635 O O . LEU F 4 214 ? 15.984 48.685 8.129 1.00 17.21 211 LEU F O 1
ATOM 11640 N N . PHE F 4 215 ? 17.721 47.261 8.039 1.00 18.13 212 PHE F N 1
ATOM 11641 C CA . PHE F 4 215 ? 18.695 48.289 7.703 1.00 19.18 212 PHE F CA 1
ATOM 11642 C C . PHE F 4 215 ? 18.388 48.935 6.332 1.00 18.73 212 PHE F C 1
ATOM 11643 O O . PHE F 4 215 ? 18.493 50.168 6.180 1.00 17.78 212 PHE F O 1
ATOM 11651 N N . ALA F 4 216 ? 17.974 48.129 5.349 1.00 17.35 213 ALA F N 1
ATOM 11652 C CA . ALA F 4 216 ? 17.671 48.658 4.005 1.00 17.81 213 ALA F CA 1
ATOM 11653 C C . ALA F 4 216 ? 16.324 49.353 3.961 1.00 17.96 213 ALA F C 1
ATOM 11654 O O . ALA F 4 216 ? 16.146 50.346 3.239 1.00 19.83 213 ALA F O 1
ATOM 11656 N N . GLY F 4 217 ? 15.366 48.831 4.723 1.00 17.33 214 GLY F N 1
ATOM 11657 C CA . GLY F 4 217 ? 14.055 49.443 4.801 1.00 15.93 214 GLY F CA 1
ATOM 11658 C C . GLY F 4 217 ? 14.114 50.811 5.439 1.00 14.92 214 GLY F C 1
ATOM 11659 O O . GLY F 4 217 ? 13.390 51.719 5.042 1.00 14.72 214 GLY F O 1
ATOM 11660 N N . THR F 4 218 ? 15.004 50.995 6.413 1.00 13.80 215 THR F N 1
ATOM 11661 C CA . THR F 4 218 ? 15.113 52.290 7.060 1.00 12.92 215 THR F CA 1
ATOM 11662 C C . THR F 4 218 ? 15.764 53.291 6.088 1.00 12.54 215 THR F C 1
ATOM 11663 O O . THR F 4 218 ? 15.318 54.421 5.987 1.00 11.38 215 THR F O 1
ATOM 11667 N N . VAL F 4 219 ? 16.773 52.854 5.344 1.00 12.14 216 VAL F N 1
ATOM 11668 C CA . VAL F 4 219 ? 17.472 53.749 4.400 1.00 12.92 216 VAL F CA 1
ATOM 11669 C C . VAL F 4 219 ? 16.588 54.107 3.197 1.00 12.63 216 VAL F C 1
ATOM 11670 O O . VAL F 4 219 ? 16.569 55.241 2.742 1.00 11.53 216 VAL F O 1
ATOM 11674 N N . LYS F 4 220 ? 15.856 53.132 2.677 1.00 13.35 217 LYS F N 1
ATOM 11675 C CA . LYS F 4 220 ? 15.024 53.378 1.514 1.00 13.83 217 LYS F CA 1
ATOM 11676 C C . LYS F 4 220 ? 13.853 54.300 1.788 1.00 13.61 217 LYS F C 1
ATOM 11677 O O . LYS F 4 220 ? 13.555 55.192 0.970 1.00 13.21 217 LYS F O 1
ATOM 11683 N N . SER F 4 221 ? 13.186 54.115 2.916 1.00 14.01 218 SER F N 1
ATOM 11684 C CA . SER F 4 221 ? 12.032 54.922 3.215 1.00 14.39 218 SER F CA 1
ATOM 11685 C C . SER F 4 221 ? 12.497 56.306 3.491 1.00 14.01 218 SER F C 1
ATOM 11686 O O . SER F 4 221 ? 11.941 57.266 2.954 1.00 13.13 218 SER F O 1
ATOM 11689 N N . ALA F 4 222 ? 13.528 56.413 4.319 1.00 14.50 219 ALA F N 1
ATOM 11690 C CA . ALA F 4 222 ? 14.115 57.698 4.663 1.00 13.82 219 ALA F CA 1
ATOM 11691 C C . ALA F 4 222 ? 14.464 58.504 3.439 1.00 13.65 219 ALA F C 1
ATOM 11692 O O . ALA F 4 222 ? 14.166 59.700 3.398 1.00 12.64 219 ALA F O 1
ATOM 11694 N N . ALA F 4 223 ? 15.151 57.873 2.482 1.00 13.99 220 ALA F N 1
ATOM 11695 C CA . ALA F 4 223 ? 15.537 58.521 1.226 1.00 14.25 220 ALA F CA 1
ATOM 11696 C C . ALA F 4 223 ? 14.308 58.970 0.448 1.00 14.31 220 ALA F C 1
ATOM 11697 O O . ALA F 4 223 ? 14.220 60.118 -0.001 1.00 14.66 220 ALA F O 1
ATOM 11699 N N . GLY F 4 224 ? 13.383 58.042 0.252 1.00 13.95 221 GLY F N 1
ATOM 11700 C CA . GLY F 4 224 ? 12.168 58.333 -0.500 1.00 14.46 221 GLY F CA 1
ATOM 11701 C C . GLY F 4 224 ? 11.301 59.418 0.097 1.00 13.64 221 GLY F C 1
ATOM 11702 O O . GLY F 4 224 ? 10.839 60.314 -0.585 1.00 13.31 221 GLY F O 1
ATOM 11703 N N . LEU F 4 225 ? 11.053 59.309 1.385 1.00 13.49 222 LEU F N 1
ATOM 11704 C CA . LEU F 4 225 ? 10.215 60.269 2.084 1.00 12.68 222 LEU F CA 1
ATOM 11705 C C . LEU F 4 225 ? 10.915 61.605 2.108 1.00 12.54 222 LEU F C 1
ATOM 11706 O O . LEU F 4 225 ? 10.272 62.627 1.884 1.00 11.64 222 LEU F O 1
ATOM 11711 N N . GLY F 4 226 ? 12.231 61.583 2.367 1.00 12.27 223 GLY F N 1
ATOM 11712 C CA . GLY F 4 226 ? 13.056 62.797 2.362 1.00 12.76 223 GLY F CA 1
ATOM 11713 C C . GLY F 4 226 ? 12.799 63.613 1.115 1.00 12.70 223 GLY F C 1
ATOM 11714 O O . GLY F 4 226 ? 12.489 64.814 1.203 1.00 13.70 223 GLY F O 1
ATOM 11715 N N . ALA F 4 227 ? 12.905 62.976 -0.055 1.00 12.34 224 ALA F N 1
ATOM 11716 C CA . ALA F 4 227 ? 12.634 63.667 -1.331 1.00 12.09 224 ALA F CA 1
ATOM 11717 C C . ALA F 4 227 ? 11.189 64.184 -1.401 1.00 11.85 224 ALA F C 1
ATOM 11718 O O . ALA F 4 227 ? 10.920 65.279 -1.924 1.00 11.79 224 ALA F O 1
ATOM 11720 N N . ILE F 4 228 ? 10.261 63.401 -0.869 1.00 11.56 225 ILE F N 1
ATOM 11721 C CA . ILE F 4 228 ? 8.837 63.785 -0.895 1.00 11.86 225 ILE F CA 1
ATOM 11722 C C . ILE F 4 228 ? 8.557 64.953 0.014 1.00 11.83 225 ILE F C 1
ATOM 11723 O O . ILE F 4 228 ? 7.912 65.917 -0.392 1.00 12.64 225 ILE F O 1
ATOM 11728 N N . LEU F 4 229 ? 9.008 64.868 1.256 1.00 12.52 226 LEU F N 1
ATOM 11729 C CA . LEU F 4 229 ? 8.805 65.968 2.210 1.00 12.71 226 LEU F CA 1
ATOM 11730 C C . LEU F 4 229 ? 9.438 67.286 1.747 1.00 13.94 226 LEU F C 1
ATOM 11731 O O . LEU F 4 229 ? 8.913 68.373 2.048 1.00 13.24 226 LEU F O 1
ATOM 11736 N N . ASN F 4 230 ? 10.519 67.188 0.964 1.00 14.72 227 ASN F N 1
ATOM 11737 C CA . ASN F 4 230 ? 11.179 68.381 0.390 1.00 15.16 227 ASN F CA 1
ATOM 11738 C C . ASN F 4 230 ? 10.375 68.974 -0.796 1.00 15.99 227 ASN F C 1
ATOM 11739 O O . ASN F 4 230 ? 10.667 70.068 -1.295 1.00 15.52 227 ASN F O 1
ATOM 11744 N N . LYS F 4 231 ? 9.359 68.260 -1.259 1.00 17.12 228 LYS F N 1
ATOM 11745 C CA . LYS F 4 231 ? 8.515 68.821 -2.308 1.00 18.26 228 LYS F CA 1
ATOM 11746 C C . LYS F 4 231 ? 7.380 69.638 -1.690 1.00 18.01 228 LYS F C 1
ATOM 11747 O O . LYS F 4 231 ? 6.612 70.309 -2.393 1.00 18.00 228 LYS F O 1
ATOM 11753 N N . GLY F 4 232 ? 7.290 69.605 -0.364 1.00 17.14 229 GLY F N 1
ATOM 11754 C CA . GLY F 4 232 ? 6.279 70.360 0.353 1.00 17.06 229 GLY F CA 1
ATOM 11755 C C . GLY F 4 232 ? 4.998 69.573 0.544 1.00 17.05 229 GLY F C 1
ATOM 11756 O O . GLY F 4 232 ? 4.099 70.024 1.231 1.00 18.29 229 GLY F O 1
ATOM 11757 N N . ILE F 4 233 ? 4.968 68.365 -0.010 1.00 17.73 230 ILE F N 1
ATOM 11758 C CA . ILE F 4 233 ? 3.798 67.505 0.009 1.00 17.68 230 ILE F CA 1
ATOM 11759 C C . ILE F 4 233 ? 3.760 66.558 1.210 1.00 16.73 230 ILE F C 1
ATOM 11760 O O . ILE F 4 233 ? 4.781 66.314 1.882 1.00 16.34 230 ILE F O 1
ATOM 11765 N N . GLY F 4 234 ? 2.570 66.016 1.460 1.00 15.99 231 GLY F N 1
ATOM 11766 C CA . GLY F 4 234 ? 2.347 65.074 2.536 1.00 14.89 231 GLY F CA 1
ATOM 11767 C C . GLY F 4 234 ? 1.810 65.706 3.815 1.00 14.72 231 GLY F C 1
ATOM 11768 O O . GLY F 4 234 ? 2.367 66.676 4.349 1.00 14.62 231 GLY F O 1
ATOM 11769 N N . ASN F 4 235 ? 0.748 65.115 4.329 1.00 14.60 232 ASN F N 1
ATOM 11770 C CA . ASN F 4 235 ? 0.099 65.593 5.535 1.00 14.60 232 ASN F CA 1
ATOM 11771 C C . ASN F 4 235 ? 0.087 64.618 6.685 1.00 14.91 232 ASN F C 1
ATOM 11772 O O . ASN F 4 235 ? -0.294 64.980 7.798 1.00 15.43 232 ASN F O 1
ATOM 11777 N N . THR F 4 236 ? 0.460 63.375 6.402 1.00 14.51 233 THR F N 1
ATOM 11778 C CA . THR F 4 236 ? 0.601 62.336 7.420 1.00 15.32 233 THR F CA 1
ATOM 11779 C C . THR F 4 236 ? 1.507 61.260 6.815 1.00 14.51 233 THR F C 1
ATOM 11780 O O . THR F 4 236 ? 1.793 61.274 5.607 1.00 13.75 233 THR F O 1
ATOM 11784 N N . LEU F 4 237 ? 1.984 60.341 7.633 1.00 14.54 234 LEU F N 1
ATOM 11785 C CA . LEU F 4 237 ? 2.829 59.300 7.096 1.00 14.72 234 LEU F CA 1
ATOM 11786 C C . LEU F 4 237 ? 3.037 58.126 8.039 1.00 15.56 234 LEU F C 1
ATOM 11787 O O . LEU F 4 237 ? 2.779 58.204 9.269 1.00 14.86 234 LEU F O 1
ATOM 11792 N N . ARG F 4 238 ? 3.525 57.052 7.441 1.00 13.74 235 ARG F N 1
ATOM 11793 C CA . ARG F 4 238 ? 3.865 55.843 8.163 1.00 13.98 235 ARG F CA 1
ATOM 11794 C C . ARG F 4 238 ? 5.098 55.224 7.536 1.00 14.21 235 ARG F C 1
ATOM 11795 O O . ARG F 4 238 ? 5.238 55.207 6.320 1.00 14.71 235 ARG F O 1
ATOM 11803 N N . ILE F 4 239 ? 6.020 54.775 8.376 1.00 15.23 236 ILE F N 1
ATOM 11804 C CA . ILE F 4 239 ? 7.204 54.064 7.901 1.00 15.88 236 ILE F CA 1
ATOM 11805 C C . ILE F 4 239 ? 6.890 52.573 8.080 1.00 16.52 236 ILE F C 1
ATOM 11806 O O . ILE F 4 239 ? 6.525 52.150 9.172 1.00 16.24 236 ILE F O 1
ATOM 11811 N N . SER F 4 240 ? 6.966 51.781 7.012 1.00 16.53 237 SER F N 1
ATOM 11812 C CA . SER F 4 240 ? 6.665 50.332 7.129 1.00 17.83 237 SER F CA 1
ATOM 11813 C C . SER F 4 240 ? 7.918 49.506 7.330 1.00 19.38 237 SER F C 1
ATOM 11814 O O . SER F 4 240 ? 8.792 49.467 6.463 1.00 18.08 237 SER F O 1
ATOM 11817 N N . LEU F 4 241 ? 8.008 48.872 8.501 1.00 20.16 238 LEU F N 1
ATOM 11818 C CA . LEU F 4 241 ? 9.142 48.031 8.866 1.00 20.60 238 LEU F CA 1
ATOM 11819 C C . LEU F 4 241 ? 8.669 46.659 9.289 1.00 21.79 238 LEU F C 1
ATOM 11820 O O . LEU F 4 241 ? 7.498 46.477 9.617 1.00 21.30 238 LEU F O 1
ATOM 11825 N N . SER F 4 242 ? 9.585 45.693 9.243 1.00 24.44 239 SER F N 1
ATOM 11826 C CA . SER F 4 242 ? 9.323 44.329 9.692 1.00 26.19 239 SER F CA 1
ATOM 11827 C C . SER F 4 242 ? 9.901 44.230 11.095 1.00 26.16 239 SER F C 1
ATOM 11828 O O . SER F 4 242 ? 10.955 43.617 11.307 1.00 27.29 239 SER F O 1
ATOM 11831 N N . ALA F 4 243 ? 9.222 44.872 12.047 1.00 24.37 240 ALA F N 1
ATOM 11832 C CA . ALA F 4 243 ? 9.655 44.901 13.444 1.00 24.09 240 ALA F CA 1
ATOM 11833 C C . ALA F 4 243 ? 8.550 45.398 14.365 1.00 22.66 240 ALA F C 1
ATOM 11834 O O . ALA F 4 243 ? 7.407 45.625 13.936 1.00 18.97 240 ALA F O 1
ATOM 11836 N N . ASP F 4 244 ? 8.883 45.535 15.645 1.00 20.11 241 ASP F N 1
ATOM 11837 C CA . ASP F 4 244 ? 7.920 46.072 16.605 1.00 19.46 241 ASP F CA 1
ATOM 11838 C C . ASP F 4 244 ? 7.501 47.502 16.172 1.00 18.91 241 ASP F C 1
ATOM 11839 O O . ASP F 4 244 ? 8.358 48.376 16.005 1.00 17.78 241 ASP F O 1
ATOM 11844 N N . PRO F 4 245 ? 6.187 47.743 15.989 1.00 17.31 242 PRO F N 1
ATOM 11845 C CA . PRO F 4 245 ? 5.596 49.025 15.591 1.00 16.91 242 PRO F CA 1
ATOM 11846 C C . PRO F 4 245 ? 6.236 50.273 16.193 1.00 15.94 242 PRO F C 1
ATOM 11847 O O . PRO F 4 245 ? 6.192 51.337 15.581 1.00 13.52 242 PRO F O 1
ATOM 11851 N N . VAL F 4 246 ? 6.844 50.163 17.374 1.00 16.43 243 VAL F N 1
ATOM 11852 C CA . VAL F 4 246 ? 7.473 51.366 17.962 1.00 16.49 243 VAL F CA 1
ATOM 11853 C C . VAL F 4 246 ? 8.634 51.815 17.054 1.00 16.49 243 VAL F C 1
ATOM 11854 O O . VAL F 4 246 ? 8.896 53.000 16.887 1.00 15.18 243 VAL F O 1
ATOM 11858 N N . GLU F 4 247 ? 9.321 50.859 16.448 1.00 17.18 244 GLU F N 1
ATOM 11859 C CA . GLU F 4 247 ? 10.412 51.196 15.555 1.00 17.98 244 GLU F CA 1
ATOM 11860 C C . GLU F 4 247 ? 9.966 52.139 14.446 1.00 17.36 244 GLU F C 1
ATOM 11861 O O . GLU F 4 247 ? 10.660 53.109 14.146 1.00 16.63 244 GLU F O 1
ATOM 11867 N N . GLU F 4 248 ? 8.793 51.856 13.874 1.00 16.46 245 GLU F N 1
ATOM 11868 C CA . GLU F 4 248 ? 8.170 52.699 12.837 1.00 15.47 245 GLU F CA 1
ATOM 11869 C C . GLU F 4 248 ? 8.020 54.161 13.275 1.00 14.79 245 GLU F C 1
ATOM 11870 O O . GLU F 4 248 ? 8.293 55.087 12.488 1.00 13.99 245 GLU F O 1
ATOM 11876 N N . VAL F 4 249 ? 7.613 54.350 14.536 1.00 13.39 246 VAL F N 1
ATOM 11877 C CA . VAL F 4 249 ? 7.414 55.654 15.148 1.00 13.68 246 VAL F CA 1
ATOM 11878 C C . VAL F 4 249 ? 8.746 56.373 15.330 1.00 13.47 246 VAL F C 1
ATOM 11879 O O . VAL F 4 249 ? 8.821 57.568 15.061 1.00 13.37 246 VAL F O 1
ATOM 11883 N N . LYS F 4 250 ? 9.782 55.640 15.759 1.00 13.89 247 LYS F N 1
ATOM 11884 C CA . LYS F 4 250 ? 11.141 56.213 15.925 1.00 13.64 247 LYS F CA 1
ATOM 11885 C C . LYS F 4 250 ? 11.692 56.752 14.568 1.00 14.67 247 LYS F C 1
ATOM 11886 O O . LYS F 4 250 ? 12.228 57.857 14.514 1.00 14.49 247 LYS F O 1
ATOM 11892 N N . VAL F 4 251 ? 11.530 55.992 13.481 1.00 15.32 248 VAL F N 1
ATOM 11893 C CA . VAL F 4 251 ? 11.974 56.466 12.161 1.00 16.06 248 VAL F CA 1
ATOM 11894 C C . VAL F 4 251 ? 11.183 57.709 11.730 1.00 16.21 248 VAL F C 1
ATOM 11895 O O . VAL F 4 251 ? 11.772 58.704 11.316 1.00 17.03 248 VAL F O 1
ATOM 11899 N N . ALA F 4 252 ? 9.856 57.651 11.855 1.00 16.06 249 ALA F N 1
ATOM 11900 C CA . ALA F 4 252 ? 8.995 58.774 11.523 1.00 16.63 249 ALA F CA 1
ATOM 11901 C C . ALA F 4 252 ? 9.371 59.996 12.339 1.00 17.32 249 ALA F C 1
ATOM 11902 O O . ALA F 4 252 ? 9.492 61.105 11.786 1.00 17.25 249 ALA F O 1
ATOM 11904 N N . ARG F 4 253 ? 9.576 59.798 13.646 1.00 16.80 250 ARG F N 1
ATOM 11905 C CA . ARG F 4 253 ? 9.916 60.904 14.542 1.00 18.75 250 ARG F CA 1
ATOM 11906 C C . ARG F 4 253 ? 11.215 61.587 14.154 1.00 17.43 250 ARG F C 1
ATOM 11907 O O . ARG F 4 253 ? 11.279 62.825 14.051 1.00 17.89 250 ARG F O 1
ATOM 11915 N N A GLU F 4 254 ? 12.251 60.791 13.936 0.50 17.63 251 GLU F N 1
ATOM 11916 N N B GLU F 4 254 ? 12.250 60.786 13.927 0.50 18.11 251 GLU F N 1
ATOM 11917 C CA A GLU F 4 254 ? 13.544 61.331 13.553 0.50 17.80 251 GLU F CA 1
ATOM 11918 C CA B GLU F 4 254 ? 13.549 61.310 13.515 0.50 18.60 251 GLU F CA 1
ATOM 11919 C C A GLU F 4 254 ? 13.481 62.020 12.191 0.50 17.00 251 GLU F C 1
ATOM 11920 C C B GLU F 4 254 ? 13.472 62.026 12.187 0.50 17.42 251 GLU F C 1
ATOM 11921 O O A GLU F 4 254 ? 14.094 63.066 11.991 0.50 16.28 251 GLU F O 1
ATOM 11922 O O B GLU F 4 254 ? 14.061 63.089 12.003 0.50 16.60 251 GLU F O 1
ATOM 11933 N N . LEU F 4 255 ? 12.716 61.443 11.268 1.00 17.03 252 LEU F N 1
ATOM 11934 C CA . LEU F 4 255 ? 12.584 62.000 9.932 1.00 18.25 252 LEU F CA 1
ATOM 11935 C C . LEU F 4 255 ? 11.882 63.370 9.983 1.00 18.91 252 LEU F C 1
ATOM 11936 O O . LEU F 4 255 ? 12.424 64.371 9.486 1.00 18.40 252 LEU F O 1
ATOM 11941 N N . LEU F 4 256 ? 10.720 63.435 10.635 1.00 19.00 253 LEU F N 1
ATOM 11942 C CA . LEU F 4 256 ? 9.972 64.694 10.736 1.00 19.23 253 LEU F CA 1
ATOM 11943 C C . LEU F 4 256 ? 10.746 65.795 11.460 1.00 19.91 253 LEU F C 1
ATOM 11944 O O . LEU F 4 256 ? 10.779 66.930 10.978 1.00 22.85 253 LEU F O 1
ATOM 11949 N N . LYS F 4 257 ? 11.356 65.473 12.604 1.00 20.27 254 LYS F N 1
ATOM 11950 C CA . LYS F 4 257 ? 12.145 66.461 13.362 1.00 21.05 254 LYS F CA 1
ATOM 11951 C C . LYS F 4 257 ? 13.280 67.033 12.516 1.00 20.11 254 LYS F C 1
ATOM 11952 O O . LYS F 4 257 ? 13.560 68.242 12.540 1.00 20.47 254 LYS F O 1
ATOM 11958 N N . SER F 4 258 ? 13.941 66.164 11.776 1.00 19.30 255 SER F N 1
ATOM 11959 C CA . SER F 4 258 ? 15.024 66.594 10.923 1.00 19.44 255 SER F CA 1
ATOM 11960 C C . SER F 4 258 ? 14.494 67.720 10.042 1.00 17.54 255 SER F C 1
ATOM 11961 O O . SER F 4 258 ? 15.068 68.790 10.015 1.00 17.30 255 SER F O 1
ATOM 11964 N N . PHE F 4 259 ? 13.367 67.478 9.368 1.00 15.71 256 PHE F N 1
ATOM 11965 C CA . PHE F 4 259 ? 12.733 68.495 8.497 1.00 15.50 256 PHE F CA 1
ATOM 11966 C C . PHE F 4 259 ? 11.991 69.647 9.212 1.00 14.53 256 PHE F C 1
ATOM 11967 O O . PHE F 4 259 ? 11.684 70.695 8.590 1.00 14.92 256 PHE F O 1
ATOM 11975 N N . GLY F 4 260 ? 11.679 69.456 10.494 1.00 13.33 257 GLY F N 1
ATOM 11976 C CA . GLY F 4 260 ? 10.966 70.473 11.295 1.00 12.91 257 GLY F CA 1
ATOM 11977 C C . GLY F 4 260 ? 9.476 70.441 11.022 1.00 12.28 257 GLY F C 1
ATOM 11978 O O . GLY F 4 260 ? 8.795 71.427 11.205 1.00 12.49 257 GLY F O 1
ATOM 11979 N N . LEU F 4 261 ? 8.969 69.285 10.611 1.00 12.74 258 LEU F N 1
ATOM 11980 C CA . LEU F 4 261 ? 7.564 69.125 10.243 1.00 12.47 258 LEU F CA 1
ATOM 11981 C C . LEU F 4 261 ? 6.688 68.338 11.228 1.00 13.64 258 LEU F C 1
ATOM 11982 O O . LEU F 4 261 ? 5.596 67.908 10.867 1.00 12.99 258 LEU F O 1
ATOM 11987 N N . ALA F 4 262 ? 7.149 68.166 12.465 1.00 14.28 259 ALA F N 1
ATOM 11988 C CA . ALA F 4 262 ? 6.365 67.419 13.463 1.00 15.49 259 ALA F CA 1
ATOM 11989 C C . ALA F 4 262 ? 5.241 68.288 14.020 1.00 16.07 259 ALA F C 1
ATOM 11990 O O . ALA F 4 262 ? 5.311 69.531 13.917 1.00 16.35 259 ALA F O 1
ATOM 11992 N N . SER F 4 263 ? 4.188 67.667 14.568 1.00 17.59 260 SER F N 1
ATOM 11993 C CA . SER F 4 263 ? 3.081 68.458 15.174 1.00 18.42 260 SER F CA 1
ATOM 11994 C C . SER F 4 263 ? 3.655 69.445 16.186 1.00 21.06 260 SER F C 1
ATOM 11995 O O . SER F 4 263 ? 4.710 69.193 16.787 1.00 18.19 260 SER F O 1
ATOM 11998 N N . ASN F 4 264 ? 2.949 70.560 16.346 1.00 24.29 261 ASN F N 1
ATOM 11999 C CA . ASN F 4 264 ? 3.280 71.609 17.295 1.00 30.52 261 ASN F CA 1
ATOM 12000 C C . ASN F 4 264 ? 2.316 71.471 18.461 1.00 33.96 261 ASN F C 1
ATOM 12001 O O . ASN F 4 264 ? 1.340 70.723 18.367 1.00 37.56 261 ASN F O 1
ATOM 12006 N N . ALA F 4 265 ? 2.572 72.209 19.540 1.00 40.22 262 ALA F N 1
ATOM 12007 C CA . ALA F 4 265 ? 1.718 72.170 20.734 1.00 41.80 262 ALA F CA 1
ATOM 12008 C C . ALA F 4 265 ? 1.909 73.425 21.598 1.00 43.18 262 ALA F C 1
ATOM 12009 O O . ALA F 4 265 ? 2.970 73.621 22.189 1.00 44.10 262 ALA F O 1
ATOM 12011 N N . ALA F 4 266 ? 0.873 74.260 21.677 1.00 42.82 263 ALA F N 1
ATOM 12012 C CA . ALA F 4 266 ? 0.934 75.509 22.447 1.00 42.54 263 ALA F CA 1
ATOM 12013 C C . ALA F 4 266 ? 1.592 75.314 23.813 1.00 41.01 263 ALA F C 1
ATOM 12014 O O . ALA F 4 266 ? 0.913 75.230 24.832 1.00 39.81 263 ALA F O 1
ATOM 12016 N N . GLU G 1 6 ? 19.421 75.577 -15.439 1.00 30.45 3 GLU G N 1
ATOM 12017 C CA . GLU G 1 6 ? 20.292 76.390 -14.546 1.00 30.98 3 GLU G CA 1
ATOM 12018 C C . GLU G 1 6 ? 21.015 75.503 -13.489 1.00 29.48 3 GLU G C 1
ATOM 12019 O O . GLU G 1 6 ? 22.178 75.761 -13.189 1.00 29.68 3 GLU G O 1
ATOM 12033 N N . THR G 1 8 ? 23.128 72.732 -12.775 1.00 24.95 5 THR G N 1
ATOM 12034 C CA . THR G 1 8 ? 24.003 71.889 -13.586 1.00 24.40 5 THR G CA 1
ATOM 12035 C C . THR G 1 8 ? 23.877 70.389 -13.223 1.00 24.45 5 THR G C 1
ATOM 12036 O O . THR G 1 8 ? 24.270 69.989 -12.145 1.00 23.57 5 THR G O 1
ATOM 12040 N N . HIS G 1 9 ? 23.287 69.582 -14.117 1.00 24.25 6 HIS G N 1
ATOM 12041 C CA . HIS G 1 9 ? 23.097 68.124 -13.869 1.00 24.70 6 HIS G CA 1
ATOM 12042 C C . HIS G 1 9 ? 24.464 67.444 -13.693 1.00 24.08 6 HIS G C 1
ATOM 12043 O O . HIS G 1 9 ? 25.460 67.910 -14.258 1.00 24.11 6 HIS G O 1
ATOM 12050 N N . ARG G 1 10 ? 24.519 66.359 -12.908 1.00 24.21 7 ARG G N 1
ATOM 12051 C CA . ARG G 1 10 ? 25.784 65.626 -12.657 1.00 24.30 7 ARG G CA 1
ATOM 12052 C C . ARG G 1 10 ? 26.531 65.319 -13.916 1.00 25.31 7 ARG G C 1
ATOM 12053 O O . ARG G 1 10 ? 27.758 65.363 -13.957 1.00 24.58 7 ARG G O 1
ATOM 12061 N N . THR G 1 11 ? 25.758 64.905 -14.916 1.00 26.14 8 THR G N 1
ATOM 12062 C CA . THR G 1 11 ? 26.262 64.528 -16.220 1.00 26.75 8 THR G CA 1
ATOM 12063 C C . THR G 1 11 ? 26.989 65.670 -16.933 1.00 27.08 8 THR G C 1
ATOM 12064 O O . THR G 1 11 ? 27.834 65.413 -17.787 1.00 29.80 8 THR G O 1
ATOM 12068 N N . LYS G 1 12 ? 26.673 66.915 -16.558 1.00 25.52 9 LYS G N 1
ATOM 12069 C CA . LYS G 1 12 ? 27.251 68.105 -17.176 1.00 24.56 9 LYS G CA 1
ATOM 12070 C C . LYS G 1 12 ? 28.314 68.848 -16.332 1.00 22.70 9 LYS G C 1
ATOM 12071 O O . LYS G 1 1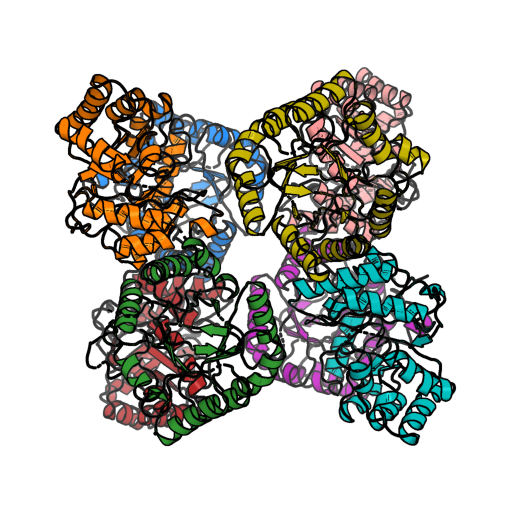2 ? 28.862 69.861 -16.788 1.00 22.10 9 LYS G O 1
ATOM 12077 N N . THR G 1 13 ? 28.590 68.388 -15.111 1.00 20.08 10 THR G N 1
ATOM 12078 C CA . THR G 1 13 ? 29.620 69.041 -14.285 1.00 18.76 10 THR G CA 1
ATOM 12079 C C . THR G 1 13 ? 31.011 68.771 -14.881 1.00 19.10 10 THR G C 1
ATOM 12080 O O . THR G 1 13 ? 31.173 67.925 -15.753 1.00 18.67 10 THR G O 1
ATOM 12084 N N . ARG G 1 14 ? 32.011 69.512 -14.425 1.00 19.34 11 ARG G N 1
ATOM 12085 C CA . ARG G 1 14 ? 33.356 69.340 -14.941 1.00 20.15 11 ARG G CA 1
ATOM 12086 C C . ARG G 1 14 ? 34.052 68.094 -14.357 1.00 18.77 11 ARG G C 1
ATOM 12087 O O . ARG G 1 14 ? 34.063 67.895 -13.148 1.00 19.67 11 ARG G O 1
ATOM 12095 N N . PRO G 1 15 ? 34.654 67.267 -15.220 1.00 18.00 12 PRO G N 1
ATOM 12096 C CA . PRO G 1 15 ? 35.376 66.112 -14.724 1.00 17.51 12 PRO G CA 1
ATOM 12097 C C . PRO G 1 15 ? 36.629 66.512 -13.922 1.00 16.81 12 PRO G C 1
ATOM 12098 O O . PRO G 1 15 ? 37.380 67.412 -14.317 1.00 16.26 12 PRO G O 1
ATOM 12102 N N . VAL G 1 16 ? 36.812 65.865 -12.781 1.00 16.65 13 VAL G N 1
ATOM 12103 C CA . VAL G 1 16 ? 37.973 66.099 -11.944 1.00 16.45 13 VAL G CA 1
ATOM 12104 C C . VAL G 1 16 ? 38.572 64.740 -11.605 1.00 16.69 13 VAL G C 1
ATOM 12105 O O . VAL G 1 16 ? 37.948 63.940 -10.896 1.00 15.51 13 VAL G O 1
ATOM 12109 N N . LYS G 1 17 ? 39.769 64.475 -12.125 1.00 17.12 14 LYS G N 1
ATOM 12110 C CA . LYS G 1 17 ? 40.417 63.221 -11.877 1.00 17.94 14 LYS G CA 1
ATOM 12111 C C . LYS G 1 17 ? 40.938 63.121 -10.447 1.00 17.87 14 LYS G C 1
ATOM 12112 O O . LYS G 1 17 ? 41.617 64.016 -9.968 1.00 17.44 14 LYS G O 1
ATOM 12118 N N . VAL G 1 18 ? 40.591 62.035 -9.762 1.00 18.07 15 VAL G N 1
ATOM 12119 C CA . VAL G 1 18 ? 41.097 61.800 -8.402 1.00 17.93 15 VAL G CA 1
ATOM 12120 C C . VAL G 1 18 ? 41.716 60.402 -8.513 1.00 18.39 15 VAL G C 1
ATOM 12121 O O . VAL G 1 18 ? 41.000 59.395 -8.680 1.00 18.16 15 VAL G O 1
ATOM 12125 N N . GLY G 1 19 ? 43.044 60.348 -8.489 1.00 19.06 16 GLY G N 1
ATOM 12126 C CA . GLY G 1 19 ? 43.751 59.084 -8.673 1.00 20.33 16 GLY G CA 1
ATOM 12127 C C . GLY G 1 19 ? 43.219 58.465 -9.957 1.00 22.31 16 GLY G C 1
ATOM 12128 O O . GLY G 1 19 ? 43.058 59.164 -10.964 1.00 22.52 16 GLY G O 1
ATOM 12129 N N . ASN G 1 20 ? 42.889 57.179 -9.904 1.00 24.67 17 ASN G N 1
ATOM 12130 C CA . ASN G 1 20 ? 42.327 56.453 -11.051 1.00 26.71 17 ASN G CA 1
ATOM 12131 C C . ASN G 1 20 ? 40.780 56.416 -11.125 1.00 26.09 17 ASN G C 1
ATOM 12132 O O . ASN G 1 20 ? 40.195 55.366 -11.416 1.00 27.94 17 ASN G O 1
ATOM 12137 N N . LEU G 1 21 ? 40.140 57.566 -10.898 1.00 22.66 18 LEU G N 1
ATOM 12138 C CA . LEU G 1 21 ? 38.671 57.731 -10.947 1.00 21.89 18 LEU G CA 1
ATOM 12139 C C . LEU G 1 21 ? 38.325 59.100 -11.519 1.00 21.54 18 LEU G C 1
ATOM 12140 O O . LEU G 1 21 ? 39.126 60.024 -11.417 1.00 21.87 18 LEU G O 1
ATOM 12145 N N . THR G 1 22 ? 37.128 59.246 -12.080 1.00 21.16 19 THR G N 1
ATOM 12146 C CA . THR G 1 22 ? 36.661 60.557 -12.551 1.00 21.48 19 THR G CA 1
ATOM 12147 C C . THR G 1 22 ? 35.411 60.973 -11.791 1.00 20.61 19 THR G C 1
ATOM 12148 O O . THR G 1 22 ? 34.395 60.272 -11.809 1.00 21.94 19 THR G O 1
ATOM 12152 N N . ILE G 1 23 ? 35.497 62.110 -11.112 1.00 18.52 20 ILE G N 1
ATOM 12153 C CA . ILE G 1 23 ? 34.371 62.677 -10.405 1.00 17.82 20 ILE G CA 1
ATOM 12154 C C . ILE G 1 23 ? 33.936 63.871 -11.230 1.00 17.26 20 ILE G C 1
ATOM 12155 O O . ILE G 1 23 ? 34.682 64.836 -11.356 1.00 16.95 20 ILE G O 1
ATOM 12160 N N . GLY G 1 24 ? 32.730 63.814 -11.777 1.00 16.17 21 GLY G N 1
ATOM 12161 C CA . GLY G 1 24 ? 32.205 64.904 -12.563 1.00 16.61 21 GLY G CA 1
ATOM 12162 C C . GLY G 1 24 ? 32.004 64.510 -14.000 1.00 17.26 21 GLY G C 1
ATOM 12163 O O . GLY G 1 24 ? 32.739 63.673 -14.519 1.00 16.72 21 GLY G O 1
ATOM 12164 N N . GLY G 1 25 ? 30.991 65.105 -14.629 1.00 18.21 22 GLY G N 1
ATOM 12165 C CA . GLY G 1 25 ? 30.675 64.833 -16.042 1.00 20.30 22 GLY G CA 1
ATOM 12166 C C . GLY G 1 25 ? 30.085 63.462 -16.354 1.00 20.08 22 GLY G C 1
ATOM 12167 O O . GLY G 1 25 ? 30.104 63.029 -17.513 1.00 20.42 22 GLY G O 1
ATOM 12168 N N . ASN G 1 26 ? 29.584 62.765 -15.333 1.00 21.12 23 ASN G N 1
ATOM 12169 C CA . ASN G 1 26 ? 28.943 61.454 -15.518 1.00 22.04 23 ASN G CA 1
ATOM 12170 C C . ASN G 1 26 ? 27.813 61.202 -14.481 1.00 22.10 23 ASN G C 1
ATOM 12171 O O . ASN G 1 26 ? 27.496 62.084 -13.659 1.00 19.84 23 ASN G O 1
ATOM 12176 N N . ASN G 1 27 ? 27.187 60.026 -14.527 1.00 22.17 24 ASN G N 1
ATOM 12177 C CA . ASN G 1 27 ? 26.087 59.744 -13.591 1.00 22.54 24 ASN G CA 1
ATOM 12178 C C . ASN G 1 27 ? 26.449 58.709 -12.535 1.00 21.59 24 ASN G C 1
ATOM 12179 O O . ASN G 1 27 ? 25.565 58.038 -11.994 1.00 21.68 24 ASN G O 1
ATOM 12184 N N . GLU G 1 28 ? 27.742 58.545 -12.266 1.00 21.57 25 GLU G N 1
ATOM 12185 C CA . GLU G 1 28 ? 28.183 57.645 -11.221 1.00 21.36 25 GLU G CA 1
ATOM 12186 C C . GLU G 1 28 ? 28.506 58.463 -9.966 1.00 20.91 25 GLU G C 1
ATOM 12187 O O . GLU G 1 28 ? 29.172 59.500 -10.060 1.00 22.73 25 GLU G O 1
ATOM 12193 N N . LEU G 1 29 ? 28.015 58.038 -8.800 1.00 19.05 26 LEU G N 1
ATOM 12194 C CA . LEU G 1 29 ? 28.390 58.710 -7.560 1.00 18.79 26 LEU G CA 1
ATOM 12195 C C . LEU G 1 29 ? 29.423 57.876 -6.822 1.00 16.78 26 LEU G C 1
ATOM 12196 O O . LEU G 1 29 ? 29.154 56.745 -6.384 1.00 15.69 26 LEU G O 1
ATOM 12201 N N . ILE G 1 30 ? 30.626 58.439 -6.736 1.00 16.27 27 ILE G N 1
ATOM 12202 C CA . ILE G 1 30 ? 31.737 57.783 -6.092 1.00 16.16 27 ILE G CA 1
ATOM 12203 C C . ILE G 1 30 ? 31.559 57.874 -4.581 1.00 15.38 27 ILE G C 1
ATOM 12204 O O . ILE G 1 30 ? 31.245 58.931 -4.038 1.00 14.87 27 ILE G O 1
ATOM 12209 N N . ILE G 1 31 ? 31.741 56.738 -3.928 1.00 14.93 28 ILE G N 1
ATOM 12210 C CA . ILE G 1 31 ? 31.563 56.624 -2.495 1.00 14.99 28 ILE G CA 1
ATOM 12211 C C . ILE G 1 31 ? 32.862 56.903 -1.776 1.00 14.69 28 ILE G C 1
ATOM 12212 O O . ILE G 1 31 ? 33.917 56.395 -2.186 1.00 14.63 28 ILE G O 1
ATOM 12217 N N . GLN G 1 32 ? 32.804 57.737 -0.725 1.00 14.74 29 GLN G N 1
ATOM 12218 C CA . GLN G 1 32 ? 34.004 58.077 0.031 1.00 14.31 29 GLN G CA 1
ATOM 12219 C C . GLN G 1 32 ? 33.769 57.893 1.511 1.00 13.89 29 GLN G C 1
ATOM 12220 O O . GLN G 1 32 ? 32.643 57.736 1.940 1.00 13.53 29 GLN G O 1
ATOM 12226 N N . SER G 1 33 ? 34.849 57.908 2.286 1.00 13.35 30 SER G N 1
ATOM 12227 C CA . SER G 1 33 ? 34.741 57.855 3.753 1.00 13.14 30 SER G CA 1
ATOM 12228 C C . SER G 1 33 ? 35.956 58.558 4.332 1.00 13.66 30 SER G C 1
ATOM 12229 O O . SER G 1 33 ? 36.687 59.240 3.622 1.00 12.99 30 SER G O 1
ATOM 12240 N N . THR G 1 35 ? 39.000 58.150 7.669 1.00 14.39 32 THR G N 1
ATOM 12241 C CA . THR G 1 35 ? 39.533 57.355 8.778 1.00 13.99 32 THR G CA 1
ATOM 12242 C C . THR G 1 35 ? 39.315 58.049 10.119 1.00 14.48 32 THR G C 1
ATOM 12243 O O . THR G 1 35 ? 39.019 59.236 10.183 1.00 13.65 32 THR G O 1
ATOM 12247 N N . THR G 1 36 ? 39.447 57.278 11.187 1.00 16.02 33 THR G N 1
ATOM 12248 C CA . THR G 1 36 ? 39.246 57.773 12.533 1.00 16.90 33 THR G CA 1
ATOM 12249 C C . THR G 1 36 ? 40.494 57.518 13.342 1.00 18.27 33 THR G C 1
ATOM 12250 O O . THR G 1 36 ? 40.526 57.792 14.538 1.00 20.49 33 THR G O 1
ATOM 12254 N N . THR G 1 37 ? 41.507 56.979 12.668 1.00 18.43 34 THR G N 1
ATOM 12255 C CA . THR G 1 37 ? 42.803 56.663 13.238 1.00 18.60 34 THR G CA 1
ATOM 12256 C C . THR G 1 37 ? 43.680 57.892 13.227 1.00 18.76 34 THR G C 1
ATOM 12257 O O . THR G 1 37 ? 43.452 58.827 12.441 1.00 16.64 34 THR G O 1
ATOM 12261 N N . LYS G 1 38 ? 44.679 57.900 14.103 1.00 19.69 35 LYS G N 1
ATOM 12262 C CA . LYS G 1 38 ? 45.667 58.968 14.091 1.00 20.74 35 LYS G CA 1
ATOM 12263 C C . LYS G 1 38 ? 46.548 58.696 12.869 1.00 20.09 35 LYS G C 1
ATOM 12264 O O . LYS G 1 38 ? 47.322 57.735 12.836 1.00 19.11 35 LYS G O 1
ATOM 12270 N N . THR G 1 39 ? 46.383 59.552 11.854 1.00 19.30 36 THR G N 1
ATOM 12271 C CA . THR G 1 39 ? 47.096 59.460 10.577 1.00 18.08 36 THR G CA 1
ATOM 12272 C C . THR G 1 39 ? 48.568 59.086 10.683 1.00 18.89 36 THR G C 1
ATOM 12273 O O . THR G 1 39 ? 49.067 58.372 9.821 1.00 19.26 36 THR G O 1
ATOM 12277 N N . HIS G 1 40 ? 49.263 59.581 11.714 1.00 18.90 37 HIS G N 1
ATOM 12278 C CA . HIS G 1 40 ? 50.670 59.221 11.901 1.00 19.71 37 HIS G CA 1
ATOM 12279 C C . HIS G 1 40 ? 50.848 57.740 12.290 1.00 20.19 37 HIS G C 1
ATOM 12280 O O . HIS G 1 40 ? 51.983 57.218 12.272 1.00 21.99 37 HIS G O 1
ATOM 12287 N N . ASP G 1 41 ? 49.742 57.072 12.633 1.00 20.69 38 ASP G N 1
ATOM 12288 C CA . ASP G 1 41 ? 49.784 55.645 12.975 1.00 21.23 38 ASP G CA 1
ATOM 12289 C C . ASP G 1 41 ? 49.529 54.933 11.663 1.00 20.40 38 ASP G C 1
ATOM 12290 O O . ASP G 1 41 ? 48.384 54.675 11.277 1.00 19.40 38 ASP G O 1
ATOM 12295 N N . VAL G 1 42 ? 50.619 54.601 10.997 1.00 19.97 39 VAL G N 1
ATOM 12296 C CA . VAL G 1 42 ? 50.563 53.980 9.674 1.00 21.08 39 VAL G CA 1
ATOM 12297 C C . VAL G 1 42 ? 49.879 52.625 9.611 1.00 21.02 39 VAL G C 1
ATOM 12298 O O . VAL G 1 42 ? 49.087 52.396 8.705 1.00 21.05 39 VAL G O 1
ATOM 12302 N N . GLU G 1 43 ? 50.220 51.719 10.533 1.00 20.98 40 GLU G N 1
ATOM 12303 C CA . GLU G 1 43 ? 49.644 50.377 10.551 1.00 21.69 40 GLU G CA 1
ATOM 12304 C C . GLU G 1 43 ? 48.127 50.451 10.745 1.00 19.72 40 GLU G C 1
ATOM 12305 O O . GLU G 1 43 ? 47.348 49.904 9.956 1.00 19.52 40 GLU G O 1
ATOM 12311 N N . ALA G 1 44 ? 47.706 51.184 11.756 1.00 19.10 41 ALA G N 1
ATOM 12312 C CA . ALA G 1 44 ? 46.291 51.308 12.050 1.00 18.06 41 ALA G CA 1
ATOM 12313 C C . ALA G 1 44 ? 45.491 51.981 10.924 1.00 16.93 41 ALA G C 1
ATOM 12314 O O . ALA G 1 44 ? 44.394 51.529 10.537 1.00 16.04 41 ALA G O 1
ATOM 12316 N N . THR G 1 45 ? 46.036 53.062 10.394 1.00 16.19 42 THR G N 1
ATOM 12317 C CA . THR G 1 45 ? 45.347 53.817 9.345 1.00 15.28 42 THR G CA 1
ATOM 12318 C C . THR G 1 45 ? 45.169 52.929 8.093 1.00 15.10 42 THR G C 1
ATOM 12319 O O . THR G 1 45 ? 44.064 52.856 7.534 1.00 14.09 42 THR G O 1
ATOM 12323 N N . VAL G 1 46 ? 46.249 52.260 7.667 1.00 14.08 43 VAL G N 1
ATOM 12324 C CA . VAL G 1 46 ? 46.172 51.345 6.525 1.00 14.42 43 VAL G CA 1
ATOM 12325 C C . VAL G 1 46 ? 45.179 50.209 6.782 1.00 14.27 43 VAL G C 1
ATOM 12326 O O . VAL G 1 46 ? 44.386 49.853 5.891 1.00 14.47 43 VAL G O 1
ATOM 12330 N N . ALA G 1 47 ? 45.253 49.616 7.976 1.00 14.11 44 ALA G N 1
ATOM 12331 C CA . ALA G 1 47 ? 44.346 48.554 8.369 1.00 14.48 44 ALA G CA 1
ATOM 12332 C C . ALA G 1 47 ? 42.896 49.039 8.273 1.00 13.96 44 ALA G C 1
ATOM 12333 O O . ALA G 1 47 ? 42.020 48.290 7.816 1.00 14.43 44 ALA G O 1
ATOM 12335 N N . GLU G 1 48 ? 42.627 50.276 8.690 1.00 13.84 45 GLU G N 1
ATOM 12336 C CA . GLU G 1 48 ? 41.248 50.802 8.593 1.00 14.35 45 GLU G CA 1
ATOM 12337 C C . GLU G 1 48 ? 40.855 50.995 7.109 1.00 13.54 45 GLU G C 1
ATOM 12338 O O . GLU G 1 48 ? 39.747 50.651 6.683 1.00 13.29 45 GLU G O 1
ATOM 12344 N N . ILE G 1 49 ? 41.788 51.509 6.325 1.00 13.94 46 ILE G N 1
ATOM 12345 C CA . ILE G 1 49 ? 41.562 51.701 4.887 1.00 13.60 46 ILE G CA 1
ATOM 12346 C C . ILE G 1 49 ? 41.232 50.367 4.177 1.00 13.96 46 ILE G C 1
ATOM 12347 O O . ILE G 1 49 ? 40.288 50.320 3.416 1.00 13.92 46 ILE G O 1
ATOM 12352 N N . LYS G 1 50 ? 41.961 49.278 4.447 1.00 15.03 47 LYS G N 1
ATOM 12353 C CA . LYS G 1 50 ? 41.668 48.025 3.772 1.00 15.26 47 LYS G CA 1
ATOM 12354 C C . LYS G 1 50 ? 40.291 47.486 4.193 1.00 14.96 47 LYS G C 1
ATOM 12355 O O . LYS G 1 50 ? 39.675 46.740 3.451 1.00 14.97 47 LYS G O 1
ATOM 12361 N N . ARG G 1 51 ? 39.797 47.897 5.360 1.00 14.40 48 ARG G N 1
ATOM 12362 C CA . ARG G 1 51 ? 38.468 47.459 5.786 1.00 15.00 48 ARG G CA 1
ATOM 12363 C C . ARG G 1 51 ? 37.449 48.280 5.019 1.00 14.30 48 ARG G C 1
ATOM 12364 O O . ARG G 1 51 ? 36.418 47.772 4.596 1.00 13.81 48 ARG G O 1
ATOM 12372 N N . LEU G 1 52 ? 37.776 49.545 4.802 1.00 14.16 49 LEU G N 1
ATOM 12373 C CA . LEU G 1 52 ? 36.929 50.427 4.046 1.00 14.17 49 LEU G CA 1
ATOM 12374 C C . LEU G 1 52 ? 36.865 49.962 2.576 1.00 14.81 49 LEU G C 1
ATOM 12375 O O . LEU G 1 52 ? 35.776 49.948 1.964 1.00 15.20 49 LEU G O 1
ATOM 12380 N N . GLU G 1 53 ? 38.019 49.561 2.022 1.00 15.32 50 GLU G N 1
ATOM 12381 C CA . GLU G 1 53 ? 38.082 49.055 0.639 1.00 15.79 50 GLU G CA 1
ATOM 12382 C C . GLU G 1 53 ? 37.243 47.791 0.526 1.00 15.60 50 GLU G C 1
ATOM 12383 O O . GLU G 1 53 ? 36.522 47.591 -0.462 1.00 15.52 50 GLU G O 1
ATOM 12389 N N . GLU G 1 54 ? 37.337 46.941 1.553 1.00 15.17 51 GLU G N 1
ATOM 12390 C CA . GLU G 1 54 ? 36.596 45.679 1.601 1.00 15.43 51 GLU G CA 1
ATOM 12391 C C . GLU G 1 54 ? 35.089 45.950 1.532 1.00 15.07 51 GLU G C 1
ATOM 12392 O O . GLU G 1 54 ? 34.349 45.165 0.966 1.00 15.44 51 GLU G O 1
ATOM 12398 N N . ALA G 1 55 ? 34.666 47.089 2.069 1.00 14.54 52 ALA G N 1
ATOM 12399 C CA . ALA G 1 55 ? 33.257 47.497 2.073 1.00 15.09 52 ALA G CA 1
ATOM 12400 C C . ALA G 1 55 ? 32.793 48.101 0.745 1.00 14.99 52 ALA G C 1
ATOM 12401 O O . ALA G 1 55 ? 31.570 48.242 0.503 1.00 14.49 52 ALA G O 1
ATOM 12403 N N . GLY G 1 56 ? 33.757 48.437 -0.110 1.00 15.72 53 GLY G N 1
ATOM 12404 C CA . GLY G 1 56 ? 33.495 49.072 -1.403 1.00 15.73 53 GLY G CA 1
ATOM 12405 C C . GLY G 1 56 ? 33.777 50.568 -1.405 1.00 15.11 53 GLY G C 1
ATOM 12406 O O . GLY G 1 56 ? 33.283 51.302 -2.275 1.00 15.68 53 GLY G O 1
ATOM 12407 N N . CYS G 1 57 ? 34.539 51.060 -0.427 1.00 14.42 54 CYS G N 1
ATOM 12408 C CA . CYS G 1 57 ? 34.906 52.479 -0.395 1.00 14.05 54 CYS G CA 1
ATOM 12409 C C . CYS G 1 57 ? 35.790 52.760 -1.626 1.00 13.44 54 CYS G C 1
ATOM 12410 O O . CYS G 1 57 ? 36.642 51.923 -1.996 1.00 13.25 54 CYS G O 1
ATOM 12413 N N . GLN G 1 58 ? 35.610 53.923 -2.231 1.00 12.70 55 GLN G N 1
ATOM 12414 C CA . GLN G 1 58 ? 36.336 54.278 -3.459 1.00 13.53 55 GLN G CA 1
ATOM 12415 C C . GLN G 1 58 ? 37.419 55.338 -3.316 1.00 13.36 55 GLN G C 1
ATOM 12416 O O . GLN G 1 58 ? 38.363 55.373 -4.097 1.00 13.05 55 GLN G O 1
ATOM 12422 N N . VAL G 1 59 ? 37.240 56.245 -2.362 1.00 12.85 56 VAL G N 1
ATOM 12423 C CA . VAL G 1 59 ? 38.211 57.297 -2.088 1.00 12.64 56 VAL G CA 1
ATOM 12424 C C . VAL G 1 59 ? 38.180 57.465 -0.574 1.00 12.17 56 VAL G C 1
ATOM 12425 O O . VAL G 1 59 ? 37.117 57.353 0.009 1.00 12.06 56 VAL G O 1
ATOM 12429 N N . VAL G 1 60 ? 39.315 57.747 0.055 1.00 12.30 57 VAL G N 1
ATOM 12430 C CA . VAL G 1 60 ? 39.325 57.958 1.508 1.00 12.22 57 VAL G CA 1
ATOM 12431 C C . VAL G 1 60 ? 40.181 59.171 1.901 1.00 12.66 57 VAL G C 1
ATOM 12432 O O . VAL G 1 60 ? 41.261 59.421 1.366 1.00 12.42 57 VAL G O 1
ATOM 12436 N N . ARG G 1 61 ? 39.667 59.914 2.862 1.00 13.51 58 ARG G N 1
ATOM 12437 C CA . ARG G 1 61 ? 40.320 61.109 3.343 1.00 14.06 58 ARG G CA 1
ATOM 12438 C C . ARG G 1 61 ? 40.902 60.816 4.699 1.00 13.46 58 ARG G C 1
ATOM 12439 O O . ARG G 1 61 ? 40.354 60.021 5.466 1.00 12.96 58 ARG G O 1
ATOM 12447 N N . VAL G 1 62 ? 42.055 61.417 4.961 1.00 13.97 59 VAL G N 1
ATOM 12448 C CA . VAL G 1 62 ? 42.744 61.304 6.240 1.00 14.26 59 VAL G CA 1
ATOM 12449 C C . VAL G 1 62 ? 43.041 62.734 6.739 1.00 14.83 59 VAL G C 1
ATOM 12450 O O . VAL G 1 62 ? 43.359 63.642 5.952 1.00 13.82 59 VAL G O 1
ATOM 12454 N N . ALA G 1 63 ? 42.901 62.951 8.037 1.00 15.50 60 ALA G N 1
ATOM 12455 C CA . ALA G 1 63 ? 43.200 64.259 8.581 1.00 15.97 60 ALA G CA 1
ATOM 12456 C C . ALA G 1 63 ? 44.717 64.434 8.658 1.00 15.33 60 ALA G C 1
ATOM 12457 O O . ALA G 1 63 ? 45.453 63.522 9.060 1.00 15.27 60 ALA G O 1
ATOM 12459 N N . VAL G 1 64 ? 45.197 65.601 8.256 1.00 15.64 61 VAL G N 1
ATOM 12460 C CA . VAL G 1 64 ? 46.620 65.920 8.329 1.00 16.07 61 VAL G CA 1
ATOM 12461 C C . VAL G 1 64 ? 46.747 67.203 9.127 1.00 17.11 61 VAL G C 1
ATOM 12462 O O . VAL G 1 64 ? 46.859 68.285 8.544 1.00 16.38 61 VAL G O 1
ATOM 12466 N N . PRO G 1 65 ? 46.733 67.081 10.476 1.00 17.91 62 PRO G N 1
ATOM 12467 C CA . PRO G 1 65 ? 46.798 68.202 11.408 1.00 18.91 62 PRO G CA 1
ATOM 12468 C C . PRO G 1 65 ? 48.192 68.650 11.860 1.00 19.51 62 PRO G C 1
ATOM 12469 O O . PRO G 1 65 ? 48.311 69.683 12.508 1.00 21.23 62 PRO G O 1
ATOM 12473 N N . ASP G 1 66 ? 49.222 67.878 11.535 1.00 20.34 63 ASP G N 1
ATOM 12474 C CA . ASP G 1 66 ? 50.583 68.180 11.977 1.00 20.71 63 ASP G CA 1
ATOM 12475 C C . ASP G 1 66 ? 51.589 67.586 11.005 1.00 20.16 63 ASP G C 1
ATOM 12476 O O . ASP G 1 66 ? 51.197 66.825 10.125 1.00 20.13 63 ASP G O 1
ATOM 12481 N N . GLU G 1 67 ? 52.872 67.939 11.144 1.00 19.96 64 GLU G N 1
ATOM 12482 C CA . GLU G 1 67 ? 53.897 67.429 10.220 1.00 20.57 64 GLU G CA 1
ATOM 12483 C C . GLU G 1 67 ? 54.070 65.896 10.255 1.00 20.04 64 GLU G C 1
ATOM 12484 O O . GLU G 1 67 ? 54.316 65.295 9.210 1.00 20.27 64 GLU G O 1
ATOM 12490 N N . ARG G 1 68 ? 53.912 65.260 11.415 1.00 20.07 65 ARG G N 1
ATOM 12491 C CA . ARG G 1 68 ? 54.071 63.776 11.460 1.00 21.53 65 ARG G CA 1
ATOM 12492 C C . ARG G 1 68 ? 52.984 63.115 10.601 1.00 20.36 65 ARG G C 1
ATOM 12493 O O . ARG G 1 68 ? 53.246 62.142 9.906 1.00 21.15 65 ARG G O 1
ATOM 12501 N N . ALA G 1 69 ? 51.769 63.672 10.613 1.00 18.64 66 ALA G N 1
ATOM 12502 C CA . ALA G 1 69 ? 50.694 63.132 9.771 1.00 18.56 66 ALA G CA 1
ATOM 12503 C C . ALA G 1 69 ? 51.078 63.341 8.295 1.00 19.12 66 ALA G C 1
ATOM 12504 O O . ALA G 1 69 ? 50.909 62.443 7.449 1.00 18.36 66 ALA G O 1
ATOM 12506 N N . ALA G 1 70 ? 51.629 64.516 7.997 1.00 18.76 67 ALA G N 1
ATOM 12507 C CA . ALA G 1 70 ? 52.047 64.826 6.632 1.00 19.12 67 ALA G CA 1
ATOM 12508 C C . ALA G 1 70 ? 53.216 63.912 6.160 1.00 20.01 67 ALA G C 1
ATOM 12509 O O . ALA G 1 70 ? 53.270 63.535 4.993 1.00 19.85 67 ALA G O 1
ATOM 12511 N N . ASN G 1 71 ? 54.112 63.542 7.078 1.00 20.20 68 ASN G N 1
ATOM 12512 C CA . ASN G 1 71 ? 55.272 62.681 6.762 1.00 21.42 68 ASN G CA 1
ATOM 12513 C C . ASN G 1 71 ? 54.912 61.188 6.588 1.00 21.60 68 ASN G C 1
ATOM 12514 O O . ASN G 1 71 ? 55.757 60.407 6.168 1.00 23.19 68 ASN G O 1
ATOM 12519 N N . ALA G 1 72 ? 53.671 60.806 6.906 1.00 20.34 69 ALA G N 1
ATOM 12520 C CA . ALA G 1 72 ? 53.217 59.405 6.803 1.00 21.10 69 ALA G CA 1
ATOM 12521 C C . ALA G 1 72 ? 52.408 59.144 5.531 1.00 20.34 69 ALA G C 1
ATOM 12522 O O . ALA G 1 72 ? 52.130 57.989 5.176 1.00 20.06 69 ALA G O 1
ATOM 12524 N N . ILE G 1 73 ? 52.053 60.219 4.832 1.00 20.14 70 ILE G N 1
ATOM 12525 C CA . ILE G 1 73 ? 51.250 60.102 3.623 1.00 20.72 70 ILE G CA 1
ATOM 12526 C C . ILE G 1 73 ? 51.857 59.115 2.620 1.00 20.38 70 ILE G C 1
ATOM 12527 O O . ILE G 1 73 ? 51.138 58.280 2.066 1.00 21.13 70 ILE G O 1
ATOM 12532 N N . ALA G 1 74 ? 53.168 59.193 2.399 1.00 20.56 71 ALA G N 1
ATOM 12533 C CA . ALA G 1 74 ? 53.824 58.282 1.473 1.00 20.34 71 ALA G CA 1
ATOM 12534 C C . ALA G 1 74 ? 53.657 56.816 1.909 1.00 20.32 71 ALA G C 1
ATOM 12535 O O . ALA G 1 74 ? 53.253 55.964 1.116 1.00 19.66 71 ALA G O 1
ATOM 12537 N N . ASP G 1 75 ? 53.916 56.541 3.187 1.00 20.77 72 ASP G N 1
ATOM 12538 C CA . ASP G 1 75 ? 53.821 55.181 3.722 1.00 20.94 72 ASP G CA 1
ATOM 12539 C C . ASP G 1 75 ? 52.417 54.598 3.756 1.00 20.15 72 ASP G C 1
ATOM 12540 O O . ASP G 1 75 ? 52.273 53.386 3.687 1.00 17.89 72 ASP G O 1
ATOM 12545 N N . ILE G 1 76 ? 51.392 55.441 3.867 1.00 19.61 73 ILE G N 1
ATOM 12546 C CA . ILE G 1 76 ? 50.032 54.954 3.788 1.00 20.99 73 ILE G CA 1
ATOM 12547 C C . ILE G 1 76 ? 49.745 54.636 2.323 1.00 21.58 73 ILE G C 1
ATOM 12548 O O . ILE G 1 76 ? 49.271 53.539 1.983 1.00 21.93 73 ILE G O 1
ATOM 12553 N N . LYS G 1 77 ? 50.062 55.591 1.448 1.00 22.45 74 LYS G N 1
ATOM 12554 C CA . LYS G 1 77 ? 49.737 55.451 0.029 1.00 24.18 74 LYS G CA 1
ATOM 12555 C C . LYS G 1 77 ? 50.373 54.248 -0.721 1.00 27.16 74 LYS G C 1
ATOM 12556 O O . LYS G 1 77 ? 49.813 53.790 -1.727 1.00 29.59 74 LYS G O 1
ATOM 12562 N N . LYS G 1 78 ? 51.489 53.708 -0.232 1.00 26.63 75 LYS G N 1
ATOM 12563 C CA . LYS G 1 78 ? 52.119 52.564 -0.929 1.00 28.03 75 LYS G CA 1
ATOM 12564 C C . LYS G 1 78 ? 51.544 51.190 -0.521 1.00 27.74 75 LYS G C 1
ATOM 12565 O O . LYS G 1 78 ? 51.899 50.163 -1.098 1.00 28.57 75 LYS G O 1
ATOM 12571 N N . GLN G 1 79 ? 50.624 51.188 0.441 1.00 26.69 76 GLN G N 1
ATOM 12572 C CA . GLN G 1 79 ? 50.003 49.969 0.930 1.00 25.77 76 GLN G CA 1
ATOM 12573 C C . GLN G 1 79 ? 48.498 49.939 0.684 1.00 24.57 76 GLN G C 1
ATOM 12574 O O . GLN G 1 79 ? 47.835 49.056 1.201 1.00 24.60 76 GLN G O 1
ATOM 12580 N N . ILE G 1 80 ? 47.960 50.919 -0.053 1.00 22.74 77 ILE G N 1
ATOM 12581 C CA . ILE G 1 80 ? 46.518 50.961 -0.347 1.00 21.85 77 ILE G CA 1
ATOM 12582 C C . ILE G 1 80 ? 46.236 51.000 -1.857 1.00 21.49 77 ILE G C 1
ATOM 12583 O O . ILE G 1 80 ? 47.141 51.232 -2.682 1.00 21.01 77 ILE G O 1
ATOM 12588 N N . ASN G 1 81 ? 44.981 50.761 -2.216 1.00 20.39 78 ASN G N 1
ATOM 12589 C CA . ASN G 1 81 ? 44.588 50.707 -3.631 1.00 21.96 78 ASN G CA 1
ATOM 12590 C C . ASN G 1 81 ? 43.670 51.837 -4.073 1.00 22.24 78 ASN G C 1
ATOM 12591 O O . ASN G 1 81 ? 43.445 51.991 -5.279 1.00 25.06 78 ASN G O 1
ATOM 12596 N N . ILE G 1 82 ? 43.061 52.557 -3.126 1.00 19.93 79 ILE G N 1
ATOM 12597 C CA . ILE G 1 82 ? 42.174 53.665 -3.497 1.00 18.39 79 ILE G CA 1
ATOM 12598 C C . ILE G 1 82 ? 42.859 55.008 -3.300 1.00 17.95 79 ILE G C 1
ATOM 12599 O O . ILE G 1 82 ? 43.858 55.102 -2.599 1.00 19.88 79 ILE G O 1
ATOM 12604 N N . PRO G 1 83 ? 42.321 56.054 -3.926 1.00 18.09 80 PRO G N 1
ATOM 12605 C CA . PRO G 1 83 ? 42.906 57.375 -3.774 1.00 17.50 80 PRO G CA 1
ATOM 12606 C C . PRO G 1 83 ? 42.801 57.918 -2.344 1.00 16.47 80 PRO G C 1
ATOM 12607 O O . PRO G 1 83 ? 41.797 57.708 -1.649 1.00 15.94 80 PRO G O 1
ATOM 12611 N N . LEU G 1 84 ? 43.855 58.612 -1.935 1.00 15.90 81 LEU G N 1
ATOM 12612 C CA . LEU G 1 84 ? 43.988 59.184 -0.602 1.00 15.37 81 LEU G CA 1
ATOM 12613 C C . LEU G 1 84 ? 43.882 60.706 -0.666 1.00 14.20 81 LEU G C 1
ATOM 12614 O O . LEU G 1 84 ? 44.589 61.377 -1.449 1.00 13.37 81 LEU G O 1
ATOM 12619 N N . VAL G 1 85 ? 42.959 61.245 0.124 1.00 13.14 82 VAL G N 1
ATOM 12620 C CA . VAL G 1 85 ? 42.729 62.668 0.198 1.00 13.53 82 VAL G CA 1
ATOM 12621 C C . VAL G 1 85 ? 43.293 63.229 1.503 1.00 14.05 82 VAL G C 1
ATOM 12622 O O . VAL G 1 85 ? 43.242 62.558 2.535 1.00 14.51 82 VAL G O 1
ATOM 12626 N N . ALA G 1 86 ? 43.878 64.429 1.443 1.00 14.10 83 ALA G N 1
ATOM 12627 C CA . ALA G 1 86 ? 44.405 65.107 2.635 1.00 13.60 83 ALA G CA 1
ATOM 12628 C C . ALA G 1 86 ? 43.481 66.246 3.066 1.00 13.26 83 ALA G C 1
ATOM 12629 O O . ALA G 1 86 ? 43.169 67.145 2.263 1.00 12.84 83 ALA G O 1
ATOM 12631 N N . ASP G 1 87 ? 43.038 66.205 4.321 1.00 12.97 84 ASP G N 1
ATOM 12632 C CA . ASP G 1 87 ? 42.222 67.290 4.872 1.00 12.91 84 ASP G CA 1
ATOM 12633 C C . ASP G 1 87 ? 43.152 68.247 5.653 1.00 12.86 84 ASP G C 1
ATOM 12634 O O . ASP G 1 87 ? 43.780 67.834 6.651 1.00 12.90 84 ASP G O 1
ATOM 12639 N N . ILE G 1 88 ? 43.214 69.508 5.223 1.00 12.59 85 ILE G N 1
ATOM 12640 C CA . ILE G 1 88 ? 44.103 70.527 5.827 1.00 13.23 85 ILE G CA 1
ATOM 12641 C C . ILE G 1 88 ? 43.359 71.859 5.810 1.00 13.22 85 ILE G C 1
ATOM 12642 O O . ILE G 1 88 ? 42.887 72.298 4.763 1.00 12.54 85 ILE G O 1
ATOM 12647 N N . HIS G 1 89 ? 43.204 72.479 6.972 1.00 13.44 86 HIS G N 1
ATOM 12648 C CA . HIS G 1 89 ? 42.459 73.723 7.022 1.00 14.01 86 HIS G CA 1
ATOM 12649 C C . HIS G 1 89 ? 43.157 74.893 6.368 1.00 14.38 86 HIS G C 1
ATOM 12650 O O . HIS G 1 89 ? 42.550 75.539 5.477 1.00 14.66 86 HIS G O 1
ATOM 12657 N N . PHE G 1 90 ? 44.410 75.140 6.733 1.00 14.49 87 PHE G N 1
ATOM 12658 C CA . PHE G 1 90 ? 45.120 76.295 6.167 1.00 15.82 87 PHE G CA 1
ATOM 12659 C C . PHE G 1 90 ? 46.653 76.211 5.978 1.00 16.50 87 PHE G C 1
ATOM 12660 O O . PHE G 1 90 ? 47.197 76.847 5.063 1.00 16.65 87 PHE G O 1
ATOM 12668 N N . ASP G 1 91 ? 47.347 75.486 6.856 1.00 17.11 88 ASP G N 1
ATOM 12669 C CA . ASP G 1 91 ? 48.823 75.457 6.856 1.00 17.48 88 ASP G CA 1
ATOM 12670 C C . ASP G 1 91 ? 49.408 74.969 5.504 1.00 17.03 88 ASP G C 1
ATOM 12671 O O . ASP G 1 91 ? 49.387 73.776 5.201 1.00 15.81 88 ASP G O 1
ATOM 12676 N N . TYR G 1 92 ? 49.943 75.923 4.728 1.00 17.27 89 TYR G N 1
ATOM 12677 C CA . TYR G 1 92 ? 50.455 75.671 3.375 1.00 17.79 89 TYR G CA 1
ATOM 12678 C C . TYR G 1 92 ? 51.607 74.673 3.296 1.00 18.44 89 TYR G C 1
ATOM 12679 O O . TYR G 1 92 ? 51.704 73.922 2.318 1.00 17.77 89 TYR G O 1
ATOM 12688 N N . ARG G 1 93 ? 52.466 74.635 4.316 1.00 18.87 90 ARG G N 1
ATOM 12689 C CA . ARG G 1 93 ? 53.601 73.695 4.287 1.00 19.80 90 ARG G CA 1
ATOM 12690 C C . ARG G 1 93 ? 53.087 72.268 4.456 1.00 19.12 90 ARG G C 1
ATOM 12691 O O . ARG G 1 93 ? 53.639 71.332 3.880 1.00 19.11 90 ARG G O 1
ATOM 12699 N N . LEU G 1 94 ? 52.045 72.095 5.268 1.00 17.62 91 LEU G N 1
ATOM 12700 C CA . LEU G 1 94 ? 51.479 70.766 5.476 1.00 16.77 91 LEU G CA 1
ATOM 12701 C C . LEU G 1 94 ? 50.849 70.274 4.171 1.00 16.43 91 LEU G C 1
ATOM 12702 O O . LEU G 1 94 ? 50.941 69.097 3.858 1.00 15.76 91 LEU G O 1
ATOM 12707 N N . ALA G 1 95 ? 50.263 71.186 3.401 1.00 16.16 92 ALA G N 1
ATOM 12708 C CA . ALA G 1 95 ? 49.695 70.842 2.093 1.00 17.00 92 ALA G CA 1
ATOM 12709 C C . ALA G 1 95 ? 50.853 70.522 1.131 1.00 17.08 92 ALA G C 1
ATOM 12710 O O . ALA G 1 95 ? 50.796 69.537 0.408 1.00 17.59 92 ALA G O 1
ATOM 12712 N N . LEU G 1 96 ? 51.878 71.371 1.108 1.00 16.50 93 LEU G N 1
ATOM 12713 C CA . LEU G 1 96 ? 53.053 71.134 0.257 1.00 17.10 93 LEU G CA 1
ATOM 12714 C C . LEU G 1 96 ? 53.687 69.786 0.628 1.00 17.09 93 LEU G C 1
ATOM 12715 O O . LEU G 1 96 ? 54.083 69.014 -0.249 1.00 17.61 93 LEU G O 1
ATOM 12720 N N . LYS G 1 97 ? 53.741 69.476 1.922 1.00 16.95 94 LYS G N 1
ATOM 12721 C CA . LYS G 1 97 ? 54.272 68.183 2.343 1.00 17.48 94 LYS G CA 1
ATOM 12722 C C . LYS G 1 97 ? 53.327 67.047 1.919 1.00 16.52 94 LYS G C 1
ATOM 12723 O O . LYS G 1 97 ? 53.795 65.985 1.562 1.00 16.47 94 LYS G O 1
ATOM 12729 N N . ALA G 1 98 ? 52.008 67.270 1.932 1.00 16.41 95 ALA G N 1
ATOM 12730 C CA . ALA G 1 98 ? 51.071 66.225 1.485 1.00 16.70 95 ALA G CA 1
ATOM 12731 C C . ALA G 1 98 ? 51.128 66.032 -0.041 1.00 17.43 95 ALA G C 1
ATOM 12732 O O . ALA G 1 98 ? 51.061 64.916 -0.524 1.00 18.36 95 ALA G O 1
ATOM 12734 N N . ILE G 1 99 ? 51.268 67.115 -0.798 1.00 17.58 96 ILE G N 1
ATOM 12735 C CA . ILE G 1 99 ? 51.331 66.980 -2.257 1.00 19.14 96 ILE G CA 1
ATOM 12736 C C . ILE G 1 99 ? 52.624 66.284 -2.694 1.00 20.51 96 ILE G C 1
ATOM 12737 O O . ILE G 1 99 ? 52.629 65.446 -3.611 1.00 21.72 96 ILE G O 1
ATOM 12742 N N . GLU G 1 100 ? 53.704 66.650 -2.020 1.00 21.62 97 GLU G N 1
ATOM 12743 C CA . GLU G 1 100 ? 55.037 66.109 -2.275 1.00 23.43 97 GLU G CA 1
ATOM 12744 C C . GLU G 1 100 ? 55.001 64.613 -2.031 1.00 22.23 97 GLU G C 1
ATOM 12745 O O . GLU G 1 100 ? 55.650 63.849 -2.736 1.00 21.51 97 GLU G O 1
ATOM 12751 N N . GLY G 1 101 ? 54.180 64.215 -1.055 1.00 21.86 98 GLY G N 1
ATOM 12752 C CA . GLY G 1 101 ? 53.975 62.820 -0.668 1.00 21.61 98 GLY G CA 1
ATOM 12753 C C . GLY G 1 101 ? 53.083 61.953 -1.546 1.00 20.80 98 GLY G C 1
ATOM 12754 O O . GLY G 1 101 ? 52.857 60.791 -1.224 1.00 20.26 98 GLY G O 1
ATOM 12755 N N . GLY G 1 102 ? 52.574 62.500 -2.647 1.00 21.08 99 GLY G N 1
ATOM 12756 C CA . GLY G 1 102 ? 51.742 61.727 -3.575 1.00 20.51 99 GLY G CA 1
ATOM 12757 C C . GLY G 1 102 ? 50.233 61.777 -3.344 1.00 19.22 99 GLY G C 1
ATOM 12758 O O . GLY G 1 102 ? 49.475 61.097 -4.052 1.00 19.84 99 GLY G O 1
ATOM 12759 N N . ILE G 1 103 ? 49.794 62.574 -2.375 1.00 18.88 100 ILE G N 1
ATOM 12760 C CA . ILE G 1 103 ? 48.370 62.708 -2.059 1.00 18.31 100 ILE G CA 1
ATOM 12761 C C . ILE G 1 103 ? 47.617 62.897 -3.368 1.00 17.88 100 ILE G C 1
ATOM 12762 O O . ILE G 1 103 ? 48.113 63.568 -4.259 1.00 17.46 100 ILE G O 1
ATOM 12767 N N . ASP G 1 104 ? 46.423 62.315 -3.480 1.00 17.46 101 ASP G N 1
ATOM 12768 C CA . ASP G 1 104 ? 45.674 62.394 -4.729 1.00 18.38 101 ASP G CA 1
ATOM 12769 C C . ASP G 1 104 ? 44.729 63.584 -4.839 1.00 17.92 101 ASP G C 1
ATOM 12770 O O . ASP G 1 104 ? 44.301 63.914 -5.926 1.00 17.81 101 ASP G O 1
ATOM 12787 N N . VAL G 1 106 ? 43.629 67.386 -2.376 1.00 15.93 103 VAL G N 1
ATOM 12788 C CA . VAL G 1 106 ? 43.748 68.103 -1.130 1.00 14.74 103 VAL G CA 1
ATOM 12789 C C . VAL G 1 106 ? 42.433 68.818 -0.850 1.00 13.93 103 VAL G C 1
ATOM 12790 O O . VAL G 1 106 ? 41.885 69.512 -1.709 1.00 12.84 103 VAL G O 1
ATOM 12794 N N . ARG G 1 107 ? 41.915 68.625 0.359 1.00 13.75 104 ARG G N 1
ATOM 12795 C CA . ARG G 1 107 ? 40.693 69.303 0.775 1.00 13.37 104 ARG G CA 1
ATOM 12796 C C . ARG G 1 107 ? 41.224 70.477 1.586 1.00 13.17 104 ARG G C 1
ATOM 12797 O O . ARG G 1 107 ? 41.702 70.298 2.701 1.00 12.28 104 ARG G O 1
ATOM 12805 N N . ILE G 1 108 ? 41.162 71.677 1.019 1.00 12.36 105 ILE G N 1
ATOM 12806 C CA . ILE G 1 108 ? 41.676 72.870 1.706 1.00 12.72 105 ILE G CA 1
ATOM 12807 C C . ILE G 1 108 ? 40.960 74.058 1.130 1.00 12.72 105 ILE G C 1
ATOM 12808 O O . ILE G 1 108 ? 40.661 74.078 -0.057 1.00 13.60 105 ILE G O 1
ATOM 12813 N N . ASN G 1 109 ? 40.631 75.028 1.968 1.00 11.86 106 ASN G N 1
ATOM 12814 C CA . ASN G 1 109 ? 39.913 76.203 1.481 1.00 12.02 106 ASN G CA 1
ATOM 12815 C C . ASN G 1 109 ? 40.958 77.312 1.255 1.00 11.96 106 ASN G C 1
ATOM 12816 O O . ASN G 1 109 ? 41.466 77.873 2.239 1.00 11.97 106 ASN G O 1
ATOM 12821 N N . PRO G 1 110 ? 41.280 77.634 -0.037 1.00 12.22 107 PRO G N 1
ATOM 12822 C CA . PRO G 1 110 ? 42.341 78.609 -0.395 1.00 12.80 107 PRO G CA 1
ATOM 12823 C C . PRO G 1 110 ? 42.240 79.988 0.251 1.00 12.63 107 PRO G C 1
ATOM 12824 O O . PRO G 1 110 ? 43.261 80.669 0.480 1.00 13.08 107 PRO G O 1
ATOM 12828 N N . GLY G 1 111 ? 41.026 80.399 0.575 1.00 13.03 108 GLY G N 1
ATOM 12829 C CA . GLY G 1 111 ? 40.806 81.690 1.226 1.00 13.75 108 GLY G CA 1
ATOM 12830 C C . GLY G 1 111 ? 41.290 81.725 2.664 1.00 14.31 108 GLY G C 1
ATOM 12831 O O . GLY G 1 111 ? 41.436 82.817 3.233 1.00 13.82 108 GLY G O 1
ATOM 12832 N N . ASN G 1 112 ? 41.526 80.544 3.239 1.00 14.49 109 ASN G N 1
ATOM 12833 C CA . ASN G 1 112 ? 42.031 80.393 4.606 1.00 14.82 109 ASN G CA 1
ATOM 12834 C C . ASN G 1 112 ? 43.563 80.466 4.684 1.00 14.63 109 ASN G C 1
ATOM 12835 O O . ASN G 1 112 ? 44.115 80.786 5.729 1.00 13.50 109 ASN G O 1
ATOM 12840 N N . ILE G 1 113 ? 44.222 80.164 3.561 1.00 15.00 110 ILE G N 1
ATOM 12841 C CA . ILE G 1 113 ? 45.696 80.023 3.475 1.00 15.93 110 ILE G CA 1
ATOM 12842 C C . ILE G 1 113 ? 46.578 81.206 3.923 1.00 17.48 110 ILE G C 1
ATOM 12843 O O . ILE G 1 113 ? 47.636 80.986 4.517 1.00 19.74 110 ILE G O 1
ATOM 12848 N N . GLY G 1 114 ? 46.165 82.440 3.657 1.00 18.23 111 GLY G N 1
ATOM 12849 C CA . GLY G 1 114 ? 46.943 83.605 4.064 1.00 19.53 111 GLY G CA 1
ATOM 12850 C C . GLY G 1 114 ? 47.537 84.327 2.872 1.00 20.22 111 GLY G C 1
ATOM 12851 O O . GLY G 1 114 ? 46.868 84.480 1.867 1.00 20.02 111 GLY G O 1
ATOM 12852 N N . ARG G 1 115 ? 48.802 84.749 2.995 1.00 21.24 112 ARG G N 1
ATOM 12853 C CA . ARG G 1 115 ? 49.522 85.482 1.927 1.00 22.71 112 ARG G CA 1
ATOM 12854 C C . ARG G 1 115 ? 49.508 84.881 0.537 1.00 20.84 112 ARG G C 1
ATOM 12855 O O . ARG G 1 115 ? 49.374 83.693 0.365 1.00 19.92 112 ARG G O 1
ATOM 12863 N N . ARG G 1 116 ? 49.728 85.734 -0.461 1.00 20.63 113 ARG G N 1
ATOM 12864 C CA . ARG G 1 116 ? 49.789 85.272 -1.853 1.00 21.59 113 ARG G CA 1
ATOM 12865 C C . ARG G 1 116 ? 50.902 84.264 -2.102 1.00 20.52 113 ARG G C 1
ATOM 12866 O O . ARG G 1 116 ? 50.728 83.328 -2.882 1.00 20.17 113 ARG G O 1
ATOM 12874 N N . HIS G 1 117 ? 52.061 84.457 -1.483 1.00 20.28 114 HIS G N 1
ATOM 12875 C CA . HIS G 1 117 ? 53.153 83.507 -1.724 1.00 20.37 114 HIS G CA 1
ATOM 12876 C C . HIS G 1 117 ? 52.770 82.116 -1.177 1.00 19.71 114 HIS G C 1
ATOM 12877 O O . HIS G 1 117 ? 53.282 81.091 -1.648 1.00 18.40 114 HIS G O 1
ATOM 12884 N N . LYS G 1 118 ? 51.859 82.100 -0.193 1.00 18.65 115 LYS G N 1
ATOM 12885 C CA . LYS G 1 118 ? 51.382 80.853 0.411 1.00 17.49 115 LYS G CA 1
ATOM 12886 C C . LYS G 1 118 ? 50.362 80.163 -0.498 1.00 17.30 115 LYS G C 1
ATOM 12887 O O . LYS G 1 118 ? 50.491 78.964 -0.769 1.00 16.86 115 LYS G O 1
ATOM 12893 N N . VAL G 1 119 ? 49.365 80.921 -0.954 1.00 17.31 116 VAL G N 1
ATOM 12894 C CA . VAL G 1 119 ? 48.341 80.410 -1.852 1.00 17.26 116 VAL G CA 1
ATOM 12895 C C . VAL G 1 119 ? 49.026 79.930 -3.138 1.00 17.62 116 VAL G C 1
ATOM 12896 O O . VAL G 1 119 ? 48.829 78.781 -3.544 1.00 16.65 116 VAL G O 1
ATOM 12900 N N . GLU G 1 120 ? 49.847 80.793 -3.747 1.00 17.65 117 GLU G N 1
ATOM 12901 C CA . GLU G 1 120 ? 50.552 80.433 -5.002 1.00 17.73 117 GLU G CA 1
ATOM 12902 C C . GLU G 1 120 ? 51.465 79.199 -4.889 1.00 17.78 117 GLU G C 1
ATOM 12903 O O . GLU G 1 120 ? 51.566 78.423 -5.858 1.00 16.99 117 GLU G O 1
ATOM 12909 N N . ALA G 1 121 ? 52.121 79.015 -3.736 1.00 16.58 118 ALA G N 1
ATOM 12910 C CA . ALA G 1 121 ? 52.991 77.839 -3.515 1.00 16.41 118 ALA G CA 1
ATOM 12911 C C . ALA G 1 121 ? 52.205 76.527 -3.533 1.00 15.52 118 ALA G C 1
ATOM 12912 O O . ALA G 1 121 ? 52.630 75.529 -4.131 1.00 14.64 118 ALA G O 1
ATOM 12914 N N . VAL G 1 122 ? 51.059 76.518 -2.858 1.00 14.98 119 VAL G N 1
ATOM 12915 C CA . VAL G 1 122 ? 50.214 75.334 -2.814 1.00 14.96 119 VAL G CA 1
ATOM 12916 C C . VAL G 1 122 ? 49.625 75.085 -4.204 1.00 15.36 119 VAL G C 1
ATOM 12917 O O . VAL G 1 122 ? 49.674 73.947 -4.726 1.00 15.06 119 VAL G O 1
ATOM 12921 N N . VAL G 1 123 ? 49.101 76.142 -4.822 1.00 16.47 120 VAL G N 1
ATOM 12922 C CA . VAL G 1 123 ? 48.483 76.011 -6.145 1.00 16.76 120 VAL G CA 1
ATOM 12923 C C . VAL G 1 123 ? 49.485 75.509 -7.197 1.00 18.34 120 VAL G C 1
ATOM 12924 O O . VAL G 1 123 ? 49.134 74.649 -8.016 1.00 20.03 120 VAL G O 1
ATOM 12928 N N . ASN G 1 124 ? 50.712 76.044 -7.201 1.00 18.23 121 ASN G N 1
ATOM 12929 C CA . ASN G 1 124 ? 51.740 75.581 -8.151 1.00 19.48 121 ASN G CA 1
ATOM 12930 C C . ASN G 1 124 ? 52.096 74.118 -7.975 1.00 18.84 121 ASN G C 1
ATOM 12931 O O . ASN G 1 124 ? 52.193 73.387 -8.968 1.00 19.33 121 ASN G O 1
ATOM 12936 N N . ALA G 1 125 ? 52.300 73.687 -6.735 1.00 18.53 122 ALA G N 1
ATOM 12937 C CA . ALA G 1 125 ? 52.603 72.274 -6.477 1.00 18.56 122 ALA G CA 1
ATOM 12938 C C . ALA G 1 125 ? 51.447 71.386 -7.000 1.00 18.00 122 ALA G C 1
ATOM 12939 O O . ALA G 1 125 ? 51.680 70.359 -7.695 1.00 17.86 122 ALA G O 1
ATOM 12941 N N . ALA G 1 126 ? 50.204 71.765 -6.681 1.00 17.64 123 ALA G N 1
ATOM 12942 C CA . ALA G 1 126 ? 49.057 70.989 -7.143 1.00 18.06 123 ALA G CA 1
ATOM 12943 C C . ALA G 1 126 ? 49.058 70.939 -8.681 1.00 19.12 123 ALA G C 1
ATOM 12944 O O . ALA G 1 126 ? 48.751 69.903 -9.282 1.00 20.64 123 ALA G O 1
ATOM 12946 N N . LYS G 1 127 ? 49.387 72.069 -9.296 1.00 18.41 124 LYS G N 1
ATOM 12947 C CA . LYS G 1 127 ? 49.429 72.166 -10.758 1.00 19.79 124 LYS G CA 1
ATOM 12948 C C . LYS G 1 127 ? 50.516 71.261 -11.318 1.00 20.63 124 LYS G C 1
ATOM 12949 O O . LYS G 1 127 ? 50.319 70.569 -12.318 1.00 21.18 124 LYS G O 1
ATOM 12955 N N . GLU G 1 128 ? 51.657 71.240 -10.642 1.00 22.75 125 GLU G N 1
ATOM 12956 C CA . GLU G 1 128 ? 52.802 70.433 -11.095 1.00 24.86 125 GLU G CA 1
ATOM 12957 C C . GLU G 1 128 ? 52.509 68.927 -11.078 1.00 25.52 125 GLU G C 1
ATOM 12958 O O . GLU G 1 128 ? 52.969 68.196 -11.950 1.00 25.37 125 GLU G O 1
ATOM 12964 N N . ARG G 1 129 ? 51.716 68.477 -10.106 1.00 26.28 126 ARG G N 1
ATOM 12965 C CA . ARG G 1 129 ? 51.388 67.047 -9.973 1.00 26.69 126 ARG G CA 1
ATOM 12966 C C . ARG G 1 129 ? 50.019 66.650 -10.519 1.00 24.35 126 ARG G C 1
ATOM 12967 O O . ARG G 1 129 ? 49.666 65.475 -10.463 1.00 22.64 126 ARG G O 1
ATOM 12975 N N . GLY G 1 130 ? 49.268 67.618 -11.057 1.00 23.27 127 GLY G N 1
ATOM 12976 C CA . GLY G 1 130 ? 47.942 67.385 -11.612 1.00 22.75 127 GLY G CA 1
ATOM 12977 C C . GLY G 1 130 ? 46.918 66.963 -10.572 1.00 22.22 127 GLY G C 1
ATOM 12978 O O . GLY G 1 130 ? 45.983 66.227 -10.877 1.00 20.82 127 GLY G O 1
ATOM 12979 N N . ILE G 1 131 ? 47.124 67.435 -9.347 1.00 20.38 128 ILE G N 1
ATOM 12980 C CA . ILE G 1 131 ? 46.256 67.152 -8.206 1.00 19.34 128 ILE G CA 1
ATOM 12981 C C . ILE G 1 131 ? 45.122 68.159 -8.110 1.00 16.89 128 ILE G C 1
ATOM 12982 O O . ILE G 1 131 ? 45.368 69.344 -8.288 1.00 16.25 128 ILE G O 1
ATOM 12987 N N . PRO G 1 132 ? 43.879 67.684 -7.828 1.00 15.53 129 PRO G N 1
ATOM 12988 C CA . PRO G 1 132 ? 42.748 68.592 -7.675 1.00 14.92 129 PRO G CA 1
ATOM 12989 C C . PRO G 1 132 ? 42.599 69.051 -6.231 1.00 14.15 129 PRO G C 1
ATOM 12990 O O . PRO G 1 132 ? 43.238 68.508 -5.330 1.00 13.13 129 PRO G O 1
ATOM 12994 N N . ILE G 1 133 ? 41.761 70.058 -6.033 1.00 14.05 130 ILE G N 1
ATOM 12995 C CA . ILE G 1 133 ? 41.495 70.601 -4.718 1.00 13.48 130 ILE G CA 1
ATOM 12996 C C . ILE G 1 133 ? 40.006 70.496 -4.463 1.00 13.00 130 ILE G C 1
ATOM 12997 O O . ILE G 1 133 ? 39.216 70.695 -5.361 1.00 12.09 130 ILE G O 1
ATOM 13002 N N . ARG G 1 134 ? 39.606 70.117 -3.257 1.00 12.22 131 ARG G N 1
ATOM 13003 C CA . ARG G 1 134 ? 38.207 70.144 -2.961 1.00 12.15 131 ARG G CA 1
ATOM 13004 C C . ARG G 1 134 ? 38.031 71.252 -1.944 1.00 12.26 131 ARG G C 1
ATOM 13005 O O . ARG G 1 134 ? 38.653 71.212 -0.892 1.00 11.78 131 ARG G O 1
ATOM 13013 N N . ILE G 1 135 ? 37.194 72.228 -2.261 1.00 12.79 132 ILE G N 1
ATOM 13014 C CA . ILE G 1 135 ? 36.810 73.285 -1.309 1.00 12.33 132 ILE G CA 1
ATOM 13015 C C . ILE G 1 135 ? 35.564 72.750 -0.576 1.00 12.14 132 ILE G C 1
ATOM 13016 O O . ILE G 1 135 ? 34.575 72.340 -1.210 1.00 11.99 132 ILE G O 1
ATOM 13021 N N . GLY G 1 136 ? 35.622 72.689 0.750 1.00 11.78 133 GLY G N 1
ATOM 13022 C CA . GLY G 1 136 ? 34.513 72.213 1.546 1.00 11.71 133 GLY G CA 1
ATOM 13023 C C . GLY G 1 136 ? 33.993 73.247 2.505 1.00 12.90 133 GLY G C 1
ATOM 13024 O O . GLY G 1 136 ? 34.590 73.529 3.557 1.00 12.47 133 GLY G O 1
ATOM 13025 N N . VAL G 1 137 ? 32.860 73.824 2.143 1.00 13.77 134 VAL G N 1
ATOM 13026 C CA . VAL G 1 137 ? 32.247 74.829 2.969 1.00 14.02 134 VAL G CA 1
ATOM 13027 C C . VAL G 1 137 ? 31.430 74.131 4.051 1.00 13.83 134 VAL G C 1
ATOM 13028 O O . VAL G 1 137 ? 30.709 73.166 3.760 1.00 13.34 134 VAL G O 1
ATOM 13032 N N . ASN G 1 138 ? 31.584 74.570 5.307 1.00 13.00 135 ASN G N 1
ATOM 13033 C CA . ASN G 1 138 ? 30.833 73.965 6.413 1.00 12.71 135 ASN G CA 1
ATOM 13034 C C . ASN G 1 138 ? 29.996 74.976 7.168 1.00 13.13 135 ASN G C 1
ATOM 13035 O O . ASN G 1 138 ? 30.508 76.010 7.610 1.00 12.66 135 ASN G O 1
ATOM 13040 N N . ALA G 1 139 ? 28.714 74.630 7.357 1.00 13.38 136 ALA G N 1
ATOM 13041 C CA . ALA G 1 139 ? 27.726 75.513 7.988 1.00 14.35 136 ALA G CA 1
ATOM 13042 C C . ALA G 1 139 ? 28.120 76.063 9.352 1.00 14.71 136 ALA G C 1
ATOM 13043 O O . ALA G 1 139 ? 27.833 77.220 9.647 1.00 15.43 136 ALA G O 1
ATOM 13045 N N . GLY G 1 140 ? 28.796 75.269 10.169 1.00 14.87 137 GLY G N 1
ATOM 13046 C CA . GLY G 1 140 ? 29.199 75.735 11.504 1.00 15.84 137 GLY G CA 1
ATOM 13047 C C . GLY G 1 140 ? 30.573 76.367 11.528 1.00 16.35 137 GLY G C 1
ATOM 13048 O O . GLY G 1 140 ? 31.050 76.743 12.598 1.00 16.56 137 GLY G O 1
ATOM 13049 N N . SER G 1 141 ? 31.203 76.504 10.356 1.00 17.04 138 SER G N 1
ATOM 13050 C CA . SER G 1 141 ? 32.571 77.047 10.237 1.00 18.64 138 SER G CA 1
ATOM 13051 C C . SER G 1 141 ? 32.719 78.133 9.121 1.00 19.39 138 SER G C 1
ATOM 13052 O O . SER G 1 141 ? 33.722 78.178 8.416 1.00 20.56 138 SER G O 1
ATOM 13055 N N . LEU G 1 142 ? 31.738 79.028 9.023 1.00 20.01 139 LEU G N 1
ATOM 13056 C CA . LEU G 1 142 ? 31.735 80.117 8.014 1.00 20.44 139 LEU G CA 1
ATOM 13057 C C . LEU G 1 142 ? 32.507 81.368 8.432 1.00 22.72 139 LEU G C 1
ATOM 13058 O O . LEU G 1 142 ? 32.653 81.663 9.621 1.00 22.54 139 LEU G O 1
ATOM 13063 N N . GLU G 1 143 ? 32.975 82.113 7.435 1.00 22.57 140 GLU G N 1
ATOM 13064 C CA . GLU G 1 143 ? 33.751 83.340 7.684 1.00 23.43 140 GLU G CA 1
ATOM 13065 C C . GLU G 1 143 ? 33.081 84.322 8.636 1.00 24.23 140 GLU G C 1
ATOM 13066 O O . GLU G 1 143 ? 31.873 84.537 8.569 1.00 24.13 140 GLU G O 1
ATOM 13072 N N . ARG G 1 144 ? 33.886 84.933 9.505 1.00 25.39 141 ARG G N 1
ATOM 13073 C CA . ARG G 1 144 ? 33.379 85.934 10.444 1.00 27.39 141 ARG G CA 1
ATOM 13074 C C . ARG G 1 144 ? 32.522 86.966 9.711 1.00 26.39 141 ARG G C 1
ATOM 13075 O O . ARG G 1 144 ? 31.407 87.283 10.129 1.00 25.32 141 ARG G O 1
ATOM 13083 N N . HIS G 1 145 ? 33.032 87.470 8.596 1.00 25.32 142 HIS G N 1
ATOM 13084 C CA . HIS G 1 145 ? 32.317 88.524 7.894 1.00 26.68 142 HIS G CA 1
ATOM 13085 C C . HIS G 1 145 ? 30.979 88.052 7.325 1.00 25.76 142 HIS G C 1
ATOM 13086 O O . HIS G 1 145 ? 30.100 88.877 7.093 1.00 25.01 142 HIS G O 1
ATOM 13093 N N . ILE G 1 146 ? 30.822 86.733 7.135 1.00 25.43 143 ILE G N 1
ATOM 13094 C CA . ILE G 1 146 ? 29.566 86.170 6.612 1.00 26.05 143 ILE G CA 1
ATOM 13095 C C . ILE G 1 146 ? 28.508 86.039 7.721 1.00 25.71 143 ILE G C 1
ATOM 13096 O O . ILE G 1 146 ? 27.347 86.389 7.499 1.00 26.95 143 ILE G O 1
ATOM 13101 N N . LEU G 1 147 ? 28.879 85.578 8.913 1.00 25.99 144 LEU G N 1
ATOM 13102 C CA . LEU G 1 147 ? 27.859 85.539 9.981 1.00 28.72 144 LEU G CA 1
ATOM 13103 C C . LEU G 1 147 ? 27.451 86.937 10.421 1.00 29.93 144 LEU G C 1
ATOM 13104 O O . LEU G 1 147 ? 26.285 87.171 10.681 1.00 30.90 144 LEU G O 1
ATOM 13109 N N . GLU G 1 148 ? 28.398 87.866 10.495 1.00 30.09 145 GLU G N 1
ATOM 13110 C CA . GLU G 1 148 ? 28.056 89.231 10.896 1.00 30.91 145 GLU G CA 1
ATOM 13111 C C . GLU G 1 148 ? 27.081 89.813 9.858 1.00 29.46 145 GLU G C 1
ATOM 13112 O O . GLU G 1 148 ? 26.127 90.498 10.197 1.00 29.45 145 GLU G O 1
ATOM 13118 N N . LYS G 1 149 ? 27.317 89.492 8.592 1.00 27.80 146 LYS G N 1
ATOM 13119 C CA . LYS G 1 149 ? 26.446 89.935 7.509 1.00 27.56 146 LYS G CA 1
ATOM 13120 C C . LYS G 1 149 ? 25.026 89.354 7.606 1.00 27.32 146 LYS G C 1
ATOM 13121 O O . LYS G 1 149 ? 24.047 90.091 7.578 1.00 28.02 146 LYS G O 1
ATOM 13127 N N . TYR G 1 150 ? 24.911 88.027 7.670 1.00 26.05 147 TYR G N 1
ATOM 13128 C CA . TYR G 1 150 ? 23.589 87.385 7.713 1.00 26.98 147 TYR G CA 1
ATOM 13129 C C . TYR G 1 150 ? 23.056 87.158 9.116 1.00 27.65 147 TYR G C 1
ATOM 13130 O O . TYR G 1 150 ? 21.855 86.982 9.295 1.00 30.38 147 TYR G O 1
ATOM 13139 N N . GLY G 1 151 ? 23.945 87.160 10.103 1.00 27.87 148 GLY G N 1
ATOM 13140 C CA . GLY G 1 151 ? 23.567 86.924 11.504 1.00 27.61 148 GLY G CA 1
ATOM 13141 C C . GLY G 1 151 ? 23.884 85.512 11.962 1.00 27.16 148 GLY G C 1
ATOM 13142 O O . GLY G 1 151 ? 24.191 85.284 13.136 1.00 27.91 148 GLY G O 1
ATOM 13143 N N . TYR G 1 152 ? 23.815 84.565 11.026 1.00 25.67 149 TYR G N 1
ATOM 13144 C CA . TYR G 1 152 ? 24.065 83.157 11.306 1.00 23.89 149 TYR G CA 1
ATOM 13145 C C . TYR G 1 152 ? 24.190 82.403 9.968 1.00 22.25 149 TYR G C 1
ATOM 13146 O O . TYR G 1 152 ? 24.079 83.024 8.912 1.00 21.02 149 TYR G O 1
ATOM 13155 N N . PRO G 1 153 ? 24.409 81.071 10.002 1.00 20.65 150 PRO G N 1
ATOM 13156 C CA . PRO G 1 153 ? 24.583 80.344 8.736 1.00 19.84 150 PRO G CA 1
ATOM 13157 C C . PRO G 1 153 ? 23.316 80.232 7.897 1.00 18.27 150 PRO G C 1
ATOM 13158 O O . PRO G 1 153 ? 22.248 79.920 8.418 1.00 16.27 150 PRO G O 1
ATOM 13162 N N . THR G 1 154 ? 23.460 80.490 6.602 1.00 17.72 151 THR G N 1
ATOM 13163 C CA . THR G 1 154 ? 22.354 80.431 5.649 1.00 17.27 151 THR G CA 1
ATOM 13164 C C . THR G 1 154 ? 22.896 79.954 4.294 1.00 17.06 151 THR G C 1
ATOM 13165 O O . THR G 1 154 ? 24.108 79.974 4.044 1.00 16.90 151 THR G O 1
ATOM 13169 N N . ALA G 1 155 ? 21.998 79.534 3.418 1.00 17.40 152 ALA G N 1
ATOM 13170 C CA . ALA G 1 155 ? 22.383 79.033 2.095 1.00 17.81 152 ALA G CA 1
ATOM 13171 C C . ALA G 1 155 ? 23.252 80.004 1.280 1.00 17.65 152 ALA G C 1
ATOM 13172 O O . ALA G 1 155 ? 24.387 79.673 0.940 1.00 17.50 152 ALA G O 1
ATOM 13174 N N . ASP G 1 156 ? 22.730 81.202 1.002 1.00 18.45 153 ASP G N 1
ATOM 13175 C CA . ASP G 1 156 ? 23.451 82.194 0.187 1.00 19.83 153 ASP G CA 1
ATOM 13176 C C . ASP G 1 156 ? 24.857 82.521 0.744 1.00 19.00 153 ASP G C 1
ATOM 13177 O O . ASP G 1 156 ? 25.796 82.728 -0.018 1.00 18.58 153 ASP G O 1
ATOM 13182 N N . GLY G 1 157 ? 24.999 82.571 2.060 1.00 18.90 154 GLY G N 1
ATOM 13183 C CA . GLY G 1 157 ? 26.306 82.823 2.663 1.00 18.10 154 GLY G CA 1
ATOM 13184 C C . GLY G 1 157 ? 27.268 81.687 2.361 1.00 16.83 154 GLY G C 1
ATOM 13185 O O . GLY G 1 157 ? 28.437 81.917 2.047 1.00 16.01 154 GLY G O 1
ATOM 13194 N N . VAL G 1 159 ? 27.065 79.794 -0.122 1.00 16.07 156 VAL G N 1
ATOM 13195 C CA . VAL G 1 159 ? 27.342 79.953 -1.551 1.00 16.05 156 VAL G CA 1
ATOM 13196 C C . VAL G 1 159 ? 28.402 81.060 -1.755 1.00 16.92 156 VAL G C 1
ATOM 13197 O O . VAL G 1 159 ? 29.392 80.861 -2.466 1.00 16.45 156 VAL G O 1
ATOM 13201 N N . GLU G 1 160 ? 28.203 82.216 -1.139 1.00 17.69 157 GLU G N 1
ATOM 13202 C CA . GLU G 1 160 ? 29.190 83.284 -1.274 1.00 18.80 157 GLU G CA 1
ATOM 13203 C C . GLU G 1 160 ? 30.575 82.835 -0.774 1.00 17.26 157 GLU G C 1
ATOM 13204 O O . GLU G 1 160 ? 31.589 83.157 -1.406 1.00 17.83 157 GLU G O 1
ATOM 13210 N N . SER G 1 161 ? 30.624 82.101 0.348 1.00 15.02 158 SER G N 1
ATOM 13211 C CA . SER G 1 161 ? 31.901 81.619 0.884 1.00 14.35 158 SER G CA 1
ATOM 13212 C C . SER G 1 161 ? 32.587 80.734 -0.149 1.00 13.30 158 SER G C 1
ATOM 13213 O O . SER G 1 161 ? 33.770 80.883 -0.390 1.00 12.30 158 SER G O 1
ATOM 13216 N N . ALA G 1 162 ? 31.841 79.794 -0.733 1.00 12.42 159 ALA G N 1
ATOM 13217 C CA . ALA G 1 162 ? 32.403 78.918 -1.781 1.00 12.65 159 ALA G CA 1
ATOM 13218 C C . ALA G 1 162 ? 32.913 79.734 -2.964 1.00 12.94 159 ALA G C 1
ATOM 13219 O O . ALA G 1 162 ? 33.991 79.451 -3.513 1.00 13.27 159 ALA G O 1
ATOM 13221 N N . LEU G 1 163 ? 32.135 80.746 -3.332 1.00 13.72 160 LEU G N 1
ATOM 13222 C CA . LEU G 1 163 ? 32.468 81.629 -4.455 1.00 14.06 160 LEU G CA 1
ATOM 13223 C C . LEU G 1 163 ? 33.792 82.383 -4.239 1.00 13.96 160 LEU G C 1
ATOM 13224 O O . LEU G 1 163 ? 34.561 82.593 -5.200 1.00 12.95 160 LEU G O 1
ATOM 13229 N N . HIS G 1 164 ? 34.081 82.766 -2.990 1.00 13.98 161 HIS G N 1
ATOM 13230 C CA . HIS G 1 164 ? 35.340 83.436 -2.700 1.00 14.49 161 HIS G CA 1
ATOM 13231 C C . HIS G 1 164 ? 36.474 82.448 -2.855 1.00 13.74 161 HIS G C 1
ATOM 13232 O O . HIS G 1 164 ? 37.447 82.747 -3.504 1.00 13.96 161 HIS G O 1
ATOM 13239 N N . HIS G 1 165 ? 36.347 81.251 -2.269 1.00 13.32 162 HIS G N 1
ATOM 13240 C CA . HIS G 1 165 ? 37.404 80.237 -2.411 1.00 13.12 162 HIS G CA 1
ATOM 13241 C C . HIS G 1 165 ? 37.670 79.859 -3.866 1.00 13.61 162 HIS G C 1
ATOM 13242 O O . HIS G 1 165 ? 38.828 79.710 -4.299 1.00 13.87 162 HIS G O 1
ATOM 13249 N N . ILE G 1 166 ? 36.598 79.717 -4.612 1.00 13.80 163 ILE G N 1
ATOM 13250 C CA . ILE G 1 166 ? 36.675 79.364 -6.026 1.00 13.56 163 ILE G CA 1
ATOM 13251 C C . ILE G 1 166 ? 37.377 80.463 -6.810 1.00 14.27 163 ILE G C 1
ATOM 13252 O O . ILE G 1 166 ? 38.185 80.164 -7.693 1.00 15.46 163 ILE G O 1
ATOM 13257 N N . LYS G 1 167 ? 37.078 81.725 -6.480 1.00 14.64 164 LYS G N 1
ATOM 13258 C CA . LYS G 1 167 ? 37.648 82.893 -7.161 1.00 15.75 164 LYS G CA 1
ATOM 13259 C C . LYS G 1 167 ? 39.168 82.970 -6.944 1.00 15.62 164 LYS G C 1
ATOM 13260 O O . LYS G 1 167 ? 39.926 83.343 -7.854 1.00 15.48 164 LYS G O 1
ATOM 13266 N N . ILE G 1 168 ? 39.617 82.610 -5.742 1.00 15.25 165 ILE G N 1
ATOM 13267 C CA . ILE G 1 168 ? 41.044 82.597 -5.475 1.00 15.17 165 ILE G CA 1
ATOM 13268 C C . ILE G 1 168 ? 41.728 81.671 -6.469 1.00 14.59 165 ILE G C 1
ATOM 13269 O O . ILE G 1 168 ? 42.688 82.070 -7.094 1.00 15.16 165 ILE G O 1
ATOM 13274 N N . LEU G 1 169 ? 41.224 80.440 -6.609 1.00 13.54 166 LEU G N 1
ATOM 13275 C CA . LEU G 1 169 ? 41.787 79.471 -7.568 1.00 13.26 166 LEU G CA 1
ATOM 13276 C C . LEU G 1 169 ? 41.591 79.871 -9.059 1.00 14.14 166 LEU G C 1
ATOM 13277 O O . LEU G 1 169 ? 42.519 79.691 -9.858 1.00 13.84 166 LEU G O 1
ATOM 13282 N N . GLU G 1 170 ? 40.420 80.410 -9.422 1.00 14.66 167 GLU G N 1
ATOM 13283 C CA . GLU G 1 170 ? 40.144 80.838 -10.823 1.00 15.41 167 GLU G CA 1
ATOM 13284 C C . GLU G 1 170 ? 41.026 82.010 -11.312 1.00 16.35 167 GLU G C 1
ATOM 13285 O O . GLU G 1 170 ? 41.388 82.068 -12.489 1.00 16.92 167 GLU G O 1
ATOM 13291 N N . ASP G 1 171 ? 41.351 82.934 -10.412 1.00 16.77 168 ASP G N 1
ATOM 13292 C CA . ASP G 1 171 ? 42.218 84.095 -10.721 1.00 17.48 168 ASP G CA 1
ATOM 13293 C C . ASP G 1 171 ? 43.699 83.674 -10.885 1.00 17.85 168 ASP G C 1
ATOM 13294 O O . ASP G 1 171 ? 44.562 84.504 -11.240 1.00 19.15 168 ASP G O 1
ATOM 13299 N N . LEU G 1 172 ? 43.962 82.400 -10.585 1.00 17.89 169 LEU G N 1
ATOM 13300 C CA . LEU G 1 172 ? 45.262 81.739 -10.705 1.00 18.40 169 LEU G CA 1
ATOM 13301 C C . LEU G 1 172 ? 45.224 80.619 -11.761 1.00 18.78 169 LEU G C 1
ATOM 13302 O O . LEU G 1 172 ? 46.091 79.730 -11.775 1.00 20.28 169 LEU G O 1
ATOM 13307 N N . ASP G 1 173 ? 44.213 80.662 -12.623 1.00 18.26 170 ASP G N 1
ATOM 13308 C CA . ASP G 1 173 ? 44.057 79.698 -13.729 1.00 18.65 170 ASP G CA 1
ATOM 13309 C C . ASP G 1 173 ? 44.015 78.226 -13.315 1.00 17.76 170 ASP G C 1
ATOM 13310 O O . ASP G 1 173 ? 44.495 77.348 -14.041 1.00 16.96 170 ASP G O 1
ATOM 13315 N N . PHE G 1 174 ? 43.402 77.963 -12.164 1.00 16.40 171 PHE G N 1
ATOM 13316 C CA . PHE G 1 174 ? 43.268 76.627 -11.624 1.00 16.02 171 PHE G CA 1
ATOM 13317 C C . PHE G 1 174 ? 41.768 76.340 -11.499 1.00 15.33 171 PHE G C 1
ATOM 13318 O O . PHE G 1 174 ? 41.053 77.049 -10.787 1.00 15.42 171 PHE G O 1
ATOM 13326 N N . HIS G 1 175 ? 41.306 75.308 -12.204 1.00 15.41 172 HIS G N 1
ATOM 13327 C CA . HIS G 1 175 ? 39.896 74.920 -12.293 1.00 14.94 172 HIS G CA 1
ATOM 13328 C C . HIS G 1 175 ? 39.652 73.424 -12.004 1.00 15.76 172 HIS G C 1
ATOM 13329 O O . HIS G 1 175 ? 38.580 72.896 -12.306 1.00 14.44 172 HIS G O 1
ATOM 13336 N N . ASP G 1 176 ? 40.644 72.764 -11.409 1.00 15.68 173 ASP G N 1
ATOM 13337 C CA . ASP G 1 176 ? 40.584 71.348 -11.070 1.00 16.11 173 ASP G CA 1
ATOM 13338 C C . ASP G 1 176 ? 40.013 71.215 -9.652 1.00 15.57 173 ASP G C 1
ATOM 13339 O O . ASP G 1 176 ? 40.705 70.810 -8.698 1.00 15.65 173 ASP G O 1
ATOM 13344 N N . ILE G 1 177 ? 38.732 71.532 -9.513 1.00 15.29 174 ILE G N 1
ATOM 13345 C CA . ILE G 1 177 ? 38.128 71.579 -8.203 1.00 14.81 174 ILE G CA 1
ATOM 13346 C C . ILE G 1 177 ? 36.751 70.962 -8.069 1.00 14.17 174 ILE G C 1
ATOM 13347 O O . ILE G 1 177 ? 35.987 70.851 -9.044 1.00 14.30 174 ILE G O 1
ATOM 13352 N N . ILE G 1 178 ? 36.512 70.468 -6.843 1.00 12.62 175 ILE G N 1
ATOM 13353 C CA . ILE G 1 178 ? 35.265 69.850 -6.407 1.00 12.18 175 ILE G CA 1
ATOM 13354 C C . ILE G 1 178 ? 34.786 70.680 -5.207 1.00 12.27 175 ILE G C 1
ATOM 13355 O O . ILE G 1 178 ? 35.603 71.282 -4.496 1.00 12.37 175 ILE G O 1
ATOM 13360 N N . VAL G 1 179 ? 33.480 70.782 -4.994 1.00 12.41 176 VAL G N 1
ATOM 13361 C CA . VAL G 1 179 ? 33.008 71.542 -3.851 1.00 12.80 176 VAL G CA 1
ATOM 13362 C C . VAL G 1 179 ? 31.958 70.767 -3.092 1.00 12.95 176 VAL G C 1
ATOM 13363 O O . VAL G 1 179 ? 31.161 70.055 -3.690 1.00 14.19 176 VAL G O 1
ATOM 13367 N N . SER G 1 180 ? 32.014 70.872 -1.767 1.00 12.78 177 SER G N 1
ATOM 13368 C CA . SER G 1 180 ? 31.025 70.305 -0.888 1.00 12.95 177 SER G CA 1
ATOM 13369 C C . SER G 1 180 ? 30.415 71.500 -0.154 1.00 13.35 177 SER G C 1
ATOM 13370 O O . SER G 1 180 ? 31.022 72.589 -0.063 1.00 13.27 177 SER G O 1
ATOM 13381 N N . LYS G 1 182 ? 28.634 71.416 3.311 1.00 12.50 179 LYS G N 1
ATOM 13382 C CA . LYS G 1 182 ? 28.213 70.583 4.443 1.00 11.67 179 LYS G CA 1
ATOM 13383 C C . LYS G 1 182 ? 27.467 71.337 5.516 1.00 12.13 179 LYS G C 1
ATOM 13384 O O . LYS G 1 182 ? 27.977 72.333 6.035 1.00 12.85 179 LYS G O 1
ATOM 13390 N N . ALA G 1 183 ? 26.242 70.875 5.798 1.00 12.32 180 ALA G N 1
ATOM 13391 C CA . ALA G 1 183 ? 25.368 71.409 6.870 1.00 12.60 180 ALA G CA 1
ATOM 13392 C C . ALA G 1 183 ? 24.811 70.285 7.771 1.00 13.98 180 ALA G C 1
ATOM 13393 O O . ALA G 1 183 ? 24.780 69.092 7.395 1.00 12.62 180 ALA G O 1
ATOM 13395 N N . SER G 1 184 ? 24.366 70.679 8.966 1.00 14.92 181 SER G N 1
ATOM 13396 C CA . SER G 1 184 ? 23.749 69.768 9.929 1.00 15.75 181 SER G CA 1
ATOM 13397 C C . SER G 1 184 ? 22.198 69.781 9.846 1.00 15.92 181 SER G C 1
ATOM 13398 O O . SER G 1 184 ? 21.564 68.788 10.162 1.00 17.78 181 SER G O 1
ATOM 13401 N N . ASP G 1 185 ? 21.616 70.905 9.443 1.00 15.80 182 ASP G N 1
ATOM 13402 C CA . ASP G 1 185 ? 20.173 71.050 9.248 1.00 15.18 182 ASP G CA 1
ATOM 13403 C C . ASP G 1 185 ? 19.843 70.614 7.821 1.00 14.55 182 ASP G C 1
ATOM 13404 O O . ASP G 1 185 ? 20.371 71.200 6.896 1.00 14.07 182 ASP G O 1
ATOM 13409 N N . VAL G 1 186 ? 18.986 69.592 7.655 1.00 13.84 183 VAL G N 1
ATOM 13410 C CA . VAL G 1 186 ? 18.625 69.073 6.314 1.00 13.52 183 VAL G CA 1
ATOM 13411 C C . VAL G 1 186 ? 18.050 70.095 5.312 1.00 13.55 183 VAL G C 1
ATOM 13412 O O . VAL G 1 186 ? 18.395 70.051 4.127 1.00 13.11 183 VAL G O 1
ATOM 13416 N N . ASN G 1 187 ? 17.183 71.001 5.752 1.00 13.56 184 ASN G N 1
ATOM 13417 C CA . ASN G 1 187 ? 16.632 71.984 4.811 1.00 14.76 184 ASN G CA 1
ATOM 13418 C C . ASN G 1 187 ? 17.770 72.851 4.232 1.00 13.84 184 ASN G C 1
ATOM 13419 O O . ASN G 1 187 ? 17.792 73.167 3.039 1.00 14.14 184 ASN G O 1
ATOM 13424 N N . LEU G 1 188 ? 18.702 73.231 5.093 1.00 13.70 185 LEU G N 1
ATOM 13425 C CA . LEU G 1 188 ? 19.859 74.020 4.681 1.00 14.07 185 LEU G CA 1
ATOM 13426 C C . LEU G 1 188 ? 20.745 73.207 3.775 1.00 14.11 185 LEU G C 1
ATOM 13427 O O . LEU G 1 188 ? 21.166 73.721 2.732 1.00 14.08 185 LEU G O 1
ATOM 13432 N N . ALA G 1 189 ? 21.025 71.939 4.144 1.00 13.90 186 ALA G N 1
ATOM 13433 C CA . ALA G 1 189 ? 21.864 71.078 3.292 1.00 13.74 186 ALA G CA 1
ATOM 13434 C C . ALA G 1 189 ? 21.275 70.983 1.859 1.00 14.45 186 ALA G C 1
ATOM 13435 O O . ALA G 1 189 ? 21.985 71.184 0.864 1.00 14.23 186 ALA G O 1
ATOM 13437 N N . ILE G 1 190 ? 19.977 70.695 1.757 1.00 14.34 187 ILE G N 1
ATOM 13438 C CA . ILE G 1 190 ? 19.326 70.552 0.443 1.00 15.67 187 ILE G CA 1
ATOM 13439 C C . ILE G 1 190 ? 19.406 71.870 -0.343 1.00 16.78 187 ILE G C 1
ATOM 13440 O O . ILE G 1 190 ? 19.731 71.889 -1.541 1.00 15.87 187 ILE G O 1
ATOM 13445 N N . GLU G 1 191 ? 19.095 72.956 0.359 1.00 17.29 188 GLU G N 1
ATOM 13446 C CA . GLU G 1 191 ? 19.112 74.284 -0.205 1.00 18.89 188 GLU G CA 1
ATOM 13447 C C . GLU G 1 191 ? 20.516 74.666 -0.653 1.00 19.28 188 GLU G C 1
ATOM 13448 O O . GLU G 1 191 ? 20.701 75.173 -1.764 1.00 19.80 188 GLU G O 1
ATOM 13454 N N . ALA G 1 192 ? 21.491 74.401 0.217 1.00 18.08 189 ALA G N 1
ATOM 13455 C CA . ALA G 1 192 ? 22.883 74.714 -0.046 1.00 17.26 189 ALA G CA 1
ATOM 13456 C C . ALA G 1 192 ? 23.376 74.094 -1.339 1.00 16.18 189 ALA G C 1
ATOM 13457 O O . ALA G 1 192 ? 23.998 74.790 -2.155 1.00 16.45 189 ALA G O 1
ATOM 13459 N N . TYR G 1 193 ? 23.118 72.798 -1.533 1.00 15.79 190 TYR G N 1
ATOM 13460 C CA . TYR G 1 193 ? 23.560 72.110 -2.761 1.00 14.76 190 TYR G CA 1
ATOM 13461 C C . TYR G 1 193 ? 22.813 72.606 -3.993 1.00 15.66 190 TYR G C 1
ATOM 13462 O O . TYR G 1 193 ? 23.429 72.857 -5.032 1.00 15.12 190 TYR G O 1
ATOM 13471 N N . GLU G 1 194 ? 21.499 72.789 -3.901 1.00 16.81 191 GLU G N 1
ATOM 13472 C CA . GLU G 1 194 ? 20.760 73.325 -5.057 1.00 18.71 191 GLU G CA 1
ATOM 13473 C C . GLU G 1 194 ? 21.336 74.681 -5.503 1.00 18.08 191 GLU G C 1
ATOM 13474 O O . GLU G 1 194 ? 21.585 74.904 -6.703 1.00 17.87 191 GLU G O 1
ATOM 13480 N N . LYS G 1 195 ? 21.546 75.584 -4.544 1.00 17.12 192 LYS G N 1
ATOM 13481 C CA . LYS G 1 195 ? 22.093 76.905 -4.851 1.00 17.37 192 LYS G CA 1
ATOM 13482 C C . LYS G 1 195 ? 23.509 76.806 -5.451 1.00 16.86 192 LYS G C 1
ATOM 13483 O O . LYS G 1 195 ? 23.890 77.629 -6.330 1.00 16.40 192 LYS G O 1
ATOM 13489 N N . ALA G 1 196 ? 24.262 75.784 -5.015 1.00 15.34 193 ALA G N 1
ATOM 13490 C CA . ALA G 1 196 ? 25.618 75.556 -5.508 1.00 15.36 193 ALA G CA 1
ATOM 13491 C C . ALA G 1 196 ? 25.603 75.106 -6.956 1.00 14.47 193 ALA G C 1
ATOM 13492 O O . ALA G 1 196 ? 26.419 75.547 -7.758 1.00 15.08 193 ALA G O 1
ATOM 13494 N N . ALA G 1 197 ? 24.704 74.193 -7.275 1.00 14.88 194 ALA G N 1
ATOM 13495 C CA . ALA G 1 197 ? 24.600 73.660 -8.643 1.00 14.96 194 ALA G CA 1
ATOM 13496 C C . ALA G 1 197 ? 24.144 74.716 -9.649 1.00 16.77 194 ALA G C 1
ATOM 13497 O O . ALA G 1 197 ? 24.423 74.592 -10.865 1.00 17.30 194 ALA G O 1
ATOM 13499 N N . ARG G 1 198 ? 23.413 75.728 -9.188 1.00 17.18 195 ARG G N 1
ATOM 13500 C CA . ARG G 1 198 ? 23.027 76.796 -10.101 1.00 18.23 195 ARG G CA 1
ATOM 13501 C C . ARG G 1 198 ? 24.148 77.824 -10.294 1.00 17.81 195 ARG G C 1
ATOM 13502 O O . ARG G 1 198 ? 24.233 78.452 -11.356 1.00 18.37 195 ARG G O 1
ATOM 13510 N N . ALA G 1 199 ? 24.995 77.996 -9.277 1.00 17.42 196 ALA G N 1
ATOM 13511 C CA . ALA G 1 199 ? 26.090 79.010 -9.285 1.00 18.39 196 ALA G CA 1
ATOM 13512 C C . ALA G 1 199 ? 27.381 78.647 -10.037 1.00 18.11 196 ALA G C 1
ATOM 13513 O O . ALA G 1 199 ? 28.106 79.529 -10.466 1.00 19.73 196 ALA G O 1
ATOM 13515 N N . PHE G 1 200 ? 27.698 77.362 -10.132 1.00 19.04 197 PHE G N 1
ATOM 13516 C CA . PHE G 1 200 ? 28.916 76.924 -10.836 1.00 18.94 197 PHE G CA 1
ATOM 13517 C C . PHE G 1 200 ? 28.761 75.503 -11.356 1.00 18.83 197 PHE G C 1
ATOM 13518 O O . PHE G 1 200 ? 27.805 74.794 -11.003 1.00 21.43 197 PHE G O 1
ATOM 13526 N N . ASP G 1 201 ? 29.694 75.087 -12.198 1.00 19.13 198 ASP G N 1
ATOM 13527 C CA . ASP G 1 201 ? 29.616 73.798 -12.902 1.00 19.44 198 ASP G CA 1
ATOM 13528 C C . ASP G 1 201 ? 30.574 72.715 -12.396 1.00 18.83 198 ASP G C 1
ATOM 13529 O O . ASP G 1 201 ? 30.745 71.664 -13.025 1.00 20.18 198 ASP G O 1
ATOM 13534 N N . TYR G 1 202 ? 31.202 72.968 -11.263 1.00 17.29 199 TYR G N 1
ATOM 13535 C CA . TYR G 1 202 ? 32.083 71.992 -10.699 1.00 17.79 199 TYR G CA 1
ATOM 13536 C C . TYR G 1 202 ? 31.238 70.884 -10.073 1.00 15.10 199 TYR G C 1
ATOM 13537 O O . TYR G 1 202 ? 30.111 71.117 -9.636 1.00 15.61 199 TYR G O 1
ATOM 13546 N N . PRO G 1 203 ? 31.764 69.666 -10.051 1.00 14.04 200 PRO G N 1
ATOM 13547 C CA . PRO G 1 203 ? 31.028 68.545 -9.479 1.00 12.91 200 PRO G CA 1
ATOM 13548 C C . PRO G 1 203 ? 30.858 68.785 -7.978 1.00 12.44 200 PRO G C 1
ATOM 13549 O O . PRO G 1 203 ? 31.742 69.365 -7.351 1.00 12.09 200 PRO G O 1
ATOM 13553 N N . LEU G 1 204 ? 29.702 68.421 -7.438 1.00 12.52 201 LEU G N 1
ATOM 13554 C CA . LEU G 1 204 ? 29.412 68.607 -6.017 1.00 12.26 201 LEU G CA 1
ATOM 13555 C C . LEU G 1 204 ? 29.646 67.330 -5.216 1.00 12.14 201 LEU G C 1
ATOM 13556 O O . LEU G 1 204 ? 29.188 66.231 -5.606 1.00 11.74 201 LEU G O 1
ATOM 13561 N N . HIS G 1 205 ? 30.366 67.492 -4.108 1.00 12.48 202 HIS G N 1
ATOM 13562 C CA . HIS G 1 205 ? 30.680 66.431 -3.157 1.00 12.17 202 HIS G CA 1
ATOM 13563 C C . HIS G 1 205 ? 29.570 66.529 -2.112 1.00 11.91 202 HIS G C 1
ATOM 13564 O O . HIS G 1 205 ? 29.463 67.559 -1.403 1.00 11.63 202 HIS G O 1
ATOM 13571 N N . LEU G 1 206 ? 28.743 65.484 -2.030 1.00 11.18 203 LEU G N 1
ATOM 13572 C CA . LEU G 1 206 ? 27.590 65.443 -1.138 1.00 10.67 203 LEU G CA 1
ATOM 13573 C C . LEU G 1 206 ? 27.928 64.920 0.262 1.00 11.22 203 LEU G C 1
ATOM 13574 O O . LEU G 1 206 ? 28.544 63.825 0.423 1.00 11.95 203 LEU G O 1
ATOM 13579 N N . GLY G 1 207 ? 27.524 65.692 1.269 1.00 11.63 204 GLY G N 1
ATOM 13580 C CA . GLY G 1 207 ? 27.785 65.327 2.679 1.00 12.03 204 GLY G CA 1
ATOM 13581 C C . GLY G 1 207 ? 26.935 66.145 3.626 1.00 12.28 204 GLY G C 1
ATOM 13582 O O . GLY G 1 207 ? 26.544 67.273 3.294 1.00 11.90 204 GLY G O 1
ATOM 13583 N N . ILE G 1 208 ? 26.612 65.536 4.770 1.00 12.66 205 ILE G N 1
ATOM 13584 C CA . ILE G 1 208 ? 25.820 66.151 5.838 1.00 13.84 205 ILE G CA 1
ATOM 13585 C C . ILE G 1 208 ? 26.486 65.855 7.178 1.00 14.11 205 ILE G C 1
ATOM 13586 O O . ILE G 1 208 ? 26.979 64.741 7.409 1.00 13.27 205 ILE G O 1
ATOM 13591 N N . THR G 1 209 ? 26.511 66.844 8.070 1.00 15.24 206 THR G N 1
ATOM 13592 C CA . THR G 1 209 ? 27.128 66.680 9.393 1.00 16.73 206 THR G CA 1
ATOM 13593 C C . THR G 1 209 ? 26.565 65.476 10.165 1.00 17.76 206 THR G C 1
ATOM 13594 O O . THR G 1 209 ? 25.323 65.243 10.187 1.00 15.12 206 THR G O 1
ATOM 13598 N N . GLU G 1 210 ? 27.467 64.729 10.816 1.00 18.69 207 GLU G N 1
ATOM 13599 C CA . GLU G 1 210 ? 27.043 63.568 11.587 1.00 20.57 207 GLU G CA 1
ATOM 13600 C C . GLU G 1 210 ? 26.142 64.045 12.702 1.00 20.05 207 GLU G C 1
ATOM 13601 O O . GLU G 1 210 ? 26.322 65.139 13.256 1.00 22.21 207 GLU G O 1
ATOM 13607 N N . SER G 1 211 ? 25.162 63.221 13.006 1.00 18.73 208 SER G N 1
ATOM 13608 C CA . SER G 1 211 ? 24.271 63.468 14.096 1.00 18.34 208 SER G CA 1
ATOM 13609 C C . SER G 1 211 ? 24.985 62.899 15.305 1.00 18.07 208 SER G C 1
ATOM 13610 O O . SER G 1 211 ? 26.068 62.304 15.184 1.00 18.20 208 SER G O 1
ATOM 13613 N N . GLY G 1 212 ? 24.371 63.066 16.466 1.00 18.50 209 GLY G N 1
ATOM 13614 C CA . GLY G 1 212 ? 24.929 62.579 17.721 1.00 18.16 209 GLY G CA 1
ATOM 13615 C C . GLY G 1 212 ? 24.967 61.076 17.772 1.00 17.30 209 GLY G C 1
ATOM 13616 O O . GLY G 1 212 ? 25.920 60.492 18.319 1.00 17.26 209 GLY G O 1
ATOM 13617 N N . THR G 1 213 ? 23.948 60.453 17.168 1.00 15.86 210 THR G N 1
ATOM 13618 C CA . THR G 1 213 ? 23.810 58.997 17.106 1.00 15.70 210 THR G CA 1
ATOM 13619 C C . THR G 1 213 ? 23.802 58.442 15.673 1.00 15.14 210 THR G C 1
ATOM 13620 O O . THR G 1 213 ? 23.461 59.143 14.738 1.00 13.90 210 THR G O 1
ATOM 13624 N N . LEU G 1 214 ? 24.205 57.174 15.534 1.00 15.20 211 LEU G N 1
ATOM 13625 C CA . LEU G 1 214 ? 24.231 56.464 14.236 1.00 15.24 211 LEU G CA 1
ATOM 13626 C C . LEU G 1 214 ? 22.828 56.433 13.611 1.00 14.77 211 LEU G C 1
ATOM 13627 O O . LEU G 1 214 ? 22.677 56.685 12.409 1.00 12.93 211 LEU G O 1
ATOM 13632 N N . PHE G 1 215 ? 21.830 56.112 14.430 1.00 14.60 212 PHE G N 1
ATOM 13633 C CA . PHE G 1 215 ? 20.407 56.036 13.997 1.00 15.27 212 PHE G CA 1
ATOM 13634 C C . PHE G 1 215 ? 19.912 57.367 13.422 1.00 14.72 212 PHE G C 1
ATOM 13635 O O . PHE G 1 215 ? 19.435 57.425 12.283 1.00 14.51 212 PHE G O 1
ATOM 13643 N N . ALA G 1 216 ? 20.045 58.432 14.206 1.00 15.06 213 ALA G N 1
ATOM 13644 C CA . ALA G 1 216 ? 19.598 59.749 13.781 1.00 14.77 213 ALA G CA 1
ATOM 13645 C C . ALA G 1 216 ? 20.341 60.242 12.540 1.00 14.61 213 ALA G C 1
ATOM 13646 O O . ALA G 1 216 ? 19.751 60.910 11.703 1.00 15.66 213 ALA G O 1
ATOM 13648 N N . GLY G 1 217 ? 21.634 59.947 12.452 1.00 14.75 214 GLY G N 1
ATOM 13649 C CA . GLY G 1 217 ? 22.443 60.363 11.312 1.00 13.50 214 GLY G CA 1
ATOM 13650 C C . GLY G 1 217 ? 22.079 59.580 10.065 1.00 13.29 214 GLY G C 1
ATOM 13651 O O . GLY G 1 217 ? 22.097 60.135 8.975 1.00 12.63 214 GLY G O 1
ATOM 13652 N N . THR G 1 218 ? 21.740 58.295 10.227 1.00 12.79 215 THR G N 1
ATOM 13653 C CA . THR G 1 218 ? 21.368 57.436 9.093 1.00 12.42 215 THR G CA 1
ATOM 13654 C C . THR G 1 218 ? 20.075 57.918 8.487 1.00 12.93 215 THR G C 1
ATOM 13655 O O . THR G 1 218 ? 19.958 58.075 7.249 1.00 12.60 215 THR G O 1
ATOM 13659 N N . VAL G 1 219 ? 19.098 58.147 9.358 1.00 12.68 216 VAL G N 1
ATOM 13660 C CA . VAL G 1 219 ? 17.805 58.624 8.918 1.00 13.33 216 VAL G CA 1
ATOM 13661 C C . VAL G 1 219 ? 17.948 59.999 8.280 1.00 13.40 216 VAL G C 1
ATOM 13662 O O . VAL G 1 219 ? 17.520 60.192 7.114 1.00 14.78 216 VAL G O 1
ATOM 13666 N N . LYS G 1 220 ? 18.583 60.927 9.009 1.00 12.54 217 LYS G N 1
ATOM 13667 C CA . LYS G 1 220 ? 18.769 62.278 8.522 1.00 12.77 217 LYS G CA 1
ATOM 13668 C C . LYS G 1 220 ? 19.614 62.336 7.248 1.00 12.58 217 LYS G C 1
ATOM 13669 O O . LYS G 1 220 ? 19.260 63.076 6.321 1.00 11.93 217 LYS G O 1
ATOM 13675 N N . SER G 1 221 ? 20.697 61.548 7.188 1.00 12.65 218 SER G N 1
ATOM 13676 C CA . SER G 1 221 ? 21.568 61.536 6.006 1.00 13.05 218 SER G CA 1
ATOM 13677 C C . SER G 1 221 ? 20.852 60.993 4.766 1.00 13.27 218 SER G C 1
ATOM 13678 O O . SER G 1 221 ? 20.910 61.606 3.693 1.00 13.05 218 SER G O 1
ATOM 13681 N N . ALA G 1 222 ? 20.228 59.824 4.881 1.00 13.31 219 ALA G N 1
ATOM 13682 C CA . ALA G 1 222 ? 19.469 59.282 3.747 1.00 13.50 219 ALA G CA 1
ATOM 13683 C C . ALA G 1 222 ? 18.412 60.262 3.201 1.00 13.01 219 ALA G C 1
ATOM 13684 O O . ALA G 1 222 ? 18.269 60.408 1.996 1.00 12.52 219 ALA G O 1
ATOM 13686 N N . ALA G 1 223 ? 17.691 60.933 4.097 1.00 12.88 220 ALA G N 1
ATOM 13687 C CA . ALA G 1 223 ? 16.619 61.878 3.721 1.00 13.53 220 ALA G CA 1
ATOM 13688 C C . ALA G 1 223 ? 17.105 63.093 2.933 1.00 13.27 220 ALA G C 1
ATOM 13689 O O . ALA G 1 223 ? 16.590 63.381 1.840 1.00 12.99 220 ALA G O 1
ATOM 13691 N N . GLY G 1 224 ? 18.099 63.796 3.478 1.00 13.34 221 GLY G N 1
ATOM 13692 C CA . GLY G 1 224 ? 18.682 64.971 2.827 1.00 13.07 221 GLY G CA 1
ATOM 13693 C C . GLY G 1 224 ? 19.406 64.579 1.541 1.00 13.23 221 GLY G C 1
ATOM 13694 O O . GLY G 1 224 ? 19.100 65.106 0.459 1.00 12.94 221 GLY G O 1
ATOM 13695 N N . LEU G 1 225 ? 20.352 63.642 1.623 1.00 13.52 222 LEU G N 1
ATOM 13696 C CA . LEU G 1 225 ? 21.045 63.225 0.404 1.00 14.18 222 LEU G CA 1
ATOM 13697 C C . LEU G 1 225 ? 20.045 62.641 -0.595 1.00 14.37 222 LEU G C 1
ATOM 13698 O O . LEU G 1 225 ? 20.243 62.788 -1.784 1.00 15.96 222 LEU G O 1
ATOM 13703 N N . GLY G 1 226 ? 18.991 61.981 -0.113 1.00 14.57 223 GLY G N 1
ATOM 13704 C CA . GLY G 1 226 ? 17.934 61.445 -1.004 1.00 14.08 223 GLY G CA 1
ATOM 13705 C C . GLY G 1 226 ? 17.243 62.562 -1.801 1.00 13.91 223 GLY G C 1
ATOM 13706 O O . GLY G 1 226 ? 17.067 62.489 -3.051 1.00 13.07 223 GLY G O 1
ATOM 13707 N N . ALA G 1 227 ? 16.822 63.602 -1.090 1.00 14.19 224 ALA G N 1
ATOM 13708 C CA . ALA G 1 227 ? 16.185 64.731 -1.733 1.00 14.67 224 ALA G CA 1
ATOM 13709 C C . ALA G 1 227 ? 17.162 65.447 -2.703 1.00 14.39 224 ALA G C 1
ATOM 13710 O O . ALA G 1 227 ? 16.742 65.985 -3.750 1.00 15.44 224 ALA G O 1
ATOM 13712 N N . ILE G 1 228 ? 18.458 65.448 -2.374 1.00 13.92 225 ILE G N 1
ATOM 13713 C CA . ILE G 1 228 ? 19.477 66.082 -3.218 1.00 14.72 225 ILE G CA 1
ATOM 13714 C C . ILE G 1 228 ? 19.755 65.236 -4.477 1.00 14.83 225 ILE G C 1
ATOM 13715 O O . ILE G 1 228 ? 19.741 65.734 -5.610 1.00 14.18 225 ILE G O 1
ATOM 13720 N N . LEU G 1 229 ? 19.960 63.942 -4.276 1.00 16.28 226 LEU G N 1
ATOM 13721 C CA . LEU G 1 229 ? 20.246 63.021 -5.390 1.00 16.09 226 LEU G CA 1
ATOM 13722 C C . LEU G 1 229 ? 19.111 62.982 -6.399 1.00 16.74 226 LEU G C 1
ATOM 13723 O O . LEU G 1 229 ? 19.352 62.794 -7.583 1.00 16.25 226 LEU G O 1
ATOM 13728 N N . ASN G 1 230 ? 17.884 63.176 -5.925 1.00 17.64 227 ASN G N 1
ATOM 13729 C CA . ASN G 1 230 ? 16.717 63.148 -6.790 1.00 19.15 227 ASN G CA 1
ATOM 13730 C C . ASN G 1 230 ? 16.662 64.333 -7.790 1.00 20.43 227 ASN G C 1
ATOM 13731 O O . ASN G 1 230 ? 15.871 64.346 -8.738 1.00 19.44 227 ASN G O 1
ATOM 13736 N N . LYS G 1 231 ? 17.481 65.346 -7.562 1.00 21.38 228 LYS G N 1
ATOM 13737 C CA . LYS G 1 231 ? 17.496 66.473 -8.476 1.00 23.87 228 LYS G CA 1
ATOM 13738 C C . LYS G 1 231 ? 18.615 66.336 -9.494 1.00 23.55 228 LYS G C 1
ATOM 13739 O O . LYS G 1 231 ? 18.981 67.304 -10.155 1.00 24.76 228 LYS G O 1
ATOM 13745 N N . GLY G 1 232 ? 19.172 65.138 -9.601 1.00 22.40 229 GLY G N 1
ATOM 13746 C CA . GLY G 1 232 ? 20.229 64.884 -10.553 1.00 21.40 229 GLY G CA 1
ATOM 13747 C C . GLY G 1 232 ? 21.488 65.684 -10.308 1.00 20.21 229 GLY G C 1
ATOM 13748 O O . GLY G 1 232 ? 22.181 66.017 -11.257 1.00 19.19 229 GLY G O 1
ATOM 13749 N N . ILE G 1 233 ? 21.767 65.997 -9.033 1.00 19.24 230 ILE G N 1
ATOM 13750 C CA . ILE G 1 233 ? 22.958 66.727 -8.644 1.00 20.23 230 ILE G CA 1
ATOM 13751 C C . ILE G 1 233 ? 23.794 65.827 -7.729 1.00 17.63 230 ILE G C 1
ATOM 13752 O O . ILE G 1 233 ? 23.291 64.831 -7.209 1.00 16.05 230 ILE G O 1
ATOM 13757 N N . GLY G 1 234 ? 25.079 66.168 -7.580 1.00 16.90 231 GLY G N 1
ATOM 13758 C CA . GLY G 1 234 ? 26.012 65.417 -6.738 1.00 15.83 231 GLY G CA 1
ATOM 13759 C C . GLY G 1 234 ? 26.793 64.384 -7.513 1.00 15.12 231 GLY G C 1
ATOM 13760 O O . GLY G 1 234 ? 26.207 63.505 -8.110 1.00 16.57 231 GLY G O 1
ATOM 13761 N N . ASN G 1 235 ? 28.118 64.490 -7.519 1.00 14.33 232 ASN G N 1
ATOM 13762 C CA . ASN G 1 235 ? 28.944 63.533 -8.257 1.00 15.10 232 ASN G CA 1
ATOM 13763 C C . ASN G 1 235 ? 29.733 62.556 -7.393 1.00 14.53 232 ASN G C 1
ATOM 13764 O O . ASN G 1 235 ? 30.323 61.610 -7.901 1.00 13.03 232 ASN G O 1
ATOM 13769 N N . THR G 1 236 ? 29.753 62.809 -6.090 1.00 14.75 233 THR G N 1
ATOM 13770 C CA . THR G 1 236 ? 30.461 61.954 -5.139 1.00 14.52 233 THR G CA 1
ATOM 13771 C C . THR G 1 236 ? 29.825 62.210 -3.793 1.00 14.94 233 THR G C 1
ATOM 13772 O O . THR G 1 236 ? 29.260 63.276 -3.595 1.00 16.82 233 THR G O 1
ATOM 13776 N N . LEU G 1 237 ? 29.867 61.231 -2.882 1.00 14.81 234 LEU G N 1
ATOM 13777 C CA . LEU G 1 237 ? 29.249 61.397 -1.555 1.00 14.40 234 LEU G CA 1
ATOM 13778 C C . LEU G 1 237 ? 29.957 60.690 -0.415 1.00 14.53 234 LEU G C 1
ATOM 13779 O O . LEU G 1 237 ? 30.704 59.719 -0.628 1.00 12.98 234 LEU G O 1
ATOM 13784 N N . ARG G 1 238 ? 29.730 61.216 0.795 1.00 14.26 235 ARG G N 1
ATOM 13785 C CA . ARG G 1 238 ? 30.245 60.627 2.014 1.00 14.20 235 ARG G CA 1
ATOM 13786 C C . ARG G 1 238 ? 29.190 60.794 3.123 1.00 14.91 235 ARG G C 1
ATOM 13787 O O . ARG G 1 238 ? 28.703 61.895 3.357 1.00 15.35 235 ARG G O 1
ATOM 13795 N N . ILE G 1 239 ? 28.815 59.681 3.752 1.00 15.45 236 ILE G N 1
ATOM 13796 C CA . ILE G 1 239 ? 27.853 59.665 4.850 1.00 16.23 236 ILE G CA 1
ATOM 13797 C C . ILE G 1 239 ? 28.626 59.828 6.150 1.00 16.04 236 ILE G C 1
ATOM 13798 O O . ILE G 1 239 ? 29.503 59.039 6.450 1.00 16.31 236 ILE G O 1
ATOM 13803 N N . SER G 1 240 ? 28.332 60.874 6.894 1.00 16.43 237 SER G N 1
ATOM 13804 C CA . SER G 1 240 ? 29.021 61.116 8.155 1.00 16.85 237 SER G CA 1
ATOM 13805 C C . SER G 1 240 ? 28.199 60.468 9.258 1.00 15.23 237 SER G C 1
ATOM 13806 O O . SER G 1 240 ? 27.030 60.801 9.428 1.00 14.35 237 SER G O 1
ATOM 13809 N N . LEU G 1 241 ? 28.798 59.531 9.990 1.00 14.71 238 LEU G N 1
ATOM 13810 C CA . LEU G 1 241 ? 28.075 58.827 11.062 1.00 15.32 238 LEU G CA 1
ATOM 13811 C C . LEU G 1 241 ? 28.833 58.627 12.359 1.00 16.26 238 LEU G C 1
ATOM 13812 O O . LEU G 1 241 ? 30.074 58.486 12.387 1.00 16.68 238 LEU G O 1
ATOM 13817 N N . SER G 1 242 ? 28.063 58.576 13.445 1.00 18.00 239 SER G N 1
ATOM 13818 C CA . SER G 1 242 ? 28.614 58.272 14.760 1.00 19.33 239 SER G CA 1
ATOM 13819 C C . SER G 1 242 ? 28.765 56.751 14.792 1.00 20.04 239 SER G C 1
ATOM 13820 O O . SER G 1 242 ? 28.068 56.028 15.546 1.00 19.18 239 SER G O 1
ATOM 13823 N N . ALA G 1 243 ? 29.667 56.275 13.930 1.00 20.21 240 ALA G N 1
ATOM 13824 C CA . ALA G 1 243 ? 29.935 54.870 13.774 1.00 19.81 240 ALA G CA 1
ATOM 13825 C C . ALA G 1 243 ? 31.273 54.587 13.090 1.00 20.34 240 ALA G C 1
ATOM 13826 O O . ALA G 1 243 ? 31.971 55.496 12.625 1.00 18.41 240 ALA G O 1
ATOM 13828 N N . ASP G 1 244 ? 31.606 53.295 13.073 1.00 20.95 241 ASP G N 1
ATOM 13829 C CA . ASP G 1 244 ? 32.797 52.758 12.430 1.00 21.36 241 ASP G CA 1
ATOM 13830 C C . ASP G 1 244 ? 32.650 53.162 10.956 1.00 19.68 241 ASP G C 1
ATOM 13831 O O . ASP G 1 244 ? 31.561 53.023 10.390 1.00 22.16 241 ASP G O 1
ATOM 13836 N N . PRO G 1 245 ? 33.718 53.698 10.329 1.00 17.41 242 PRO G N 1
ATOM 13837 C CA . PRO G 1 245 ? 33.640 54.170 8.945 1.00 16.19 242 PRO G CA 1
ATOM 13838 C C . PRO G 1 245 ? 33.029 53.202 7.933 1.00 14.85 242 PRO G C 1
ATOM 13839 O O . PRO G 1 245 ? 32.517 53.643 6.898 1.00 13.62 242 PRO G O 1
ATOM 13843 N N . VAL G 1 246 ? 33.050 51.899 8.209 1.00 14.20 243 VAL G N 1
ATOM 13844 C CA . VAL G 1 246 ? 32.435 50.968 7.251 1.00 13.99 243 VAL G CA 1
ATOM 13845 C C . VAL G 1 246 ? 30.909 51.132 7.234 1.00 13.57 243 VAL G C 1
ATOM 13846 O O . VAL G 1 246 ? 30.268 50.854 6.218 1.00 14.04 243 VAL G O 1
ATOM 13850 N N . GLU G 1 247 ? 30.327 51.607 8.323 1.00 13.79 244 GLU G N 1
ATOM 13851 C CA . GLU G 1 247 ? 28.872 51.801 8.380 1.00 14.83 244 GLU G CA 1
ATOM 13852 C C . GLU G 1 247 ? 28.467 52.912 7.384 1.00 13.99 244 GLU G C 1
ATOM 13853 O O . GLU G 1 247 ? 27.381 52.896 6.821 1.00 14.69 244 GLU G O 1
ATOM 13859 N N . GLU G 1 248 ? 29.359 53.873 7.192 1.00 14.44 245 GLU G N 1
ATOM 13860 C CA . GLU G 1 248 ? 29.140 54.976 6.251 1.00 14.37 245 GLU G CA 1
ATOM 13861 C C . GLU G 1 248 ? 29.084 54.388 4.836 1.00 14.41 245 GLU G C 1
ATOM 13862 O O . GLU G 1 248 ? 28.186 54.694 4.059 1.00 15.48 245 GLU G O 1
ATOM 13868 N N . VAL G 1 249 ? 30.041 53.527 4.526 1.00 15.18 246 VAL G N 1
ATOM 13869 C CA . VAL G 1 249 ? 30.092 52.878 3.219 1.00 15.51 246 VAL G CA 1
ATOM 13870 C C . VAL G 1 249 ? 28.784 52.092 2.991 1.00 15.75 246 VAL G C 1
ATOM 13871 O O . VAL G 1 249 ? 28.175 52.207 1.936 1.00 14.36 246 VAL G O 1
ATOM 13875 N N . LYS G 1 250 ? 28.354 51.321 3.996 1.00 16.31 247 LYS G N 1
ATOM 13876 C CA . LYS G 1 250 ? 27.105 50.523 3.893 1.00 16.94 247 LYS G CA 1
ATOM 13877 C C . LYS G 1 250 ? 25.895 51.404 3.549 1.00 15.61 247 LYS G C 1
ATOM 13878 O O . LYS G 1 250 ? 25.166 51.145 2.576 1.00 15.33 247 LYS G O 1
ATOM 13884 N N . VAL G 1 251 ? 25.715 52.468 4.312 1.00 15.68 248 VAL G N 1
ATOM 13885 C CA . VAL G 1 251 ? 24.608 53.376 4.098 1.00 15.12 248 VAL G CA 1
ATOM 13886 C C . VAL G 1 251 ? 24.754 54.013 2.702 1.00 15.26 248 VAL G C 1
ATOM 13887 O O . VAL G 1 251 ? 23.769 54.117 1.969 1.00 14.88 248 VAL G O 1
ATOM 13891 N N . ALA G 1 252 ? 25.971 54.408 2.315 1.00 14.74 249 ALA G N 1
ATOM 13892 C CA . ALA G 1 252 ? 26.123 55.044 0.994 1.00 14.31 249 ALA G CA 1
ATOM 13893 C C . ALA G 1 252 ? 25.646 54.096 -0.105 1.00 13.99 249 ALA G C 1
ATOM 13894 O O . ALA G 1 252 ? 24.802 54.473 -0.935 1.00 13.34 249 ALA G O 1
ATOM 13896 N N . ARG G 1 253 ? 26.158 52.862 -0.096 1.00 14.47 250 ARG G N 1
ATOM 13897 C CA . ARG G 1 253 ? 25.745 51.846 -1.084 1.00 15.51 250 ARG G CA 1
ATOM 13898 C C . ARG G 1 253 ? 24.228 51.642 -1.094 1.00 15.63 250 ARG G C 1
ATOM 13899 O O . ARG G 1 253 ? 23.627 51.561 -2.155 1.00 15.46 250 ARG G O 1
ATOM 13907 N N . GLU G 1 254 ? 23.618 51.561 0.082 1.00 15.71 251 GLU G N 1
ATOM 13908 C CA . GLU G 1 254 ? 22.151 51.394 0.166 1.00 17.08 251 GLU G CA 1
ATOM 13909 C C . GLU G 1 254 ? 21.369 52.557 -0.427 1.00 15.95 251 GLU G C 1
ATOM 13910 O O . GLU G 1 254 ? 20.368 52.344 -1.098 1.00 16.64 251 GLU G O 1
ATOM 13916 N N . LEU G 1 255 ? 21.791 53.785 -0.132 1.00 14.07 252 LEU G N 1
ATOM 13917 C CA . LEU G 1 255 ? 21.130 54.976 -0.661 1.00 13.82 252 LEU G CA 1
ATOM 13918 C C . LEU G 1 255 ? 21.168 55.022 -2.203 1.00 14.27 252 LEU G C 1
ATOM 13919 O O . LEU G 1 255 ? 20.189 55.406 -2.842 1.00 16.08 252 LEU G O 1
ATOM 13924 N N . LEU G 1 256 ? 22.333 54.713 -2.786 1.00 13.61 253 LEU G N 1
ATOM 13925 C CA . LEU G 1 256 ? 22.493 54.738 -4.252 1.00 14.17 253 LEU G CA 1
ATOM 13926 C C . LEU G 1 256 ? 21.682 53.633 -4.891 1.00 15.53 253 LEU G C 1
ATOM 13927 O O . LEU G 1 256 ? 21.053 53.847 -5.925 1.00 16.91 253 LEU G O 1
ATOM 13932 N N . LYS G 1 257 ? 21.651 52.455 -4.269 1.00 17.25 254 LYS G N 1
ATOM 13933 C CA . LYS G 1 257 ? 20.893 51.362 -4.838 1.00 19.07 254 LYS G CA 1
ATOM 13934 C C . LYS G 1 257 ? 19.385 51.708 -4.823 1.00 20.15 254 LYS G C 1
ATOM 13935 O O . LYS G 1 257 ? 18.678 51.429 -5.798 1.00 20.15 254 LYS G O 1
ATOM 13941 N N . SER G 1 258 ? 18.934 52.373 -3.756 1.00 19.49 255 SER G N 1
ATOM 13942 C CA . SER G 1 258 ? 17.530 52.812 -3.626 1.00 20.59 255 SER G CA 1
ATOM 13943 C C . SER G 1 258 ? 17.065 53.647 -4.829 1.00 22.84 255 SER G C 1
ATOM 13944 O O . SER G 1 258 ? 15.922 53.515 -5.281 1.00 22.00 255 SER G O 1
ATOM 13947 N N . PHE G 1 259 ? 17.960 54.485 -5.355 1.00 22.69 256 PHE G N 1
ATOM 13948 C CA . PHE G 1 259 ? 17.660 55.331 -6.521 1.00 23.54 256 PHE G CA 1
ATOM 13949 C C . PHE G 1 259 ? 18.074 54.753 -7.864 1.00 23.00 256 PHE G C 1
ATOM 13950 O O . PHE G 1 259 ? 17.946 55.436 -8.880 1.00 24.25 256 PHE G O 1
ATOM 13958 N N . GLY G 1 260 ? 18.588 53.531 -7.872 1.00 22.93 257 GLY G N 1
ATOM 13959 C CA . GLY G 1 260 ? 19.055 52.911 -9.106 1.00 24.56 257 GLY G CA 1
ATOM 13960 C C . GLY G 1 260 ? 20.295 53.608 -9.641 1.00 24.29 257 GLY G C 1
ATOM 13961 O O . GLY G 1 260 ? 20.506 53.653 -10.843 1.00 23.73 257 GLY G O 1
ATOM 13962 N N . LEU G 1 261 ? 21.110 54.160 -8.737 1.00 22.13 258 LEU G N 1
ATOM 13963 C CA . LEU G 1 261 ? 22.347 54.822 -9.104 1.00 21.84 258 LEU G CA 1
ATOM 13964 C C . LEU G 1 261 ? 23.518 53.899 -8.837 1.00 22.94 258 LEU G C 1
ATOM 13965 O O . LEU G 1 261 ? 23.477 53.083 -7.927 1.00 20.82 258 LEU G O 1
ATOM 13970 N N . ALA G 1 262 ? 24.563 54.044 -9.643 1.00 23.52 259 ALA G N 1
ATOM 13971 C CA . ALA G 1 262 ? 25.766 53.256 -9.490 1.00 24.63 259 ALA G CA 1
ATOM 13972 C C . ALA G 1 262 ? 26.917 54.189 -9.188 1.00 24.80 259 ALA G C 1
ATOM 13973 O O . ALA G 1 262 ? 26.763 55.421 -9.199 1.00 24.64 259 ALA G O 1
ATOM 13975 N N . SER G 1 263 ? 28.067 53.582 -8.921 1.00 26.37 260 SER G N 1
ATOM 13976 C CA . SER G 1 263 ? 29.299 54.293 -8.632 1.00 26.97 260 SER G CA 1
ATOM 13977 C C . SER G 1 263 ? 30.306 53.990 -9.733 1.00 27.09 260 SER G C 1
ATOM 13978 O O . SER G 1 263 ? 30.096 53.077 -10.538 1.00 24.08 260 SER G O 1
ATOM 13981 N N . GLU H 4 6 ? 18.849 82.122 49.678 1.00 37.51 3 GLU H N 1
ATOM 13982 C CA . GLU H 4 6 ? 18.192 82.640 48.440 1.00 36.33 3 GLU H CA 1
ATOM 13983 C C . GLU H 4 6 ? 19.053 82.398 47.190 1.00 33.16 3 GLU H C 1
ATOM 13984 O O . GLU H 4 6 ? 19.969 83.165 46.906 1.00 33.50 3 GLU H O 1
ATOM 13998 N N . THR H 4 8 ? 20.215 82.502 43.496 1.00 24.75 5 THR H N 1
ATOM 13999 C CA . THR H 4 8 ? 19.990 83.420 42.397 1.00 22.84 5 THR H CA 1
ATOM 14000 C C . THR H 4 8 ? 19.652 82.544 41.206 1.00 20.68 5 THR H C 1
ATOM 14001 O O . THR H 4 8 ? 20.384 81.606 40.921 1.00 18.88 5 THR H O 1
ATOM 14005 N N . HIS H 4 9 ? 18.581 82.876 40.482 1.00 19.25 6 HIS H N 1
ATOM 14006 C CA . HIS H 4 9 ? 18.186 82.081 39.329 1.00 19.54 6 HIS H CA 1
ATOM 14007 C C . HIS H 4 9 ? 19.108 82.416 38.139 1.00 19.07 6 HIS H C 1
ATOM 14008 O O . HIS H 4 9 ? 19.741 83.486 38.134 1.00 20.03 6 HIS H O 1
ATOM 14015 N N . ARG H 4 10 ? 19.208 81.513 37.150 1.00 18.28 7 ARG H N 1
ATOM 14016 C CA . ARG H 4 10 ? 20.117 81.715 35.994 1.00 17.31 7 ARG H CA 1
ATOM 14017 C C . ARG H 4 10 ? 19.691 82.886 35.089 1.00 18.37 7 ARG H C 1
ATOM 14018 O O . ARG H 4 10 ? 20.525 83.512 34.435 1.00 17.05 7 ARG H O 1
ATOM 14026 N N . THR H 4 11 ? 18.390 83.166 35.056 1.00 19.03 8 THR H N 1
ATOM 14027 C CA . THR H 4 11 ? 17.858 84.271 34.272 1.00 19.05 8 THR H CA 1
ATOM 14028 C C . THR H 4 11 ? 18.159 85.609 34.965 1.00 19.24 8 THR H C 1
ATOM 14029 O O . THR H 4 11 ? 18.064 86.654 34.338 1.00 19.85 8 THR H O 1
ATOM 14033 N N . LYS H 4 12 ? 18.515 85.549 36.253 1.00 18.73 9 LYS H N 1
ATOM 14034 C CA . LYS H 4 12 ? 18.780 86.731 37.078 1.00 18.76 9 LYS H CA 1
ATOM 14035 C C . LYS H 4 12 ? 20.248 86.947 37.400 1.00 18.17 9 LYS H C 1
ATOM 14036 O O . LYS H 4 12 ? 20.583 87.777 38.240 1.00 16.32 9 LYS H O 1
ATOM 14042 N N . THR H 4 13 ? 21.142 86.206 36.729 1.00 17.92 10 THR H N 1
ATOM 14043 C CA . THR H 4 13 ? 22.554 86.393 36.961 1.00 17.49 10 THR H CA 1
ATOM 14044 C C . THR H 4 13 ? 22.990 87.606 36.185 1.00 19.12 10 THR H C 1
ATOM 14045 O O . THR H 4 13 ? 22.258 88.101 35.311 1.00 18.34 10 THR H O 1
ATOM 14049 N N . ARG H 4 14 ? 24.194 88.058 36.507 1.00 21.25 11 ARG H N 1
ATOM 14050 C CA . ARG H 4 14 ? 24.809 89.242 35.927 1.00 22.26 11 ARG H CA 1
ATOM 14051 C C . ARG H 4 14 ? 25.268 88.893 34.501 1.00 20.53 11 ARG H C 1
ATOM 14052 O O . ARG H 4 14 ? 25.982 87.904 34.319 1.00 19.93 11 ARG H O 1
ATOM 14060 N N . PRO H 4 15 ? 24.830 89.665 33.477 1.00 19.82 12 PRO H N 1
ATOM 14061 C CA . PRO H 4 15 ? 25.263 89.348 32.104 1.00 19.49 12 PRO H CA 1
ATOM 14062 C C . PRO H 4 15 ? 26.740 89.602 31.787 1.00 19.32 12 PRO H C 1
ATOM 14063 O O . PRO H 4 15 ? 27.207 90.731 31.859 1.00 18.82 12 PRO H O 1
ATOM 14067 N N . VAL H 4 16 ? 27.437 88.543 31.400 1.00 18.26 13 VAL H N 1
ATOM 14068 C CA . VAL H 4 16 ? 28.838 88.586 31.025 1.00 19.68 13 VAL H CA 1
ATOM 14069 C C . VAL H 4 16 ? 28.920 88.288 29.523 1.00 20.12 13 VAL H C 1
ATOM 14070 O O . VAL H 4 16 ? 28.304 87.318 29.053 1.00 20.51 13 VAL H O 1
ATOM 14074 N N . LYS H 4 17 ? 29.650 89.128 28.786 1.00 22.01 14 LYS H N 1
ATOM 14075 C CA . LYS H 4 17 ? 29.863 88.931 27.352 1.00 21.92 14 LYS H CA 1
ATOM 14076 C C . LYS H 4 17 ? 31.147 88.158 27.150 1.00 20.36 14 LYS H C 1
ATOM 14077 O O . LYS H 4 17 ? 32.154 88.426 27.798 1.00 17.30 14 LYS H O 1
ATOM 14083 N N . VAL H 4 18 ? 31.096 87.198 26.234 1.00 20.45 15 VAL H N 1
ATOM 14084 C CA . VAL H 4 18 ? 32.224 86.367 25.886 1.00 20.72 15 VAL H CA 1
ATOM 14085 C C . VAL H 4 18 ? 32.157 86.302 24.364 1.00 22.63 15 VAL H C 1
ATOM 14086 O O . VAL H 4 18 ? 31.322 85.596 23.800 1.00 22.12 15 VAL H O 1
ATOM 14090 N N . GLY H 4 19 ? 33.010 87.076 23.702 1.00 23.52 16 GLY H N 1
ATOM 14091 C CA . GLY H 4 19 ? 32.955 87.178 22.246 1.00 24.12 16 GLY H CA 1
ATOM 14092 C C . GLY H 4 19 ? 31.652 87.908 21.955 1.00 25.95 16 GLY H C 1
ATOM 14093 O O . GLY H 4 19 ? 31.383 88.946 22.539 1.00 24.42 16 GLY H O 1
ATOM 14094 N N . ASN H 4 20 ? 30.825 87.346 21.080 1.00 25.34 17 ASN H N 1
ATOM 14095 C CA . ASN H 4 20 ? 29.546 87.947 20.739 1.00 27.17 17 ASN H CA 1
ATOM 14096 C C . ASN H 4 20 ? 28.410 87.207 21.441 1.00 24.77 17 ASN H C 1
ATOM 14097 O O . ASN H 4 20 ? 27.270 87.309 21.036 1.00 23.54 17 ASN H O 1
ATOM 14102 N N . LEU H 4 21 ? 28.733 86.457 22.499 1.00 22.20 18 LEU H N 1
ATOM 14103 C CA . LEU H 4 21 ? 27.724 85.695 23.248 1.00 21.88 18 LEU H CA 1
ATOM 14104 C C . LEU H 4 21 ? 27.461 86.320 24.604 1.00 20.52 18 LEU H C 1
ATOM 14105 O O . LEU H 4 21 ? 28.279 87.075 25.121 1.00 20.33 18 LEU H O 1
ATOM 14110 N N . THR H 4 22 ? 26.332 85.962 25.191 1.00 21.56 19 THR H N 1
ATOM 14111 C CA . THR H 4 22 ? 25.980 86.425 26.525 1.00 20.82 19 THR H CA 1
ATOM 14112 C C . THR H 4 22 ? 25.875 85.199 27.418 1.00 20.25 19 THR H C 1
ATOM 14113 O O . THR H 4 22 ? 25.110 84.265 27.152 1.00 19.98 19 THR H O 1
ATOM 14117 N N . ILE H 4 23 ? 26.692 85.172 28.451 1.00 18.91 20 ILE H N 1
ATOM 14118 C CA . ILE H 4 23 ? 26.632 84.119 29.406 1.00 19.73 20 ILE H CA 1
ATOM 14119 C C . ILE H 4 23 ? 26.062 84.794 30.627 1.00 19.71 20 ILE H C 1
ATOM 14120 O O . ILE H 4 23 ? 26.728 85.619 31.248 1.00 19.91 20 ILE H O 1
ATOM 14125 N N . GLY H 4 24 ? 24.806 84.495 30.948 1.00 18.63 21 GLY H N 1
ATOM 14126 C CA . GLY H 4 24 ? 24.195 85.079 32.132 1.00 18.61 21 GLY H CA 1
ATOM 14127 C C . GLY H 4 24 ? 22.974 85.910 31.836 1.00 17.79 21 GLY H C 1
ATOM 14128 O O . GLY H 4 24 ? 22.823 86.450 30.729 1.00 15.65 21 GLY H O 1
ATOM 14129 N N . GLY H 4 25 ? 22.110 86.013 32.846 1.00 17.28 22 GLY H N 1
ATOM 14130 C CA . GLY H 4 25 ? 20.893 86.793 32.752 1.00 18.10 22 GLY H CA 1
ATOM 14131 C C . GLY H 4 25 ? 19.857 86.298 31.769 1.00 18.58 22 GLY H C 1
A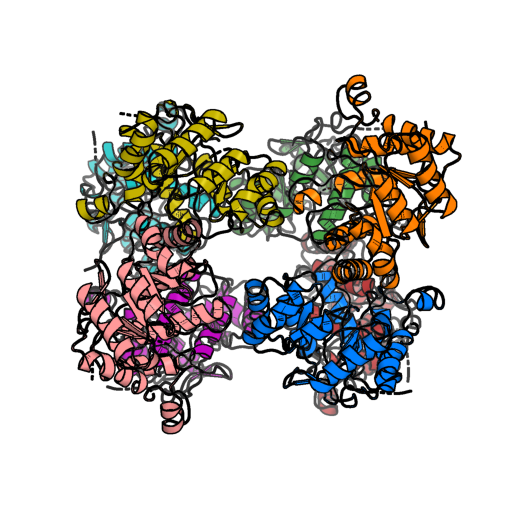TOM 14132 O O . GLY H 4 25 ? 19.037 87.078 31.282 1.00 17.69 22 GLY H O 1
ATOM 14133 N N . ASN H 4 26 ? 19.898 85.005 31.472 1.00 19.35 23 ASN H N 1
ATOM 14134 C CA . ASN H 4 26 ? 18.919 84.379 30.587 1.00 20.43 23 ASN H CA 1
ATOM 14135 C C . ASN H 4 26 ? 18.743 82.908 30.992 1.00 19.43 23 ASN H C 1
ATOM 14136 O O . ASN H 4 26 ? 19.432 82.438 31.893 1.00 18.49 23 ASN H O 1
ATOM 14141 N N . ASN H 4 27 ? 17.837 82.191 30.331 1.00 20.05 24 ASN H N 1
ATOM 14142 C CA . ASN H 4 27 ? 17.518 80.805 30.698 1.00 20.24 24 ASN H CA 1
ATOM 14143 C C . ASN H 4 27 ? 18.037 79.773 29.693 1.00 19.86 24 ASN H C 1
ATOM 14144 O O . ASN H 4 27 ? 17.361 78.760 29.412 1.00 19.46 24 ASN H O 1
ATOM 14149 N N . GLU H 4 28 ? 19.219 80.042 29.146 1.00 20.05 25 GLU H N 1
ATOM 14150 C CA . GLU H 4 28 ? 19.861 79.185 28.150 1.00 20.28 25 GLU H CA 1
ATOM 14151 C C . GLU H 4 28 ? 21.319 78.996 28.550 1.00 19.51 25 GLU H C 1
ATOM 14152 O O . GLU H 4 28 ? 21.938 79.925 29.083 1.00 21.52 25 GLU H O 1
ATOM 14158 N N . LEU H 4 29 ? 21.867 77.803 28.323 1.00 16.43 26 LEU H N 1
ATOM 14159 C CA . LEU H 4 29 ? 23.265 77.573 28.669 1.00 15.90 26 LEU H CA 1
ATOM 14160 C C . LEU H 4 29 ? 24.117 77.373 27.440 1.00 15.74 26 LEU H C 1
ATOM 14161 O O . LEU H 4 29 ? 23.819 76.512 26.610 1.00 16.97 26 LEU H O 1
ATOM 14166 N N . ILE H 4 30 ? 25.197 78.137 27.356 1.00 15.97 27 ILE H N 1
ATOM 14167 C CA . ILE H 4 30 ? 26.161 78.013 26.267 1.00 15.74 27 ILE H CA 1
ATOM 14168 C C . ILE H 4 30 ? 26.987 76.730 26.497 1.00 15.27 27 ILE H C 1
ATOM 14169 O O . ILE H 4 30 ? 27.394 76.437 27.637 1.00 14.39 27 ILE H O 1
ATOM 14174 N N . ILE H 4 31 ? 27.184 75.943 25.436 1.00 14.99 28 ILE H N 1
ATOM 14175 C CA . ILE H 4 31 ? 27.970 74.700 25.514 1.00 15.05 28 ILE H CA 1
ATOM 14176 C C . ILE H 4 31 ? 29.432 74.977 25.276 1.00 15.12 28 ILE H C 1
ATOM 14177 O O . ILE H 4 31 ? 29.804 75.647 24.310 1.00 16.52 28 ILE H O 1
ATOM 14182 N N . GLN H 4 32 ? 30.264 74.438 26.140 1.00 15.54 29 GLN H N 1
ATOM 14183 C CA . GLN H 4 32 ? 31.689 74.614 26.014 1.00 17.51 29 GLN H CA 1
ATOM 14184 C C . GLN H 4 32 ? 32.391 73.254 26.026 1.00 17.22 29 GLN H C 1
ATOM 14185 O O . GLN H 4 32 ? 31.813 72.241 26.414 1.00 16.18 29 GLN H O 1
ATOM 14191 N N . SER H 4 33 ? 33.635 73.246 25.559 1.00 18.26 30 SER H N 1
ATOM 14192 C CA . SER H 4 33 ? 34.452 72.047 25.578 1.00 19.75 30 SER H CA 1
ATOM 14193 C C . SER H 4 33 ? 35.902 72.506 25.755 1.00 20.67 30 SER H C 1
ATOM 14194 O O . SER H 4 33 ? 36.150 73.601 26.286 1.00 20.40 30 SER H O 1
ATOM 14205 N N . THR H 4 35 ? 40.170 71.678 24.007 1.00 17.43 32 THR H N 1
ATOM 14206 C CA . THR H 4 35 ? 41.051 70.939 23.065 1.00 17.79 32 THR H CA 1
ATOM 14207 C C . THR H 4 35 ? 41.987 69.937 23.752 1.00 18.05 32 THR H C 1
ATOM 14208 O O . THR H 4 35 ? 42.175 69.947 24.980 1.00 15.43 32 THR H O 1
ATOM 14212 N N . THR H 4 36 ? 42.560 69.036 22.955 1.00 18.58 33 THR H N 1
ATOM 14213 C CA . THR H 4 36 ? 43.497 68.046 23.499 1.00 18.67 33 THR H CA 1
ATOM 14214 C C . THR H 4 36 ? 44.842 68.177 22.829 1.00 18.65 33 THR H C 1
ATOM 14215 O O . THR H 4 36 ? 45.816 67.593 23.279 1.00 18.05 33 THR H O 1
ATOM 14219 N N . THR H 4 37 ? 44.886 68.962 21.748 1.00 18.97 34 THR H N 1
ATOM 14220 C CA . THR H 4 37 ? 46.096 69.203 20.982 1.00 17.27 34 THR H CA 1
ATOM 14221 C C . THR H 4 37 ? 47.047 70.162 21.710 1.00 18.43 34 THR H C 1
ATOM 14222 O O . THR H 4 37 ? 46.671 70.791 22.709 1.00 16.83 34 THR H O 1
ATOM 14226 N N . LYS H 4 38 ? 48.284 70.270 21.209 1.00 19.33 35 LYS H N 1
ATOM 14227 C CA . LYS H 4 38 ? 49.236 71.225 21.745 1.00 18.90 35 LYS H CA 1
ATOM 14228 C C . LYS H 4 38 ? 48.801 72.538 21.079 1.00 19.15 35 LYS H C 1
ATOM 14229 O O . LYS H 4 38 ? 48.641 72.585 19.859 1.00 16.98 35 LYS H O 1
ATOM 14235 N N . THR H 4 39 ? 48.591 73.586 21.875 1.00 19.15 36 THR H N 1
ATOM 14236 C CA . THR H 4 39 ? 48.114 74.882 21.336 1.00 20.61 36 THR H CA 1
ATOM 14237 C C . THR H 4 39 ? 49.025 75.482 20.256 1.00 20.87 36 THR H C 1
ATOM 14238 O O . THR H 4 39 ? 48.535 76.056 19.288 1.00 21.48 36 THR H O 1
ATOM 14242 N N . HIS H 4 40 ? 50.339 75.339 20.406 1.00 20.74 37 HIS H N 1
ATOM 14243 C CA . HIS H 4 40 ? 51.282 75.894 19.404 1.00 20.42 37 HIS H CA 1
ATOM 14244 C C . HIS H 4 40 ? 51.290 75.220 18.017 1.00 19.47 37 HIS H C 1
ATOM 14245 O O . HIS H 4 40 ? 51.962 75.706 17.098 1.00 19.80 37 HIS H O 1
ATOM 14252 N N A ASP H 4 41 ? 50.607 74.080 17.883 0.70 18.73 38 ASP H N 1
ATOM 14253 N N B ASP H 4 41 ? 50.630 74.068 17.892 0.30 18.09 38 ASP H N 1
ATOM 14254 C CA A ASP H 4 41 ? 50.476 73.409 16.597 0.70 18.74 38 ASP H CA 1
ATOM 14255 C CA B ASP H 4 41 ? 50.478 73.427 16.592 0.30 17.43 38 ASP H CA 1
ATOM 14256 C C A ASP H 4 41 ? 49.141 73.967 16.142 0.70 17.29 38 ASP H C 1
ATOM 14257 C C B ASP H 4 41 ? 49.144 73.966 16.135 0.30 16.82 38 ASP H C 1
ATOM 14258 O O A ASP H 4 41 ? 48.084 73.458 16.517 0.70 16.07 38 ASP H O 1
ATOM 14259 O O B ASP H 4 41 ? 48.092 73.429 16.481 0.30 16.24 38 ASP H O 1
ATOM 14268 N N . VAL H 4 42 ? 49.199 75.059 15.381 1.00 16.98 39 VAL H N 1
ATOM 14269 C CA . VAL H 4 42 ? 47.983 75.746 14.938 1.00 16.02 39 VAL H CA 1
ATOM 14270 C C . VAL H 4 42 ? 47.011 74.909 14.081 1.00 15.43 39 VAL H C 1
ATOM 14271 O O . VAL H 4 42 ? 45.830 74.819 14.438 1.00 14.54 39 VAL H O 1
ATOM 14275 N N . GLU H 4 43 ? 47.483 74.319 12.972 1.00 15.79 40 GLU H N 1
ATOM 14276 C CA . GLU H 4 43 ? 46.626 73.481 12.122 1.00 15.44 40 GLU H CA 1
ATOM 14277 C C . GLU H 4 43 ? 45.991 72.388 12.964 1.00 14.28 40 GLU H C 1
ATOM 14278 O O . GLU H 4 43 ? 44.822 72.106 12.817 1.00 15.04 40 GLU H O 1
ATOM 14284 N N . ALA H 4 44 ? 46.748 71.811 13.882 1.00 14.26 41 ALA H N 1
ATOM 14285 C CA . ALA H 4 44 ? 46.195 70.741 14.739 1.00 14.30 41 ALA H CA 1
ATOM 14286 C C . ALA H 4 44 ? 45.060 71.213 15.628 1.00 13.69 41 ALA H C 1
ATOM 14287 O O . ALA H 4 44 ? 44.009 70.585 15.687 1.00 14.65 41 ALA H O 1
ATOM 14289 N N . THR H 4 45 ? 45.284 72.328 16.316 1.00 14.49 42 THR H N 1
ATOM 14290 C CA . THR H 4 45 ? 44.316 72.895 17.257 1.00 13.70 42 THR H CA 1
ATOM 14291 C C . THR H 4 45 ? 43.095 73.418 16.503 1.00 13.13 42 THR H C 1
ATOM 14292 O O . THR H 4 45 ? 41.947 73.199 16.915 1.00 12.29 42 THR H O 1
ATOM 14296 N N . VAL H 4 46 ? 43.362 74.064 15.366 1.00 12.81 43 VAL H N 1
ATOM 14297 C CA . VAL H 4 46 ? 42.317 74.561 14.503 1.00 12.78 43 VAL H CA 1
ATOM 14298 C C . VAL H 4 46 ? 41.415 73.402 14.056 1.00 12.47 43 VAL H C 1
ATOM 14299 O O . VAL H 4 46 ? 40.189 73.497 14.177 1.00 12.48 43 VAL H O 1
ATOM 14303 N N . ALA H 4 47 ? 42.012 72.312 13.570 1.00 13.33 44 ALA H N 1
ATOM 14304 C CA . ALA H 4 47 ? 41.232 71.159 13.105 1.00 13.52 44 ALA H CA 1
ATOM 14305 C C . ALA H 4 47 ? 40.313 70.644 14.222 1.00 13.73 44 ALA H C 1
ATOM 14306 O O . ALA H 4 47 ? 39.152 70.354 13.976 1.00 13.41 44 ALA H O 1
ATOM 14308 N N . GLU H 4 48 ? 40.837 70.532 15.437 1.00 14.71 45 GLU H N 1
ATOM 14309 C CA . GLU H 4 48 ? 40.023 70.071 16.555 1.00 15.50 45 GLU H CA 1
ATOM 14310 C C . GLU H 4 48 ? 38.890 71.067 16.836 1.00 14.61 45 GLU H C 1
ATOM 14311 O O . GLU H 4 48 ? 37.745 70.658 17.097 1.00 14.45 45 GLU H O 1
ATOM 14317 N N . ILE H 4 49 ? 39.176 72.365 16.742 1.00 14.05 46 ILE H N 1
ATOM 14318 C CA . ILE H 4 49 ? 38.131 73.383 16.976 1.00 13.87 46 ILE H CA 1
ATOM 14319 C C . ILE H 4 49 ? 37.087 73.339 15.849 1.00 13.99 46 ILE H C 1
ATOM 14320 O O . ILE H 4 49 ? 35.889 73.480 16.086 1.00 14.89 46 ILE H O 1
ATOM 14325 N N . LYS H 4 50 ? 37.558 73.164 14.623 1.00 14.72 47 LYS H N 1
ATOM 14326 C CA . LYS H 4 50 ? 36.662 73.097 13.485 1.00 15.42 47 LYS H CA 1
ATOM 14327 C C . LYS H 4 50 ? 35.627 72.016 13.689 1.00 15.46 47 LYS H C 1
ATOM 14328 O O . LYS H 4 50 ? 34.437 72.257 13.453 1.00 17.11 47 LYS H O 1
ATOM 14334 N N . ARG H 4 51 ? 36.073 70.831 14.132 1.00 15.82 48 ARG H N 1
ATOM 14335 C CA . ARG H 4 51 ? 35.150 69.732 14.392 1.00 17.01 48 ARG H CA 1
ATOM 14336 C C . ARG H 4 51 ? 34.166 70.104 15.519 1.00 16.65 48 ARG H C 1
ATOM 14337 O O . ARG H 4 51 ? 32.999 69.739 15.470 1.00 15.39 48 ARG H O 1
ATOM 14345 N N . LEU H 4 52 ? 34.633 70.880 16.499 1.00 17.96 49 LEU H N 1
ATOM 14346 C CA . LEU H 4 52 ? 33.765 71.299 17.624 1.00 17.31 49 LEU H CA 1
ATOM 14347 C C . LEU H 4 52 ? 32.704 72.280 17.171 1.00 17.46 49 LEU H C 1
ATOM 14348 O O . LEU H 4 52 ? 31.558 72.218 17.626 1.00 18.75 49 LEU H O 1
ATOM 14353 N N . GLU H 4 53 ? 33.086 73.188 16.278 1.00 18.97 50 GLU H N 1
ATOM 14354 C CA . GLU H 4 53 ? 32.159 74.168 15.732 1.00 18.23 50 GLU H CA 1
ATOM 14355 C C . GLU H 4 53 ? 31.065 73.424 14.984 1.00 17.93 50 GLU H C 1
ATOM 14356 O O . GLU H 4 53 ? 29.882 73.660 15.242 1.00 16.46 50 GLU H O 1
ATOM 14362 N N . GLU H 4 54 ? 31.460 72.516 14.076 1.00 17.33 51 GLU H N 1
ATOM 14363 C CA . GLU H 4 54 ? 30.508 71.698 13.310 1.00 18.39 51 GLU H CA 1
ATOM 14364 C C . GLU H 4 54 ? 29.570 70.897 14.230 1.00 18.32 51 GLU H C 1
ATOM 14365 O O . GLU H 4 54 ? 28.391 70.720 13.933 1.00 19.76 51 GLU H O 1
ATOM 14371 N N . ALA H 4 55 ? 30.112 70.436 15.345 1.00 18.34 52 ALA H N 1
ATOM 14372 C CA . ALA H 4 55 ? 29.371 69.640 16.336 1.00 17.96 52 ALA H CA 1
ATOM 14373 C C . ALA H 4 55 ? 28.391 70.454 17.203 1.00 18.12 52 ALA H C 1
ATOM 14374 O O . ALA H 4 55 ? 27.442 69.899 17.750 1.00 19.01 52 ALA H O 1
ATOM 14376 N N . GLY H 4 56 ? 28.608 71.764 17.323 1.00 17.83 53 GLY H N 1
ATOM 14377 C CA . GLY H 4 56 ? 27.706 72.611 18.116 1.00 16.69 53 GLY H CA 1
ATOM 14378 C C . GLY H 4 56 ? 28.317 73.224 19.368 1.00 16.13 53 GLY H C 1
ATOM 14379 O O . GLY H 4 56 ? 27.613 73.802 20.188 1.00 14.58 53 GLY H O 1
ATOM 14380 N N . CYS H 4 57 ? 29.617 73.045 19.540 1.00 15.45 54 CYS H N 1
ATOM 14381 C CA . CYS H 4 57 ? 30.338 73.699 20.634 1.00 15.19 54 CYS H CA 1
ATOM 14382 C C . CYS H 4 57 ? 30.270 75.187 20.365 1.00 15.22 54 CYS H C 1
ATOM 14383 O O . CYS H 4 57 ? 30.445 75.617 19.210 1.00 15.74 54 CYS H O 1
ATOM 14386 N N . GLN H 4 58 ? 30.041 75.968 21.418 1.00 14.29 55 GLN H N 1
ATOM 14387 C CA . GLN H 4 58 ? 29.923 77.425 21.323 1.00 14.34 55 GLN H CA 1
ATOM 14388 C C . GLN H 4 58 ? 31.117 78.175 21.868 1.00 14.40 55 GLN H C 1
ATOM 14389 O O . GLN H 4 58 ? 31.331 79.311 21.491 1.00 15.96 55 GLN H O 1
ATOM 14395 N N . VAL H 4 59 ? 31.892 77.556 22.754 1.00 13.69 56 VAL H N 1
ATOM 14396 C CA . VAL H 4 59 ? 33.102 78.185 23.280 1.00 14.17 56 VAL H CA 1
ATOM 14397 C C . VAL H 4 59 ? 34.106 77.080 23.478 1.00 14.66 56 VAL H C 1
ATOM 14398 O O . VAL H 4 59 ? 33.726 75.960 23.816 1.00 15.37 56 VAL H O 1
ATOM 14402 N N . VAL H 4 60 ? 35.390 77.392 23.323 1.00 15.39 57 VAL H N 1
ATOM 14403 C CA . VAL H 4 60 ? 36.431 76.370 23.433 1.00 16.58 57 VAL H CA 1
ATOM 14404 C C . VAL H 4 60 ? 37.648 76.824 24.249 1.00 17.57 57 VAL H C 1
ATOM 14405 O O . VAL H 4 60 ? 38.169 77.945 24.077 1.00 18.37 57 VAL H O 1
ATOM 14409 N N . ARG H 4 61 ? 38.053 75.955 25.177 1.00 17.19 58 ARG H N 1
ATOM 14410 C CA . ARG H 4 61 ? 39.217 76.200 26.015 1.00 18.03 58 ARG H CA 1
ATOM 14411 C C . ARG H 4 61 ? 40.466 75.603 25.350 1.00 17.74 58 ARG H C 1
ATOM 14412 O O . ARG H 4 61 ? 40.418 74.497 24.809 1.00 17.25 58 ARG H O 1
ATOM 14420 N N . VAL H 4 62 ? 41.573 76.342 25.391 1.00 17.85 59 VAL H N 1
ATOM 14421 C CA . VAL H 4 62 ? 42.869 75.880 24.854 1.00 18.69 59 VAL H CA 1
ATOM 14422 C C . VAL H 4 62 ? 43.926 76.017 25.934 1.00 19.17 59 VAL H C 1
ATOM 14423 O O . VAL H 4 62 ? 43.858 76.941 26.751 1.00 20.81 59 VAL H O 1
ATOM 14427 N N . ALA H 4 63 ? 44.909 75.119 25.924 1.00 19.75 60 ALA H N 1
ATOM 14428 C CA . ALA H 4 63 ? 45.993 75.161 26.924 1.00 19.94 60 ALA H CA 1
ATOM 14429 C C . ALA H 4 63 ? 46.996 76.270 26.605 1.00 19.85 60 ALA H C 1
ATOM 14430 O O . ALA H 4 63 ? 47.332 76.501 25.453 1.00 18.31 60 ALA H O 1
ATOM 14432 N N . VAL H 4 64 ? 47.445 76.983 27.631 1.00 19.92 61 VAL H N 1
ATOM 14433 C CA . VAL H 4 64 ? 48.457 78.019 27.424 1.00 22.62 61 VAL H CA 1
ATOM 14434 C C . VAL H 4 64 ? 49.494 77.867 28.526 1.00 24.20 61 VAL H C 1
ATOM 14435 O O . VAL H 4 64 ? 49.552 78.674 29.462 1.00 27.82 61 VAL H O 1
ATOM 14439 N N . PRO H 4 65 ? 50.301 76.797 28.426 1.00 24.40 62 PRO H N 1
ATOM 14440 C CA . PRO H 4 65 ? 51.331 76.508 29.408 1.00 24.36 62 PRO H CA 1
ATOM 14441 C C . PRO H 4 65 ? 52.623 77.292 29.220 1.00 23.98 62 PRO H C 1
ATOM 14442 O O . PRO H 4 65 ? 53.341 77.471 30.179 1.00 23.12 62 PRO H O 1
ATOM 14446 N N . ASP H 4 66 ? 52.907 77.732 27.992 1.00 23.58 63 ASP H N 1
ATOM 14447 C CA . ASP H 4 66 ? 54.153 78.430 27.663 1.00 24.96 63 ASP H CA 1
ATOM 14448 C C . ASP H 4 66 ? 53.972 79.561 26.642 1.00 25.29 63 ASP H C 1
ATOM 14449 O O . ASP H 4 66 ? 52.871 79.743 26.101 1.00 23.53 63 ASP H O 1
ATOM 14454 N N . GLU H 4 67 ? 55.042 80.336 26.418 1.00 25.42 64 GLU H N 1
ATOM 14455 C CA . GLU H 4 67 ? 55.035 81.435 25.446 1.00 25.40 64 GLU H CA 1
ATOM 14456 C C . GLU H 4 67 ? 54.583 80.949 24.075 1.00 24.81 64 GLU H C 1
ATOM 14457 O O . GLU H 4 67 ? 53.812 81.623 23.394 1.00 21.82 64 GLU H O 1
ATOM 14463 N N . ARG H 4 68 ? 55.084 79.780 23.687 1.00 24.64 65 ARG H N 1
ATOM 14464 C CA . ARG H 4 68 ? 54.753 79.168 22.396 1.00 25.42 65 ARG H CA 1
ATOM 14465 C C . ARG H 4 68 ? 53.241 79.159 22.136 1.00 23.18 65 ARG H C 1
ATOM 14466 O O . ARG H 4 68 ? 52.773 79.552 21.073 1.00 22.89 65 ARG H O 1
ATOM 14474 N N . ALA H 4 69 ? 52.489 78.711 23.121 1.00 22.24 66 ALA H N 1
ATOM 14475 C CA . ALA H 4 69 ? 51.025 78.611 22.997 1.00 20.48 66 ALA H CA 1
ATOM 14476 C C . ALA H 4 69 ? 50.355 79.973 23.096 1.00 20.43 66 ALA H C 1
ATOM 14477 O O . ALA H 4 69 ? 49.311 80.220 22.481 1.00 18.91 66 ALA H O 1
ATOM 14479 N N . ALA H 4 70 ? 50.947 80.855 23.885 1.00 20.54 67 ALA H N 1
ATOM 14480 C CA . ALA H 4 70 ? 50.402 82.189 24.045 1.00 20.57 67 ALA H CA 1
ATOM 14481 C C . ALA H 4 70 ? 50.498 82.930 22.720 1.00 21.12 67 ALA H C 1
ATOM 14482 O O . ALA H 4 70 ? 49.528 83.570 22.310 1.00 22.16 67 ALA H O 1
ATOM 14484 N N . ASN H 4 71 ? 51.659 82.838 22.064 1.00 22.38 68 ASN H N 1
ATOM 14485 C CA . ASN H 4 71 ? 51.906 83.466 20.738 1.00 22.57 68 ASN H CA 1
ATOM 14486 C C . ASN H 4 71 ? 51.013 82.875 19.640 1.00 22.41 68 ASN H C 1
ATOM 14487 O O . ASN H 4 71 ? 50.771 83.524 18.604 1.00 23.92 68 ASN H O 1
ATOM 14492 N N . ALA H 4 72 ? 50.543 81.644 19.864 1.00 20.10 69 ALA H N 1
ATOM 14493 C CA . ALA H 4 72 ? 49.687 80.903 18.925 1.00 18.94 69 ALA H CA 1
ATOM 14494 C C . ALA H 4 72 ? 48.223 81.356 18.887 1.00 18.09 69 ALA H C 1
ATOM 14495 O O . ALA H 4 72 ? 47.534 81.167 17.887 1.00 17.65 69 ALA H O 1
ATOM 14497 N N . ILE H 4 73 ? 47.742 81.961 19.967 1.00 17.27 70 ILE H N 1
ATOM 14498 C CA . ILE H 4 73 ? 46.337 82.381 20.032 1.00 16.82 70 ILE H CA 1
ATOM 14499 C C . ILE H 4 73 ? 45.832 83.199 18.818 1.00 17.00 70 ILE H C 1
ATOM 14500 O O . ILE H 4 73 ? 44.796 82.871 18.245 1.00 16.06 70 ILE H O 1
ATOM 14505 N N . ALA H 4 74 ? 46.552 84.251 18.440 1.00 17.91 71 ALA H N 1
ATOM 14506 C CA . ALA H 4 74 ? 46.143 85.094 17.294 1.00 18.35 71 ALA H CA 1
ATOM 14507 C C . ALA H 4 74 ? 45.940 84.290 16.007 1.00 18.66 71 ALA H C 1
ATOM 14508 O O . ALA H 4 74 ? 44.911 84.450 15.336 1.00 16.94 71 ALA H O 1
ATOM 14510 N N . ASP H 4 75 ? 46.903 83.426 15.668 1.00 18.32 72 ASP H N 1
ATOM 14511 C CA . ASP H 4 75 ? 46.788 82.580 14.447 1.00 19.27 72 ASP H CA 1
ATOM 14512 C C . ASP H 4 75 ? 45.657 81.545 14.531 1.00 18.16 72 ASP H C 1
ATOM 14513 O O . ASP H 4 75 ? 45.115 81.156 13.521 1.00 18.44 72 ASP H O 1
ATOM 14518 N N . ILE H 4 76 ? 45.298 81.100 15.727 1.00 17.74 73 ILE H N 1
ATOM 14519 C CA . ILE H 4 76 ? 44.165 80.157 15.877 1.00 16.64 73 ILE H CA 1
ATOM 14520 C C . ILE H 4 76 ? 42.875 80.955 15.659 1.00 16.66 73 ILE H C 1
ATOM 14521 O O . ILE H 4 76 ? 41.943 80.492 14.998 1.00 16.54 73 ILE H O 1
ATOM 14526 N N . LYS H 4 77 ? 42.826 82.173 16.212 1.00 17.04 74 LYS H N 1
ATOM 14527 C CA . LYS H 4 77 ? 41.639 83.020 16.073 1.00 16.65 74 LYS H CA 1
ATOM 14528 C C . LYS H 4 77 ? 41.366 83.428 14.636 1.00 17.12 74 LYS H C 1
ATOM 14529 O O . LYS H 4 77 ? 40.206 83.620 14.241 1.00 18.63 74 LYS H O 1
ATOM 14535 N N . LYS H 4 78 ? 42.422 83.532 13.849 1.00 17.73 75 LYS H N 1
ATOM 14536 C CA . LYS H 4 78 ? 42.298 83.900 12.444 1.00 18.32 75 LYS H CA 1
ATOM 14537 C C . LYS H 4 78 ? 41.522 82.885 11.647 1.00 17.82 75 LYS H C 1
ATOM 14538 O O . LYS H 4 78 ? 41.003 83.214 10.591 1.00 18.08 75 LYS H O 1
ATOM 14544 N N . GLN H 4 79 ? 41.438 81.651 12.142 1.00 16.22 76 GLN H N 1
ATOM 14545 C CA . GLN H 4 79 ? 40.788 80.566 11.394 1.00 16.52 76 GLN H CA 1
ATOM 14546 C C . GLN H 4 79 ? 39.472 80.062 11.924 1.00 17.80 76 GLN H C 1
ATOM 14547 O O . GLN H 4 79 ? 38.747 79.388 11.184 1.00 17.89 76 GLN H O 1
ATOM 14553 N N . ILE H 4 80 ? 39.145 80.390 13.175 1.00 17.42 77 ILE H N 1
ATOM 14554 C CA . ILE H 4 80 ? 37.916 79.890 13.753 1.00 18.93 77 ILE H CA 1
ATOM 14555 C C . ILE H 4 80 ? 36.881 80.977 13.968 1.00 18.37 77 ILE H C 1
ATOM 14556 O O . ILE H 4 80 ? 37.213 82.188 13.990 1.00 18.51 77 ILE H O 1
ATOM 14561 N N . ASN H 4 81 ? 35.639 80.540 14.173 1.00 19.00 78 ASN H N 1
ATOM 14562 C CA . ASN H 4 81 ? 34.501 81.461 14.343 1.00 20.75 78 ASN H CA 1
ATOM 14563 C C . ASN H 4 81 ? 33.874 81.453 15.753 1.00 19.41 78 ASN H C 1
ATOM 14564 O O . ASN H 4 81 ? 32.851 82.124 15.946 1.00 20.08 78 ASN H O 1
ATOM 14569 N N . ILE H 4 82 ? 34.405 80.655 16.696 1.00 17.89 79 ILE H N 1
ATOM 14570 C CA . ILE H 4 82 ? 33.884 80.658 18.109 1.00 16.29 79 ILE H CA 1
ATOM 14571 C C . ILE H 4 82 ? 34.883 81.262 19.068 1.00 16.13 79 ILE H C 1
ATOM 14572 O O . ILE H 4 82 ? 36.086 81.195 18.831 1.00 15.42 79 ILE H O 1
ATOM 14577 N N . PRO H 4 83 ? 34.399 81.829 20.188 1.00 16.33 80 PRO H N 1
ATOM 14578 C CA . PRO H 4 83 ? 35.372 82.415 21.120 1.00 16.63 80 PRO H CA 1
ATOM 14579 C C . PRO H 4 83 ? 36.300 81.393 21.805 1.00 16.05 80 PRO H C 1
ATOM 14580 O O . PRO H 4 83 ? 35.901 80.249 22.114 1.00 15.33 80 PRO H O 1
ATOM 14584 N N . LEU H 4 84 ? 37.550 81.806 21.987 1.00 15.36 81 LEU H N 1
ATOM 14585 C CA . LEU H 4 84 ? 38.571 81.007 22.628 1.00 15.47 81 LEU H CA 1
ATOM 14586 C C . LEU H 4 84 ? 38.807 81.506 24.033 1.00 15.67 81 LEU H C 1
ATOM 14587 O O . LEU H 4 84 ? 38.933 82.728 24.274 1.00 13.86 81 LEU H O 1
ATOM 14592 N N . VAL H 4 85 ? 38.895 80.557 24.950 1.00 16.27 82 VAL H N 1
ATOM 14593 C CA . VAL H 4 85 ? 39.183 80.833 26.345 1.00 17.15 82 VAL H CA 1
ATOM 14594 C C . VAL H 4 85 ? 40.575 80.274 26.553 1.00 18.04 82 VAL H C 1
ATOM 14595 O O . VAL H 4 85 ? 40.886 79.214 26.012 1.00 18.11 82 VAL H O 1
ATOM 14599 N N . ALA H 4 86 ? 41.427 80.999 27.284 1.00 17.74 83 ALA H N 1
ATOM 14600 C CA . ALA H 4 86 ? 42.767 80.502 27.583 1.00 18.40 83 ALA H CA 1
ATOM 14601 C C . ALA H 4 86 ? 42.718 80.024 29.013 1.00 18.59 83 ALA H C 1
ATOM 14602 O O . ALA H 4 86 ? 42.068 80.664 29.860 1.00 17.91 83 ALA H O 1
ATOM 14604 N N . ASP H 4 87 ? 43.365 78.898 29.272 1.00 18.45 84 ASP H N 1
ATOM 14605 C CA . ASP H 4 87 ? 43.492 78.342 30.614 1.00 19.41 84 ASP H CA 1
ATOM 14606 C C . ASP H 4 87 ? 44.910 78.681 31.103 1.00 20.84 84 ASP H C 1
ATOM 14607 O O . ASP H 4 87 ? 45.876 78.090 30.607 1.00 21.69 84 ASP H O 1
ATOM 14612 N N . ILE H 4 88 ? 45.022 79.602 32.063 1.00 21.47 85 ILE H N 1
ATOM 14613 C CA . ILE H 4 88 ? 46.311 80.041 32.625 1.00 23.83 85 ILE H CA 1
ATOM 14614 C C . ILE H 4 88 ? 46.393 79.588 34.082 1.00 25.80 85 ILE H C 1
ATOM 14615 O O . ILE H 4 88 ? 45.565 79.968 34.904 1.00 24.78 85 ILE H O 1
ATOM 14620 N N . HIS H 4 89 ? 47.403 78.787 34.403 1.00 24.76 86 HIS H N 1
ATOM 14621 C CA . HIS H 4 89 ? 47.561 78.284 35.769 1.00 27.11 86 HIS H CA 1
ATOM 14622 C C . HIS H 4 89 ? 48.024 79.385 36.739 1.00 28.00 86 HIS H C 1
ATOM 14623 O O . HIS H 4 89 ? 47.244 79.819 37.589 1.00 30.64 86 HIS H O 1
ATOM 14630 N N . PHE H 4 90 ? 49.274 79.838 36.618 1.00 30.41 87 PHE H N 1
ATOM 14631 C CA . PHE H 4 90 ? 49.777 80.915 37.503 1.00 32.18 87 PHE H CA 1
ATOM 14632 C C . PHE H 4 90 ? 50.903 81.790 36.920 1.00 32.14 87 PHE H C 1
ATOM 14633 O O . PHE H 4 90 ? 51.930 82.019 37.586 1.00 33.25 87 PHE H O 1
ATOM 14641 N N . ASP H 4 91 ? 50.714 82.308 35.699 1.00 27.67 88 ASP H N 1
ATOM 14642 C CA . ASP H 4 91 ? 51.727 83.207 35.124 1.00 26.34 88 ASP H CA 1
ATOM 14643 C C . ASP H 4 91 ? 51.108 84.435 34.424 1.00 25.92 88 ASP H C 1
ATOM 14644 O O . ASP H 4 91 ? 50.575 84.371 33.289 1.00 20.55 88 ASP H O 1
ATOM 14649 N N . TYR H 4 92 ? 51.232 85.562 35.119 1.00 24.74 89 TYR H N 1
ATOM 14650 C CA . TYR H 4 92 ? 50.706 86.832 34.655 1.00 25.63 89 TYR H CA 1
ATOM 14651 C C . TYR H 4 92 ? 51.197 87.192 33.270 1.00 24.50 89 TYR H C 1
ATOM 14652 O O . TYR H 4 92 ? 50.468 87.818 32.514 1.00 24.39 89 TYR H O 1
ATOM 14661 N N . ARG H 4 93 ? 52.437 86.824 32.936 1.00 25.09 90 ARG H N 1
ATOM 14662 C CA . ARG H 4 93 ? 52.989 87.149 31.622 1.00 24.54 90 ARG H CA 1
ATOM 14663 C C . ARG H 4 93 ? 52.275 86.436 30.502 1.00 24.01 90 ARG H C 1
ATOM 14664 O O . ARG H 4 93 ? 52.002 87.034 29.465 1.00 24.15 90 ARG H O 1
ATOM 14672 N N . LEU H 4 94 ? 52.013 85.145 30.686 1.00 22.47 91 LEU H N 1
ATOM 14673 C CA . LEU H 4 94 ? 51.296 84.378 29.673 1.00 21.71 91 LEU H CA 1
ATOM 14674 C C . LEU H 4 94 ? 49.877 84.878 29.626 1.00 20.43 91 LEU H C 1
ATOM 14675 O O . LEU H 4 94 ? 49.274 84.908 28.566 1.00 19.96 91 LEU H O 1
ATOM 14680 N N . ALA H 4 95 ? 49.334 85.218 30.792 1.00 20.15 92 ALA H N 1
ATOM 14681 C CA . ALA H 4 95 ? 47.989 85.802 30.869 1.00 20.36 92 ALA H CA 1
ATOM 14682 C C . ALA H 4 95 ? 47.950 87.092 30.047 1.00 19.50 92 ALA H C 1
ATOM 14683 O O . ALA H 4 95 ? 46.995 87.318 29.302 1.00 20.19 92 ALA H O 1
ATOM 14685 N N . LEU H 4 96 ? 48.982 87.935 30.169 1.00 19.54 93 LEU H N 1
ATOM 14686 C CA . LEU H 4 96 ? 49.037 89.175 29.370 1.00 19.90 93 LEU H CA 1
ATOM 14687 C C . LEU H 4 96 ? 49.216 88.877 27.875 1.00 20.17 93 LEU H C 1
ATOM 14688 O O . LEU H 4 96 ? 48.602 89.535 27.030 1.00 18.42 93 LEU H O 1
ATOM 14693 N N . LYS H 4 97 ? 50.064 87.908 27.535 1.00 20.26 94 LYS H N 1
ATOM 14694 C CA . LYS H 4 97 ? 50.275 87.596 26.111 1.00 22.57 94 LYS H CA 1
ATOM 14695 C C . LYS H 4 97 ? 49.003 86.997 25.527 1.00 22.59 94 LYS H C 1
ATOM 14696 O O . LYS H 4 97 ? 48.709 87.210 24.348 1.00 22.46 94 LYS H O 1
ATOM 14702 N N . ALA H 4 98 ? 48.242 86.273 26.359 1.00 23.56 95 ALA H N 1
ATOM 14703 C CA . ALA H 4 98 ? 46.969 85.689 25.906 1.00 23.19 95 ALA H CA 1
ATOM 14704 C C . ALA H 4 98 ? 45.984 86.813 25.538 1.00 23.22 95 ALA H C 1
ATOM 14705 O O . ALA H 4 98 ? 45.366 86.793 24.454 1.00 21.36 95 ALA H O 1
ATOM 14707 N N . ILE H 4 99 ? 45.871 87.803 26.426 1.00 24.07 96 ILE H N 1
ATOM 14708 C CA . ILE H 4 99 ? 44.983 88.954 26.220 1.00 25.10 96 ILE H CA 1
ATOM 14709 C C . ILE H 4 99 ? 45.373 89.716 24.962 1.00 23.77 96 ILE H C 1
ATOM 14710 O O . ILE H 4 99 ? 44.519 90.010 24.124 1.00 24.95 96 ILE H O 1
ATOM 14715 N N . GLU H 4 100 ? 46.664 90.049 24.853 1.00 23.97 97 GLU H N 1
ATOM 14716 C CA . GLU H 4 100 ? 47.207 90.796 23.707 1.00 23.62 97 GLU H CA 1
ATOM 14717 C C . GLU H 4 100 ? 46.935 90.086 22.371 1.00 22.29 97 GLU H C 1
ATOM 14718 O O . GLU H 4 100 ? 46.808 90.742 21.326 1.00 21.58 97 GLU H O 1
ATOM 14724 N N . GLY H 4 101 ? 46.827 88.754 22.410 1.00 21.20 98 GLY H N 1
ATOM 14725 C CA . GLY H 4 101 ? 46.556 87.950 21.203 1.00 22.78 98 GLY H CA 1
ATOM 14726 C C . GLY H 4 101 ? 45.095 87.859 20.774 1.00 22.45 98 GLY H C 1
ATOM 14727 O O . GLY H 4 101 ? 44.796 87.320 19.710 1.00 21.91 98 GLY H O 1
ATOM 14728 N N . GLY H 4 102 ? 44.183 88.384 21.590 1.00 22.12 99 GLY H N 1
ATOM 14729 C CA . GLY H 4 102 ? 42.751 88.373 21.267 1.00 22.04 99 GLY H CA 1
ATOM 14730 C C . GLY H 4 102 ? 41.878 87.346 21.957 1.00 22.49 99 GLY H C 1
ATOM 14731 O O . GLY H 4 102 ? 40.750 87.092 21.500 1.00 25.24 99 GLY H O 1
ATOM 14732 N N . ILE H 4 103 ? 42.365 86.771 23.062 1.00 20.75 100 ILE H N 1
ATOM 14733 C CA . ILE H 4 103 ? 41.613 85.759 23.809 1.00 18.13 100 ILE H CA 1
ATOM 14734 C C . ILE H 4 103 ? 40.287 86.362 24.301 1.00 18.10 100 ILE H C 1
ATOM 14735 O O . ILE H 4 103 ? 40.244 87.519 24.691 1.00 16.23 100 ILE H O 1
ATOM 14740 N N . ASP H 4 104 ? 39.228 85.555 24.314 1.00 15.98 101 ASP H N 1
ATOM 14741 C CA . ASP H 4 104 ? 37.886 86.031 24.690 1.00 16.59 101 ASP H CA 1
ATOM 14742 C C . ASP H 4 104 ? 37.583 85.976 26.174 1.00 16.65 101 ASP H C 1
ATOM 14743 O O . ASP H 4 104 ? 36.665 86.672 26.651 1.00 16.23 101 ASP H O 1
ATOM 14748 N N . LYS H 4 105 ? 38.336 85.129 26.874 1.00 16.96 102 LYS H N 1
ATOM 14749 C CA . LYS H 4 105 ? 38.194 84.926 28.293 1.00 17.24 102 LYS H CA 1
ATOM 14750 C C . LYS H 4 105 ? 39.417 84.204 28.831 1.00 18.97 102 LYS H C 1
ATOM 14751 O O . LYS H 4 105 ? 40.009 83.334 28.153 1.00 18.42 102 LYS H O 1
ATOM 14757 N N . VAL H 4 106 ? 39.798 84.524 30.066 1.00 19.84 103 VAL H N 1
ATOM 14758 C CA . VAL H 4 106 ? 40.919 83.852 30.690 1.00 21.97 103 VAL H CA 1
ATOM 14759 C C . VAL H 4 106 ? 40.390 83.109 31.913 1.00 24.39 103 VAL H C 1
ATOM 14760 O O . VAL H 4 106 ? 39.601 83.675 32.687 1.00 21.92 103 VAL H O 1
ATOM 14764 N N . ARG H 4 107 ? 40.763 81.832 32.039 1.00 24.45 104 ARG H N 1
ATOM 14765 C CA . ARG H 4 107 ? 40.379 81.015 33.195 1.00 27.16 104 ARG H CA 1
ATOM 14766 C C . ARG H 4 107 ? 41.583 81.105 34.106 1.00 26.92 104 ARG H C 1
ATOM 14767 O O . ARG H 4 107 ? 42.609 80.435 33.891 1.00 25.17 104 ARG H O 1
ATOM 14775 N N . ILE H 4 108 ? 41.466 81.969 35.104 1.00 27.89 105 ILE H N 1
ATOM 14776 C CA . ILE H 4 108 ? 42.547 82.212 36.042 1.00 28.68 105 ILE H CA 1
ATOM 14777 C C . ILE H 4 108 ? 42.000 82.651 37.395 1.00 28.92 105 ILE H C 1
ATOM 14778 O O . ILE H 4 108 ? 41.059 83.457 37.465 1.00 28.59 105 ILE H O 1
ATOM 14783 N N . ASN H 4 109 ? 42.581 82.111 38.467 1.00 26.88 106 ASN H N 1
ATOM 14784 C CA . ASN H 4 109 ? 42.155 82.460 39.817 1.00 25.69 106 ASN H CA 1
ATOM 14785 C C . ASN H 4 109 ? 43.037 83.549 40.407 1.00 25.01 106 ASN H C 1
ATOM 14786 O O . ASN H 4 109 ? 44.226 83.318 40.654 1.00 24.58 106 ASN H O 1
ATOM 14791 N N . PRO H 4 110 ? 42.452 84.749 40.614 1.00 24.12 107 PRO H N 1
ATOM 14792 C CA . PRO H 4 110 ? 43.057 85.957 41.148 1.00 25.01 107 PRO H CA 1
ATOM 14793 C C . PRO H 4 110 ? 44.070 85.727 42.255 1.00 25.77 107 PRO H C 1
ATOM 14794 O O . PRO H 4 110 ? 45.206 86.178 42.146 1.00 23.42 107 PRO H O 1
ATOM 14798 N N . GLY H 4 111 ? 43.645 85.020 43.300 1.00 26.69 108 GLY H N 1
ATOM 14799 C CA . GLY H 4 111 ? 44.479 84.730 44.448 1.00 28.15 108 GLY H CA 1
ATOM 14800 C C . GLY H 4 111 ? 45.654 83.811 44.189 1.00 29.65 108 GLY H C 1
ATOM 14801 O O . GLY H 4 111 ? 46.538 83.686 45.038 1.00 28.40 108 GLY H O 1
ATOM 14802 N N . ASN H 4 112 ? 45.671 83.182 43.016 1.00 32.19 109 ASN H N 1
ATOM 14803 C CA . ASN H 4 112 ? 46.744 82.259 42.643 1.00 33.55 109 ASN H CA 1
ATOM 14804 C C . ASN H 4 112 ? 47.814 82.894 41.733 1.00 32.73 109 ASN H C 1
ATOM 14805 O O . ASN H 4 112 ? 48.818 82.253 41.412 1.00 32.83 109 ASN H O 1
ATOM 14810 N N . ILE H 4 113 ? 47.606 84.149 41.334 1.00 32.24 110 ILE H N 1
ATOM 14811 C CA . ILE H 4 113 ? 48.580 84.860 40.491 1.00 33.19 110 ILE H CA 1
ATOM 14812 C C . ILE H 4 113 ? 49.648 85.515 41.390 1.00 32.82 110 ILE H C 1
ATOM 14813 O O . ILE H 4 113 ? 50.751 85.835 40.932 1.00 32.21 110 ILE H O 1
ATOM 14818 N N . GLY H 4 114 ? 49.303 85.724 42.662 1.00 30.65 111 GLY H N 1
ATOM 14819 C CA . GLY H 4 114 ? 50.247 86.263 43.648 1.00 31.71 111 GLY H CA 1
ATOM 14820 C C . GLY H 4 114 ? 50.221 87.752 43.980 1.00 29.12 111 GLY H C 1
ATOM 14821 O O . GLY H 4 114 ? 49.169 88.321 44.274 1.00 28.76 111 GLY H O 1
ATOM 14822 N N . ARG H 4 115 ? 51.405 88.367 43.937 1.00 28.94 112 ARG H N 1
ATOM 14823 C CA . ARG H 4 115 ? 51.610 89.783 44.297 1.00 27.53 112 ARG H CA 1
ATOM 14824 C C . ARG H 4 115 ? 50.762 90.805 43.514 1.00 26.00 112 ARG H C 1
ATOM 14825 O O . ARG H 4 115 ? 50.421 90.605 42.354 1.00 25.21 112 ARG H O 1
ATOM 14833 N N . ARG H 4 116 ? 50.469 91.925 44.172 1.00 24.37 113 ARG H N 1
ATOM 14834 C CA . ARG H 4 116 ? 49.626 92.983 43.615 1.00 22.36 113 ARG H CA 1
ATOM 14835 C C . ARG H 4 116 ? 49.937 93.385 42.164 1.00 23.26 113 ARG H C 1
ATOM 14836 O O . ARG H 4 116 ? 49.045 93.401 41.317 1.00 21.70 113 ARG H O 1
ATOM 14844 N N . HIS H 4 117 ? 51.199 93.701 41.897 1.00 24.75 114 HIS H N 1
ATOM 14845 C CA . HIS H 4 117 ? 51.650 94.137 40.580 1.00 26.52 114 HIS H CA 1
ATOM 14846 C C . HIS H 4 117 ? 51.203 93.166 39.486 1.00 25.20 114 HIS H C 1
ATOM 14847 O O . HIS H 4 117 ? 50.844 93.585 38.385 1.00 23.36 114 HIS H O 1
ATOM 14854 N N . LYS H 4 118 ? 51.186 91.877 39.826 1.00 24.91 115 LYS H N 1
ATOM 14855 C CA . LYS H 4 118 ? 50.768 90.812 38.910 1.00 24.14 115 LYS H CA 1
ATOM 14856 C C . LYS H 4 118 ? 49.258 90.771 38.759 1.00 23.29 115 LYS H C 1
ATOM 14857 O O . LYS H 4 118 ? 48.769 90.694 37.648 1.00 26.55 115 LYS H O 1
ATOM 14863 N N . VAL H 4 119 ? 48.529 90.824 39.875 1.00 23.55 116 VAL H N 1
ATOM 14864 C CA . VAL H 4 119 ? 47.079 90.813 39.851 1.00 21.70 116 VAL H CA 1
ATOM 14865 C C . VAL H 4 119 ? 46.583 92.039 39.093 1.00 21.75 116 VAL H C 1
ATOM 14866 O O . VAL H 4 119 ? 45.790 91.916 38.157 1.00 21.67 116 VAL H O 1
ATOM 14870 N N . GLU H 4 120 ? 47.070 93.216 39.495 1.00 22.12 117 GLU H N 1
ATOM 14871 C CA . GLU H 4 120 ? 46.663 94.470 38.873 1.00 21.80 117 GLU H CA 1
ATOM 14872 C C . GLU H 4 120 ? 46.982 94.514 37.358 1.00 21.27 117 GLU H C 1
ATOM 14873 O O . GLU H 4 120 ? 46.214 95.064 36.600 1.00 20.22 117 GLU H O 1
ATOM 14879 N N . ALA H 4 121 ? 48.100 93.926 36.931 1.00 20.59 118 ALA H N 1
ATOM 14880 C CA . ALA H 4 121 ? 48.460 93.917 35.502 1.00 20.29 118 ALA H CA 1
ATOM 14881 C C . ALA H 4 121 ? 47.512 93.094 34.621 1.00 18.82 118 ALA H C 1
ATOM 14882 O O . ALA H 4 121 ? 47.185 93.510 33.512 1.00 18.63 118 ALA H O 1
ATOM 14884 N N . VAL H 4 122 ? 47.103 91.908 35.085 1.00 18.50 119 VAL H N 1
ATOM 14885 C CA . VAL H 4 122 ? 46.182 91.065 34.308 1.00 18.03 119 VAL H CA 1
ATOM 14886 C C . VAL H 4 122 ? 44.756 91.614 34.376 1.00 18.30 119 VAL H C 1
ATOM 14887 O O . VAL H 4 122 ? 44.037 91.661 33.360 1.00 16.81 119 VAL H O 1
ATOM 14891 N N . VAL H 4 123 ? 44.333 92.020 35.575 1.00 18.06 120 VAL H N 1
ATOM 14892 C CA . VAL H 4 123 ? 42.973 92.549 35.765 1.00 18.83 120 VAL H CA 1
ATOM 14893 C C . VAL H 4 123 ? 42.745 93.836 34.938 1.00 20.01 120 VAL H C 1
ATOM 14894 O O . VAL H 4 123 ? 41.679 94.002 34.331 1.00 19.89 120 VAL H O 1
ATOM 14898 N N . ASN H 4 124 ? 43.751 94.712 34.880 1.00 21.29 121 ASN H N 1
ATOM 14899 C CA . ASN H 4 124 ? 43.638 95.968 34.107 1.00 22.03 121 ASN H CA 1
ATOM 14900 C C . ASN H 4 124 ? 43.750 95.735 32.591 1.00 22.45 121 ASN H C 1
ATOM 14901 O O . ASN H 4 124 ? 43.129 96.457 31.796 1.00 21.79 121 ASN H O 1
ATOM 14906 N N . ALA H 4 125 ? 44.507 94.709 32.199 1.00 23.93 122 ALA H N 1
ATOM 14907 C CA . ALA H 4 125 ? 44.609 94.323 30.781 1.00 25.31 122 ALA H CA 1
ATOM 14908 C C . ALA H 4 125 ? 43.253 93.764 30.311 1.00 24.23 122 ALA H C 1
ATOM 14909 O O . ALA H 4 125 ? 42.803 94.062 29.202 1.00 23.86 122 ALA H O 1
ATOM 14911 N N . ALA H 4 126 ? 42.606 92.970 31.171 1.00 23.68 123 ALA H N 1
ATOM 14912 C CA . ALA H 4 126 ? 41.281 92.403 30.870 1.00 22.09 123 ALA H CA 1
ATOM 14913 C C . ALA H 4 126 ? 40.254 93.530 30.713 1.00 22.10 123 ALA H C 1
ATOM 14914 O O . ALA H 4 126 ? 39.420 93.486 29.797 1.00 19.97 123 ALA H O 1
ATOM 14916 N N . LYS H 4 127 ? 40.323 94.529 31.606 1.00 23.48 124 LYS H N 1
ATOM 14917 C CA . LYS H 4 127 ? 39.442 95.714 31.553 1.00 25.19 124 LYS H CA 1
ATOM 14918 C C . LYS H 4 127 ? 39.553 96.447 30.232 1.00 26.48 124 LYS H C 1
ATOM 14919 O O . LYS H 4 127 ? 38.536 96.778 29.617 1.00 25.68 124 LYS H O 1
ATOM 14925 N N . GLU H 4 128 ? 40.796 96.730 29.830 1.00 25.16 125 GLU H N 1
ATOM 14926 C CA . GLU H 4 128 ? 41.097 97.417 28.572 1.00 27.10 125 GLU H CA 1
ATOM 14927 C C . GLU H 4 128 ? 40.481 96.739 27.357 1.00 25.82 125 GLU H C 1
ATOM 14928 O O . GLU H 4 128 ? 40.083 97.401 26.411 1.00 24.87 125 GLU H O 1
ATOM 14934 N N . ARG H 4 129 ? 40.417 95.419 27.391 1.00 24.51 126 ARG H N 1
ATOM 14935 C CA . ARG H 4 129 ? 39.855 94.637 26.292 1.00 26.07 126 ARG H CA 1
ATOM 14936 C C . ARG H 4 129 ? 38.374 94.246 26.481 1.00 24.71 126 ARG H C 1
ATOM 14937 O O . ARG H 4 129 ? 37.746 93.756 25.541 1.00 24.88 126 ARG H O 1
ATOM 14945 N N . GLY H 4 130 ? 37.818 94.448 27.674 1.00 22.10 127 GLY H N 1
ATOM 14946 C CA . GLY H 4 130 ? 36.421 94.070 27.947 1.00 22.29 127 GLY H CA 1
ATOM 14947 C C . GLY H 4 130 ? 36.297 92.563 28.183 1.00 20.94 127 GLY H C 1
ATOM 14948 O O . GLY H 4 130 ? 35.200 92.006 28.193 1.00 21.40 127 GLY H O 1
ATOM 14949 N N . ILE H 4 131 ? 37.443 91.922 28.377 1.00 19.29 128 ILE H N 1
ATOM 14950 C CA . ILE H 4 131 ? 37.542 90.466 28.552 1.00 20.65 128 ILE H CA 1
ATOM 14951 C C . ILE H 4 131 ? 37.161 90.003 29.947 1.00 18.96 128 ILE H C 1
ATOM 14952 O O . ILE H 4 131 ? 37.648 90.545 30.924 1.00 20.32 128 ILE H O 1
ATOM 14957 N N . PRO H 4 132 ? 36.336 88.952 30.039 1.00 17.41 129 PRO H N 1
ATOM 14958 C CA . PRO H 4 132 ? 35.951 88.395 31.329 1.00 16.50 129 PRO H CA 1
ATOM 14959 C C . PRO H 4 132 ? 36.988 87.432 31.913 1.00 15.68 129 PRO H C 1
ATOM 14960 O O . PRO H 4 132 ? 37.864 86.916 31.191 1.00 14.86 129 PRO H O 1
ATOM 14964 N N . ILE H 4 133 ? 36.909 87.244 33.228 1.00 16.24 130 ILE H N 1
ATOM 14965 C CA . ILE H 4 133 ? 37.752 86.282 33.985 1.00 16.38 130 ILE H CA 1
ATOM 14966 C C . ILE H 4 133 ? 36.806 85.201 34.499 1.00 17.06 130 ILE H C 1
ATOM 14967 O O . ILE H 4 133 ? 35.668 85.492 34.899 1.00 16.64 130 ILE H O 1
ATOM 14972 N N . ARG H 4 134 ? 37.233 83.946 34.432 1.00 17.16 131 ARG H N 1
ATOM 14973 C CA . ARG H 4 134 ? 36.443 82.884 34.980 1.00 18.53 131 ARG H CA 1
ATOM 14974 C C . ARG H 4 134 ? 37.169 82.312 36.188 1.00 18.72 131 ARG H C 1
ATOM 14975 O O . ARG H 4 134 ? 38.315 81.883 36.076 1.00 18.74 131 ARG H O 1
ATOM 14983 N N . ILE H 4 135 ? 36.491 82.305 37.334 1.00 19.50 132 ILE H N 1
ATOM 14984 C CA . ILE H 4 135 ? 37.034 81.693 38.541 1.00 20.13 132 ILE H CA 1
ATOM 14985 C C . ILE H 4 135 ? 36.749 80.186 38.425 1.00 18.63 132 ILE H C 1
ATOM 14986 O O . ILE H 4 135 ? 35.666 79.767 38.014 1.00 17.97 132 ILE H O 1
ATOM 14991 N N . GLY H 4 136 ? 37.715 79.364 38.778 1.00 17.76 133 GLY H N 1
ATOM 14992 C CA . GLY H 4 136 ? 37.518 77.928 38.657 1.00 18.44 133 GLY H CA 1
ATOM 14993 C C . GLY H 4 136 ? 37.964 77.250 39.919 1.00 17.99 133 GLY H C 1
ATOM 14994 O O . GLY H 4 136 ? 39.124 76.899 40.035 1.00 18.61 133 GLY H O 1
ATOM 14995 N N . VAL H 4 137 ? 37.043 77.126 40.870 1.00 17.70 134 VAL H N 1
ATOM 14996 C CA . VAL H 4 137 ? 37.309 76.495 42.151 1.00 17.26 134 VAL H CA 1
ATOM 14997 C C . VAL H 4 137 ? 37.234 74.974 41.924 1.00 17.55 134 VAL H C 1
ATOM 14998 O O . VAL H 4 137 ? 36.412 74.515 41.119 1.00 15.68 134 VAL H O 1
ATOM 15002 N N . ASN H 4 138 ? 38.090 74.214 42.609 1.00 17.42 135 ASN H N 1
ATOM 15003 C CA . ASN H 4 138 ? 38.121 72.751 42.487 1.00 17.93 135 ASN H CA 1
ATOM 15004 C C . ASN H 4 138 ? 38.257 72.127 43.874 1.00 18.72 135 ASN H C 1
ATOM 15005 O O . ASN H 4 138 ? 39.130 72.504 44.640 1.00 19.30 135 ASN H O 1
ATOM 15010 N N . ALA H 4 139 ? 37.354 71.204 44.198 1.00 17.94 136 ALA H N 1
ATOM 15011 C CA . ALA H 4 139 ? 37.390 70.497 45.479 1.00 18.40 136 ALA H CA 1
ATOM 15012 C C . ALA H 4 139 ? 38.730 69.758 45.688 1.00 19.06 136 ALA H C 1
ATOM 15013 O O . ALA H 4 139 ? 39.142 69.517 46.822 1.00 18.19 136 ALA H O 1
ATOM 15015 N N . GLY H 4 140 ? 39.415 69.415 44.598 1.00 19.03 137 GLY H N 1
ATOM 15016 C CA . GLY H 4 140 ? 40.698 68.706 44.722 1.00 20.16 137 GLY H CA 1
ATOM 15017 C C . GLY H 4 140 ? 41.917 69.604 44.895 1.00 20.51 137 GLY H C 1
ATOM 15018 O O . GLY H 4 140 ? 43.047 69.118 44.909 1.00 20.12 137 GLY H O 1
ATOM 15019 N N . SER H 4 141 ? 41.693 70.903 45.033 1.00 20.33 138 SER H N 1
ATOM 15020 C CA . SER H 4 141 ? 42.785 71.877 45.163 1.00 21.96 138 SER H CA 1
ATOM 15021 C C . SER H 4 141 ? 42.370 73.112 45.937 1.00 21.27 138 SER H C 1
ATOM 15022 O O . SER H 4 141 ? 42.443 74.241 45.433 1.00 21.90 138 SER H O 1
ATOM 15025 N N . LEU H 4 142 ? 41.910 72.898 47.159 1.00 22.63 139 LEU H N 1
ATOM 15026 C CA . LEU H 4 142 ? 41.501 74.005 48.003 1.00 22.24 139 LEU H CA 1
ATOM 15027 C C . LEU H 4 142 ? 42.677 74.551 48.815 1.00 22.93 139 LEU H C 1
ATOM 15028 O O . LEU H 4 142 ? 43.581 73.808 49.208 1.00 23.06 139 LEU H O 1
ATOM 15033 N N . GLU H 4 143 ? 42.650 75.855 49.060 1.00 22.92 140 GLU H N 1
ATOM 15034 C CA . GLU H 4 143 ? 43.687 76.504 49.866 1.00 23.46 140 GLU H CA 1
ATOM 15035 C C . GLU H 4 143 ? 43.856 75.718 51.168 1.00 25.03 140 GLU H C 1
ATOM 15036 O O . GLU H 4 143 ? 42.880 75.222 51.738 1.00 22.73 140 GLU H O 1
ATOM 15042 N N . ARG H 4 144 ? 45.092 75.628 51.651 1.00 27.69 141 ARG H N 1
ATOM 15043 C CA . ARG H 4 144 ? 45.377 74.880 52.870 1.00 30.10 141 ARG H CA 1
ATOM 15044 C C . ARG H 4 144 ? 44.671 75.472 54.100 1.00 28.00 141 ARG H C 1
ATOM 15045 O O . ARG H 4 144 ? 44.291 74.735 55.011 1.00 28.08 141 ARG H O 1
ATOM 15053 N N . HIS H 4 145 ? 44.460 76.786 54.115 1.00 27.63 142 HIS H N 1
ATOM 15054 C CA . HIS H 4 145 ? 43.798 77.400 55.264 1.00 28.04 142 HIS H CA 1
ATOM 15055 C C . HIS H 4 145 ? 42.300 77.037 55.277 1.00 24.87 142 HIS H C 1
ATOM 15056 O O . HIS H 4 145 ? 41.703 76.909 56.337 1.00 22.98 142 HIS H O 1
ATOM 15063 N N . ILE H 4 146 ? 41.716 76.875 54.095 1.00 21.15 143 ILE H N 1
ATOM 15064 C CA . ILE H 4 146 ? 40.302 76.479 53.962 1.00 19.51 143 ILE H CA 1
ATOM 15065 C C . ILE H 4 146 ? 40.133 75.043 54.395 1.00 17.83 143 ILE H C 1
ATOM 15066 O O . ILE H 4 146 ? 39.127 74.694 54.995 1.00 17.07 143 ILE H O 1
ATOM 15071 N N . LEU H 4 147 ? 41.128 74.213 54.089 1.00 17.23 144 LEU H N 1
ATOM 15072 C CA . LEU H 4 147 ? 41.092 72.808 54.490 1.00 17.06 144 LEU H CA 1
ATOM 15073 C C . LEU H 4 147 ? 41.257 72.656 55.990 1.00 16.98 144 LEU H C 1
ATOM 15074 O O . LEU H 4 147 ? 40.648 71.783 56.595 1.00 16.98 144 LEU H O 1
ATOM 15079 N N . GLU H 4 148 ? 42.088 73.501 56.588 1.00 17.15 145 GLU H N 1
ATOM 15080 C CA . GLU H 4 148 ? 42.291 73.483 58.055 1.00 17.13 145 GLU H CA 1
ATOM 15081 C C . GLU H 4 148 ? 41.029 73.937 58.748 1.00 17.30 145 GLU H C 1
ATOM 15082 O O . GLU H 4 148 ? 40.706 73.471 59.849 1.00 19.27 145 GLU H O 1
ATOM 15088 N N . LYS H 4 149 ? 40.298 74.841 58.110 1.00 17.37 146 LYS H N 1
ATOM 15089 C CA . LYS H 4 149 ? 39.067 75.332 58.703 1.00 17.43 146 LYS H CA 1
ATOM 15090 C C . LYS H 4 149 ? 37.967 74.267 58.701 1.00 17.23 146 LYS H C 1
ATOM 15091 O O . LYS H 4 149 ? 37.490 73.884 59.753 1.00 17.51 146 LYS H O 1
ATOM 15097 N N . TYR H 4 150 ? 37.612 73.776 57.519 1.00 16.66 147 TYR H N 1
ATOM 15098 C CA . TYR H 4 150 ? 36.524 72.809 57.344 1.00 17.09 147 TYR H CA 1
ATOM 15099 C C . TYR H 4 150 ? 36.908 71.341 57.608 1.00 17.65 147 TYR H C 1
ATOM 15100 O O . TYR H 4 150 ? 36.034 70.490 57.772 1.00 19.42 147 TYR H O 1
ATOM 15109 N N . GLY H 4 151 ? 38.202 71.048 57.653 1.00 18.72 148 GLY H N 1
ATOM 15110 C CA . GLY H 4 151 ? 38.668 69.687 57.907 1.00 20.71 148 GLY H CA 1
ATOM 15111 C C . GLY H 4 151 ? 38.935 68.887 56.643 1.00 20.47 148 GLY H C 1
ATOM 15112 O O . GLY H 4 151 ? 39.644 67.882 56.691 1.00 22.28 148 GLY H O 1
ATOM 15113 N N . TYR H 4 152 ? 38.360 69.317 55.523 1.00 21.41 149 TYR H N 1
ATOM 15114 C CA . TYR H 4 152 ? 38.522 68.642 54.216 1.00 22.05 149 TYR H CA 1
ATOM 15115 C C . TYR H 4 152 ? 37.646 69.379 53.199 1.00 20.80 149 TYR H C 1
ATOM 15116 O O . TYR H 4 152 ? 37.018 70.374 53.550 1.00 20.89 149 TYR H O 1
ATOM 15125 N N . PRO H 4 153 ? 37.591 68.899 51.936 1.00 20.00 150 PRO H N 1
ATOM 15126 C CA . PRO H 4 153 ? 36.791 69.622 50.956 1.00 19.25 150 PRO H CA 1
ATOM 15127 C C . PRO H 4 153 ? 35.274 69.572 51.168 1.00 18.85 150 PRO H C 1
ATOM 15128 O O . PRO H 4 153 ? 34.662 68.484 51.126 1.00 17.29 150 PRO H O 1
ATOM 15132 N N . THR H 4 154 ? 34.688 70.749 51.391 1.00 18.03 151 THR H N 1
ATOM 15133 C CA . THR H 4 154 ? 33.243 70.906 51.592 1.00 17.10 151 THR H CA 1
ATOM 15134 C C . THR H 4 154 ? 32.689 72.042 50.729 1.00 16.49 151 THR H C 1
ATOM 15135 O O . THR H 4 154 ? 33.433 72.876 50.200 1.00 16.51 151 THR H O 1
ATOM 15139 N N . ALA H 4 155 ? 31.371 72.061 50.605 1.00 17.02 152 ALA H N 1
ATOM 15140 C CA . ALA H 4 155 ? 30.682 73.051 49.814 1.00 17.12 152 ALA H CA 1
ATOM 15141 C C . ALA H 4 155 ? 30.927 74.462 50.345 1.00 17.29 152 ALA H C 1
ATOM 15142 O O . ALA H 4 155 ? 31.170 75.376 49.560 1.00 16.81 152 ALA H O 1
ATOM 15144 N N . ASP H 4 156 ? 30.891 74.634 51.673 1.00 17.13 153 ASP H N 1
ATOM 15145 C CA . ASP H 4 156 ? 31.098 75.943 52.269 1.00 18.04 153 ASP H CA 1
ATOM 15146 C C . ASP H 4 156 ? 32.539 76.387 52.024 1.00 17.27 153 ASP H C 1
ATOM 15147 O O . ASP H 4 156 ? 32.790 77.564 51.740 1.00 16.53 153 ASP H O 1
ATOM 15152 N N . GLY H 4 157 ? 33.471 75.441 52.089 1.00 17.70 154 GLY H N 1
ATOM 15153 C CA . GLY H 4 157 ? 34.876 75.754 51.833 1.00 18.18 154 GLY H CA 1
ATOM 15154 C C . GLY H 4 157 ? 35.037 76.209 50.394 1.00 18.33 154 GLY H C 1
ATOM 15155 O O . GLY H 4 157 ? 35.711 77.204 50.113 1.00 18.76 154 GLY H O 1
ATOM 15164 N N . VAL H 4 159 ? 32.784 77.549 48.513 1.00 18.71 156 VAL H N 1
ATOM 15165 C CA . VAL H 4 159 ? 32.187 78.863 48.424 1.00 18.60 156 VAL H CA 1
ATOM 15166 C C . VAL H 4 159 ? 33.113 79.940 49.016 1.00 19.69 156 VAL H C 1
ATOM 15167 O O . VAL H 4 159 ? 33.260 81.020 48.437 1.00 18.96 156 VAL H O 1
ATOM 15171 N N . GLU H 4 160 ? 33.715 79.664 50.176 1.00 21.03 157 GLU H N 1
ATOM 15172 C CA . GLU H 4 160 ? 34.608 80.649 50.805 1.00 21.49 157 GLU H CA 1
ATOM 15173 C C . GLU H 4 160 ? 35.831 80.892 49.890 1.00 21.37 157 GLU H C 1
ATOM 15174 O O . GLU H 4 160 ? 36.317 82.042 49.749 1.00 21.52 157 GLU H O 1
ATOM 15180 N N . SER H 4 161 ? 36.307 79.840 49.225 1.00 20.36 158 SER H N 1
ATOM 15181 C CA . SER H 4 161 ? 37.445 80.011 48.317 1.00 20.43 158 SER H CA 1
ATOM 15182 C C . SER H 4 161 ? 37.043 80.951 47.194 1.00 19.09 158 SER H C 1
ATOM 15183 O O . SER H 4 161 ? 37.709 81.935 46.956 1.00 19.65 158 SER H O 1
ATOM 15186 N N . ALA H 4 162 ? 35.919 80.667 46.534 1.00 20.00 159 ALA H N 1
ATOM 15187 C CA . ALA H 4 162 ? 35.440 81.503 45.420 1.00 19.99 159 ALA H CA 1
ATOM 15188 C C . ALA H 4 162 ? 35.297 82.952 45.842 1.00 19.52 159 ALA H C 1
ATOM 15189 O O . ALA H 4 162 ? 35.816 83.827 45.189 1.00 19.01 159 ALA H O 1
ATOM 15191 N N . LEU H 4 163 ? 34.591 83.175 46.950 1.00 20.47 160 LEU H N 1
ATOM 15192 C CA . LEU H 4 163 ? 34.335 84.512 47.467 1.00 21.03 160 LEU H CA 1
ATOM 15193 C C . LEU H 4 163 ? 35.619 85.291 47.658 1.00 21.08 160 LEU H C 1
ATOM 15194 O O . LEU H 4 163 ? 35.640 86.489 47.458 1.00 20.88 160 LEU H O 1
ATOM 15199 N N . HIS H 4 164 ? 36.696 84.585 48.006 1.00 23.52 161 HIS H N 1
ATOM 15200 C CA . HIS H 4 164 ? 38.012 85.192 48.203 1.00 23.72 161 HIS H CA 1
ATOM 15201 C C . HIS H 4 164 ? 38.613 85.598 46.845 1.00 23.04 161 HIS H C 1
ATOM 15202 O O . HIS H 4 164 ? 39.247 86.653 46.749 1.00 21.50 161 HIS H O 1
ATOM 15209 N N . HIS H 4 165 ? 38.404 84.780 45.802 1.00 22.25 162 HIS H N 1
ATOM 15210 C CA . HIS H 4 165 ? 38.884 85.132 44.451 1.00 21.94 162 HIS H CA 1
ATOM 15211 C C . HIS H 4 165 ? 38.074 86.326 43.925 1.00 20.94 162 HIS H C 1
ATOM 15212 O O . HIS H 4 165 ? 38.622 87.208 43.264 1.00 20.20 162 HIS H O 1
ATOM 15219 N N . ILE H 4 166 ? 36.770 86.339 44.224 1.00 20.40 163 ILE H N 1
ATOM 15220 C CA . ILE H 4 166 ? 35.872 87.444 43.845 1.00 20.54 163 ILE H CA 1
ATOM 15221 C C . ILE H 4 166 ? 36.316 88.735 44.490 1.00 20.77 163 ILE H C 1
ATOM 15222 O O . ILE H 4 166 ? 36.290 89.777 43.848 1.00 20.17 163 ILE H O 1
ATOM 15227 N N . LYS H 4 167 ? 36.715 88.636 45.760 1.00 21.59 164 LYS H N 1
ATOM 15228 C CA . LYS H 4 167 ? 37.155 89.771 46.550 1.00 22.43 164 LYS H CA 1
ATOM 15229 C C . LYS H 4 167 ? 38.327 90.479 45.921 1.00 20.55 164 LYS H C 1
ATOM 15230 O O . LYS H 4 167 ? 38.403 91.685 45.979 1.00 21.76 164 LYS H O 1
ATOM 15236 N N . ILE H 4 168 ? 39.260 89.724 45.371 1.00 19.06 165 ILE H N 1
ATOM 15237 C CA . ILE H 4 168 ? 40.397 90.324 44.696 1.00 19.21 165 ILE H CA 1
ATOM 15238 C C . ILE H 4 168 ? 39.937 91.134 43.476 1.00 18.75 165 ILE H C 1
ATOM 15239 O O . ILE H 4 168 ? 40.419 92.234 43.271 1.00 20.22 165 ILE H O 1
ATOM 15244 N N . LEU H 4 169 ? 38.977 90.617 42.716 1.00 18.06 166 LEU H N 1
ATOM 15245 C CA . LEU H 4 169 ? 38.504 91.330 41.526 1.00 17.56 166 LEU H CA 1
ATOM 15246 C C . LEU H 4 169 ? 37.607 92.532 41.862 1.00 18.27 166 LEU H C 1
ATOM 15247 O O . LEU H 4 169 ? 37.781 93.606 41.283 1.00 18.18 166 LEU H O 1
ATOM 15252 N N . GLU H 4 170 ? 36.676 92.372 42.813 1.00 19.94 167 GLU H N 1
ATOM 15253 C CA . GLU H 4 170 ? 35.774 93.476 43.167 1.00 20.48 167 GLU H CA 1
ATOM 15254 C C . GLU H 4 170 ? 36.547 94.689 43.656 1.00 20.56 167 GLU H C 1
ATOM 15255 O O . GLU H 4 170 ? 36.152 95.832 43.397 1.00 19.54 167 GLU H O 1
ATOM 15261 N N . ASP H 4 171 ? 37.617 94.437 44.414 1.00 21.84 168 ASP H N 1
ATOM 15262 C CA . ASP H 4 171 ? 38.448 95.520 44.963 1.00 22.35 168 ASP H CA 1
ATOM 15263 C C . ASP H 4 171 ? 39.143 96.314 43.870 1.00 22.54 168 ASP H C 1
ATOM 15264 O O . ASP H 4 171 ? 39.651 97.403 44.135 1.00 23.56 168 ASP H O 1
ATOM 15269 N N . LEU H 4 172 ? 39.148 95.781 42.647 1.00 21.96 169 LEU H N 1
ATOM 15270 C CA . LEU H 4 172 ? 39.751 96.457 41.498 1.00 21.58 169 LEU H CA 1
ATOM 15271 C C . LEU H 4 172 ? 38.667 96.881 40.520 1.00 21.01 169 LEU H C 1
ATOM 15272 O O . LEU H 4 172 ? 38.961 97.193 39.354 1.00 20.85 169 LEU H O 1
ATOM 15277 N N . ASP H 4 173 ? 37.424 96.891 41.011 1.00 20.16 170 ASP H N 1
ATOM 15278 C CA . ASP H 4 173 ? 36.213 97.228 40.241 1.00 20.81 170 ASP H CA 1
ATOM 15279 C C . ASP H 4 173 ? 36.055 96.435 38.945 1.00 19.47 170 ASP H C 1
ATOM 15280 O O . ASP H 4 173 ? 35.640 96.971 37.926 1.00 19.83 170 ASP H O 1
ATOM 15285 N N . PHE H 4 174 ? 36.390 95.147 39.026 1.00 19.50 171 PHE H N 1
ATOM 15286 C CA . PHE H 4 174 ? 36.276 94.216 37.931 1.00 17.83 171 PHE H CA 1
ATOM 15287 C C . PHE H 4 174 ? 35.108 93.283 38.258 1.00 18.22 171 PHE H C 1
ATOM 15288 O O . PHE H 4 174 ? 35.178 92.513 39.225 1.00 17.17 171 PHE H O 1
ATOM 15296 N N . HIS H 4 175 ? 34.039 93.365 37.473 1.00 19.10 172 HIS H N 1
ATOM 15297 C CA . HIS H 4 175 ? 32.837 92.566 37.728 1.00 20.20 172 HIS H CA 1
ATOM 15298 C C . HIS H 4 175 ? 32.375 91.606 36.594 1.00 20.17 172 HIS H C 1
ATOM 15299 O O . HIS H 4 175 ? 31.322 90.990 36.738 1.00 20.19 172 HIS H O 1
ATOM 15306 N N . ASP H 4 176 ? 33.155 91.453 35.507 1.00 19.09 173 ASP H N 1
ATOM 15307 C CA . ASP H 4 176 ? 32.811 90.507 34.419 1.00 19.40 173 ASP H CA 1
ATOM 15308 C C . ASP H 4 176 ? 33.396 89.144 34.808 1.00 17.38 173 ASP H C 1
ATOM 15309 O O . ASP H 4 176 ? 34.423 88.694 34.299 1.00 16.82 173 ASP H O 1
ATOM 15314 N N . ILE H 4 177 ? 32.686 88.484 35.702 1.00 16.69 174 ILE H N 1
ATOM 15315 C CA . ILE H 4 177 ? 33.136 87.242 36.291 1.00 15.79 174 ILE H CA 1
ATOM 15316 C C . ILE H 4 177 ? 32.181 86.080 36.037 1.00 15.21 174 ILE H C 1
ATOM 15317 O O . ILE H 4 177 ? 30.959 86.229 36.136 1.00 15.02 174 ILE H O 1
ATOM 15322 N N . ILE H 4 178 ? 32.760 84.934 35.683 1.00 15.44 175 ILE H N 1
ATOM 15323 C CA . ILE H 4 178 ? 32.024 83.670 35.486 1.00 15.80 175 ILE H CA 1
ATOM 15324 C C . ILE H 4 178 ? 32.675 82.726 36.485 1.00 16.09 175 ILE H C 1
ATOM 15325 O O . ILE H 4 178 ? 33.903 82.715 36.591 1.00 15.74 175 ILE H O 1
ATOM 15330 N N . VAL H 4 179 ? 31.890 81.929 37.219 1.00 16.21 176 VAL H N 1
ATOM 15331 C CA . VAL H 4 179 ? 32.470 81.055 38.239 1.00 16.10 176 VAL H CA 1
ATOM 15332 C C . VAL H 4 179 ? 32.067 79.598 38.096 1.00 15.67 176 VAL H C 1
ATOM 15333 O O . VAL H 4 179 ? 30.917 79.287 37.745 1.00 15.53 176 VAL H O 1
ATOM 15337 N N . SER H 4 180 ? 33.033 78.716 38.351 1.00 15.31 177 SER H N 1
ATOM 15338 C CA . SER H 4 180 ? 32.810 77.269 38.346 1.00 16.28 177 SER H CA 1
ATOM 15339 C C . SER H 4 180 ? 33.220 76.663 39.667 1.00 15.99 177 SER H C 1
ATOM 15340 O O . SER H 4 180 ? 34.125 77.145 40.337 1.00 15.17 177 SER H O 1
ATOM 15351 N N . LYS H 4 182 ? 34.171 72.957 40.626 1.00 16.96 179 LYS H N 1
ATOM 15352 C CA . LYS H 4 182 ? 34.381 71.582 40.153 1.00 18.46 179 LYS H CA 1
ATOM 15353 C C . LYS H 4 182 ? 34.551 70.602 41.286 1.00 17.74 179 LYS H C 1
ATOM 15354 O O . LYS H 4 182 ? 35.294 70.863 42.242 1.00 18.18 179 LYS H O 1
ATOM 15360 N N . ALA H 4 183 ? 33.845 69.478 41.177 1.00 16.31 180 ALA H N 1
ATOM 15361 C CA . ALA H 4 183 ? 33.919 68.391 42.159 1.00 15.92 180 ALA H CA 1
ATOM 15362 C C . ALA H 4 183 ? 33.623 67.085 41.455 1.00 16.29 180 ALA H C 1
ATOM 15363 O O . ALA H 4 183 ? 32.877 67.091 40.487 1.00 16.87 180 ALA H O 1
ATOM 15365 N N . SER H 4 184 ? 34.169 65.973 41.957 1.00 16.71 181 SER H N 1
ATOM 15366 C CA . SER H 4 184 ? 33.940 64.641 41.342 1.00 16.72 181 SER H CA 1
ATOM 15367 C C . SER H 4 184 ? 32.721 63.973 41.977 1.00 17.00 181 SER H C 1
ATOM 15368 O O . SER H 4 184 ? 31.918 63.357 41.268 1.00 16.70 181 SER H O 1
ATOM 15371 N N . ASP H 4 185 ? 32.592 64.117 43.306 1.00 17.73 182 ASP H N 1
ATOM 15372 C CA . ASP H 4 185 ? 31.466 63.599 44.080 1.00 18.48 182 ASP H CA 1
ATOM 15373 C C . ASP H 4 185 ? 30.233 64.432 43.690 1.00 17.17 182 ASP H C 1
ATOM 15374 O O . ASP H 4 185 ? 30.225 65.663 43.847 1.00 15.71 182 ASP H O 1
ATOM 15379 N N . VAL H 4 186 ? 29.215 63.771 43.162 1.00 17.66 183 VAL H N 1
ATOM 15380 C CA . VAL H 4 186 ? 27.995 64.450 42.714 1.00 18.38 183 VAL H CA 1
ATOM 15381 C C . VAL H 4 186 ? 27.221 65.159 43.814 1.00 19.23 183 VAL H C 1
ATOM 15382 O O . VAL H 4 186 ? 26.755 66.284 43.604 1.00 20.75 183 VAL H O 1
ATOM 15386 N N . ASN H 4 187 ? 27.101 64.536 44.978 1.00 17.93 184 ASN H N 1
ATOM 15387 C CA . ASN H 4 187 ? 26.394 65.183 46.096 1.00 19.05 184 ASN H CA 1
ATOM 15388 C C . ASN H 4 187 ? 27.063 66.494 46.519 1.00 17.74 184 ASN H C 1
ATOM 15389 O O . ASN H 4 187 ? 26.382 67.458 46.886 1.00 16.98 184 ASN H O 1
ATOM 15394 N N . LEU H 4 188 ? 28.388 66.530 46.413 1.00 17.75 185 LEU H N 1
ATOM 15395 C CA . LEU H 4 188 ? 29.166 67.723 46.729 1.00 17.68 185 LEU H CA 1
ATOM 15396 C C . LEU H 4 188 ? 29.000 68.770 45.656 1.00 16.79 185 LEU H C 1
ATOM 15397 O O . LEU H 4 188 ? 28.803 69.961 45.944 1.00 16.10 185 LEU H O 1
ATOM 15402 N N . ALA H 4 189 ? 29.140 68.329 44.406 1.00 16.59 186 ALA H N 1
ATOM 15403 C CA . ALA H 4 189 ? 28.964 69.211 43.273 1.00 15.71 186 ALA H CA 1
ATOM 15404 C C . ALA H 4 189 ? 27.630 69.954 43.354 1.00 14.61 186 ALA H C 1
ATOM 15405 O O . ALA H 4 189 ? 27.582 71.162 43.275 1.00 14.21 186 ALA H O 1
ATOM 15407 N N . ILE H 4 190 ? 26.546 69.205 43.490 1.00 15.44 187 ILE H N 1
ATOM 15408 C CA . ILE H 4 190 ? 25.210 69.781 43.564 1.00 15.75 187 ILE H CA 1
ATOM 15409 C C . ILE H 4 190 ? 25.102 70.815 44.664 1.00 16.17 187 ILE H C 1
ATOM 15410 O O . ILE H 4 190 ? 24.518 71.880 44.460 1.00 18.04 187 ILE H O 1
ATOM 15415 N N . GLU H 4 191 ? 25.633 70.482 45.841 1.00 16.26 188 GLU H N 1
ATOM 15416 C CA . GLU H 4 191 ? 25.581 71.365 46.985 1.00 15.71 188 GLU H CA 1
ATOM 15417 C C . GLU H 4 191 ? 26.426 72.623 46.761 1.00 15.84 188 GLU H C 1
ATOM 15418 O O . GLU H 4 191 ? 26.008 73.734 47.104 1.00 16.03 188 GLU H O 1
ATOM 15424 N N . ALA H 4 192 ? 27.605 72.426 46.187 1.00 14.84 189 ALA H N 1
ATOM 15425 C CA . ALA H 4 192 ? 28.541 73.509 45.887 1.00 14.01 189 ALA H CA 1
ATOM 15426 C C . ALA H 4 192 ? 27.895 74.582 45.035 1.00 14.47 189 ALA H C 1
ATOM 15427 O O . ALA H 4 192 ? 27.980 75.768 45.390 1.00 13.97 189 ALA H O 1
ATOM 15429 N N . TYR H 4 193 ? 27.246 74.177 43.921 1.00 14.33 190 TYR H N 1
ATOM 15430 C CA . TYR H 4 193 ? 26.552 75.142 43.026 1.00 14.67 190 TYR H CA 1
ATOM 15431 C C . TYR H 4 193 ? 25.307 75.789 43.673 1.00 15.37 190 TYR H C 1
ATOM 15432 O O . TYR H 4 193 ? 25.011 76.975 43.432 1.00 14.22 190 TYR H O 1
ATOM 15441 N N . GLU H 4 194 ? 24.567 75.009 44.452 1.00 16.75 191 GLU H N 1
ATOM 15442 C CA . GLU H 4 194 ? 23.397 75.539 45.154 1.00 18.26 191 GLU H CA 1
ATOM 15443 C C . GLU H 4 194 ? 23.826 76.714 46.025 1.00 17.03 191 GLU H C 1
ATOM 15444 O O . GLU H 4 194 ? 23.255 77.789 45.931 1.00 17.66 191 GLU H O 1
ATOM 15450 N N . LYS H 4 195 ? 24.845 76.486 46.856 1.00 17.26 192 LYS H N 1
ATOM 15451 C CA . LYS H 4 195 ? 25.366 77.498 47.782 1.00 17.01 192 LYS H CA 1
ATOM 15452 C C . LYS H 4 195 ? 26.143 78.643 47.120 1.00 17.46 192 LYS H C 1
ATOM 15453 O O . LYS H 4 195 ? 26.352 79.688 47.728 1.00 15.00 192 LYS H O 1
ATOM 15459 N N . ALA H 4 196 ? 26.634 78.422 45.904 1.00 17.41 193 ALA H N 1
ATOM 15460 C CA . ALA H 4 196 ? 27.335 79.479 45.208 1.00 17.22 193 ALA H CA 1
ATOM 15461 C C . ALA H 4 196 ? 26.279 80.427 44.698 1.00 16.97 193 ALA H C 1
ATOM 15462 O O . ALA H 4 196 ? 26.380 81.662 44.865 1.00 16.11 193 ALA H O 1
ATOM 15464 N N . ALA H 4 197 ? 25.240 79.855 44.090 1.00 15.73 194 ALA H N 1
ATOM 15465 C CA . ALA H 4 197 ? 24.159 80.663 43.546 1.00 15.91 194 ALA H CA 1
ATOM 15466 C C . ALA H 4 197 ? 23.486 81.470 44.656 1.00 16.51 194 ALA H C 1
ATOM 15467 O O . ALA H 4 197 ? 22.810 82.470 44.363 1.00 16.29 194 ALA H O 1
ATOM 15469 N N . ARG H 4 198 ? 23.645 81.026 45.907 1.00 16.97 195 ARG H N 1
ATOM 15470 C CA . ARG H 4 198 ? 23.115 81.770 47.076 1.00 18.60 195 ARG H CA 1
ATOM 15471 C C . ARG H 4 198 ? 24.076 82.881 47.550 1.00 18.90 195 ARG H C 1
ATOM 15472 O O . ARG H 4 198 ? 23.636 83.892 48.113 1.00 20.47 195 ARG H O 1
ATOM 15480 N N . ALA H 4 199 ? 25.377 82.669 47.340 1.00 19.39 196 ALA H N 1
ATOM 15481 C CA . ALA H 4 199 ? 26.441 83.586 47.766 1.00 19.44 196 ALA H CA 1
ATOM 15482 C C . ALA H 4 199 ? 26.796 84.725 46.797 1.00 19.13 196 ALA H C 1
ATOM 15483 O O . ALA H 4 199 ? 27.499 85.677 47.180 1.00 19.15 196 ALA H O 1
ATOM 15485 N N . PHE H 4 200 ? 26.380 84.607 45.537 1.00 18.19 197 PHE H N 1
ATOM 15486 C CA . PHE H 4 200 ? 26.677 85.632 44.540 1.00 19.12 197 PHE H CA 1
ATOM 15487 C C . PHE H 4 200 ? 25.831 85.486 43.271 1.00 18.18 197 PHE H C 1
ATOM 15488 O O . PHE H 4 200 ? 25.283 84.422 43.004 1.00 18.95 197 PHE H O 1
ATOM 15496 N N . ASP H 4 201 ? 25.722 86.566 42.509 1.00 18.80 198 ASP H N 1
ATOM 15497 C CA . ASP H 4 201 ? 24.877 86.554 41.306 1.00 18.27 198 ASP H CA 1
ATOM 15498 C C . ASP H 4 201 ? 25.653 86.466 40.000 1.00 16.78 198 ASP H C 1
ATOM 15499 O O . ASP H 4 201 ? 25.095 86.749 38.942 1.00 16.55 198 ASP H O 1
ATOM 15504 N N . TYR H 4 202 ? 26.934 86.095 40.068 1.00 16.07 199 TYR H N 1
ATOM 15505 C CA . TYR H 4 202 ? 27.707 85.914 38.857 1.00 15.77 199 TYR H CA 1
ATOM 15506 C C . TYR H 4 202 ? 27.248 84.617 38.152 1.00 15.35 199 TYR H C 1
ATOM 15507 O O . TYR H 4 202 ? 26.875 83.632 38.797 1.00 14.40 199 TYR H O 1
ATOM 15516 N N . PRO H 4 203 ? 27.274 84.623 36.814 1.00 14.77 200 PRO H N 1
ATOM 15517 C CA . PRO H 4 203 ? 26.834 83.430 36.091 1.00 14.68 200 PRO H CA 1
ATOM 15518 C C . PRO H 4 203 ? 27.645 82.193 36.444 1.00 14.92 200 PRO H C 1
ATOM 15519 O O . PRO H 4 203 ? 28.877 82.267 36.612 1.00 15.58 200 PRO H O 1
ATOM 15523 N N . LEU H 4 204 ? 26.977 81.053 36.549 1.00 14.47 201 LEU H N 1
ATOM 15524 C CA . LEU H 4 204 ? 27.682 79.825 36.916 1.00 14.97 201 LEU H CA 1
ATOM 15525 C C . LEU H 4 204 ? 27.957 78.915 35.732 1.00 14.63 201 LEU H C 1
ATOM 15526 O O . LEU H 4 204 ? 27.054 78.620 34.936 1.00 15.39 201 LEU H O 1
ATOM 15531 N N . HIS H 4 205 ? 29.221 78.488 35.651 1.00 14.71 202 HIS H N 1
ATOM 15532 C CA . HIS H 4 205 ? 29.752 77.571 34.638 1.00 15.73 202 HIS H CA 1
ATOM 15533 C C . HIS H 4 205 ? 29.672 76.210 35.299 1.00 14.72 202 HIS H C 1
ATOM 15534 O O . HIS H 4 205 ? 30.334 75.965 36.330 1.00 15.14 202 HIS H O 1
ATOM 15541 N N . LEU H 4 206 ? 28.821 75.346 34.757 1.00 14.13 203 LEU H N 1
ATOM 15542 C CA . LEU H 4 206 ? 28.600 74.018 35.329 1.00 13.23 203 LEU H CA 1
ATOM 15543 C C . LEU H 4 206 ? 29.555 72.989 34.777 1.00 13.57 203 LEU H C 1
ATOM 15544 O O . LEU H 4 206 ? 29.727 72.856 33.549 1.00 11.35 203 LEU H O 1
ATOM 15549 N N . GLY H 4 207 ? 30.148 72.231 35.699 1.00 13.63 204 GLY H N 1
ATOM 15550 C CA . GLY H 4 207 ? 31.091 71.180 35.328 1.00 14.02 204 GLY H CA 1
ATOM 15551 C C . GLY H 4 207 ? 31.347 70.205 36.467 1.00 14.73 204 GLY H C 1
ATOM 15552 O O . GLY H 4 207 ? 31.459 70.613 37.606 1.00 14.98 204 GLY H O 1
ATOM 15553 N N . ILE H 4 208 ? 31.438 68.922 36.133 1.00 14.07 205 ILE H N 1
ATOM 15554 C CA . ILE H 4 208 ? 31.696 67.846 37.092 1.00 14.56 205 ILE H CA 1
ATOM 15555 C C . ILE H 4 208 ? 33.012 67.191 36.690 1.00 14.13 205 ILE H C 1
ATOM 15556 O O . ILE H 4 208 ? 33.254 66.994 35.514 1.00 13.85 205 ILE H O 1
ATOM 15561 N N . THR H 4 209 ? 33.863 66.880 37.666 1.00 14.75 206 THR H N 1
ATOM 15562 C CA . THR H 4 209 ? 35.137 66.235 37.406 1.00 15.68 206 THR H CA 1
ATOM 15563 C C . THR H 4 209 ? 34.923 64.805 36.922 1.00 15.84 206 THR H C 1
ATOM 15564 O O . THR H 4 209 ? 34.125 64.081 37.471 1.00 15.25 206 THR H O 1
ATOM 15568 N N . GLU H 4 210 ? 35.676 64.388 35.926 1.00 17.58 207 GLU H N 1
ATOM 15569 C CA . GLU H 4 210 ? 35.524 63.029 35.410 1.00 18.35 207 GLU H CA 1
ATOM 15570 C C . GLU H 4 210 ? 36.121 61.973 36.342 1.00 17.54 207 GLU H C 1
ATOM 15571 O O . GLU H 4 210 ? 37.208 62.168 36.913 1.00 16.26 207 GLU H O 1
ATOM 15577 N N . SER H 4 211 ? 35.383 60.875 36.493 1.00 16.94 208 SER H N 1
ATOM 15578 C CA . SER H 4 211 ? 35.840 59.675 37.234 1.00 17.41 208 SER H CA 1
ATOM 15579 C C . SER H 4 211 ? 35.211 58.480 36.534 1.00 16.26 208 SER H C 1
ATOM 15580 O O . SER H 4 211 ? 34.136 58.628 35.929 1.00 17.84 208 SER H O 1
ATOM 15583 N N . GLY H 4 212 ? 35.899 57.323 36.566 1.00 15.68 209 GLY H N 1
ATOM 15584 C CA . GLY H 4 212 ? 35.415 56.079 35.963 1.00 15.40 209 GLY H CA 1
ATOM 15585 C C . GLY H 4 212 ? 35.666 55.904 34.463 1.00 14.49 209 GLY H C 1
ATOM 15586 O O . GLY H 4 212 ? 36.535 56.565 33.881 1.00 14.42 209 GLY H O 1
ATOM 15587 N N . THR H 4 213 ? 34.909 54.997 33.849 1.00 14.00 210 THR H N 1
ATOM 15588 C CA . THR H 4 213 ? 35.003 54.754 32.417 1.00 14.34 210 THR H CA 1
ATOM 15589 C C . THR H 4 213 ? 34.156 55.837 31.745 1.00 14.07 210 THR H C 1
ATOM 15590 O O . THR H 4 213 ? 33.503 56.649 32.452 1.00 12.48 210 THR H O 1
ATOM 15594 N N . LEU H 4 214 ? 34.155 55.852 30.402 1.00 14.34 211 LEU H N 1
ATOM 15595 C CA . LEU H 4 214 ? 33.357 56.799 29.647 1.00 15.18 211 LEU H CA 1
ATOM 15596 C C . LEU H 4 214 ? 31.872 56.615 29.974 1.00 15.18 211 LEU H C 1
ATOM 15597 O O . LEU H 4 214 ? 31.119 57.597 30.104 1.00 15.62 211 LEU H O 1
ATOM 15602 N N . PHE H 4 215 ? 31.457 55.366 30.128 1.00 15.98 212 PHE H N 1
ATOM 15603 C CA . PHE H 4 215 ? 30.090 55.064 30.492 1.00 17.26 212 PHE H CA 1
ATOM 15604 C C . PHE H 4 215 ? 29.750 55.662 31.854 1.00 17.84 212 PHE H C 1
ATOM 15605 O O . PHE H 4 215 ? 28.860 56.524 31.955 1.00 17.01 212 PHE H O 1
ATOM 15613 N N . ALA H 4 216 ? 30.482 55.219 32.882 1.00 18.28 213 ALA H N 1
ATOM 15614 C CA . ALA H 4 216 ? 30.252 55.651 34.273 1.00 19.15 213 ALA H CA 1
ATOM 15615 C C . ALA H 4 216 ? 30.199 57.151 34.441 1.00 19.41 213 ALA H C 1
ATOM 15616 O O . ALA H 4 216 ? 29.258 57.690 35.037 1.00 20.92 213 ALA H O 1
ATOM 15618 N N . GLY H 4 217 ? 31.200 57.833 33.901 1.00 20.21 214 GLY H N 1
ATOM 15619 C CA . GLY H 4 217 ? 31.272 59.268 33.959 1.00 18.95 214 GLY H CA 1
ATOM 15620 C C . GLY H 4 217 ? 30.217 59.978 33.131 1.00 19.97 214 GLY H C 1
ATOM 15621 O O . GLY H 4 217 ? 29.847 61.109 33.462 1.00 21.07 214 GLY H O 1
ATOM 15622 N N . THR H 4 218 ? 29.726 59.348 32.057 1.00 18.73 215 THR H N 1
ATOM 15623 C CA . THR H 4 218 ? 28.679 59.971 31.257 1.00 18.53 215 THR H CA 1
ATOM 15624 C C . THR H 4 218 ? 27.426 60.003 32.109 1.00 17.84 215 THR H C 1
ATOM 15625 O O . THR H 4 218 ? 26.798 61.058 32.296 1.00 17.65 215 THR H O 1
ATOM 15629 N N . VAL H 4 219 ? 27.072 58.839 32.623 1.00 16.60 216 VAL H N 1
ATOM 15630 C CA . VAL H 4 219 ? 25.893 58.703 33.476 1.00 17.09 216 VAL H CA 1
ATOM 15631 C C . VAL H 4 219 ? 26.047 59.627 34.684 1.00 15.73 216 VAL H C 1
ATOM 15632 O O . VAL H 4 219 ? 25.100 60.339 35.060 1.00 14.06 216 VAL H O 1
ATOM 15636 N N . LYS H 4 220 ? 27.241 59.641 35.271 1.00 15.92 217 LYS H N 1
ATOM 15637 C CA . LYS H 4 220 ? 27.467 60.454 36.456 1.00 16.31 217 LYS H CA 1
ATOM 15638 C C . LYS H 4 220 ? 27.344 61.939 36.145 1.00 14.72 217 LYS H C 1
ATOM 15639 O O . LYS H 4 220 ? 26.710 62.684 36.903 1.00 14.33 217 LYS H O 1
ATOM 15645 N N . SER H 4 221 ? 27.915 62.368 35.026 1.00 14.27 218 SER H N 1
ATOM 15646 C CA . SER H 4 221 ? 27.828 63.767 34.647 1.00 13.57 218 SER H CA 1
ATOM 15647 C C . SER H 4 221 ? 26.405 64.194 34.336 1.00 13.40 218 SER H C 1
ATOM 15648 O O . SER H 4 221 ? 25.997 65.335 34.631 1.00 12.14 218 SER H O 1
ATOM 15651 N N . ALA H 4 222 ? 25.641 63.301 33.728 1.00 14.38 219 ALA H N 1
ATOM 15652 C CA . ALA H 4 222 ? 24.258 63.616 33.402 1.00 13.65 219 ALA H CA 1
ATOM 15653 C C . ALA H 4 222 ? 23.423 63.675 34.661 1.00 13.96 219 ALA H C 1
ATOM 15654 O O . ALA H 4 222 ? 22.590 64.575 34.815 1.00 14.58 219 ALA H O 1
ATOM 15656 N N . ALA H 4 223 ? 23.645 62.733 35.576 1.00 13.76 220 ALA H N 1
ATOM 15657 C CA . ALA H 4 223 ? 22.873 62.692 36.807 1.00 13.52 220 ALA H CA 1
ATOM 15658 C C . ALA H 4 223 ? 23.066 63.938 37.693 1.00 13.65 220 ALA H C 1
ATOM 15659 O O . ALA H 4 223 ? 22.095 64.455 38.284 1.00 13.95 220 ALA H O 1
ATOM 15661 N N . GLY H 4 224 ? 24.302 64.415 37.791 1.00 13.60 221 GLY H N 1
ATOM 15662 C CA . GLY H 4 224 ? 24.619 65.602 38.619 1.00 14.31 221 GLY H CA 1
ATOM 15663 C C . GLY H 4 224 ? 24.108 66.890 38.005 1.00 14.09 221 GLY H C 1
ATOM 15664 O O . GLY H 4 224 ? 23.360 67.661 38.636 1.00 13.89 221 GLY H O 1
ATOM 15665 N N . LEU H 4 225 ? 24.471 67.117 36.749 1.00 14.05 222 LEU H N 1
ATOM 15666 C CA . LEU H 4 225 ? 24.044 68.332 36.077 1.00 14.51 222 LEU H CA 1
ATOM 15667 C C . LEU H 4 225 ? 22.520 68.394 35.908 1.00 15.02 222 LEU H C 1
ATOM 15668 O O . LEU H 4 225 ? 21.964 69.478 35.766 1.00 14.20 222 LEU H O 1
ATOM 15673 N N . GLY H 4 226 ? 21.863 67.241 35.941 1.00 16.13 223 GLY H N 1
ATOM 15674 C CA . GLY H 4 226 ? 20.409 67.186 35.865 1.00 16.23 223 GLY H CA 1
ATOM 15675 C C . GLY H 4 226 ? 19.809 67.750 37.134 1.00 16.60 223 GLY H C 1
ATOM 15676 O O . GLY H 4 226 ? 18.845 68.524 37.095 1.00 17.60 223 GLY H O 1
ATOM 15677 N N . ALA H 4 227 ? 20.365 67.364 38.276 1.00 15.60 224 ALA H N 1
ATOM 15678 C CA . ALA H 4 227 ? 19.889 67.905 39.529 1.00 15.96 224 ALA H CA 1
ATOM 15679 C C . ALA H 4 227 ? 20.128 69.423 39.554 1.00 15.91 224 ALA H C 1
ATOM 15680 O O . ALA H 4 227 ? 19.227 70.185 39.896 1.00 16.73 224 ALA H O 1
ATOM 15682 N N . ILE H 4 228 ? 21.325 69.845 39.153 1.00 16.31 225 ILE H N 1
ATOM 15683 C CA . ILE H 4 228 ? 21.711 71.275 39.156 1.00 16.82 225 ILE H CA 1
ATOM 15684 C C . ILE H 4 228 ? 20.857 72.122 38.191 1.00 16.00 225 ILE H C 1
ATOM 15685 O O . ILE H 4 228 ? 20.465 73.250 38.529 1.00 16.39 225 ILE H O 1
ATOM 15690 N N . LEU H 4 229 ? 20.589 71.609 36.987 1.00 16.60 226 LEU H N 1
ATOM 15691 C CA . LEU H 4 229 ? 19.727 72.316 36.014 1.00 16.84 226 LEU H CA 1
ATOM 15692 C C . LEU H 4 229 ? 18.312 72.497 36.589 1.00 17.91 226 LEU H C 1
ATOM 15693 O O . LEU H 4 229 ? 17.726 73.585 36.519 1.00 18.59 226 LEU H O 1
ATOM 15698 N N . ASN H 4 230 ? 17.793 71.434 37.195 1.00 18.12 227 ASN H N 1
ATOM 15699 C CA . ASN H 4 230 ? 16.482 71.469 37.836 1.00 17.70 227 ASN H CA 1
ATOM 15700 C C . ASN H 4 230 ? 16.426 72.623 38.845 1.00 18.35 227 ASN H C 1
ATOM 15701 O O . ASN H 4 230 ? 15.418 73.319 38.941 1.00 18.43 227 ASN H O 1
ATOM 15706 N N . LYS H 4 231 ? 17.536 72.871 39.540 1.00 18.75 228 LYS H N 1
ATOM 15707 C CA . LYS H 4 231 ? 17.601 73.949 40.532 1.00 19.27 228 LYS H CA 1
ATOM 15708 C C . LYS H 4 231 ? 17.315 75.326 39.918 1.00 18.47 228 LYS H C 1
ATOM 15709 O O . LYS H 4 231 ? 16.957 76.267 40.626 1.00 18.57 228 LYS H O 1
ATOM 15715 N N . GLY H 4 232 ? 17.482 75.433 38.600 1.00 16.65 229 GLY H N 1
ATOM 15716 C CA . GLY H 4 232 ? 17.250 76.658 37.877 1.00 15.72 229 GLY H CA 1
ATOM 15717 C C . GLY H 4 232 ? 18.507 77.503 37.777 1.00 14.90 229 GLY H C 1
ATOM 15718 O O . GLY H 4 232 ? 18.421 78.706 37.591 1.00 16.10 229 GLY H O 1
ATOM 15719 N N . ILE H 4 233 ? 19.675 76.871 37.856 1.00 14.80 230 ILE H N 1
ATOM 15720 C CA . ILE H 4 233 ? 20.940 77.614 37.833 1.00 14.92 230 ILE H CA 1
ATOM 15721 C C . ILE H 4 233 ? 21.938 77.059 36.805 1.00 14.09 230 ILE H C 1
ATOM 15722 O O . ILE H 4 233 ? 21.769 75.953 36.307 1.00 14.02 230 ILE H O 1
ATOM 15727 N N . GLY H 4 234 ? 22.964 77.848 36.502 1.00 14.93 231 GLY H N 1
ATOM 15728 C CA . GLY H 4 234 ? 23.970 77.497 35.507 1.00 14.38 231 GLY H CA 1
ATOM 15729 C C . GLY H 4 234 ? 23.686 78.284 34.224 1.00 14.87 231 GLY H C 1
ATOM 15730 O O . GLY H 4 234 ? 22.548 78.337 33.756 1.00 15.43 231 GLY H O 1
ATOM 15731 N N . ASN H 4 235 ? 24.722 78.870 33.647 1.00 15.56 232 ASN H N 1
ATOM 15732 C CA . ASN H 4 235 ? 24.580 79.689 32.438 1.00 16.63 232 ASN H CA 1
ATOM 15733 C C . ASN H 4 235 ? 25.457 79.222 31.281 1.00 16.78 232 ASN H C 1
ATOM 15734 O O . ASN H 4 235 ? 25.316 79.717 30.158 1.00 17.07 232 ASN H O 1
ATOM 15739 N N . THR H 4 236 ? 26.348 78.264 31.561 1.00 15.91 233 THR H N 1
ATOM 15740 C CA . THR H 4 236 ? 27.234 77.652 30.563 1.00 16.16 233 THR H CA 1
ATOM 15741 C C . THR H 4 236 ? 27.632 76.281 31.153 1.00 15.87 233 THR H C 1
ATOM 15742 O O . THR H 4 236 ? 27.524 76.056 32.374 1.00 14.64 233 THR H O 1
ATOM 15746 N N . LEU H 4 237 ? 28.016 75.342 30.307 1.00 15.20 234 LEU H N 1
ATOM 15747 C CA . LEU H 4 237 ? 28.375 74.035 30.818 1.00 15.40 234 LEU H CA 1
ATOM 15748 C C . LEU H 4 237 ? 29.417 73.356 29.967 1.00 15.65 234 LEU H C 1
ATOM 15749 O O . LEU H 4 237 ? 29.586 73.664 28.776 1.00 14.73 234 LEU H O 1
ATOM 15754 N N . ARG H 4 238 ? 30.066 72.402 30.618 1.00 15.77 235 ARG H N 1
ATOM 15755 C CA . ARG H 4 238 ? 31.120 71.577 30.067 1.00 16.21 235 ARG H CA 1
ATOM 15756 C C . ARG H 4 238 ? 30.950 70.180 30.614 1.00 15.79 235 ARG H C 1
ATOM 15757 O O . ARG H 4 238 ? 30.824 70.003 31.829 1.00 15.68 235 ARG H O 1
ATOM 15765 N N . ILE H 4 239 ? 30.904 69.195 29.722 1.00 14.94 236 ILE H N 1
ATOM 15766 C CA . ILE H 4 239 ? 30.902 67.794 30.123 1.00 14.89 236 ILE H CA 1
ATOM 15767 C C . ILE H 4 239 ? 32.366 67.375 29.953 1.00 16.05 236 ILE H C 1
ATOM 15768 O O . ILE H 4 239 ? 32.911 67.541 28.883 1.00 16.24 236 ILE H O 1
ATOM 15773 N N . SER H 4 240 ? 33.003 66.844 30.999 1.00 15.43 237 SER H N 1
ATOM 15774 C CA . SER H 4 240 ? 34.421 66.434 30.938 1.00 15.84 237 SER H CA 1
ATOM 15775 C C . SER H 4 240 ? 34.550 64.950 30.665 1.00 16.27 237 SER H C 1
ATOM 15776 O O . SER H 4 240 ? 34.083 64.147 31.480 1.00 15.72 237 SER H O 1
ATOM 15779 N N . LEU H 4 241 ? 35.116 64.569 29.503 1.00 17.30 238 LEU H N 1
ATOM 15780 C CA . LEU H 4 241 ? 35.299 63.130 29.132 1.00 18.03 238 LEU H CA 1
ATOM 15781 C C . LEU H 4 241 ? 36.664 62.833 28.481 1.00 18.39 238 LEU H C 1
ATOM 15782 O O . LEU H 4 241 ? 37.134 63.582 27.629 1.00 19.00 238 LEU H O 1
ATOM 15787 N N . SER H 4 242 ? 37.278 61.717 28.849 1.00 17.96 239 SER H N 1
ATOM 15788 C CA . SER H 4 242 ? 38.570 61.316 28.239 1.00 19.06 239 SER H CA 1
ATOM 15789 C C . SER H 4 242 ? 38.275 60.692 26.896 1.00 19.84 239 SER H C 1
ATOM 15790 O O . SER H 4 242 ? 38.483 59.495 26.654 1.00 20.08 239 SER H O 1
ATOM 15793 N N . ALA H 4 243 ? 37.771 61.550 26.016 1.00 20.15 240 ALA H N 1
ATOM 15794 C CA . ALA H 4 243 ? 37.344 61.158 24.707 1.00 20.85 240 ALA H CA 1
ATOM 15795 C C . ALA H 4 243 ? 37.449 62.341 23.794 1.00 21.77 240 ALA H C 1
ATOM 15796 O O . ALA H 4 243 ? 37.733 63.461 24.242 1.00 21.73 240 ALA H O 1
ATOM 15798 N N . ASP H 4 244 ? 37.247 62.091 22.508 1.00 22.44 241 ASP H N 1
ATOM 15799 C CA . ASP H 4 244 ? 37.216 63.158 21.518 1.00 23.29 241 ASP H CA 1
ATOM 15800 C C . ASP H 4 244 ? 36.308 64.233 22.147 1.00 22.78 241 ASP H C 1
ATOM 15801 O O . ASP H 4 244 ? 35.207 63.914 22.578 1.00 22.37 241 ASP H O 1
ATOM 15806 N N . PRO H 4 245 ? 36.763 65.502 22.215 1.00 21.23 242 PRO H N 1
ATOM 15807 C CA . PRO H 4 245 ? 35.896 66.526 22.832 1.00 20.12 242 PRO H CA 1
ATOM 15808 C C . PRO H 4 245 ? 34.505 66.565 22.203 1.00 18.82 242 PRO H C 1
ATOM 15809 O O . PRO H 4 245 ? 33.550 66.941 22.866 1.00 17.91 242 PRO H O 1
ATOM 15813 N N . VAL H 4 246 ? 34.400 66.177 20.933 1.00 17.84 243 VAL H N 1
ATOM 15814 C CA . VAL H 4 246 ? 33.113 66.129 20.248 1.00 17.31 243 VAL H CA 1
ATOM 15815 C C . VAL H 4 246 ? 32.119 65.326 21.082 1.00 16.39 243 VAL H C 1
ATOM 15816 O O . VAL H 4 246 ? 30.973 65.679 21.150 1.00 14.20 243 VAL H O 1
ATOM 15820 N N . GLU H 4 247 ? 32.570 64.240 21.713 1.00 17.24 244 GLU H N 1
ATOM 15821 C CA . GLU H 4 247 ? 31.686 63.474 22.599 1.00 18.70 244 GLU H CA 1
ATOM 15822 C C . GLU H 4 247 ? 31.153 64.355 23.721 1.00 17.54 244 GLU H C 1
ATOM 15823 O O . GLU H 4 247 ? 30.008 64.188 24.137 1.00 16.84 244 GLU H O 1
ATOM 15829 N N . GLU H 4 248 ? 31.980 65.299 24.193 1.00 16.29 245 GLU H N 1
ATOM 15830 C CA . GLU H 4 248 ? 31.566 66.232 25.269 1.00 14.95 245 GLU H CA 1
ATOM 15831 C C . GLU H 4 248 ? 30.438 67.138 24.803 1.00 14.70 245 GLU H C 1
ATOM 15832 O O . GLU H 4 248 ? 29.500 67.426 25.564 1.00 14.12 245 GLU H O 1
ATOM 15838 N N . VAL H 4 249 ? 30.508 67.564 23.542 1.00 14.58 246 VAL H N 1
ATOM 15839 C CA . VAL H 4 249 ? 29.494 68.400 22.955 1.00 15.78 246 VAL H CA 1
ATOM 15840 C C . VAL H 4 249 ? 28.211 67.582 22.778 1.00 16.52 246 VAL H C 1
ATOM 15841 O O . VAL H 4 249 ? 27.124 68.050 23.110 1.00 17.62 246 VAL H O 1
ATOM 15845 N N . LYS H 4 250 ? 28.353 66.359 22.255 1.00 16.91 247 LYS H N 1
ATOM 15846 C CA . LYS H 4 250 ? 27.189 65.468 22.030 1.00 16.62 247 LYS H CA 1
ATOM 15847 C C . LYS H 4 250 ? 26.332 65.278 23.286 1.00 15.83 247 LYS H C 1
ATOM 15848 O O . LYS H 4 250 ? 25.098 65.350 23.246 1.00 15.01 247 LYS H O 1
ATOM 15854 N N . VAL H 4 251 ? 27.006 65.033 24.398 1.00 15.43 248 VAL H N 1
ATOM 15855 C CA . VAL H 4 251 ? 26.354 64.841 25.675 1.00 14.53 248 VAL H CA 1
ATOM 15856 C C . VAL H 4 251 ? 25.657 66.098 26.151 1.00 14.04 248 VAL H C 1
ATOM 15857 O O . VAL H 4 251 ? 24.530 66.012 26.571 1.00 13.50 248 VAL H O 1
ATOM 15861 N N . ALA H 4 252 ? 26.324 67.263 26.063 1.00 13.34 249 ALA H N 1
ATOM 15862 C CA . ALA H 4 252 ? 25.742 68.535 26.516 1.00 13.29 249 ALA H CA 1
ATOM 15863 C C . ALA H 4 252 ? 24.477 68.894 25.733 1.00 13.41 249 ALA H C 1
ATOM 15864 O O . ALA H 4 252 ? 23.490 69.381 26.305 1.00 12.80 249 ALA H O 1
ATOM 15866 N N . ARG H 4 253 ? 24.506 68.632 24.425 1.00 14.02 250 ARG H N 1
ATOM 15867 C CA . ARG H 4 253 ? 23.351 68.891 23.569 1.00 14.97 250 ARG H CA 1
ATOM 15868 C C . ARG H 4 253 ? 22.131 68.069 23.935 1.00 14.70 250 ARG H C 1
ATOM 15869 O O . ARG H 4 253 ? 20.998 68.595 23.967 1.00 15.74 250 ARG H O 1
ATOM 15877 N N . GLU H 4 254 ? 22.344 66.777 24.191 1.00 14.80 251 GLU H N 1
ATOM 15878 C CA . GLU H 4 254 ? 21.241 65.893 24.577 1.00 15.32 251 GLU H CA 1
ATOM 15879 C C . GLU H 4 254 ? 20.719 66.274 25.948 1.00 13.68 251 GLU H C 1
ATOM 15880 O O . GLU H 4 254 ? 19.531 66.098 26.241 1.00 13.19 251 GLU H O 1
ATOM 15886 N N . LEU H 4 255 ? 21.604 66.782 26.800 1.00 12.97 252 LEU H N 1
ATOM 15887 C CA . LEU H 4 255 ? 21.192 67.214 28.140 1.00 13.39 252 LEU H CA 1
ATOM 15888 C C . LEU H 4 255 ? 20.383 68.497 28.017 1.00 13.76 252 LEU H C 1
ATOM 15889 O O . LEU H 4 255 ? 19.289 68.594 28.555 1.00 14.87 252 LEU H O 1
ATOM 15894 N N . LEU H 4 256 ? 20.912 69.478 27.288 1.00 13.21 253 LEU H N 1
ATOM 15895 C CA . LEU H 4 256 ? 20.205 70.730 27.093 1.00 13.76 253 LEU H CA 1
ATOM 15896 C C . LEU H 4 256 ? 18.908 70.518 26.317 1.00 14.43 253 LEU H C 1
ATOM 15897 O O . LEU H 4 256 ? 17.904 71.166 26.612 1.00 15.60 253 LEU H O 1
ATOM 15902 N N . LYS H 4 257 ? 18.911 69.594 25.365 1.00 15.53 254 LYS H N 1
ATOM 15903 C CA . LYS H 4 257 ? 17.686 69.263 24.592 1.00 17.87 254 LYS H CA 1
ATOM 15904 C C . LYS H 4 257 ? 16.614 68.687 25.508 1.00 17.89 254 LYS H C 1
ATOM 15905 O O . LYS H 4 257 ? 15.410 68.922 25.304 1.00 19.58 254 LYS H O 1
ATOM 15911 N N . SER H 4 258 ? 17.045 67.914 26.497 1.00 18.81 255 SER H N 1
ATOM 15912 C CA . SER H 4 258 ? 16.125 67.290 27.451 1.00 20.11 255 SER H CA 1
ATOM 15913 C C . SER H 4 258 ? 15.423 68.341 28.314 1.00 19.61 255 SER H C 1
ATOM 15914 O O . SER H 4 258 ? 14.232 68.231 28.592 1.00 17.00 255 SER H O 1
ATOM 15917 N N . PHE H 4 259 ? 16.168 69.361 28.728 1.00 19.54 256 PHE H N 1
ATOM 15918 C CA . PHE H 4 259 ? 15.625 70.404 29.624 1.00 20.76 256 PHE H CA 1
ATOM 15919 C C . PHE H 4 259 ? 14.932 71.700 29.108 1.00 22.73 256 PHE H C 1
ATOM 15920 O O . PHE H 4 259 ? 14.508 72.488 29.936 1.00 21.22 256 PHE H O 1
ATOM 15928 N N . GLY H 4 260 ? 14.757 71.966 27.810 1.00 26.63 257 GLY H N 1
ATOM 15929 C CA . GLY H 4 260 ? 15.152 71.143 26.705 1.00 27.33 257 GLY H CA 1
ATOM 15930 C C . GLY H 4 260 ? 15.286 71.996 25.447 1.00 29.75 257 GLY H C 1
ATOM 15931 O O . GLY H 4 260 ? 14.314 72.199 24.713 1.00 31.53 257 GLY H O 1
#

InterPro domains:
  IPR004588 4-hydroxy-3-methylbut-2-en-1-yl diphosphate synthase, bacterial-type [MF_00159] (2-352)
  IPR004588 4-hydroxy-3-methylbut-2-en-1-yl diphosphate synthase, bacterial-type [PTHR30454] (2-251)
  IPR004588 4-hydroxy-3-methylbut-2-en-1-yl diphosphate synthase, bacterial-type [TIGR00612] (4-347)
  IPR011005 Dihydropteroate synthase-like superfamily [G3DSA:3.20.20.20] (1-256)
  IPR011005 Dihydropteroate synthase-like superfamily [SSF51717] (12-211)
  IPR016425 4-hydroxy-3-methylbut-2-en-1-yl diphosphate synthase, bacterial [PIRSF004640] (2-355)
  IPR045854 Nitrite and sulphite reductase 4Fe-4S domain-like superfamily [G3DSA:3.30.413.10] (257-357)
  IPR045854 Nitrite and sulphite reductase 4Fe-4S domain-like superfamily [SSF56014] (260-349)
  IPR058578 IspG, TIM-barrel domain [PF04551] (7-246)
  IPR058579 IspG, C-terminal domain [PF26540] (262-348)

Organism: Bacillus anthracis (NCBI:txid1392)

Secondary structure (DSSP, 8-state):
----GGGSPPEEETTEEESSSS--EEE---S-TT-HHHHHHHHHHHHHTT--BEEEE--SHHHHTTHHHHHTT-SS-EEEE-SS-HHHHHHHHHTT---B--GGGS--HHHHHHHHHHHHHHT--EEE---GGG--HHHHHHHSS--S---HHHHHHHHHHHTTT---EEE---SSHHHHHHHHHHHHHH--SPBEE--PPPSSHHHHHHHHHHHHHHHHHTT--SEEE---SS-HHHHHHHHHHHHHHTT----/----GGGSPPEEETTEEESSSS-BEEB---S-TTSHHHHHHHHHHHHHHT--BEE---SSHHHHHTHHHHHHT-SS-EEEE--S-HHHHHHHHHHT-S-EE--HHHH-SHHHHHHHHHHHHHHT--EEE---GGG--HHHHHHHSS--TT--HHHHHHHHHHHTTT---EEE---SSHHHHHHHHHHHHHH--S-BEE-----SSHHHHH--HHHHHHHHTTT--SEE----SS-HHHHHHHHHHHHHHHT-B-/---TTSSPPEEETTEEESSSS--EEE---S-TT-HHHHHHHHHHHHHHT--BEEEE--SHHHHHTHHHHHTT-SS-EEEE-SS-HHHHHHHHHTT---B--GGGS-SHHHHHHHHHHHHHTT--EEE---TTS--S----SSS--TT--HHHHHHHHHHHTTT---EEE---SSHHHHHHHHHHHHHH--SPBEE--PPPSSHHHHHHHHHHHHHHHHHTT--SEEE---SS-GGGT--HHHHHHHHT---/----GGGS--EEETTEEESSSS-PEEE---S-TTSHHHHHHHHHHHHHHT--BEEEE--SHHHHHHHHHHHTT--S-EEEE-SS-HHHHHHHHHTT-SEEE---HHHHHHHHHHHT--EEE---TTS--HHHHHHHSS--S---HHHHHHHHHHHHTT---EEE---SSHHHHHHHHHHHHHH--S-BEE-----S-HHHHHHHHHHHHHHHHHTT--SEEE---SS-HHHHHHHHHHHHHHHT---/----GGGSPPEEETTEEESSSS--EEE-------HHHHHHHHHHHHHHT--BEEEE--SHHHHHHHHHHHHH-SS-EEEE-SS-HHHHHHHHHTT---B--HHHH-SHHHHHHHHHHHHHHT--EEE---GGG--HHHHHHHSS--S---HHHHHHHHHHHHTT---EEE---SSHHHHHHHHHHHHHH--SPBEE--PPPSSHHHHHHHHHHHHHHHHHTT--SEEE---SS-HHHHHHHHHHHHHHHT----/----GGGSPPEEETTEEESSSS-PEEB---S-TT-HHHHHHHHHHHHHHT--BEEEE--SHHHHTTHHHHHTT--S-EEEE--S-HHHHHHHHHTT-SEEE--TTTS-SHHHHHHHHHHHHHTT--EEE---GGG--HHHHHHHSS--S---HHHHHHHHHHHHTT---EEE---SSHHHHHHHHHHHHHH--SPBEE-----S-HHHHHHHHHHHHHHHHTTT--SEE----SS-THHHHHHHHHHHHHHT-SPP--/---GGGSPPEEETTEEESSSSB-EEB---S-TT-HHHHHHHHHHHHHHT--BEEEE--SHHHHHHHHHHHTT-SS-EEEE-SS-HHHHHHHHHTT---B--GGGS-SHHHHHHHHHHHHHHT--EEE---TTS--HHHHHHHSS--S---HHHHHHHHHHHTTT---EEE--BSSHHHHHHHHHHHHHH--SPBEE-B---SSHHHHHHHHHHHHHHHHTTT--SEE----SS-HHHHHHHHHHHHHHTT-B-/---GGGSPPEEETTEEESSSS--EEE---S-TT-HHHHHHHHHHHHHHT--BEEEE--SHHHHHHHHHHHTT-SS-EEEE-SS-HHHHHHHHHTT-SEEE--GGGS-SHHHHHHHHHHHHHHT--EEE---TTS--HHHHHHHSS--S---HHHHHHHHHHHTTT---EEE---SSHHHHHHHHHHHHHH--SPBEEE----SSHHHHHHHHHHHHHHHHHTT--SEEE---SS-HHHHHHHHHHHHHHH-

CATH classification: 3.20.20.20

Foldseek 3Di:
DAFFQLQFDWFDQPNDTFGNHQAAQEEWAPDDLLPLVVRLVLQVLQVVLPHAEYEDEQEDQSNLQSLLVSVVRDDHAYEYEDAACLVSLLSNLVSPHSYEYQAVRNDDVVSSVVSLVSCVVSVHAYEYEDEQVPQDPVLCVVVVGRALVSCVRVVVSCCSQVVVVHDSYEYEEYAPLVRLQSNQSVNVVPHRHAYEYEYDEDPAQVVQLVSRLVSVLSNVVSRGHRYYWRDYPDRRSSRSVSVVVSCVVVVHHND/DAFFQLQFDWFDQDPDTFTNDLFAAEEWAPDQLLPQVRRLVLVVLLVVLRHAAYEHEQPDLSSLQCLVVNVVRDDHAYEYEDEEALVSLLSNLVNPHREYEYQLVRNDDPVSSVSNLCSCVVSRHAYEHEDEQVDQDPVLCVVVVGRALVSCVSQVVSVVSSVVVVHDRYEYEEYQDLVRLLSNQVVPSVSDRHAYEDEYPADDAQVVLLCSLVSVVSNVVVNGHRYYWRDHPDSRSVRSVSVVVSCVVVVRHD/DAFQLRFDWFDQPPDIFGNHQAAAEEWDPDDLLPQVVRLVLQVLLVVLPHQEYEDEQPDDSNLQCQLVNVVSDDHAYEYEDEADLVSLLSNLVSPHSYAYQLVRNDDVVSSCSNLVSCVVVVHEYEDEDEQVDQDPVCVPPVGRALVSCVSVVVRVVSQVVVVHDSYEYEEYADLVRLLSNLVVVVVVHRHAYEHEYDEDPAQVVQLVSSLVSVLNNVVVSGHRYYFRDYPDSGSVRSNVVVSCVVVPTHD/DAAFQLRFDWFDFQNDIFGNHLFAAEEWDDDQLLPQVNRLVLLVVQVVLPHAEYEDEQADLSNLQSLQVNVVRDDHAYEYEDEPDCVSLLSNLVSPHREYAYLCLLVSVVSCVVSRHAYEDEDEQVDQDPVLCVVVVGRALVSCVSVVVSCVSCVVSVHDNYEYEEEQDLVRLQSNLSVNVVPHRHAYEYEYDDDDAQVVLLVSGLVSVLSNVVSRGHRYYWRDHDDRRSVRSVSVCVSCVVVVRDD/DAAFQLQFDWFDQPNDIFGNDLAAAEEWDPPALVLVRRLVLLVLQVVLPHAEYEDEQPDPSRLVRQLVNVVRDDHAYEYEDEADLVSLLSNLVSPHSYAYQLVRNDDDVSSCSNLVSCVVVVHEYEDEDEQVDQDPVLCVVPVGRALVSCVSVVVSVCSQVVVVHDSYEYEEYADLVRLQSNQRVVVVSDRHAYEYEYDEDPAQVVQLVSSLVSVLSNVVSSGHRYYWRDYPDSGSVRSVSVVVSCVVVVHHND/DAAFQLQFDWFDQQPDTFGNDLAAAEEWDDDQLLVQVNRLVLVVVQVVLPHAEYEDEQDDPSNLQCLLVNPVSDDHAYEYEDEEALVSLLSNLVSVHREYAYQLVRNDDDPSSVSNLVSCVVSRHAYEHEDEQVDQDPVLCVVVVGRALVSCVSVVVSCCVQVVVVHDSYEYEEEADLVRLQVNQRVNVVVHRHAYEHEYDADDAQVVLLVSGLVSVLSNVVSSGHRYYWRDGPDRRSVRSVSVVVSCVVVVRHDDDD/DEFQLQFDWFDQPPDTFGNHQAAAEEWAPDDLLPQVVRLVLQVVLVVLVHAEYEDEQEDVSSLQCLLVSVVSHDHAYEYEDEADLVSLVSNLVSVHSYEYQLVRHDDPVSSVSNLVSCVVSSRAYEHEDEQVDQDPVLCVVVVGGAQVSCVSVVVSCVSQVVVVHDNYEYEEEADLVRRLSNQVVNVVVHRHAYEYEYEEDPAQVVQLVSRLVSVLSNVVVSGHRYYWRDYPDSGSVRSVSVVVSCVVVVHHD/DFFQLRFDWFDQPNDTQGNRQAAAEEWDDDQQLPQVRRLVLVVVCVVLRHQEYEHEQADPSNLQSLLVNVVRDDHAYEYEDEAALVSLLSNLVSPHREYAYQLVRNDDPVSSVSNLVSCVVNSHEYEYEDEQVDQDPVLCVVVVGRALVSLVRVVVSVVSNVVVVHDSYEYEEEQDLVRLLSNLVVNVVVHRHAYEYEYDADDAQVVLLVSGLVRVLSNVVVNGHRYYWRDDPDSRSVRSVSVVVSSVVCD

Radius of gyration: 38.29 Å; Cα contacts (8 Å, |Δi|>4): 4582; chains: 8; bounding box: 110×108×80 Å

Nearest PDB structures (foldseek):
  4mwa-assembly3_C  TM=1.004E+00  e=3.606E-50  Bacillus anthracis str. Sterne
  4mwa-assembly2_F  TM=9.946E-01  e=7.656E-45  Bacillus anthracis str. Sterne
  4mwa-assembly3_D  TM=9.703E-01  e=1.711E-41  Bacillus anthracis str. Sterne
  3noy-assembly2_D  TM=9.362E-01  e=7.435E-26  Aquifex aeolicus
  2y0f-assembly1_C  TM=8.806E-01  e=1.694E-18  Thermus thermophilus HB27

Sequence (2023 aa):
NETHRTKTRPVKVGNLTIGGNNELIIQSTTTKTHDVEATVAEIKRRLEEAGCQVVRVAVPDERAANAIADIKKQINIPLVADIHFDDYYRRLALKAIEEGGIDVRINPGNIGRRHKVEAVVNAAKERGIPIRIGVNAGSLERHILEEKYGYPTADGVESALHHIKILEDLDFHDIIVSKASDVNLAIEEAYEKAARAFDYPLHLLGITESGTLFAGTVKSAAGLGAILNKKGIGNTLRISLSADPVEEVKVARELLKSFGLASNNETHRTKTRPVKVGNLTIGGNNELIIQSTTTKTHDVEATVAEIKRLEEAGCQVVRVAVPDERAANAIADIKKQINIPLVADIHFDYRLALKAIEGGIDKVRINPGNIGRRHKVEAVVNAAKERGIPIRIGVNAGSLERHHILEKYGYPTADGVESALHHIKILEDLDFHDIIVSKASDVVNLAIEAYEKAARAFDYPLHLGITESGTLFAGTVSAAGLGAILNKGIGNTLRISLSADPVEEVKVARELLKSFGLASETHRTKTRPVKVGNLTIGGNNELIIQSTTTKTHDVEATVAEIKRLEEAGCQVVRVAVPDERAANAIADIKKQINIPLVADIHFDYRLALKAIEGGIDVRINPGNIGRRHKVEAVVNAAKERGIPIRIGVNAGSLERHIEKYGYPTADGVESALHHIKIILEDLDFHDIIVSKASDVNLAIEAYEKAARAFDYPLHLGITESGTLFAGTVKSAAGLGAILNKGIGNTLRISLSADPVEEVVARELLKSFGLASNETHRTKKTRPVKVGNLTIGGNNELIIQSTTTKTHDVEATVAEIIKRLEEAGCQVVRVAVPDERAANAIADIKKQINIPLVADIHFDYRLALKAIEGGIDKVRINKVEAVVNAAKERGIPIRIGVNAGSLERHILEKYGYPTADGVESALHHIKILEDLDFHDIIVSKASDVNLAIIEAYEKAARAFDYPLHLGITESGTLFAGTVKSAAGLGAILNKGIGNTLRISSLSADPVEEVKVARELLKSFGLASNETHRTKTRPVKVGNLTIGGNNELIIQSTTTTHDVEATVAEIKRLEEAGCQVVRVAVPDERAANAIADIKKQINIPLVADIHFDYRLALKKAIEGGIDVRINPGNIGRRHKVEAVVNAAKERGIPIRIGVNAGSLERHHILEKYGYPTADGVESALHHIKILEDLDFHDIIVSKASDVNLAIEAYEKAARAFDYPLHLGITESGTLFAGTVKSAAGLGAILNKGIGNTLRISLSADPVEEVKVARELLKSFGLASNNETHRTKTRPVKVGNLTIGGNNELIIQSTTTKTHDVEATVAEIKRLEEAGCQVVRRVAVPDERAANAIADIKKQINIPLVADIHFDYRLALKAIEGGIDKVRINPGNIGRRHKVEAVVNAAKERGIIPIRRIGVNAGSLERHILEKYGYPTADGVESALHHIKILEDLDFHDIIVSKASDVNLAIEAYEKAARAFDYPLHLGITESSGTLFAGTVKSAAGLGAILNKGIGNTLRISLSADPVEEVKVAREELLKSFGLASNAAETHRTKTRPVKVGNLTIGGNNELIIQSTTTKTHDVEATVAEIKRLEEAGCQVVRVAVPDERAANAIADIKKQINIPLVADIHFDYRLALKAIEGGIDVRINPGNIGRRHKVEAVVNAAKERGIPIRIGVNAGSLERHILEKYGYPTADGVESALHHIKILEDLDFHDIIVSKASDVNLAIEAYEKAARAFDYPLHLGITESGTLFAGTVKSAAGLGAILNKGIGNTLRISLSADPVEEVKVARELLKSFGLASETHRTKTRPVKVGNLTIGGNNELIIQSTTTKTHDDVEATVAEIKRLEEAGCQVVRVAVPDERAANAIADIKKQINIPLVADIHFDYRLALKAIEGGIDKVRINPGNIGRRHKVEAVVNAAKERGIPIRIGVNAGSLERHILEKYGYPTADGVESALHHIKILEDLDFHDIIVSKASDVNLAIEAYEKAARAFDYPLHLGITESGTLFAGTVKSAAGLGAILNKGIGNTLRISLSADPVEEVKVARELLKSFG